Protein AF-0000000072324433 (afdb_homodimer)

Solvent-accessible surface area (backbone atoms only — not comparable to full-atom values): 109605 Å² total; per-residue (Å²): 132,75,73,78,72,64,66,78,72,72,77,74,80,66,63,67,31,71,31,37,30,30,34,18,32,80,84,66,48,46,37,59,61,27,37,36,28,36,66,100,53,91,51,62,39,52,21,39,96,72,2,39,36,68,44,70,40,39,63,60,34,43,27,39,35,38,40,94,68,28,43,66,45,79,45,68,36,49,79,92,49,73,42,78,43,63,34,42,56,30,60,79,58,73,76,45,70,38,66,45,65,83,55,43,71,38,49,53,83,67,47,23,62,68,69,47,74,45,50,36,71,70,44,53,71,71,62,56,75,27,48,67,75,45,45,60,33,68,38,64,42,43,46,68,45,49,30,38,53,65,65,44,27,29,69,28,50,33,36,73,58,74,73,42,94,79,56,83,41,56,42,35,42,24,51,72,55,38,80,53,75,43,74,86,39,63,60,87,47,93,85,42,74,52,51,49,51,50,32,40,64,42,73,46,59,49,90,46,36,37,33,37,30,37,25,62,41,32,51,48,17,21,84,60,31,44,54,17,56,25,8,32,40,36,36,34,59,55,67,39,57,69,58,73,38,68,39,38,38,38,37,40,32,46,35,38,31,35,82,58,42,62,70,59,61,31,71,54,42,33,44,13,51,44,60,71,76,58,45,71,60,86,51,60,52,51,56,55,24,25,29,53,92,48,49,52,98,87,64,50,72,37,49,27,59,50,34,54,37,48,29,26,42,16,45,63,54,76,49,52,76,30,48,43,38,84,67,46,77,38,55,40,46,52,50,81,76,68,61,63,62,51,77,35,48,75,14,46,37,40,38,40,37,42,34,44,29,38,16,34,86,48,42,18,32,26,40,36,44,36,44,39,39,40,31,46,43,53,77,44,34,44,38,42,38,40,39,39,29,37,39,35,47,71,47,100,44,31,35,37,37,39,40,41,36,43,36,46,32,46,38,37,40,60,42,60,44,37,32,53,35,48,69,28,67,39,16,24,75,50,35,65,51,61,47,53,59,49,62,71,44,34,45,42,101,87,64,25,52,50,51,27,25,46,89,51,77,38,53,80,70,59,96,52,70,88,71,28,30,43,28,64,66,34,31,24,58,33,37,40,65,65,42,48,35,55,65,73,50,28,47,39,42,34,46,40,37,38,40,37,38,38,43,36,46,34,34,46,81,45,96,43,34,33,42,35,38,37,46,34,40,36,40,36,41,39,39,38,37,41,40,33,44,35,48,51,66,73,88,66,46,92,82,79,48,48,72,15,41,29,36,45,36,43,37,41,40,37,37,44,38,39,37,41,35,43,35,35,48,50,68,46,96,86,33,40,34,42,36,35,38,41,35,40,38,41,40,36,38,41,35,42,36,44,35,38,27,36,23,56,9,38,74,43,87,72,49,78,45,69,62,26,21,40,38,76,51,38,57,49,76,48,79,48,76,45,46,37,38,37,41,38,42,36,41,33,44,32,45,68,84,22,37,30,40,37,41,39,41,28,41,37,36,41,64,47,36,42,87,99,61,23,68,49,77,22,46,29,38,28,28,26,38,26,56,44,58,68,41,54,90,73,48,56,85,57,54,65,43,36,36,42,28,33,28,32,12,26,18,24,36,64,70,59,80,68,52,30,47,75,65,74,45,57,48,65,45,81,67,101,51,67,43,77,47,74,44,66,54,50,68,37,26,28,70,81,44,54,53,22,36,36,43,29,40,37,40,35,42,38,40,24,25,62,82,61,30,34,34,40,40,38,38,38,40,41,34,41,28,36,34,28,67,40,76,47,83,36,65,65,84,76,67,24,44,22,33,45,38,56,37,26,27,40,34,38,36,36,41,32,38,37,40,39,34,43,90,44,74,57,97,50,39,37,35,41,40,37,39,32,37,17,32,54,47,49,33,25,68,36,45,46,91,98,40,57,66,48,79,76,48,69,40,60,89,54,22,32,30,34,28,29,39,56,74,33,47,54,38,29,30,30,17,28,41,72,32,53,51,98,87,66,41,43,28,27,44,89,72,37,38,56,33,31,33,83,87,54,68,40,79,74,46,36,44,55,47,56,30,38,26,13,37,38,40,37,43,32,49,72,54,36,35,42,37,40,35,30,29,34,34,39,44,21,25,30,38,32,59,34,57,30,45,33,38,28,25,25,31,26,56,87,32,52,72,31,66,29,52,91,52,64,19,37,37,27,31,23,78,73,50,31,64,81,46,47,89,44,52,42,80,44,60,64,83,81,45,79,82,68,41,74,63,68,38,58,62,96,87,22,60,40,45,35,28,28,38,59,54,92,41,18,28,87,85,65,48,73,46,78,45,58,31,38,46,63,58,49,26,40,47,27,28,38,91,42,68,50,62,38,19,46,44,51,77,26,52,33,54,44,28,36,32,35,35,49,37,38,32,44,34,41,45,55,58,52,84,67,35,43,79,74,71,25,70,43,42,36,41,32,42,32,36,31,43,76,51,66,83,39,69,59,46,72,52,42,55,89,56,29,17,48,35,47,49,69,76,40,46,34,33,42,67,39,24,46,70,38,60,22,34,41,35,41,37,39,39,37,30,62,126,77,74,75,70,64,71,72,71,74,78,75,81,66,63,64,33,73,31,37,29,31,34,18,32,79,81,64,46,46,36,60,61,26,36,36,28,35,66,99,53,92,52,61,40,52,20,40,96,72,2,36,36,69,45,72,39,39,64,62,35,42,26,41,34,36,38,95,70,28,42,67,45,78,44,66,36,49,78,91,48,74,42,77,42,63,34,44,55,31,60,79,59,74,76,44,68,38,64,44,65,83,53,43,71,37,49,53,83,67,48,21,64,68,70,45,76,44,50,35,70,68,44,53,70,72,62,55,74,27,48,67,74,45,45,59,33,69,38,64,42,45,46,68,46,49,32,39,53,66,67,43,27,27,69,27,49,32,37,72,60,75,72,42,93,78,55,83,40,54,41,35,44,24,51,73,56,37,80,52,75,45,74,85,40,65,59,87,48,91,84,42,73,51,50,48,52,50,32,41,65,44,76,45,60,49,90,46,37,36,33,37,31,36,26,63,43,32,51,50,17,22,85,61,31,45,53,17,58,26,8,32,41,36,37,33,59,55,68,37,56,68,56,72,38,67,39,38,39,38,37,40,33,47,37,38,30,35,83,57,42,62,71,61,62,29,70,54,42,31,42,14,51,43,61,71,76,59,46,67,63,86,51,61,52,51,56,56,23,25,29,52,93,50,52,54,99,88,65,49,73,37,49,27,58,47,34,54,38,48,29,24,44,15,45,64,54,77,50,51,76,29,49,41,39,84,66,45,77,37,55,40,47,51,51,82,74,67,62,64,61,51,78,36,47,74,12,47,36,40,37,40,38,42,33,44,30,38,14,34,87,49,41,18,32,25,41,36,44,35,44,37,40,40,30,44,43,55,74,44,34,43,38,40,38,39,39,39,28,36,39,34,48,72,46,97,45,30,36,38,35,40,37,40,35,42,36,45,33,45,37,38,37,59,44,58,44,35,32,53,34,48,69,28,68,39,16,25,74,49,34,64,51,60,47,52,58,48,62,71,45,34,45,40,103,88,62,24,52,49,51,28,26,46,92,53,76,38,53,79,72,59,96,52,68,88,70,28,29,44,30,64,66,35,32,24,58,32,38,39,66,65,42,48,34,55,65,73,50,27,45,37,44,32,47,40,36,39,40,39,39,37,43,35,45,34,34,46,81,46,94,42,32,34,44,35,37,37,45,34,39,38,40,36,40,40,39,41,38,41,40,35,43,34,47,52,66,72,87,66,46,90,82,76,48,46,72,14,40,29,36,45,37,41,36,42,40,37,37,43,38,38,37,42,35,43,36,37,49,51,68,48,97,86,32,39,34,43,36,35,38,42,35,41,38,40,40,38,39,40,36,43,35,45,36,37,30,36,24,54,10,37,73,42,88,69,48,78,43,71,60,24,19,40,38,74,51,39,57,50,76,49,77,46,77,46,46,36,39,36,41,36,42,37,41,34,43,32,46,69,85,22,37,29,40,36,42,40,40,28,40,37,35,42,63,48,37,42,88,99,61,23,70,48,78,23,46,30,39,29,28,26,37,27,55,43,58,68,42,52,90,72,48,55,85,55,55,66,41,38,37,41,27,33,28,31,12,26,18,23,37,63,70,57,81,68,53,31,47,76,66,74,45,57,49,63,46,83,66,102,51,68,42,74,48,73,44,68,54,51,70,37,28,29,69,80,44,54,52,22,37,37,42,29,40,39,42,36,42,38,39,25,26,63,82,61,31,34,32,41,38,37,38,39,40,40,33,41,28,36,34,28,71,40,76,46,79,43,62,66,85,77,65,24,44,22,34,47,37,55,38,24,28,40,35,39,35,35,41,31,37,37,41,39,34,43,89,43,74,57,98,50,38,36,35,41,41,38,38,32,36,16,33,53,48,49,32,25,68,37,44,45,92,95,41,57,65,47,80,76,47,69,40,60,90,56,21,34,32,34,27,31,38,58,75,31,46,54,38,28,30,31,16,28,41,73,31,54,48,97,85,65,39,43,28,26,44,89,70,36,38,55,33,31,32,85,87,54,68,41,78,73,46,36,44,56,49,56,31,38,26,13,40,35,40,36,41,32,50,69,53,34,36,41,37,41,36,30,30,35,34,39,44,20,24,29,37,33,58,34,58,30,44,32,36,28,25,26,29,26,55,86,33,52,73,31,67,29,54,92,53,64,18,35,39,27,31,22,80,74,48,31,62,82,46,48,89,42,51,43,80,44,59,66,82,80,46,80,83,69,41,74,61,69,38,59,62,98,87,21,62,40,43,33,28,28,37,59,54,91,40,18,29,86,88,66,47,75,48,76,46,58,30,38,45,62,57,47,26,40,49,28,27,40,90,43,69,51,63,37,19,46,43,52,78,26,51,33,52,44,28,36,32,35,35,49,37,38,32,45,33,39,45,57,58,51,84,66,35,41,79,74,71,26,69,42,43,36,41,31,42,33,35,30,42,78,50,68,84,39,69,60,46,72,53,43,54,89,58,29,18,48,34,48,50,70,76,39,46,33,32,41,64,38,24,43,69,38,59,22,36,40,35,40,38,39,38,36,29,61

InterPro domains:
  IPR008969 Carboxypeptidase-like, regulatory domain superfamily [SSF49464] (16-97)
  IPR012910 TonB-dependent receptor, plug domain [PF07715] (108-232)
  IPR023996 TonB-dependent outer membrane protein, SusC/RagA [TIGR04056] (18-1120)
  IPR023997 TonB-dependent outer membrane protein SusC/RagA, conserved site [TIGR04057] (208-238)
  IPR036942 TonB-dependent receptor-like, beta-barrel domain superfamily [G3DSA:2.40.170.20] (243-936)
  IPR037066 TonB-dependent receptor, plug domain superfamily [G3DSA:2.170.130.10] (91-242)
  IPR039426 TonB-dependent receptor-like [PS52016] (107-1120)
  IPR039426 TonB-dependent receptor-like [PTHR30069] (39-923)

Radius of gyration: 44.38 Å; Cα contacts (8 Å, |Δi|>4): 6409; chains: 2; bounding box: 110×149×99 Å

Organism: Xylanibacter ruminicola (strain ATCC 19189 / DSM 19721 / CIP 105475 / JCM 8958 / 23) (NCBI:txid264731)

pLDDT: mean 87.1, std 11.4, range [20.07, 97.55]

Secondary structure (DSSP, 8-state):
--GGGGTT-------EEEEEEEEEETTS-B-TT-EEEETTSS-EEE--TTSEEEEEEETTPEEEEEETTEEEEEEE--TT-EEEEEE-B----S--EEE-GGG-EEEGGG-SS-EEEEEHHHHHTTT-SSTGGGGTTTSTTEEEEE-SSGGGS-EEEEESS-S-SSS--PPEEEETTEE------B---SSS--BPP--GGGGS-GGGEEEEEEE-SHHHHGGGGGGGTT-EEEEEE--PPTT-EEEEEEEEEEEEEEE---PPBP-SB-SB--HHHH-S---HHHHTTEEEEEE-TTS-EEEEES--SS-B-SPBP---EEE-TTS-EEESS--SS-THHHHS--EEEEEEEEEEEEE-SSEEEEEEEEEEEEE-SSS--EEEEEEEEEEEESSSSEEEEEEEEEEEEEEESPPBP-HHHHS-GGG---TT--HHHHHHHSB-TTSSBP-B-GGGT--S--S-GGGSBSS-STT-HHIIIIIIHHHHTEEEEEEEEEEEEEEEEEEEEETTEEEEEEEEEEEEEEEEEEEEPPSS-GGG-SSS--S-EEEEEEEEEEEEEEEEEEEEEEEETTTEEEEEEEEEEEEEEEEEEEEEE-SS-BSSTT--SGGGBSSPPEEEEEEEEEEEEEEEEEEEEEETTTEEEEEEEEEEEETTS-TTSSEEE--EEEEEE-HHHHHGGG--TTEEEEEEEEEEEEEEEPPPTTSS----EEEEEEESEEEEEEE--SEE--TT---EEEEEEEEEEEEEETTTTEEEEEEEEEEEEEEEEEEEE--GGGT-SEEEEEEEEEEEEEEEEEEEEEEEE-SSEEEEEEEEEEEEEEEEEE-STT--EEEEEEETTTTEEEEEETTS-S-EEEE--B-B-TTSPBEE-TTSSBPB-TT--EEEEESS-SEEEEEEEEEEETTEEEEEEEEEEES-EEE-HHHHHHHHHT-BGGG-SS-STTTTPEEEEETTS-SS-GGGEEEE-GGG-TT--TTT-EETTEEEEEEEE--SSEETTSSBP---EEHHHHHHHHHSSS--TT---GGGEEE--EEEEEEEEEEEEPPHHHHGGGT-SEEEEEEEEEEEEEEEE---SS-TT--SBSSHHHHTB-SSS---EEEEEEEEEEE-/--SGGGTT-------EEEEEEEEEETTS-B-TT-EEEETTSS-EEE--TTSEEEEEEETTPEEEEEETTEEEEEEE--TT--EEEEE-B----S--EEE-GGG-EEEGGG-SS-EEEEEHHHHHTTT-SSSGGGGTTTSTTEEEEE-SSGGGS-EEEEESS-S-SSS--PPEEEETTEE------B---SSS--BPP--GGGGS-GGGEEEEEEE-SHHHHGGGGGGGTT-EEEEEE--PPTT-EEEEEEEEEEEEEEE---PPBP-SB-SB--HHHH-S---HHHHTTEEEEEE-TTS-EEEEES--SS-B-SPBP---EEE-TTS-EEESS--SS-THHHHS--EEEEEEEEEEEEE-SSEEEEEEEEEEEEE-SSS--EEEEEEEEEEEESSSSEEEEEEEEEEEEEEESPPBP-HHHHSSGGG---TT--HHHHHHHSB-TTSSBP-BBGGGT-BS--S-GGGSBSS-STT-HHIIIIIIHHHHTEEEEEEEEEEEEEEEEEEEEETTEEEEEEEEEEEEEEEEEEEEPPSS-GGG-SSS--S-EEEEEEEEEEEEEEEEEEEEEEEETTTEEEEEEEEEEEEEEEEEEEEEE-SS-BSSTT--SGGGBSSPPEEEEEEEEEEEEEEEEEEEEEETTTEEEEEEEEEEEETTS-TTSSEEE--EEEEEE-HHHHHGGG--TTEEEEEEEEEEEEEEEPPPTTSS----EEEEEEESEEEEEEE--SEE--TT---EEEEEEEEEEEEEETTTTEEEEEEEEEEEEEEEEEEEE--GGGT-SEEEEEEEEEEEEEEEEEEEEEEEE-SSEEEEEEEEEEEEEEEEEE-STT--EEEEEEETTTTEEEEEETTS-S-EEEE--B-B-TTSPBEE-TTSSBPB-TT--EEEEESS-SEEEEEEEEEEETTEEEEEEEEEEES-EEE-HHHHHHHHHT-BGGG-S--STTTTPEEEEETTS-TT-GGGEEEE-GGG-TT--TTT-EETTEEEEEEEE--SSEETTSSBP---EEHHHHHHHHHSSS--TT---GGGEEE--EEEEEEEEEEEEPPHHHHGGGT-SEEEEEEEEEEEEEEEE---SS-TT--SBSSHHHHTB-SSS---EEEEEEEEEEE-

Nearest PDB structures (foldseek):
  5fq8-assembly1_B  TM=8.506E-01  e=1.448E-78  Bacteroides thetaiotaomicron
  5fq7-assembly1_D  TM=8.718E-01  e=4.782E-76  Bacteroides thetaiotaomicron
  5fq7-assembly1_B  TM=8.578E-01  e=1.801E-75  Bacteroides thetaiotaomicron
  5fq8-assembly1_D  TM=8.577E-01  e=2.373E-75  Bacteroides thetaiotaomicron
  6zm1-assembly1_B  TM=7.781E-01  e=7.296E-55  Bacteroides thetaiotaomicron VPI-5482

Foldseek 3Di:
DVPVVPPDPPVPPQAWAKEKEFEAAPVRAGDFFWWKDFPPDPWIDTAHNRRMDITTGGAQTWIWTDDPQFPIDTDTGHHPDHYYHHTYRPLVPQQDWDQFALRDTDGPLQDQADKDKFFLCQQPQQPALFSLLSCFFRDWQKHKFWFFFGLFAEMFIFGQDAQFQPDDQGAFEAENSHTFWFDWWFDPDDPGAQFGGYTDRSQDRSNFFGMKMKARDQQRCVVVFFRASRTYIYTYTDWFDAQPFKWKWKKKWKWKWDFFFFFFWDWWFADADALQVLFLDPPLQVLQQWDQPAAFPVGHRFIDGNALFLFGLHDTFDQDWGQALLGDTGGSGFDDDDLVCLVWDMKIKIKIKMKMWGHYNFKTKIKMWMWIDICGRQGWKTKIKIKIWMKGHPDPFKIKTKIKIKMKMKIKGGDGWCCCQQQPRLQDDFRRFNSNLLLVLCAPPVGAGAWEQVRQPIDPQAPCNNSHRPHRRSSNPCNSVVRSCCRRQKMKIKIKMKMKIKMKMKGDPDVQKIKIKMKIKIKIKMKMKIWGFWNGDQVPDPPNFTDTKIKIKIKMKMKIKIKIKIWGWDADPNFKIKIKIWMKMKMKIKMKMKMKMAPRHFCDGRPHDNVRHPDDIDIDMDIFIKMKMKTKMKMKIGGNSFKIKMKMKMWMAIPQADPPQGIDMKIKMKMKGWVLVVCPPVRDPFWDTKMKMKMKIKHWHDDDHCQQDFDWDWDWDPDVDTDIDIAGAQEGHHNPQHTKMKIKMKIKMWTAGDSRQKIKIKMKMKMKIFQHWDWDADDVVVVHGTYTGRKWMKMKIKMKMKIKGFPDDDPFKTKIKIKMKMFMFMATATGHVVDFKDWDDAPQNRQWTFMHGHGHGHTWIWHFAFDADPVRFFAAEPQLFTFTDLVTTDGQFGADFGMWRWMKMWMGGHQKIKIWIKIKTHWGWFFESSVLVCLLSQTGPVNVQQSFVVNPFWKWWAPVSHLRPQVRIDTDDCVVCVPDDRSPDDDPRTTIGGFWDRDAGAYPVGHTTPGTHGSNCHSNQARNRHRDRRHHSSPSTWIWIWMWIAKIKMKGKDDCVVQVVVVWRTKMKMKMKGRNDTPDTGDPRADSSNFSINDSSRRSYHRTRDRHIIMIMMMMMIMD/DVPPVPPPPPPPPQAWAKEKEFEAAPVRAGDFFWWKDFPPDPWIDTAHNRRMDITTGGAQTWIWTDDPQFPIDTDTGHHPDHYYHHTYRPLVPQQDWDQFALRDTDGPLQDQADKDKFFLCQQPQQPALFSQLSCFFRDWQKHKFWFFFGLFAEIFIFGQDAQFQPDDQGAFEAENSHTFWFDWWFDPDDPGAQFGGYTDRSQDRSNFFGMKMKARDQQRCVVVFFRASRTYIYTYTDWFDAQPFKWKWKKKWKWKWDFQFFFFFDWWFADADALQVVFLDPPLLVLQQWDQPAAFPVGHRFIDGNALFLFGLHDTQDQDWGQAQLGDTGGSGFDDDDLVCLVWDMKIKIKIKMKMWGHYNFKTKIKMWMWIDICGRQGWKTKIKIKIWMKGHPDPFKIKTKIKIKMKMKIKGGDGWCCCQQQPRLQDDFRRFNSNLLLVLCADPVGAGAWEQVRQPIDPQAPCNNSHGPHRRSSNPCNSVVRSCCRRQKMKIKIKMKMKIKMKMKGDPDVQKIKIKMKIKIKIKMKMKIWGFWNGDQVPDPPNFTDTKIKIKIKMKMKIKIKIKIWGWDADPNFKIKIKIWMKMKMKIKMKMKMKMAPRHFCDGRPHDNVRHPDDIDIDMDIFIKMKMKTKMKMKIGGNSFKIKIKMKMWMAIPQADPPQGIDMKIKMKMKGWVLVVCPPVRDPFWDTKMKMKMKIKHWHDDDHCLQDFDWDWDWDPDVDIDIDIAGAQEGHHNPQHTKMKIKMKIKMWTAGDSRQKIKIKMKMKMKIFQHWDWDADDCVVVHGTYTGRKWMKMKIKMKMKIKGFPDDDPFKTKIKIKMKMFMFMATATGHVVDFKDWDDAPQNRQWTFMHGHGHGHTWIWHFAFDADPVRFFAAEPQLFTFTDLVTTDGQFGADFGMWRWMKMWMGGHQKIKIWIKIKTHWGWFFESSVLVCLLSQTGPVNVQQSFVVNPFWKWWFPVSHLRPQVRIDTDDCVVCVPDDRSPDDDPRTTIGGFWDRDAGAYPVGHTTPGTHGSNCHSNQARNRHRDRRHHSSPSTWIWIWMWTAKIKMKGKDDCVVQVVVVWRTKMKMKMKGRNDTPDTGDPRADSSNFSINDSSRRSYHRTRDRHIIMIMMMMMIMD

Structure (mmCIF, N/CA/C/O backbone):
data_AF-0000000072324433-model_v1
#
loop_
_entity.id
_entity.type
_entity.pdbx_description
1 polymer 'TonB dependent receptor'
#
loop_
_atom_site.group_PDB
_atom_site.id
_atom_site.type_symbol
_atom_site.label_atom_id
_atom_site.label_alt_id
_atom_site.label_comp_id
_atom_site.label_asym_id
_atom_site.label_entity_id
_atom_site.label_seq_id
_atom_site.pdbx_PDB_ins_code
_atom_site.Cartn_x
_atom_site.Cartn_y
_atom_site.Cartn_z
_atom_site.occupancy
_atom_site.B_iso_or_equiv
_atom_site.auth_seq_id
_atom_site.auth_comp_id
_atom_site.auth_asym_id
_atom_site.auth_atom_id
_atom_site.pdbx_PDB_model_num
ATOM 1 N N . MET A 1 1 ? -43.267 -36.872 25.963 1 21.09 1 MET A N 1
ATOM 2 C CA . MET A 1 1 ? -42.92 -35.474 25.725 1 21.09 1 MET A CA 1
ATOM 3 C C . MET A 1 1 ? -43.925 -34.815 24.787 1 21.09 1 MET A C 1
ATOM 5 O O . MET A 1 1 ? -43.875 -33.604 24.567 1 21.09 1 MET A O 1
ATOM 9 N N . MET A 1 2 ? -44.842 -35.669 24.038 1 23.63 2 MET A N 1
ATOM 10 C CA . MET A 1 2 ? -45.933 -35.562 23.074 1 23.63 2 MET A CA 1
ATOM 11 C C . MET A 1 2 ? -47.125 -34.827 23.679 1 23.63 2 MET A C 1
ATOM 13 O O . MET A 1 2 ? -47.771 -34.023 23.006 1 23.63 2 MET A O 1
ATOM 17 N N . ALA A 1 3 ? -47.55 -35.359 24.934 1 22.73 3 ALA A N 1
ATOM 18 C CA . ALA A 1 3 ? -48.825 -34.999 25.549 1 22.73 3 ALA A CA 1
ATOM 19 C C . ALA A 1 3 ? -48.875 -33.509 25.876 1 22.73 3 ALA A C 1
ATOM 21 O O . ALA A 1 3 ? -49.926 -32.876 25.757 1 22.73 3 ALA A O 1
ATOM 22 N N . ILE A 1 4 ? -47.725 -33.048 26.455 1 22.93 4 ILE A N 1
ATOM 23 C CA . ILE A 1 4 ? -47.728 -31.761 27.142 1 22.93 4 ILE A CA 1
ATOM 24 C C . ILE A 1 4 ? -47.86 -30.632 26.122 1 22.93 4 ILE A C 1
ATOM 26 O O . ILE A 1 4 ? -47.97 -29.461 26.494 1 22.93 4 ILE A O 1
ATOM 30 N N . CYS A 1 5 ? -47.661 -30.899 24.743 1 21.26 5 CYS A N 1
ATOM 31 C CA . CYS A 1 5 ? -47.663 -29.835 23.746 1 21.26 5 CYS A CA 1
ATOM 32 C C . CYS A 1 5 ? -49.07 -29.286 23.537 1 21.26 5 CYS A C 1
ATOM 34 O O . CYS A 1 5 ? -49.289 -28.443 22.666 1 21.26 5 CYS A O 1
ATOM 36 N N . LEU A 1 6 ? -50.103 -30.126 24.037 1 23.54 6 LEU A N 1
ATOM 37 C CA . LEU A 1 6 ? -51.484 -29.92 23.617 1 23.54 6 LEU A CA 1
ATOM 38 C C . LEU A 1 6 ? -52.023 -28.597 24.151 1 23.54 6 LEU A C 1
ATOM 40 O O . LEU A 1 6 ? -53.11 -28.163 23.763 1 23.54 6 LEU A O 1
ATOM 44 N N . LEU A 1 7 ? -51.569 -28.247 25.351 1 22.62 7 LEU A N 1
ATOM 45 C CA . LEU A 1 7 ? -52.571 -27.467 26.07 1 22.62 7 LEU A CA 1
ATOM 46 C C . LEU A 1 7 ? -52.76 -26.098 25.425 1 22.62 7 LEU A C 1
ATOM 48 O O . LEU A 1 7 ? -53.882 -25.593 25.348 1 22.62 7 LEU A O 1
ATOM 52 N N . PHE A 1 8 ? -51.801 -25.202 25.279 1 22.5 8 PHE A N 1
ATOM 53 C CA . PHE A 1 8 ? -52.055 -23.813 25.643 1 22.5 8 PHE A CA 1
ATOM 54 C C . PHE A 1 8 ? -52.626 -23.039 24.461 1 22.5 8 PHE A C 1
ATOM 56 O O . PHE A 1 8 ? -52.423 -21.829 24.348 1 22.5 8 PHE A O 1
ATOM 63 N N . ALA A 1 9 ? -53.047 -23.605 23.375 1 24.13 9 ALA A N 1
ATOM 64 C CA . ALA A 1 9 ? -53.313 -22.634 22.316 1 24.13 9 ALA A CA 1
ATOM 65 C C . ALA A 1 9 ? -54.613 -21.88 22.578 1 24.13 9 ALA A C 1
ATOM 67 O O . ALA A 1 9 ? -55.686 -22.311 22.15 1 24.13 9 ALA A O 1
ATOM 68 N N . ALA A 1 10 ? -55.084 -21.598 23.754 1 26.41 10 ALA A N 1
ATOM 69 C CA . ALA A 1 10 ? -56.365 -20.9 23.682 1 26.41 10 ALA A CA 1
ATOM 70 C C . ALA A 1 10 ? -56.214 -19.546 22.993 1 26.41 10 ALA A C 1
ATOM 72 O O . ALA A 1 10 ? -55.446 -18.694 23.448 1 26.41 10 ALA A O 1
ATOM 73 N N . VAL A 1 11 ? -56.3 -19.498 21.747 1 30.49 11 VAL A N 1
ATOM 74 C CA . VAL A 1 11 ? -56.246 -18.305 20.909 1 30.49 11 VAL A CA 1
ATOM 75 C C . VAL A 1 11 ? -57.372 -17.35 21.296 1 30.49 11 VAL A C 1
ATOM 77 O O . VAL A 1 11 ? -58.552 -17.691 21.18 1 30.49 11 VAL A O 1
ATOM 80 N N . VAL A 1 12 ? -57.386 -16.716 22.471 1 31.97 12 VAL A N 1
ATOM 81 C CA . VAL A 1 12 ? -58.354 -15.687 22.834 1 31.97 12 VAL A CA 1
ATOM 82 C C . VAL A 1 12 ? -58.456 -14.655 21.714 1 31.97 12 VAL A C 1
ATOM 84 O O . VAL A 1 12 ? -57.442 -14.126 21.254 1 31.97 12 VAL A O 1
ATOM 87 N N . ASN A 1 13 ? -59.513 -14.814 20.911 1 35.09 13 ASN A N 1
ATOM 88 C CA . ASN A 1 13 ? -59.982 -13.892 19.882 1 35.09 13 ASN A CA 1
ATOM 89 C C . ASN A 1 13 ? -60.101 -12.468 20.417 1 35.09 13 ASN A C 1
ATOM 91 O O . ASN A 1 13 ? -60.977 -12.179 21.233 1 35.09 13 ASN A O 1
ATOM 95 N N . ALA A 1 14 ? -59.194 -11.948 20.925 1 39.78 14 ALA A N 1
ATOM 96 C CA . ALA A 1 14 ? -59.281 -10.587 21.447 1 39.78 14 ALA A CA 1
ATOM 97 C C . ALA A 1 14 ? -59.718 -9.609 20.359 1 39.78 14 ALA A C 1
ATOM 99 O O . ALA A 1 14 ? -59.18 -9.624 19.25 1 39.78 14 ALA A O 1
ATOM 100 N N . GLN A 1 15 ? -61.015 -9.091 20.361 1 51.38 15 GLN A N 1
ATOM 101 C CA . GLN A 1 15 ? -61.739 -8.112 19.556 1 51.38 15 GLN A CA 1
ATOM 102 C C . GLN A 1 15 ? -60.906 -6.852 19.342 1 51.38 15 GLN A C 1
ATOM 104 O O . GLN A 1 15 ? -60.403 -6.263 20.301 1 51.38 15 GLN A O 1
ATOM 109 N N . ASN A 1 16 ? -60.491 -6.554 18.152 1 62.76 16 ASN A N 1
ATOM 110 C CA . ASN A 1 16 ? -59.737 -5.356 17.796 1 62.76 16 ASN A CA 1
ATOM 111 C C . ASN A 1 16 ? -60.602 -4.102 17.886 1 62.76 16 ASN A C 1
ATOM 113 O O . ASN A 1 16 ? -61.762 -4.112 17.471 1 62.76 16 ASN A O 1
ATOM 117 N N . VAL A 1 17 ? -60.338 -3.2 18.689 1 73.95 17 VAL A N 1
ATOM 118 C CA . VAL A 1 17 ? -60.994 -1.902 18.805 1 73.95 17 VAL A CA 1
ATOM 119 C C . VAL A 1 17 ? -60.188 -0.847 18.051 1 73.95 17 VAL A C 1
ATOM 121 O O . VAL A 1 17 ? -58.965 -0.955 17.936 1 73.95 17 VAL A O 1
ATOM 124 N N . THR A 1 18 ? -60.92 0.075 17.426 1 77.99 18 THR A N 1
ATOM 125 C CA . THR A 1 18 ? -60.31 1.238 16.79 1 77.99 18 THR A CA 1
ATOM 126 C C . THR A 1 18 ? -60.133 2.372 17.795 1 77.99 18 THR A C 1
ATOM 128 O O . THR A 1 18 ? -61.103 2.826 18.405 1 77.99 18 THR A O 1
ATOM 131 N N . VAL A 1 19 ? -58.944 2.682 18.088 1 80.07 19 VAL A N 1
ATOM 132 C CA . VAL A 1 19 ? -58.616 3.761 19.015 1 80.07 19 VAL A CA 1
ATOM 133 C C . VAL A 1 19 ? -58.173 4.996 18.234 1 80.07 19 VAL A C 1
ATOM 135 O O . VAL A 1 19 ? -57.358 4.897 17.313 1 80.07 19 VAL A O 1
ATOM 138 N N . LYS A 1 20 ? -58.794 6.132 18.568 1 79.48 20 LYS A N 1
ATOM 139 C CA . LYS A 1 20 ? -58.44 7.442 18.027 1 79.48 20 LYS A CA 1
ATOM 140 C C . LYS A 1 20 ? -57.77 8.311 19.088 1 79.48 20 LYS A C 1
ATOM 142 O O . LYS A 1 20 ? -58.082 8.201 20.275 1 79.48 20 LYS A O 1
ATOM 147 N N . GLY A 1 21 ? -56.76 8.984 18.667 1 80.97 21 GLY A N 1
ATOM 148 C CA . GLY A 1 21 ? -56.097 9.901 19.58 1 80.97 21 GLY A CA 1
ATOM 149 C C . GLY A 1 21 ? -55.266 10.953 18.87 1 80.97 21 GLY A C 1
ATOM 150 O O . GLY A 1 21 ? -55.227 10.994 17.638 1 80.97 21 GLY A O 1
ATOM 151 N N . SER A 1 22 ? -54.847 11.925 19.62 1 82.42 22 SER A N 1
ATOM 152 C CA . SER A 1 22 ? -53.924 12.963 19.172 1 82.42 22 SER A CA 1
ATOM 153 C C . SER A 1 22 ? -52.647 12.964 20.005 1 82.42 22 SER A C 1
ATOM 155 O O . SER A 1 22 ? -52.684 12.703 21.209 1 82.42 22 SER A O 1
ATOM 157 N N . VAL A 1 23 ? -51.575 12.99 19.333 1 81.06 23 VAL A N 1
ATOM 158 C CA . VAL A 1 23 ? -50.283 13.142 19.996 1 81.06 23 VAL A CA 1
ATOM 159 C C . VAL A 1 23 ? -49.855 14.608 19.964 1 81.06 23 VAL A C 1
ATOM 161 O O . VAL A 1 23 ? -49.738 15.203 18.89 1 81.06 23 VAL A O 1
ATOM 164 N N . LEU A 1 24 ? -49.712 15.122 21.084 1 77.88 24 LEU A N 1
ATOM 165 C CA . LEU A 1 24 ? -49.361 16.526 21.264 1 77.88 24 LEU A CA 1
ATOM 166 C C . LEU A 1 24 ? -48.06 16.665 22.048 1 77.88 24 LEU A C 1
ATOM 168 O O . LEU A 1 24 ? -47.67 15.751 22.778 1 77.88 24 LEU A O 1
ATOM 172 N N . ASP A 1 25 ? -47.335 17.749 21.859 1 70.71 25 ASP A N 1
ATOM 173 C CA . ASP A 1 25 ? -46.221 18.068 22.747 1 70.71 25 ASP A CA 1
ATOM 174 C C . ASP A 1 25 ? -46.711 18.769 24.012 1 70.71 25 ASP A C 1
ATOM 176 O O . ASP A 1 25 ? -47.914 18.976 24.187 1 70.71 25 ASP A O 1
ATOM 180 N N . THR A 1 26 ? -45.806 18.984 25.023 1 68.18 26 THR A N 1
ATOM 181 C CA . THR A 1 26 ? -46.169 19.557 26.314 1 68.18 26 THR A CA 1
ATOM 182 C C . THR A 1 26 ? -46.821 20.925 26.134 1 68.18 26 THR A C 1
ATOM 184 O O . THR A 1 26 ? -47.461 21.44 27.054 1 68.18 26 THR A O 1
ATOM 187 N N . LYS A 1 27 ? -46.726 21.515 25.028 1 63.95 27 LYS A N 1
ATOM 188 C CA . LYS A 1 27 ? -47.318 22.824 24.767 1 63.95 27 LYS A CA 1
ATOM 189 C C . LYS A 1 27 ? -48.682 22.686 24.096 1 63.95 27 LYS A C 1
ATOM 191 O O . LYS A 1 27 ? -49.326 23.688 23.776 1 63.95 27 LYS A O 1
ATOM 196 N N . GLY A 1 28 ? -48.975 21.646 23.72 1 69.41 28 GLY A N 1
ATOM 197 C CA . GLY A 1 28 ? -50.28 21.411 23.124 1 69.41 28 GLY A CA 1
ATOM 198 C C . GLY A 1 28 ? -50.242 21.351 21.608 1 69.41 28 GLY A C 1
ATOM 199 O O . GLY A 1 28 ? -51.287 21.287 20.958 1 69.41 28 GLY A O 1
ATOM 200 N N . ASP A 1 29 ? -49.082 21.553 21.1 1 72.05 29 ASP A N 1
ATOM 201 C CA . ASP A 1 29 ? -48.965 21.498 19.646 1 72.05 29 ASP A CA 1
ATOM 202 C C . ASP A 1 29 ? -48.959 20.053 19.15 1 72.05 29 ASP A C 1
ATOM 204 O O . ASP A 1 29 ? -48.34 19.183 19.767 1 72.05 29 ASP A O 1
ATOM 208 N N . PRO A 1 30 ? -49.593 19.825 18.001 1 74.27 30 PRO A N 1
ATOM 209 C CA . PRO A 1 30 ? -49.629 18.461 17.469 1 74.27 30 PRO A CA 1
ATOM 210 C C . PRO A 1 30 ? -48.257 17.969 17.014 1 74.27 30 PRO A C 1
ATOM 212 O O . PRO A 1 30 ? -47.474 18.743 16.456 1 74.27 30 PRO A O 1
ATOM 215 N N . ILE A 1 31 ? -47.824 16.853 17.511 1 72.27 31 ILE A N 1
ATOM 216 C CA . ILE A 1 31 ? -46.614 16.195 17.03 1 72.27 31 ILE A CA 1
ATOM 217 C C . ILE A 1 31 ? -46.928 15.394 15.769 1 72.27 31 ILE A C 1
ATOM 219 O O . ILE A 1 31 ? -47.655 14.399 15.823 1 72.27 31 ILE A O 1
ATOM 223 N N . ILE A 1 32 ? -46.408 16 14.718 1 68.07 32 ILE A N 1
ATOM 224 C CA . ILE A 1 32 ? -46.621 15.374 13.418 1 68.07 32 ILE A CA 1
ATOM 225 C C . ILE A 1 32 ? -45.611 14.247 13.216 1 68.07 32 ILE A C 1
ATOM 227 O O . ILE A 1 32 ? -44.411 14.436 13.427 1 68.07 32 ILE A O 1
ATOM 231 N N . GLY A 1 33 ? -45.987 13.025 12.823 1 66.55 33 GLY A N 1
ATOM 232 C CA . GLY A 1 33 ? -45.107 11.925 12.461 1 66.55 33 GLY A CA 1
ATOM 233 C C . GLY A 1 33 ? -44.685 11.082 13.649 1 66.55 33 GLY A C 1
ATOM 234 O O . GLY A 1 33 ? -43.719 10.32 13.564 1 66.55 33 GLY A O 1
ATOM 235 N N . ALA A 1 34 ? -45.334 11.279 14.826 1 74.35 34 ALA A N 1
ATOM 236 C CA . ALA A 1 34 ? -45.058 10.39 15.952 1 74.35 34 ALA A CA 1
ATOM 237 C C . ALA A 1 34 ? -45.48 8.958 15.637 1 74.35 34 ALA A C 1
ATOM 239 O O . ALA A 1 34 ? -46.557 8.73 15.082 1 74.35 34 ALA A O 1
ATOM 240 N N . THR A 1 35 ? -44.671 8.094 15.921 1 77.91 35 THR A N 1
ATOM 241 C CA . THR A 1 35 ? -44.96 6.684 15.686 1 77.91 35 THR A CA 1
ATOM 242 C C . THR A 1 35 ? -45.759 6.095 16.846 1 77.91 35 THR A C 1
ATOM 244 O O . THR A 1 35 ? -45.364 6.222 18.006 1 77.91 35 THR A O 1
ATOM 247 N N . ILE A 1 36 ? -46.995 5.565 16.559 1 78.67 36 ILE A N 1
ATOM 248 C CA . ILE A 1 36 ? -47.82 4.838 17.517 1 78.67 36 ILE A CA 1
ATOM 249 C C . ILE A 1 36 ? -47.838 3.353 17.16 1 78.67 36 ILE A C 1
ATOM 251 O O . ILE A 1 36 ? -48.311 2.972 16.086 1 78.67 36 ILE A O 1
ATOM 255 N N . LYS A 1 37 ? -47.248 2.563 17.95 1 78.55 37 LYS A N 1
ATOM 256 C CA . LYS A 1 37 ? -47.182 1.124 17.71 1 78.55 37 LYS A CA 1
ATOM 257 C C . LYS A 1 37 ? -47.808 0.346 18.864 1 78.55 37 LYS A C 1
ATOM 259 O O . LYS A 1 37 ? -47.59 0.674 20.032 1 78.55 37 LYS A O 1
ATOM 264 N N . ALA A 1 38 ? -48.733 -0.638 18.622 1 76.04 38 ALA A N 1
ATOM 265 C CA . ALA A 1 38 ? -49.254 -1.553 19.634 1 76.04 38 ALA A CA 1
ATOM 266 C C . ALA A 1 38 ? -48.198 -2.573 20.048 1 76.04 38 ALA A C 1
ATOM 268 O O . ALA A 1 38 ? -47.639 -3.275 19.202 1 76.04 38 ALA A O 1
ATOM 269 N N . GLU A 1 39 ? -47.8 -2.527 21.272 1 71.09 39 GLU A N 1
ATOM 270 C CA . GLU A 1 39 ? -46.747 -3.375 21.821 1 71.09 39 GLU A CA 1
ATOM 271 C C . GLU A 1 39 ? -47.005 -4.846 21.509 1 71.09 39 GLU A C 1
ATOM 273 O O . GLU A 1 39 ? -48.12 -5.339 21.691 1 71.09 39 GLU A O 1
ATOM 278 N N . GLY A 1 40 ? -46.057 -5.698 21.03 1 62.15 40 GLY A N 1
ATOM 279 C CA . GLY A 1 40 ? -46.148 -7.122 20.749 1 62.15 40 GLY A CA 1
ATOM 280 C C . GLY A 1 40 ? -46.745 -7.423 19.387 1 62.15 40 GLY A C 1
ATOM 281 O O . GLY A 1 40 ? -46.939 -8.588 19.033 1 62.15 40 GLY A O 1
ATOM 282 N N . THR A 1 41 ? -47.343 -6.31 18.698 1 63.75 41 THR A N 1
ATOM 283 C CA . THR A 1 41 ? -47.918 -6.52 17.374 1 63.75 41 THR A CA 1
ATOM 284 C C . THR A 1 41 ? -47.202 -5.666 16.331 1 63.75 41 THR A C 1
ATOM 286 O O . THR A 1 41 ? -46.411 -4.787 16.678 1 63.75 41 THR A O 1
ATOM 289 N N . GLN A 1 42 ? -47.313 -5.968 15.07 1 60.77 42 GLN A N 1
ATOM 290 C CA . GLN A 1 42 ? -46.752 -5.192 13.97 1 60.77 42 GLN A CA 1
ATOM 291 C C . GLN A 1 42 ? -47.693 -4.063 13.557 1 60.77 42 GLN A C 1
ATOM 293 O O . GLN A 1 42 ? -47.398 -3.311 12.626 1 60.77 42 GLN A O 1
ATOM 298 N N . THR A 1 43 ? -48.754 -3.826 14.299 1 68.11 43 THR A N 1
ATOM 299 C CA . THR A 1 43 ? -49.714 -2.776 13.976 1 68.11 43 THR A CA 1
ATOM 300 C C . THR A 1 43 ? -49.242 -1.428 14.515 1 68.11 43 THR A C 1
ATOM 302 O O . THR A 1 43 ? -48.97 -1.292 15.71 1 68.11 43 THR A O 1
ATOM 305 N N . GLY A 1 44 ? -48.771 -0.496 13.716 1 72.26 44 GLY A N 1
ATOM 306 C CA . GLY A 1 44 ? -48.389 0.858 14.082 1 72.26 44 GLY A CA 1
ATOM 307 C C . GLY A 1 44 ? -48.916 1.907 13.121 1 72.26 44 GLY A C 1
ATOM 308 O O . GLY A 1 44 ? -49.388 1.576 12.031 1 72.26 44 GLY A O 1
ATOM 309 N N . THR A 1 45 ? -49.214 3.099 13.612 1 76.02 45 THR A N 1
ATOM 310 C CA . THR A 1 45 ? -49.598 4.26 12.817 1 76.02 45 THR A CA 1
ATOM 311 C C . THR A 1 45 ? -48.753 5.475 13.189 1 76.02 45 THR A C 1
ATOM 313 O O . THR A 1 45 ? -47.995 5.436 14.161 1 76.02 45 THR A O 1
ATOM 316 N N . VAL A 1 46 ? -48.748 6.447 12.328 1 76.92 46 VAL A N 1
ATOM 317 C CA . VAL A 1 46 ? -48.088 7.717 12.608 1 76.92 46 VAL A CA 1
ATOM 318 C C . VAL A 1 46 ? -49.125 8.836 12.669 1 76.92 46 VAL A C 1
ATOM 320 O O . VAL A 1 46 ? -50.179 8.749 12.035 1 76.92 46 VAL A O 1
ATOM 323 N N . THR A 1 47 ? -48.835 9.814 13.522 1 77.39 47 THR A N 1
ATOM 324 C CA . THR A 1 47 ? -49.766 10.927 13.671 1 77.39 47 THR A CA 1
ATOM 325 C C . THR A 1 47 ? -49.81 11.769 12.399 1 77.39 47 THR A C 1
ATOM 327 O O . THR A 1 47 ? -48.818 11.861 11.674 1 77.39 47 THR A O 1
ATOM 330 N N . ASN A 1 48 ? -51.045 12.329 12.092 1 72.9 48 ASN A N 1
ATOM 331 C CA . ASN A 1 48 ? -51.212 13.238 10.963 1 72.9 48 ASN A CA 1
ATOM 332 C C . ASN A 1 48 ? -50.833 14.668 11.334 1 72.9 48 ASN A C 1
ATOM 334 O O . ASN A 1 48 ? -50.299 14.913 12.418 1 72.9 48 ASN A O 1
ATOM 338 N N . TYR A 1 49 ? -50.931 16.07 10.285 1 65.95 49 TYR A N 1
ATOM 339 C CA . TYR A 1 49 ? -50.557 17.474 10.415 1 65.95 49 TYR A CA 1
ATOM 340 C C . TYR A 1 49 ? -51.146 18.08 11.683 1 65.95 49 TYR A C 1
ATOM 342 O O . TYR A 1 49 ? -50.563 18.994 12.271 1 65.95 49 TYR A O 1
ATOM 350 N N . ASP A 1 50 ? -52.324 17.271 12.334 1 71.76 50 ASP A N 1
ATOM 351 C CA . ASP A 1 50 ? -52.973 17.792 13.533 1 71.76 50 ASP A CA 1
ATOM 352 C C . ASP A 1 50 ? -52.622 16.95 14.758 1 71.76 50 ASP A C 1
ATOM 354 O O . ASP A 1 50 ? -53.225 17.109 15.821 1 71.76 50 ASP A O 1
ATOM 358 N N . GLY A 1 51 ? -51.662 15.975 14.613 1 74.06 51 GLY A N 1
ATOM 359 C CA . GLY A 1 51 ? -51.239 15.087 15.684 1 74.06 51 GLY A CA 1
ATOM 360 C C . GLY A 1 51 ? -52.215 13.953 15.94 1 74.06 51 GLY A C 1
ATOM 361 O O . GLY A 1 51 ? -52.101 13.244 16.941 1 74.06 51 GLY A O 1
ATOM 362 N N . ASP A 1 52 ? -53.204 13.796 15.072 1 77.89 52 ASP A N 1
ATOM 363 C CA . ASP A 1 52 ? -54.234 12.784 15.288 1 77.89 52 ASP A CA 1
ATOM 364 C C . ASP A 1 52 ? -53.795 11.427 14.744 1 77.89 52 ASP A C 1
ATOM 366 O O . ASP A 1 52 ? -53.045 11.357 13.767 1 77.89 52 ASP A O 1
ATOM 370 N N . PHE A 1 53 ? -54.142 10.364 15.463 1 78.63 53 PHE A N 1
ATOM 371 C CA . PHE A 1 53 ? -53.894 9.011 14.979 1 78.63 53 PHE A CA 1
ATOM 372 C C . PHE A 1 53 ? -55.126 8.134 15.166 1 78.63 53 PHE A C 1
ATOM 374 O O . PHE A 1 53 ? -55.993 8.439 15.988 1 78.63 53 PHE A O 1
ATOM 381 N N . THR A 1 54 ? -55.381 7.143 14.264 1 80.33 54 THR A N 1
ATOM 382 C CA . THR A 1 54 ? -56.321 6.035 14.391 1 80.33 54 THR A CA 1
ATOM 383 C C . THR A 1 54 ? -55.6 4.696 14.257 1 80.33 54 THR A C 1
ATOM 385 O O . THR A 1 54 ? -54.823 4.495 13.321 1 80.33 54 THR A O 1
ATOM 388 N N . ILE A 1 55 ? -55.688 3.904 15.254 1 76.67 55 ILE A N 1
ATOM 389 C CA . ILE A 1 55 ? -55.045 2.594 15.224 1 76.67 55 ILE A CA 1
ATOM 390 C C . ILE A 1 55 ? -56.044 1.519 15.645 1 76.67 55 ILE A C 1
ATOM 392 O O . ILE A 1 55 ? -56.837 1.727 16.567 1 76.67 55 ILE A O 1
ATOM 396 N N . SER A 1 56 ? -56.152 0.429 14.915 1 77.37 56 SER A N 1
ATOM 397 C CA . SER A 1 56 ? -56.942 -0.741 15.286 1 77.37 56 SER A CA 1
ATOM 398 C C . SER A 1 56 ? -56.097 -1.761 16.043 1 77.37 56 SER A C 1
ATOM 400 O O . SER A 1 56 ? -55.099 -2.259 15.519 1 77.37 56 SER A O 1
ATOM 402 N N . CYS A 1 57 ? -56.374 -1.875 17.328 1 75.7 57 CYS A N 1
ATOM 403 C CA . CYS A 1 57 ? -55.653 -2.818 18.176 1 75.7 57 CYS A CA 1
ATOM 404 C C . CYS A 1 57 ? -56.602 -3.52 19.139 1 75.7 57 CYS A C 1
ATOM 406 O O . CYS A 1 57 ? -57.786 -3.185 19.206 1 75.7 57 CYS A O 1
ATOM 408 N N . ARG A 1 58 ? -56.138 -4.545 19.836 1 73.56 58 ARG A N 1
ATOM 409 C CA . ARG A 1 58 ? -56.934 -5.221 20.855 1 73.56 58 ARG A CA 1
ATOM 410 C C . ARG A 1 58 ? -57.316 -4.261 21.978 1 73.56 58 ARG A C 1
ATOM 412 O O . ARG A 1 58 ? -56.524 -3.396 22.357 1 73.56 58 ARG A O 1
ATOM 419 N N . ASN A 1 59 ? -58.546 -4.359 22.338 1 73.37 59 ASN A N 1
ATOM 420 C CA . ASN A 1 59 ? -58.938 -3.565 23.498 1 73.37 59 ASN A CA 1
ATOM 421 C C . ASN A 1 59 ? -57.996 -3.792 24.677 1 73.37 59 ASN A C 1
ATOM 423 O O . ASN A 1 59 ? -57.697 -4.936 25.026 1 73.37 59 ASN A O 1
ATOM 427 N N . GLY A 1 60 ? -57.289 -2.754 25.189 1 74.71 60 GLY A N 1
ATOM 428 C CA . GLY A 1 60 ? -56.338 -2.854 26.285 1 74.71 60 GLY A CA 1
ATOM 429 C C . GLY A 1 60 ? -54.899 -2.962 25.818 1 74.71 60 GLY A C 1
ATOM 430 O O . GLY A 1 60 ? -53.984 -3.095 26.634 1 74.71 60 GLY A O 1
ATOM 431 N N . ALA A 1 61 ? -54.709 -2.931 24.504 1 73.96 61 ALA A N 1
ATOM 432 C CA . ALA A 1 61 ? -53.345 -3.048 23.995 1 73.96 61 ALA A CA 1
ATOM 433 C C . ALA A 1 61 ? -52.515 -1.821 24.363 1 73.96 61 ALA A C 1
ATOM 435 O O . ALA A 1 61 ? -53.038 -0.707 24.429 1 73.96 61 ALA A O 1
ATOM 436 N N . THR A 1 62 ? -51.279 -2.001 24.819 1 79.19 62 THR A N 1
ATOM 437 C CA . THR A 1 62 ? -50.355 -0.907 25.098 1 79.19 62 THR A CA 1
ATOM 438 C C . THR A 1 62 ? -49.793 -0.33 23.802 1 79.19 62 THR A C 1
ATOM 440 O O . THR A 1 62 ? -49.215 -1.057 22.992 1 79.19 62 THR A O 1
ATOM 443 N N . LEU A 1 63 ? -50.053 1 23.607 1 79.74 63 LEU A N 1
ATOM 444 C CA . LEU A 1 63 ? -49.518 1.732 22.463 1 79.74 63 LEU A CA 1
ATOM 445 C C . LEU A 1 63 ? -48.209 2.424 22.825 1 79.74 63 LEU A C 1
ATOM 447 O O . LEU A 1 63 ? -48.139 3.147 23.822 1 79.74 63 LEU A O 1
ATOM 451 N N . ASN A 1 64 ? -47.183 2.098 22.145 1 78.67 64 ASN A N 1
ATOM 452 C CA . ASN A 1 64 ? -45.919 2.822 22.237 1 78.67 64 ASN A CA 1
ATOM 453 C C . ASN A 1 64 ? -45.874 3.998 21.265 1 78.67 64 ASN A C 1
ATOM 455 O O . ASN A 1 64 ? -45.922 3.806 20.049 1 78.67 64 ASN A O 1
ATOM 459 N N . VAL A 1 65 ? -45.849 5.236 21.803 1 77.52 65 VAL A N 1
ATOM 460 C CA . VAL A 1 65 ? -45.813 6.464 21.016 1 77.52 65 VAL A CA 1
ATOM 461 C C . VAL A 1 65 ? -44.418 7.082 21.087 1 77.52 65 VAL A C 1
ATOM 463 O O . VAL A 1 65 ? -43.914 7.369 22.176 1 77.52 65 VAL A O 1
ATOM 466 N N . SER A 1 66 ? -43.726 7.122 20.011 1 73.54 66 SER A N 1
ATOM 467 C CA . SER A 1 66 ? -42.377 7.678 20.005 1 73.54 66 SER A CA 1
ATOM 468 C C . SER A 1 66 ? -42.201 8.691 18.878 1 73.54 66 SER A C 1
ATOM 470 O O . SER A 1 66 ? -42.873 8.604 17.848 1 73.54 66 SER A O 1
ATOM 472 N N . TYR A 1 67 ? -41.544 9.759 19.148 1 66.29 67 TYR A N 1
ATOM 473 C CA . TYR A 1 67 ? -41.121 10.783 18.2 1 66.29 67 TYR A CA 1
ATOM 474 C C . TYR A 1 67 ? -39.742 11.324 18.56 1 66.29 67 TYR A C 1
ATOM 476 O O . TYR A 1 67 ? -39.418 11.478 19.739 1 66.29 67 TYR A O 1
ATOM 484 N N . ILE A 1 68 ? -38.861 11.555 17.548 1 54.67 68 ILE A N 1
ATOM 485 C CA . ILE A 1 68 ? -37.507 12.053 17.765 1 54.67 68 ILE A CA 1
ATOM 486 C C . ILE A 1 68 ? -37.559 13.358 18.557 1 54.67 68 ILE A C 1
ATOM 488 O O . ILE A 1 68 ? -38.315 14.27 18.213 1 54.67 68 ILE A O 1
ATOM 492 N N . GLY A 1 69 ? -36.837 13.56 19.654 1 53.95 69 GLY A N 1
ATOM 493 C CA . GLY A 1 69 ? -36.785 14.726 20.522 1 53.95 69 GLY A CA 1
ATOM 494 C C . GLY A 1 69 ? -37.767 14.655 21.676 1 53.95 69 GLY A C 1
ATOM 495 O O . GLY A 1 69 ? -37.792 15.541 22.532 1 53.95 69 GLY A O 1
ATOM 496 N N . PHE A 1 70 ? -38.708 13.617 21.696 1 62.87 70 PHE A N 1
ATOM 497 C CA . PHE A 1 70 ? -39.686 13.465 22.766 1 62.87 70 PHE A CA 1
ATOM 498 C C . PHE A 1 70 ? -39.546 12.104 23.439 1 62.87 70 PHE A C 1
ATOM 500 O O . PHE A 1 70 ? -39.162 11.125 22.796 1 62.87 70 PHE A O 1
ATOM 507 N N . ALA A 1 71 ? -39.551 11.988 24.724 1 65.6 71 ALA A N 1
ATOM 508 C CA . ALA A 1 71 ? -39.563 10.72 25.448 1 65.6 71 ALA A CA 1
ATOM 509 C C . ALA A 1 71 ? -40.711 9.831 24.978 1 65.6 71 ALA A C 1
ATOM 511 O O . ALA A 1 71 ? -41.86 10.275 24.907 1 65.6 71 ALA A O 1
ATOM 512 N N . PRO A 1 72 ? -40.371 8.604 24.557 1 70.32 72 PRO A N 1
ATOM 513 C CA . PRO A 1 72 ? -41.468 7.712 24.174 1 70.32 72 PRO A CA 1
ATOM 514 C C . PRO A 1 72 ? -42.48 7.504 25.298 1 70.32 72 PRO A C 1
ATOM 516 O O . PRO A 1 72 ? -42.11 7.508 26.475 1 70.32 72 PRO A O 1
ATOM 519 N N . LYS A 1 73 ? -43.783 7.444 25.037 1 74.46 73 LYS A N 1
ATOM 520 C CA . LYS A 1 73 ? -44.858 7.26 26.007 1 74.46 73 LYS A CA 1
ATOM 521 C C . LYS A 1 73 ? -45.707 6.04 25.661 1 74.46 73 LYS A C 1
ATOM 523 O O . LYS A 1 73 ? -46.069 5.839 24.5 1 74.46 73 LYS A O 1
ATOM 528 N N . GLN A 1 74 ? -45.88 5.112 26.669 1 77.45 74 GLN A N 1
ATOM 529 C CA . GLN A 1 74 ? -46.785 3.977 26.514 1 77.45 74 GLN A CA 1
ATOM 530 C C . GLN A 1 74 ? -48.187 4.321 27.006 1 77.45 74 GLN A C 1
ATOM 532 O O . GLN A 1 74 ? -48.352 4.86 28.103 1 77.45 74 GLN A O 1
ATOM 537 N N . VAL A 1 75 ? -49.176 4.162 26.153 1 79.22 75 VAL A N 1
ATOM 538 C CA . VAL A 1 75 ? -50.555 4.435 26.545 1 79.22 75 VAL A CA 1
ATOM 539 C C . VAL A 1 75 ? -51.428 3.22 26.242 1 79.22 75 VAL A C 1
ATOM 541 O O . VAL A 1 75 ? -51.201 2.515 25.256 1 79.22 75 VAL A O 1
ATOM 544 N N . LYS A 1 76 ? -52.394 2.844 27.01 1 76.24 76 LYS A N 1
ATOM 545 C CA . LYS A 1 76 ? -53.306 1.724 26.801 1 76.24 76 LYS A CA 1
ATOM 546 C C . LYS A 1 76 ? -54.466 2.121 25.892 1 76.24 76 LYS A C 1
ATOM 548 O O . LYS A 1 76 ? -55.062 3.186 26.066 1 76.24 76 LYS A O 1
ATOM 553 N N . ALA A 1 77 ? -54.781 1.265 24.996 1 78.58 77 ALA A N 1
ATOM 554 C CA . ALA A 1 77 ? -55.905 1.451 24.081 1 78.58 77 ALA A CA 1
ATOM 555 C C . ALA A 1 77 ? -57.228 1.116 24.763 1 78.58 77 ALA A C 1
ATOM 557 O O . ALA A 1 77 ? -57.379 0.039 25.345 1 78.58 77 ALA A O 1
ATOM 558 N N . GLU A 1 78 ? -58.102 2.025 25.04 1 72.29 78 GLU A N 1
ATOM 559 C CA . GLU A 1 78 ? -59.42 1.774 25.616 1 72.29 78 GLU A CA 1
ATOM 560 C C . GLU A 1 78 ? -60.526 2.035 24.597 1 72.29 78 GLU A C 1
ATOM 562 O O . GLU A 1 78 ? -60.479 3.023 23.862 1 72.29 78 GLU A O 1
ATOM 567 N N . THR A 1 79 ? -61.567 1.217 24.571 1 68.15 79 THR A N 1
ATOM 568 C CA . THR A 1 79 ? -62.729 1.325 23.697 1 68.15 79 THR A CA 1
ATOM 569 C C . THR A 1 79 ? -63.521 2.593 24.004 1 68.15 79 THR A C 1
ATOM 571 O O . THR A 1 79 ? -63.793 2.894 25.168 1 68.15 79 THR A O 1
ATOM 574 N N . GLY A 1 80 ? -63.883 3.526 22.945 1 66.31 80 GLY A N 1
ATOM 575 C CA . GLY A 1 80 ? -64.781 4.666 23.038 1 66.31 80 GLY A CA 1
ATOM 576 C C . GLY A 1 80 ? -64.088 5.935 23.495 1 66.31 80 GLY A C 1
ATOM 577 O O . GLY A 1 80 ? -64.694 7.009 23.511 1 66.31 80 GLY A O 1
ATOM 578 N N . LYS A 1 81 ? -62.76 5.945 23.974 1 70.32 81 LYS A N 1
ATOM 579 C CA . LYS A 1 81 ? -62.091 7.152 24.451 1 70.32 81 LYS A CA 1
ATOM 580 C C . LYS A 1 81 ? -61.129 7.699 23.4 1 70.32 81 LYS A C 1
ATOM 582 O O . LYS A 1 81 ? -60.37 6.942 22.792 1 70.32 81 LYS A O 1
ATOM 587 N N . VAL A 1 82 ? -61.256 8.871 23.087 1 75.09 82 VAL A N 1
ATOM 588 C CA . VAL A 1 82 ? -60.302 9.58 22.24 1 75.09 82 VAL A CA 1
ATOM 589 C C . VAL A 1 82 ? -59.022 9.86 23.025 1 75.09 82 VAL A C 1
ATOM 591 O O . VAL A 1 82 ? -59.05 10.562 24.039 1 75.09 82 VAL A O 1
ATOM 594 N N . LEU A 1 83 ? -57.86 9.211 22.704 1 76.93 83 LEU A N 1
ATOM 595 C CA . LEU A 1 83 ? -56.602 9.332 23.434 1 76.93 83 LEU A CA 1
ATOM 596 C C . LEU A 1 83 ? -55.898 10.641 23.09 1 76.93 83 LEU A C 1
ATOM 598 O O . LEU A 1 83 ? -55.775 10.994 21.915 1 76.93 83 LEU A O 1
ATOM 602 N N . LYS A 1 84 ? -55.656 11.504 24.091 1 76.81 84 LYS A N 1
ATOM 603 C CA . LYS A 1 84 ? -54.773 12.662 23.975 1 76.81 84 LYS A CA 1
ATOM 604 C C . LYS A 1 84 ? -53.413 12.381 24.608 1 76.81 84 LYS A C 1
ATOM 606 O O . LYS A 1 84 ? -53.282 12.372 25.834 1 76.81 84 LYS A O 1
ATOM 611 N N . ILE A 1 85 ? -52.505 12.078 23.798 1 75.95 85 ILE A N 1
ATOM 612 C CA . ILE A 1 85 ? -51.169 11.706 24.25 1 75.95 85 ILE A CA 1
ATOM 613 C C . ILE A 1 85 ? -50.237 12.912 24.154 1 75.95 85 ILE A C 1
ATOM 615 O O . ILE A 1 85 ? -50.076 13.495 23.08 1 75.95 85 ILE A O 1
ATOM 619 N N . VAL A 1 86 ? -49.793 13.446 25.186 1 75.04 86 VAL A N 1
ATOM 620 C CA . VAL A 1 86 ? -48.806 14.52 25.231 1 75.04 86 VAL A CA 1
ATOM 621 C C . VAL A 1 86 ? -47.407 13.931 25.396 1 75.04 86 VAL A C 1
ATOM 623 O O . VAL A 1 86 ? -47.13 13.239 26.379 1 75.04 86 VAL A O 1
ATOM 626 N N . LEU A 1 87 ? -46.689 13.999 24.33 1 70.44 87 LEU A N 1
ATOM 627 C CA . LEU A 1 87 ? -45.293 13.587 24.431 1 70.44 87 LEU A CA 1
ATOM 628 C C . LEU A 1 87 ? -44.443 14.694 25.044 1 70.44 87 LEU A C 1
ATOM 630 O O . LEU A 1 87 ? -44.611 15.87 24.711 1 70.44 87 LEU A O 1
ATOM 634 N N . GLU A 1 88 ? -43.903 14.412 26.068 1 62.94 88 GLU A N 1
ATOM 635 C CA . GLU A 1 88 ? -42.958 15.349 26.667 1 62.94 88 GLU A CA 1
ATOM 636 C C . GLU A 1 88 ? -41.633 15.358 25.91 1 62.94 88 GLU A C 1
ATOM 638 O O . GLU A 1 88 ? -41.182 14.317 25.427 1 62.94 88 GLU A O 1
ATOM 643 N N . GLU A 1 89 ? -41.346 16.547 25.424 1 51.14 89 GLU A N 1
ATOM 644 C CA . GLU A 1 89 ? -40.016 16.627 24.827 1 51.14 89 GLU A CA 1
ATOM 645 C C . GLU A 1 89 ? -39.009 15.787 25.608 1 51.14 89 GLU A C 1
ATOM 647 O O . GLU A 1 89 ? -39.075 15.714 26.837 1 51.14 89 GLU A O 1
ATOM 652 N N . GLU A 1 90 ? -38.634 14.79 24.923 1 44.16 90 GLU A N 1
ATOM 653 C CA . GLU A 1 90 ? -37.589 14.039 25.612 1 44.16 90 GLU A CA 1
ATOM 654 C C . GLU A 1 90 ? -36.667 14.969 26.395 1 44.16 90 GLU A C 1
ATOM 656 O O . GLU A 1 90 ? -36.048 15.868 25.821 1 44.16 90 GLU A O 1
ATOM 661 N N . ALA A 1 91 ? -37.21 15.423 27.464 1 38.88 91 ALA A N 1
ATOM 662 C CA . ALA A 1 91 ? -36.147 16.009 28.277 1 38.88 91 ALA A CA 1
ATOM 663 C C . ALA A 1 91 ? -34.823 15.284 28.054 1 38.88 91 ALA A C 1
ATOM 665 O O . ALA A 1 91 ? -34.796 14.062 27.896 1 38.88 91 ALA A O 1
ATOM 666 N N . THR A 1 92 ? -34.014 15.942 27.312 1 38.69 92 THR A N 1
ATOM 667 C CA . THR A 1 92 ? -32.634 15.471 27.374 1 38.69 92 THR A CA 1
ATOM 668 C C . THR A 1 92 ? -32.393 14.67 28.65 1 38.69 92 THR A C 1
ATOM 670 O O . THR A 1 92 ? -32.12 15.242 29.707 1 38.69 92 THR A O 1
ATOM 673 N N . THR A 1 93 ? -33.402 14.03 29.088 1 38.12 93 THR A N 1
ATOM 674 C CA . THR A 1 93 ? -33.008 13.297 30.286 1 38.12 93 THR A CA 1
ATOM 675 C C . THR A 1 93 ? -31.532 12.915 30.225 1 38.12 93 THR A C 1
ATOM 677 O O . THR A 1 93 ? -30.987 12.689 29.143 1 38.12 93 THR A O 1
ATOM 680 N N . LEU A 1 94 ? -30.904 13.159 31.247 1 41.19 94 LEU A N 1
ATOM 681 C CA . LEU A 1 94 ? -29.558 13.016 31.79 1 41.19 94 LEU A CA 1
ATOM 682 C C . LEU A 1 94 ? -28.962 11.663 31.417 1 41.19 94 LEU A C 1
ATOM 684 O O . LEU A 1 94 ? -27.826 11.357 31.788 1 41.19 94 LEU A O 1
ATOM 688 N N . ASN A 1 95 ? -29.774 10.744 31.053 1 49.27 95 ASN A N 1
ATOM 689 C CA . ASN A 1 95 ? -29.029 9.495 30.93 1 49.27 95 ASN A CA 1
ATOM 690 C C . ASN A 1 95 ? -28.201 9.46 29.649 1 49.27 95 ASN A C 1
ATOM 692 O O . ASN A 1 95 ? -28.632 8.894 28.642 1 49.27 95 ASN A O 1
ATOM 696 N N . GLU A 1 96 ? -27.401 10.338 29.535 1 61.18 96 GLU A N 1
ATOM 697 C CA . GLU A 1 96 ? -26.466 10.374 28.414 1 61.18 96 GLU A CA 1
ATOM 698 C C . GLU A 1 96 ? -25.474 9.217 28.485 1 61.18 96 GLU A C 1
ATOM 700 O O . GLU A 1 96 ? -24.838 9 29.518 1 61.18 96 GLU A O 1
ATOM 705 N N . VAL A 1 97 ? -25.657 8.314 27.59 1 70.61 97 VAL A N 1
ATOM 706 C CA . VAL A 1 97 ? -24.699 7.219 27.481 1 70.61 97 VAL A CA 1
ATOM 707 C C . VAL A 1 97 ? -23.435 7.705 26.776 1 70.61 97 VAL A C 1
ATOM 709 O O . VAL A 1 97 ? -23.512 8.392 25.755 1 70.61 97 VAL A O 1
ATOM 712 N N . VAL A 1 98 ? -22.382 7.573 27.508 1 74.24 98 VAL A N 1
ATOM 713 C CA . VAL A 1 98 ? -21.099 7.954 26.927 1 74.24 98 VAL A CA 1
ATOM 714 C C . VAL A 1 98 ? -20.264 6.705 26.653 1 74.24 98 VAL A C 1
ATOM 716 O O . VAL A 1 98 ? -20.454 5.67 27.297 1 74.24 98 VAL A O 1
ATOM 719 N N . VAL A 1 99 ? -19.511 6.847 25.64 1 74.49 99 VAL A N 1
ATOM 720 C CA . VAL A 1 99 ? -18.598 5.756 25.319 1 74.49 99 VAL A CA 1
ATOM 721 C C . VAL A 1 99 ? -17.284 5.942 26.075 1 74.49 99 VAL A C 1
ATOM 723 O O . VAL A 1 99 ? -16.665 7.006 26.004 1 74.49 99 VAL A O 1
ATOM 726 N N . THR A 1 100 ? -16.971 4.959 26.797 1 74.27 100 THR A N 1
ATOM 727 C CA . THR A 1 100 ? -15.73 4.98 27.563 1 74.27 100 THR A CA 1
ATOM 728 C C . THR A 1 100 ? -14.675 4.093 26.907 1 74.27 100 THR A C 1
ATOM 730 O O . THR A 1 100 ? -14.74 3.826 25.705 1 74.27 100 THR A O 1
ATOM 733 N N . ALA A 1 101 ? -13.688 3.837 27.704 1 76.06 101 ALA A N 1
ATOM 734 C CA . ALA A 1 101 ? -12.553 3.087 27.173 1 76.06 101 ALA A CA 1
ATOM 735 C C . ALA A 1 101 ? -13.003 1.752 26.587 1 76.06 101 ALA A C 1
ATOM 737 O O . ALA A 1 101 ? -13.878 1.085 27.145 1 76.06 101 ALA A O 1
ATOM 738 N N . LEU A 1 102 ? -12.438 1.395 25.47 1 75.85 102 LEU A N 1
ATOM 739 C CA . LEU A 1 102 ? -12.643 0.13 24.772 1 75.85 102 LEU A CA 1
ATOM 740 C C . LEU A 1 102 ? -14.067 0.03 24.236 1 75.85 102 LEU A C 1
ATOM 742 O O . LEU A 1 102 ? -14.593 -1.072 24.06 1 75.85 102 LEU A O 1
ATOM 746 N N . GLY A 1 103 ? -14.726 1.273 24.195 1 74.22 103 GLY A N 1
ATOM 747 C CA . GLY A 1 103 ? -16.048 1.346 23.595 1 74.22 103 GLY A CA 1
ATOM 748 C C . GLY A 1 103 ? -17.161 0.974 24.557 1 74.22 103 GLY A C 1
ATOM 749 O O . GLY A 1 103 ? -18.302 0.76 24.141 1 74.22 103 GLY A O 1
ATOM 750 N N . ILE A 1 104 ? -16.867 0.848 25.773 1 78.47 104 ILE A N 1
ATOM 751 C CA . ILE A 1 104 ? -17.87 0.5 26.774 1 78.47 104 ILE A CA 1
ATOM 752 C C . ILE A 1 104 ? -18.806 1.685 27 1 78.47 104 ILE A C 1
ATOM 754 O O . ILE A 1 104 ? -18.354 2.793 27.299 1 78.47 104 ILE A O 1
ATOM 758 N N . LYS A 1 105 ? -20.013 1.445 26.738 1 78.58 105 LYS A N 1
ATOM 759 C CA . LYS A 1 105 ? -21.012 2.481 26.982 1 78.58 105 LYS A CA 1
ATOM 760 C C . LYS A 1 105 ? -21.455 2.484 28.442 1 78.58 105 LYS A C 1
ATOM 762 O O . LYS A 1 105 ? -21.739 1.428 29.012 1 78.58 105 LYS A O 1
ATOM 767 N N . LYS A 1 106 ? -21.383 3.607 28.947 1 80.33 106 LYS A N 1
ATOM 768 C CA . LYS A 1 106 ? -21.796 3.775 30.337 1 80.33 106 LYS A CA 1
ATOM 769 C C . LYS A 1 106 ? -22.68 5.008 30.503 1 80.33 106 LYS A C 1
ATOM 771 O O . LYS A 1 106 ? -22.538 5.984 29.764 1 80.33 106 LYS A O 1
ATOM 776 N N . ASP A 1 107 ? -23.515 4.804 31.406 1 79.53 107 ASP A N 1
ATOM 777 C CA . ASP A 1 107 ? -24.278 5.98 31.811 1 79.53 107 ASP A CA 1
ATOM 778 C C . ASP A 1 107 ? -23.381 7.007 32.5 1 79.53 107 ASP A C 1
ATOM 780 O O . ASP A 1 107 ? -22.577 6.655 33.365 1 79.53 107 ASP A O 1
ATOM 784 N N . GLN A 1 108 ? -23.495 8.129 32.033 1 80.05 108 GLN A N 1
ATOM 785 C CA . GLN A 1 108 ? -22.657 9.197 32.567 1 80.05 108 GLN A CA 1
ATOM 786 C C . GLN A 1 108 ? -22.828 9.327 34.078 1 80.05 108 GLN A C 1
ATOM 788 O O . GLN A 1 108 ? -21.881 9.67 34.788 1 80.05 108 GLN A O 1
ATOM 793 N N . LYS A 1 109 ? -23.998 9.02 34.596 1 79.45 109 LYS A N 1
ATOM 794 C CA . LYS A 1 109 ? -24.301 9.143 36.018 1 79.45 109 LYS A CA 1
ATOM 795 C C . LYS A 1 109 ? -23.468 8.169 36.845 1 79.45 109 LYS A C 1
ATOM 797 O O . LYS A 1 109 ? -23.206 8.413 38.025 1 79.45 109 LYS A O 1
ATOM 802 N N . LYS A 1 110 ? -23.034 7.117 36.252 1 83.2 110 LYS A N 1
ATOM 803 C CA . LYS A 1 110 ? -22.343 6.064 36.991 1 83.2 110 LYS A CA 1
ATOM 804 C C . LYS A 1 110 ? -20.837 6.31 37.019 1 83.2 110 LYS A C 1
ATOM 806 O O . LYS A 1 110 ? -20.104 5.622 37.732 1 83.2 110 LYS A O 1
ATOM 811 N N . LEU A 1 111 ? -20.449 7.251 36.302 1 84.11 111 LEU A N 1
ATOM 812 C CA . LEU A 1 111 ? -19.011 7.431 36.131 1 84.11 111 LEU A CA 1
ATOM 813 C C . LEU A 1 111 ? -18.418 8.21 37.301 1 84.11 111 LEU A C 1
ATOM 815 O O . LEU A 1 111 ? -19.007 9.189 37.763 1 84.11 111 LEU A O 1
ATOM 819 N N . GLY A 1 112 ? -17.31 7.776 37.752 1 85.55 112 GLY A N 1
ATOM 820 C CA . GLY A 1 112 ? -16.611 8.442 38.839 1 85.55 112 GLY A CA 1
ATOM 821 C C . GLY A 1 112 ? -15.475 9.328 38.364 1 85.55 112 GLY A C 1
ATOM 822 O O . GLY A 1 112 ? -14.618 9.726 39.156 1 85.55 112 GLY A O 1
ATOM 823 N N . TYR A 1 113 ? -15.3 9.517 37.109 1 84.93 113 TYR A N 1
ATOM 824 C CA . TYR A 1 113 ? -14.251 10.364 36.553 1 84.93 113 TYR A CA 1
ATOM 825 C C . TYR A 1 113 ? -14.816 11.312 35.501 1 84.93 113 TYR A C 1
ATOM 827 O O . TYR A 1 113 ? -15.951 11.142 35.049 1 84.93 113 TYR A O 1
ATOM 835 N N . ALA A 1 114 ? -14.047 12.259 35.132 1 81.85 114 ALA A N 1
ATOM 836 C CA . ALA A 1 114 ? -14.503 13.315 34.231 1 81.85 114 ALA A CA 1
ATOM 837 C C . ALA A 1 114 ? -14.381 12.881 32.773 1 81.85 114 ALA A C 1
ATOM 839 O O . ALA A 1 114 ? -13.384 12.271 32.381 1 81.85 114 ALA A O 1
ATOM 840 N N . ILE A 1 115 ? -15.357 13.13 31.969 1 83.56 115 ILE A N 1
ATOM 841 C CA . ILE A 1 115 ? -15.377 12.918 30.526 1 83.56 115 ILE A CA 1
ATOM 842 C C . ILE A 1 115 ? -16.045 14.107 29.839 1 83.56 115 ILE A C 1
ATOM 844 O O . ILE A 1 115 ? -17.021 14.66 30.352 1 83.56 115 ILE A O 1
ATOM 848 N N . SER A 1 116 ? -15.402 14.621 28.829 1 85.89 116 SER A N 1
ATOM 849 C CA . SER A 1 116 ? -16.024 15.643 27.994 1 85.89 116 SER A CA 1
ATOM 850 C C . SER A 1 116 ? -16.546 15.048 26.69 1 85.89 116 SER A C 1
ATOM 852 O O . SER A 1 116 ? -15.83 14.314 26.006 1 85.89 116 SER A O 1
ATOM 854 N N . SER A 1 117 ? -17.739 15.277 26.379 1 85.71 117 SER A N 1
ATOM 855 C CA . SER A 1 117 ? -18.344 14.753 25.159 1 85.71 117 SER A CA 1
ATOM 856 C C . SER A 1 117 ? -18.798 15.882 24.239 1 85.71 117 SER A C 1
ATOM 858 O O . SER A 1 117 ? -19.376 16.87 24.698 1 85.71 117 SER A O 1
ATOM 860 N N . ILE A 1 118 ? -18.491 15.766 22.977 1 85.8 118 ILE A N 1
ATOM 861 C CA . ILE A 1 118 ? -18.9 16.716 21.948 1 85.8 118 ILE A CA 1
ATOM 862 C C . ILE A 1 118 ? -19.735 16.001 20.888 1 85.8 118 ILE A C 1
ATOM 864 O O . ILE A 1 118 ? -19.294 15.005 20.309 1 85.8 118 ILE A O 1
ATOM 868 N N . ASN A 1 119 ? -20.839 16.55 20.602 1 83.25 119 ASN A N 1
ATOM 869 C CA . ASN A 1 119 ? -21.756 15.895 19.675 1 83.25 119 ASN A CA 1
ATOM 870 C C . ASN A 1 119 ? -21.531 16.362 18.24 1 83.25 119 ASN A C 1
ATOM 872 O O . ASN A 1 119 ? -20.911 17.402 18.011 1 83.25 119 ASN A O 1
ATOM 876 N N . SER A 1 120 ? -22.215 15.427 17.408 1 80.16 120 SER A N 1
ATOM 877 C CA . SER A 1 120 ? -22.044 15.617 15.971 1 80.16 120 SER A CA 1
ATOM 878 C C . SER A 1 120 ? -22.496 17.009 15.54 1 80.16 120 SER A C 1
ATOM 880 O O . SER A 1 120 ? -21.876 17.628 14.674 1 80.16 120 SER A O 1
ATOM 882 N N . ASP A 1 121 ? -23.475 17.736 16.039 1 76.37 121 ASP A N 1
ATOM 883 C CA . ASP A 1 121 ? -24.021 19.025 15.622 1 76.37 121 ASP A CA 1
ATOM 884 C C . ASP A 1 121 ? -23.009 20.147 15.844 1 76.37 121 ASP A C 1
ATOM 886 O O . ASP A 1 121 ? -22.923 21.079 15.042 1 76.37 121 ASP A O 1
ATOM 890 N N . GLU A 1 122 ? -22.292 20.039 16.854 1 76.23 122 GLU A N 1
ATOM 891 C CA . GLU A 1 122 ? -21.29 21.053 17.17 1 76.23 122 GLU A CA 1
ATOM 892 C C . GLU A 1 122 ? -20.095 20.962 16.225 1 76.23 122 GLU A C 1
ATOM 894 O O . GLU A 1 122 ? -19.371 21.941 16.035 1 76.23 122 GLU A O 1
ATOM 899 N N . LEU A 1 123 ? -19.938 19.879 15.583 1 79.22 123 LEU A N 1
ATOM 900 C CA . LEU A 1 123 ? -18.76 19.644 14.755 1 79.22 123 LEU A CA 1
ATOM 901 C C . LEU A 1 123 ? -18.992 20.131 13.329 1 79.22 123 LEU A C 1
ATOM 903 O O . LEU A 1 123 ? -18.041 20.472 12.622 1 79.22 123 LEU A O 1
ATOM 907 N N . ILE A 1 124 ? -20.267 20.156 12.847 1 77.99 124 ILE A N 1
ATOM 908 C CA . ILE A 1 124 ? -20.481 20.312 11.413 1 77.99 124 ILE A CA 1
ATOM 909 C C . ILE A 1 124 ? -21.123 21.668 11.131 1 77.99 124 ILE A C 1
ATOM 911 O O . ILE A 1 124 ? -21.357 22.023 9.974 1 77.99 124 ILE A O 1
ATOM 915 N N . LYS A 1 125 ? -21.367 22.496 12.102 1 74.01 125 LYS A N 1
ATOM 916 C CA . LYS A 1 125 ? -22.094 23.751 11.932 1 74.01 125 LYS A CA 1
ATOM 917 C C . LYS A 1 125 ? -21.382 24.669 10.942 1 74.01 125 LYS A C 1
ATOM 919 O O . LYS A 1 125 ? -22.029 25.42 10.21 1 74.01 125 LYS A O 1
ATOM 924 N N . THR A 1 126 ? -20.074 24.679 10.967 1 72.67 126 THR A N 1
ATOM 925 C CA . THR A 1 126 ? -19.357 25.625 10.12 1 72.67 126 THR A CA 1
ATOM 926 C C . THR A 1 126 ? -18.474 24.89 9.116 1 72.67 126 THR A C 1
ATOM 928 O O . THR A 1 126 ? -17.49 25.446 8.624 1 72.67 126 THR A O 1
ATOM 931 N N . GLY A 1 127 ? -18.792 23.591 8.805 1 67.4 127 GLY A N 1
ATOM 932 C CA . GLY A 1 127 ? -18.057 22.868 7.779 1 67.4 127 GLY A CA 1
ATOM 933 C C . GLY A 1 127 ? -16.56 22.837 8.028 1 67.4 127 GLY A C 1
ATOM 934 O O . GLY A 1 127 ? -15.77 23.112 7.123 1 67.4 127 GLY A O 1
ATOM 935 N N . ALA A 1 128 ? -16.148 22.547 9.123 1 70.63 128 ALA A N 1
ATOM 936 C CA . ALA A 1 128 ? -14.727 22.485 9.453 1 70.63 128 ALA A CA 1
ATOM 937 C C . ALA A 1 128 ? -14.009 21.45 8.591 1 70.63 128 ALA A C 1
ATOM 939 O O . ALA A 1 128 ? -14.593 20.43 8.218 1 70.63 128 ALA A O 1
ATOM 940 N N . SER A 1 129 ? -12.229 21.479 7.929 1 67.42 129 SER A N 1
ATOM 941 C CA . SER A 1 129 ? -11.425 20.622 7.064 1 67.42 129 SER A CA 1
ATOM 942 C C . SER A 1 129 ? -10.97 19.365 7.799 1 67.42 129 SER A C 1
ATOM 944 O O . SER A 1 129 ? -10.639 18.358 7.171 1 67.42 129 SER A O 1
ATOM 946 N N . ASN A 1 130 ? -11.24 19.778 9.374 1 74.27 130 ASN A N 1
ATOM 947 C CA . ASN A 1 130 ? -10.906 18.631 10.212 1 74.27 130 ASN A CA 1
ATOM 948 C C . ASN A 1 130 ? -11.627 18.69 11.555 1 74.27 130 ASN A C 1
ATOM 950 O O . ASN A 1 130 ? -12.068 19.759 11.982 1 74.27 130 ASN A O 1
ATOM 954 N N . PHE A 1 131 ? -11.835 17.639 12.235 1 75.69 131 PHE A N 1
ATOM 955 C CA . PHE A 1 131 ? -12.695 17.595 13.412 1 75.69 131 PHE A CA 1
ATOM 956 C C . PHE A 1 131 ? -12.03 18.288 14.595 1 75.69 131 PHE A C 1
ATOM 958 O O . PHE A 1 131 ? -12.712 18.771 15.501 1 75.69 131 PHE A O 1
ATOM 965 N N . ALA A 1 132 ? -10.726 18.325 14.584 1 73.65 132 ALA A N 1
ATOM 966 C CA . ALA A 1 132 ? -10.028 18.896 15.733 1 73.65 132 ALA A CA 1
ATOM 967 C C . ALA A 1 132 ? -10.294 20.395 15.847 1 73.65 132 ALA A C 1
ATOM 969 O O . ALA A 1 132 ? -10.429 20.925 16.952 1 73.65 132 ALA A O 1
ATOM 970 N N . SER A 1 133 ? -10.423 21.047 14.716 1 71.45 133 SER A N 1
ATOM 971 C CA . SER A 1 133 ? -10.681 22.484 14.731 1 71.45 133 SER A CA 1
ATOM 972 C C . SER A 1 133 ? -12.065 22.791 15.293 1 71.45 133 SER A C 1
ATOM 974 O O . SER A 1 133 ? -12.318 23.903 15.762 1 71.45 133 SER A O 1
ATOM 976 N N . ALA A 1 134 ? -12.846 21.743 15.331 1 73.28 134 ALA A N 1
ATOM 977 C CA . ALA A 1 134 ? -14.198 21.928 15.851 1 73.28 134 ALA A CA 1
ATOM 978 C C . ALA A 1 134 ? -14.224 21.796 17.371 1 73.28 134 ALA A C 1
ATOM 980 O O . ALA A 1 134 ? -15.215 22.149 18.015 1 73.28 134 ALA A O 1
ATOM 981 N N . LEU A 1 135 ? -13.086 21.477 17.942 1 80.27 135 LEU A N 1
ATOM 982 C CA . LEU A 1 135 ? -13.035 21.232 19.379 1 80.27 135 LEU A CA 1
ATOM 983 C C . LEU A 1 135 ? -12.534 22.464 20.124 1 80.27 135 LEU A C 1
ATOM 985 O O . LEU A 1 135 ? -12.537 22.493 21.357 1 80.27 135 LEU A O 1
ATOM 989 N N . TYR A 1 136 ? -12.286 23.504 19.471 1 83.11 136 TYR A N 1
ATOM 990 C CA . TYR A 1 136 ? -11.725 24.686 20.115 1 83.11 136 TYR A CA 1
ATOM 991 C C . TYR A 1 136 ? -12.661 25.216 21.195 1 83.11 136 TYR A C 1
ATOM 993 O O . TYR A 1 136 ? -13.819 25.539 20.918 1 83.11 136 TYR A O 1
ATOM 1001 N N . GLY A 1 137 ? -12.2 25.231 22.382 1 84.89 137 GLY A N 1
ATOM 1002 C CA . GLY A 1 137 ? -12.891 25.891 23.478 1 84.89 137 GLY A CA 1
ATOM 1003 C C . GLY A 1 137 ? -14.126 25.143 23.942 1 84.89 137 GLY A C 1
ATOM 1004 O O . GLY A 1 137 ? -14.931 25.677 24.708 1 84.89 137 GLY A O 1
ATOM 1005 N N . LYS A 1 138 ? -14.251 24.028 23.501 1 86.66 138 LYS A N 1
ATOM 1006 C CA . LYS A 1 138 ? -15.501 23.341 23.811 1 86.66 138 LYS A CA 1
ATOM 1007 C C . LYS A 1 138 ? -15.331 22.399 24.999 1 86.66 138 LYS A C 1
ATOM 1009 O O . LYS A 1 138 ? -16.307 22.054 25.669 1 86.66 138 LYS A O 1
ATOM 1014 N N . ALA A 1 139 ? -14.186 21.965 25.267 1 87.55 139 ALA A N 1
ATOM 1015 C CA . ALA A 1 139 ? -13.911 21.074 26.391 1 87.55 139 ALA A CA 1
ATOM 1016 C C . ALA A 1 139 ? -12.908 21.7 27.355 1 87.55 139 ALA A C 1
ATOM 1018 O O . ALA A 1 139 ? -11.807 22.082 26.953 1 87.55 139 ALA A O 1
ATOM 1019 N N . PRO A 1 140 ? -13.338 21.796 28.622 1 89.84 140 PRO A N 1
ATOM 1020 C CA . PRO A 1 140 ? -12.382 22.358 29.579 1 89.84 140 PRO A CA 1
ATOM 1021 C C . PRO A 1 140 ? -11.118 21.512 29.716 1 89.84 140 PRO A C 1
ATOM 1023 O O . PRO A 1 140 ? -11.195 20.281 29.751 1 89.84 140 PRO A O 1
ATOM 1026 N N . GLY A 1 141 ? -10.065 22.182 29.743 1 88.35 141 GLY A N 1
ATOM 1027 C CA . GLY A 1 141 ? -8.794 21.506 29.95 1 88.35 141 GLY A CA 1
ATOM 1028 C C . GLY A 1 141 ? -8.206 20.936 28.673 1 88.35 141 GLY A C 1
ATOM 1029 O O . GLY A 1 141 ? -7.154 20.293 28.701 1 88.35 141 GLY A O 1
ATOM 1030 N N . VAL A 1 142 ? -8.908 21.07 27.613 1 89.37 142 VAL A N 1
ATOM 1031 C CA . VAL A 1 142 ? -8.424 20.592 26.322 1 89.37 142 VAL A CA 1
ATOM 1032 C C . VAL A 1 142 ? -8.013 21.779 25.453 1 89.37 142 VAL A C 1
ATOM 1034 O O . VAL A 1 142 ? -8.813 22.685 25.211 1 89.37 142 VAL A O 1
ATOM 1037 N N . ARG A 1 143 ? -6.818 21.729 25.078 1 88.41 143 ARG A N 1
ATOM 1038 C CA . ARG A 1 143 ? -6.307 22.78 24.203 1 88.41 143 ARG A CA 1
ATOM 1039 C C . ARG A 1 143 ? -5.948 22.223 22.83 1 88.41 143 ARG A C 1
ATOM 1041 O O . ARG A 1 143 ? -5.25 21.212 22.727 1 88.41 143 ARG A O 1
ATOM 1048 N N . ILE A 1 144 ? -6.413 22.882 21.844 1 86.59 144 ILE A N 1
ATOM 1049 C CA . ILE A 1 144 ? -6.143 22.486 20.466 1 86.59 144 ILE A CA 1
ATOM 1050 C C . ILE A 1 144 ? -5.283 23.547 19.783 1 86.59 144 ILE A C 1
ATOM 1052 O O . ILE A 1 144 ? -5.497 24.746 19.974 1 86.59 144 ILE A O 1
ATOM 1056 N N . GLN A 1 145 ? -4.297 23.041 19.098 1 82.64 145 GLN A N 1
ATOM 1057 C CA . GLN A 1 145 ? -3.472 23.925 18.28 1 82.64 145 GLN A CA 1
ATOM 1058 C C . GLN A 1 145 ? -3.266 23.348 16.883 1 82.64 145 GLN A C 1
ATOM 1060 O O . GLN A 1 145 ? -2.887 22.184 16.736 1 82.64 145 GLN A O 1
ATOM 1065 N N . SER A 1 146 ? -3.609 24.11 15.917 1 78.09 146 SER A N 1
ATOM 1066 C CA . SER A 1 146 ? -3.437 23.666 14.538 1 78.09 146 SER A CA 1
ATOM 1067 C C . SER A 1 146 ? -2.463 24.565 13.785 1 78.09 146 SER A C 1
ATOM 1069 O O . SER A 1 146 ? -2.525 25.791 13.9 1 78.09 146 SER A O 1
ATOM 1071 N N . ALA A 1 147 ? -1.526 23.947 13.125 1 76.39 147 ALA A N 1
ATOM 1072 C CA . ALA A 1 147 ? -0.708 24.732 12.204 1 76.39 147 ALA A CA 1
ATOM 1073 C C . ALA A 1 147 ? -1.546 25.272 11.049 1 76.39 147 ALA A C 1
ATOM 1075 O O . ALA A 1 147 ? -2.503 24.628 10.614 1 76.39 147 ALA A O 1
ATOM 1076 N N . PRO A 1 148 ? -1.119 26.474 10.679 1 74.97 148 PRO A N 1
ATOM 1077 C CA . PRO A 1 148 ? -1.857 27.001 9.529 1 74.97 148 PRO A CA 1
ATOM 1078 C C . PRO A 1 148 ? -1.599 26.21 8.248 1 74.97 148 PRO A C 1
ATOM 1080 O O . PRO A 1 148 ? -0.526 25.622 8.088 1 74.97 148 PRO A O 1
ATOM 1083 N N . GLY A 1 149 ? -2.507 25.766 7.477 1 68.78 149 GLY A N 1
ATOM 1084 C CA . GLY A 1 149 ? -2.339 25.045 6.226 1 68.78 149 GLY A CA 1
ATOM 1085 C C . GLY A 1 149 ? -3.583 24.287 5.802 1 68.78 149 GLY A C 1
ATOM 1086 O O . GLY A 1 149 ? -3.543 23.497 4.857 1 68.78 149 GLY A O 1
ATOM 1087 N N . GLY A 1 150 ? -4.449 24.534 6.504 1 65.72 150 GLY A N 1
ATOM 1088 C CA . GLY A 1 150 ? -5.74 23.997 6.103 1 65.72 150 GLY A CA 1
ATOM 1089 C C . GLY A 1 150 ? -5.879 22.512 6.376 1 65.72 150 GLY A C 1
ATOM 1090 O O . GLY A 1 150 ? -5.559 22.043 7.47 1 65.72 150 GLY A O 1
ATOM 1091 N N . ASN A 1 151 ? -6.355 21.742 5.318 1 71.32 151 ASN A N 1
ATOM 1092 C CA . ASN A 1 151 ? -6.694 20.329 5.45 1 71.32 151 ASN A CA 1
ATOM 1093 C C . ASN A 1 151 ? -5.449 19.448 5.417 1 71.32 151 ASN A C 1
ATOM 1095 O O . ASN A 1 151 ? -5.544 18.225 5.542 1 71.32 151 ASN A O 1
ATOM 1099 N N . THR A 1 152 ? -4.279 20.073 5.395 1 74.84 152 THR A N 1
ATOM 1100 C CA . THR A 1 152 ? -3.058 19.277 5.334 1 74.84 152 THR A CA 1
ATOM 1101 C C . THR A 1 152 ? -2.132 19.618 6.498 1 74.84 152 THR A C 1
ATOM 1103 O O . THR A 1 152 ? -0.963 19.226 6.502 1 74.84 152 THR A O 1
ATOM 1106 N N . SER A 1 153 ? -2.64 20.316 7.468 1 77.95 153 SER A N 1
ATOM 1107 C CA . SER A 1 153 ? -1.753 20.716 8.557 1 77.95 153 SER A CA 1
ATOM 1108 C C . SER A 1 153 ? -2.002 19.88 9.807 1 77.95 153 SER A C 1
ATOM 1110 O O . SER A 1 153 ? -3.138 19.491 10.085 1 77.95 153 SER A O 1
ATOM 1112 N N . ALA A 1 154 ? -0.969 19.745 10.519 1 82.77 154 ALA A N 1
ATOM 1113 C CA . ALA A 1 154 ? -1.023 18.92 11.723 1 82.77 154 ALA A CA 1
ATOM 1114 C C . ALA A 1 154 ? -1.8 19.621 12.834 1 82.77 154 ALA A C 1
ATOM 1116 O O . ALA A 1 154 ? -1.836 20.852 12.893 1 82.77 154 ALA A O 1
ATOM 1117 N N . VAL A 1 155 ? -2.406 18.885 13.672 1 82.81 155 VAL A N 1
ATOM 1118 C CA . VAL A 1 155 ? -3.151 19.364 14.832 1 82.81 155 VAL A CA 1
ATOM 1119 C C . VAL A 1 155 ? -2.62 18.697 16.099 1 82.81 155 VAL A C 1
ATOM 1121 O O . VAL A 1 155 ? -2.286 17.51 16.09 1 82.81 155 VAL A O 1
ATOM 1124 N N . SER A 1 156 ? -2.48 19.504 17.071 1 86.52 156 SER A N 1
ATOM 1125 C CA . SER A 1 156 ? -2.067 18.992 18.373 1 86.52 156 SER A CA 1
ATOM 1126 C C . SER A 1 156 ? -3.178 19.148 19.406 1 86.52 156 SER A C 1
ATOM 1128 O O . SER A 1 156 ? -3.875 20.165 19.427 1 86.52 156 SER A O 1
ATOM 1130 N N . ILE A 1 157 ? -3.367 18.131 20.166 1 87.52 157 ILE A N 1
ATOM 1131 C CA . ILE A 1 157 ? -4.327 18.137 21.264 1 87.52 157 ILE A CA 1
ATOM 1132 C C . ILE A 1 157 ? -3.599 17.919 22.588 1 87.52 157 ILE A C 1
ATOM 1134 O O . ILE A 1 157 ? -2.806 16.983 22.721 1 87.52 157 ILE A O 1
ATOM 1138 N N . SER A 1 158 ? -3.82 18.782 23.463 1 88.24 158 SER A N 1
ATOM 1139 C CA . SER A 1 158 ? -3.273 18.634 24.808 1 88.24 158 SER A CA 1
ATOM 1140 C C . SER A 1 158 ? -4.382 18.587 25.853 1 88.24 158 SER A C 1
ATOM 1142 O O . SER A 1 158 ? -5.29 19.421 25.841 1 88.24 158 SER A O 1
ATOM 1144 N N . VAL A 1 159 ? -4.249 17.63 26.691 1 88.98 159 VAL A N 1
ATOM 1145 C CA . VAL A 1 159 ? -5.243 17.453 27.745 1 88.98 159 VAL A CA 1
ATOM 1146 C C . VAL A 1 159 ? -4.586 17.631 29.111 1 88.98 159 VAL A C 1
ATOM 1148 O O . VAL A 1 159 ? -3.671 16.885 29.469 1 88.98 159 VAL A O 1
ATOM 1151 N N . ARG A 1 160 ? -5.081 18.584 29.949 1 87.48 160 ARG A N 1
ATOM 1152 C CA . ARG A 1 160 ? -4.663 18.838 31.324 1 87.48 160 ARG A CA 1
ATOM 1153 C C . ARG A 1 160 ? -3.151 19.018 31.412 1 87.48 160 ARG A C 1
ATOM 1155 O O . ARG A 1 160 ? -2.498 18.413 32.265 1 87.48 160 ARG A O 1
ATOM 1162 N N . GLY A 1 161 ? -2.683 19.799 30.427 1 80.93 161 GLY A N 1
ATOM 1163 C CA . GLY A 1 161 ? -1.264 20.113 30.449 1 80.93 161 GLY A CA 1
ATOM 1164 C C . GLY A 1 161 ? -0.406 19.047 29.793 1 80.93 161 GLY A C 1
ATOM 1165 O O . GLY A 1 161 ? -0.912 18.212 29.042 1 80.93 161 GLY A O 1
ATOM 1166 N N . MET A 1 162 ? 0.883 19.133 30.005 1 82.85 162 MET A N 1
ATOM 1167 C CA . MET A 1 162 ? 1.821 18.216 29.365 1 82.85 162 MET A CA 1
ATOM 1168 C C . MET A 1 162 ? 2.294 17.149 30.347 1 82.85 162 MET A C 1
ATOM 1170 O O . MET A 1 162 ? 2.62 17.457 31.495 1 82.85 162 MET A O 1
ATOM 1174 N N . SER A 1 163 ? 2.286 15.939 29.876 1 80.52 163 SER A N 1
ATOM 1175 C CA . SER A 1 163 ? 2.641 14.822 30.745 1 80.52 163 SER A CA 1
ATOM 1176 C C . SER A 1 163 ? 4.115 14.459 30.605 1 80.52 163 SER A C 1
ATOM 1178 O O . SER A 1 163 ? 4.625 13.614 31.344 1 80.52 163 SER A O 1
ATOM 1180 N N . SER A 1 164 ? 4.746 15.043 29.702 1 83.58 164 SER A N 1
ATOM 1181 C CA . SER A 1 164 ? 6.165 14.776 29.489 1 83.58 164 SER A CA 1
ATOM 1182 C C . SER A 1 164 ? 6.91 16.041 29.078 1 83.58 164 SER A C 1
ATOM 1184 O O . SER A 1 164 ? 6.377 16.869 28.337 1 83.58 164 SER A O 1
ATOM 1186 N N . ILE A 1 165 ? 8.076 16.057 29.58 1 80.69 165 ILE A N 1
ATOM 1187 C CA . ILE A 1 165 ? 8.867 17.243 29.27 1 80.69 165 ILE A CA 1
ATOM 1188 C C . ILE A 1 165 ? 9.381 17.16 27.834 1 80.69 165 ILE A C 1
ATOM 1190 O O . ILE A 1 165 ? 9.411 18.165 27.12 1 80.69 165 ILE A O 1
ATOM 1194 N N . THR A 1 166 ? 9.82 15.983 27.414 1 75.64 166 THR A N 1
ATOM 1195 C CA . THR A 1 166 ? 10.428 15.867 26.093 1 75.64 166 THR A CA 1
ATOM 1196 C C . THR A 1 166 ? 9.706 14.814 25.257 1 75.64 166 THR A C 1
ATOM 1198 O O . THR A 1 166 ? 10.001 14.646 24.072 1 75.64 166 THR A O 1
ATOM 1201 N N . GLY A 1 167 ? 8.809 14.122 25.759 1 73.21 167 GLY A N 1
ATOM 1202 C CA . GLY A 1 167 ? 8.182 13.028 25.035 1 73.21 167 GLY A CA 1
ATOM 1203 C C . GLY A 1 167 ? 6.916 13.441 24.308 1 73.21 167 GLY A C 1
ATOM 1204 O O . GLY A 1 167 ? 6.637 14.633 24.167 1 73.21 167 GLY A O 1
ATOM 1205 N N . ASN A 1 168 ? 6.295 12.443 23.778 1 74.5 168 ASN A N 1
ATOM 1206 C CA . ASN A 1 168 ? 5.025 12.654 23.09 1 74.5 168 ASN A CA 1
ATOM 1207 C C . ASN A 1 168 ? 3.933 13.108 24.055 1 74.5 168 ASN A C 1
ATOM 1209 O O . ASN A 1 168 ? 3.751 12.511 25.117 1 74.5 168 ASN A O 1
ATOM 1213 N N . THR A 1 169 ? 3.236 14.115 23.698 1 78.86 169 THR A N 1
ATOM 1214 C CA . THR A 1 169 ? 2.207 14.658 24.578 1 78.86 169 THR A CA 1
ATOM 1215 C C . THR A 1 169 ? 0.835 14.587 23.914 1 78.86 169 THR A C 1
ATOM 1217 O O . THR A 1 169 ? -0.132 15.167 24.411 1 78.86 169 THR A O 1
ATOM 1220 N N . GLN A 1 170 ? 0.789 13.91 22.789 1 84.88 170 GLN A N 1
ATOM 1221 C CA . GLN A 1 170 ? -0.498 13.767 22.116 1 84.88 170 GLN A CA 1
ATOM 1222 C C . GLN A 1 170 ? -1.317 12.635 22.73 1 84.88 170 GLN A C 1
ATOM 1224 O O . GLN A 1 170 ? -0.762 11.616 23.147 1 84.88 170 GLN A O 1
ATOM 1229 N N . PRO A 1 171 ? -2.563 12.822 22.725 1 88.75 171 PRO A N 1
ATOM 1230 C CA . PRO A 1 171 ? -3.398 11.733 23.238 1 88.75 171 PRO A CA 1
ATOM 1231 C C . PRO A 1 171 ? -3.523 10.571 22.255 1 88.75 171 PRO A C 1
ATOM 1233 O O . PRO A 1 171 ? -3.233 10.729 21.067 1 88.75 171 PRO A O 1
ATOM 1236 N N . LEU A 1 172 ? -3.935 9.49 22.833 1 90.55 172 LEU A N 1
ATOM 1237 C CA . LEU A 1 172 ? -4.296 8.354 21.993 1 90.55 172 LEU A CA 1
ATOM 1238 C C . LEU A 1 172 ? -5.6 8.622 21.247 1 90.55 172 LEU A C 1
ATOM 1240 O O . LEU A 1 172 ? -6.56 9.129 21.831 1 90.55 172 LEU A O 1
ATOM 1244 N N . ILE A 1 173 ? -5.621 8.349 20.018 1 91.92 173 ILE A N 1
ATOM 1245 C CA . ILE A 1 173 ? -6.849 8.479 19.241 1 91.92 173 ILE A CA 1
ATOM 1246 C C . ILE A 1 173 ? -7.461 7.1 19.007 1 91.92 173 ILE A C 1
ATOM 1248 O O . ILE A 1 173 ? -6.787 6.189 18.52 1 91.92 173 ILE A O 1
ATOM 1252 N N . VAL A 1 174 ? -8.672 7.014 19.327 1 93 174 VAL A N 1
ATOM 1253 C CA . VAL A 1 174 ? -9.405 5.764 19.155 1 93 174 VAL A CA 1
ATOM 1254 C C . VAL A 1 174 ? -10.657 6.01 18.317 1 93 174 VAL A C 1
ATOM 1256 O O . VAL A 1 174 ? -11.453 6.9 18.625 1 93 174 VAL A O 1
ATOM 1259 N N . MET A 1 175 ? -10.861 5.322 17.325 1 92.53 175 MET A N 1
ATOM 1260 C CA . MET A 1 175 ? -12.059 5.409 16.495 1 92.53 175 MET A CA 1
ATOM 1261 C C . MET A 1 175 ? -12.881 4.127 16.59 1 92.53 175 MET A C 1
ATOM 1263 O O . MET A 1 175 ? -12.447 3.071 16.127 1 92.53 175 MET A O 1
ATOM 1267 N N . ASP A 1 176 ? -14.033 4.23 17.156 1 89.83 176 ASP A N 1
ATOM 1268 C CA . ASP A 1 176 ? -14.925 3.089 17.341 1 89.83 176 ASP A CA 1
ATOM 1269 C C . ASP A 1 176 ? -14.212 1.945 18.057 1 89.83 176 ASP A C 1
ATOM 1271 O O . ASP A 1 176 ? -14.284 0.793 17.623 1 89.83 176 ASP A O 1
ATOM 1275 N N . GLY A 1 177 ? -13.405 2.346 19.032 1 85.66 177 GLY A N 1
ATOM 1276 C CA . GLY A 1 177 ? -12.742 1.367 19.878 1 85.66 177 GLY A CA 1
ATOM 1277 C C . GLY A 1 177 ? -11.392 0.932 19.341 1 85.66 177 GLY A C 1
ATOM 1278 O O . GLY A 1 177 ? -10.677 0.165 19.99 1 85.66 177 GLY A O 1
ATOM 1279 N N . VAL A 1 178 ? -10.983 1.406 18.206 1 87.44 178 VAL A N 1
ATOM 1280 C CA . VAL A 1 178 ? -9.73 1.009 17.572 1 87.44 178 VAL A CA 1
ATOM 1281 C C . VAL A 1 178 ? -8.709 2.139 17.692 1 87.44 178 VAL A C 1
ATOM 1283 O O . VAL A 1 178 ? -8.955 3.257 17.233 1 87.44 178 VAL A O 1
ATOM 1286 N N . PRO A 1 179 ? -7.512 1.847 18.286 1 91.18 179 PRO A N 1
ATOM 1287 C CA . PRO A 1 179 ? -6.446 2.85 18.22 1 91.18 179 PRO A CA 1
ATOM 1288 C C . PRO A 1 179 ? -5.94 3.081 16.798 1 91.18 179 PRO A C 1
ATOM 1290 O O . PRO A 1 179 ? -5.642 2.122 16.082 1 91.18 179 PRO A O 1
ATOM 1293 N N . ILE A 1 180 ? -5.84 4.283 16.387 1 92.3 180 ILE A N 1
ATOM 1294 C CA . ILE A 1 180 ? -5.435 4.567 15.015 1 92.3 180 ILE A CA 1
ATOM 1295 C C . ILE A 1 180 ? -4.159 5.406 15.016 1 92.3 180 ILE A C 1
ATOM 1297 O O . ILE A 1 180 ? -3.814 6.021 16.028 1 92.3 180 ILE A O 1
ATOM 1301 N N . HIS A 1 181 ? -3.586 5.425 13.889 1 89.62 181 HIS A N 1
ATOM 1302 C CA . HIS A 1 181 ? -2.317 6.122 13.717 1 89.62 181 HIS A CA 1
ATOM 1303 C C . HIS A 1 181 ? -2.517 7.634 13.698 1 89.62 181 HIS A C 1
ATOM 1305 O O . HIS A 1 181 ? -3.429 8.135 13.037 1 89.62 181 HIS A O 1
ATOM 1311 N N . ASN A 1 182 ? -1.751 8.469 14.281 1 82.8 182 ASN A N 1
ATOM 1312 C CA . ASN A 1 182 ? -1.738 9.927 14.262 1 82.8 182 ASN A CA 1
ATOM 1313 C C . ASN A 1 182 ? -0.315 10.475 14.218 1 82.8 182 ASN A C 1
ATOM 1315 O O . ASN A 1 182 ? 0.105 11.044 13.208 1 82.8 182 ASN A O 1
ATOM 1319 N N . GLY A 1 183 ? 0.543 10.287 14.972 1 71.39 183 GLY A N 1
ATOM 1320 C CA . GLY A 1 183 ? 1.956 10.609 15.087 1 71.39 183 GLY A CA 1
ATOM 1321 C C . GLY A 1 183 ? 2.225 12.1 15.156 1 71.39 183 GLY A C 1
ATOM 1322 O O . GLY A 1 183 ? 1.33 12.91 14.905 1 71.39 183 GLY A O 1
ATOM 1323 N N . ASN A 1 184 ? 3.418 12.66 15.61 1 69.12 184 ASN A N 1
ATOM 1324 C CA . ASN A 1 184 ? 3.898 14.038 15.639 1 69.12 184 ASN A CA 1
ATOM 1325 C C . ASN A 1 184 ? 4.463 14.463 14.287 1 69.12 184 ASN A C 1
ATOM 1327 O O . ASN A 1 184 ? 5 13.637 13.546 1 69.12 184 ASN A O 1
ATOM 1331 N N . THR A 1 185 ? 4.123 15.613 13.944 1 76.6 185 THR A N 1
ATOM 1332 C CA . THR A 1 185 ? 4.698 16.203 12.74 1 76.6 185 THR A CA 1
ATOM 1333 C C . THR A 1 185 ? 5.416 17.509 13.068 1 76.6 185 THR A C 1
ATOM 1335 O O . THR A 1 185 ? 4.778 18.498 13.437 1 76.6 185 THR A O 1
ATOM 1338 N N . ASN A 1 186 ? 6.722 17.425 13.074 1 64.44 186 ASN A N 1
ATOM 1339 C CA . ASN A 1 186 ? 7.518 18.612 13.367 1 64.44 186 ASN A CA 1
ATOM 1340 C C . ASN A 1 186 ? 8.54 18.887 12.268 1 64.44 186 ASN A C 1
ATOM 1342 O O . ASN A 1 186 ? 9.044 17.957 11.636 1 64.44 186 ASN A O 1
ATOM 1346 N N . ASN A 1 187 ? 8.575 20.02 11.85 1 64.81 187 ASN A N 1
ATOM 1347 C CA . ASN A 1 187 ? 9.628 20.398 10.913 1 64.81 187 ASN A CA 1
ATOM 1348 C C . ASN A 1 187 ? 10.945 20.675 11.632 1 64.81 187 ASN A C 1
ATOM 1350 O O . ASN A 1 187 ? 10.971 21.386 12.638 1 64.81 187 ASN A O 1
ATOM 1354 N N . GLU A 1 188 ? 11.993 19.794 11.391 1 56.65 188 GLU A N 1
ATOM 1355 C CA . GLU A 1 188 ? 13.228 19.728 12.167 1 56.65 188 GLU A CA 1
ATOM 1356 C C . GLU A 1 188 ? 14.211 20.812 11.733 1 56.65 188 GLU A C 1
ATOM 1358 O O . GLU A 1 188 ? 15.41 20.714 12.002 1 56.65 188 GLU A O 1
ATOM 1363 N N . GLY A 1 189 ? 13.787 21.908 11.179 1 62.45 189 GLY A N 1
ATOM 1364 C CA . GLY A 1 189 ? 14.929 22.799 11.053 1 62.45 189 GLY A CA 1
ATOM 1365 C C . GLY A 1 189 ? 14.891 23.644 9.794 1 62.45 189 GLY A C 1
ATOM 1366 O O . GLY A 1 189 ? 14.052 23.424 8.918 1 62.45 189 GLY A O 1
ATOM 1367 N N . TYR A 1 190 ? 15.93 24.515 9.812 1 65.26 190 TYR A N 1
ATOM 1368 C CA . TYR A 1 190 ? 16.083 25.501 8.748 1 65.26 190 TYR A CA 1
ATOM 1369 C C . TYR A 1 190 ? 16.461 24.83 7.433 1 65.26 190 TYR A C 1
ATOM 1371 O O . TYR A 1 190 ? 16.002 25.241 6.365 1 65.26 190 TYR A O 1
ATOM 1379 N N . TRP A 1 191 ? 17.094 23.723 7.522 1 66.31 191 TRP A N 1
ATOM 1380 C CA . TRP A 1 191 ? 17.666 23.13 6.318 1 66.31 191 TRP A CA 1
ATOM 1381 C C . TRP A 1 191 ? 16.861 21.912 5.877 1 66.31 191 TRP A C 1
ATOM 1383 O O . TRP A 1 191 ? 17.135 21.326 4.827 1 66.31 191 TRP A O 1
ATOM 1393 N N . ASP A 1 192 ? 15.959 21.581 6.65 1 72.18 192 ASP A N 1
ATOM 1394 C CA . ASP A 1 192 ? 15.155 20.407 6.326 1 72.18 192 ASP A CA 1
ATOM 1395 C C . ASP A 1 192 ? 13.946 20.787 5.475 1 72.18 192 ASP A C 1
ATOM 1397 O O . ASP A 1 192 ? 13.759 21.959 5.141 1 72.18 192 ASP A O 1
ATOM 1401 N N . ASN A 1 193 ? 13.264 19.795 5.003 1 72.1 193 ASN A N 1
ATOM 1402 C CA . ASN A 1 193 ? 12.067 20.048 4.207 1 72.1 193 ASN A CA 1
ATOM 1403 C C . ASN A 1 193 ? 11.106 20.992 4.925 1 72.1 193 ASN A C 1
ATOM 1405 O O . ASN A 1 193 ? 10.645 20.693 6.028 1 72.1 193 ASN A O 1
ATOM 1409 N N . GLN A 1 194 ? 10.828 22.094 4.274 1 83.83 194 GLN A N 1
ATOM 1410 C CA . GLN A 1 194 ? 10.053 23.181 4.864 1 83.83 194 GLN A CA 1
ATOM 1411 C C . GLN A 1 194 ? 8.562 23.001 4.599 1 83.83 194 GLN A C 1
ATOM 1413 O O . GLN A 1 194 ? 7.761 23.891 4.893 1 83.83 194 GLN A O 1
ATOM 1418 N N . ARG A 1 195 ? 8.215 21.905 4.071 1 86.59 195 ARG A N 1
ATOM 1419 C CA . ARG A 1 195 ? 6.796 21.675 3.819 1 86.59 195 ARG A CA 1
ATOM 1420 C C . ARG A 1 195 ? 6.078 21.232 5.089 1 86.59 195 ARG A C 1
ATOM 1422 O O . ARG A 1 195 ? 6.619 20.448 5.872 1 86.59 195 ARG A O 1
ATOM 1429 N N . ILE A 1 196 ? 4.969 21.762 5.265 1 84.99 196 ILE A N 1
ATOM 1430 C CA . ILE A 1 196 ? 4.199 21.471 6.469 1 84.99 196 ILE A CA 1
ATOM 1431 C C . ILE A 1 196 ? 3.466 20.142 6.303 1 84.99 196 ILE A C 1
ATOM 1433 O O . ILE A 1 196 ? 2.61 20.003 5.425 1 84.99 196 ILE A O 1
ATOM 1437 N N . ARG A 1 197 ? 3.694 19.192 7.152 1 82.98 197 ARG A N 1
ATOM 1438 C CA . ARG A 1 197 ? 3.107 17.859 7.065 1 82.98 197 ARG A CA 1
ATOM 1439 C C . ARG A 1 197 ? 1.877 17.743 7.959 1 82.98 197 ARG A C 1
ATOM 1441 O O . ARG A 1 197 ? 1.665 18.576 8.843 1 82.98 197 ARG A O 1
ATOM 1448 N N . SER A 1 198 ? 1.154 16.749 7.639 1 82.54 198 SER A N 1
ATOM 1449 C CA . SER A 1 198 ? -0.058 16.487 8.407 1 82.54 198 SER A CA 1
ATOM 1450 C C . SER A 1 198 ? 0.091 15.236 9.265 1 82.54 198 SER A C 1
ATOM 1452 O O . SER A 1 198 ? 1.021 14.451 9.071 1 82.54 198 SER A O 1
ATOM 1454 N N . ASN A 1 199 ? -0.729 15.135 10.249 1 87.09 199 ASN A N 1
ATOM 1455 C CA . ASN A 1 199 ? -0.807 13.883 10.993 1 87.09 199 ASN A CA 1
ATOM 1456 C C . ASN A 1 199 ? -2.092 13.123 10.678 1 87.09 199 ASN A C 1
ATOM 1458 O O . ASN A 1 199 ? -2.898 13.57 9.86 1 87.09 199 ASN A O 1
ATOM 1462 N N . GLY A 1 200 ? -2.332 12.08 11.293 1 85.54 200 GLY A N 1
ATOM 1463 C CA . GLY A 1 200 ? -3.373 11.138 10.914 1 85.54 200 GLY A CA 1
ATOM 1464 C C . GLY A 1 200 ? -4.771 11.63 11.239 1 85.54 200 GLY A C 1
ATOM 1465 O O . GLY A 1 200 ? -5.747 11.192 10.627 1 85.54 200 GLY A O 1
ATOM 1466 N N . LEU A 1 201 ? -4.918 12.546 12.125 1 85.23 201 LEU A N 1
ATOM 1467 C CA . LEU A 1 201 ? -6.223 13.029 12.562 1 85.23 201 LEU A CA 1
ATOM 1468 C C . LEU A 1 201 ? -6.949 13.739 11.425 1 85.23 201 LEU A C 1
ATOM 1470 O O . LEU A 1 201 ? -8.181 13.747 11.378 1 85.23 201 LEU A O 1
ATOM 1474 N N . ILE A 1 202 ? -6.242 14.285 10.538 1 85.12 202 ILE A N 1
ATOM 1475 C CA . ILE A 1 202 ? -6.821 15.129 9.499 1 85.12 202 ILE A CA 1
ATOM 1476 C C . ILE A 1 202 ? -7.53 14.259 8.463 1 85.12 202 ILE A C 1
ATOM 1478 O O . ILE A 1 202 ? -8.308 14.761 7.649 1 85.12 202 ILE A O 1
ATOM 1482 N N . ASP A 1 203 ? -7.289 12.963 8.534 1 87.41 203 ASP A N 1
ATOM 1483 C CA . ASP A 1 203 ? -7.85 12.056 7.538 1 87.41 203 ASP A CA 1
ATOM 1484 C C . ASP A 1 203 ? -9.294 11.692 7.877 1 87.41 203 ASP A C 1
ATOM 1486 O O . ASP A 1 203 ? -10.021 11.161 7.035 1 87.41 203 ASP A O 1
ATOM 1490 N N . ILE A 1 204 ? -9.743 12.057 9.06 1 89.28 204 ILE A N 1
ATOM 1491 C CA . ILE A 1 204 ? -11.078 11.672 9.501 1 89.28 204 ILE A CA 1
ATOM 1492 C C . ILE A 1 204 ? -12.095 12.715 9.043 1 89.28 204 ILE A C 1
ATOM 1494 O O . ILE A 1 204 ? -11.942 13.906 9.327 1 89.28 204 ILE A O 1
ATOM 1498 N N . ASN A 1 205 ? -13.146 12.31 8.458 1 89.72 205 ASN A N 1
ATOM 1499 C CA . ASN A 1 205 ? -14.211 13.193 7.994 1 89.72 205 ASN A CA 1
ATOM 1500 C C . ASN A 1 205 ? -15.14 13.598 9.135 1 89.72 205 ASN A C 1
ATOM 1502 O O . ASN A 1 205 ? -15.801 12.748 9.735 1 89.72 205 ASN A O 1
ATOM 1506 N N . PRO A 1 206 ? -15.228 14.802 9.39 1 88.95 206 PRO A N 1
ATOM 1507 C CA . PRO A 1 206 ? -16.103 15.249 10.476 1 88.95 206 PRO A CA 1
ATOM 1508 C C . PRO A 1 206 ? -17.564 14.868 10.251 1 88.95 206 PRO A C 1
ATOM 1510 O O . PRO A 1 206 ? -18.298 14.625 11.212 1 88.95 206 PRO A O 1
ATOM 1513 N N . GLU A 1 207 ? -18.042 14.77 9.028 1 90.95 207 GLU A N 1
ATOM 1514 C CA . GLU A 1 207 ? -19.433 14.46 8.712 1 90.95 207 GLU A CA 1
ATOM 1515 C C . GLU A 1 207 ? -19.795 13.044 9.149 1 90.95 207 GLU A C 1
ATOM 1517 O O . GLU A 1 207 ? -20.975 12.704 9.256 1 90.95 207 GLU A O 1
ATOM 1522 N N . ASP A 1 208 ? -18.797 12.326 9.441 1 92.03 208 ASP A N 1
ATOM 1523 C CA . ASP A 1 208 ? -19.056 10.938 9.809 1 92.03 208 ASP A CA 1
ATOM 1524 C C . ASP A 1 208 ? -18.993 10.749 11.323 1 92.03 208 ASP A C 1
ATOM 1526 O O . ASP A 1 208 ? -19.236 9.651 11.828 1 92.03 208 ASP A O 1
ATOM 1530 N N . ILE A 1 209 ? -18.733 11.751 12.058 1 91.88 209 ILE A N 1
ATOM 1531 C CA . ILE A 1 209 ? -18.56 11.645 13.503 1 91.88 209 ILE A CA 1
ATOM 1532 C C . ILE A 1 209 ? -19.895 11.889 14.202 1 91.88 209 ILE A C 1
ATOM 1534 O O . ILE A 1 209 ? -20.572 12.883 13.93 1 91.88 209 ILE A O 1
ATOM 1538 N N . GLU A 1 210 ? -20.279 11.012 15.015 1 90.87 210 GLU A N 1
ATOM 1539 C CA . GLU A 1 210 ? -21.46 11.168 15.859 1 90.87 210 GLU A CA 1
ATOM 1540 C C . GLU A 1 210 ? -21.13 11.943 17.131 1 90.87 210 GLU A C 1
ATOM 1542 O O . GLU A 1 210 ? -21.915 12.785 17.573 1 90.87 210 GLU A O 1
ATOM 1547 N N . ASN A 1 211 ? -20.084 11.529 17.718 1 88.81 211 ASN A N 1
ATOM 1548 C CA . ASN A 1 211 ? -19.654 12.213 18.933 1 88.81 211 ASN A CA 1
ATOM 1549 C C . ASN A 1 211 ? -18.172 11.982 19.212 1 88.81 211 ASN A C 1
ATOM 1551 O O . ASN A 1 211 ? -17.576 11.041 18.686 1 88.81 211 ASN A O 1
ATOM 1555 N N . ILE A 1 212 ? -17.551 12.844 19.95 1 90.29 212 ILE A N 1
ATOM 1556 C CA . ILE A 1 212 ? -16.176 12.748 20.427 1 90.29 212 ILE A CA 1
ATOM 1557 C C . ILE A 1 212 ? -16.155 12.791 21.954 1 90.29 212 ILE A C 1
ATOM 1559 O O . ILE A 1 212 ? -16.741 13.688 22.564 1 90.29 212 ILE A O 1
ATOM 1563 N N . SER A 1 213 ? -15.545 11.783 22.555 1 90.14 213 SER A N 1
ATOM 1564 C CA . SER A 1 213 ? -15.348 11.752 24 1 90.14 213 SER A CA 1
ATOM 1565 C C . SER A 1 213 ? -13.872 11.879 24.36 1 90.14 213 SER A C 1
ATOM 1567 O O . SER A 1 213 ? -13.031 11.159 23.817 1 90.14 213 SER A O 1
ATOM 1569 N N . ILE A 1 214 ? -13.617 12.732 25.223 1 90.75 214 ILE A N 1
ATOM 1570 C CA . ILE A 1 214 ? -12.24 12.914 25.67 1 90.75 214 ILE A CA 1
ATOM 1571 C C . ILE A 1 214 ? -12.091 12.406 27.103 1 90.75 214 ILE A C 1
ATOM 1573 O O . ILE A 1 214 ? -12.739 12.917 28.019 1 90.75 214 ILE A O 1
ATOM 1577 N N . LEU A 1 215 ? -11.317 11.443 27.216 1 90.28 215 LEU A N 1
ATOM 1578 C CA . LEU A 1 215 ? -10.952 10.934 28.534 1 90.28 215 LEU A CA 1
ATOM 1579 C C . LEU A 1 215 ? -9.73 11.666 29.08 1 90.28 215 LEU A C 1
ATOM 1581 O O . LEU A 1 215 ? -8.618 11.485 28.579 1 90.28 215 LEU A O 1
ATOM 1585 N N . LYS A 1 216 ? -9.807 12.334 30.145 1 86.81 216 LYS A N 1
ATOM 1586 C CA . LYS A 1 216 ? -8.765 13.259 30.583 1 86.81 216 LYS A CA 1
ATOM 1587 C C . LYS A 1 216 ? -7.951 12.666 31.73 1 86.81 216 LYS A C 1
ATOM 1589 O O . LYS A 1 216 ? -6.76 12.954 31.866 1 86.81 216 LYS A O 1
ATOM 1594 N N . GLY A 1 217 ? -8.56 11.966 32.643 1 84.18 217 GLY A N 1
ATOM 1595 C CA . GLY A 1 217 ? -7.853 11.486 33.82 1 84.18 217 GLY A CA 1
ATOM 1596 C C . GLY A 1 217 ? -7.369 10.055 33.683 1 84.18 217 GLY A C 1
ATOM 1597 O O . GLY A 1 217 ? -7.809 9.328 32.79 1 84.18 217 GLY A O 1
ATOM 1598 N N . ALA A 1 218 ? -6.419 9.755 34.569 1 81.67 218 ALA A N 1
ATOM 1599 C CA . ALA A 1 218 ? -5.779 8.443 34.546 1 81.67 218 ALA A CA 1
ATOM 1600 C C . ALA A 1 218 ? -6.795 7.333 34.803 1 81.67 218 ALA A C 1
ATOM 1602 O O . ALA A 1 218 ? -6.684 6.24 34.243 1 81.67 218 ALA A O 1
ATOM 1603 N N . ALA A 1 219 ? -7.727 7.647 35.576 1 80.75 219 ALA A N 1
ATOM 1604 C CA . ALA A 1 219 ? -8.722 6.62 35.871 1 80.75 219 ALA A CA 1
ATOM 1605 C C . ALA A 1 219 ? -9.571 6.309 34.641 1 80.75 219 ALA A C 1
ATOM 1607 O O . ALA A 1 219 ? -9.999 5.169 34.446 1 80.75 219 ALA A O 1
ATOM 1608 N N . ALA A 1 220 ? -9.798 7.269 33.887 1 77.37 220 ALA A N 1
ATOM 1609 C CA . ALA A 1 220 ? -10.601 7.1 32.679 1 77.37 220 ALA A CA 1
ATOM 1610 C C . ALA A 1 220 ? -9.809 6.382 31.59 1 77.37 220 ALA A C 1
ATOM 1612 O O . ALA A 1 220 ? -10.382 5.666 30.765 1 77.37 220 ALA A O 1
ATOM 1613 N N . SER A 1 221 ? -8.532 6.611 31.54 1 78.68 221 SER A N 1
ATOM 1614 C CA . SER A 1 221 ? -7.723 6.156 30.414 1 78.68 221 SER A CA 1
ATOM 1615 C C . SER A 1 221 ? -6.928 4.905 30.774 1 78.68 221 SER A C 1
ATOM 1617 O O . SER A 1 221 ? -6.282 4.305 29.912 1 78.68 221 SER A O 1
ATOM 1619 N N . ALA A 1 222 ? -7.025 4.485 31.971 1 77.78 222 ALA A N 1
ATOM 1620 C CA . ALA A 1 222 ? -6.197 3.397 32.486 1 77.78 222 ALA A CA 1
ATOM 1621 C C . ALA A 1 222 ? -6.389 2.126 31.664 1 77.78 222 ALA A C 1
ATOM 1623 O O . ALA A 1 222 ? -5.467 1.316 31.537 1 77.78 222 ALA A O 1
ATOM 1624 N N . LEU A 1 223 ? -7.528 2.06 31.142 1 80.77 223 LEU A N 1
ATOM 1625 C CA . LEU A 1 223 ? -7.813 0.847 30.383 1 80.77 223 LEU A CA 1
ATOM 1626 C C . LEU A 1 223 ? -7.002 0.81 29.092 1 80.77 223 LEU A C 1
ATOM 1628 O O . LEU A 1 223 ? -6.874 -0.243 28.464 1 80.77 223 LEU A O 1
ATOM 1632 N N . TYR A 1 224 ? -6.452 1.925 28.754 1 82.77 224 TYR A N 1
ATOM 1633 C CA . TYR A 1 224 ? -5.625 1.947 27.552 1 82.77 224 TYR A CA 1
ATOM 1634 C C . TYR A 1 224 ? -4.144 1.893 27.909 1 82.77 224 TYR A C 1
ATOM 1636 O O . TYR A 1 224 ? -3.29 1.783 27.026 1 82.77 224 TYR A O 1
ATOM 1644 N N . GLY A 1 225 ? -3.827 1.988 29.15 1 80.04 225 GLY A N 1
ATOM 1645 C CA . GLY A 1 225 ? -2.466 1.782 29.619 1 80.04 225 GLY A CA 1
ATOM 1646 C C . GLY A 1 225 ? -1.522 2.901 29.223 1 80.04 225 GLY A C 1
ATOM 1647 O O . GLY A 1 225 ? -1.826 4.078 29.425 1 80.04 225 GLY A O 1
ATOM 1648 N N . SER A 1 226 ? -0.288 2.542 28.583 1 79.67 226 SER A N 1
ATOM 1649 C CA . SER A 1 226 ? 0.849 3.431 28.368 1 79.67 226 SER A CA 1
ATOM 1650 C C . SER A 1 226 ? 0.543 4.47 27.295 1 79.67 226 SER A C 1
ATOM 1652 O O . SER A 1 226 ? 1.215 5.501 27.211 1 79.67 226 SER A O 1
ATOM 1654 N N . GLU A 1 227 ? -0.396 4.375 26.552 1 76.93 227 GLU A N 1
ATOM 1655 C CA . GLU A 1 227 ? -0.643 5.36 25.503 1 76.93 227 GLU A CA 1
ATOM 1656 C C . GLU A 1 227 ? -1.641 6.418 25.963 1 76.93 227 GLU A C 1
ATOM 1658 O O . GLU A 1 227 ? -1.865 7.411 25.268 1 76.93 227 GLU A O 1
ATOM 1663 N N . ALA A 1 228 ? -2.114 6.289 27.112 1 81.03 228 ALA A N 1
ATOM 1664 C CA . ALA A 1 228 ? -3.22 7.147 27.531 1 81.03 228 ALA A CA 1
ATOM 1665 C C . ALA A 1 228 ? -2.77 8.137 28.601 1 81.03 228 ALA A C 1
ATOM 1667 O O . ALA A 1 228 ? -3.6 8.776 29.252 1 81.03 228 ALA A O 1
ATOM 1668 N N . ALA A 1 229 ? -1.463 8.162 28.754 1 83.63 229 ALA A N 1
ATOM 1669 C CA . ALA A 1 229 ? -0.961 9.094 29.761 1 83.63 229 ALA A CA 1
ATOM 1670 C C . ALA A 1 229 ? -1.343 10.531 29.417 1 83.63 229 ALA A C 1
ATOM 1672 O O . ALA A 1 229 ? -1.508 11.366 30.309 1 83.63 229 ALA A O 1
ATOM 1673 N N . ASN A 1 230 ? -1.567 10.773 28.185 1 86.68 230 ASN A N 1
ATOM 1674 C CA . ASN A 1 230 ? -1.901 12.116 27.726 1 86.68 230 ASN A CA 1
ATOM 1675 C C . ASN A 1 230 ? -3.391 12.25 27.423 1 86.68 230 ASN A C 1
ATOM 1677 O O . ASN A 1 230 ? -3.811 13.201 26.76 1 86.68 230 ASN A O 1
ATOM 1681 N N . GLY A 1 231 ? -4.131 11.273 27.8 1 88.14 231 GLY A N 1
ATOM 1682 C CA . GLY A 1 231 ? -5.557 11.291 27.513 1 88.14 231 GLY A CA 1
ATOM 1683 C C . GLY A 1 231 ? -5.929 10.483 26.284 1 88.14 231 GLY A C 1
ATOM 1684 O O . GLY A 1 231 ? -5.053 9.988 25.572 1 88.14 231 GLY A O 1
ATOM 1685 N N . VAL A 1 232 ? -7.22 10.286 26.162 1 90.94 232 VAL A N 1
ATOM 1686 C CA . VAL A 1 232 ? -7.728 9.533 25.021 1 90.94 232 VAL A CA 1
ATOM 1687 C C . VAL A 1 232 ? -8.843 10.32 24.337 1 90.94 232 VAL A C 1
ATOM 1689 O O . VAL A 1 232 ? -9.71 10.889 25.005 1 90.94 232 VAL A O 1
ATOM 1692 N N . VAL A 1 233 ? -8.738 10.429 23.037 1 90.98 233 VAL A N 1
ATOM 1693 C CA . VAL A 1 233 ? -9.826 10.976 22.233 1 90.98 233 VAL A CA 1
ATOM 1694 C C . VAL A 1 233 ? -10.541 9.846 21.495 1 90.98 233 VAL A C 1
ATOM 1696 O O . VAL A 1 233 ? -9.969 9.221 20.6 1 90.98 233 VAL A O 1
ATOM 1699 N N . MET A 1 234 ? -11.737 9.702 21.871 1 92.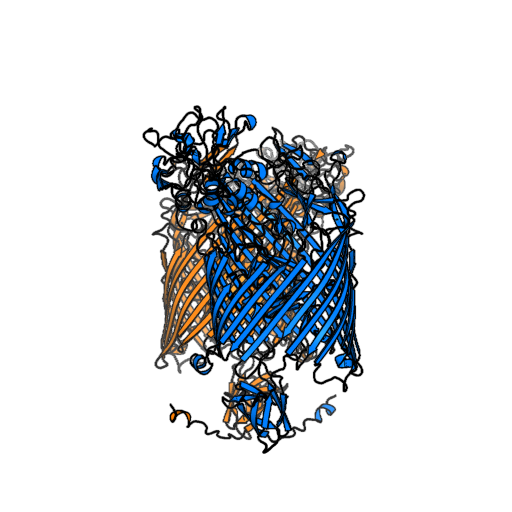29 234 MET A N 1
ATOM 1700 C CA . MET A 1 234 ? -12.527 8.632 21.268 1 92.29 234 MET A CA 1
ATOM 1701 C C . MET A 1 234 ? -13.507 9.192 20.242 1 92.29 234 MET A C 1
ATOM 1703 O O . MET A 1 234 ? -14.353 10.023 20.575 1 92.29 234 MET A O 1
ATOM 1707 N N . ILE A 1 235 ? -13.425 8.721 19.11 1 92.03 235 ILE A N 1
ATOM 1708 C CA . ILE A 1 235 ? -14.322 9.11 18.027 1 92.03 235 ILE A CA 1
ATOM 1709 C C . ILE A 1 235 ? -15.344 8.003 17.781 1 92.03 235 ILE A C 1
ATOM 1711 O O . ILE A 1 235 ? -14.975 6.848 17.557 1 92.03 235 ILE A O 1
ATOM 1715 N N . THR A 1 236 ? -16.532 8.386 17.895 1 91.58 236 THR A N 1
ATOM 1716 C CA . THR A 1 236 ? -17.613 7.483 17.519 1 91.58 236 THR A CA 1
ATOM 1717 C C . THR A 1 236 ? -18.236 7.908 16.192 1 91.58 236 THR A C 1
ATOM 1719 O O . THR A 1 236 ? -18.673 9.051 16.043 1 91.58 236 THR A O 1
ATOM 1722 N N . THR A 1 237 ? -18.352 7.086 15.316 1 92.07 237 THR A N 1
ATOM 1723 C CA . THR A 1 237 ? -18.883 7.421 14 1 92.07 237 THR A CA 1
ATOM 1724 C C . THR A 1 237 ? -20.397 7.233 13.963 1 92.07 237 THR A C 1
ATOM 1726 O O . THR A 1 237 ? -20.955 6.49 14.774 1 92.07 237 THR A O 1
ATOM 1729 N N . LYS A 1 238 ? -21.021 7.936 13.125 1 91.27 238 LYS A N 1
ATOM 1730 C CA . LYS A 1 238 ? -22.471 7.868 12.963 1 91.27 238 LYS A CA 1
ATOM 1731 C C . LYS A 1 238 ? -22.908 6.48 12.502 1 91.27 238 LYS A C 1
ATOM 1733 O O . LYS A 1 238 ? -22.249 5.863 11.663 1 91.27 238 LYS A O 1
ATOM 1738 N N . LYS A 1 239 ? -23.98 6.013 13.176 1 86.5 239 LYS A N 1
ATOM 1739 C CA . LYS A 1 239 ? -24.609 4.747 12.81 1 86.5 239 LYS A CA 1
ATOM 1740 C C . LYS A 1 239 ? -26.084 4.942 12.472 1 86.5 239 LYS A C 1
ATOM 1742 O O . LYS A 1 239 ? -26.69 5.94 12.87 1 86.5 239 LYS A O 1
ATOM 1747 N N . ALA A 1 240 ? -26.609 4.035 11.778 1 82.56 240 ALA A N 1
ATOM 1748 C CA . ALA A 1 240 ? -28.043 4.066 11.504 1 82.56 240 ALA A CA 1
ATOM 1749 C C . ALA A 1 240 ? -28.844 3.613 12.722 1 82.56 240 ALA A C 1
ATOM 1751 O O . ALA A 1 240 ? -28.474 2.645 13.391 1 82.56 240 ALA A O 1
ATOM 1752 N N . ALA A 1 241 ? -29.737 4.464 13.016 1 73.3 241 ALA A N 1
ATOM 1753 C CA . ALA A 1 241 ? -30.608 4.078 14.123 1 73.3 241 ALA A CA 1
ATOM 1754 C C . ALA A 1 241 ? -31.564 2.964 13.707 1 73.3 241 ALA A C 1
ATOM 1756 O O . ALA A 1 241 ? -32.094 2.976 12.594 1 73.3 241 ALA A O 1
ATOM 1757 N N . LYS A 1 242 ? -31.717 1.952 14.509 1 72.25 242 LYS A N 1
ATOM 1758 C CA . LYS A 1 242 ? -32.511 0.762 14.218 1 72.25 242 LYS A CA 1
ATOM 1759 C C . LYS A 1 242 ? -33.946 1.134 13.854 1 72.25 242 LYS A C 1
ATOM 1761 O O . LYS A 1 242 ? -34.572 1.951 14.532 1 72.25 242 LYS A O 1
ATOM 1766 N N . GLY A 1 243 ? -34.326 -0.102 13.034 1 63.24 243 GLY A N 1
ATOM 1767 C CA . GLY A 1 243 ? -35.734 -0.074 12.672 1 63.24 243 GLY A CA 1
ATOM 1768 C C . GLY A 1 243 ? -36.165 1.242 12.053 1 63.24 243 GLY A C 1
ATOM 1769 O O . GLY A 1 243 ? -37.355 1.563 12.029 1 63.24 243 GLY A O 1
ATOM 1770 N N . THR A 1 244 ? -35.406 2.943 11.45 1 69.43 244 THR A N 1
ATOM 1771 C CA . THR A 1 244 ? -35.758 4.281 10.988 1 69.43 244 THR A CA 1
ATOM 1772 C C . THR A 1 244 ? -35.948 4.298 9.474 1 69.43 244 THR A C 1
ATOM 1774 O O . THR A 1 244 ? -36.357 5.313 8.906 1 69.43 244 THR A O 1
ATOM 1777 N N . GLY A 1 245 ? -35.726 3.325 8.885 1 76.06 245 GLY A N 1
ATOM 1778 C CA . GLY A 1 245 ? -35.911 3.276 7.443 1 76.06 245 GLY A CA 1
ATOM 1779 C C . GLY A 1 245 ? -34.763 3.899 6.673 1 76.06 245 GLY A C 1
ATOM 1780 O O . GLY A 1 245 ? -33.612 3.844 7.111 1 76.06 245 GLY A O 1
ATOM 1781 N N . THR A 1 246 ? -35.149 4.461 5.451 1 81.29 246 THR A N 1
ATOM 1782 C CA . THR A 1 246 ? -34.111 4.993 4.576 1 81.29 246 THR A CA 1
ATOM 1783 C C . THR A 1 246 ? -34.057 6.515 4.665 1 81.29 246 THR A C 1
ATOM 1785 O O . THR A 1 246 ? -35.094 7.181 4.645 1 81.29 246 THR A O 1
ATOM 1788 N N . ARG A 1 247 ? -32.899 6.996 4.837 1 85.88 247 ARG A N 1
ATOM 1789 C CA . ARG A 1 247 ? -32.669 8.435 4.913 1 85.88 247 ARG A CA 1
ATOM 1790 C C . ARG A 1 247 ? -31.438 8.836 4.107 1 85.88 247 ARG A C 1
ATOM 1792 O O . ARG A 1 247 ? -30.43 8.128 4.111 1 85.88 247 ARG A O 1
ATOM 1799 N N . VAL A 1 248 ? -31.535 9.993 3.395 1 88.74 248 VAL A N 1
ATOM 1800 C CA . VAL A 1 248 ? -30.408 10.535 2.644 1 88.74 248 VAL A CA 1
ATOM 1801 C C . VAL A 1 248 ? -30.061 11.928 3.165 1 88.74 248 VAL A C 1
ATOM 1803 O O . VAL A 1 248 ? -30.919 12.813 3.205 1 88.74 248 VAL A O 1
ATOM 1806 N N . ASP A 1 249 ? -28.874 12.07 3.552 1 91.72 249 ASP A N 1
ATOM 1807 C CA . ASP A 1 249 ? -28.381 13.375 3.982 1 91.72 249 ASP A CA 1
ATOM 1808 C C . ASP A 1 249 ? -27.401 13.954 2.964 1 91.72 249 ASP A C 1
ATOM 1810 O O . ASP A 1 249 ? -26.548 13.236 2.438 1 91.72 249 ASP A O 1
ATOM 1814 N N . PHE A 1 250 ? -27.6 15.137 2.634 1 93.29 250 PHE A N 1
ATOM 1815 C CA . PHE A 1 250 ? -26.721 15.842 1.707 1 93.29 250 PHE A CA 1
ATOM 1816 C C . PHE A 1 250 ? -26.229 17.149 2.317 1 93.29 250 PHE A C 1
ATOM 1818 O O . PHE A 1 250 ? -27 17.877 2.945 1 93.29 250 PHE A O 1
ATOM 1825 N N . SER A 1 251 ? -24.98 17.368 2.242 1 93.83 251 SER A N 1
ATOM 1826 C CA . SER A 1 251 ? -24.43 18.646 2.682 1 93.83 251 SER A CA 1
ATOM 1827 C C . SER A 1 251 ? -23.442 19.204 1.662 1 93.83 251 SER A C 1
ATOM 1829 O O . SER A 1 251 ? -22.705 18.447 1.027 1 93.83 251 SER A O 1
ATOM 1831 N N . ALA A 1 252 ? -23.455 20.433 1.428 1 94.55 252 ALA A N 1
ATOM 1832 C CA . ALA A 1 252 ? -22.544 21.166 0.552 1 94.55 252 ALA A CA 1
ATOM 1833 C C . ALA A 1 252 ? -21.983 22.399 1.254 1 94.55 252 ALA A C 1
ATOM 1835 O O . ALA A 1 252 ? -22.736 23.199 1.815 1 94.55 252 ALA A O 1
ATOM 1836 N N . ASN A 1 253 ? -20.697 22.487 1.285 1 93.58 253 ASN A N 1
ATOM 1837 C CA . ASN A 1 253 ? -19.999 23.632 1.86 1 93.58 253 ASN A CA 1
ATOM 1838 C C . ASN A 1 253 ? -19.01 24.24 0.87 1 93.58 253 ASN A C 1
ATOM 1840 O O . ASN A 1 253 ? -18.176 23.532 0.305 1 93.58 253 ASN A O 1
ATOM 1844 N N . VAL A 1 254 ? -19.146 25.495 0.494 1 94.49 254 VAL A N 1
ATOM 1845 C CA . VAL A 1 254 ? -18.236 26.265 -0.346 1 94.49 254 VAL A CA 1
ATOM 1846 C C . VAL A 1 254 ? -17.702 27.465 0.434 1 94.49 254 VAL A C 1
ATOM 1848 O O . VAL A 1 254 ? -18.466 28.174 1.093 1 94.49 254 VAL A O 1
ATOM 1851 N N . SER A 1 255 ? -16.305 27.6 0.484 1 93.28 255 SER A N 1
ATOM 1852 C CA . SER A 1 255 ? -15.762 28.692 1.286 1 93.28 255 SER A CA 1
ATOM 1853 C C . SER A 1 255 ? -14.531 29.303 0.625 1 93.28 255 SER A C 1
ATOM 1855 O O . SER A 1 255 ? -13.934 28.698 -0.267 1 93.28 255 SER A O 1
ATOM 1857 N N . TRP A 1 256 ? -14.139 30.502 1.063 1 94.42 256 TRP A N 1
ATOM 1858 C CA . TRP A 1 256 ? -12.986 31.276 0.614 1 94.42 256 TRP A CA 1
ATOM 1859 C C . TRP A 1 256 ? -12.076 31.626 1.786 1 94.42 256 TRP A C 1
ATOM 1861 O O . TRP A 1 256 ? -12.549 32.055 2.841 1 94.42 256 TRP A O 1
ATOM 1871 N N . ASP A 1 257 ? -10.756 31.417 1.625 1 92.35 257 ASP A N 1
ATOM 1872 C CA . ASP A 1 257 ? -9.766 31.717 2.654 1 92.35 257 ASP A CA 1
ATOM 1873 C C . ASP A 1 257 ? -8.967 32.968 2.299 1 92.35 257 ASP A C 1
ATOM 1875 O O . ASP A 1 257 ? -8.423 33.072 1.197 1 92.35 257 ASP A O 1
ATOM 1879 N N . LYS A 1 258 ? -8.943 33.854 3.179 1 92.54 258 LYS A N 1
ATOM 1880 C CA . LYS A 1 258 ? -8.108 35.045 3.058 1 92.54 258 LYS A CA 1
ATOM 1881 C C . LYS A 1 258 ? -7.094 35.124 4.196 1 92.54 258 LYS A C 1
ATOM 1883 O O . LYS A 1 258 ? -7.281 34.503 5.245 1 92.54 258 LYS A O 1
ATOM 1888 N N . ILE A 1 259 ? -6.055 35.904 3.97 1 91.92 259 ILE A N 1
ATOM 1889 C CA . ILE A 1 259 ? -5.048 36.085 5.01 1 91.92 259 ILE A CA 1
ATOM 1890 C C . ILE A 1 259 ? -5.677 36.762 6.225 1 91.92 259 ILE A C 1
ATOM 1892 O O . ILE A 1 259 ? -6.349 37.788 6.094 1 91.92 259 ILE A O 1
ATOM 1896 N N . ALA A 1 260 ? -5.411 36.217 7.403 1 91.01 260 ALA A N 1
ATOM 1897 C CA . ALA A 1 260 ? -6.02 36.767 8.611 1 91.01 260 ALA A CA 1
ATOM 1898 C C . ALA A 1 260 ? -5.106 37.8 9.265 1 91.01 260 ALA A C 1
ATOM 1900 O O . ALA A 1 260 ? -5.517 38.937 9.506 1 91.01 260 ALA A O 1
ATOM 1901 N N . TYR A 1 261 ? -3.891 37.37 9.57 1 89.66 261 TYR A N 1
ATOM 1902 C CA . TYR A 1 261 ? -2.982 38.239 10.309 1 89.66 261 TYR A CA 1
ATOM 1903 C C . TYR A 1 261 ? -1.556 38.106 9.789 1 89.66 261 TYR A C 1
ATOM 1905 O O . TYR A 1 261 ? -0.988 37.011 9.792 1 89.66 261 TYR A O 1
ATOM 1913 N N . MET A 1 262 ? -1.082 39.186 9.309 1 91.73 262 MET A N 1
ATOM 1914 C CA . MET A 1 262 ? 0.313 39.335 8.904 1 91.73 262 MET A CA 1
ATOM 1915 C C . MET A 1 262 ? 0.859 40.695 9.324 1 91.73 262 MET A C 1
ATOM 1917 O O . MET A 1 262 ? 0.092 41.61 9.629 1 91.73 262 MET A O 1
ATOM 1921 N N . PRO A 1 263 ? 2.203 40.854 9.372 1 90.85 263 PRO A N 1
ATOM 1922 C CA . PRO A 1 263 ? 2.79 42.108 9.849 1 90.85 263 PRO A CA 1
ATOM 1923 C C . PRO A 1 263 ? 2.331 43.319 9.04 1 90.85 263 PRO A C 1
ATOM 1925 O O . PRO A 1 263 ? 2.286 43.262 7.808 1 90.85 263 PRO A O 1
ATOM 1928 N N . ASP A 1 264 ? 1.966 44.36 9.793 1 89.72 264 ASP A N 1
ATOM 1929 C CA . ASP A 1 264 ? 1.691 45.643 9.154 1 89.72 264 ASP A CA 1
ATOM 1930 C C . ASP A 1 264 ? 2.986 46.388 8.837 1 89.72 264 ASP A C 1
ATOM 1932 O O . ASP A 1 264 ? 3.748 46.731 9.742 1 89.72 264 ASP A O 1
ATOM 1936 N N . MET A 1 265 ? 3.23 46.719 7.706 1 91.78 265 MET A N 1
ATOM 1937 C CA . MET A 1 265 ? 4.459 47.384 7.282 1 91.78 265 MET A CA 1
ATOM 1938 C C . MET A 1 265 ? 4.321 48.9 7.386 1 91.78 265 MET A C 1
ATOM 1940 O O . MET A 1 265 ? 3.234 49.443 7.182 1 91.78 265 MET A O 1
ATOM 1944 N N . GLN A 1 266 ? 5.397 49.566 7.802 1 93.15 266 GLN A N 1
ATOM 1945 C CA . GLN A 1 266 ? 5.369 51.025 7.797 1 93.15 266 GLN A CA 1
ATOM 1946 C C . GLN A 1 266 ? 5.496 51.572 6.378 1 93.15 266 GLN A C 1
ATOM 1948 O O . GLN A 1 266 ? 6.178 50.982 5.538 1 93.15 266 GLN A O 1
ATOM 1953 N N . THR A 1 267 ? 4.843 52.698 6.086 1 93.66 267 THR A N 1
ATOM 1954 C CA . THR A 1 267 ? 4.794 53.244 4.734 1 93.66 267 THR A CA 1
ATOM 1955 C C . THR A 1 267 ? 5.373 54.655 4.699 1 93.66 267 THR A C 1
ATOM 1957 O O . THR A 1 267 ? 5.088 55.426 3.78 1 93.66 267 THR A O 1
ATOM 1960 N N . GLU A 1 268 ? 6.199 54.98 5.655 1 93.34 268 GLU A N 1
ATOM 1961 C CA . GLU A 1 268 ? 6.702 56.348 5.733 1 93.34 268 GLU A CA 1
ATOM 1962 C C . GLU A 1 268 ? 8.14 56.437 5.23 1 93.34 268 GLU A C 1
ATOM 1964 O O . GLU A 1 268 ? 8.539 57.449 4.65 1 93.34 268 GLU A O 1
ATOM 1969 N N . PHE A 1 269 ? 8.896 55.459 5.494 1 93.04 269 PHE A N 1
ATOM 1970 C CA . PHE A 1 269 ? 10.312 55.494 5.15 1 93.04 269 PHE A CA 1
ATOM 1971 C C . PHE A 1 269 ? 10.668 54.354 4.204 1 93.04 269 PHE A C 1
ATOM 1973 O O . PHE A 1 269 ? 10.145 53.245 4.335 1 93.04 269 PHE A O 1
ATOM 1980 N N . GLY A 1 270 ? 11.572 54.613 3.304 1 90.86 270 GLY A N 1
ATOM 1981 C CA . GLY A 1 270 ? 11.954 53.635 2.298 1 90.86 270 GLY A CA 1
ATOM 1982 C C . GLY A 1 270 ? 13.195 52.847 2.673 1 90.86 270 GLY A C 1
ATOM 1983 O O . GLY A 1 270 ? 13.692 52.959 3.796 1 90.86 270 GLY A O 1
ATOM 1984 N N . PRO A 1 271 ? 13.685 52.005 1.761 1 90.89 271 PRO A N 1
ATOM 1985 C CA . PRO A 1 271 ? 14.857 51.173 2.042 1 90.89 271 PRO A CA 1
ATOM 1986 C C . PRO A 1 271 ? 16.147 51.985 2.14 1 90.89 271 PRO A C 1
ATOM 1988 O O . PRO A 1 271 ? 16.299 52.994 1.447 1 90.89 271 PRO A O 1
ATOM 1991 N N . GLY A 1 272 ? 17.038 51.507 3.013 1 88.45 272 GLY A N 1
ATOM 1992 C CA . GLY A 1 272 ? 18.35 52.127 3.123 1 88.45 272 GLY A CA 1
ATOM 1993 C C . GLY A 1 272 ? 18.836 52.243 4.555 1 88.45 272 GLY A C 1
ATOM 1994 O O . GLY A 1 272 ? 18.347 51.539 5.441 1 88.45 272 GLY A O 1
ATOM 1995 N N . PHE A 1 273 ? 19.909 53.085 4.669 1 88.84 273 PHE A N 1
ATOM 1996 C CA . PHE A 1 273 ? 20.556 53.336 5.952 1 88.84 273 PHE A CA 1
ATOM 1997 C C . PHE A 1 273 ? 20.451 54.807 6.333 1 88.84 273 PHE A C 1
ATOM 1999 O O . PHE A 1 273 ? 20.208 55.66 5.477 1 88.84 273 PHE A O 1
ATOM 2006 N N . ASP A 1 274 ? 20.562 55.013 7.529 1 87.98 274 ASP A N 1
ATOM 2007 C CA . ASP A 1 274 ? 20.74 56.407 7.923 1 87.98 274 ASP A CA 1
ATOM 2008 C C . ASP A 1 274 ? 22.221 56.759 8.043 1 87.98 274 ASP A C 1
ATOM 2010 O O . ASP A 1 274 ? 23.083 56 7.595 1 87.98 274 ASP A O 1
ATOM 2014 N N . ASN A 1 275 ? 22.553 57.885 8.513 1 86.85 275 ASN A N 1
ATOM 2015 C CA . ASN A 1 275 ? 23.914 58.411 8.485 1 86.85 275 ASN A CA 1
ATOM 2016 C C . ASN A 1 275 ? 24.827 57.655 9.446 1 86.85 275 ASN A C 1
ATOM 2018 O O . ASN A 1 275 ? 26.051 57.767 9.363 1 86.85 275 ASN A O 1
ATOM 2022 N N . TRP A 1 276 ? 24.248 56.94 10.333 1 88.39 276 TRP A N 1
ATOM 2023 C CA . TRP A 1 276 ? 25.074 56.127 11.219 1 88.39 276 TRP A CA 1
ATOM 2024 C C . TRP A 1 276 ? 25.807 55.042 10.437 1 88.39 276 TRP A C 1
ATOM 2026 O O . TRP A 1 276 ? 26.988 54.785 10.679 1 88.39 276 TRP A O 1
ATOM 2036 N N . ALA A 1 277 ? 25.069 54.417 9.626 1 84.21 277 ALA A N 1
ATOM 2037 C CA . ALA A 1 277 ? 25.65 53.315 8.863 1 84.21 277 ALA A CA 1
ATOM 2038 C C . ALA A 1 277 ? 26.34 53.825 7.602 1 84.21 277 ALA A C 1
ATOM 2040 O O . ALA A 1 277 ? 27.247 53.175 7.077 1 84.21 277 ALA A O 1
ATOM 2041 N N . TYR A 1 278 ? 25.89 54.921 7.026 1 73.31 278 TYR A N 1
ATOM 2042 C CA . TYR A 1 278 ? 26.457 55.47 5.8 1 73.31 278 TYR A CA 1
ATOM 2043 C C . TYR A 1 278 ? 27.849 56.038 6.05 1 73.31 278 TYR A C 1
ATOM 2045 O O . TYR A 1 278 ? 28.701 56.025 5.159 1 73.31 278 TYR A O 1
ATOM 2053 N N . GLY A 1 279 ? 28.2 56.361 7.213 1 63.97 279 GLY A N 1
ATOM 2054 C CA . GLY A 1 279 ? 29.48 56.962 7.55 1 63.97 279 GLY A CA 1
ATOM 2055 C C . GLY A 1 279 ? 29.663 58.347 6.959 1 63.97 279 GLY A C 1
ATOM 2056 O O . GLY A 1 279 ? 28.685 59.048 6.691 1 63.97 279 GLY A O 1
ATOM 2057 N N . SER A 1 280 ? 30.91 58.806 6.837 1 59.51 280 SER A N 1
ATOM 2058 C CA . SER A 1 280 ? 31.299 60.134 6.371 1 59.51 280 SER A CA 1
ATOM 2059 C C . SER A 1 280 ? 31.331 60.198 4.848 1 59.51 280 SER A C 1
ATOM 2061 O O . SER A 1 280 ? 32.404 60.17 4.242 1 59.51 280 SER A O 1
ATOM 2063 N N . ASN A 1 281 ? 30.317 59.606 4.171 1 60.23 281 ASN A N 1
ATOM 2064 C CA . ASN A 1 281 ? 30.432 59.534 2.718 1 60.23 281 ASN A CA 1
ATOM 2065 C C . ASN A 1 281 ? 30.329 60.916 2.079 1 60.23 281 ASN A C 1
ATOM 2067 O O . ASN A 1 281 ? 29.53 61.748 2.512 1 60.23 281 ASN A O 1
ATOM 2071 N N . LYS A 1 282 ? 31.339 61.341 1.247 1 62.53 282 LYS A N 1
ATOM 2072 C CA . LYS A 1 282 ? 31.53 62.622 0.573 1 62.53 282 LYS A CA 1
ATOM 2073 C C . LYS A 1 282 ? 30.627 62.739 -0.652 1 62.53 282 LYS A C 1
ATOM 2075 O O . LYS A 1 282 ? 30.591 63.783 -1.306 1 62.53 282 LYS A O 1
ATOM 2080 N N . ASP A 1 283 ? 29.924 61.622 -0.966 1 68.03 283 ASP A N 1
ATOM 2081 C CA . ASP A 1 283 ? 29.013 61.747 -2.1 1 68.03 283 ASP A CA 1
ATOM 2082 C C . ASP A 1 283 ? 27.696 62.396 -1.676 1 68.03 283 ASP A C 1
ATOM 2084 O O . ASP A 1 283 ? 26.965 61.846 -0.851 1 68.03 283 ASP A O 1
ATOM 2088 N N . PRO A 1 284 ? 27.317 63.628 -2.063 1 71.71 284 PRO A N 1
ATOM 2089 C CA . PRO A 1 284 ? 26.122 64.373 -1.662 1 71.71 284 PRO A CA 1
ATOM 2090 C C . PRO A 1 284 ? 24.835 63.578 -1.865 1 71.71 284 PRO A C 1
ATOM 2092 O O . PRO A 1 284 ? 23.894 63.707 -1.077 1 71.71 284 PRO A O 1
ATOM 2095 N N . GLU A 1 285 ? 24.777 62.676 -2.853 1 76.9 285 GLU A N 1
ATOM 2096 C CA . GLU A 1 285 ? 23.583 61.869 -3.087 1 76.9 285 GLU A CA 1
ATOM 2097 C C . GLU A 1 285 ? 23.411 60.81 -2.001 1 76.9 285 GLU A C 1
ATOM 2099 O O . GLU A 1 285 ? 22.287 60.506 -1.596 1 76.9 285 GLU A O 1
ATOM 2104 N N . ALA A 1 286 ? 24.449 60.346 -1.563 1 77.83 286 ALA A N 1
ATOM 2105 C CA . ALA A 1 286 ? 24.433 59.335 -0.509 1 77.83 286 ALA A CA 1
ATOM 2106 C C . ALA A 1 286 ? 23.908 59.916 0.8 1 77.83 286 ALA A C 1
ATOM 2108 O O . ALA A 1 286 ? 23.243 59.221 1.572 1 77.83 286 ALA A O 1
ATOM 2109 N N . LEU A 1 287 ? 24.186 61.208 0.904 1 81.71 287 LEU A N 1
ATOM 2110 C CA . LEU A 1 287 ? 23.781 61.873 2.138 1 81.71 287 LEU A CA 1
ATOM 2111 C C . LEU A 1 287 ? 22.266 62.042 2.192 1 81.71 287 LEU A C 1
ATOM 2113 O O . LEU A 1 287 ? 21.696 62.223 3.27 1 81.71 287 LEU A O 1
ATOM 2117 N N . THR A 1 288 ? 21.662 62.002 0.978 1 83.32 288 THR A N 1
ATOM 2118 C CA . THR A 1 288 ? 20.211 62.135 0.925 1 83.32 288 THR A CA 1
ATOM 2119 C C . THR A 1 288 ? 19.54 60.765 0.959 1 83.32 288 THR A C 1
ATOM 2121 O O . THR A 1 288 ? 18.312 60.668 0.922 1 83.32 288 THR A O 1
ATOM 2124 N N . GLY A 1 289 ? 20.323 59.692 1.004 1 85.02 289 GLY A N 1
ATOM 2125 C CA . GLY A 1 289 ? 19.783 58.344 1.082 1 85.02 289 GLY A CA 1
ATOM 2126 C C . GLY A 1 289 ? 19.688 57.661 -0.269 1 85.02 289 GLY A C 1
ATOM 2127 O O . GLY A 1 289 ? 19.07 56.601 -0.393 1 85.02 289 GLY A O 1
ATOM 2128 N N . PHE A 1 290 ? 20.262 58.173 -1.288 1 88.17 290 PHE A N 1
ATOM 2129 C CA . PHE A 1 290 ? 20.236 57.605 -2.631 1 88.17 290 PHE A CA 1
ATOM 2130 C C . PHE A 1 290 ? 21.651 57.416 -3.166 1 88.17 290 PHE A C 1
ATOM 2132 O O . PHE A 1 290 ? 22.619 57.866 -2.549 1 88.17 290 PHE A O 1
ATOM 2139 N N . ASN A 1 291 ? 21.781 56.588 -4.134 1 83.92 291 ASN A N 1
ATOM 2140 C CA . ASN A 1 291 ? 23.103 56.377 -4.713 1 83.92 291 ASN A CA 1
ATOM 2141 C C . ASN A 1 291 ? 23.044 56.306 -6.236 1 83.92 291 ASN A C 1
ATOM 2143 O O . ASN A 1 291 ? 21.975 56.092 -6.81 1 83.92 291 ASN A O 1
ATOM 2147 N N . THR A 1 292 ? 24.268 56.511 -6.747 1 86.06 292 THR A N 1
ATOM 2148 C CA . THR A 1 292 ? 24.42 56.456 -8.197 1 86.06 292 THR A CA 1
ATOM 2149 C C . THR A 1 292 ? 25.468 55.42 -8.592 1 86.06 292 THR A C 1
ATOM 2151 O O . THR A 1 292 ? 26.097 55.536 -9.646 1 86.06 292 THR A O 1
ATOM 2154 N N . SER A 1 293 ? 25.886 55.018 -7.188 1 82.49 293 SER A N 1
ATOM 2155 C CA . SER A 1 293 ? 26.946 54.043 -7.423 1 82.49 293 SER A CA 1
ATOM 2156 C C . SER A 1 293 ? 26.471 52.919 -8.337 1 82.49 293 SER A C 1
ATOM 2158 O O . SER A 1 293 ? 27.252 52.039 -8.706 1 82.49 293 SER A O 1
ATOM 2160 N N . ARG A 1 294 ? 24.948 52.233 -9.228 1 89.74 294 ARG A N 1
ATOM 2161 C CA . ARG A 1 294 ? 24.404 51.176 -10.076 1 89.74 294 ARG A CA 1
ATOM 2162 C C . ARG A 1 294 ? 24.265 51.649 -11.519 1 89.74 294 ARG A C 1
ATOM 2164 O O . ARG A 1 294 ? 24.271 52.852 -11.787 1 89.74 294 ARG A O 1
ATOM 2171 N N . PHE A 1 295 ? 24.277 50.764 -12.276 1 92.54 295 PHE A N 1
ATOM 2172 C CA . PHE A 1 295 ? 24.279 51.066 -13.703 1 92.54 295 PHE A CA 1
ATOM 2173 C C . PHE A 1 295 ? 23.074 50.436 -14.391 1 92.54 295 PHE A C 1
ATOM 2175 O O . PHE A 1 295 ? 22.62 49.36 -13.998 1 92.54 295 PHE A O 1
ATOM 2182 N N . ASP A 1 296 ? 22.379 50.906 -15.474 1 92.76 296 ASP A N 1
ATOM 2183 C CA . ASP A 1 296 ? 21.375 50.279 -16.328 1 92.76 296 ASP A CA 1
ATOM 2184 C C . ASP A 1 296 ? 22.026 49.355 -17.354 1 92.76 296 ASP A C 1
ATOM 2186 O O . ASP A 1 296 ? 23.236 49.122 -17.308 1 92.76 296 ASP A O 1
ATOM 2190 N N . ARG A 1 297 ? 21.258 48.737 -18.205 1 91.89 297 ARG A N 1
ATOM 2191 C CA . ARG A 1 297 ? 21.742 47.714 -19.126 1 91.89 297 ARG A CA 1
ATOM 2192 C C . ARG A 1 297 ? 22.594 48.33 -20.231 1 91.89 297 ARG A C 1
ATOM 2194 O O . ARG A 1 297 ? 23.332 47.623 -20.921 1 91.89 297 ARG A O 1
ATOM 2201 N N . ASN A 1 298 ? 22.591 49.702 -20.458 1 91.83 298 ASN A N 1
ATOM 2202 C CA . ASN A 1 298 ? 23.418 50.417 -21.423 1 91.83 298 ASN A CA 1
ATOM 2203 C C . ASN A 1 298 ? 24.698 50.945 -20.781 1 91.83 298 ASN A C 1
ATOM 2205 O O . ASN A 1 298 ? 25.477 51.648 -21.428 1 91.83 298 ASN A O 1
ATOM 2209 N N . GLY A 1 299 ? 24.766 50.771 -19.48 1 91.45 299 GLY A N 1
ATOM 2210 C CA . GLY A 1 299 ? 25.983 51.169 -18.792 1 91.45 299 GLY A CA 1
ATOM 2211 C C . GLY A 1 299 ? 25.885 52.54 -18.149 1 91.45 299 GLY A C 1
ATOM 2212 O O . GLY A 1 299 ? 26.867 53.049 -17.606 1 91.45 299 GLY A O 1
ATOM 2213 N N . ASN A 1 300 ? 24.784 53.427 -18.115 1 93.34 300 ASN A N 1
ATOM 2214 C CA . ASN A 1 300 ? 24.604 54.732 -17.489 1 93.34 300 ASN A CA 1
ATOM 2215 C C . ASN A 1 300 ? 24.334 54.604 -15.992 1 93.34 300 ASN A C 1
ATOM 2217 O O . ASN A 1 300 ? 23.645 53.679 -15.559 1 93.34 300 ASN A O 1
ATOM 2221 N N . SER A 1 301 ? 25.007 55.548 -15.214 1 90.55 301 SER A N 1
ATOM 2222 C CA . SER A 1 301 ? 24.733 55.58 -13.781 1 90.55 301 SER A CA 1
ATOM 2223 C C . SER A 1 301 ? 23.269 55.905 -13.505 1 90.55 301 SER A C 1
ATOM 2225 O O . SER A 1 301 ? 22.669 56.728 -14.199 1 90.55 301 SER A O 1
ATOM 2227 N N . ILE A 1 302 ? 22.592 55.029 -12.66 1 90.97 302 ILE A N 1
ATOM 2228 C CA . ILE A 1 302 ? 21.19 55.244 -12.319 1 90.97 302 ILE A CA 1
ATOM 2229 C C . ILE A 1 302 ? 21.071 55.635 -10.848 1 90.97 302 ILE A C 1
ATOM 2231 O O . ILE A 1 302 ? 21.948 55.316 -10.041 1 90.97 302 ILE A O 1
ATOM 2235 N N . VAL A 1 303 ? 19.969 56.337 -10.507 1 88.94 303 VAL A N 1
ATOM 2236 C CA . VAL A 1 303 ? 19.673 56.708 -9.127 1 88.94 303 VAL A CA 1
ATOM 2237 C C . VAL A 1 303 ? 18.795 55.638 -8.481 1 88.94 303 VAL A C 1
ATOM 2239 O O . VAL A 1 303 ? 17.723 55.312 -8.996 1 88.94 303 VAL A O 1
ATOM 2242 N N . THR A 1 304 ? 19.262 55.013 -7.503 1 89.71 304 THR A N 1
ATOM 2243 C CA . THR A 1 304 ? 18.54 54.007 -6.731 1 89.71 304 THR A CA 1
ATOM 2244 C C . THR A 1 304 ? 18.558 54.351 -5.244 1 89.71 304 THR A C 1
ATOM 2246 O O . THR A 1 304 ? 19.342 55.196 -4.806 1 89.71 304 THR A O 1
ATOM 2249 N N . PRO A 1 305 ? 17.632 53.742 -4.523 1 84.68 305 PRO A N 1
ATOM 2250 C CA . PRO A 1 305 ? 17.843 53.873 -3.079 1 84.68 305 PRO A CA 1
ATOM 2251 C C . PRO A 1 305 ? 19.216 53.376 -2.636 1 84.68 305 PRO A C 1
ATOM 2253 O O . PRO A 1 305 ? 19.769 52.455 -3.244 1 84.68 305 PRO A O 1
ATOM 2256 N N . ALA A 1 306 ? 19.861 54.143 -1.771 1 69.02 306 ALA A N 1
ATOM 2257 C CA . ALA A 1 306 ? 21.263 53.952 -1.409 1 69.02 306 ALA A CA 1
ATOM 2258 C C . ALA A 1 306 ? 21.573 52.476 -1.176 1 69.02 306 ALA A C 1
ATOM 2260 O O . ALA A 1 306 ? 22.617 51.979 -1.605 1 69.02 306 ALA A O 1
ATOM 2261 N N . GLN A 1 307 ? 20.827 51.83 -0.229 1 64.45 307 GLN A N 1
ATOM 2262 C CA . GLN A 1 307 ? 21.12 50.418 -0.01 1 64.45 307 GLN A CA 1
ATOM 2263 C C . GLN A 1 307 ? 19.856 49.57 -0.124 1 64.45 307 GLN A C 1
ATOM 2265 O O . GLN A 1 307 ? 18.896 49.774 0.622 1 64.45 307 GLN A O 1
ATOM 2270 N N . ALA A 1 308 ? 19.918 48.959 -1.31 1 63.55 308 ALA A N 1
ATOM 2271 C CA . ALA A 1 308 ? 18.804 48.061 -1.601 1 63.55 308 ALA A CA 1
ATOM 2272 C C . ALA A 1 308 ? 18.877 46.8 -0.744 1 63.55 308 ALA A C 1
ATOM 2274 O O . ALA A 1 308 ? 19.037 45.695 -1.267 1 63.55 308 ALA A O 1
ATOM 2275 N N . ARG A 1 309 ? 18.858 47.046 0.567 1 73.26 309 ARG A N 1
ATOM 2276 C CA . ARG A 1 309 ? 18.938 45.991 1.572 1 73.26 309 ARG A CA 1
ATOM 2277 C C . ARG A 1 309 ? 17.6 45.805 2.279 1 73.26 309 ARG A C 1
ATOM 2279 O O . ARG A 1 309 ? 16.619 46.473 1.947 1 73.26 309 ARG A O 1
ATOM 2286 N N . TYR A 1 310 ? 17.59 44.966 3.095 1 85.04 310 TYR A N 1
ATOM 2287 C CA . TYR A 1 310 ? 16.382 44.606 3.828 1 85.04 310 TYR A CA 1
ATOM 2288 C C . TYR A 1 310 ? 16.08 45.629 4.917 1 85.04 310 TYR A C 1
ATOM 2290 O O . TYR A 1 310 ? 15.06 45.532 5.603 1 85.04 310 TYR A O 1
ATOM 2298 N N . TYR A 1 311 ? 16.82 46.753 4.988 1 91.23 311 TYR A N 1
ATOM 2299 C CA . TYR A 1 311 ? 16.592 47.788 5.991 1 91.23 311 TYR A CA 1
ATOM 2300 C C . TYR A 1 311 ? 15.696 48.892 5.441 1 91.23 311 TYR A C 1
ATOM 2302 O O . TYR A 1 311 ? 15.802 49.26 4.269 1 91.23 311 TYR A O 1
ATOM 2310 N N . SER A 1 312 ? 14.882 49.477 6.253 1 91.55 312 SER A N 1
ATOM 2311 C CA . SER A 1 312 ? 13.99 50.564 5.863 1 91.55 312 SER A CA 1
ATOM 2312 C C . SER A 1 312 ? 14.245 51.815 6.698 1 91.55 312 SER A C 1
ATOM 2314 O O . SER A 1 312 ? 13.321 52.367 7.298 1 91.55 312 SER A O 1
ATOM 2316 N N . TYR A 1 313 ? 15.522 52.196 6.665 1 92.2 313 TYR A N 1
ATOM 2317 C CA . TYR A 1 313 ? 15.911 53.416 7.364 1 92.2 313 TYR A CA 1
ATOM 2318 C C . TYR A 1 313 ? 16.345 54.495 6.379 1 92.2 313 TYR A C 1
ATOM 2320 O O . TYR A 1 313 ? 17.156 55.361 6.715 1 92.2 313 TYR A O 1
ATOM 2328 N N . GLY A 1 314 ? 15.894 54.373 5.178 1 89.85 314 GLY A N 1
ATOM 2329 C CA . GLY A 1 314 ? 16.128 55.395 4.171 1 89.85 314 GLY A CA 1
ATOM 2330 C C . GLY A 1 314 ? 15.321 56.658 4.403 1 89.85 314 GLY A C 1
ATOM 2331 O O . GLY A 1 314 ? 14.637 56.786 5.421 1 89.85 314 GLY A O 1
ATOM 2332 N N . PRO A 1 315 ? 15.446 57.546 3.511 1 89.93 315 PRO A N 1
ATOM 2333 C CA . PRO A 1 315 ? 14.713 58.804 3.672 1 89.93 315 PRO A CA 1
ATOM 2334 C C . PRO A 1 315 ? 13.2 58.621 3.578 1 89.93 315 PRO A C 1
ATOM 2336 O O . PRO A 1 315 ? 12.728 57.596 3.08 1 89.93 315 PRO A O 1
ATOM 2339 N N . ARG A 1 316 ? 12.511 59.582 4.141 1 92.94 316 ARG A N 1
ATOM 2340 C CA . ARG A 1 316 ? 11.056 59.592 4.021 1 92.94 316 ARG A CA 1
ATOM 2341 C C . ARG A 1 316 ? 10.628 59.585 2.557 1 92.94 316 ARG A C 1
ATOM 2343 O O . ARG A 1 316 ? 11.241 60.253 1.722 1 92.94 316 ARG A O 1
ATOM 2350 N N . TYR A 1 317 ? 9.578 58.838 2.264 1 93.68 317 TYR A N 1
ATOM 2351 C CA . TYR A 1 317 ? 9.051 58.824 0.904 1 93.68 317 TYR A CA 1
ATOM 2352 C C . TYR A 1 317 ? 8.66 60.227 0.456 1 93.68 317 TYR A C 1
ATOM 2354 O O . TYR A 1 317 ? 7.926 60.928 1.157 1 93.68 317 TYR A O 1
ATOM 2362 N N . ASP A 1 318 ? 9.211 60.655 -0.717 1 91.69 318 ASP A N 1
ATOM 2363 C CA . ASP A 1 318 ? 8.94 62.006 -1.2 1 91.69 318 ASP A CA 1
ATOM 2364 C C . ASP A 1 318 ? 8.447 61.984 -2.645 1 91.69 318 ASP A C 1
ATOM 2366 O O . ASP A 1 318 ? 8.207 63.036 -3.24 1 91.69 318 ASP A O 1
ATOM 2370 N N . GLY A 1 319 ? 8.358 60.778 -3.202 1 92.97 319 GLY A N 1
ATOM 2371 C CA . GLY A 1 319 ? 7.746 60.629 -4.513 1 92.97 319 GLY A CA 1
ATOM 2372 C C . GLY A 1 319 ? 8.707 60.901 -5.655 1 92.97 319 GLY A C 1
ATOM 2373 O O . GLY A 1 319 ? 8.325 60.828 -6.825 1 92.97 319 GLY A O 1
ATOM 2374 N N . ARG A 1 320 ? 10.022 61.15 -5.408 1 92.62 320 ARG A N 1
ATOM 2375 C CA . ARG A 1 320 ? 10.962 61.387 -6.499 1 92.62 320 ARG A CA 1
ATOM 2376 C C . ARG A 1 320 ? 11.12 60.142 -7.366 1 92.62 320 ARG A C 1
ATOM 2378 O O . ARG A 1 320 ? 10.856 59.026 -6.913 1 92.62 320 ARG A O 1
ATOM 2385 N N . GLU A 1 321 ? 11.523 60.408 -8.451 1 92.82 321 GLU A N 1
ATOM 2386 C CA . GLU A 1 321 ? 11.666 59.288 -9.376 1 92.82 321 GLU A CA 1
ATOM 2387 C C . GLU A 1 321 ? 12.989 58.559 -9.16 1 92.82 321 GLU A C 1
ATOM 2389 O O . GLU A 1 321 ? 14.052 59.184 -9.135 1 92.82 321 GLU A O 1
ATOM 2394 N N . VAL A 1 322 ? 12.943 57.303 -8.987 1 92.26 322 VAL A N 1
ATOM 2395 C CA . VAL A 1 322 ? 14.121 56.45 -8.87 1 92.26 322 VAL A CA 1
ATOM 2396 C C . VAL A 1 322 ? 13.993 55.258 -9.815 1 92.26 322 VAL A C 1
ATOM 2398 O O . VAL A 1 322 ? 12.888 54.911 -10.24 1 92.26 322 VAL A O 1
ATOM 2401 N N . THR A 1 323 ? 15.1 54.654 -10.151 1 92.9 323 THR A N 1
ATOM 2402 C CA . THR A 1 323 ? 15.075 53.452 -10.977 1 92.9 323 THR A CA 1
ATOM 2403 C C . THR A 1 323 ? 14.843 52.212 -10.12 1 92.9 323 THR A C 1
ATOM 2405 O O . THR A 1 323 ? 15.577 51.967 -9.16 1 92.9 323 THR A O 1
ATOM 2408 N N . TYR A 1 324 ? 13.855 51.484 -10.474 1 92.04 324 TYR A N 1
ATOM 2409 C CA . TYR A 1 324 ? 13.506 50.273 -9.741 1 92.04 324 TYR A CA 1
ATOM 2410 C C . TYR A 1 324 ? 14.271 49.07 -10.28 1 92.04 324 TYR A C 1
ATOM 2412 O O . TYR A 1 324 ? 14.895 49.148 -11.341 1 92.04 324 TYR A O 1
ATOM 2420 N N . PHE A 1 325 ? 14.303 47.956 -9.599 1 91.23 325 PHE A N 1
ATOM 2421 C CA . PHE A 1 325 ? 15.103 46.797 -9.976 1 91.23 325 PHE A CA 1
ATOM 2422 C C . PHE A 1 325 ? 14.559 46.153 -11.246 1 91.23 325 PHE A C 1
ATOM 2424 O O . PHE A 1 325 ? 15.223 45.313 -11.856 1 91.23 325 PHE A O 1
ATOM 2431 N N . ASP A 1 326 ? 13.353 46.466 -11.691 1 90.88 326 ASP A N 1
ATOM 2432 C CA . ASP A 1 326 ? 12.827 45.98 -12.963 1 90.88 326 ASP A CA 1
ATOM 2433 C C . ASP A 1 326 ? 13.264 46.878 -14.118 1 90.88 326 ASP A C 1
ATOM 2435 O O . ASP A 1 326 ? 12.904 46.635 -15.271 1 90.88 326 ASP A O 1
ATOM 2439 N N . GLY A 1 327 ? 13.99 47.981 -13.772 1 90.88 327 GLY A N 1
ATOM 2440 C CA . GLY A 1 327 ? 14.53 48.862 -14.794 1 90.88 327 GLY A CA 1
ATOM 2441 C C . GLY A 1 327 ? 13.639 50.056 -15.084 1 90.88 327 GLY A C 1
ATOM 2442 O O . GLY A 1 327 ? 14.035 50.97 -15.811 1 90.88 327 GLY A O 1
ATOM 2443 N N . THR A 1 328 ? 12.551 50.134 -14.458 1 93.46 328 THR A N 1
ATOM 2444 C CA . THR A 1 328 ? 11.633 51.237 -14.718 1 93.46 328 THR A CA 1
ATOM 2445 C C . THR A 1 328 ? 11.826 52.353 -13.695 1 93.46 328 THR A C 1
ATOM 2447 O O . THR A 1 328 ? 12.37 52.123 -12.613 1 93.46 328 THR A O 1
ATOM 2450 N N . LYS A 1 329 ? 11.403 53.519 -14.046 1 93.52 329 LYS A N 1
ATOM 2451 C CA . LYS A 1 329 ? 11.36 54.638 -13.109 1 93.52 329 LYS A CA 1
ATOM 2452 C C . LYS A 1 329 ? 10.041 54.664 -12.343 1 93.52 329 LYS A C 1
ATOM 2454 O O . LYS A 1 329 ? 8.971 54.507 -12.934 1 93.52 329 LYS A O 1
ATOM 2459 N N . ARG A 1 330 ? 10.192 54.74 -11.065 1 92.93 330 ARG A N 1
ATOM 2460 C CA . ARG A 1 330 ? 9.021 54.772 -10.194 1 92.93 330 ARG A CA 1
ATOM 2461 C C . ARG A 1 330 ? 9.174 55.833 -9.109 1 92.93 330 ARG A C 1
ATOM 2463 O O . ARG A 1 330 ? 10.294 56.204 -8.75 1 92.93 330 ARG A O 1
ATOM 2470 N N . PRO A 1 331 ? 7.98 56.287 -8.707 1 94.46 331 PRO A N 1
ATOM 2471 C CA . PRO A 1 331 ? 8.083 57.19 -7.559 1 94.46 331 PRO A CA 1
ATOM 2472 C C . PRO A 1 331 ? 8.578 56.486 -6.297 1 94.46 331 PRO A C 1
ATOM 2474 O O . PRO A 1 331 ? 8.201 55.341 -6.036 1 94.46 331 PRO A O 1
ATOM 2477 N N . TYR A 1 332 ? 9.507 57.117 -5.654 1 93.55 332 TYR A N 1
ATOM 2478 C CA . TYR A 1 332 ? 9.928 56.643 -4.34 1 93.55 332 TYR A CA 1
ATOM 2479 C C . TYR A 1 332 ? 8.791 56.749 -3.331 1 93.55 332 TYR A C 1
ATOM 2481 O O . TYR A 1 332 ? 8.735 57.699 -2.547 1 93.55 332 TYR A O 1
ATOM 2489 N N . ALA A 1 333 ? 7.859 55.827 -3.323 1 94.4 333 ALA A N 1
ATOM 2490 C CA . ALA A 1 333 ? 6.636 55.742 -2.529 1 94.4 333 ALA A CA 1
ATOM 2491 C C . ALA A 1 333 ? 6.28 54.29 -2.224 1 94.4 333 ALA A C 1
ATOM 2493 O O . ALA A 1 333 ? 6.691 53.379 -2.947 1 94.4 333 ALA A O 1
ATOM 2494 N N . PRO A 1 334 ? 5.653 54.055 -1.117 1 93.6 334 PRO A N 1
ATOM 2495 C CA . PRO A 1 334 ? 5.227 52.684 -0.827 1 93.6 334 PRO A CA 1
ATOM 2496 C C . PRO A 1 334 ? 4.332 52.102 -1.919 1 93.6 334 PRO A C 1
ATOM 2498 O O . PRO A 1 334 ? 3.525 52.823 -2.511 1 93.6 334 PRO A O 1
ATOM 2501 N N . ILE A 1 335 ? 4.53 50.899 -2.152 1 89.4 335 ILE A N 1
ATOM 2502 C CA . ILE A 1 335 ? 3.68 50.215 -3.12 1 89.4 335 ILE A CA 1
ATOM 2503 C C . ILE A 1 335 ? 2.328 49.897 -2.485 1 89.4 335 ILE A C 1
ATOM 2505 O O . ILE A 1 335 ? 2.267 49.371 -1.371 1 89.4 335 ILE A O 1
ATOM 2509 N N . GLY A 1 336 ? 1.301 50.571 -2.841 1 75.95 336 GLY A N 1
ATOM 2510 C CA . GLY A 1 336 ? -0.04 50.485 -2.285 1 75.95 336 GLY A CA 1
ATOM 2511 C C . GLY A 1 336 ? -0.521 49.058 -2.103 1 75.95 336 GLY A C 1
ATOM 2512 O O . GLY A 1 336 ? -0.049 48.147 -2.786 1 75.95 336 GLY A O 1
ATOM 2513 N N . GLY A 1 337 ? -1.26 48.871 -1.11 1 77.78 337 GLY A N 1
ATOM 2514 C CA . GLY A 1 337 ? -1.891 47.592 -0.825 1 77.78 337 GLY A CA 1
ATOM 2515 C C . GLY A 1 337 ? -1.108 46.748 0.163 1 77.78 337 GLY A C 1
ATOM 2516 O O . GLY A 1 337 ? -0.039 47.154 0.624 1 77.78 337 GLY A O 1
ATOM 2517 N N . ASN A 1 338 ? -1.669 45.637 0.65 1 84.97 338 ASN A N 1
ATOM 2518 C CA . ASN A 1 338 ? -1.033 44.659 1.525 1 84.97 338 ASN A CA 1
ATOM 2519 C C . ASN A 1 338 ? -0.182 43.669 0.735 1 84.97 338 ASN A C 1
ATOM 2521 O O . ASN A 1 338 ? -0.714 42.822 0.015 1 84.97 338 ASN A O 1
ATOM 2525 N N . GLN A 1 339 ? 1.102 43.855 0.776 1 89.17 339 GLN A N 1
ATOM 2526 C CA . GLN A 1 339 ? 2.046 43.064 -0.007 1 89.17 339 GLN A CA 1
ATOM 2527 C C . GLN A 1 339 ? 1.88 41.574 0.274 1 89.17 339 GLN A C 1
ATOM 2529 O O . GLN A 1 339 ? 2.211 40.737 -0.569 1 89.17 339 GLN A O 1
ATOM 2534 N N . TRP A 1 340 ? 1.364 41.233 1.421 1 91.42 340 TRP A N 1
ATOM 2535 C CA . TRP A 1 340 ? 1.179 39.829 1.773 1 91.42 340 TRP A CA 1
ATOM 2536 C C . TRP A 1 340 ? 0.143 39.173 0.868 1 91.42 340 TRP A C 1
ATOM 2538 O O . TRP A 1 340 ? 0.188 37.962 0.638 1 91.42 340 TRP A O 1
ATOM 2548 N N . ASN A 1 341 ? -0.725 39.931 0.322 1 90.87 341 ASN A N 1
ATOM 2549 C CA . ASN A 1 341 ? -1.72 39.4 -0.604 1 90.87 341 ASN A CA 1
ATOM 2550 C C . ASN A 1 341 ? -1.076 38.902 -1.894 1 90.87 341 ASN A C 1
ATOM 2552 O O . ASN A 1 341 ? -1.698 38.161 -2.658 1 90.87 341 ASN A O 1
ATOM 2556 N N . GLU A 1 342 ? 0.148 39.394 -2.08 1 90.85 342 GLU A N 1
ATOM 2557 C CA . GLU A 1 342 ? 0.851 38.959 -3.283 1 90.85 342 GLU A CA 1
ATOM 2558 C C . GLU A 1 342 ? 1.689 37.713 -3.012 1 90.85 342 GLU A C 1
ATOM 2560 O O . GLU A 1 342 ? 2.067 36.998 -3.943 1 90.85 342 GLU A O 1
ATOM 2565 N N . VAL A 1 343 ? 1.962 37.525 -1.78 1 90.81 343 VAL A N 1
ATOM 2566 C CA . VAL A 1 343 ? 2.663 36.306 -1.39 1 90.81 343 VAL A CA 1
ATOM 2567 C C . VAL A 1 343 ? 1.693 35.126 -1.401 1 90.81 343 VAL A C 1
ATOM 2569 O O . VAL A 1 343 ? 2.049 34.026 -1.829 1 90.81 343 VAL A O 1
ATOM 2572 N N . PHE A 1 344 ? 0.439 35.435 -0.943 1 91.04 344 PHE A N 1
ATOM 2573 C CA . PHE A 1 344 ? -0.576 34.395 -0.831 1 91.04 344 PHE A CA 1
ATOM 2574 C C . PHE A 1 344 ? -1.738 34.668 -1.778 1 91.04 344 PHE A C 1
ATOM 2576 O O . PHE A 1 344 ? -1.976 35.815 -2.162 1 91.04 344 PHE A O 1
ATOM 2583 N N . ARG A 1 345 ? -2.446 33.612 -2.126 1 89.22 345 ARG A N 1
ATOM 2584 C CA . ARG A 1 345 ? -3.654 33.768 -2.929 1 89.22 345 ARG A CA 1
ATOM 2585 C C . ARG A 1 345 ? -4.904 33.509 -2.094 1 89.22 345 ARG A C 1
ATOM 2587 O O . ARG A 1 345 ? -4.809 33.088 -0.94 1 89.22 345 ARG A O 1
ATOM 2594 N N . THR A 1 346 ? -5.998 33.859 -2.702 1 91.76 346 THR A N 1
ATOM 2595 C CA . THR A 1 346 ? -7.251 33.481 -2.059 1 91.76 346 THR A CA 1
ATOM 2596 C C . THR A 1 346 ? -7.51 31.985 -2.213 1 91.76 346 THR A C 1
ATOM 2598 O O . THR A 1 346 ? -7.495 31.459 -3.328 1 91.76 346 THR A O 1
ATOM 2601 N N . GLY A 1 347 ? -7.673 31.384 -1.083 1 90.15 347 GLY A N 1
ATOM 2602 C CA . GLY A 1 347 ? -7.996 29.968 -1.134 1 90.15 347 GLY A CA 1
ATOM 2603 C C . GLY A 1 347 ? -9.446 29.699 -1.49 1 90.15 347 GLY A C 1
ATOM 2604 O O . GLY A 1 347 ? -10.315 30.541 -1.254 1 90.15 347 GLY A O 1
ATOM 2605 N N . PHE A 1 348 ? -9.726 28.542 -2.079 1 91.67 348 PHE A N 1
ATOM 2606 C CA . PHE A 1 348 ? -11.07 28.092 -2.419 1 91.67 348 PHE A CA 1
ATOM 2607 C C . PHE A 1 348 ? -11.28 26.643 -1.993 1 91.67 348 PHE A C 1
ATOM 2609 O O . PHE A 1 348 ? -10.541 25.753 -2.417 1 91.67 348 PHE A O 1
ATOM 2616 N N . ASN A 1 349 ? -12.27 26.465 -1.069 1 90.39 349 ASN A N 1
ATOM 2617 C CA . ASN A 1 349 ? -12.521 25.133 -0.529 1 90.39 349 ASN A CA 1
ATOM 2618 C C . ASN A 1 349 ? -13.925 24.643 -0.874 1 90.39 349 ASN A C 1
ATOM 2620 O O . ASN A 1 349 ? -14.887 25.41 -0.812 1 90.39 349 ASN A O 1
ATOM 2624 N N . GLN A 1 350 ? -14.013 23.443 -1.312 1 92.16 350 GLN A N 1
ATOM 2625 C CA . GLN A 1 350 ? -15.285 22.785 -1.592 1 92.16 350 GLN A CA 1
ATOM 2626 C C . GLN A 1 350 ? -15.383 21.446 -0.867 1 92.16 350 GLN A C 1
ATOM 2628 O O . GLN A 1 350 ? -14.425 20.671 -0.851 1 92.16 350 GLN A O 1
ATOM 2633 N N . ASN A 1 351 ? -16.506 21.225 -0.176 1 92.32 351 ASN A N 1
ATOM 2634 C CA . ASN A 1 351 ? -16.778 19.971 0.518 1 92.32 351 ASN A CA 1
ATOM 2635 C C . ASN A 1 351 ? -18.192 19.471 0.239 1 92.32 351 ASN A C 1
ATOM 2637 O O . ASN A 1 351 ? -19.169 20.158 0.543 1 92.32 351 ASN A O 1
ATOM 2641 N N . TYR A 1 352 ? -18.393 18.353 -0.341 1 94.5 352 TYR A N 1
ATOM 2642 C CA . TYR A 1 352 ? -19.674 17.713 -0.621 1 94.5 352 TYR A CA 1
ATOM 2643 C C . TYR A 1 352 ? -19.775 16.366 0.085 1 94.5 352 TYR A C 1
ATOM 2645 O O . TYR A 1 352 ? -18.836 15.568 0.051 1 94.5 352 TYR A O 1
ATOM 2653 N N . ASN A 1 353 ? -20.825 16.183 0.814 1 94.79 353 ASN A N 1
ATOM 2654 C CA . ASN A 1 353 ? -21.043 14.925 1.519 1 94.79 353 ASN A CA 1
ATOM 2655 C C . ASN A 1 353 ? -22.424 14.348 1.224 1 94.79 353 ASN A C 1
ATOM 2657 O O . ASN A 1 353 ? -23.414 15.081 1.19 1 94.79 353 ASN A O 1
ATOM 2661 N N . VAL A 1 354 ? -22.531 13.146 0.939 1 93.5 354 VAL A N 1
ATOM 2662 C CA . VAL A 1 354 ? -23.781 12.406 0.801 1 93.5 354 VAL A CA 1
ATOM 2663 C C . VAL A 1 354 ? -23.744 11.159 1.681 1 93.5 354 VAL A C 1
ATOM 2665 O O . VAL A 1 354 ? -22.752 10.427 1.689 1 93.5 354 VAL A O 1
ATOM 2668 N N . ALA A 1 355 ? -24.711 11.018 2.492 1 93.16 355 ALA A N 1
ATOM 2669 C CA . ALA A 1 355 ? -24.819 9.842 3.352 1 93.16 355 ALA A CA 1
ATOM 2670 C C . ALA A 1 355 ? -26.17 9.154 3.174 1 93.16 355 ALA A C 1
ATOM 2672 O O . ALA A 1 355 ? -27.211 9.815 3.15 1 93.16 355 ALA A O 1
ATOM 2673 N N . ILE A 1 356 ? -26.165 7.926 3.02 1 88.71 356 ILE A N 1
ATOM 2674 C CA . ILE A 1 356 ? -27.371 7.114 2.891 1 88.71 356 ILE A CA 1
ATOM 2675 C C . ILE A 1 356 ? -27.462 6.136 4.06 1 88.71 356 ILE A C 1
ATOM 2677 O O . ILE A 1 356 ? -26.513 5.399 4.337 1 88.71 356 ILE A O 1
ATOM 2681 N N . THR A 1 357 ? -28.526 6.216 4.746 1 89.03 357 THR A N 1
ATOM 2682 C CA . THR A 1 357 ? -28.777 5.322 5.871 1 89.03 357 THR A CA 1
ATOM 2683 C C . THR A 1 357 ? -29.994 4.441 5.602 1 89.03 357 THR A C 1
ATOM 2685 O O . THR A 1 357 ? -30.985 4.9 5.03 1 89.03 357 THR A O 1
ATOM 2688 N N . ASN A 1 358 ? -29.85 3.236 5.951 1 81.15 358 ASN A N 1
ATOM 2689 C CA . ASN A 1 358 ? -30.961 2.29 5.917 1 81.15 358 ASN A CA 1
ATOM 2690 C C . ASN A 1 358 ? -31.004 1.431 7.178 1 81.15 358 ASN A C 1
ATOM 2692 O O . ASN A 1 358 ? -29.994 0.84 7.566 1 81.15 358 ASN A O 1
ATOM 2696 N N . SER A 1 359 ? -32.089 1.462 7.799 1 82.63 359 SER A N 1
ATOM 2697 C CA . SER A 1 359 ? -32.203 0.755 9.07 1 82.63 359 SER A CA 1
ATOM 2698 C C . SER A 1 359 ? -33.463 -0.102 9.116 1 82.63 359 SER A C 1
ATOM 2700 O O . SER A 1 359 ? -34.541 0.348 8.72 1 82.63 359 SER A O 1
ATOM 2702 N N . SER A 1 360 ? -33.257 -1.374 9.477 1 77.87 360 SER A N 1
ATOM 2703 C CA . SER A 1 360 ? -34.343 -2.301 9.78 1 77.87 360 SER A CA 1
ATOM 2704 C C . SER A 1 360 ? -34.258 -2.801 11.218 1 77.87 360 SER A C 1
ATOM 2706 O O . SER A 1 360 ? -33.497 -2.262 12.025 1 77.87 360 SER A O 1
ATOM 2708 N N . GLU A 1 361 ? -35.082 -3.814 11.549 1 73.14 361 GLU A N 1
ATOM 2709 C CA . GLU A 1 361 ? -35.075 -4.345 12.909 1 73.14 361 GLU A CA 1
ATOM 2710 C C . GLU A 1 361 ? -33.821 -5.173 13.173 1 73.14 361 GLU A C 1
ATOM 2712 O O . GLU A 1 361 ? -33.407 -5.333 14.323 1 73.14 361 GLU A O 1
ATOM 2717 N N . ARG A 1 362 ? -33.274 -5.657 12.197 1 76.8 362 ARG A N 1
ATOM 2718 C CA . ARG A 1 362 ? -32.155 -6.562 12.441 1 76.8 362 ARG A CA 1
ATOM 2719 C C . ARG A 1 362 ? -30.888 -6.064 11.755 1 76.8 362 ARG A C 1
ATOM 2721 O O . ARG A 1 362 ? -29.795 -6.573 12.013 1 76.8 362 ARG A O 1
ATOM 2728 N N . SER A 1 363 ? -31.04 -5.091 10.803 1 80.04 363 SER A N 1
ATOM 2729 C CA . SER A 1 363 ? -29.868 -4.632 10.064 1 80.04 363 SER A CA 1
ATOM 2730 C C . SER A 1 363 ? -29.869 -3.114 9.914 1 80.04 363 SER A C 1
ATOM 2732 O O . SER A 1 363 ? -30.884 -2.523 9.538 1 80.04 363 SER A O 1
ATOM 2734 N N . ASN A 1 364 ? -28.818 -2.496 10.267 1 85.64 364 ASN A N 1
ATOM 2735 C CA . ASN A 1 364 ? -28.61 -1.059 10.124 1 85.64 364 ASN A CA 1
ATOM 2736 C C . ASN A 1 364 ? -27.321 -0.751 9.368 1 85.64 364 ASN A C 1
ATOM 2738 O O . ASN A 1 364 ? -26.259 -1.277 9.704 1 85.64 364 ASN A O 1
ATOM 2742 N N . ILE A 1 365 ? -27.44 0.022 8.308 1 83.82 365 ILE A N 1
ATOM 2743 C CA . ILE A 1 365 ? -26.259 0.321 7.505 1 83.82 365 ILE A CA 1
ATOM 2744 C C . ILE A 1 365 ? -26.228 1.811 7.169 1 83.82 365 ILE A C 1
ATOM 2746 O O . ILE A 1 365 ? -27.268 2.413 6.89 1 83.82 365 ILE A O 1
ATOM 2750 N N . ARG A 1 366 ? -25.073 2.38 7.206 1 91.15 366 ARG A N 1
ATOM 2751 C CA . ARG A 1 366 ? -24.827 3.757 6.792 1 91.15 366 ARG A CA 1
ATOM 2752 C C . ARG A 1 366 ? -23.621 3.843 5.863 1 91.15 366 ARG A C 1
ATOM 2754 O O . ARG A 1 366 ? -22.537 3.361 6.199 1 91.15 366 ARG A O 1
ATOM 2761 N N . PHE A 1 367 ? -23.849 4.381 4.707 1 88.87 367 PHE A N 1
ATOM 2762 C CA . PHE A 1 367 ? -22.777 4.65 3.756 1 88.87 367 PHE A CA 1
ATOM 2763 C C . PHE A 1 367 ? -22.638 6.147 3.506 1 88.87 367 PHE A C 1
ATOM 2765 O O . PHE A 1 367 ? -23.638 6.849 3.339 1 88.87 367 PHE A O 1
ATOM 2772 N N . SER A 1 368 ? -21.439 6.601 3.495 1 93.9 368 SER A N 1
ATOM 2773 C CA . SER A 1 368 ? -21.227 8.018 3.222 1 93.9 368 SER A CA 1
ATOM 2774 C C . SER A 1 368 ? -20.046 8.23 2.281 1 93.9 368 SER A C 1
ATOM 2776 O O . SER A 1 368 ? -19.085 7.458 2.301 1 93.9 368 SER A O 1
ATOM 2778 N N . TYR A 1 369 ? -20.185 9.213 1.344 1 92.25 369 TYR A N 1
ATOM 2779 C CA . TYR A 1 369 ? -19.138 9.694 0.45 1 92.25 369 TYR A CA 1
ATOM 2780 C C . TYR A 1 369 ? -18.909 11.189 0.633 1 92.25 369 TYR A C 1
ATOM 2782 O O . TYR A 1 369 ? -19.861 11.973 0.636 1 92.25 369 TYR A O 1
ATOM 2790 N N . ASN A 1 370 ? -17.618 11.493 0.862 1 94.22 370 ASN A N 1
ATOM 2791 C CA . ASN A 1 370 ? -17.226 12.89 1.019 1 94.22 370 ASN A CA 1
ATOM 2792 C C . ASN A 1 370 ? -16.142 13.284 0.019 1 94.22 370 ASN A C 1
ATOM 2794 O O . ASN A 1 370 ? -15.143 12.578 -0.131 1 94.22 370 ASN A O 1
ATOM 2798 N N . PHE A 1 371 ? -16.375 14.27 -0.748 1 93.52 371 PHE A N 1
ATOM 2799 C CA . PHE A 1 371 ? -15.386 14.874 -1.633 1 93.52 371 PHE A CA 1
ATOM 2800 C C . PHE A 1 371 ? -14.93 16.224 -1.095 1 93.52 371 PHE A C 1
ATOM 2802 O O . PHE A 1 371 ? -15.745 17.13 -0.904 1 93.52 371 PHE A O 1
ATOM 2809 N N . ASN A 1 372 ? -13.632 16.316 -0.812 1 90.85 372 ASN A N 1
ATOM 2810 C CA . ASN A 1 372 ? -13.03 17.551 -0.319 1 90.85 372 ASN A CA 1
ATOM 2811 C C . ASN A 1 372 ? -11.932 18.051 -1.253 1 90.85 372 ASN A C 1
ATOM 2813 O O . ASN A 1 372 ? -10.954 17.344 -1.502 1 90.85 372 ASN A O 1
ATOM 2817 N N . ASP A 1 373 ? -12.142 19.166 -1.859 1 90.21 373 ASP A N 1
ATOM 2818 C CA . ASP A 1 373 ? -11.16 19.833 -2.709 1 90.21 373 ASP A CA 1
ATOM 2819 C C . ASP A 1 373 ? -10.735 21.172 -2.11 1 90.21 373 ASP A C 1
ATOM 2821 O O . ASP A 1 373 ? -11.535 22.108 -2.039 1 90.21 373 ASP A O 1
ATOM 2825 N N . SER A 1 374 ? -9.545 21.156 -1.616 1 85.76 374 SER A N 1
ATOM 2826 C CA . SER A 1 374 ? -9.031 22.359 -0.969 1 85.76 374 SER A CA 1
ATOM 2827 C C . SER A 1 374 ? -7.872 22.959 -1.758 1 85.76 374 SER A C 1
ATOM 2829 O O . SER A 1 374 ? -6.859 22.294 -1.986 1 85.76 374 SER A O 1
ATOM 2831 N N . LYS A 1 375 ? -8.091 24.133 -2.265 1 85.96 375 LYS A N 1
ATOM 2832 C CA . LYS A 1 375 ? -7.019 24.938 -2.843 1 85.96 375 LYS A CA 1
ATOM 2833 C C . LYS A 1 375 ? -6.597 26.055 -1.892 1 85.96 375 LYS A C 1
ATOM 2835 O O . LYS A 1 375 ? -7.116 27.171 -1.967 1 85.96 375 LYS A O 1
ATOM 2840 N N . PRO A 1 376 ? -5.659 25.697 -1.04 1 81.1 376 PRO A N 1
ATOM 2841 C CA . PRO A 1 376 ? -5.292 26.646 0.013 1 81.1 376 PRO A CA 1
ATOM 2842 C C . PRO A 1 376 ? -4.645 27.915 -0.536 1 81.1 376 PRO A C 1
ATOM 2844 O O . PRO A 1 376 ? -4.536 28.08 -1.753 1 81.1 376 PRO A O 1
ATOM 2847 N N . MET A 1 377 ? -4.327 28.707 0.313 1 88.14 377 MET A N 1
ATOM 2848 C CA . MET A 1 377 ? -3.731 29.994 -0.033 1 88.14 377 MET A CA 1
ATOM 2849 C C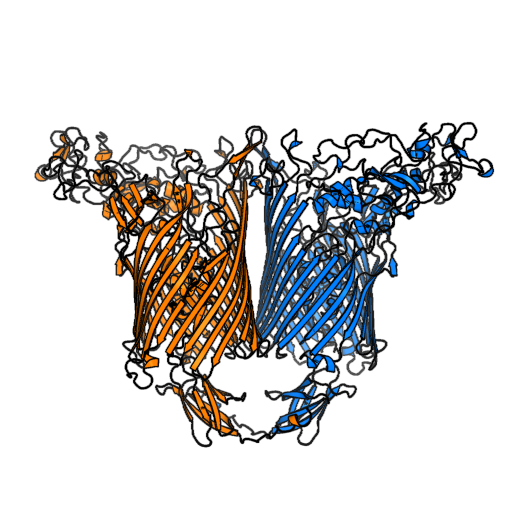 . MET A 1 377 ? -2.369 29.803 -0.692 1 88.14 377 MET A C 1
ATOM 2851 O O . MET A 1 377 ? -1.908 30.67 -1.437 1 88.14 377 MET A O 1
ATOM 2855 N N . GLN A 1 378 ? -1.898 28.478 -0.435 1 81.75 378 GLN A N 1
ATOM 2856 C CA . GLN A 1 378 ? -0.671 28.127 -1.141 1 81.75 378 GLN A CA 1
ATOM 2857 C C . GLN A 1 378 ? -0.92 27.019 -2.161 1 81.75 378 GLN A C 1
ATOM 2859 O O . GLN A 1 378 ? -1.414 25.945 -1.811 1 81.75 378 GLN A O 1
ATOM 2864 N N . TYR A 1 379 ? -1.203 26.738 -3.515 1 63.34 379 TYR A N 1
ATOM 2865 C CA . TYR A 1 379 ? -1.501 26.011 -4.745 1 63.34 379 TYR A CA 1
ATOM 2866 C C . TYR A 1 379 ? -1.601 24.514 -4.482 1 63.34 379 TYR A C 1
ATOM 2868 O O . TYR A 1 379 ? -0.583 23.826 -4.374 1 63.34 379 TYR A O 1
ATOM 2876 N N . ASN A 1 380 ? -2.927 23.806 -3.802 1 66.44 380 ASN A N 1
ATOM 2877 C CA . ASN A 1 380 ? -2.516 22.491 -3.321 1 66.44 380 ASN A CA 1
ATOM 2878 C C . ASN A 1 380 ? -3.498 21.405 -3.749 1 66.44 380 ASN A C 1
ATOM 2880 O O . ASN A 1 380 ? -4.071 21.474 -4.838 1 66.44 380 ASN A O 1
ATOM 2884 N N . SER A 1 381 ? -4.449 20.426 -2.873 1 77.14 381 SER A N 1
ATOM 2885 C CA . SER A 1 381 ? -4.686 18.998 -2.691 1 77.14 381 SER A CA 1
ATOM 2886 C C . SER A 1 381 ? -6.152 18.647 -2.925 1 77.14 381 SER A C 1
ATOM 2888 O O . SER A 1 381 ? -7.029 19.503 -2.793 1 77.14 381 SER A O 1
ATOM 2890 N N . ALA A 1 382 ? -6.62 17.422 -3.406 1 86.74 382 ALA A N 1
ATOM 2891 C CA . ALA A 1 382 ? -7.951 16.825 -3.483 1 86.74 382 ALA A CA 1
ATOM 2892 C C . ALA A 1 382 ? -8.012 15.519 -2.697 1 86.74 382 ALA A C 1
ATOM 2894 O O . ALA A 1 382 ? -7.057 14.739 -2.7 1 86.74 382 ALA A O 1
ATOM 2895 N N . LYS A 1 383 ? -9.233 15.28 -1.918 1 90.8 383 LYS A N 1
ATOM 2896 C CA . LYS A 1 383 ? -9.402 14.113 -1.057 1 90.8 383 LYS A CA 1
ATOM 2897 C C . LYS A 1 383 ? -10.75 13.441 -1.299 1 90.8 383 LYS A C 1
ATOM 2899 O O . LYS A 1 383 ? -11.763 14.118 -1.482 1 90.8 383 LYS A O 1
ATOM 2904 N N . HIS A 1 384 ? -10.823 12.135 -1.343 1 91.89 384 HIS A N 1
ATOM 2905 C CA . HIS A 1 384 ? -12.016 11.298 -1.39 1 91.89 384 HIS A CA 1
ATOM 2906 C C . HIS A 1 384 ? -12.105 10.395 -0.164 1 91.89 384 HIS A C 1
ATOM 2908 O O . HIS A 1 384 ? -11.168 9.651 0.133 1 91.89 384 HIS A O 1
ATOM 2914 N N . ASN A 1 385 ? -13.216 10.462 0.572 1 92.48 385 ASN A N 1
ATOM 2915 C CA . ASN A 1 385 ? -13.445 9.624 1.745 1 92.48 385 ASN A CA 1
ATOM 2916 C C . ASN A 1 385 ? -14.685 8.751 1.576 1 92.48 385 ASN A C 1
ATOM 2918 O O . ASN A 1 385 ? -15.769 9.255 1.274 1 92.48 385 ASN A O 1
ATOM 2922 N N . PHE A 1 386 ? -14.576 7.527 1.767 1 91.28 386 PHE A N 1
ATOM 2923 C CA . PHE A 1 386 ? -15.668 6.561 1.785 1 91.28 386 PHE A CA 1
ATOM 2924 C C . PHE A 1 386 ? -15.797 5.915 3.159 1 91.28 386 PHE A C 1
ATOM 2926 O O . PHE A 1 386 ? -14.796 5.52 3.761 1 91.28 386 PHE A O 1
ATOM 2933 N N . ASN A 1 387 ? -16.96 5.898 3.691 1 92.95 387 ASN A N 1
ATOM 2934 C CA . ASN A 1 387 ? -17.18 5.275 4.992 1 92.95 387 ASN A CA 1
ATOM 2935 C C . ASN A 1 387 ? -18.39 4.346 4.97 1 92.95 387 ASN A C 1
ATOM 2937 O O . ASN A 1 387 ? -19.44 4.698 4.429 1 92.95 387 ASN A O 1
ATOM 2941 N N . LEU A 1 388 ? -18.284 3.19 5.447 1 88.78 388 LEU A N 1
ATOM 2942 C CA . LEU A 1 388 ? -19.336 2.194 5.621 1 88.78 388 LEU A CA 1
ATOM 2943 C C . LEU A 1 388 ? -19.398 1.715 7.067 1 88.78 388 LEU A C 1
ATOM 2945 O O . LEU A 1 388 ? -18.384 1.293 7.629 1 88.78 388 LEU A O 1
ATOM 2949 N N . ASN A 1 389 ? -20.492 1.87 7.672 1 90.59 389 ASN A N 1
ATOM 2950 C CA . ASN A 1 389 ? -20.755 1.422 9.035 1 90.59 389 ASN A CA 1
ATOM 2951 C C . ASN A 1 389 ? -22.049 0.616 9.121 1 90.59 389 ASN A C 1
ATOM 2953 O O . ASN A 1 389 ? -23.084 1.041 8.606 1 90.59 389 ASN A O 1
ATOM 2957 N N . GLY A 1 390 ? -22.031 -0.539 9.815 1 86.31 390 GLY A N 1
ATOM 2958 C CA . GLY A 1 390 ? -23.23 -1.36 9.884 1 86.31 390 GLY A CA 1
ATOM 2959 C C . GLY A 1 390 ? -23.277 -2.245 11.115 1 86.31 390 GLY A C 1
ATOM 2960 O O . GLY A 1 390 ? -22.253 -2.471 11.763 1 86.31 390 GLY A O 1
ATOM 2961 N N . THR A 1 391 ? -24.45 -2.582 11.519 1 87.33 391 THR A N 1
ATOM 2962 C CA . THR A 1 391 ? -24.74 -3.567 12.556 1 87.33 391 THR A CA 1
ATOM 2963 C C . THR A 1 391 ? -25.732 -4.61 12.049 1 87.33 391 THR A C 1
ATOM 2965 O O . THR A 1 391 ? -26.658 -4.283 11.304 1 87.33 391 THR A O 1
ATOM 2968 N N . PHE A 1 392 ? -25.41 -5.77 12.457 1 82.13 392 PHE A N 1
ATOM 2969 C CA . PHE A 1 392 ? -26.25 -6.88 12.026 1 82.13 392 PHE A CA 1
ATOM 2970 C C . PHE A 1 392 ? -26.534 -7.827 13.186 1 82.13 392 PHE A C 1
ATOM 2972 O O . PHE A 1 392 ? -25.607 -8.366 13.796 1 82.13 392 PHE A O 1
ATOM 2979 N N . ASP A 1 393 ? -27.829 -8.004 13.49 1 85.93 393 ASP A N 1
ATOM 2980 C CA . ASP A 1 393 ? -28.213 -9.006 14.479 1 85.93 393 ASP A CA 1
ATOM 2981 C C . ASP A 1 393 ? -28.323 -10.39 13.844 1 85.93 393 ASP A C 1
ATOM 2983 O O . ASP A 1 393 ? -29.355 -10.732 13.263 1 85.93 393 ASP A O 1
ATOM 2987 N N . ILE A 1 394 ? -27.343 -11.171 14.032 1 80.37 394 ILE A N 1
ATOM 2988 C CA . ILE A 1 394 ? -27.34 -12.513 13.46 1 80.37 394 ILE A CA 1
ATOM 2989 C C . ILE A 1 394 ? -28.431 -13.356 14.116 1 80.37 394 ILE A C 1
ATOM 2991 O O . ILE A 1 394 ? -29.19 -14.044 13.429 1 80.37 394 ILE A O 1
ATOM 2995 N N . THR A 1 395 ? -28.438 -13.442 15.455 1 83.15 395 THR A N 1
ATOM 2996 C CA . THR A 1 395 ? -29.504 -13.998 16.281 1 83.15 395 THR A CA 1
ATOM 2997 C C . THR A 1 395 ? -29.978 -12.976 17.311 1 83.15 395 THR A C 1
ATOM 2999 O O . THR A 1 395 ? -29.548 -11.821 17.29 1 83.15 395 THR A O 1
ATOM 3002 N N . ASN A 1 396 ? -30.839 -13.361 18.021 1 82.66 396 ASN A N 1
ATOM 3003 C CA . ASN A 1 396 ? -31.278 -12.462 19.083 1 82.66 396 ASN A CA 1
ATOM 3004 C C . ASN A 1 396 ? -30.179 -12.236 20.117 1 82.66 396 ASN A C 1
ATOM 3006 O O . ASN A 1 396 ? -30.219 -11.26 20.868 1 82.66 396 ASN A O 1
ATOM 3010 N N . THR A 1 397 ? -29.177 -13.157 20.079 1 89.24 397 THR A N 1
ATOM 3011 C CA . THR A 1 397 ? -28.15 -13.042 21.109 1 89.24 397 THR A CA 1
ATOM 3012 C C . THR A 1 397 ? -26.788 -12.752 20.484 1 89.24 397 THR A C 1
ATOM 3014 O O . THR A 1 397 ? -25.836 -12.412 21.189 1 89.24 397 THR A O 1
ATOM 3017 N N . ILE A 1 398 ? -26.615 -12.858 19.188 1 89.93 398 ILE A N 1
ATOM 3018 C CA . ILE A 1 398 ? -25.339 -12.615 18.524 1 89.93 398 ILE A CA 1
ATOM 3019 C C . ILE A 1 398 ? -25.471 -11.431 17.569 1 89.93 398 ILE A C 1
ATOM 3021 O O . ILE A 1 398 ? -26.345 -11.422 16.698 1 89.93 398 ILE A O 1
ATOM 3025 N N . LYS A 1 399 ? -24.644 -10.497 17.767 1 89.93 399 LYS A N 1
ATOM 3026 C CA . LYS A 1 399 ? -24.625 -9.296 16.936 1 89.93 399 LYS A CA 1
ATOM 3027 C C . LYS A 1 399 ? -23.263 -9.107 16.274 1 89.93 399 LYS A C 1
ATOM 3029 O O . LYS A 1 399 ? -22.234 -9.472 16.845 1 89.93 399 LYS A O 1
ATOM 3034 N N . LEU A 1 400 ? -23.283 -8.544 15.081 1 87.81 400 LEU A N 1
ATOM 3035 C CA . LEU A 1 400 ? -22.056 -8.229 14.358 1 87.81 400 LEU A CA 1
ATOM 3036 C C . LEU A 1 400 ? -21.999 -6.746 14.004 1 87.81 400 LEU A C 1
ATOM 3038 O O . LEU A 1 400 ? -22.899 -6.228 13.339 1 87.81 400 LEU A O 1
ATOM 3042 N N . ASN A 1 401 ? -21 -6.072 14.457 1 90.16 401 ASN A N 1
ATOM 3043 C CA . ASN A 1 401 ? -20.703 -4.702 14.055 1 90.16 401 ASN A CA 1
ATOM 3044 C C . ASN A 1 401 ? -19.515 -4.643 13.099 1 90.16 401 ASN A C 1
ATOM 3046 O O . ASN A 1 401 ? -18.522 -5.348 13.292 1 90.16 401 ASN A O 1
ATOM 3050 N N . TYR A 1 402 ? -19.641 -3.89 12.066 1 87.5 402 TYR A N 1
ATOM 3051 C CA . TYR A 1 402 ? -18.524 -3.757 11.138 1 87.5 402 TYR A CA 1
ATOM 3052 C C . TYR A 1 402 ? -18.381 -2.317 10.659 1 87.5 402 TYR A C 1
ATOM 3054 O O . TYR A 1 402 ? -19.376 -1.602 10.517 1 87.5 402 TYR A O 1
ATOM 3062 N N . THR A 1 403 ? -17.181 -1.843 10.445 1 90.92 403 THR A N 1
ATOM 3063 C CA . THR A 1 403 ? -16.865 -0.513 9.936 1 90.92 403 THR A CA 1
ATOM 3064 C C . THR A 1 403 ? -15.719 -0.577 8.93 1 90.92 403 THR A C 1
ATOM 3066 O O . THR A 1 403 ? -14.782 -1.36 9.097 1 90.92 403 THR A O 1
ATOM 3069 N N . ALA A 1 404 ? -15.803 0.173 7.854 1 87.11 404 ALA A N 1
ATOM 3070 C CA . ALA A 1 404 ? -14.751 0.325 6.852 1 87.11 404 ALA A CA 1
ATOM 3071 C C . ALA A 1 404 ? -14.652 1.771 6.375 1 87.11 404 ALA A C 1
ATOM 3073 O O . ALA A 1 404 ? -15.647 2.356 5.939 1 87.11 404 ALA A O 1
ATOM 3074 N N . THR A 1 405 ? -13.443 2.321 6.472 1 91.88 405 THR A N 1
ATOM 3075 C CA . THR A 1 405 ? -13.167 3.67 5.991 1 91.88 405 THR A CA 1
ATOM 3076 C C . THR A 1 405 ? -11.99 3.667 5.019 1 91.88 405 THR A C 1
ATOM 3078 O O . THR A 1 405 ? -10.929 3.118 5.322 1 91.88 405 THR A O 1
ATOM 3081 N N . TYR A 1 406 ? -12.153 4.153 3.845 1 89.36 406 TYR A N 1
ATOM 3082 C CA . TYR A 1 406 ? -11.094 4.296 2.852 1 89.36 406 TYR A CA 1
ATOM 3083 C C . TYR A 1 406 ? -10.933 5.752 2.432 1 89.36 406 TYR A C 1
ATOM 3085 O O . TYR A 1 406 ? -11.912 6.416 2.085 1 89.36 406 TYR A O 1
ATOM 3093 N N . GLN A 1 407 ? -9.73 6.258 2.485 1 91.94 407 GLN A N 1
ATOM 3094 C CA . GLN A 1 407 ? -9.412 7.63 2.101 1 91.94 407 GLN A CA 1
ATOM 3095 C C . GLN A 1 407 ? -8.291 7.666 1.066 1 91.94 407 GLN A C 1
ATOM 3097 O O . GLN A 1 407 ? -7.253 7.026 1.245 1 91.94 407 GLN A O 1
ATOM 3102 N N . LYS A 1 408 ? -8.438 8.33 -0.051 1 90.35 408 LYS A N 1
ATOM 3103 C CA . LYS A 1 408 ? -7.422 8.6 -1.064 1 90.35 408 LYS A CA 1
ATOM 3104 C C . LYS A 1 408 ? -7.214 10.101 -1.247 1 90.35 408 LYS A C 1
ATOM 3106 O O . LYS A 1 408 ? -8.169 10.84 -1.494 1 90.35 408 LYS A O 1
ATOM 3111 N N . GLN A 1 409 ? -5.989 10.552 -1.131 1 90.67 409 GLN A N 1
ATOM 3112 C CA . GLN A 1 409 ? -5.686 11.976 -1.229 1 90.67 409 GLN A CA 1
ATOM 3113 C C . GLN A 1 409 ? -4.514 12.225 -2.175 1 90.67 409 GLN A C 1
ATOM 3115 O O . GLN A 1 409 ? -3.499 11.528 -2.111 1 90.67 409 GLN A O 1
ATOM 3120 N N . TYR A 1 410 ? -4.786 13.077 -3.121 1 91.27 410 TYR A N 1
ATOM 3121 C CA . TYR A 1 410 ? -3.733 13.623 -3.97 1 91.27 410 TYR A CA 1
ATOM 3122 C C . TYR A 1 410 ? -3.27 14.982 -3.459 1 91.27 410 TYR A C 1
ATOM 3124 O O . TYR A 1 410 ? -4.075 15.906 -3.317 1 91.27 410 TYR A O 1
ATOM 3132 N N . ILE A 1 411 ? -1.966 15.13 -3.143 1 90.05 411 ILE A N 1
ATOM 3133 C CA . ILE A 1 411 ? -1.419 16.374 -2.614 1 90.05 411 ILE A CA 1
ATOM 3134 C C . ILE A 1 411 ? -0.313 16.885 -3.536 1 90.05 411 ILE A C 1
ATOM 3136 O O . ILE A 1 411 ? 0.629 16.154 -3.85 1 90.05 411 ILE A O 1
ATOM 3140 N N . LYS A 1 412 ? -0.55 18.027 -4 1 90.5 412 LYS A N 1
ATOM 3141 C CA . LYS A 1 412 ? 0.491 18.711 -4.762 1 90.5 412 LYS A CA 1
ATOM 3142 C C . LYS A 1 412 ? 1.081 19.872 -3.968 1 90.5 412 LYS A C 1
ATOM 3144 O O . LYS A 1 412 ? 0.359 20.786 -3.564 1 90.5 412 LYS A O 1
ATOM 3149 N N . ASN A 1 413 ? 2.331 19.85 -3.708 1 89.2 413 ASN A N 1
ATOM 3150 C CA . ASN A 1 413 ? 3.063 20.9 -3.009 1 89.2 413 ASN A CA 1
ATOM 3151 C C . ASN A 1 413 ? 2.394 21.266 -1.687 1 89.2 413 ASN A C 1
ATOM 3153 O O . ASN A 1 413 ? 1.723 22.295 -1.59 1 89.2 413 ASN A O 1
ATOM 3157 N N . ARG A 1 414 ? 2.636 20.596 -0.602 1 87.06 414 ARG A N 1
ATOM 3158 C CA . ARG A 1 414 ? 2.19 20.998 0.728 1 87.06 414 ARG A CA 1
ATOM 3159 C C . ARG A 1 414 ? 2.609 22.432 1.036 1 87.06 414 ARG A C 1
ATOM 3161 O O . ARG A 1 414 ? 3.588 22.932 0.478 1 87.06 414 ARG A O 1
ATOM 3168 N N . PRO A 1 415 ? 1.86 22.989 1.887 1 85.33 415 PRO A N 1
ATOM 3169 C CA . PRO A 1 415 ? 2.223 24.367 2.225 1 85.33 415 PRO A CA 1
ATOM 3170 C C . PRO A 1 415 ? 3.671 24.498 2.693 1 85.33 415 PRO A C 1
ATOM 3172 O O . PRO A 1 415 ? 4.172 23.629 3.412 1 85.33 415 PRO A O 1
ATOM 3175 N N . TYR A 1 416 ? 4.222 25.589 2.269 1 88.37 416 TYR A N 1
ATOM 3176 C CA . TYR A 1 416 ? 5.619 25.876 2.574 1 88.37 416 TYR A CA 1
ATOM 3177 C C . TYR A 1 416 ? 5.733 26.874 3.72 1 88.37 416 TYR A C 1
ATOM 3179 O O . TYR A 1 416 ? 4.975 27.845 3.783 1 88.37 416 TYR A O 1
ATOM 3187 N N . ARG A 1 417 ? 6.672 26.69 4.621 1 88.18 417 ARG A N 1
ATOM 3188 C CA . ARG A 1 417 ? 6.909 27.598 5.738 1 88.18 417 ARG A CA 1
ATOM 3189 C C . ARG A 1 417 ? 7.403 28.955 5.246 1 88.18 417 ARG A C 1
ATOM 3191 O O . ARG A 1 417 ? 8.097 29.037 4.231 1 88.18 417 ARG A O 1
ATOM 3198 N N . ILE A 1 418 ? 7.077 29.982 6.031 1 88.82 418 ILE A N 1
ATOM 3199 C CA . ILE A 1 418 ? 7.492 31.325 5.641 1 88.82 418 ILE A CA 1
ATOM 3200 C C . ILE A 1 418 ? 8.65 31.784 6.524 1 88.82 418 ILE A C 1
ATOM 3202 O O . ILE A 1 418 ? 8.989 32.97 6.548 1 88.82 418 ILE A O 1
ATOM 3206 N N . SER A 1 419 ? 9.211 30.869 7.264 1 87.84 419 SER A N 1
ATOM 3207 C CA . SER A 1 419 ? 10.318 31.206 8.154 1 87.84 419 SER A CA 1
ATOM 3208 C C . SER A 1 419 ? 11.443 31.904 7.398 1 87.84 419 SER A C 1
ATOM 3210 O O . SER A 1 419 ? 12.083 32.814 7.927 1 87.84 419 SER A O 1
ATOM 3212 N N . ARG A 1 420 ? 11.531 31.604 6.182 1 87.68 420 ARG A N 1
ATOM 3213 C CA . ARG A 1 420 ? 12.635 32.158 5.405 1 87.68 420 ARG A CA 1
ATOM 3214 C C . ARG A 1 420 ? 12.319 33.574 4.935 1 87.68 420 ARG A C 1
ATOM 3216 O O . ARG A 1 420 ? 13.203 34.286 4.455 1 87.68 420 ARG A O 1
ATOM 3223 N N . ILE A 1 421 ? 11.139 33.994 5.129 1 88.9 421 ILE A N 1
ATOM 3224 C CA . ILE A 1 421 ? 10.731 35.333 4.717 1 88.9 421 ILE A CA 1
ATOM 3225 C C . ILE A 1 421 ? 10.633 36.241 5.941 1 88.9 421 ILE A C 1
ATOM 3227 O O . ILE A 1 421 ? 10.825 37.455 5.838 1 88.9 421 ILE A O 1
ATOM 3231 N N . VAL A 1 422 ? 10.36 35.576 7.058 1 90.22 422 VAL A N 1
ATOM 3232 C CA . VAL A 1 422 ? 10.08 36.44 8.2 1 90.22 422 VAL A CA 1
ATOM 3233 C C . VAL A 1 422 ? 11.204 36.321 9.227 1 90.22 422 VAL A C 1
ATOM 3235 O O . VAL A 1 422 ? 11.361 37.19 10.087 1 90.22 422 VAL A O 1
ATOM 3238 N N . GLN A 1 423 ? 12.013 35.275 9.135 1 88.71 423 GLN A N 1
ATOM 3239 C CA . GLN A 1 423 ? 13.076 35.065 10.112 1 88.71 423 GLN A CA 1
ATOM 3240 C C . GLN A 1 423 ? 14.447 35.068 9.443 1 88.71 423 GLN A C 1
ATOM 3242 O O . GLN A 1 423 ? 15.419 34.558 10.004 1 88.71 423 GLN A O 1
ATOM 3247 N N . ASN A 1 424 ? 14.454 35.454 8.251 1 88.65 424 ASN A N 1
ATOM 3248 C CA . ASN A 1 424 ? 15.679 35.618 7.477 1 88.65 424 ASN A CA 1
ATOM 3249 C C . ASN A 1 424 ? 15.746 36.992 6.817 1 88.65 424 ASN A C 1
ATOM 3251 O O . ASN A 1 424 ? 14.882 37.34 6.01 1 88.65 424 ASN A O 1
ATOM 3255 N N . TYR A 1 425 ? 16.803 37.653 7.121 1 90.69 425 TYR A N 1
ATOM 3256 C CA . TYR A 1 425 ? 16.932 39.029 6.656 1 90.69 425 TYR A CA 1
ATOM 3257 C C . TYR A 1 425 ? 16.829 39.104 5.137 1 90.69 425 TYR A C 1
ATOM 3259 O O . TYR A 1 425 ? 16.234 40.038 4.595 1 90.69 425 TYR A O 1
ATOM 3267 N N . SER A 1 426 ? 17.295 38.088 4.495 1 88.38 426 SER A N 1
ATOM 3268 C CA . SER A 1 426 ? 17.345 38.129 3.037 1 88.38 426 SER A CA 1
ATOM 3269 C C . SER A 1 426 ? 15.98 37.825 2.428 1 88.38 426 SER A C 1
ATOM 3271 O O . SER A 1 426 ? 15.797 37.936 1.214 1 88.38 426 SER A O 1
ATOM 3273 N N . GLY A 1 427 ? 15.053 37.451 3.219 1 90.03 427 GLY A N 1
ATOM 3274 C CA . GLY A 1 427 ? 13.713 37.169 2.73 1 90.03 427 GLY A CA 1
ATOM 3275 C C . GLY A 1 427 ? 12.722 38.277 3.032 1 90.03 427 GLY A C 1
ATOM 3276 O O . GLY A 1 427 ? 11.652 38.342 2.425 1 90.03 427 GLY A O 1
ATOM 3277 N N . MET A 1 428 ? 13.13 39.216 3.847 1 91.7 428 MET A N 1
ATOM 3278 C CA . MET A 1 428 ? 12.231 40.271 4.304 1 91.7 428 MET A CA 1
ATOM 3279 C C . MET A 1 428 ? 12.048 41.335 3.227 1 91.7 428 MET A C 1
ATOM 3281 O O . MET A 1 428 ? 12.928 41.532 2.387 1 91.7 428 MET A O 1
ATOM 3285 N N . PHE A 1 429 ? 10.853 41.966 3.185 1 90.89 429 PHE A N 1
ATOM 3286 C CA . PHE A 1 429 ? 10.565 43.022 2.222 1 90.89 429 PHE A CA 1
ATOM 3287 C C . PHE A 1 429 ? 9.807 44.167 2.885 1 90.89 429 PHE A C 1
ATOM 3289 O O . PHE A 1 429 ? 9.095 43.959 3.87 1 90.89 429 PHE A O 1
ATOM 3296 N N . GLY A 1 430 ? 10.038 45.331 2.431 1 89.68 430 GLY A N 1
ATOM 3297 C CA . GLY A 1 430 ? 9.364 46.512 2.947 1 89.68 430 GLY A CA 1
ATOM 3298 C C . GLY A 1 430 ? 8.252 47.008 2.042 1 89.68 430 GLY A C 1
ATOM 3299 O O . GLY A 1 430 ? 7.891 46.34 1.071 1 89.68 430 GLY A O 1
ATOM 3300 N N . SER A 1 431 ? 7.745 48.165 2.277 1 91.65 431 SER A N 1
ATOM 3301 C CA . SER A 1 431 ? 6.573 48.702 1.594 1 91.65 431 SER A CA 1
ATOM 3302 C C . SER A 1 431 ? 6.926 49.196 0.195 1 91.65 431 SER A C 1
ATOM 3304 O O . SER A 1 431 ? 6.038 49.451 -0.621 1 91.65 431 SER A O 1
ATOM 3306 N N . PHE A 1 432 ? 8.237 49.283 -0.098 1 91.71 432 PHE A N 1
ATOM 3307 C CA . PHE A 1 432 ? 8.683 49.719 -1.416 1 91.71 432 PHE A CA 1
ATOM 3308 C C . PHE A 1 432 ? 8.912 48.523 -2.332 1 91.71 432 PHE A C 1
ATOM 3310 O O . PHE A 1 432 ? 9.201 48.69 -3.519 1 91.71 432 PHE A O 1
ATOM 3317 N N . THR A 1 433 ? 8.79 47.309 -1.829 1 91.32 433 THR A N 1
ATOM 3318 C CA . THR A 1 433 ? 9.099 46.113 -2.605 1 91.32 433 THR A CA 1
ATOM 3319 C C . THR A 1 433 ? 7.871 45.636 -3.375 1 91.32 433 THR A C 1
ATOM 3321 O O . THR A 1 433 ? 6.821 45.381 -2.783 1 91.32 433 THR A O 1
ATOM 3324 N N . ASP A 1 434 ? 7.938 45.458 -4.589 1 91.62 434 ASP A N 1
ATOM 3325 C CA . ASP A 1 434 ? 6.879 44.919 -5.437 1 91.62 434 ASP A CA 1
ATOM 3326 C C . ASP A 1 434 ? 6.903 43.392 -5.442 1 91.62 434 ASP A C 1
ATOM 3328 O O . ASP A 1 434 ? 7.445 42.778 -6.363 1 91.62 434 ASP A O 1
ATOM 3332 N N . VAL A 1 435 ? 6.275 42.821 -4.507 1 93.24 435 VAL A N 1
ATOM 3333 C CA . VAL A 1 435 ? 6.286 41.375 -4.311 1 93.24 435 VAL A CA 1
ATOM 3334 C C . VAL A 1 435 ? 5.601 40.689 -5.491 1 93.24 435 VAL A C 1
ATOM 3336 O O . VAL A 1 435 ? 5.997 39.594 -5.896 1 93.24 435 VAL A O 1
ATOM 3339 N N . LYS A 1 436 ? 4.544 41.28 -6.076 1 93.36 436 LYS A N 1
ATOM 3340 C CA . LYS A 1 436 ? 3.867 40.716 -7.241 1 93.36 436 LYS A CA 1
ATOM 3341 C C . LYS A 1 436 ? 4.837 40.532 -8.405 1 93.36 436 LYS A C 1
ATOM 3343 O O . LYS A 1 436 ? 4.867 39.471 -9.032 1 93.36 436 LYS A O 1
ATOM 3348 N N . TYR A 1 437 ? 5.554 41.637 -8.603 1 93.07 437 TYR A N 1
ATOM 3349 C CA . TYR A 1 437 ? 6.53 41.561 -9.685 1 93.07 437 TYR A CA 1
ATOM 3350 C C . TYR A 1 437 ? 7.544 40.453 -9.428 1 93.07 437 TYR A C 1
ATOM 3352 O O . TYR A 1 437 ? 7.903 39.707 -10.342 1 93.07 437 TYR A O 1
ATOM 3360 N N . ILE A 1 438 ? 8.093 40.373 -8.264 1 93.74 438 ILE A N 1
ATOM 3361 C CA . ILE A 1 438 ? 9.071 39.346 -7.92 1 93.74 438 ILE A CA 1
ATOM 3362 C C . ILE A 1 438 ? 8.471 37.962 -8.156 1 93.74 438 ILE A C 1
ATOM 3364 O O . ILE A 1 438 ? 9.112 37.094 -8.753 1 93.74 438 ILE A O 1
ATOM 3368 N N . ARG A 1 439 ? 7.286 37.722 -7.678 1 93.49 439 ARG A N 1
ATOM 3369 C CA . ARG A 1 439 ? 6.616 36.434 -7.829 1 93.49 439 ARG A CA 1
ATOM 3370 C C . ARG A 1 439 ? 6.476 36.06 -9.301 1 93.49 439 ARG A C 1
ATOM 3372 O O . ARG A 1 439 ? 6.782 34.931 -9.691 1 93.49 439 ARG A O 1
ATOM 3379 N N . GLU A 1 440 ? 6.017 37.001 -10.113 1 94.59 440 GLU A N 1
ATOM 3380 C CA . GLU A 1 440 ? 5.727 36.747 -11.521 1 94.59 440 GLU A CA 1
ATOM 3381 C C . GLU A 1 440 ? 7.012 36.577 -12.327 1 94.59 440 GLU A C 1
ATOM 3383 O O . GLU A 1 440 ? 6.986 36.056 -13.444 1 94.59 440 GLU A O 1
ATOM 3388 N N . HIS A 1 441 ? 8.193 37.034 -11.727 1 95.21 441 HIS A N 1
ATOM 3389 C CA . HIS A 1 441 ? 9.436 37.014 -12.489 1 95.21 441 HIS A CA 1
ATOM 3390 C C . HIS A 1 441 ? 10.488 36.147 -11.805 1 95.21 441 HIS A C 1
ATOM 3392 O O . HIS A 1 441 ? 11.672 36.217 -12.144 1 95.21 441 HIS A O 1
ATOM 3398 N N . THR A 1 442 ? 10.105 35.49 -10.79 1 95.58 442 THR A N 1
ATOM 3399 C CA . THR A 1 442 ? 11.022 34.546 -10.162 1 95.58 442 THR A CA 1
ATOM 3400 C C . THR A 1 442 ? 11.481 33.49 -11.164 1 95.58 442 THR A C 1
ATOM 3402 O O . THR A 1 442 ? 12.643 33.08 -11.154 1 95.58 442 THR A O 1
ATOM 3405 N N . MET A 1 443 ? 10.616 33.092 -11.983 1 95.52 443 MET A N 1
ATOM 3406 C CA . MET A 1 443 ? 10.927 32.157 -13.06 1 95.52 443 MET A CA 1
ATOM 3407 C C . MET A 1 443 ? 10.978 32.874 -14.405 1 95.52 443 MET A C 1
ATOM 3409 O O . MET A 1 443 ? 10.096 33.676 -14.72 1 95.52 443 MET A O 1
ATOM 3413 N N . THR A 1 444 ? 11.982 32.641 -15.2 1 96.22 444 THR A N 1
ATOM 3414 C CA . THR A 1 444 ? 12.111 33.246 -16.521 1 96.22 444 THR A CA 1
ATOM 3415 C C . THR A 1 444 ? 11.128 32.615 -17.503 1 96.22 444 THR A C 1
ATOM 3417 O O . THR A 1 444 ? 10.472 31.622 -17.181 1 96.22 444 THR A O 1
ATOM 3420 N N . SER A 1 445 ? 11.009 33.262 -18.774 1 95.23 445 SER A N 1
ATOM 3421 C CA . SER A 1 445 ? 10.15 32.77 -19.846 1 95.23 445 SER A CA 1
ATOM 3422 C C . SER A 1 445 ? 10.578 31.379 -20.302 1 95.23 445 SER A C 1
ATOM 3424 O O . SER A 1 445 ? 9.784 30.642 -20.891 1 95.23 445 SER A O 1
ATOM 3426 N N . LEU A 1 446 ? 11.885 30.965 -19.904 1 95.17 446 LEU A N 1
ATOM 3427 C CA . LEU A 1 446 ? 12.398 29.66 -20.306 1 95.17 446 LEU A CA 1
ATOM 3428 C C . LEU A 1 446 ? 12.333 28.669 -19.149 1 95.17 446 LEU A C 1
ATOM 3430 O O . LEU A 1 446 ? 12.803 27.535 -19.27 1 95.17 446 LEU A O 1
ATOM 3434 N N . GLY A 1 447 ? 11.814 29.116 -17.92 1 94.99 447 GLY A N 1
ATOM 3435 C CA . GLY A 1 447 ? 11.506 28.227 -16.811 1 94.99 447 GLY A CA 1
ATOM 3436 C C . GLY A 1 447 ? 12.637 28.113 -15.807 1 94.99 447 GLY A C 1
ATOM 3437 O O . GLY A 1 447 ? 12.631 27.22 -14.957 1 94.99 447 GLY A O 1
ATOM 3438 N N . TYR A 1 448 ? 13.718 28.95 -15.844 1 96.69 448 TYR A N 1
ATOM 3439 C CA . TYR A 1 448 ? 14.836 28.941 -14.907 1 96.69 448 TYR A CA 1
ATOM 3440 C C . TYR A 1 448 ? 14.622 29.957 -13.792 1 96.69 448 TYR A C 1
ATOM 3442 O O . TYR A 1 448 ? 13.767 30.84 -13.904 1 96.69 448 TYR A O 1
ATOM 3450 N N . MET A 1 449 ? 15.284 29.711 -12.646 1 96.66 449 MET A N 1
ATOM 3451 C CA . MET A 1 449 ? 15.25 30.732 -11.602 1 96.66 449 MET A CA 1
ATOM 3452 C C . MET A 1 449 ? 15.883 32.03 -12.091 1 96.66 449 MET A C 1
ATOM 3454 O O . MET A 1 449 ? 16.99 32.021 -12.633 1 96.66 449 MET A O 1
ATOM 3458 N N . ASN A 1 450 ? 15.196 33.093 -11.957 1 95.74 450 ASN A N 1
ATOM 3459 C CA . ASN A 1 450 ? 15.718 34.379 -12.408 1 95.74 450 ASN A CA 1
ATOM 3460 C C . ASN A 1 450 ? 16.897 34.837 -11.554 1 95.74 450 ASN A C 1
ATOM 3462 O O . ASN A 1 450 ? 17.126 34.303 -10.468 1 95.74 450 ASN A O 1
ATOM 3466 N N . SER A 1 451 ? 17.687 35.69 -12.125 1 94.38 451 SER A N 1
ATOM 3467 C CA . SER A 1 451 ? 18.902 36.161 -11.47 1 94.38 451 SER A CA 1
ATOM 3468 C C . SER A 1 451 ? 19.062 37.67 -11.62 1 94.38 451 SER A C 1
ATOM 3470 O O . SER A 1 451 ? 18.183 38.341 -12.166 1 94.38 451 SER A O 1
ATOM 3472 N N . VAL A 1 452 ? 20.09 38.171 -11.093 1 94.05 452 VAL A N 1
ATOM 3473 C CA . VAL A 1 452 ? 20.408 39.594 -11.15 1 94.05 452 VAL A CA 1
ATOM 3474 C C . VAL A 1 452 ? 21.382 39.861 -12.296 1 94.05 452 VAL A C 1
ATOM 3476 O O . VAL A 1 452 ? 22.249 39.033 -12.588 1 94.05 452 VAL A O 1
ATOM 3479 N N . TYR A 1 453 ? 21.242 41.008 -12.918 1 94.33 453 TYR A N 1
ATOM 3480 C CA . TYR A 1 453 ? 22.082 41.458 -14.022 1 94.33 453 TYR A CA 1
ATOM 3481 C C . TYR A 1 453 ? 23.55 41.487 -13.614 1 94.33 453 TYR A C 1
ATOM 3483 O O . TYR A 1 453 ? 23.89 41.965 -12.529 1 94.33 453 TYR A O 1
ATOM 3491 N N . ALA A 1 454 ? 24.417 40.999 -14.414 1 93.88 454 ALA A N 1
ATOM 3492 C CA . ALA A 1 454 ? 25.826 40.749 -14.118 1 93.88 454 ALA A CA 1
ATOM 3493 C C . ALA A 1 454 ? 26.542 42.039 -13.727 1 93.88 454 ALA A C 1
ATOM 3495 O O . ALA A 1 454 ? 27.433 42.028 -12.876 1 93.88 454 ALA A O 1
ATOM 3496 N N . ALA A 1 455 ? 26.169 43.203 -14.304 1 91.64 455 ALA A N 1
ATOM 3497 C CA . ALA A 1 455 ? 26.863 44.46 -14.034 1 91.64 455 ALA A CA 1
ATOM 3498 C C . ALA A 1 455 ? 26.553 44.965 -12.627 1 91.64 455 ALA A C 1
ATOM 3500 O O . ALA A 1 455 ? 27.264 45.823 -12.099 1 91.64 455 ALA A O 1
ATOM 3501 N N . ASN A 1 456 ? 25.368 44.875 -12.016 1 91.98 456 ASN A N 1
ATOM 3502 C CA . ASN A 1 456 ? 24.969 45.282 -10.674 1 91.98 456 ASN A CA 1
ATOM 3503 C C . ASN A 1 456 ? 25.113 44.138 -9.674 1 91.98 456 ASN A C 1
ATOM 3505 O O . ASN A 1 456 ? 24.295 43.997 -8.764 1 91.98 456 ASN A O 1
ATOM 3509 N N . GLY A 1 457 ? 26.229 42.788 -10.061 1 88.59 457 GLY A N 1
ATOM 3510 C CA . GLY A 1 457 ? 26.606 41.772 -9.091 1 88.59 457 GLY A CA 1
ATOM 3511 C C . GLY A 1 457 ? 25.92 40.44 -9.325 1 88.59 457 GLY A C 1
ATOM 3512 O O . GLY A 1 457 ? 26.006 39.536 -8.492 1 88.59 457 GLY A O 1
ATOM 3513 N N . GLY A 1 458 ? 25.181 40.264 -10.41 1 92.07 458 GLY A N 1
ATOM 3514 C CA . GLY A 1 458 ? 24.523 38.999 -10.7 1 92.07 458 GLY A CA 1
ATOM 3515 C C . GLY A 1 458 ? 25.369 38.067 -11.547 1 92.07 458 GLY A C 1
ATOM 3516 O O . GLY A 1 458 ? 26.582 37.969 -11.349 1 92.07 458 GLY A O 1
ATOM 3517 N N . THR A 1 459 ? 24.778 37.362 -12.359 1 94.2 459 THR A N 1
ATOM 3518 C CA . THR A 1 459 ? 25.48 36.321 -13.102 1 94.2 459 THR A CA 1
ATOM 3519 C C . THR A 1 459 ? 25.28 36.501 -14.604 1 94.2 459 THR A C 1
ATOM 3521 O O . THR A 1 459 ? 24.312 37.129 -15.036 1 94.2 459 THR A O 1
ATOM 3524 N N . THR A 1 460 ? 26.241 35.92 -15.312 1 94.23 460 THR A N 1
ATOM 3525 C CA . THR A 1 460 ? 26.117 35.862 -16.764 1 94.23 460 THR A CA 1
ATOM 3526 C C . THR A 1 460 ? 25.503 34.536 -17.202 1 94.23 460 THR A C 1
ATOM 3528 O O . THR A 1 460 ? 25.243 34.328 -18.389 1 94.23 460 THR A O 1
ATOM 3531 N N . ASN A 1 461 ? 25.189 33.674 -16.209 1 94.19 461 ASN A N 1
ATOM 3532 C CA . ASN A 1 461 ? 24.716 32.33 -16.521 1 94.19 461 ASN A CA 1
ATOM 3533 C C . ASN A 1 461 ? 23.207 32.305 -16.745 1 94.19 461 ASN A C 1
ATOM 3535 O O . ASN A 1 461 ? 22.472 31.668 -15.987 1 94.19 461 ASN A O 1
ATOM 3539 N N . THR A 1 462 ? 22.798 32.998 -17.726 1 95.85 462 THR A N 1
ATOM 3540 C CA . THR A 1 462 ? 21.38 33.038 -18.066 1 95.85 462 THR A CA 1
ATOM 3541 C C . THR A 1 462 ? 21.187 33.044 -19.58 1 95.85 462 THR A C 1
ATOM 3543 O O . THR A 1 462 ? 22.013 33.591 -20.314 1 95.85 462 THR A O 1
ATOM 3546 N N . LEU A 1 463 ? 20.134 32.454 -20.035 1 96.1 463 LEU A N 1
ATOM 3547 C CA . LEU A 1 463 ? 19.756 32.46 -21.444 1 96.1 463 LEU A CA 1
ATOM 3548 C C . LEU A 1 463 ? 18.792 33.604 -21.743 1 96.1 463 LEU A C 1
ATOM 3550 O O . LEU A 1 463 ? 18.443 33.839 -22.902 1 96.1 463 LEU A O 1
ATOM 3554 N N . THR A 1 464 ? 18.365 34.339 -20.66 1 95.56 464 THR A N 1
ATOM 3555 C CA . THR A 1 464 ? 17.43 35.451 -20.792 1 95.56 464 THR A CA 1
ATOM 3556 C C . THR A 1 464 ? 17.96 36.691 -20.077 1 95.56 464 THR A C 1
ATOM 3558 O O . THR A 1 464 ? 17.33 37.193 -19.144 1 95.56 464 THR A O 1
ATOM 3561 N N . PRO A 1 465 ? 18.977 37.233 -20.534 1 94.31 465 PRO A N 1
ATOM 3562 C CA . PRO A 1 465 ? 19.597 38.361 -19.835 1 94.31 465 PRO A CA 1
ATOM 3563 C C . PRO A 1 465 ? 18.661 39.56 -19.703 1 94.31 465 PRO A C 1
ATOM 3565 O O . PRO A 1 465 ? 18.743 40.307 -18.724 1 94.31 465 PRO A O 1
ATOM 3568 N N . ASP A 1 466 ? 17.726 39.715 -20.659 1 92.87 466 ASP A N 1
ATOM 3569 C CA . ASP A 1 466 ? 16.821 40.861 -20.651 1 92.87 466 ASP A CA 1
ATOM 3570 C C . ASP A 1 466 ? 15.761 40.717 -19.562 1 92.87 466 ASP A C 1
ATOM 3572 O O . ASP A 1 466 ? 15.104 41.693 -19.195 1 92.87 466 ASP A O 1
ATOM 3576 N N . GLU A 1 467 ? 15.587 39.53 -19.042 1 95.14 467 GLU A N 1
ATOM 3577 C CA . GLU A 1 467 ? 14.559 39.284 -18.036 1 95.14 467 GLU A CA 1
ATOM 3578 C C . GLU A 1 467 ? 15.122 39.429 -16.624 1 95.14 467 GLU A C 1
ATOM 3580 O O . GLU A 1 467 ? 14.367 39.464 -15.65 1 95.14 467 GLU A O 1
ATOM 3585 N N . GLN A 1 468 ? 16.409 39.465 -16.498 1 95.51 468 GLN A N 1
ATOM 3586 C CA . GLN A 1 468 ? 17.035 39.529 -15.182 1 95.51 468 GLN A CA 1
ATOM 3587 C C . GLN A 1 468 ? 16.608 40.787 -14.43 1 95.51 468 GLN A C 1
ATOM 3589 O O . GLN A 1 468 ? 16.333 41.82 -15.045 1 95.51 468 GLN A O 1
ATOM 3594 N N . PHE A 1 469 ? 16.418 40.854 -13.153 1 94.61 469 PHE A N 1
ATOM 3595 C CA . PHE A 1 469 ? 16.312 42.062 -12.343 1 94.61 469 PHE A CA 1
ATOM 3596 C C . PHE A 1 469 ? 17.512 42.973 -12.569 1 94.61 469 PHE A C 1
ATOM 3598 O O . PHE A 1 469 ? 18.641 42.497 -12.707 1 94.61 469 PHE A O 1
ATOM 3605 N N . LEU A 1 470 ? 17.394 44.087 -12.692 1 92.68 470 LEU A N 1
ATOM 3606 C CA . LEU A 1 470 ? 18.494 45.013 -12.934 1 92.68 470 LEU A CA 1
ATOM 3607 C C . LEU A 1 470 ? 19.475 45.01 -11.767 1 92.68 470 LEU A C 1
ATOM 3609 O O . LEU A 1 470 ? 20.688 45.09 -11.97 1 92.68 470 LEU A O 1
ATOM 3613 N N . TYR A 1 471 ? 19.052 45.006 -10.594 1 90.09 471 TYR A N 1
ATOM 3614 C CA . TYR A 1 471 ? 19.812 44.824 -9.362 1 90.09 471 TYR A CA 1
ATOM 3615 C C . TYR A 1 471 ? 18.999 44.054 -8.328 1 90.09 471 TYR A C 1
ATOM 3617 O O . TYR A 1 471 ? 17.827 43.744 -8.556 1 90.09 471 TYR A O 1
ATOM 3625 N N . THR A 1 472 ? 19.579 43.618 -7.221 1 88.06 472 THR A N 1
ATOM 3626 C CA . THR A 1 472 ? 18.949 42.751 -6.231 1 88.06 472 THR A CA 1
ATOM 3627 C C . THR A 1 472 ? 17.656 43.373 -5.713 1 88.06 472 THR A C 1
ATOM 3629 O O . THR A 1 472 ? 17.645 44.528 -5.283 1 88.06 472 THR A O 1
ATOM 3632 N N . PRO A 1 473 ? 16.567 42.682 -5.839 1 85.22 473 PRO A N 1
ATOM 3633 C CA . PRO A 1 473 ? 15.29 43.198 -5.343 1 85.22 473 PRO A CA 1
ATOM 3634 C C . PRO A 1 473 ? 15.291 43.422 -3.832 1 85.22 473 PRO A C 1
ATOM 3636 O O . PRO A 1 473 ? 14.707 42.631 -3.087 1 85.22 473 PRO A O 1
ATOM 3639 N N . MET A 1 474 ? 15.815 44.485 -3.428 1 65.7 474 MET A N 1
ATOM 3640 C CA . MET A 1 474 ? 15.811 45.045 -2.079 1 65.7 474 MET A CA 1
ATOM 3641 C C . MET A 1 474 ? 16.281 44.013 -1.06 1 65.7 474 MET A C 1
ATOM 3643 O O . MET A 1 474 ? 15.636 43.815 -0.028 1 65.7 474 MET A O 1
ATOM 3647 N N . GLY A 1 475 ? 17.177 43.185 -1.43 1 67.4 475 GLY A N 1
ATOM 3648 C CA . GLY A 1 475 ? 17.756 42.221 -0.509 1 67.4 475 GLY A CA 1
ATOM 3649 C C . GLY A 1 475 ? 16.91 40.972 -0.344 1 67.4 475 GLY A C 1
ATOM 3650 O O . GLY A 1 475 ? 17.277 40.061 0.402 1 67.4 475 GLY A O 1
ATOM 3651 N N . SER A 1 476 ? 15.912 40.825 -1.003 1 75.12 476 SER A N 1
ATOM 3652 C CA . SER A 1 476 ? 14.968 39.725 -0.835 1 75.12 476 SER A CA 1
ATOM 3653 C C . SER A 1 476 ? 15.349 38.531 -1.703 1 75.12 476 SER A C 1
ATOM 3655 O O . SER A 1 476 ? 14.503 37.972 -2.406 1 75.12 476 SER A O 1
ATOM 3657 N N . THR A 1 477 ? 16.52 38.106 -1.581 1 83.05 477 THR A N 1
ATOM 3658 C CA . THR A 1 477 ? 17.026 36.991 -2.374 1 83.05 477 THR A CA 1
ATOM 3659 C C . THR A 1 477 ? 16.382 35.679 -1.936 1 83.05 477 THR A C 1
ATOM 3661 O O . THR A 1 477 ? 16.049 34.836 -2.771 1 83.05 477 THR A O 1
ATOM 3664 N N . SER A 1 478 ? 16.108 35.602 -0.648 1 87.95 478 SER A N 1
ATOM 3665 C CA . SER A 1 478 ? 15.508 34.374 -0.136 1 87.95 478 SER A CA 1
ATOM 3666 C C . SER A 1 478 ? 14.033 34.28 -0.513 1 87.95 478 SER A C 1
ATOM 3668 O O . SER A 1 478 ? 13.483 33.183 -0.62 1 87.95 478 SER A O 1
ATOM 3670 N N . LEU A 1 479 ? 13.409 35.453 -0.681 1 90.99 479 LEU A N 1
ATOM 3671 C CA . LEU A 1 479 ? 12.033 35.431 -1.164 1 90.99 479 LEU A CA 1
ATOM 3672 C C . LEU A 1 479 ? 11.946 34.749 -2.525 1 90.99 479 LEU A C 1
ATOM 3674 O O . LEU A 1 479 ? 11.003 33.999 -2.789 1 90.99 479 LEU A O 1
ATOM 3678 N N . ILE A 1 480 ? 12.926 34.954 -3.308 1 92.67 480 ILE A N 1
ATOM 3679 C CA . ILE A 1 480 ? 12.976 34.381 -4.649 1 92.67 480 ILE A CA 1
ATOM 3680 C C . ILE A 1 480 ? 13.409 32.919 -4.57 1 92.67 480 ILE A C 1
ATOM 3682 O O . ILE A 1 480 ? 12.647 32.019 -4.931 1 92.67 480 ILE A O 1
ATOM 3686 N N . SER A 1 481 ? 14.601 32.701 -3.96 1 91.02 481 SER A N 1
ATOM 3687 C CA . SER A 1 481 ? 15.25 31.397 -4.05 1 91.02 481 SER A CA 1
ATOM 3688 C C . SER A 1 481 ? 14.652 30.412 -3.051 1 91.02 481 SER A C 1
ATOM 3690 O O . SER A 1 481 ? 14.642 29.203 -3.294 1 91.02 481 SER A O 1
ATOM 3692 N N . GLU A 1 482 ? 14.176 30.932 -1.941 1 89.48 482 GLU A N 1
ATOM 3693 C CA . GLU A 1 482 ? 13.835 30.007 -0.864 1 89.48 482 GLU A CA 1
ATOM 3694 C C . GLU A 1 482 ? 12.323 29.857 -0.723 1 89.48 482 GLU A C 1
ATOM 3696 O O . GLU A 1 482 ? 11.843 28.906 -0.103 1 89.48 482 GLU A O 1
ATOM 3701 N N . TYR A 1 483 ? 11.602 30.748 -1.308 1 91.07 483 TYR A N 1
ATOM 3702 C CA . TYR A 1 483 ? 10.157 30.606 -1.171 1 91.07 483 TYR A CA 1
ATOM 3703 C C . TYR A 1 483 ? 9.498 30.394 -2.528 1 91.07 483 TYR A C 1
ATOM 3705 O O . TYR A 1 483 ? 9.133 29.269 -2.879 1 91.07 483 TYR A O 1
ATOM 3713 N N . PHE A 1 484 ? 9.527 31.403 -3.403 1 92.96 484 PHE A N 1
ATOM 3714 C CA . PHE A 1 484 ? 8.779 31.321 -4.652 1 92.96 484 PHE A CA 1
ATOM 3715 C C . PHE A 1 484 ? 9.345 30.229 -5.552 1 92.96 484 PHE A C 1
ATOM 3717 O O . PHE A 1 484 ? 8.595 29.535 -6.241 1 92.96 484 PHE A O 1
ATOM 3724 N N . TRP A 1 485 ? 10.645 30.067 -5.597 1 93.74 485 TRP A N 1
ATOM 3725 C CA . TRP A 1 485 ? 11.229 29.014 -6.421 1 93.74 485 TRP A CA 1
ATOM 3726 C C . TRP A 1 485 ? 10.784 27.637 -5.94 1 93.74 485 TRP A C 1
ATOM 3728 O O . TRP A 1 485 ? 10.544 26.738 -6.749 1 93.74 485 TRP A O 1
ATOM 3738 N N . ASN A 1 486 ? 10.682 27.407 -4.676 1 91.46 486 ASN A N 1
ATOM 3739 C CA . ASN A 1 486 ? 10.304 26.117 -4.109 1 91.46 486 ASN A CA 1
ATOM 3740 C C . ASN A 1 486 ? 8.832 25.803 -4.359 1 91.46 486 ASN A C 1
ATOM 3742 O O . ASN A 1 486 ? 8.422 24.642 -4.305 1 91.46 486 ASN A O 1
ATOM 3746 N N . ILE A 1 487 ? 8.112 26.832 -4.651 1 89.16 487 ILE A N 1
ATOM 3747 C CA . ILE A 1 487 ? 6.682 26.648 -4.877 1 89.16 487 ILE A CA 1
ATOM 3748 C C . ILE A 1 487 ? 6.4 26.593 -6.376 1 89.16 487 ILE A C 1
ATOM 3750 O O . ILE A 1 487 ? 5.517 25.855 -6.821 1 89.16 487 ILE A O 1
ATOM 3754 N N . LEU A 1 488 ? 7.17 27.349 -7.177 1 91.62 488 LEU A N 1
ATOM 3755 C CA . LEU A 1 488 ? 6.855 27.49 -8.595 1 91.62 488 LEU A CA 1
ATOM 3756 C C . LEU A 1 488 ? 7.779 26.626 -9.446 1 91.62 488 LEU A C 1
ATOM 3758 O O . LEU A 1 488 ? 7.388 26.163 -10.52 1 91.62 488 LEU A O 1
ATOM 3762 N N . GLY A 1 489 ? 9.036 26.508 -9.024 1 93.69 489 GLY A N 1
ATOM 3763 C CA . GLY A 1 489 ? 10.019 25.773 -9.804 1 93.69 489 GLY A CA 1
ATOM 3764 C C . GLY A 1 489 ? 10.14 24.318 -9.392 1 93.69 489 GLY A C 1
ATOM 3765 O O . GLY A 1 489 ? 10.626 23.487 -10.163 1 93.69 489 GLY A O 1
ATOM 3766 N N . LYS A 1 490 ? 9.752 23.976 -8.187 1 93.67 490 LYS A N 1
ATOM 3767 C CA . LYS A 1 490 ? 9.835 22.607 -7.686 1 93.67 490 LYS A CA 1
ATOM 3768 C C . LYS A 1 490 ? 8.446 22.021 -7.452 1 93.67 490 LYS A C 1
ATOM 3770 O O . LYS A 1 490 ? 7.492 22.757 -7.188 1 93.67 490 LYS A O 1
ATOM 3775 N N . GLU A 1 491 ? 8.384 20.722 -7.658 1 93.5 491 GLU A N 1
ATOM 3776 C CA . GLU A 1 491 ? 7.098 20.05 -7.498 1 93.5 491 GLU A CA 1
ATOM 3777 C C . GLU A 1 491 ? 7.231 18.807 -6.623 1 93.5 491 GLU A C 1
ATOM 3779 O O . GLU A 1 491 ? 8.152 18.008 -6.806 1 93.5 491 GLU A O 1
ATOM 3784 N N . GLN A 1 492 ? 6.378 18.702 -5.643 1 93.2 492 GLN A N 1
ATOM 3785 C CA . GLN A 1 492 ? 6.216 17.495 -4.841 1 93.2 492 GLN A CA 1
ATOM 3786 C C . GLN A 1 492 ? 4.815 16.912 -4.999 1 93.2 492 GLN A C 1
ATOM 3788 O O . GLN A 1 492 ? 3.82 17.605 -4.776 1 93.2 492 GLN A O 1
ATOM 3793 N N . ILE A 1 493 ? 4.745 15.708 -5.423 1 93.21 493 ILE A N 1
ATOM 3794 C CA . ILE A 1 493 ? 3.466 15.028 -5.596 1 93.21 493 ILE A CA 1
ATOM 3795 C C . ILE A 1 493 ? 3.36 13.868 -4.609 1 93.21 493 ILE A C 1
ATOM 3797 O O . ILE A 1 493 ? 4.243 13.008 -4.555 1 93.21 493 ILE A O 1
ATOM 3801 N N . GLU A 1 494 ? 2.257 13.853 -3.849 1 92.55 494 GLU A N 1
ATOM 3802 C CA . GLU A 1 494 ? 2.026 12.792 -2.874 1 92.55 494 GLU A CA 1
ATOM 3803 C C . GLU A 1 494 ? 0.716 12.062 -3.153 1 92.55 494 GLU A C 1
ATOM 3805 O O . GLU A 1 494 ? -0.321 12.695 -3.363 1 92.55 494 GLU A O 1
ATOM 3810 N N . ASP A 1 495 ? 0.82 10.799 -3.284 1 91.98 495 ASP A N 1
ATOM 3811 C CA . ASP A 1 495 ? -0.352 9.928 -3.271 1 91.98 495 ASP A CA 1
ATOM 3812 C C . ASP A 1 495 ? -0.506 9.234 -1.92 1 91.98 495 ASP A C 1
ATOM 3814 O O . ASP A 1 495 ? 0.244 8.308 -1.602 1 91.98 495 ASP A O 1
ATOM 3818 N N . HIS A 1 496 ? -1.498 9.715 -1.137 1 91.82 496 HIS A N 1
ATOM 3819 C CA . HIS A 1 496 ? -1.742 9.222 0.214 1 91.82 496 HIS A CA 1
ATOM 3820 C C . HIS A 1 496 ? -3.017 8.388 0.275 1 91.82 496 HIS A C 1
ATOM 3822 O O . HIS A 1 496 ? -4.1 8.877 -0.054 1 91.82 496 HIS A O 1
ATOM 3828 N N . GLN A 1 497 ? -2.944 7.19 0.697 1 90.85 497 GLN A N 1
ATOM 3829 C CA . GLN A 1 497 ? -4.098 6.309 0.841 1 90.85 497 GLN A CA 1
ATOM 3830 C C . GLN A 1 497 ? -4.142 5.683 2.232 1 90.85 497 GLN A C 1
ATOM 3832 O O . GLN A 1 497 ? -3.111 5.264 2.763 1 90.85 497 GLN A O 1
ATOM 3837 N N . ARG A 1 498 ? -5.328 5.64 2.873 1 91.12 498 ARG A N 1
ATOM 3838 C CA . ARG A 1 498 ? -5.51 5.072 4.205 1 91.12 498 ARG A CA 1
ATOM 3839 C C . ARG A 1 498 ? -6.76 4.201 4.263 1 91.12 498 ARG A C 1
ATOM 3841 O O . ARG A 1 498 ? -7.82 4.593 3.769 1 91.12 498 ARG A O 1
ATOM 3848 N N . PHE A 1 499 ? -6.668 3.039 4.83 1 89.41 499 PHE A N 1
ATOM 3849 C CA . PHE A 1 499 ? -7.777 2.116 5.043 1 89.41 499 PHE A CA 1
ATOM 3850 C C . PHE A 1 499 ? -7.874 1.716 6.51 1 89.41 499 PHE A C 1
ATOM 3852 O O . PHE A 1 499 ? -6.904 1.226 7.091 1 89.41 499 PHE A O 1
ATOM 3859 N N . ILE A 1 500 ? -8.997 1.934 7.124 1 92.21 500 ILE A N 1
ATOM 3860 C CA . ILE A 1 500 ? -9.295 1.495 8.482 1 92.21 500 ILE A CA 1
ATOM 3861 C C . ILE A 1 500 ? -10.484 0.537 8.465 1 92.21 500 ILE A C 1
ATOM 3863 O O . ILE A 1 500 ? -11.568 0.891 7.995 1 92.21 500 ILE A O 1
ATOM 3867 N N . GLY A 1 501 ? -10.41 -0.603 8.913 1 89.17 501 GLY A N 1
ATOM 3868 C CA . GLY A 1 501 ? -11.461 -1.606 8.972 1 89.17 501 GLY A CA 1
ATOM 3869 C C . GLY A 1 501 ? -11.545 -2.305 10.315 1 89.17 501 GLY A C 1
ATOM 3870 O O . GLY A 1 501 ? -10.525 -2.526 10.972 1 89.17 501 GLY A O 1
ATOM 3871 N N . SER A 1 502 ? -12.72 -2.659 10.748 1 92.4 502 SER A N 1
ATOM 3872 C CA . SER A 1 502 ? -12.921 -3.357 12.014 1 92.4 502 SER A CA 1
ATOM 3873 C C . SER A 1 502 ? -14.154 -4.253 11.96 1 92.4 502 SER A C 1
ATOM 3875 O O . SER A 1 502 ? -15.156 -3.903 11.333 1 92.4 502 SER A O 1
ATOM 3877 N N . ILE A 1 503 ? -14.119 -5.398 12.532 1 89.63 503 ILE A N 1
ATOM 3878 C CA . ILE A 1 503 ? -15.214 -6.335 12.757 1 89.63 503 ILE A CA 1
ATOM 3879 C C . ILE A 1 503 ? -15.297 -6.685 14.241 1 89.63 503 ILE A C 1
ATOM 3881 O O . ILE A 1 503 ? -14.289 -7.03 14.862 1 89.63 503 ILE A O 1
ATOM 3885 N N . ASN A 1 504 ? -16.48 -6.626 14.769 1 93.11 504 ASN A N 1
ATOM 3886 C CA . ASN A 1 504 ? -16.682 -6.821 16.201 1 93.11 504 ASN A CA 1
ATOM 3887 C C . ASN A 1 504 ? -17.921 -7.666 16.483 1 93.11 504 ASN A C 1
ATOM 3889 O O . ASN A 1 504 ? -18.986 -7.13 16.793 1 93.11 504 ASN A O 1
ATOM 3893 N N . PRO A 1 505 ? -17.823 -8.975 16.518 1 91.37 505 PRO A N 1
ATOM 3894 C CA . PRO A 1 505 ? -18.927 -9.834 16.955 1 91.37 505 PRO A CA 1
ATOM 3895 C C . PRO A 1 505 ? -19.136 -9.802 18.467 1 91.37 505 PRO A C 1
ATOM 3897 O O . PRO A 1 505 ? -18.166 -9.742 19.227 1 91.37 505 PRO A O 1
ATOM 3900 N N . THR A 1 506 ? -20.374 -9.817 18.885 1 93.36 506 THR A N 1
ATOM 3901 C CA . THR A 1 506 ? -20.752 -9.923 20.29 1 93.36 506 THR A CA 1
ATOM 3902 C C . THR A 1 506 ? -21.766 -11.045 20.494 1 93.36 506 THR A C 1
ATOM 3904 O O . THR A 1 506 ? -22.646 -11.254 19.655 1 93.36 506 THR A O 1
ATOM 3907 N N . TRP A 1 507 ? -21.651 -11.811 21.637 1 95.44 507 TRP A N 1
ATOM 3908 C CA . TRP A 1 507 ? -22.518 -12.934 21.981 1 95.44 507 TRP A CA 1
ATOM 3909 C C . TRP A 1 507 ? -23.018 -12.816 23.416 1 95.44 507 TRP A C 1
ATOM 3911 O O . TRP A 1 507 ? -22.234 -12.91 24.364 1 95.44 507 TRP A O 1
ATOM 3921 N N . GLU A 1 508 ? -24.26 -12.588 23.509 1 94.98 508 GLU A N 1
ATOM 3922 C CA . GLU A 1 508 ? -24.858 -12.677 24.838 1 94.98 508 GLU A CA 1
ATOM 3923 C C . GLU A 1 508 ? -25.074 -14.131 25.249 1 94.98 508 GLU A C 1
ATOM 3925 O O . GLU A 1 508 ? -26.113 -14.72 24.945 1 94.98 508 GLU A O 1
ATOM 3930 N N . ILE A 1 509 ? -24.257 -14.721 26.076 1 93.97 509 ILE A N 1
ATOM 3931 C CA . ILE A 1 509 ? -24.293 -16.119 26.491 1 93.97 509 ILE A CA 1
ATOM 3932 C C . ILE A 1 509 ? -25.508 -16.362 27.383 1 93.97 509 ILE A C 1
ATOM 3934 O O . ILE A 1 509 ? -26.277 -17.299 27.154 1 93.97 509 ILE A O 1
ATOM 3938 N N . ILE A 1 510 ? -25.734 -15.519 28.392 1 93.85 510 ILE A N 1
ATOM 3939 C CA . ILE A 1 510 ? -26.893 -15.424 29.272 1 93.85 510 ILE A CA 1
ATOM 3940 C C . ILE A 1 510 ? -27.215 -13.956 29.544 1 93.85 510 ILE A C 1
ATOM 3942 O O . ILE A 1 510 ? -26.374 -13.08 29.332 1 93.85 510 ILE A O 1
ATOM 3946 N N . PRO A 1 511 ? -28.405 -13.684 29.79 1 89.95 511 PRO A N 1
ATOM 3947 C CA . PRO A 1 511 ? -28.723 -12.277 30.042 1 89.95 511 PRO A CA 1
ATOM 3948 C C . PRO A 1 511 ? -27.748 -11.615 31.012 1 89.95 511 PRO A C 1
ATOM 3950 O O . PRO A 1 511 ? -27.537 -12.117 32.119 1 89.95 511 PRO A O 1
ATOM 3953 N N . GLY A 1 512 ? -27.113 -10.609 30.552 1 91.36 512 GLY A N 1
ATOM 3954 C CA . GLY A 1 512 ? -26.183 -9.848 31.37 1 91.36 512 GLY A CA 1
ATOM 3955 C C . GLY A 1 512 ? -24.733 -10.23 31.138 1 91.36 512 GLY A C 1
ATOM 3956 O O . GLY A 1 512 ? -23.822 -9.526 31.577 1 91.36 512 GLY A O 1
ATOM 3957 N N . LEU A 1 513 ? -24.456 -11.367 30.585 1 95.47 513 LEU A N 1
ATOM 3958 C CA . LEU A 1 513 ? -23.103 -11.817 30.277 1 95.47 513 LEU A CA 1
ATOM 3959 C C . LEU A 1 513 ? -22.863 -11.825 28.771 1 95.47 513 LEU A C 1
ATOM 3961 O O . LEU A 1 513 ? -23.465 -12.621 28.047 1 95.47 513 LEU A O 1
ATOM 3965 N N . THR A 1 514 ? -21.956 -10.987 28.296 1 95.4 514 THR A N 1
ATOM 3966 C CA . THR A 1 514 ? -21.723 -10.826 26.865 1 95.4 514 THR A CA 1
ATOM 3967 C C . THR A 1 514 ? -20.25 -11.044 26.529 1 95.4 514 THR A C 1
ATOM 3969 O O . THR A 1 514 ? -19.368 -10.514 27.209 1 95.4 514 THR A O 1
ATOM 3972 N N . LEU A 1 515 ? -19.944 -11.875 25.59 1 96.6 515 LEU A N 1
ATOM 3973 C CA . LEU A 1 515 ? -18.601 -12.052 25.048 1 96.6 515 LEU A CA 1
ATOM 3974 C C . LEU A 1 515 ? -18.424 -11.252 23.762 1 96.6 515 LEU A C 1
ATOM 3976 O O . LEU A 1 515 ? -19.224 -11.377 22.832 1 96.6 515 LEU A O 1
ATOM 3980 N N . GLY A 1 516 ? -17.465 -10.316 23.798 1 94.6 516 GLY A N 1
ATOM 3981 C CA . GLY A 1 516 ? -17.146 -9.538 22.612 1 94.6 516 GLY A CA 1
ATOM 3982 C C . GLY A 1 516 ? -15.739 -9.78 22.1 1 94.6 516 GLY A C 1
ATOM 3983 O O . GLY A 1 516 ? -14.821 -10.024 22.886 1 94.6 516 GLY A O 1
ATOM 3984 N N . ALA A 1 517 ? -15.588 -9.751 20.805 1 94.28 517 ALA A N 1
ATOM 3985 C CA . ALA A 1 517 ? -14.282 -9.812 20.152 1 94.28 517 ALA A CA 1
ATOM 3986 C C . ALA A 1 517 ? -14.172 -8.765 19.048 1 94.28 517 ALA A C 1
ATOM 3988 O O . ALA A 1 517 ? -15.18 -8.359 18.465 1 94.28 517 ALA A O 1
ATOM 3989 N N . ARG A 1 518 ? -12.907 -8.283 18.773 1 94.03 518 ARG A N 1
ATOM 3990 C CA . ARG A 1 518 ? -12.678 -7.296 17.723 1 94.03 518 ARG A CA 1
ATOM 3991 C C . ARG A 1 518 ? -11.349 -7.544 17.018 1 94.03 518 ARG A C 1
ATOM 3993 O O . ARG A 1 518 ? -10.347 -7.857 17.664 1 94.03 518 ARG A O 1
ATOM 4000 N N . ILE A 1 519 ? -11.365 -7.465 15.752 1 92.86 519 ILE A N 1
ATOM 4001 C CA . ILE A 1 519 ? -10.164 -7.412 14.925 1 92.86 519 ILE A CA 1
ATOM 4002 C C . ILE A 1 519 ? -10.225 -6.197 14.003 1 92.86 519 ILE A C 1
ATOM 4004 O O . ILE A 1 519 ? -11.273 -5.902 13.423 1 92.86 519 ILE A O 1
ATOM 4008 N N . ALA A 1 520 ? -9.103 -5.44 14.015 1 94.21 520 ALA A N 1
ATOM 4009 C CA . ALA A 1 520 ? -9.099 -4.196 13.249 1 94.21 520 ALA A CA 1
ATOM 4010 C C . ALA A 1 520 ? -7.733 -3.946 12.617 1 94.21 520 ALA A C 1
ATOM 4012 O O . ALA A 1 520 ? -6.725 -4.502 13.06 1 94.21 520 ALA A O 1
ATOM 4013 N N . THR A 1 521 ? -7.713 -3.163 11.551 1 91.63 521 THR A N 1
ATOM 4014 C CA . THR A 1 521 ? -6.473 -2.74 10.91 1 91.63 521 THR A CA 1
ATOM 4015 C C . THR A 1 521 ? -6.534 -1.262 10.536 1 91.63 521 THR A C 1
ATOM 4017 O O . THR A 1 521 ? -7.617 -0.718 10.309 1 91.63 521 THR A O 1
ATOM 4020 N N . ASP A 1 522 ? -5.422 -0.558 10.59 1 94.14 522 ASP A N 1
ATOM 4021 C CA . ASP A 1 522 ? -5.153 0.773 10.054 1 94.14 522 ASP A CA 1
ATOM 4022 C C . ASP A 1 522 ? -3.925 0.762 9.146 1 94.14 522 ASP A C 1
ATOM 4024 O O . ASP A 1 522 ? -2.793 0.67 9.626 1 94.14 522 ASP A O 1
ATOM 4028 N N . LEU A 1 523 ? -4.211 0.828 7.872 1 90.84 523 LEU A N 1
ATOM 4029 C CA . LEU A 1 523 ? -3.151 0.745 6.874 1 90.84 523 LEU A CA 1
ATOM 4030 C C . LEU A 1 523 ? -2.998 2.069 6.132 1 90.84 523 LEU A C 1
ATOM 4032 O O . LEU A 1 523 ? -3.976 2.609 5.61 1 90.84 523 LEU A O 1
ATOM 4036 N N . THR A 1 524 ? -1.794 2.591 6.094 1 91.81 524 THR A N 1
ATOM 4037 C CA . THR A 1 524 ? -1.481 3.813 5.362 1 91.81 524 THR A CA 1
ATOM 4038 C C . THR A 1 524 ? -0.359 3.57 4.357 1 91.81 524 THR A C 1
ATOM 4040 O O . THR A 1 524 ? 0.679 3.001 4.703 1 91.81 524 THR A O 1
ATOM 4043 N N . SER A 1 525 ? -0.578 3.963 3.122 1 90.5 525 SER A N 1
ATOM 4044 C CA . SER A 1 525 ? 0.431 3.898 2.071 1 90.5 525 SER A CA 1
ATOM 4045 C C . SER A 1 525 ? 0.699 5.277 1.476 1 90.5 525 SER A C 1
ATOM 4047 O O . SER A 1 525 ? -0.236 6.007 1.141 1 90.5 525 SER A O 1
ATOM 4049 N N . ASP A 1 526 ? 1.988 5.586 1.306 1 91.98 526 ASP A N 1
ATOM 4050 C CA . ASP A 1 526 ? 2.365 6.884 0.756 1 91.98 526 ASP A CA 1
ATOM 4051 C C . ASP A 1 526 ? 3.383 6.729 -0.371 1 91.98 526 ASP A C 1
ATOM 4053 O O . ASP A 1 526 ? 4.296 5.906 -0.281 1 91.98 526 ASP A O 1
ATOM 4057 N N . LYS A 1 527 ? 3.163 7.427 -1.429 1 93.14 527 LYS A N 1
ATOM 4058 C CA . LYS A 1 527 ? 4.131 7.66 -2.496 1 93.14 527 LYS A CA 1
ATOM 4059 C C . LYS A 1 527 ? 4.445 9.146 -2.639 1 93.14 527 LYS A C 1
ATOM 4061 O O . LYS A 1 527 ? 3.548 9.955 -2.888 1 93.14 527 LYS A O 1
ATOM 4066 N N . ILE A 1 528 ? 5.676 9.529 -2.528 1 93.84 528 ILE A N 1
ATOM 4067 C CA . ILE A 1 528 ? 6.091 10.923 -2.642 1 93.84 528 ILE A CA 1
ATOM 4068 C C . ILE A 1 528 ? 7.139 11.061 -3.744 1 93.84 528 ILE A C 1
ATOM 4070 O O . ILE A 1 528 ? 8.169 10.383 -3.718 1 93.84 528 ILE A O 1
ATOM 4074 N N . GLU A 1 529 ? 6.871 11.929 -4.662 1 95.2 529 GLU A N 1
ATOM 4075 C CA . GLU A 1 529 ? 7.812 12.276 -5.722 1 95.2 529 GLU A CA 1
ATOM 4076 C C . GLU A 1 529 ? 8.268 13.728 -5.602 1 95.2 529 GLU A C 1
ATOM 4078 O O . GLU A 1 529 ? 7.441 14.637 -5.504 1 95.2 529 GLU A O 1
ATOM 4083 N N . ASN A 1 530 ? 9.499 13.904 -5.582 1 96.12 530 ASN A N 1
ATOM 4084 C CA . ASN A 1 530 ? 10.086 15.239 -5.619 1 96.12 530 ASN A CA 1
ATOM 4085 C C . ASN A 1 530 ? 10.733 15.53 -6.97 1 96.12 530 ASN A C 1
ATOM 4087 O O . ASN A 1 530 ? 11.632 14.806 -7.402 1 96.12 530 ASN A O 1
ATOM 4091 N N . MET A 1 531 ? 10.277 16.554 -7.643 1 96.95 531 MET A N 1
ATOM 4092 C CA . MET A 1 531 ? 10.786 16.996 -8.938 1 96.95 531 MET A CA 1
ATOM 4093 C C . MET A 1 531 ? 11.318 18.423 -8.855 1 96.95 531 MET A C 1
ATOM 4095 O O . MET A 1 531 ? 10.542 19.38 -8.863 1 96.95 531 MET A O 1
ATOM 4099 N N . ASN A 1 532 ? 12.607 18.563 -8.814 1 97.35 532 ASN A N 1
ATOM 4100 C CA . ASN A 1 532 ? 13.265 19.863 -8.752 1 97.35 532 ASN A CA 1
ATOM 4101 C C . ASN A 1 532 ? 13.806 20.283 -10.116 1 97.35 532 ASN A C 1
ATOM 4103 O O . ASN A 1 532 ? 14.728 19.658 -10.642 1 97.35 532 ASN A O 1
ATOM 4107 N N . ARG A 1 533 ? 13.355 21.327 -10.654 1 97.14 533 ARG A N 1
ATOM 4108 C CA . ARG A 1 533 ? 13.815 21.825 -11.946 1 97.14 533 ARG A CA 1
ATOM 4109 C C . ARG A 1 533 ? 15.196 22.461 -11.828 1 97.14 533 ARG A C 1
ATOM 4111 O O . ARG A 1 533 ? 15.604 22.874 -10.74 1 97.14 533 ARG A O 1
ATOM 4118 N N . ALA A 1 534 ? 15.846 22.589 -12.956 1 97.14 534 ALA A N 1
ATOM 4119 C CA . ALA A 1 534 ? 17.154 23.237 -13.006 1 97.14 534 ALA A CA 1
ATOM 4120 C C . ALA A 1 534 ? 17.037 24.731 -12.719 1 97.14 534 ALA A C 1
ATOM 4122 O O . ALA A 1 534 ? 16.156 25.406 -13.257 1 97.14 534 ALA A O 1
ATOM 4123 N N . GLU A 1 535 ? 17.904 25.205 -11.882 1 96.46 535 GLU A N 1
ATOM 4124 C CA . GLU A 1 535 ? 17.928 26.629 -11.562 1 96.46 535 GLU A CA 1
ATOM 4125 C C . GLU A 1 535 ? 18.489 27.446 -12.723 1 96.46 535 GLU A C 1
ATOM 4127 O O . GLU A 1 535 ? 18.107 28.601 -12.917 1 96.46 535 GLU A O 1
ATOM 4132 N N . ASN A 1 536 ? 19.475 26.992 -13.421 1 95.62 536 ASN A N 1
ATOM 4133 C CA . ASN A 1 536 ? 20.021 27.556 -14.651 1 95.62 536 ASN A CA 1
ATOM 4134 C C . ASN A 1 536 ? 20.253 26.478 -15.706 1 95.62 536 ASN A C 1
ATOM 4136 O O . ASN A 1 536 ? 20.215 25.285 -15.4 1 95.62 536 ASN A O 1
ATOM 4140 N N . ALA A 1 537 ? 20.511 26.979 -16.962 1 96.14 537 ALA A N 1
ATOM 4141 C CA . ALA A 1 537 ? 20.675 26.056 -18.082 1 96.14 537 ALA A CA 1
ATOM 4142 C C . ALA A 1 537 ? 21.923 25.196 -17.906 1 96.14 537 ALA A C 1
ATOM 4144 O O . ALA A 1 537 ? 22.959 25.681 -17.445 1 96.14 537 ALA A O 1
ATOM 4145 N N . HIS A 1 538 ? 21.862 23.928 -18.272 1 94.89 538 HIS A N 1
ATOM 4146 C CA . HIS A 1 538 ? 22.954 22.968 -18.157 1 94.89 538 HIS A CA 1
ATOM 4147 C C . HIS A 1 538 ? 24.192 23.45 -18.906 1 94.89 538 HIS A C 1
ATOM 4149 O O . HIS A 1 538 ? 25.319 23.115 -18.533 1 94.89 538 HIS A O 1
ATOM 4155 N N . ILE A 1 539 ? 24.058 24.241 -19.878 1 93.42 539 ILE A N 1
ATOM 4156 C CA . ILE A 1 539 ? 25.136 24.689 -20.753 1 93.42 539 ILE A CA 1
ATOM 4157 C C . ILE A 1 539 ? 26.153 25.495 -19.948 1 93.42 539 ILE A C 1
ATOM 4159 O O . ILE A 1 539 ? 27.299 25.661 -20.372 1 93.42 539 ILE A O 1
ATOM 4163 N N . PHE A 1 540 ? 25.788 25.964 -18.774 1 94.51 540 PHE A N 1
ATOM 4164 C CA . PHE A 1 540 ? 26.66 26.833 -17.993 1 94.51 540 PHE A CA 1
ATOM 4165 C C . PHE A 1 540 ? 27.47 26.024 -16.987 1 94.51 540 PHE A C 1
ATOM 4167 O O . PHE A 1 540 ? 28.318 26.573 -16.28 1 94.51 540 PHE A O 1
ATOM 4174 N N . SER A 1 541 ? 27.171 24.727 -16.832 1 91.08 541 SER A N 1
ATOM 4175 C CA . SER A 1 541 ? 27.918 23.897 -15.892 1 91.08 541 SER A CA 1
ATOM 4176 C C . SER A 1 541 ? 29.368 23.729 -16.333 1 91.08 541 SER A C 1
ATOM 4178 O O . SER A 1 541 ? 29.637 23.431 -17.499 1 91.08 541 SER A O 1
ATOM 4180 N N . THR A 1 542 ? 30.383 24.087 -15.31 1 83.66 542 THR A N 1
ATOM 4181 C CA . THR A 1 542 ? 31.81 23.945 -15.579 1 83.66 542 THR A CA 1
ATOM 4182 C C . THR A 1 542 ? 32.344 22.642 -14.993 1 83.66 542 THR A C 1
ATOM 4184 O O . THR A 1 542 ? 33.464 22.228 -15.302 1 83.66 542 THR A O 1
ATOM 4187 N N . ASN A 1 543 ? 31.543 21.759 -14.192 1 83.2 543 ASN A N 1
ATOM 4188 C CA . ASN A 1 543 ? 31.999 20.558 -13.501 1 83.2 543 ASN A CA 1
ATOM 4189 C C . ASN A 1 543 ? 31.131 19.35 -13.843 1 83.2 543 ASN A C 1
ATOM 4191 O O . ASN A 1 543 ? 31.317 18.268 -13.283 1 83.2 543 ASN A O 1
ATOM 4195 N N . GLY A 1 544 ? 30.127 19.55 -14.632 1 84.41 544 GLY A N 1
ATOM 4196 C CA . GLY A 1 544 ? 29.269 18.456 -15.059 1 84.41 544 GLY A CA 1
ATOM 4197 C C . GLY A 1 544 ? 28.168 18.138 -14.064 1 84.41 544 GLY A C 1
ATOM 4198 O O . GLY A 1 544 ? 27.527 17.089 -14.155 1 84.41 544 GLY A O 1
ATOM 4199 N N . GLN A 1 545 ? 27.973 18.927 -13.083 1 90.07 545 GLN A N 1
ATOM 4200 C CA . GLN A 1 545 ? 26.897 18.768 -12.111 1 90.07 545 GLN A CA 1
ATOM 4201 C C . GLN A 1 545 ? 25.798 19.804 -12.332 1 90.07 545 GLN A C 1
ATOM 4203 O O . GLN A 1 545 ? 26.055 20.885 -12.866 1 90.07 545 GLN A O 1
ATOM 4208 N N . TYR A 1 546 ? 24.599 19.431 -11.995 1 94.84 546 TYR A N 1
ATOM 4209 C CA . TYR A 1 546 ? 23.447 20.286 -12.258 1 94.84 546 TYR A CA 1
ATOM 4210 C C . TYR A 1 546 ? 22.564 20.407 -11.021 1 94.84 546 TYR A C 1
ATOM 4212 O O . TYR A 1 546 ? 22.719 19.646 -10.063 1 94.84 546 TYR A O 1
ATOM 4220 N N . SER A 1 547 ? 21.633 21.342 -11.057 1 95.2 547 SER A N 1
ATOM 4221 C CA . SER A 1 547 ? 20.848 21.642 -9.864 1 95.2 547 SER A CA 1
ATOM 4222 C C . SER A 1 547 ? 19.533 20.869 -9.858 1 95.2 547 SER A C 1
ATOM 4224 O O . SER A 1 547 ? 18.869 20.77 -8.824 1 95.2 547 SER A O 1
ATOM 4226 N N . ASP A 1 548 ? 19.104 20.445 -11.025 1 96.88 548 ASP A N 1
ATOM 4227 C CA . ASP A 1 548 ? 17.861 19.68 -11.039 1 96.88 548 ASP A CA 1
ATOM 4228 C C . ASP A 1 548 ? 18.046 18.32 -10.369 1 96.88 548 ASP A C 1
ATOM 4230 O O . ASP A 1 548 ? 19.175 17.868 -10.171 1 96.88 548 ASP A O 1
ATOM 4234 N N . ALA A 1 549 ? 16.953 17.697 -9.869 1 97.4 549 ALA A N 1
ATOM 4235 C CA . ALA A 1 549 ? 17.015 16.45 -9.111 1 97.4 549 ALA A CA 1
ATOM 4236 C C . ALA A 1 549 ? 15.656 15.757 -9.084 1 97.4 549 ALA A C 1
ATOM 4238 O O . ALA A 1 549 ? 14.621 16.399 -9.278 1 97.4 549 ALA A O 1
ATOM 4239 N N . TYR A 1 550 ? 15.733 14.411 -8.903 1 96.77 550 TYR A N 1
ATOM 4240 C CA . TYR A 1 550 ? 14.537 13.587 -8.764 1 96.77 550 TYR A CA 1
ATOM 4241 C C . TYR A 1 550 ? 14.668 12.63 -7.585 1 96.77 550 TYR A C 1
ATOM 4243 O O . TYR A 1 550 ? 15.74 12.069 -7.348 1 96.77 550 TYR A O 1
ATOM 4251 N N . ALA A 1 551 ? 13.509 12.489 -6.799 1 96.68 551 ALA A N 1
ATOM 4252 C CA . ALA A 1 551 ? 13.48 11.532 -5.696 1 96.68 551 ALA A CA 1
ATOM 4253 C C . ALA A 1 551 ? 12.113 10.864 -5.585 1 96.68 551 ALA A C 1
ATOM 4255 O O . ALA A 1 551 ? 11.081 11.511 -5.779 1 96.68 551 ALA A O 1
ATOM 4256 N N . LEU A 1 552 ? 12.139 9.534 -5.331 1 95.23 552 LEU A N 1
ATOM 4257 C CA . LEU A 1 552 ? 10.937 8.738 -5.103 1 95.23 552 LEU A CA 1
ATOM 4258 C C . LEU A 1 552 ? 10.998 8.038 -3.749 1 95.23 552 LEU A C 1
ATOM 4260 O O . LEU A 1 552 ? 11.978 7.356 -3.442 1 95.23 552 LEU A O 1
ATOM 4264 N N . GLU A 1 553 ? 9.955 8.253 -2.961 1 93.64 553 GLU A N 1
ATOM 4265 C CA . GLU A 1 553 ? 9.831 7.597 -1.663 1 93.64 553 GLU A CA 1
ATOM 4266 C C . GLU A 1 553 ? 8.522 6.82 -1.559 1 93.64 553 GLU A C 1
ATOM 4268 O O . GLU A 1 553 ? 7.452 7.354 -1.856 1 93.64 553 GLU A O 1
ATOM 4273 N N . ASN A 1 554 ? 8.631 5.551 -1.158 1 92.25 554 ASN A N 1
ATOM 4274 C CA . ASN A 1 554 ? 7.477 4.706 -0.869 1 92.25 554 ASN A CA 1
ATOM 4275 C C . ASN A 1 554 ? 7.476 4.237 0.583 1 92.25 554 ASN A C 1
ATOM 4277 O O . ASN A 1 554 ? 8.503 3.791 1.097 1 92.25 554 ASN A O 1
ATOM 4281 N N . SER A 1 555 ? 6.324 4.376 1.206 1 91.52 555 SER A N 1
ATOM 4282 C CA . SER A 1 555 ? 6.26 3.915 2.589 1 91.52 555 SER A CA 1
ATOM 4283 C C . SER A 1 555 ? 4.905 3.288 2.901 1 91.52 555 SER A C 1
ATOM 4285 O O . SER A 1 555 ? 3.916 3.563 2.218 1 91.52 555 SER A O 1
ATOM 4287 N N . LYS A 1 556 ? 4.865 2.399 3.873 1 89.83 556 LYS A N 1
ATOM 4288 C CA . LYS A 1 556 ? 3.667 1.741 4.387 1 89.83 556 LYS A CA 1
ATOM 4289 C C . LYS A 1 556 ? 3.691 1.67 5.911 1 89.83 556 LYS A C 1
ATOM 4291 O O . LYS A 1 556 ? 4.699 1.282 6.505 1 89.83 556 LYS A O 1
ATOM 4296 N N . TYR A 1 557 ? 2.649 2.14 6.544 1 92.48 557 TYR A N 1
ATOM 4297 C CA . TYR A 1 557 ? 2.426 2.038 7.981 1 92.48 557 TYR A CA 1
ATOM 4298 C C . TYR A 1 557 ? 1.183 1.209 8.283 1 92.48 557 TYR A C 1
ATOM 4300 O O . TYR A 1 557 ? 0.118 1.444 7.708 1 92.48 557 TYR A O 1
ATOM 4308 N N . GLU A 1 558 ? 1.3 0.235 9.175 1 92.1 558 GLU A N 1
ATOM 4309 C CA . GLU A 1 558 ? 0.175 -0.651 9.458 1 92.1 558 GLU A CA 1
ATOM 4310 C C . GLU A 1 558 ? 0.028 -0.895 10.957 1 92.1 558 GLU A C 1
ATOM 4312 O O . GLU A 1 558 ? 1.013 -1.165 11.647 1 92.1 558 GLU A O 1
ATOM 4317 N N . ILE A 1 559 ? -1.152 -0.802 11.486 1 94.67 559 ILE A N 1
ATOM 4318 C CA . ILE A 1 559 ? -1.538 -1.252 12.819 1 94.67 559 ILE A CA 1
ATOM 4319 C C . ILE A 1 559 ? -2.519 -2.417 12.706 1 94.67 559 ILE A C 1
ATOM 4321 O O . ILE A 1 559 ? -3.531 -2.319 12.008 1 94.67 559 ILE A O 1
ATOM 4325 N N . VAL A 1 560 ? -2.248 -3.475 13.285 1 93.06 560 VAL A N 1
ATOM 4326 C CA . VAL A 1 560 ? -3.183 -4.578 13.48 1 93.06 560 VAL A CA 1
ATOM 4327 C C . VAL A 1 560 ? -3.538 -4.697 14.961 1 93.06 560 VAL A C 1
ATOM 4329 O O . VAL A 1 560 ? -2.653 -4.83 15.809 1 93.06 560 VAL A O 1
ATOM 4332 N N . TYR A 1 561 ? -4.845 -4.597 15.204 1 95.09 561 TYR A N 1
ATOM 4333 C CA . TYR A 1 561 ? -5.334 -4.584 16.578 1 95.09 561 TYR A CA 1
ATOM 4334 C C . TYR A 1 561 ? -6.366 -5.683 16.799 1 95.09 561 TYR A C 1
ATOM 4336 O O . TYR A 1 561 ? -7.202 -5.943 15.93 1 95.09 561 TYR A O 1
ATOM 4344 N N . GLY A 1 562 ? -6.322 -6.367 17.982 1 94.41 562 GLY A N 1
ATOM 4345 C CA . GLY A 1 562 ? -7.297 -7.362 18.4 1 94.41 562 GLY A CA 1
ATOM 4346 C C . GLY A 1 562 ? -7.603 -7.31 19.885 1 94.41 562 GLY A C 1
ATOM 4347 O O . GLY A 1 562 ? -6.721 -7.022 20.696 1 94.41 562 GLY A O 1
ATOM 4348 N N . ASP A 1 563 ? -8.881 -7.531 20.195 1 94.65 563 ASP A N 1
ATOM 4349 C CA . ASP A 1 563 ? -9.226 -7.659 21.607 1 94.65 563 ASP A CA 1
ATOM 4350 C C . ASP A 1 563 ? -10.364 -8.658 21.806 1 94.65 563 ASP A C 1
ATOM 4352 O O . ASP A 1 563 ? -11.113 -8.948 20.871 1 94.65 563 ASP A O 1
ATOM 4356 N N . VAL A 1 564 ? -10.447 -9.329 22.964 1 95.87 564 VAL A N 1
ATOM 4357 C CA . VAL A 1 564 ? -11.515 -10.186 23.469 1 95.87 564 VAL A CA 1
ATOM 4358 C C . VAL A 1 564 ? -11.909 -9.744 24.877 1 95.87 564 VAL A C 1
ATOM 4360 O O . VAL A 1 564 ? -11.046 -9.444 25.705 1 95.87 564 VAL A O 1
ATOM 4363 N N . MET A 1 565 ? -13.21 -9.605 25.087 1 95.35 565 MET A N 1
ATOM 4364 C CA . MET A 1 565 ? -13.663 -9.095 26.378 1 95.35 565 MET A CA 1
ATOM 4365 C C . MET A 1 565 ? -14.915 -9.829 26.845 1 95.35 565 MET A C 1
ATOM 4367 O O . MET A 1 565 ? -15.855 -10.017 26.07 1 95.35 565 MET A O 1
ATOM 4371 N N . LEU A 1 566 ? -14.94 -10.323 28.028 1 96.49 566 LEU A N 1
ATOM 4372 C CA . LEU A 1 566 ? -16.102 -10.861 28.727 1 96.49 566 LEU A CA 1
ATOM 4373 C C . LEU A 1 566 ? -16.721 -9.809 29.641 1 96.49 566 LEU A C 1
ATOM 4375 O O . LEU A 1 566 ? -16.056 -9.294 30.542 1 96.49 566 LEU A O 1
ATOM 4379 N N . SER A 1 567 ? -17.943 -9.415 29.371 1 95.55 567 SER A N 1
ATOM 4380 C CA . SER A 1 567 ? -18.619 -8.359 30.118 1 95.55 567 SER A CA 1
ATOM 4381 C C . SER A 1 567 ? -19.807 -8.909 30.901 1 95.55 567 SER A C 1
ATOM 4383 O O . SER A 1 567 ? -20.591 -9.701 30.375 1 95.55 567 SER A O 1
ATOM 4385 N N . PHE A 1 568 ? -19.9 -8.552 32.094 1 94.77 568 PHE A N 1
ATOM 4386 C CA . PHE A 1 568 ? -20.986 -8.932 32.99 1 94.77 568 PHE A CA 1
ATOM 4387 C C . PHE A 1 568 ? -21.698 -7.697 33.532 1 94.77 568 PHE A C 1
ATOM 4389 O O . PHE A 1 568 ? -21.052 -6.762 34.009 1 94.77 568 PHE A O 1
ATOM 4396 N N . ASP A 1 569 ? -22.979 -7.522 33.39 1 92.95 569 ASP A N 1
ATOM 4397 C CA . ASP A 1 569 ? -23.805 -6.437 33.912 1 92.95 569 ASP A CA 1
ATOM 4398 C C . ASP A 1 569 ? -25.155 -6.96 34.398 1 92.95 569 ASP A C 1
ATOM 4400 O O . ASP A 1 569 ? -26.017 -7.314 33.591 1 92.95 569 ASP A O 1
ATOM 4404 N N . LYS A 1 570 ? -25.38 -6.986 35.708 1 92.71 570 LYS A N 1
ATOM 4405 C CA . LYS A 1 570 ? -26.617 -7.52 36.27 1 92.71 570 LYS A CA 1
ATOM 4406 C C . LYS A 1 570 ? -26.976 -6.817 37.576 1 92.71 570 LYS A C 1
ATOM 4408 O O . LYS A 1 570 ? -26.095 -6.497 38.377 1 92.71 570 LYS A O 1
ATOM 4413 N N . THR A 1 571 ? -28.152 -6.503 37.722 1 91.09 571 THR A N 1
ATOM 4414 C CA . THR A 1 571 ? -28.687 -5.958 38.965 1 91.09 571 THR A CA 1
ATOM 4415 C C . THR A 1 571 ? -29.348 -7.055 39.796 1 91.09 571 THR A C 1
ATOM 4417 O O . THR A 1 571 ? -30.23 -7.764 39.308 1 91.09 571 THR A O 1
ATOM 4420 N N . PHE A 1 572 ? -28.882 -7.158 41.078 1 91.74 572 PHE A N 1
ATOM 4421 C CA . PHE A 1 572 ? -29.44 -8.125 42.016 1 91.74 572 PHE A CA 1
ATOM 4422 C C . PHE A 1 572 ? -30.335 -7.434 43.037 1 91.74 572 PHE A C 1
ATOM 4424 O O . PHE A 1 572 ? -30.003 -6.354 43.531 1 91.74 572 PHE A O 1
ATOM 4431 N N . ALA A 1 573 ? -31.559 -8.045 43.524 1 90.06 573 ALA A N 1
ATOM 4432 C CA . ALA A 1 573 ? -32.506 -7.575 44.531 1 90.06 573 ALA A CA 1
ATOM 4433 C C . ALA A 1 573 ? -32.895 -6.121 44.282 1 90.06 573 ALA A C 1
ATOM 4435 O O . ALA A 1 573 ? -33.123 -5.362 45.227 1 90.06 573 ALA A O 1
ATOM 4436 N N . ASP A 1 574 ? -32.765 -5.623 42.978 1 84.22 574 ASP A N 1
ATOM 4437 C CA . ASP A 1 574 ? -33.209 -4.34 42.442 1 84.22 574 ASP A CA 1
ATOM 4438 C C . ASP A 1 574 ? -32.319 -3.201 42.936 1 84.22 574 ASP A C 1
ATOM 4440 O O . ASP A 1 574 ? -32.45 -2.063 42.481 1 84.22 574 ASP A O 1
ATOM 4444 N N . ILE A 1 575 ? -31.405 -3.444 43.853 1 89.76 575 ILE A N 1
ATOM 4445 C CA . ILE A 1 575 ? -30.66 -2.316 44.402 1 89.76 575 ILE A CA 1
ATOM 4446 C C . ILE A 1 575 ? -29.166 -2.512 44.149 1 89.76 575 ILE A C 1
ATOM 4448 O O . ILE A 1 575 ? -28.378 -1.574 44.292 1 89.76 575 ILE A O 1
ATOM 4452 N N . HIS A 1 576 ? -28.704 -3.821 43.946 1 93.97 576 HIS A N 1
ATOM 4453 C CA . HIS A 1 576 ? -27.288 -4.105 43.741 1 93.97 576 HIS A CA 1
ATOM 4454 C C . HIS A 1 576 ? -26.974 -4.302 42.262 1 93.97 576 HIS A C 1
ATOM 4456 O O . HIS A 1 576 ? -27.385 -5.298 41.663 1 93.97 576 HIS A O 1
ATOM 4462 N N . ASN A 1 577 ? -26.239 -3.422 41.678 1 93.34 577 ASN A N 1
ATOM 4463 C CA . ASN A 1 577 ? -25.803 -3.59 40.296 1 93.34 577 ASN A CA 1
ATOM 4464 C C . ASN A 1 577 ? -24.318 -3.927 40.213 1 93.34 577 ASN A C 1
ATOM 4466 O O . ASN A 1 577 ? -23.489 -3.256 40.831 1 93.34 577 ASN A O 1
ATOM 4470 N N . VAL A 1 578 ? -23.925 -4.987 39.519 1 94.25 578 VAL A N 1
ATOM 4471 C CA . VAL A 1 578 ? -22.534 -5.382 39.324 1 94.25 578 VAL A CA 1
ATOM 4472 C C . VAL A 1 578 ? -22.209 -5.41 37.832 1 94.25 578 VAL A C 1
ATOM 4474 O O . VAL A 1 578 ? -22.903 -6.068 37.052 1 94.25 578 VAL A O 1
ATOM 4477 N N . GLN A 1 579 ? -21.247 -4.655 37.444 1 93.4 579 GLN A N 1
ATOM 4478 C CA . GLN A 1 579 ? -20.696 -4.681 36.094 1 93.4 579 GLN A CA 1
ATOM 4479 C C . GLN A 1 579 ? -19.221 -5.069 36.109 1 93.4 579 GLN A C 1
ATOM 4481 O O . GLN A 1 579 ? -18.435 -4.513 36.879 1 93.4 579 GLN A O 1
ATOM 4486 N N . ALA A 1 580 ? -18.838 -6.018 35.371 1 94.5 580 ALA A N 1
ATOM 4487 C CA . ALA A 1 580 ? -17.448 -6.459 35.298 1 94.5 580 ALA A CA 1
ATOM 4488 C C . ALA A 1 580 ? -17.039 -6.75 33.857 1 94.5 580 ALA A C 1
ATOM 4490 O O . ALA A 1 580 ? -17.831 -7.284 33.076 1 94.5 580 ALA A O 1
ATOM 4491 N N . ASN A 1 581 ? -15.865 -6.32 33.522 1 94.74 581 ASN A N 1
ATOM 4492 C CA . ASN A 1 581 ? -15.283 -6.604 32.214 1 94.74 581 ASN A CA 1
ATOM 4493 C C . ASN A 1 581 ? -13.886 -7.205 32.34 1 94.74 581 ASN A C 1
ATOM 4495 O O . ASN A 1 581 ? -13.038 -6.669 33.056 1 94.74 581 ASN A O 1
ATOM 4499 N N . PHE A 1 582 ? -13.665 -8.343 31.817 1 95.91 582 PHE A N 1
ATOM 4500 C CA . PHE A 1 582 ? -12.357 -8.977 31.703 1 95.91 582 PHE A CA 1
ATOM 4501 C C . PHE A 1 582 ? -11.943 -9.103 30.241 1 95.91 582 PHE A C 1
ATOM 4503 O O . PHE A 1 582 ? -12.695 -9.636 29.422 1 95.91 582 PHE A O 1
ATOM 4510 N N . GLY A 1 583 ? -10.766 -8.564 29.89 1 95.03 583 GLY A N 1
ATOM 4511 C CA . GLY A 1 583 ? -10.394 -8.599 28.485 1 95.03 583 GLY A CA 1
ATOM 4512 C C . GLY A 1 583 ? -8.896 -8.694 28.265 1 95.03 583 GLY A C 1
ATOM 4513 O O . GLY A 1 583 ? -8.118 -8.617 29.219 1 95.03 583 GLY A O 1
ATOM 4514 N N . TYR A 1 584 ? -8.48 -9.038 27.087 1 95.89 584 TYR A N 1
ATOM 4515 C CA . TYR A 1 584 ? -7.118 -9.1 26.568 1 95.89 584 TYR A CA 1
ATOM 4516 C C . TYR A 1 584 ? -7.021 -8.416 25.209 1 95.89 584 TYR A C 1
ATOM 4518 O O . TYR A 1 584 ? -7.917 -8.552 24.373 1 95.89 584 TYR A O 1
ATOM 4526 N N . ASN A 1 585 ? -6.016 -7.545 25.024 1 94.28 585 ASN A N 1
ATOM 4527 C CA . ASN A 1 585 ? -5.831 -6.917 23.719 1 94.28 585 ASN A CA 1
ATOM 4528 C C . ASN A 1 585 ? -4.382 -7.011 23.253 1 94.28 585 ASN A C 1
ATOM 4530 O O . ASN A 1 585 ? -3.477 -7.222 24.062 1 94.28 585 ASN A O 1
ATOM 4534 N N . ALA A 1 586 ? -4.129 -6.94 21.981 1 95.74 586 ALA A N 1
ATOM 4535 C CA . ALA A 1 586 ? -2.825 -6.927 21.324 1 95.74 586 ALA A CA 1
ATOM 4536 C C . ALA A 1 586 ? -2.81 -5.945 20.155 1 95.74 586 ALA A C 1
ATOM 4538 O O . ALA A 1 586 ? -3.794 -5.83 19.42 1 95.74 586 ALA A O 1
ATOM 4539 N N . ARG A 1 587 ? -1.689 -5.223 20.028 1 94.66 587 ARG A N 1
ATOM 4540 C CA . ARG A 1 587 ? -1.496 -4.246 18.962 1 94.66 587 ARG A CA 1
ATOM 4541 C C . ARG A 1 587 ? -0.106 -4.374 18.346 1 94.66 587 ARG A C 1
ATOM 4543 O O . ARG A 1 587 ? 0.902 -4.269 19.048 1 94.66 587 ARG A O 1
ATOM 4550 N N . GLN A 1 588 ? -0.057 -4.573 17.094 1 95.96 588 GLN A N 1
ATOM 4551 C CA . GLN A 1 588 ? 1.199 -4.621 16.353 1 95.96 588 GLN A CA 1
ATOM 4552 C C . GLN A 1 588 ? 1.294 -3.471 15.355 1 95.96 588 GLN A C 1
ATOM 4554 O O . GLN A 1 588 ? 0.36 -3.229 14.588 1 95.96 588 GLN A O 1
ATOM 4559 N N . GLU A 1 589 ? 2.419 -2.8 15.377 1 94.38 589 GLU A N 1
ATOM 4560 C CA . GLU A 1 589 ? 2.687 -1.721 14.431 1 94.38 589 GLU A CA 1
ATOM 4561 C C . GLU A 1 589 ? 3.924 -2.021 13.589 1 94.38 589 GLU A C 1
ATOM 4563 O O . GLU A 1 589 ? 4.948 -2.463 14.115 1 94.38 589 GLU A O 1
ATOM 4568 N N . THR A 1 590 ? 3.805 -1.8 12.321 1 93 590 THR A N 1
ATOM 4569 C CA . THR A 1 590 ? 4.936 -1.977 11.417 1 93 590 THR A CA 1
ATOM 4570 C C . THR A 1 590 ? 5.056 -0.791 10.464 1 93 590 THR A C 1
ATOM 4572 O O . THR A 1 590 ? 4.048 -0.216 10.049 1 93 590 THR A O 1
ATOM 4575 N N . TYR A 1 591 ? 6.286 -0.416 10.168 1 92.29 591 TYR A N 1
ATOM 4576 C CA . TYR A 1 591 ? 6.59 0.631 9.2 1 92.29 591 TYR A CA 1
ATOM 4577 C C . TYR A 1 591 ? 7.757 0.226 8.306 1 92.29 591 TYR A C 1
ATOM 4579 O O . TYR A 1 591 ? 8.758 -0.31 8.787 1 92.29 591 TYR A O 1
ATOM 4587 N N . TYR A 1 592 ? 7.625 0.406 7.077 1 90.8 592 TYR A N 1
ATOM 4588 C CA . TYR A 1 592 ? 8.742 0.245 6.153 1 90.8 592 TYR A CA 1
ATOM 4589 C C . TYR A 1 592 ? 8.779 1.382 5.139 1 90.8 592 TYR A C 1
ATOM 4591 O O . TYR A 1 592 ? 7.733 1.886 4.724 1 90.8 592 TYR A O 1
ATOM 4599 N N . MET A 1 593 ? 9.902 1.808 4.763 1 92.41 593 MET A N 1
ATOM 4600 C CA . MET A 1 593 ? 10.122 2.885 3.802 1 92.41 593 MET A CA 1
ATOM 4601 C C . MET A 1 593 ? 11.354 2.609 2.947 1 92.41 593 MET A C 1
ATOM 4603 O O . MET A 1 593 ? 12.371 2.131 3.453 1 92.41 593 MET A O 1
ATOM 4607 N N . SER A 1 594 ? 11.296 2.761 1.644 1 93.68 594 SER A N 1
ATOM 4608 C CA . SER A 1 594 ? 12.433 2.81 0.73 1 93.68 594 SER A CA 1
ATOM 4609 C C . SER A 1 594 ? 12.45 4.113 -0.062 1 93.68 594 SER A C 1
ATOM 4611 O O . SER A 1 594 ? 11.396 4.627 -0.444 1 93.68 594 SER A O 1
ATOM 4613 N N . SER A 1 595 ? 13.563 4.635 -0.236 1 94.88 595 SER A N 1
ATOM 4614 C CA . SER A 1 595 ? 13.716 5.863 -1.009 1 94.88 595 SER A CA 1
ATOM 4615 C C . SER A 1 595 ? 14.901 5.771 -1.965 1 94.88 595 SER A C 1
ATOM 4617 O O . SER A 1 595 ? 15.939 5.201 -1.622 1 94.88 595 SER A O 1
ATOM 4619 N N . VAL A 1 596 ? 14.709 6.266 -3.175 1 96.97 596 VAL A N 1
ATOM 4620 C CA . VAL A 1 596 ? 15.74 6.354 -4.204 1 96.97 596 VAL A CA 1
ATOM 4621 C C . VAL A 1 596 ? 15.79 7.772 -4.766 1 96.97 596 VAL A C 1
ATOM 4623 O O . VAL A 1 596 ? 14.764 8.453 -4.842 1 96.97 596 VAL A O 1
ATOM 4626 N N . SER A 1 597 ? 16.941 8.215 -5.076 1 97.26 597 SER A N 1
ATOM 4627 C CA . SER A 1 597 ? 17.061 9.568 -5.609 1 97.26 597 SER A CA 1
ATOM 4628 C C . SER A 1 597 ? 18.287 9.703 -6.505 1 97.26 597 SER A C 1
ATOM 4630 O O . SER A 1 597 ? 19.164 8.836 -6.502 1 97.26 597 SER A O 1
ATOM 4632 N N . THR A 1 598 ? 18.314 10.761 -7.319 1 96.04 598 THR A N 1
ATOM 4633 C CA . THR A 1 598 ? 19.446 11.082 -8.182 1 96.04 598 THR A CA 1
ATOM 4634 C C . THR A 1 598 ? 20.523 11.832 -7.403 1 96.04 598 THR A C 1
ATOM 4636 O O . THR A 1 598 ? 20.272 12.323 -6.301 1 96.04 598 THR A O 1
ATOM 4639 N N . SER A 1 599 ? 21.742 11.787 -7.935 1 93.41 599 SER A N 1
ATOM 4640 C CA . SER A 1 599 ? 22.866 12.529 -7.374 1 93.41 599 SER A CA 1
ATOM 4641 C C . SER A 1 599 ? 23.603 13.315 -8.453 1 93.41 599 SER A C 1
ATOM 4643 O O . SER A 1 599 ? 23.68 12.879 -9.603 1 93.41 599 SER A O 1
ATOM 4645 N N . GLN A 1 600 ? 23.997 14.514 -8.122 1 92.35 600 GLN A N 1
ATOM 4646 C CA . GLN A 1 600 ? 24.795 15.397 -8.965 1 92.35 600 GLN A CA 1
ATOM 4647 C C . GLN A 1 600 ? 23.979 15.918 -10.144 1 92.35 600 GLN A C 1
ATOM 4649 O O . GLN A 1 600 ? 24.531 16.213 -11.206 1 92.35 600 GLN A O 1
ATOM 4654 N N . GLY A 1 601 ? 22.636 15.936 -10.047 1 93.98 601 GLY A N 1
ATOM 4655 C CA . GLY A 1 601 ? 21.762 16.5 -11.064 1 93.98 601 GLY A CA 1
ATOM 4656 C C . GLY A 1 601 ? 21.217 15.461 -12.025 1 93.98 601 GLY A C 1
ATOM 4657 O O . GLY A 1 601 ? 21.216 14.266 -11.721 1 93.98 601 GLY A O 1
ATOM 4658 N N . LEU A 1 602 ? 20.613 15.962 -13.146 1 94.64 602 LEU A N 1
ATOM 4659 C CA . LEU A 1 602 ? 20.02 15.127 -14.185 1 94.64 602 LEU A CA 1
ATOM 4660 C C . LEU A 1 602 ? 20.787 15.264 -15.496 1 94.64 602 LEU A C 1
ATOM 4662 O O . LEU A 1 602 ? 21.142 16.374 -15.899 1 94.64 602 LEU A O 1
ATOM 4666 N N . SER A 1 603 ? 21.096 14.184 -16.092 1 90.91 603 SER A N 1
ATOM 4667 C CA . SER A 1 603 ? 21.851 14.198 -17.34 1 90.91 603 SER A CA 1
ATOM 4668 C C . SER A 1 603 ? 21.091 14.933 -18.438 1 90.91 603 SER A C 1
ATOM 4670 O O . SER A 1 603 ? 21.698 15.484 -19.359 1 90.91 603 SER A O 1
ATOM 4672 N N . GLN A 1 604 ? 19.766 14.773 -18.369 1 91.37 604 GLN A N 1
ATOM 4673 C CA . GLN A 1 604 ? 18.884 15.565 -19.219 1 91.37 604 GLN A CA 1
ATOM 4674 C C . GLN A 1 604 ? 18.054 16.542 -18.392 1 91.37 604 GLN A C 1
ATOM 4676 O O . GLN A 1 604 ? 17.402 16.146 -17.423 1 91.37 604 GLN A O 1
ATOM 4681 N N . GLU A 1 605 ? 18.075 17.723 -18.931 1 94.09 605 GLU A N 1
ATOM 4682 C CA . GLU A 1 605 ? 17.459 18.803 -18.165 1 94.09 605 GLU A CA 1
ATOM 4683 C C . GLU A 1 605 ? 15.989 18.509 -17.88 1 94.09 605 GLU A C 1
ATOM 4685 O O . GLU A 1 605 ? 15.194 18.339 -18.807 1 94.09 605 GLU A O 1
ATOM 4690 N N . ASN A 1 606 ? 15.631 18.367 -16.652 1 95.01 606 ASN A N 1
ATOM 4691 C CA . ASN A 1 606 ? 14.282 18.256 -16.106 1 95.01 606 ASN A CA 1
ATOM 4692 C C . ASN A 1 606 ? 13.618 16.945 -16.514 1 95.01 606 ASN A C 1
ATOM 4694 O O . ASN A 1 606 ? 12.394 16.878 -16.643 1 95.01 606 ASN A O 1
ATOM 4698 N N . TRP A 1 607 ? 14.406 15.924 -16.883 1 93.99 607 TRP A N 1
ATOM 4699 C CA . TRP A 1 607 ? 13.856 14.58 -17.023 1 93.99 607 TRP A CA 1
ATOM 4700 C C . TRP A 1 607 ? 13.837 13.857 -15.68 1 93.99 607 TRP A C 1
ATOM 4702 O O . TRP A 1 607 ? 14.843 13.277 -15.266 1 93.99 607 TRP A O 1
ATOM 4712 N N . PHE A 1 608 ? 12.678 13.804 -15.073 1 95.3 608 PHE A N 1
ATOM 4713 C CA . PHE A 1 608 ? 12.567 13.338 -13.696 1 95.3 608 PHE A CA 1
ATOM 4714 C C . PHE A 1 608 ? 12.416 11.822 -13.648 1 95.3 608 PHE A C 1
ATOM 4716 O O . PHE A 1 608 ? 11.304 11.308 -13.511 1 95.3 608 PHE A O 1
ATOM 4723 N N . ASN A 1 609 ? 13.554 11.187 -13.637 1 93.43 609 ASN A N 1
ATOM 4724 C CA . ASN A 1 609 ? 13.693 9.736 -13.577 1 93.43 609 ASN A CA 1
ATOM 4725 C C . ASN A 1 609 ? 15.032 9.326 -12.97 1 93.43 609 ASN A C 1
ATOM 4727 O O . ASN A 1 609 ? 16.045 9.994 -13.182 1 93.43 609 ASN A O 1
ATOM 4731 N N . LEU A 1 610 ? 15.029 8.235 -12.283 1 93.73 610 LEU A N 1
ATOM 4732 C CA . LEU A 1 610 ? 16.247 7.771 -11.626 1 93.73 610 LEU A CA 1
ATOM 4733 C C . LEU A 1 610 ? 17.343 7.49 -12.648 1 93.73 610 LEU A C 1
ATOM 4735 O O . LEU A 1 610 ? 18.53 7.629 -12.346 1 93.73 610 LEU A O 1
ATOM 4739 N N . ALA A 1 611 ? 17.014 7.11 -13.869 1 89.97 611 ALA A N 1
ATOM 4740 C CA . ALA A 1 611 ? 17.959 6.792 -14.936 1 89.97 611 ALA A CA 1
ATOM 4741 C C . ALA A 1 611 ? 18.755 8.027 -15.349 1 89.97 611 ALA A C 1
ATOM 4743 O O . ALA A 1 611 ? 19.823 7.911 -15.955 1 89.97 611 ALA A O 1
ATOM 4744 N N . ALA A 1 612 ? 18.269 9.195 -15.043 1 92.3 612 ALA A N 1
ATOM 4745 C CA . ALA A 1 612 ? 18.912 10.443 -15.449 1 92.3 612 ALA A CA 1
ATOM 4746 C C . ALA A 1 612 ? 19.982 10.86 -14.444 1 92.3 612 ALA A C 1
ATOM 4748 O O . ALA A 1 612 ? 20.622 11.902 -14.606 1 92.3 612 ALA A O 1
ATOM 4749 N N . SER A 1 613 ? 20.231 10.093 -13.412 1 92.58 613 SER A N 1
ATOM 4750 C CA . SER A 1 613 ? 21.205 10.465 -12.39 1 92.58 613 SER A CA 1
ATOM 4751 C C . SER A 1 613 ? 22.605 10.592 -12.982 1 92.58 613 SER A C 1
ATOM 4753 O O . SER A 1 613 ? 23.112 9.653 -13.599 1 92.58 613 SER A O 1
ATOM 4755 N N . VAL A 1 614 ? 23.22 11.735 -12.762 1 91.61 614 VAL A N 1
ATOM 4756 C CA . VAL A 1 614 ? 24.593 11.92 -13.221 1 91.61 614 VAL A CA 1
ATOM 4757 C C . VAL A 1 614 ? 25.547 11.126 -12.332 1 91.61 614 VAL A C 1
ATOM 4759 O O . VAL A 1 614 ? 26.384 10.369 -12.829 1 91.61 614 VAL A O 1
ATOM 4762 N N . GLY A 1 615 ? 25.354 11.269 -11.02 1 89.09 615 GLY A N 1
ATOM 4763 C CA . GLY A 1 615 ? 26.175 10.514 -10.086 1 89.09 615 GLY A CA 1
ATOM 4764 C C . GLY A 1 615 ? 25.547 9.198 -9.669 1 89.09 615 GLY A C 1
ATOM 4765 O O . GLY A 1 615 ? 24.52 8.793 -10.217 1 89.09 615 GLY A O 1
ATOM 4766 N N . THR A 1 616 ? 26.191 8.499 -8.732 1 87.04 616 THR A N 1
ATOM 4767 C CA . THR A 1 616 ? 25.663 7.254 -8.184 1 87.04 616 THR A CA 1
ATOM 4768 C C . THR A 1 616 ? 24.339 7.498 -7.466 1 87.04 616 THR A C 1
ATOM 4770 O O . THR A 1 616 ? 24.259 8.343 -6.571 1 87.04 616 THR A O 1
ATOM 4773 N N . LYS A 1 617 ? 23.403 6.762 -7.831 1 92.59 617 LYS A N 1
ATOM 4774 C CA . LYS A 1 617 ? 22.066 6.875 -7.257 1 92.59 617 LYS A CA 1
ATOM 4775 C C . LYS A 1 617 ? 22.098 6.675 -5.744 1 92.59 617 LYS A C 1
ATOM 4777 O O . LYS A 1 617 ? 22.883 5.871 -5.236 1 92.59 617 LYS A O 1
ATOM 4782 N N . ASN A 1 618 ? 21.206 7.38 -5.02 1 94 618 ASN A N 1
ATOM 4783 C CA . ASN A 1 618 ? 21.067 7.216 -3.577 1 94 618 ASN A CA 1
ATOM 4784 C C . ASN A 1 618 ? 19.994 6.188 -3.229 1 94 618 ASN A C 1
ATOM 4786 O O . ASN A 1 618 ? 18.969 6.103 -3.907 1 94 618 ASN A O 1
ATOM 4790 N N . ALA A 1 619 ? 20.3 5.384 -2.215 1 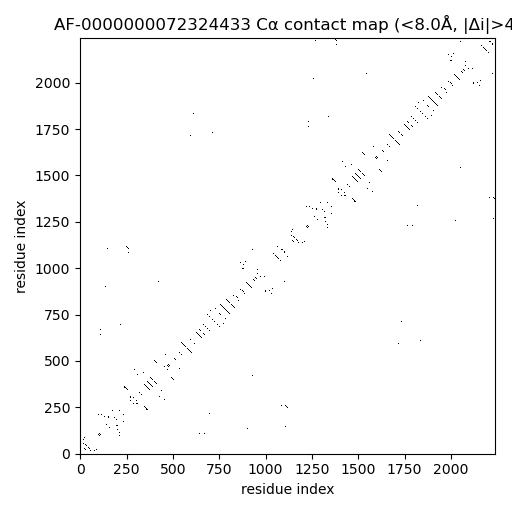94.67 619 ALA A N 1
ATOM 4791 C CA . ALA A 1 619 ? 19.355 4.396 -1.7 1 94.67 619 ALA A CA 1
ATOM 4792 C C . ALA A 1 619 ? 19.277 4.454 -0.178 1 94.67 619 ALA A C 1
ATOM 4794 O O . ALA A 1 619 ? 20.303 4.542 0.5 1 94.67 619 ALA A O 1
ATOM 4795 N N . ASN A 1 620 ? 18.048 4.443 0.315 1 93.13 620 ASN A N 1
ATOM 4796 C CA . ASN A 1 620 ? 17.804 4.438 1.753 1 93.13 620 ASN A CA 1
ATOM 4797 C C . ASN A 1 620 ? 16.607 3.564 2.116 1 93.13 620 ASN A C 1
ATOM 4799 O O . ASN A 1 620 ? 15.762 3.277 1.266 1 93.13 620 ASN A O 1
ATOM 4803 N N . MET A 1 621 ? 16.67 3.089 3.417 1 92.97 621 MET A N 1
ATOM 4804 C CA . MET A 1 621 ? 15.55 2.307 3.935 1 92.97 621 MET A CA 1
ATOM 4805 C C . MET A 1 621 ? 15.341 2.575 5.421 1 92.97 621 MET A C 1
ATOM 4807 O O . MET A 1 621 ? 16.257 3.031 6.109 1 92.97 621 MET A O 1
ATOM 4811 N N . ASN A 1 622 ? 14.068 2.377 5.829 1 91.69 622 ASN A N 1
ATOM 4812 C CA . ASN A 1 622 ? 13.706 2.422 7.242 1 91.69 622 ASN A CA 1
ATOM 4813 C C . ASN A 1 622 ? 12.68 1.349 7.593 1 91.69 622 ASN A C 1
ATOM 4815 O O . ASN A 1 622 ? 11.688 1.176 6.882 1 91.69 622 ASN A O 1
ATOM 4819 N N . LYS A 1 623 ? 12.961 0.577 8.658 1 90.94 623 LYS A N 1
ATOM 4820 C CA . LYS A 1 623 ? 12.057 -0.451 9.166 1 90.94 623 LYS A CA 1
ATOM 4821 C C . LYS A 1 623 ? 11.843 -0.3 10.67 1 90.94 623 LYS A C 1
ATOM 4823 O O . LYS A 1 623 ? 12.803 -0.136 11.425 1 90.94 623 LYS A O 1
ATOM 4828 N N . GLN A 1 624 ? 10.513 -0.393 11.054 1 93.23 624 GLN A N 1
ATOM 4829 C CA . GLN A 1 624 ? 10.159 -0.323 12.468 1 93.23 624 GLN A CA 1
ATOM 4830 C C . GLN A 1 624 ? 9.091 -1.355 12.819 1 93.23 624 GLN A C 1
ATOM 4832 O O . GLN A 1 624 ? 8.183 -1.612 12.026 1 93.23 624 GLN A O 1
ATOM 4837 N N . ASP A 1 625 ? 9.241 -1.965 13.979 1 92.97 625 ASP A N 1
ATOM 4838 C CA . ASP A 1 625 ? 8.276 -2.927 14.503 1 92.97 625 ASP A CA 1
ATOM 4839 C C . ASP A 1 625 ? 8.001 -2.676 15.984 1 92.97 625 ASP A C 1
ATOM 4841 O O . ASP A 1 625 ? 8.924 -2.404 16.755 1 92.97 625 ASP A O 1
ATOM 4845 N N . LEU A 1 626 ? 6.752 -2.755 16.37 1 94.65 626 LEU A N 1
ATOM 4846 C CA . LEU A 1 626 ? 6.328 -2.585 17.756 1 94.65 626 LEU A CA 1
ATOM 4847 C C . LEU A 1 626 ? 5.206 -3.557 18.104 1 94.65 626 LEU A C 1
ATOM 4849 O O . LEU A 1 626 ? 4.276 -3.745 17.317 1 94.65 626 LEU A O 1
ATOM 4853 N N . LEU A 1 627 ? 5.323 -4.247 19.198 1 95.51 627 LEU A N 1
ATOM 4854 C CA . LEU A 1 627 ? 4.285 -5.121 19.734 1 95.51 627 LEU A CA 1
ATOM 4855 C C . LEU A 1 627 ? 3.911 -4.712 21.155 1 95.51 627 LEU A C 1
ATOM 4857 O O . LEU A 1 627 ? 4.787 -4.52 22.001 1 95.51 627 LEU A O 1
ATOM 4861 N N . ARG A 1 628 ? 2.63 -4.569 21.44 1 93.99 628 ARG A N 1
ATOM 4862 C CA . ARG A 1 628 ? 2.075 -4.293 22.762 1 93.99 628 ARG A CA 1
ATOM 4863 C C . ARG A 1 628 ? 0.919 -5.236 23.078 1 93.99 628 ARG A C 1
ATOM 4865 O O . ARG A 1 628 ? 0.039 -5.45 22.242 1 93.99 628 ARG A O 1
ATOM 4872 N N . THR A 1 629 ? 0.887 -5.745 24.294 1 95 629 THR A N 1
ATOM 4873 C CA . THR A 1 629 ? -0.214 -6.581 24.759 1 95 629 THR A CA 1
ATOM 4874 C C . THR A 1 629 ? -0.7 -6.122 26.131 1 95 629 THR A C 1
ATOM 4876 O O . THR A 1 629 ? 0.032 -5.453 26.863 1 95 629 THR A O 1
ATOM 4879 N N . GLY A 1 630 ? -1.97 -6.359 26.438 1 94.1 630 GLY A N 1
ATOM 4880 C CA . GLY A 1 630 ? -2.537 -5.975 27.721 1 94.1 630 GLY A CA 1
ATOM 4881 C C . GLY A 1 630 ? -3.655 -6.892 28.179 1 94.1 630 GLY A C 1
ATOM 4882 O O . GLY A 1 630 ? -4.457 -7.356 27.365 1 94.1 630 GLY A O 1
ATOM 4883 N N . MET A 1 631 ? -3.612 -7.191 29.414 1 95.76 631 MET A N 1
ATOM 4884 C CA . MET A 1 631 ? -4.699 -7.875 30.109 1 95.76 631 MET A CA 1
ATOM 4885 C C . MET A 1 631 ? -5.311 -6.976 31.178 1 95.76 631 MET A C 1
ATOM 4887 O O . MET A 1 631 ? -4.592 -6.276 31.893 1 95.76 631 MET A O 1
ATOM 4891 N N . PHE A 1 632 ? -6.699 -6.944 31.216 1 94.38 632 PHE A N 1
ATOM 4892 C CA . PHE A 1 632 ? -7.288 -6.005 32.162 1 94.38 632 PHE A CA 1
ATOM 4893 C C . PHE A 1 632 ? -8.553 -6.585 32.784 1 94.38 632 PHE A C 1
ATOM 4895 O O . PHE A 1 632 ? -9.168 -7.492 32.221 1 94.38 632 PHE A O 1
ATOM 4902 N N . LEU A 1 633 ? -8.969 -6.083 33.884 1 95.05 633 LEU A N 1
ATOM 4903 C CA . LEU A 1 633 ? -10.19 -6.352 34.635 1 95.05 633 LEU A CA 1
ATOM 4904 C C . LEU A 1 633 ? -10.771 -5.064 35.207 1 95.05 633 LEU A C 1
ATOM 4906 O O . LEU A 1 633 ? -10.045 -4.254 35.788 1 95.05 633 LEU A O 1
ATOM 4910 N N . THR A 1 634 ? -11.958 -4.729 34.875 1 93.36 634 THR A N 1
ATOM 4911 C CA . THR A 1 634 ? -12.699 -3.635 35.492 1 93.36 634 THR A CA 1
ATOM 4912 C C . THR A 1 634 ? -13.959 -4.155 36.179 1 93.36 634 THR A C 1
ATOM 4914 O O . THR A 1 634 ? -14.635 -5.044 35.657 1 93.36 634 THR A O 1
ATOM 4917 N N . ALA A 1 635 ? -14.226 -3.706 37.375 1 93.92 635 ALA A N 1
ATOM 4918 C CA . ALA A 1 635 ? -15.419 -4.078 38.131 1 93.92 635 ALA A CA 1
ATOM 4919 C C . ALA A 1 635 ? -16.058 -2.855 38.784 1 93.92 635 ALA A C 1
ATOM 4921 O O . ALA A 1 635 ? -15.357 -1.982 39.299 1 93.92 635 ALA A O 1
ATOM 4922 N N . SER A 1 636 ? -17.324 -2.734 38.6 1 93.67 636 SER A N 1
ATOM 4923 C CA . SER A 1 636 ? -18.087 -1.637 39.187 1 93.67 636 SER A CA 1
ATOM 4924 C C . SER A 1 636 ? -19.267 -2.159 40 1 93.67 636 SER A C 1
ATOM 4926 O O . SER A 1 636 ? -19.913 -3.134 39.611 1 93.67 636 SER A O 1
ATOM 4928 N N . TYR A 1 637 ? -19.509 -1.584 41.172 1 95.1 637 TYR A N 1
ATOM 4929 C CA . TYR A 1 637 ? -20.633 -1.884 42.051 1 95.1 637 TYR A CA 1
ATOM 4930 C C . TYR A 1 637 ? -21.48 -0.642 42.297 1 95.1 637 TYR A C 1
ATOM 4932 O O . TYR A 1 637 ? -20.952 0.42 42.636 1 95.1 637 TYR A O 1
ATOM 4940 N N . GLY A 1 638 ? -22.71 -0.771 41.989 1 94.78 638 GLY A N 1
ATOM 4941 C CA . GLY A 1 638 ? -23.674 0.278 42.282 1 94.78 638 GLY A CA 1
ATOM 4942 C C . GLY A 1 638 ? -24.683 -0.119 43.343 1 94.78 638 GLY A C 1
ATOM 4943 O O . GLY A 1 638 ? -25.155 -1.258 43.364 1 94.78 638 GLY A O 1
ATOM 4944 N N . PHE A 1 639 ? -24.944 0.832 44.269 1 94.14 639 PHE A N 1
ATOM 4945 C CA . PHE A 1 639 ? -25.897 0.585 45.344 1 94.14 639 PHE A CA 1
ATOM 4946 C C . PHE A 1 639 ? -27.068 1.556 45.263 1 94.14 639 PHE A C 1
ATOM 4948 O O . PHE A 1 639 ? -26.889 2.767 45.408 1 94.14 639 PHE A O 1
ATOM 4955 N N . ASP A 1 640 ? -28.265 1.088 45.083 1 91.59 640 ASP A N 1
ATOM 4956 C CA . ASP A 1 640 ? -29.548 1.784 45.107 1 91.59 640 ASP A CA 1
ATOM 4957 C C . ASP A 1 640 ? -29.51 3.034 44.231 1 91.59 640 ASP A C 1
ATOM 4959 O O . ASP A 1 640 ? -30.035 4.082 44.613 1 91.59 640 ASP A O 1
ATOM 4963 N N . ASN A 1 641 ? -28.702 3.06 43.18 1 86.64 641 ASN A N 1
ATOM 4964 C CA . ASN A 1 641 ? -28.612 4.057 42.118 1 86.64 641 ASN A CA 1
ATOM 4965 C C . ASN A 1 641 ? -28.079 5.388 42.642 1 86.64 641 ASN A C 1
ATOM 4967 O O . ASN A 1 641 ? -28.302 6.434 42.031 1 86.64 641 ASN A O 1
ATOM 4971 N N . TRP A 1 642 ? -27.516 5.491 43.836 1 90.44 642 TRP A N 1
ATOM 4972 C CA . TRP A 1 642 ? -26.972 6.765 44.295 1 90.44 642 TRP A CA 1
ATOM 4973 C C . TRP A 1 642 ? -25.491 6.635 44.632 1 90.44 642 TRP A C 1
ATOM 4975 O O . TRP A 1 642 ? -24.786 7.639 44.761 1 90.44 642 TRP A O 1
ATOM 4985 N N . ALA A 1 643 ? -24.969 5.365 44.806 1 94.35 643 ALA A N 1
ATOM 4986 C CA . ALA A 1 643 ? -23.551 5.165 45.095 1 94.35 643 ALA A CA 1
ATOM 4987 C C . ALA A 1 643 ? -22.921 4.191 44.104 1 94.35 643 ALA A C 1
ATOM 4989 O O . ALA A 1 643 ? -23.469 3.117 43.846 1 94.35 643 ALA A O 1
ATOM 4990 N N . TYR A 1 644 ? -21.767 4.58 43.625 1 94.78 644 TYR A N 1
ATOM 4991 C CA . TYR A 1 644 ? -21.059 3.743 42.662 1 94.78 644 TYR A CA 1
ATOM 4992 C C . TYR A 1 644 ? -19.57 3.685 42.981 1 94.78 644 TYR A C 1
ATOM 4994 O O . TYR A 1 644 ? -18.971 4.692 43.366 1 94.78 644 TYR A O 1
ATOM 5002 N N . ILE A 1 645 ? -18.937 2.516 42.909 1 95.36 645 ILE A N 1
ATOM 5003 C CA . ILE A 1 645 ? -17.496 2.325 43.031 1 95.36 645 ILE A CA 1
ATOM 5004 C C . ILE A 1 645 ? -16.991 1.454 41.883 1 95.36 645 ILE A C 1
ATOM 5006 O O . ILE A 1 645 ? -17.668 0.511 41.466 1 95.36 645 ILE A O 1
ATOM 5010 N N . GLU A 1 646 ? -15.873 1.839 41.311 1 93.86 646 GLU A N 1
ATOM 5011 C CA . GLU A 1 646 ? -15.281 1.088 40.208 1 93.86 646 GLU A CA 1
ATOM 5012 C C . GLU A 1 646 ? -13.779 0.907 40.407 1 93.86 646 GLU A C 1
ATOM 5014 O O . GLU A 1 646 ? -13.092 1.826 40.858 1 93.86 646 GLU A O 1
ATOM 5019 N N . GLY A 1 647 ? -13.29 -0.268 40.141 1 93.32 647 GLY A N 1
ATOM 5020 C CA . GLY A 1 647 ? -11.871 -0.587 40.136 1 93.32 647 GLY A CA 1
ATOM 5021 C C . GLY A 1 647 ? -11.4 -1.192 38.827 1 93.32 647 GLY A C 1
ATOM 5022 O O . GLY A 1 647 ? -12.138 -1.939 38.182 1 93.32 647 GLY A O 1
ATOM 5023 N N . THR A 1 648 ? -10.217 -0.772 38.401 1 93.1 648 THR A N 1
ATOM 5024 C CA . THR A 1 648 ? -9.617 -1.311 37.186 1 93.1 648 THR A CA 1
ATOM 5025 C C . THR A 1 648 ? -8.16 -1.698 37.428 1 93.1 648 THR A C 1
ATOM 5027 O O . THR A 1 648 ? -7.449 -1.024 38.176 1 93.1 648 THR A O 1
ATOM 5030 N N . ILE A 1 649 ? -7.727 -2.79 36.856 1 94.73 649 ILE A N 1
ATOM 5031 C CA . ILE A 1 649 ? -6.323 -3.187 36.853 1 94.73 649 ILE A CA 1
ATOM 5032 C C . ILE A 1 649 ? -5.931 -3.688 35.465 1 94.73 649 ILE A C 1
ATOM 5034 O O . ILE A 1 649 ? -6.712 -4.377 34.804 1 94.73 649 ILE A O 1
ATOM 5038 N N . ARG A 1 650 ? -4.797 -3.22 34.967 1 94.46 650 ARG A N 1
ATOM 5039 C CA . ARG A 1 650 ? -4.293 -3.606 33.653 1 94.46 650 ARG A CA 1
ATOM 5040 C C . ARG A 1 650 ? -2.808 -3.946 33.714 1 94.46 650 ARG A C 1
ATOM 5042 O O . ARG A 1 650 ? -2.032 -3.244 34.367 1 94.46 650 ARG A O 1
ATOM 5049 N N . ASN A 1 651 ? -2.438 -5.085 33.161 1 95.32 651 ASN A N 1
ATOM 5050 C CA . ASN A 1 651 ? -1.044 -5.414 32.885 1 95.32 651 ASN A CA 1
ATOM 5051 C C . ASN A 1 651 ? -0.702 -5.214 31.412 1 95.32 651 ASN A C 1
ATOM 5053 O O . ASN A 1 651 ? -1.418 -5.698 30.533 1 95.32 651 ASN A O 1
ATOM 5057 N N . GLU A 1 652 ? 0.347 -4.5 31.205 1 94.47 652 GLU A N 1
ATOM 5058 C CA . GLU A 1 652 ? 0.768 -4.228 29.834 1 94.47 652 GLU A CA 1
ATOM 5059 C C . GLU A 1 652 ? 2.213 -4.661 29.604 1 94.47 652 GLU A C 1
ATOM 5061 O O . GLU A 1 652 ? 3.062 -4.503 30.484 1 94.47 652 GLU A O 1
ATOM 5066 N N . LYS A 1 653 ? 2.449 -5.226 28.436 1 95.13 653 LYS A N 1
ATOM 5067 C CA . LYS A 1 653 ? 3.793 -5.559 27.973 1 95.13 653 LYS A CA 1
ATOM 5068 C C . LYS A 1 653 ? 4.1 -4.876 26.643 1 95.13 653 LYS A C 1
ATOM 5070 O O . LYS A 1 653 ? 3.252 -4.834 25.75 1 95.13 653 LYS A O 1
ATOM 5075 N N . THR A 1 654 ? 5.377 -4.312 26.537 1 94.19 654 THR A N 1
ATOM 5076 C CA . THR A 1 654 ? 5.769 -3.636 25.305 1 94.19 654 THR A CA 1
ATOM 5077 C C . THR A 1 654 ? 7.124 -4.141 24.818 1 94.19 654 THR A C 1
ATOM 5079 O O . THR A 1 654 ? 7.979 -4.515 25.623 1 94.19 654 THR A O 1
ATOM 5082 N N . SER A 1 655 ? 7.396 -4.101 23.524 1 93.6 655 SER A N 1
ATOM 5083 C CA . SER A 1 655 ? 8.659 -4.548 22.946 1 93.6 655 SER A CA 1
ATOM 5084 C C . SER A 1 655 ? 9.68 -3.417 22.904 1 93.6 655 SER A C 1
ATOM 5086 O O . SER A 1 655 ? 10.831 -3.626 22.516 1 93.6 655 SER A O 1
ATOM 5088 N N . THR A 1 656 ? 9.349 -2.203 23.302 1 92.02 656 THR A N 1
ATOM 5089 C CA . THR A 1 656 ? 10.257 -1.062 23.244 1 92.02 656 THR A CA 1
ATOM 5090 C C . THR A 1 656 ? 11.265 -1.116 24.389 1 92.02 656 THR A C 1
ATOM 5092 O O . THR A 1 656 ? 12.261 -0.388 24.38 1 92.02 656 THR A O 1
ATOM 5095 N N . LEU A 1 657 ? 10.995 -1.996 25.302 1 93.2 657 LEU A N 1
ATOM 5096 C CA . LEU A 1 657 ? 11.875 -2.123 26.458 1 93.2 657 LEU A CA 1
ATOM 5097 C C . LEU A 1 657 ? 12.462 -3.529 26.542 1 93.2 657 LEU A C 1
ATOM 5099 O O . LEU A 1 657 ? 11.884 -4.48 26.012 1 93.2 657 LEU A O 1
ATOM 5103 N N . LYS A 1 658 ? 13.58 -3.634 27.181 1 91.41 658 LYS A N 1
ATOM 5104 C CA . LYS A 1 658 ? 14.279 -4.908 27.328 1 91.41 658 LYS A CA 1
ATOM 5105 C C . LYS A 1 658 ? 13.455 -5.895 28.15 1 91.41 658 LYS A C 1
ATOM 5107 O O . LYS A 1 658 ? 12.693 -5.493 29.031 1 91.41 658 LYS A O 1
ATOM 5112 N N . LYS A 1 659 ? 13.598 -7.244 27.84 1 89.16 659 LYS A N 1
ATOM 5113 C CA . LYS A 1 659 ? 12.934 -8.291 28.611 1 89.16 659 LYS A CA 1
ATOM 5114 C C . LYS A 1 659 ? 13.251 -8.164 30.098 1 89.16 659 LYS A C 1
ATOM 5116 O O . LYS A 1 659 ? 14.407 -7.964 30.476 1 89.16 659 LYS A O 1
ATOM 5121 N N . GLY A 1 660 ? 11.959 -8.801 30.848 1 86.64 660 GLY A N 1
ATOM 5122 C CA . GLY A 1 660 ? 12.098 -8.593 32.28 1 86.64 660 GLY A CA 1
ATOM 5123 C C . GLY A 1 660 ? 11.547 -7.259 32.746 1 86.64 660 GLY A C 1
ATOM 5124 O O . GLY A 1 660 ? 11.088 -7.133 33.883 1 86.64 660 GLY A O 1
ATOM 5125 N N . ASN A 1 661 ? 12.042 -5.688 32.006 1 89.21 661 ASN A N 1
ATOM 5126 C CA . ASN A 1 661 ? 11.546 -4.348 32.302 1 89.21 661 ASN A CA 1
ATOM 5127 C C . ASN A 1 661 ? 10.342 -3.992 31.434 1 89.21 661 ASN A C 1
ATOM 5129 O O . ASN A 1 661 ? 9.841 -2.868 31.491 1 89.21 661 ASN A O 1
ATOM 5133 N N . ASN A 1 662 ? 9.819 -4.819 30.672 1 93.24 662 ASN A N 1
ATOM 5134 C CA . ASN A 1 662 ? 8.84 -4.473 29.646 1 93.24 662 ASN A CA 1
ATOM 5135 C C . ASN A 1 662 ? 7.424 -4.848 30.073 1 93.24 662 ASN A C 1
ATOM 5137 O O . ASN A 1 662 ? 6.507 -4.864 29.251 1 93.24 662 ASN A O 1
ATOM 5141 N N . SER A 1 663 ? 6.795 -5.525 31.238 1 93.57 663 SER A N 1
ATOM 5142 C CA . SER A 1 663 ? 5.467 -5.852 31.747 1 93.57 663 SER A CA 1
ATOM 5143 C C . SER A 1 663 ? 5.088 -4.956 32.921 1 93.57 663 SER A C 1
ATOM 5145 O O . SER A 1 663 ? 5.883 -4.765 33.844 1 93.57 663 SER A O 1
ATOM 5147 N N . PHE A 1 664 ? 4.196 -4.058 33.032 1 91.58 664 PHE A N 1
ATOM 5148 C CA . PHE A 1 664 ? 3.804 -3.086 34.046 1 91.58 664 PHE A CA 1
ATOM 5149 C C . PHE A 1 664 ? 2.337 -3.259 34.422 1 91.58 664 PHE A C 1
ATOM 5151 O O . PHE A 1 664 ? 1.535 -3.732 33.614 1 91.58 664 PHE A O 1
ATOM 5158 N N . TRP A 1 665 ? 2.073 -2.693 35.591 1 92.8 665 TRP A N 1
ATOM 5159 C CA . TRP A 1 665 ? 0.713 -2.734 36.117 1 92.8 665 TRP A CA 1
ATOM 5160 C C . TRP A 1 665 ? 0.154 -1.326 36.292 1 92.8 665 TRP A C 1
ATOM 5162 O O . TRP A 1 665 ? 0.847 -0.433 36.786 1 92.8 665 TRP A O 1
ATOM 5172 N N . TYR A 1 666 ? -1.06 -1.088 35.926 1 93.31 666 TYR A N 1
ATOM 5173 C CA . TYR A 1 666 ? -1.739 0.199 36.024 1 93.31 666 TYR A CA 1
ATOM 5174 C C . TYR A 1 666 ? -3.067 0.061 36.758 1 93.31 666 TYR A C 1
ATOM 5176 O O . TYR A 1 666 ? -4.113 -0.126 36.131 1 93.31 666 TYR A O 1
ATOM 5184 N N . PRO A 1 667 ? -3.105 0.265 37.989 1 94.06 667 PRO A N 1
ATOM 5185 C CA . PRO A 1 667 ? -4.351 0.227 38.758 1 94.06 667 PRO A CA 1
ATOM 5186 C C . PRO A 1 667 ? -5.062 1.578 38.796 1 94.06 667 PRO A C 1
ATOM 5188 O O . PRO A 1 667 ? -4.413 2.624 38.711 1 94.06 667 PRO A O 1
ATOM 5191 N N . SER A 1 668 ? -6.097 1.892 39.04 1 93.92 668 SER A N 1
ATOM 5192 C CA . SER A 1 668 ? -6.901 3.096 39.223 1 93.92 668 SER A CA 1
ATOM 5193 C C . SER A 1 668 ? -8.149 2.807 40.051 1 93.92 668 SER A C 1
ATOM 5195 O O . SER A 1 668 ? -8.594 1.66 40.131 1 93.92 668 SER A O 1
ATOM 5197 N N . ALA A 1 669 ? -8.962 3.477 40.64 1 94.73 669 ALA A N 1
ATOM 5198 C CA . ALA A 1 669 ? -10.19 3.4 41.426 1 94.73 669 ALA A CA 1
ATOM 5199 C C . ALA A 1 669 ? -10.975 4.706 41.345 1 94.73 669 ALA A C 1
ATOM 5201 O O . ALA A 1 669 ? -10.387 5.789 41.295 1 94.73 669 ALA A O 1
ATOM 5202 N N . SER A 1 670 ? -12.264 4.574 41.264 1 94.76 670 SER A N 1
ATOM 5203 C CA . SER A 1 670 ? -13.126 5.751 41.25 1 94.76 670 SER A CA 1
ATOM 5204 C C . SER A 1 670 ? -14.41 5.506 42.036 1 94.76 670 SER A C 1
ATOM 5206 O O . SER A 1 670 ? -14.846 4.362 42.181 1 94.76 670 SER A O 1
ATOM 5208 N N . ALA A 1 671 ? -15.014 6.533 42.56 1 94.99 671 ALA A N 1
ATOM 5209 C CA . ALA A 1 671 ? -16.265 6.5 43.314 1 94.99 671 ALA A CA 1
ATOM 5210 C C . ALA A 1 671 ? -17.12 7.727 43.01 1 94.99 671 ALA A C 1
ATOM 5212 O O . ALA A 1 671 ? -16.594 8.793 42.684 1 94.99 671 ALA A O 1
ATOM 5213 N N . SER A 1 672 ? -18.37 7.564 43.057 1 94.76 672 SER A N 1
ATOM 5214 C CA . SER A 1 672 ? -19.293 8.678 42.868 1 94.76 672 SER A CA 1
ATOM 5215 C C . SER A 1 672 ? -20.535 8.522 43.738 1 94.76 672 SER A C 1
ATOM 5217 O O . SER A 1 672 ? -20.976 7.401 44.005 1 94.76 672 SER A O 1
ATOM 5219 N N . ILE A 1 673 ? -21.073 9.644 44.216 1 95.04 673 ILE A N 1
ATOM 5220 C CA . ILE A 1 673 ? -22.292 9.711 45.015 1 95.04 673 ILE A CA 1
ATOM 5221 C C . ILE A 1 673 ? -23.251 10.732 44.408 1 95.04 673 ILE A C 1
ATOM 5223 O O . ILE A 1 673 ? -22.896 11.9 44.233 1 95.04 673 ILE A O 1
ATOM 5227 N N . LEU A 1 674 ? -24.378 10.25 44.054 1 94.36 674 LEU A N 1
ATOM 5228 C CA . LEU A 1 674 ? -25.45 11.142 43.626 1 94.36 674 LEU A CA 1
ATOM 5229 C C . LEU A 1 674 ? -26.305 11.573 44.813 1 94.36 674 LEU A C 1
ATOM 5231 O O . LEU A 1 674 ? -27.302 10.923 45.135 1 94.36 674 LEU A O 1
ATOM 5235 N N . PHE A 1 675 ? -25.998 12.651 45.36 1 90.33 675 PHE A N 1
ATOM 5236 C CA . PHE A 1 675 ? -26.638 13.009 46.621 1 90.33 675 PHE A CA 1
ATOM 5237 C C . PHE A 1 675 ? -28.077 13.456 46.39 1 90.33 675 PHE A C 1
ATOM 5239 O O . PHE A 1 675 ? -28.904 13.399 47.302 1 90.33 675 PHE A O 1
ATOM 5246 N N . THR A 1 676 ? -28.394 13.921 45.153 1 89.68 676 THR A N 1
ATOM 5247 C CA . THR A 1 676 ? -29.793 14.222 44.874 1 89.68 676 THR A CA 1
ATOM 5248 C C . THR A 1 676 ? -30.638 12.952 44.911 1 89.68 676 THR A C 1
ATOM 5250 O O . THR A 1 676 ? -31.802 12.985 45.315 1 89.68 676 THR A O 1
ATOM 5253 N N . GLU A 1 677 ? -30.035 11.856 44.375 1 88.26 677 GLU A N 1
ATOM 5254 C CA . GLU A 1 677 ? -30.737 10.578 44.442 1 88.26 677 GLU A CA 1
ATOM 5255 C C . GLU A 1 677 ? -30.797 10.056 45.875 1 88.26 677 GLU A C 1
ATOM 5257 O O . GLU A 1 677 ? -31.731 9.34 46.242 1 88.26 677 GLU A O 1
ATOM 5262 N N . LEU A 1 678 ? -29.808 10.394 46.739 1 87.61 678 LEU A N 1
ATOM 5263 C CA . LEU A 1 678 ? -29.789 10.024 48.15 1 87.61 678 LEU A CA 1
ATOM 5264 C C . LEU A 1 678 ? -30.912 10.722 48.911 1 87.61 678 LEU A C 1
ATOM 5266 O O . LEU A 1 678 ? -31.463 10.164 49.862 1 87.61 678 LEU A O 1
ATOM 5270 N N . MET A 1 679 ? -31.332 11.886 48.453 1 88.73 679 MET A N 1
ATOM 5271 C CA . MET A 1 679 ? -32.374 12.663 49.117 1 88.73 679 MET A CA 1
ATOM 5272 C C . MET A 1 679 ? -33.758 12.121 48.775 1 88.73 679 MET A C 1
ATOM 5274 O O . MET A 1 679 ? -34.72 12.353 49.51 1 88.73 679 MET A O 1
ATOM 5278 N N . LYS A 1 680 ? -33.872 11.374 47.764 1 79.39 680 LYS A N 1
ATOM 5279 C CA . LYS A 1 680 ? -35.105 10.732 47.317 1 79.39 680 LYS A CA 1
ATOM 5280 C C . LYS A 1 680 ? -36.27 11.717 47.322 1 79.39 680 LYS A C 1
ATOM 5282 O O . LYS A 1 680 ? -36.182 12.794 46.729 1 79.39 680 LYS A O 1
ATOM 5287 N N . ASP A 1 681 ? -37.225 11.602 48.176 1 79.37 681 ASP A N 1
ATOM 5288 C CA . ASP A 1 681 ? -38.454 12.389 48.201 1 79.37 681 ASP A CA 1
ATOM 5289 C C . ASP A 1 681 ? -38.21 13.768 48.811 1 79.37 681 ASP A C 1
ATOM 5291 O O . ASP A 1 681 ? -39.01 14.686 48.623 1 79.37 681 ASP A O 1
ATOM 5295 N N . ASN A 1 682 ? -37.185 14.017 49.419 1 86.62 682 ASN A N 1
ATOM 5296 C CA . ASN A 1 682 ? -36.909 15.298 50.061 1 86.62 682 ASN A CA 1
ATOM 5297 C C . ASN A 1 682 ? -36.081 16.21 49.16 1 86.62 682 ASN A C 1
ATOM 5299 O O . ASN A 1 682 ? -35.592 17.25 49.604 1 86.62 682 ASN A O 1
ATOM 5303 N N . LYS A 1 683 ? -35.906 15.85 47.866 1 88.4 683 LYS A N 1
ATOM 5304 C CA . LYS A 1 683 ? -35.147 16.688 46.942 1 88.4 683 LYS A CA 1
ATOM 5305 C C . LYS A 1 683 ? -35.92 17.955 46.587 1 88.4 683 LYS A C 1
ATOM 5307 O O . LYS A 1 683 ? -37.077 17.886 46.166 1 88.4 683 LYS A O 1
ATOM 5312 N N . PRO A 1 684 ? -35.355 19.225 46.771 1 88.43 684 PRO A N 1
ATOM 5313 C CA . PRO A 1 684 ? -36.056 20.45 46.379 1 88.43 684 PRO A CA 1
ATOM 5314 C C . PRO A 1 684 ? -36.368 20.499 44.885 1 88.43 684 PRO A C 1
ATOM 5316 O O . PRO A 1 684 ? -35.588 19.998 44.071 1 88.43 684 PRO A O 1
ATOM 5319 N N . SER A 1 685 ? -37.358 21.153 44.523 1 84.49 685 SER A N 1
ATOM 5320 C CA . SER A 1 685 ? -37.805 21.185 43.134 1 84.49 685 SER A CA 1
ATOM 5321 C C . SER A 1 685 ? -36.84 21.979 42.26 1 84.49 685 SER A C 1
ATOM 5323 O O . SER A 1 685 ? -36.777 21.769 41.047 1 84.49 685 SER A O 1
ATOM 5325 N N . TRP A 1 686 ? -36.033 22.925 42.918 1 87.59 686 TRP A N 1
ATOM 5326 C CA . TRP A 1 686 ? -35.126 23.764 42.142 1 87.59 686 TRP A CA 1
ATOM 5327 C C . TRP A 1 686 ? -33.798 23.053 41.902 1 87.59 686 TRP A C 1
ATOM 5329 O O . TRP A 1 686 ? -32.977 23.512 41.104 1 87.59 686 TRP A O 1
ATOM 5339 N N . TYR A 1 687 ? -33.541 21.966 42.538 1 91.03 687 TYR A N 1
ATOM 5340 C CA . TYR A 1 687 ? -32.293 21.22 42.421 1 91.03 687 TYR A CA 1
ATOM 5341 C C . TYR A 1 687 ? -32.516 19.892 41.707 1 91.03 687 TYR A C 1
ATOM 5343 O O . TYR A 1 687 ? -33.134 18.979 42.26 1 91.03 687 TYR A O 1
ATOM 5351 N N . ASP A 1 688 ? -32.005 19.732 40.493 1 87.9 688 ASP A N 1
ATOM 5352 C CA . ASP A 1 688 ? -32.36 18.604 39.637 1 87.9 688 ASP A CA 1
ATOM 5353 C C . ASP A 1 688 ? -31.336 17.478 39.762 1 87.9 688 ASP A C 1
ATOM 5355 O O . ASP A 1 688 ? -31.693 16.299 39.713 1 87.9 688 ASP A O 1
ATOM 5359 N N . TYR A 1 689 ? -30.121 17.859 39.799 1 90.56 689 TYR A N 1
ATOM 5360 C CA . TYR A 1 689 ? -29.068 16.851 39.733 1 90.56 689 TYR A CA 1
ATOM 5361 C C . TYR A 1 689 ? -27.834 17.3 40.506 1 90.56 689 TYR A C 1
ATOM 5363 O O . TYR A 1 689 ? -27.43 18.462 40.422 1 90.56 689 TYR A O 1
ATOM 5371 N N . GLY A 1 690 ? -27.258 16.464 41.361 1 92.17 690 GLY A N 1
ATOM 5372 C CA . GLY A 1 690 ? -26.019 16.685 42.09 1 92.17 690 GLY A CA 1
ATOM 5373 C C . GLY A 1 690 ? -25.192 15.425 42.256 1 92.17 690 GLY A C 1
ATOM 5374 O O . GLY A 1 690 ? -25.717 14.377 42.638 1 92.17 690 GLY A O 1
ATOM 5375 N N . LYS A 1 691 ? -23.959 15.54 41.951 1 94.34 691 LYS A N 1
ATOM 5376 C CA . LYS A 1 691 ? -23.053 14.396 41.998 1 94.34 691 LYS A CA 1
ATOM 5377 C C . LYS A 1 691 ? -21.657 14.818 42.446 1 94.34 691 LYS A C 1
ATOM 5379 O O . LYS A 1 691 ? -21.147 15.854 42.014 1 94.34 691 LYS A O 1
ATOM 5384 N N . ILE A 1 692 ? -21.113 14.098 43.418 1 95.71 692 ILE A N 1
ATOM 5385 C CA . ILE A 1 692 ? -19.709 14.244 43.786 1 95.71 692 ILE A CA 1
ATOM 5386 C C . ILE A 1 692 ? -18.935 12.995 43.372 1 95.71 692 ILE A C 1
ATOM 5388 O O . ILE A 1 692 ? -19.446 11.877 43.476 1 95.71 692 ILE A O 1
ATOM 5392 N N . ARG A 1 693 ? -17.844 13.18 42.84 1 94.96 693 ARG A N 1
ATOM 5393 C CA . ARG A 1 693 ? -17.046 12.046 42.385 1 94.96 693 ARG A CA 1
ATOM 5394 C C . ARG A 1 693 ? -15.584 12.209 42.785 1 94.96 693 ARG A C 1
ATOM 5396 O O . ARG A 1 693 ? -15.103 13.331 42.956 1 94.96 693 ARG A O 1
ATOM 5403 N N . ALA A 1 694 ? -14.824 11.124 42.887 1 95.3 694 ALA A N 1
ATOM 5404 C CA . ALA A 1 694 ? -13.396 11.046 43.185 1 95.3 694 ALA A CA 1
ATOM 5405 C C . ALA A 1 694 ? -12.748 9.87 42.46 1 95.3 694 ALA A C 1
ATOM 5407 O O . ALA A 1 694 ? -13.361 8.81 42.31 1 95.3 694 ALA A O 1
ATOM 5408 N N . SER A 1 695 ? -11.558 10.126 41.992 1 95.12 695 SER A N 1
ATOM 5409 C CA . SER A 1 695 ? -10.871 9.045 41.293 1 95.12 695 SER A CA 1
ATOM 5410 C C . SER A 1 695 ? -9.363 9.115 41.511 1 95.12 695 SER A C 1
ATOM 5412 O O . SER A 1 695 ? -8.824 10.182 41.813 1 95.12 695 SER A O 1
ATOM 5414 N N . TYR A 1 696 ? -8.691 8.006 41.382 1 95.04 696 TYR A N 1
ATOM 5415 C CA . TYR A 1 696 ? -7.244 7.83 41.428 1 95.04 696 TYR A CA 1
ATOM 5416 C C . TYR A 1 696 ? -6.788 6.787 40.415 1 95.04 696 TYR A C 1
ATOM 5418 O O . TYR A 1 696 ? -7.452 5.765 40.227 1 95.04 696 TYR A O 1
ATOM 5426 N N . GLY A 1 697 ? -5.727 7.056 39.752 1 93.17 697 GLY A N 1
ATOM 5427 C CA . GLY A 1 697 ? -5.244 6.086 38.782 1 93.17 697 GLY A CA 1
ATOM 5428 C C . GLY A 1 697 ? -3.776 6.262 38.442 1 93.17 697 GLY A C 1
ATOM 5429 O O . GLY A 1 697 ? -3.2 7.325 38.687 1 93.17 697 GLY A O 1
ATOM 5430 N N . ILE A 1 698 ? -3.188 5.149 37.956 1 93.31 698 ILE A N 1
ATOM 5431 C CA . ILE A 1 698 ? -1.811 5.125 37.475 1 93.31 698 ILE A CA 1
ATOM 5432 C C . ILE A 1 698 ? -1.786 4.729 36.001 1 93.31 698 ILE A C 1
ATOM 5434 O O . ILE A 1 698 ? -2.45 3.771 35.598 1 93.31 698 ILE A O 1
ATOM 5438 N N . VAL A 1 699 ? -1.14 5.489 35.217 1 90.1 699 VAL A N 1
ATOM 5439 C CA . VAL A 1 699 ? -0.935 5.171 33.808 1 90.1 699 VAL A CA 1
ATOM 5440 C C . VAL A 1 699 ? 0.521 5.427 33.427 1 90.1 699 VAL A C 1
ATOM 5442 O O . VAL A 1 699 ? 1.28 6.009 34.206 1 90.1 699 VAL A O 1
ATOM 5445 N N . GLY A 1 700 ? 0.933 4.89 32.316 1 85.18 700 GLY A N 1
ATOM 5446 C CA . GLY A 1 700 ? 2.337 5.039 31.97 1 85.18 700 GLY A CA 1
ATOM 5447 C C . GLY A 1 700 ? 2.556 5.435 30.522 1 85.18 700 GLY A C 1
ATOM 5448 O O . GLY A 1 700 ? 1.602 5.519 29.745 1 85.18 700 GLY A O 1
ATOM 5449 N N . ASN A 1 701 ? 3.796 5.779 30.197 1 85.4 701 ASN A N 1
ATOM 5450 C CA . ASN A 1 701 ? 4.282 6.091 28.857 1 85.4 701 ASN A CA 1
ATOM 5451 C C . ASN A 1 701 ? 5.603 5.389 28.561 1 85.4 701 ASN A C 1
ATOM 5453 O O . ASN A 1 701 ? 6.616 5.666 29.206 1 85.4 701 ASN A O 1
ATOM 5457 N N . ALA A 1 702 ? 5.577 4.504 27.668 1 85.96 702 ALA A N 1
ATOM 5458 C CA . ALA A 1 702 ? 6.798 3.81 27.268 1 85.96 702 ALA A CA 1
ATOM 5459 C C . ALA A 1 702 ? 7.589 4.632 26.254 1 85.96 702 ALA A C 1
ATOM 5461 O O . ALA A 1 702 ? 7.029 5.495 25.573 1 85.96 702 ALA A O 1
ATOM 5462 N N . PRO A 1 703 ? 8.885 4.376 26.232 1 86.36 703 PRO A N 1
ATOM 5463 C CA . PRO A 1 703 ? 9.674 5.123 25.25 1 86.36 703 PRO A CA 1
ATOM 5464 C C . PRO A 1 703 ? 9.313 4.768 23.809 1 86.36 703 PRO A C 1
ATOM 5466 O O . PRO A 1 703 ? 8.725 3.713 23.559 1 86.36 703 PRO A O 1
ATOM 5469 N N . GLU A 1 704 ? 9.707 5.635 22.924 1 84.28 704 GLU A N 1
ATOM 5470 C CA . GLU A 1 704 ? 9.493 5.401 21.499 1 84.28 704 GLU A CA 1
ATOM 5471 C C . GLU A 1 704 ? 10.285 4.191 21.013 1 84.28 704 GLU A C 1
ATOM 5473 O O . GLU A 1 704 ? 11.168 3.696 21.718 1 84.28 704 GLU A O 1
ATOM 5478 N N . ILE A 1 705 ? 10.021 3.78 19.855 1 88.74 705 ILE A N 1
ATOM 5479 C CA . ILE A 1 705 ? 10.615 2.591 19.253 1 88.74 705 ILE A CA 1
ATOM 5480 C C . ILE A 1 705 ? 12.128 2.766 19.15 1 88.74 705 ILE A C 1
ATOM 5482 O O . ILE A 1 705 ? 12.609 3.795 18.669 1 88.74 705 ILE A O 1
ATOM 5486 N N . TYR A 1 706 ? 12.965 1.898 19.668 1 88.89 706 TYR A N 1
ATOM 5487 C CA . TYR A 1 706 ? 14.407 1.705 19.565 1 88.89 706 TYR A CA 1
ATOM 5488 C C . TYR A 1 706 ? 15.158 2.789 20.328 1 88.89 706 TYR A C 1
ATOM 5490 O O . TYR A 1 706 ? 16.371 2.943 20.167 1 88.89 706 TYR A O 1
ATOM 5498 N N . ARG A 1 707 ? 14.494 3.608 21.069 1 86.73 707 ARG A N 1
ATOM 5499 C CA . ARG A 1 707 ? 15.155 4.683 21.802 1 86.73 707 ARG A CA 1
ATOM 5500 C C . ARG A 1 707 ? 15.941 4.135 22.989 1 86.73 707 ARG A C 1
ATOM 5502 O O . ARG A 1 707 ? 17.005 4.655 23.329 1 86.73 707 ARG A O 1
ATOM 5509 N N . ALA A 1 708 ? 15.47 3.098 23.65 1 90.7 708 ALA A N 1
ATOM 5510 C CA . ALA A 1 708 ? 16.105 2.552 24.847 1 90.7 708 ALA A CA 1
ATOM 5511 C C . ALA A 1 708 ? 17.248 1.609 24.479 1 90.7 708 ALA A C 1
ATOM 5513 O O . ALA A 1 708 ? 18.087 1.283 25.321 1 90.7 708 ALA A O 1
ATOM 5514 N N . ASN A 1 709 ? 17.332 1.217 23.24 1 86.39 709 ASN A N 1
ATOM 5515 C CA . ASN A 1 709 ? 18.309 0.217 22.821 1 86.39 709 ASN A CA 1
ATOM 5516 C C . ASN A 1 709 ? 19.715 0.805 22.744 1 86.39 709 ASN A C 1
ATOM 5518 O O . ASN A 1 709 ? 19.891 1.953 22.332 1 86.39 709 ASN A O 1
ATOM 5522 N N . LEU A 1 710 ? 20.645 0.085 23.233 1 84.86 710 LEU A N 1
ATOM 5523 C CA . LEU A 1 710 ? 22.056 0.366 22.992 1 84.86 710 LEU A CA 1
ATOM 5524 C C . LEU A 1 710 ? 22.575 -0.438 21.804 1 84.86 710 LEU A C 1
ATOM 5526 O O . LEU A 1 710 ? 22.808 -1.643 21.919 1 84.86 710 LEU A O 1
ATOM 5530 N N . ALA A 1 711 ? 22.584 0.282 20.7 1 82.25 711 ALA A N 1
ATOM 5531 C CA . ALA A 1 711 ? 23.001 -0.428 19.494 1 82.25 711 ALA A CA 1
ATOM 5532 C C . ALA A 1 711 ? 24.025 0.385 18.706 1 82.25 711 ALA A C 1
ATOM 5534 O O . ALA A 1 711 ? 24.075 1.612 18.821 1 82.25 711 ALA A O 1
ATOM 5535 N N . TYR A 1 712 ? 24.886 -0.295 17.965 1 85.35 712 TYR A N 1
ATOM 5536 C CA . TYR A 1 712 ? 25.83 0.33 17.045 1 85.35 712 TYR A CA 1
ATOM 5537 C C . TYR A 1 712 ? 25.177 0.601 15.695 1 85.35 712 TYR A C 1
ATOM 5539 O O . TYR A 1 712 ? 24.283 -0.136 15.272 1 85.35 712 TYR A O 1
ATOM 5547 N N . SER A 1 713 ? 25.587 1.689 15.129 1 85.75 713 SER A N 1
ATOM 5548 C CA . SER A 1 713 ? 25.275 1.971 13.731 1 85.75 713 SER A CA 1
ATOM 5549 C C . SER A 1 713 ? 26.455 1.639 12.824 1 85.75 713 SER A C 1
ATOM 5551 O O . SER A 1 713 ? 27.605 1.641 13.267 1 85.75 713 SER A O 1
ATOM 5553 N N . GLN A 1 714 ? 26.178 1.239 11.633 1 85.16 714 GLN A N 1
ATOM 5554 C CA . GLN A 1 714 ? 27.242 0.911 10.69 1 85.16 714 GLN A CA 1
ATOM 5555 C C . GLN A 1 714 ? 27.256 1.885 9.515 1 85.16 714 GLN A C 1
ATOM 5557 O O . GLN A 1 714 ? 26.202 2.24 8.984 1 85.16 714 GLN A O 1
ATOM 5562 N N . GLY A 1 715 ? 28.452 2.4 9.23 1 77.36 715 GLY A N 1
ATOM 5563 C CA . GLY A 1 715 ? 28.676 3.239 8.064 1 77.36 715 GLY A CA 1
ATOM 5564 C C . GLY A 1 715 ? 29.695 2.662 7.1 1 77.36 715 GLY A C 1
ATOM 5565 O O . GLY A 1 715 ? 30.366 1.677 7.414 1 77.36 715 GLY A O 1
ATOM 5566 N N . ASN A 1 716 ? 29.667 3.048 5.803 1 74.6 716 ASN A N 1
ATOM 5567 C CA . ASN A 1 716 ? 30.619 2.63 4.779 1 74.6 716 ASN A CA 1
ATOM 5568 C C . ASN A 1 716 ? 31.343 3.825 4.166 1 74.6 716 ASN A C 1
ATOM 5570 O O . ASN A 1 716 ? 30.725 4.853 3.884 1 74.6 716 ASN A O 1
ATOM 5574 N N . LEU A 1 717 ? 32.708 3.79 4.276 1 67.94 717 LEU A N 1
ATOM 5575 C CA . LEU A 1 717 ? 33.526 4.802 3.616 1 67.94 717 LEU A CA 1
ATOM 5576 C C . LEU A 1 717 ? 34.147 4.25 2.337 1 67.94 717 LEU A C 1
ATOM 5578 O O . LEU A 1 717 ? 34.784 3.195 2.357 1 67.94 717 LEU A O 1
ATOM 5582 N N . GLN A 1 718 ? 33.701 4.741 1.165 1 60.87 718 GLN A N 1
ATOM 5583 C CA . GLN A 1 718 ? 34.285 4.331 -0.108 1 60.87 718 GLN A CA 1
ATOM 5584 C C . GLN A 1 718 ? 35.539 5.141 -0.424 1 60.87 718 GLN A C 1
ATOM 5586 O O . GLN A 1 718 ? 35.449 6.301 -0.833 1 60.87 718 GLN A O 1
ATOM 5591 N N . HIS A 1 719 ? 36.702 4.873 0.122 1 55.74 719 HIS A N 1
ATOM 5592 C CA . HIS A 1 719 ? 37.955 5.523 -0.247 1 55.74 719 HIS A CA 1
ATOM 5593 C C . HIS A 1 719 ? 38.881 4.558 -0.98 1 55.74 719 HIS A C 1
ATOM 5595 O O . HIS A 1 719 ? 39.79 3.984 -0.377 1 55.74 719 HIS A O 1
ATOM 5601 N N . GLY A 1 720 ? 38.865 4.362 -2.274 1 57.26 720 GLY A N 1
ATOM 5602 C CA . GLY A 1 720 ? 39.608 3.341 -2.995 1 57.26 720 GLY A CA 1
ATOM 5603 C C . GLY A 1 720 ? 39.123 1.934 -2.705 1 57.26 720 GLY A C 1
ATOM 5604 O O . GLY A 1 720 ? 38.615 1.25 -3.597 1 57.26 720 GLY A O 1
ATOM 5605 N N . ASP A 1 721 ? 39.194 1.568 -1.343 1 63.13 721 ASP A N 1
ATOM 5606 C CA . ASP A 1 721 ? 38.612 0.335 -0.821 1 63.13 721 ASP A CA 1
ATOM 5607 C C . ASP A 1 721 ? 37.38 0.628 0.033 1 63.13 721 ASP A C 1
ATOM 5609 O O . ASP A 1 721 ? 37.21 1.746 0.523 1 63.13 721 ASP A O 1
ATOM 5613 N N . ASN A 1 722 ? 36.435 -0.194 0.054 1 68.06 722 ASN A N 1
ATOM 5614 C CA . ASN A 1 722 ? 35.263 -0.041 0.909 1 68.06 722 ASN A CA 1
ATOM 5615 C C . ASN A 1 722 ? 35.588 -0.35 2.367 1 68.06 722 ASN A C 1
ATOM 5617 O O . ASN A 1 722 ? 36.107 -1.423 2.678 1 68.06 722 ASN A O 1
ATOM 5621 N N . TYR A 1 723 ? 35.655 0.689 3.208 1 76.66 723 TYR A N 1
ATOM 5622 C CA . TYR A 1 723 ? 35.87 0.523 4.641 1 76.66 723 TYR A CA 1
ATOM 5623 C C . TYR A 1 723 ? 34.55 0.584 5.401 1 76.66 723 TYR A C 1
ATOM 5625 O O . TYR A 1 723 ? 33.786 1.541 5.253 1 76.66 723 TYR A O 1
ATOM 5633 N N . VAL A 1 724 ? 34.238 -0.522 6.142 1 79.21 724 VAL A N 1
ATOM 5634 C CA . VAL A 1 724 ? 33.05 -0.573 6.987 1 79.21 724 VAL A CA 1
ATOM 5635 C C . VAL A 1 724 ? 33.423 -0.226 8.427 1 79.21 724 VAL A C 1
ATOM 5637 O O . VAL A 1 724 ? 34.447 -0.687 8.937 1 79.21 724 VAL A O 1
ATOM 5640 N N . TYR A 1 725 ? 32.75 0.661 9.045 1 83.26 725 TYR A N 1
ATOM 5641 C CA . TYR A 1 725 ? 33.012 1.022 10.434 1 83.26 725 TYR A CA 1
ATOM 5642 C C . TYR A 1 725 ? 31.725 1.018 11.25 1 83.26 725 TYR A C 1
ATOM 5644 O O . TYR A 1 725 ? 30.637 1.224 10.707 1 83.26 725 TYR A O 1
ATOM 5652 N N . ASN A 1 726 ? 31.821 0.687 12.479 1 86.62 726 ASN A N 1
ATOM 5653 C CA . ASN A 1 726 ? 30.741 0.777 13.456 1 86.62 726 ASN A CA 1
ATOM 5654 C C . ASN A 1 726 ? 30.918 1.98 14.378 1 86.62 726 ASN A C 1
ATOM 5656 O O . ASN A 1 726 ? 32.041 2.323 14.749 1 86.62 726 ASN A O 1
ATOM 5660 N N . TYR A 1 727 ? 29.912 2.613 14.588 1 84.88 727 TYR A N 1
ATOM 5661 C CA . TYR A 1 727 ? 29.975 3.753 15.496 1 84.88 727 TYR A CA 1
ATOM 5662 C C . TYR A 1 727 ? 28.75 3.799 16.4 1 84.88 727 TYR A C 1
ATOM 5664 O O . TYR A 1 727 ? 27.719 3.197 16.09 1 84.88 727 TYR A O 1
ATOM 5672 N N . MET A 1 728 ? 28.929 4.322 17.539 1 83.17 728 MET A N 1
ATOM 5673 C CA . MET A 1 728 ? 27.829 4.584 18.462 1 83.17 728 MET A CA 1
ATOM 5674 C C . MET A 1 728 ? 27.338 6.022 18.331 1 83.17 728 MET A C 1
ATOM 5676 O O . MET A 1 728 ? 28.142 6.947 18.203 1 83.17 728 MET A O 1
ATOM 5680 N N . GLY A 1 729 ? 26.068 6.196 18.218 1 79.24 729 GLY A N 1
ATOM 5681 C CA . GLY A 1 729 ? 25.52 7.542 18.188 1 79.24 729 GLY A CA 1
ATOM 5682 C C . GLY A 1 729 ? 25.907 8.372 19.398 1 79.24 729 GLY A C 1
ATOM 5683 O O . GLY A 1 729 ? 26.358 7.831 20.409 1 79.24 729 GLY A O 1
ATOM 5684 N N . THR A 1 730 ? 25.807 9.658 19.274 1 81.93 730 THR A N 1
ATOM 5685 C CA . THR A 1 730 ? 26.144 10.565 20.366 1 81.93 730 THR A CA 1
ATOM 5686 C C . THR A 1 730 ? 25.078 10.518 21.456 1 81.93 730 THR A C 1
ATOM 5688 O O . THR A 1 730 ? 25.34 10.882 22.604 1 81.93 730 THR A O 1
ATOM 5691 N N . SER A 1 731 ? 23.857 10.176 21.088 1 83.55 731 SER A N 1
ATOM 5692 C CA . SER A 1 731 ? 22.78 9.916 22.038 1 83.55 731 SER A CA 1
ATOM 5693 C C . SER A 1 731 ? 22.536 8.42 22.201 1 83.55 731 SER A C 1
ATOM 5695 O O . SER A 1 731 ? 22.062 7.758 21.276 1 83.55 731 SER A O 1
ATOM 5697 N N . VAL A 1 732 ? 22.888 7.858 23.365 1 87.32 732 VAL A N 1
ATOM 5698 C CA . VAL A 1 732 ? 22.831 6.408 23.523 1 87.32 732 VAL A CA 1
ATOM 5699 C C . VAL A 1 732 ? 21.619 6.028 24.37 1 87.32 732 VAL A C 1
ATOM 5701 O O . VAL A 1 732 ? 21.152 6.822 25.189 1 87.32 732 VAL A O 1
ATOM 5704 N N . GLY A 1 733 ? 21.128 4.833 24.149 1 88.38 733 GLY A N 1
ATOM 5705 C CA . GLY A 1 733 ? 20.021 4.298 24.926 1 88.38 733 GLY A CA 1
ATOM 5706 C C . GLY A 1 733 ? 20.45 3.747 26.272 1 88.38 733 GLY A C 1
ATOM 5707 O O . GLY A 1 733 ? 21.585 3.959 26.704 1 88.38 733 GLY A O 1
ATOM 5708 N N . ASN A 1 734 ? 19.599 3.234 27.033 1 89.62 734 ASN A N 1
ATOM 5709 C CA . ASN A 1 734 ? 19.76 2.62 28.346 1 89.62 734 ASN A CA 1
ATOM 5710 C C . ASN A 1 734 ? 18.794 1.454 28.542 1 89.62 734 ASN A C 1
ATOM 5712 O O . ASN A 1 734 ? 17.578 1.651 28.584 1 89.62 734 ASN A O 1
ATOM 5716 N N . GLU A 1 735 ? 19.332 0.273 28.624 1 89.28 735 GLU A N 1
ATOM 5717 C CA . GLU A 1 735 ? 18.503 -0.927 28.691 1 89.28 735 GLU A CA 1
ATOM 5718 C C . GLU A 1 735 ? 17.768 -1.016 30.025 1 89.28 735 GLU A C 1
ATOM 5720 O O . GLU A 1 735 ? 16.868 -1.843 30.191 1 89.28 735 GLU A O 1
ATOM 5725 N N . SER A 1 736 ? 18.049 -0.15 30.934 1 89.25 736 SER A N 1
ATOM 5726 C CA . SER A 1 736 ? 17.416 -0.174 32.249 1 89.25 736 SER A CA 1
ATOM 5727 C C . SER A 1 736 ? 16.226 0.778 32.306 1 89.25 736 SER A C 1
ATOM 5729 O O . SER A 1 736 ? 15.6 0.935 33.357 1 89.25 736 SER A O 1
ATOM 5731 N N . ILE A 1 737 ? 15.922 1.373 31.207 1 91.44 737 ILE A N 1
ATOM 5732 C CA . ILE A 1 737 ? 14.83 2.339 31.156 1 91.44 737 ILE A CA 1
ATOM 5733 C C . ILE A 1 737 ? 13.514 1.651 31.513 1 91.44 737 ILE A C 1
ATOM 5735 O O . ILE A 1 737 ? 13.278 0.507 31.117 1 91.44 737 ILE A O 1
ATOM 5739 N N . LYS A 1 738 ? 12.764 2.359 32.282 1 89.88 738 LYS A N 1
ATOM 5740 C CA . LYS A 1 738 ? 11.392 1.995 32.624 1 89.88 738 LYS A CA 1
ATOM 5741 C C . LYS A 1 738 ? 10.401 3.025 32.089 1 89.88 738 LYS A C 1
ATOM 5743 O O . LYS A 1 738 ? 10.793 4.124 31.693 1 89.88 738 LYS A O 1
ATOM 5748 N N . PRO A 1 739 ? 9.09 2.695 32.037 1 89.53 739 PRO A N 1
ATOM 5749 C CA . PRO A 1 739 ? 8.127 3.695 31.571 1 89.53 739 PRO A CA 1
ATOM 5750 C C . PRO A 1 739 ? 7.957 4.853 32.552 1 89.53 739 PRO A C 1
ATOM 5752 O O . PRO A 1 739 ? 8.15 4.678 33.758 1 89.53 739 PRO A O 1
ATOM 5755 N N . GLU A 1 740 ? 7.58 5.958 31.961 1 90.08 740 GLU A N 1
ATOM 5756 C CA . GLU A 1 740 ? 7.089 7.032 32.819 1 90.08 740 GLU A CA 1
ATOM 5757 C C . GLU A 1 740 ? 5.769 6.65 33.481 1 90.08 740 GLU A C 1
ATOM 5759 O O . GLU A 1 740 ? 4.922 6.004 32.861 1 90.08 740 GLU A O 1
ATOM 5764 N N . LYS A 1 741 ? 5.573 7.023 34.744 1 89.68 741 LYS A N 1
ATOM 5765 C CA . LYS A 1 741 ? 4.329 6.7 35.436 1 89.68 741 LYS A CA 1
ATOM 5766 C C . LYS A 1 741 ? 3.644 7.961 35.954 1 89.68 741 LYS A C 1
ATOM 5768 O O . LYS A 1 741 ? 4.273 8.787 36.62 1 89.68 741 LYS A O 1
ATOM 5773 N N . LYS A 1 742 ? 2.469 8.09 35.57 1 92.51 742 LYS A N 1
ATOM 5774 C CA . LYS A 1 742 ? 1.625 9.184 36.043 1 92.51 742 LYS A CA 1
ATOM 5775 C C . LYS A 1 742 ? 0.682 8.713 37.147 1 92.51 742 LYS A C 1
ATOM 5777 O O . LYS A 1 742 ? -0.111 7.791 36.941 1 92.51 742 LYS A O 1
ATOM 5782 N N . TYR A 1 743 ? 0.851 9.313 38.364 1 94.13 743 TYR A N 1
ATOM 5783 C CA . TYR A 1 743 ? -0.047 9.128 39.498 1 94.13 743 TYR A CA 1
ATOM 5784 C C . TYR A 1 743 ? -1.021 10.295 39.618 1 94.13 743 TYR A C 1
ATOM 5786 O O . TYR A 1 743 ? -0.611 11.43 39.874 1 94.13 743 TYR A O 1
ATOM 5794 N N . GLU A 1 744 ? -2.388 10.089 39.411 1 94.58 744 GLU A N 1
ATOM 5795 C CA . GLU A 1 744 ? -3.316 11.215 39.353 1 94.58 744 GLU A CA 1
ATOM 5796 C C . GLU A 1 744 ? -4.497 11.006 40.296 1 94.58 744 GLU A C 1
ATOM 5798 O O . GLU A 1 744 ? -5.077 9.919 40.342 1 94.58 744 GLU A O 1
ATOM 5803 N N . PHE A 1 745 ? -4.802 12.026 41.01 1 94.85 745 PHE A N 1
ATOM 5804 C CA . PHE A 1 745 ? -6.012 12.104 41.82 1 94.85 745 PHE A CA 1
ATOM 5805 C C . PHE A 1 745 ? -6.937 13.201 41.306 1 94.85 745 PHE A C 1
ATOM 5807 O O . PHE A 1 745 ? -6.474 14.247 40.847 1 94.85 745 PHE A O 1
ATOM 5814 N N . GLU A 1 746 ? -8.275 13.001 41.351 1 95.85 746 GLU A N 1
ATOM 5815 C CA . GLU A 1 746 ? -9.257 13.973 40.881 1 95.85 746 GLU A CA 1
ATOM 5816 C C . GLU A 1 746 ? -10.507 13.961 41.757 1 95.85 746 GLU A C 1
ATOM 5818 O O . GLU A 1 746 ? -10.958 12.899 42.19 1 95.85 746 GLU A O 1
ATOM 5823 N N . ILE A 1 747 ? -11.081 15.132 42.063 1 96.3 747 ILE A N 1
ATOM 5824 C CA . ILE A 1 747 ? -12.377 15.306 42.71 1 96.3 747 ILE A CA 1
ATOM 5825 C C . ILE A 1 747 ? -13.258 16.221 41.862 1 96.3 747 ILE A C 1
ATOM 5827 O O . ILE A 1 747 ? -12.77 17.183 41.264 1 96.3 747 ILE A O 1
ATOM 5831 N N . GLY A 1 748 ? -14.472 15.89 41.738 1 95.63 748 GLY A N 1
ATOM 5832 C CA . GLY A 1 748 ? -15.375 16.667 40.904 1 95.63 748 GLY A CA 1
ATOM 5833 C C . GLY A 1 748 ? -16.746 16.857 41.526 1 95.63 748 GLY A C 1
ATOM 5834 O O . GLY A 1 748 ? -17.161 16.068 42.378 1 95.63 748 GLY A O 1
ATOM 5835 N N . LEU A 1 749 ? -17.369 17.908 41.15 1 96.2 749 LEU A N 1
ATOM 5836 C CA . LEU A 1 749 ? -18.726 18.265 41.548 1 96.2 749 LEU A CA 1
ATOM 5837 C C . LEU A 1 749 ? -19.559 18.673 40.338 1 96.2 749 LEU A C 1
ATOM 5839 O O . LEU A 1 749 ? -19.118 19.485 39.521 1 96.2 749 LEU A O 1
ATOM 5843 N N . GLU A 1 750 ? -20.648 18.082 40.168 1 95.34 750 GLU A N 1
ATOM 5844 C CA . GLU A 1 750 ? -21.605 18.412 39.116 1 95.34 750 GLU A CA 1
ATOM 5845 C C . GLU A 1 750 ? -22.97 18.762 39.701 1 95.34 750 GLU A C 1
ATOM 5847 O O . GLU A 1 750 ? -23.442 18.101 40.629 1 95.34 750 GLU A O 1
ATOM 5852 N N . SER A 1 751 ? -23.546 19.799 39.118 1 94.52 751 SER A N 1
ATOM 5853 C CA . SER A 1 751 ? -24.862 20.203 39.601 1 94.52 751 SER A CA 1
ATOM 5854 C C . SER A 1 751 ? -25.697 20.816 38.482 1 94.52 751 SER A C 1
ATOM 5856 O O . SER A 1 751 ? -25.156 21.448 37.572 1 94.52 751 SER A O 1
ATOM 5858 N N . LYS A 1 752 ? -26.952 20.601 38.542 1 94.04 752 LYS A N 1
ATOM 5859 C CA . LYS A 1 752 ? -27.934 21.209 37.649 1 94.04 752 LYS A CA 1
ATOM 5860 C C . LYS A 1 752 ? -29.122 21.761 38.433 1 94.04 752 LYS A C 1
ATOM 5862 O O . LYS A 1 752 ? -29.561 21.155 39.413 1 94.04 752 LYS A O 1
ATOM 5867 N N . PHE A 1 753 ? -29.645 22.958 37.925 1 94.38 753 PHE A N 1
ATOM 5868 C CA . PHE A 1 753 ? -30.703 23.663 38.641 1 94.38 753 PHE A CA 1
ATOM 5869 C C . PHE A 1 753 ? -31.8 24.111 37.683 1 94.38 753 PHE A C 1
ATOM 5871 O O . PHE A 1 753 ? -31.563 24.251 36.482 1 94.38 753 PHE A O 1
ATOM 5878 N N . PHE A 1 754 ? -32.983 24.402 38.133 1 92.27 754 PHE A N 1
ATOM 5879 C CA . PHE A 1 754 ? -34.104 25.056 37.468 1 92.27 754 PHE A CA 1
ATOM 5880 C C . PHE A 1 754 ? -34.482 24.315 36.191 1 92.27 754 PHE A C 1
ATOM 5882 O O . PHE A 1 754 ? -34.541 24.913 35.114 1 92.27 754 PHE A O 1
ATOM 5889 N N . ASN A 1 755 ? -34.741 23.017 36.339 1 84.3 755 ASN A N 1
ATOM 5890 C CA . ASN A 1 755 ? -35.095 22.12 35.244 1 84.3 755 ASN A CA 1
ATOM 5891 C C . ASN A 1 755 ? -33.955 21.986 34.239 1 84.3 755 ASN A C 1
ATOM 5893 O O . ASN A 1 755 ? -34.166 22.124 33.033 1 84.3 755 ASN A O 1
ATOM 5897 N N . ASN A 1 756 ? -32.78 21.94 34.823 1 85.81 756 ASN A N 1
ATOM 5898 C CA . ASN A 1 756 ? -31.551 21.705 34.073 1 85.81 756 ASN A CA 1
ATOM 5899 C C . ASN A 1 756 ? -31.189 22.903 33.2 1 85.81 756 ASN A C 1
ATOM 5901 O O . ASN A 1 756 ? -30.485 22.756 32.199 1 85.81 756 ASN A O 1
ATOM 5905 N N . ARG A 1 757 ? -31.772 24.118 33.408 1 90.86 757 ARG A N 1
ATOM 5906 C CA . ARG A 1 757 ? -31.503 25.304 32.601 1 90.86 757 ARG A CA 1
ATOM 5907 C C . ARG A 1 757 ? -30.189 25.96 33.013 1 90.86 757 ARG A C 1
ATOM 5909 O O . ARG A 1 757 ? -29.644 26.785 32.276 1 90.86 757 ARG A O 1
ATOM 5916 N N . LEU A 1 758 ? -29.805 25.593 34.235 1 94.29 758 LEU A N 1
ATOM 5917 C CA . LEU A 1 758 ? -28.496 26.045 34.692 1 94.29 758 LEU A CA 1
ATOM 5918 C C . LEU A 1 758 ? -27.68 24.88 35.242 1 94.29 758 LEU A C 1
ATOM 5920 O O . LEU A 1 758 ? -28.172 24.106 36.066 1 94.29 758 LEU A O 1
ATOM 5924 N N . GLY A 1 759 ? -26.571 24.696 34.754 1 94.12 759 GLY A N 1
ATOM 5925 C CA . GLY A 1 759 ? -25.697 23.631 35.218 1 94.12 759 GLY A CA 1
ATOM 5926 C C . GLY A 1 759 ? -24.236 24.036 35.268 1 94.12 759 GLY A C 1
ATOM 5927 O O . GLY A 1 759 ? -23.818 24.956 34.562 1 94.12 759 GLY A O 1
ATOM 5928 N N . PHE A 1 760 ? -23.451 23.403 36.121 1 94.71 760 PHE A N 1
ATOM 5929 C CA . PHE A 1 760 ? -22.008 23.614 36.135 1 94.71 760 PHE A CA 1
ATOM 5930 C C . PHE A 1 760 ? -21.277 22.33 36.504 1 94.71 760 PHE A C 1
ATOM 5932 O O . PHE A 1 760 ? -21.875 21.406 37.06 1 94.71 760 PHE A O 1
ATOM 5939 N N . GLU A 1 761 ? -20.099 22.22 36.152 1 94.23 761 GLU A N 1
ATOM 5940 C CA . GLU A 1 761 ? -19.173 21.143 36.49 1 94.23 761 GLU A CA 1
ATOM 5941 C C . GLU A 1 761 ? -17.828 21.696 36.952 1 94.23 761 GLU A C 1
ATOM 5943 O O . GLU A 1 761 ? -17.266 22.589 36.315 1 94.23 761 GLU A O 1
ATOM 5948 N N . PHE A 1 762 ? -17.436 21.19 38.075 1 95.88 762 PHE A N 1
ATOM 5949 C CA . PHE A 1 762 ? -16.145 21.572 38.635 1 95.88 762 PHE A CA 1
ATOM 5950 C C . PHE A 1 762 ? -15.272 20.345 38.868 1 95.88 762 PHE A C 1
ATOM 5952 O O . PHE A 1 762 ? -15.76 19.304 39.312 1 95.88 762 PHE A O 1
ATOM 5959 N N . SER A 1 763 ? -14.03 20.398 38.446 1 95.46 763 SER A N 1
ATOM 5960 C CA . SER A 1 763 ? -13.064 19.333 38.698 1 95.46 763 SER A CA 1
ATOM 5961 C C . SER A 1 763 ? -11.729 19.899 39.173 1 95.46 763 SER A C 1
ATOM 5963 O O . SER A 1 763 ? -11.257 20.912 38.652 1 95.46 763 SER A O 1
ATOM 5965 N N . TYR A 1 764 ? -11.198 19.284 40.174 1 96.61 764 TYR A N 1
ATOM 5966 C CA . TYR A 1 764 ? -9.832 19.54 40.618 1 96.61 764 TYR A CA 1
ATOM 5967 C C . TYR A 1 764 ? -8.971 18.29 40.483 1 96.61 764 TYR A C 1
ATOM 5969 O O . TYR A 1 764 ? -9.424 17.181 40.777 1 96.61 764 TYR A O 1
ATOM 5977 N N . TYR A 1 765 ? -7.796 18.438 39.964 1 95.06 765 TYR A N 1
ATOM 5978 C CA . TYR A 1 765 ? -6.919 17.285 39.794 1 95.06 765 TYR A CA 1
ATOM 5979 C C . TYR A 1 765 ? -5.489 17.622 40.201 1 95.06 765 TYR A C 1
ATOM 5981 O O . TYR A 1 765 ? -5.101 18.792 40.214 1 95.06 765 TYR A O 1
ATOM 5989 N N . HIS A 1 766 ? -4.779 16.561 40.548 1 95.48 766 HIS A N 1
ATOM 5990 C CA . HIS A 1 766 ? -3.352 16.592 40.849 1 95.48 766 HIS A CA 1
ATOM 5991 C C . HIS A 1 766 ? -2.652 15.343 40.325 1 95.48 766 HIS A C 1
ATOM 5993 O O . HIS A 1 766 ? -3.06 14.221 40.634 1 95.48 766 HIS A O 1
ATOM 5999 N N . ASN A 1 767 ? -1.699 15.574 39.54 1 92.91 767 ASN A N 1
ATOM 6000 C CA . ASN A 1 767 ? -0.97 14.402 39.065 1 92.91 767 ASN A CA 1
ATOM 6001 C C . ASN A 1 767 ? 0.537 14.576 39.227 1 92.91 767 ASN A C 1
ATOM 6003 O O . ASN A 1 767 ? 1.052 15.691 39.12 1 92.91 767 ASN A O 1
ATOM 6007 N N . ASP A 1 768 ? 1.222 13.481 39.557 1 93.27 768 ASP A N 1
ATOM 6008 C CA . ASP A 1 768 ? 2.674 13.353 39.632 1 93.27 768 ASP A CA 1
ATOM 6009 C C . ASP A 1 768 ? 3.194 12.375 38.581 1 93.27 768 ASP A C 1
ATOM 6011 O O . ASP A 1 768 ? 2.8 11.207 38.563 1 93.27 768 ASP A O 1
ATOM 6015 N N . ILE A 1 769 ? 3.998 12.883 37.747 1 92.6 769 ILE A N 1
ATOM 6016 C CA . ILE A 1 769 ? 4.611 12.028 36.736 1 92.6 769 ILE A CA 1
ATOM 6017 C C . ILE A 1 769 ? 6.052 11.713 37.133 1 92.6 769 ILE A C 1
ATOM 6019 O O . ILE A 1 769 ? 6.899 12.608 37.184 1 92.6 769 ILE A O 1
ATOM 6023 N N . LYS A 1 770 ? 6.288 10.498 37.347 1 92.51 770 LYS A N 1
ATOM 6024 C CA . LYS A 1 770 ? 7.593 10.062 37.833 1 92.51 770 LYS A CA 1
ATOM 6025 C C . LYS A 1 770 ? 8.334 9.254 36.771 1 92.51 770 LYS A C 1
ATOM 6027 O O . LYS A 1 770 ? 7.731 8.8 35.796 1 92.51 770 LYS A O 1
ATOM 6032 N N . ASP A 1 771 ? 9.669 9.173 36.942 1 90.12 771 ASP A N 1
ATOM 6033 C CA . ASP A 1 771 ? 10.552 8.402 36.072 1 90.12 771 ASP A CA 1
ATOM 6034 C C . ASP A 1 771 ? 10.501 8.922 34.637 1 90.12 771 ASP A C 1
ATOM 6036 O O . ASP A 1 771 ? 10.419 8.138 33.69 1 90.12 771 ASP A O 1
ATOM 6040 N N . GLN A 1 772 ? 10.488 10.176 34.607 1 90.63 772 GLN A N 1
ATOM 6041 C CA . GLN A 1 772 ? 10.526 10.763 33.271 1 90.63 772 GLN A CA 1
ATOM 6042 C C . GLN A 1 772 ? 11.74 10.273 32.488 1 90.63 772 GLN A C 1
ATOM 6044 O O . GLN A 1 772 ? 12.833 10.146 33.044 1 90.63 772 GLN A O 1
ATOM 6049 N N . ILE A 1 773 ? 11.531 9.948 31.258 1 89.3 773 ILE A N 1
ATOM 6050 C CA . ILE A 1 773 ? 12.617 9.524 30.382 1 89.3 773 ILE A CA 1
ATOM 6051 C C . ILE A 1 773 ? 13.25 10.745 29.717 1 89.3 773 ILE A C 1
ATOM 6053 O O . ILE A 1 773 ? 12.652 11.355 28.828 1 89.3 773 ILE A O 1
ATOM 6057 N N . LEU A 1 774 ? 14.391 11.072 30.12 1 86.51 774 LEU A N 1
ATOM 6058 C CA . LEU A 1 774 ? 15.076 12.259 29.622 1 86.51 774 LEU A CA 1
ATOM 6059 C C . LEU A 1 774 ? 16.485 11.916 29.151 1 86.51 774 LEU A C 1
ATOM 6061 O O . LEU A 1 774 ? 17.081 10.942 29.618 1 86.51 774 LEU A O 1
ATOM 6065 N N . GLN A 1 775 ? 16.912 12.691 28.22 1 82.8 775 GLN A N 1
ATOM 6066 C CA . GLN A 1 775 ? 18.313 12.617 27.822 1 82.8 775 GLN A CA 1
ATOM 6067 C C . GLN A 1 775 ? 19.192 13.46 28.741 1 82.8 775 GLN A C 1
ATOM 6069 O O . GLN A 1 775 ? 19.058 14.684 28.785 1 82.8 775 GLN A O 1
ATOM 6074 N N . THR A 1 776 ? 20.065 12.657 29.695 1 74.1 776 THR A N 1
ATOM 6075 C CA . THR A 1 776 ? 20.973 13.325 30.621 1 74.1 776 THR A CA 1
ATOM 6076 C C . THR A 1 776 ? 22.325 13.582 29.961 1 74.1 776 THR A C 1
ATOM 6078 O O . THR A 1 776 ? 22.882 12.696 29.309 1 74.1 776 THR A O 1
ATOM 6081 N N . THR A 1 777 ? 22.723 14.844 29.754 1 72.46 777 THR A N 1
ATOM 6082 C CA . THR A 1 777 ? 24 15.173 29.13 1 72.46 777 THR A CA 1
ATOM 6083 C C . THR A 1 777 ? 25.153 14.501 29.871 1 72.46 777 THR A C 1
ATOM 6085 O O . THR A 1 777 ? 25.154 14.439 31.102 1 72.46 777 THR A O 1
ATOM 6088 N N . SER A 1 778 ? 26.305 13.509 28.725 1 66.09 778 SER A N 1
ATOM 6089 C CA . SER A 1 778 ? 27.527 12.907 29.248 1 66.09 778 SER A CA 1
ATOM 6090 C C . SER A 1 778 ? 28.765 13.532 28.615 1 66.09 778 SER A C 1
ATOM 6092 O O . SER A 1 778 ? 28.681 14.149 27.551 1 66.09 778 SER A O 1
ATOM 6094 N N . ALA A 1 779 ? 29.617 13.852 29.785 1 69.59 779 ALA A N 1
ATOM 6095 C CA . ALA A 1 779 ? 30.886 14.291 29.209 1 69.59 779 ALA A CA 1
ATOM 6096 C C . ALA A 1 779 ? 31.256 13.448 27.992 1 69.59 779 ALA A C 1
ATOM 6098 O O . ALA A 1 779 ? 31.034 12.235 27.978 1 69.59 779 ALA A O 1
ATOM 6099 N N . TYR A 1 780 ? 31.842 13.886 26.611 1 71.78 780 TYR A N 1
ATOM 6100 C CA . TYR A 1 780 ? 32.188 13.215 25.363 1 71.78 780 TYR A CA 1
ATOM 6101 C C . TYR A 1 780 ? 33.141 12.053 25.614 1 71.78 780 TYR A C 1
ATOM 6103 O O . TYR A 1 780 ? 33.135 11.066 24.875 1 71.78 780 TYR A O 1
ATOM 6111 N N . SER A 1 781 ? 33.74 12.412 27.011 1 75.34 781 SER A N 1
ATOM 6112 C CA . SER A 1 781 ? 34.751 11.42 27.36 1 75.34 781 SER A CA 1
ATOM 6113 C C . SER A 1 781 ? 34.112 10.088 27.739 1 75.34 781 SER A C 1
ATOM 6115 O O . SER A 1 781 ? 34.774 9.049 27.721 1 75.34 781 SER A O 1
ATOM 6117 N N . MET A 1 782 ? 32.852 10.174 28.115 1 73.92 782 MET A N 1
ATOM 6118 C CA . MET A 1 782 ? 32.151 8.948 28.486 1 73.92 782 MET A CA 1
ATOM 6119 C C . MET A 1 782 ? 31.751 8.154 27.247 1 73.92 782 MET A C 1
ATOM 6121 O O . MET A 1 782 ? 31.225 7.045 27.358 1 73.92 782 MET A O 1
ATOM 6125 N N . GLY A 1 783 ? 32.086 8.721 26.123 1 76.35 783 GLY A N 1
ATOM 6126 C CA . GLY A 1 783 ? 31.822 8.027 24.873 1 76.35 783 GLY A CA 1
ATOM 6127 C C . GLY A 1 783 ? 30.528 8.461 24.211 1 76.35 783 GLY A C 1
ATOM 6128 O O . GLY A 1 783 ? 30.208 8.014 23.108 1 76.35 783 GLY A O 1
ATOM 6129 N N . ALA A 1 784 ? 29.708 9.172 25.011 1 82.03 784 ALA A N 1
ATOM 6130 C CA . ALA A 1 784 ? 28.477 9.715 24.442 1 82.03 784 ALA A CA 1
ATOM 6131 C C . ALA A 1 784 ? 28.185 11.107 24.995 1 82.03 784 ALA A C 1
ATOM 6133 O O . ALA A 1 784 ? 28.657 11.464 26.076 1 82.03 784 ALA A O 1
ATOM 6134 N N . GLN A 1 785 ? 27.422 11.841 24.218 1 81.21 785 GLN A N 1
ATOM 6135 C CA . GLN A 1 785 ? 27.067 13.191 24.643 1 81.21 785 GLN A CA 1
ATOM 6136 C C . GLN A 1 785 ? 25.84 13.176 25.55 1 81.21 785 GLN A C 1
ATOM 6138 O O . GLN A 1 785 ? 25.613 14.119 26.312 1 81.21 785 GLN A O 1
ATOM 6143 N N . SER A 1 786 ? 25.011 12.162 25.371 1 84.72 786 SER A N 1
ATOM 6144 C CA . SER A 1 786 ? 23.809 12.063 26.191 1 84.72 786 SER A CA 1
ATOM 6145 C C . SER A 1 786 ? 23.352 10.615 26.331 1 84.72 786 SER A C 1
ATOM 6147 O O . SER A 1 786 ? 23.667 9.775 25.486 1 84.72 786 SER A O 1
ATOM 6149 N N . MET A 1 787 ? 22.729 10.315 27.417 1 84.82 787 MET A N 1
ATOM 6150 C CA . MET A 1 787 ? 22.166 8.994 27.684 1 84.82 787 MET A CA 1
ATOM 6151 C C . MET A 1 787 ? 20.721 9.103 28.157 1 84.82 787 MET A C 1
ATOM 6153 O O . MET A 1 787 ? 20.381 10.005 28.926 1 84.82 787 MET A O 1
ATOM 6157 N N . LEU A 1 788 ? 19.937 8.185 27.74 1 87.96 788 LEU A N 1
ATOM 6158 C CA . LEU A 1 788 ? 18.544 8.13 28.171 1 87.96 788 LEU A CA 1
ATOM 6159 C C . LEU A 1 788 ? 18.44 7.627 29.607 1 87.96 788 LEU A C 1
ATOM 6161 O O . LEU A 1 788 ? 19.037 6.606 29.957 1 87.96 788 LEU A O 1
ATOM 6165 N N . MET A 1 789 ? 17.748 8.305 30.503 1 88.08 789 MET A N 1
ATOM 6166 C CA . MET A 1 789 ? 17.614 7.911 31.903 1 88.08 789 MET A CA 1
ATOM 6167 C C . MET A 1 789 ? 16.22 8.239 32.429 1 88.08 789 MET A C 1
ATOM 6169 O O . MET A 1 789 ? 15.571 9.166 31.943 1 88.08 789 MET A O 1
ATOM 6173 N N . ASN A 1 790 ? 15.794 7.428 33.438 1 89.83 790 ASN A N 1
ATOM 6174 C CA . ASN A 1 790 ? 14.588 7.75 34.194 1 89.83 790 ASN A CA 1
ATOM 6175 C C . ASN A 1 790 ? 14.886 8.709 35.343 1 89.83 790 ASN A C 1
ATOM 6177 O O . ASN A 1 790 ? 15.06 8.282 36.485 1 89.83 790 ASN A O 1
ATOM 6181 N N . VAL A 1 791 ? 14.927 10.003 35.217 1 84.03 791 VAL A N 1
ATOM 6182 C CA . VAL A 1 791 ? 15.449 10.867 36.271 1 84.03 791 VAL A CA 1
ATOM 6183 C C . VAL A 1 791 ? 14.529 12.071 36.457 1 84.03 791 VAL A C 1
ATOM 6185 O O . VAL A 1 791 ? 14.733 12.883 37.362 1 84.03 791 VAL A O 1
ATOM 6188 N N . GLY A 1 792 ? 13.469 12.229 35.791 1 85.8 792 GLY A N 1
ATOM 6189 C CA . GLY A 1 792 ? 12.651 13.426 35.903 1 85.8 792 GLY A CA 1
ATOM 6190 C C . GLY A 1 792 ? 11.338 13.187 36.625 1 85.8 792 GLY A C 1
ATOM 6191 O O . GLY A 1 792 ? 10.832 12.063 36.648 1 85.8 792 GLY A O 1
ATOM 6192 N N . GLU A 1 793 ? 10.921 14.191 37.342 1 91.82 793 GLU A N 1
ATOM 6193 C CA . GLU A 1 793 ? 9.598 14.203 37.957 1 91.82 793 GLU A CA 1
ATOM 6194 C C . GLU A 1 793 ? 8.875 15.519 37.685 1 91.82 793 GLU A C 1
ATOM 6196 O O . GLU A 1 793 ? 9.467 16.594 37.799 1 91.82 793 GLU A O 1
ATOM 6201 N N . LEU A 1 794 ? 7.668 15.415 37.214 1 92.3 794 LEU A N 1
ATOM 6202 C CA . LEU A 1 794 ? 6.824 16.553 36.864 1 92.3 794 LEU A CA 1
ATOM 6203 C C . LEU A 1 794 ? 5.478 16.47 37.577 1 92.3 794 LEU A C 1
ATOM 6205 O O . LEU A 1 794 ? 4.904 15.386 37.705 1 92.3 794 LEU A O 1
ATOM 6209 N N . THR A 1 795 ? 5.009 17.586 38.015 1 93.22 795 THR A N 1
ATOM 6210 C CA . THR A 1 795 ? 3.694 17.629 38.646 1 93.22 795 THR A CA 1
ATOM 6211 C C . THR A 1 795 ? 2.774 18.6 37.912 1 93.22 795 THR A C 1
ATOM 6213 O O . THR A 1 795 ? 3.21 19.667 37.475 1 93.22 795 THR A O 1
ATOM 6216 N N . ASN A 1 796 ? 1.523 18.278 37.675 1 93.29 796 ASN A N 1
ATOM 6217 C CA . ASN A 1 796 ? 0.446 19.132 37.186 1 93.29 796 ASN A CA 1
ATOM 6218 C C . ASN A 1 796 ? -0.712 19.198 38.177 1 93.29 796 ASN A C 1
ATOM 6220 O O . ASN A 1 796 ? -1.14 18.171 38.708 1 93.29 796 ASN A O 1
ATOM 6224 N N . SER A 1 797 ? -1.094 20.321 38.496 1 94.76 797 SER A N 1
ATOM 6225 C CA . SER A 1 797 ? -2.283 20.54 39.312 1 94.76 797 SER A CA 1
ATOM 6226 C C . SER A 1 797 ? -3.179 21.615 38.706 1 94.76 797 SER A C 1
ATOM 6228 O O . SER A 1 797 ? -2.689 22.624 38.196 1 94.76 797 SER A O 1
ATOM 6230 N N . GLY A 1 798 ? -4.423 21.376 38.706 1 95.17 798 GLY A N 1
ATOM 6231 C CA . GLY A 1 798 ? -5.287 22.351 38.06 1 95.17 798 GLY A CA 1
ATOM 6232 C C . GLY A 1 798 ? -6.748 22.198 38.439 1 95.17 798 GLY A C 1
ATOM 6233 O O . GLY A 1 798 ? -7.1 21.322 39.232 1 95.17 798 GLY A O 1
ATOM 6234 N N . ALA A 1 799 ? -7.527 23.101 37.989 1 96.51 799 ALA A N 1
ATOM 6235 C CA . ALA A 1 799 ? -8.975 23.149 38.18 1 96.51 799 ALA A CA 1
ATOM 6236 C C . ALA A 1 799 ? -9.692 23.456 36.869 1 96.51 799 ALA A C 1
ATOM 6238 O O . ALA A 1 799 ? -9.205 24.247 36.058 1 96.51 799 ALA A O 1
ATOM 6239 N N . GLU A 1 800 ? -10.756 22.829 36.752 1 96.67 800 GLU A N 1
ATOM 6240 C CA . GLU A 1 800 ? -11.62 23.016 35.59 1 96.67 800 GLU A CA 1
ATOM 6241 C C . GLU A 1 800 ? -13.039 23.388 36.011 1 96.67 800 GLU A C 1
ATOM 6243 O O . GLU A 1 800 ? -13.589 22.802 36.945 1 96.67 800 GLU A O 1
ATOM 6248 N N . PHE A 1 801 ? -13.53 24.392 35.363 1 96.27 801 PHE A N 1
ATOM 6249 C CA . PHE A 1 801 ? -14.889 24.84 35.649 1 96.27 801 PHE A CA 1
ATOM 6250 C C . PHE A 1 801 ? -15.665 25.07 34.358 1 96.27 801 PHE A C 1
ATOM 6252 O O . PHE A 1 801 ? -15.173 25.73 33.44 1 96.27 801 PHE A O 1
ATOM 6259 N N . SER A 1 802 ? -16.753 24.491 34.231 1 95.58 802 SER A N 1
ATOM 6260 C CA . SER A 1 802 ? -17.666 24.702 33.112 1 95.58 802 SER A CA 1
ATOM 6261 C C . SER A 1 802 ? -19.061 25.078 33.601 1 95.58 802 SER A C 1
ATOM 6263 O O . SER A 1 802 ? -19.548 24.526 34.59 1 95.58 802 SER A O 1
ATOM 6265 N N . ILE A 1 803 ? -19.672 26.033 32.934 1 95.61 803 ILE A N 1
ATOM 6266 C CA . ILE A 1 803 ? -21.022 26.472 33.27 1 95.61 803 ILE A CA 1
ATOM 6267 C C . ILE A 1 803 ? -21.847 26.625 31.994 1 95.61 803 ILE A C 1
ATOM 6269 O O . ILE A 1 803 ? -21.324 27.033 30.954 1 95.61 803 ILE A O 1
ATOM 6273 N N . TYR A 1 804 ? -22.994 26.175 31.99 1 93.18 804 TYR A N 1
ATOM 6274 C CA . TYR A 1 804 ? -23.908 26.345 30.866 1 93.18 804 TYR A CA 1
ATOM 6275 C C . TYR A 1 804 ? -25.301 26.731 31.35 1 93.18 804 TYR A C 1
ATOM 6277 O O . TYR A 1 804 ? -25.683 26.414 32.479 1 93.18 804 TYR A O 1
ATOM 6285 N N . GLY A 1 805 ? -26.077 27.493 30.475 1 92.94 805 GLY A N 1
ATOM 6286 C CA . GLY A 1 805 ? -27.394 27.959 30.878 1 92.94 805 GLY A CA 1
ATOM 6287 C C . GLY A 1 805 ? -28.274 28.347 29.704 1 92.94 805 GLY A C 1
ATOM 6288 O O . GLY A 1 805 ? -27.772 28.713 28.64 1 92.94 805 GLY A O 1
ATOM 6289 N N . THR A 1 806 ? -29.509 28.173 29.922 1 93.07 806 THR A N 1
ATOM 6290 C CA . THR A 1 806 ? -30.546 28.664 29.021 1 93.07 806 THR A CA 1
ATOM 6291 C C . THR A 1 806 ? -31.402 29.725 29.708 1 93.07 806 THR A C 1
ATOM 6293 O O . THR A 1 806 ? -32.503 29.432 30.179 1 93.07 806 THR A O 1
ATOM 6296 N N . PRO A 1 807 ? -31.02 30.983 29.764 1 91.09 807 PRO A N 1
ATOM 6297 C CA . PRO A 1 807 ? -31.7 32.033 30.526 1 91.09 807 PRO A CA 1
ATOM 6298 C C . PRO A 1 807 ? -33.064 32.397 29.943 1 91.09 807 PRO A C 1
ATOM 6300 O O . PRO A 1 807 ? -33.943 32.87 30.667 1 91.09 807 PRO A O 1
ATOM 6303 N N . PHE A 1 808 ? -33.074 32.258 28.614 1 90.77 808 PHE A N 1
ATOM 6304 C CA . PHE A 1 808 ? -34.323 32.642 27.967 1 90.77 808 PHE A CA 1
ATOM 6305 C C . PHE A 1 808 ? -34.811 31.54 27.035 1 90.77 808 PHE A C 1
ATOM 6307 O O . PHE A 1 808 ? -34.086 31.117 26.132 1 90.77 808 PHE A O 1
ATOM 6314 N N . MET A 1 809 ? -35.957 30.977 27.218 1 89.41 809 MET A N 1
ATOM 6315 C CA . MET A 1 809 ? -36.568 29.95 26.38 1 89.41 809 MET A CA 1
ATOM 6316 C C . MET A 1 809 ? -38.082 30.122 26.325 1 89.41 809 MET A C 1
ATOM 6318 O O . MET A 1 809 ? -38.754 30.082 27.357 1 89.41 809 MET A O 1
ATOM 6322 N N . ASN A 1 810 ? -38.63 30.488 25.214 1 85.17 810 ASN A N 1
ATOM 6323 C CA . ASN A 1 810 ? -40.066 30.481 24.956 1 85.17 810 ASN A CA 1
ATOM 6324 C C . ASN A 1 810 ? -40.388 29.865 23.597 1 85.17 810 ASN A C 1
ATOM 6326 O O . ASN A 1 810 ? -39.551 29.178 23.008 1 85.17 810 ASN A O 1
ATOM 6330 N N . LYS A 1 811 ? -41.591 30.021 23.162 1 78.86 811 LYS A N 1
ATOM 6331 C CA . LYS A 1 811 ? -42.024 29.37 21.929 1 78.86 811 LYS A CA 1
ATOM 6332 C C . LYS A 1 811 ? -41.186 29.831 20.74 1 78.86 811 LYS A C 1
ATOM 6334 O O . LYS A 1 811 ? -40.874 29.038 19.849 1 78.86 811 LYS A O 1
ATOM 6339 N N . ASP A 1 812 ? -40.742 31.087 20.749 1 86.23 812 ASP A N 1
ATOM 6340 C CA . ASP A 1 812 ? -40.073 31.662 19.586 1 86.23 812 ASP A CA 1
ATOM 6341 C C . ASP A 1 812 ? -38.576 31.827 19.84 1 86.23 812 ASP A C 1
ATOM 6343 O O . ASP A 1 812 ? -37.777 31.811 18.902 1 86.23 812 ASP A O 1
ATOM 6347 N N . TRP A 1 813 ? -38.138 32.026 21.197 1 90.56 813 TRP A N 1
ATOM 6348 C CA . TRP A 1 813 ? -36.757 32.382 21.508 1 90.56 813 TRP A CA 1
ATOM 6349 C C . TRP A 1 813 ? -36.096 31.303 22.359 1 90.56 813 TRP A C 1
ATOM 6351 O O . TRP A 1 813 ? -36.73 30.729 23.248 1 90.56 813 TRP A O 1
ATOM 6361 N N . ARG A 1 814 ? -34.927 31.011 22.042 1 91.78 814 ARG A N 1
ATOM 6362 C CA . ARG A 1 814 ? -34.069 30.202 22.902 1 91.78 814 ARG A CA 1
ATOM 6363 C C . ARG A 1 814 ? -32.641 30.735 22.908 1 91.78 814 ARG A C 1
ATOM 6365 O O . ARG A 1 814 ? -32.07 31.006 21.849 1 91.78 814 ARG A O 1
ATOM 6372 N N . VAL A 1 815 ? -32.117 31.019 24.095 1 94.8 815 VAL A N 1
ATOM 6373 C CA . VAL A 1 815 ? -30.744 31.493 24.237 1 94.8 815 VAL A CA 1
ATOM 6374 C C . VAL A 1 815 ? -29.942 30.508 25.085 1 94.8 815 VAL A C 1
ATOM 6376 O O . VAL A 1 815 ? -30.282 30.256 26.243 1 94.8 815 VAL A O 1
ATOM 6379 N N . ASP A 1 816 ? -28.985 29.904 24.465 1 93.96 816 ASP A N 1
ATOM 6380 C CA . ASP A 1 816 ? -28.085 28.995 25.168 1 93.96 816 ASP A CA 1
ATOM 6381 C C . ASP A 1 816 ? -26.695 29.607 25.32 1 93.96 816 ASP A C 1
ATOM 6383 O O . ASP A 1 816 ? -26.09 30.039 24.336 1 93.96 816 ASP A O 1
ATOM 6387 N N . LEU A 1 817 ? -26.229 29.669 26.558 1 95.72 817 LEU A N 1
ATOM 6388 C CA . LEU A 1 817 ? -24.901 30.19 26.864 1 95.72 817 LEU A CA 1
ATOM 6389 C C . LEU A 1 817 ? -24.029 29.114 27.502 1 95.72 817 LEU A C 1
ATOM 6391 O O . LEU A 1 817 ? -24.514 28.306 28.297 1 95.72 817 LEU A O 1
ATOM 6395 N N . ARG A 1 818 ? -22.815 29.029 27.095 1 94.27 818 ARG A N 1
ATOM 6396 C CA . ARG A 1 818 ? -21.843 28.127 27.704 1 94.27 818 ARG A CA 1
ATOM 6397 C C . ARG A 1 818 ? -20.495 28.816 27.887 1 94.27 818 ARG A C 1
ATOM 6399 O O . ARG A 1 818 ? -20.084 29.62 27.047 1 94.27 818 ARG A O 1
ATOM 6406 N N . ALA A 1 819 ? -19.83 28.5 28.96 1 95.87 819 ALA A N 1
ATOM 6407 C CA . ALA A 1 819 ? -18.5 29.029 29.25 1 95.87 819 ALA A CA 1
ATOM 6408 C C . ALA A 1 819 ? -17.679 28.033 30.065 1 95.87 819 ALA A C 1
ATOM 6410 O O . ALA A 1 819 ? -18.234 27.246 30.836 1 95.87 819 ALA A O 1
ATOM 6411 N N . ASN A 1 820 ? -16.417 27.981 29.827 1 95.27 820 ASN A N 1
ATOM 6412 C CA . ASN A 1 820 ? -15.532 27.136 30.623 1 95.27 820 ASN A CA 1
ATOM 6413 C C . ASN A 1 820 ? -14.166 27.787 30.823 1 95.27 820 ASN A C 1
ATOM 6415 O O . ASN A 1 820 ? -13.769 28.657 30.046 1 95.27 820 ASN A O 1
ATOM 6419 N N . ILE A 1 821 ? -13.514 27.388 31.851 1 96.12 821 ILE A N 1
ATOM 6420 C CA . ILE A 1 821 ? -12.169 27.851 32.177 1 96.12 821 ILE A CA 1
ATOM 6421 C C . ILE A 1 821 ? -11.372 26.715 32.813 1 96.12 821 ILE A C 1
ATOM 6423 O O . ILE A 1 821 ? -11.92 25.911 33.57 1 96.12 821 ILE A O 1
ATOM 6427 N N . ALA A 1 822 ? -10.179 26.596 32.439 1 96.09 822 ALA A N 1
ATOM 6428 C CA . ALA A 1 822 ? -9.27 25.607 33.012 1 96.09 822 ALA A CA 1
ATOM 6429 C C . ALA A 1 822 ? -7.936 26.243 33.392 1 96.09 822 ALA A C 1
ATOM 6431 O O . ALA A 1 822 ? -7.363 27.012 32.615 1 96.09 822 ALA A O 1
ATOM 6432 N N . VAL A 1 823 ? -7.534 25.93 34.562 1 96.13 823 VAL A N 1
ATOM 6433 C CA . VAL A 1 823 ? -6.245 26.393 35.064 1 96.13 823 VAL A CA 1
ATOM 6434 C C . VAL A 1 823 ? -5.355 25.194 35.387 1 96.13 823 VAL A C 1
ATOM 6436 O O . VAL A 1 823 ? -5.82 24.205 35.959 1 96.13 823 VAL A O 1
ATOM 6439 N N . ASN A 1 824 ? -4.192 25.178 34.882 1 94.56 824 ASN A N 1
ATOM 6440 C CA . ASN A 1 824 ? -3.216 24.126 35.145 1 94.56 824 ASN A CA 1
ATOM 6441 C C . ASN A 1 824 ? -1.859 24.706 35.534 1 94.56 824 ASN A C 1
ATOM 6443 O O . ASN A 1 824 ? -1.331 25.578 34.843 1 94.56 824 ASN A O 1
ATOM 6447 N N . LYS A 1 825 ? -1.34 24.279 36.611 1 93.27 825 LYS A N 1
ATOM 6448 C CA . LYS A 1 825 ? 0 24.664 37.045 1 93.27 825 LYS A CA 1
ATOM 6449 C C . LYS A 1 825 ? 0.947 23.467 37.033 1 93.27 825 LYS A C 1
ATOM 6451 O O . LYS A 1 825 ? 0.674 22.447 37.669 1 93.27 825 LYS A O 1
ATOM 6456 N N . ASN A 1 826 ? 1.928 23.633 36.309 1 91.93 826 ASN A N 1
ATOM 6457 C CA . ASN A 1 826 ? 2.94 22.583 36.252 1 91.93 826 ASN A CA 1
ATOM 6458 C C . ASN A 1 826 ? 4.189 22.966 37.04 1 91.93 826 ASN A C 1
ATOM 6460 O O . ASN A 1 826 ? 4.468 24.151 37.234 1 91.93 826 ASN A O 1
ATOM 6464 N N . LYS A 1 827 ? 4.895 21.977 37.558 1 94.02 827 LYS A N 1
ATOM 6465 C CA . LYS A 1 827 ? 6.139 22.193 38.292 1 94.02 827 LYS A CA 1
ATOM 6466 C C . LYS A 1 827 ? 7.121 21.049 38.06 1 94.02 827 LYS A C 1
ATOM 6468 O O . LYS A 1 827 ? 6.763 19.878 38.205 1 94.02 827 LYS A O 1
ATOM 6473 N N . VAL A 1 828 ? 8.317 21.427 37.711 1 93.86 828 VAL A N 1
ATOM 6474 C CA . VAL A 1 828 ? 9.389 20.442 37.611 1 93.86 828 VAL A CA 1
ATOM 6475 C C . VAL A 1 828 ? 9.932 20.127 39.003 1 93.86 828 VAL A C 1
ATOM 6477 O O . VAL A 1 828 ? 10.564 20.976 39.637 1 93.86 828 VAL A O 1
ATOM 6480 N N . LYS A 1 829 ? 9.78 18.95 39.443 1 92.82 829 LYS A N 1
ATOM 6481 C CA . LYS A 1 829 ? 10.175 18.6 40.805 1 92.82 829 LYS A CA 1
ATOM 6482 C C . LYS A 1 829 ? 11.621 18.117 40.851 1 92.82 829 LYS A C 1
ATOM 6484 O O . LYS A 1 829 ? 12.327 18.347 41.835 1 92.82 829 LYS A O 1
ATOM 6489 N N . LYS A 1 830 ? 11.926 17.308 39.872 1 90.62 830 LYS A N 1
ATOM 6490 C CA . LYS A 1 830 ? 13.253 16.7 39.865 1 90.62 830 LYS A CA 1
ATOM 6491 C C . LYS A 1 830 ? 13.731 16.442 38.439 1 90.62 830 LYS A C 1
ATOM 6493 O O . LYS A 1 830 ? 12.929 16.128 37.556 1 90.62 830 LYS A O 1
ATOM 6498 N N . LEU A 1 831 ? 14.963 16.689 38.221 1 88.92 831 LEU A N 1
ATOM 6499 C CA . LEU A 1 831 ? 15.677 16.249 37.028 1 88.92 831 LEU A CA 1
ATOM 6500 C C . LEU A 1 831 ? 16.796 15.278 37.391 1 88.92 831 LEU A C 1
ATOM 6502 O O . LEU A 1 831 ? 16.781 14.683 38.471 1 88.92 831 LEU A O 1
ATOM 6506 N N . ALA A 1 832 ? 17.709 14.964 36.468 1 80.64 832 ALA A N 1
ATOM 6507 C CA . ALA A 1 832 ? 18.819 14.073 36.795 1 80.64 832 ALA A CA 1
ATOM 6508 C C . ALA A 1 832 ? 19.664 14.642 37.931 1 80.64 832 ALA A C 1
ATOM 6510 O O . ALA A 1 832 ? 19.748 15.861 38.1 1 80.64 832 ALA A O 1
ATOM 6511 N N . ASP A 1 833 ? 20.233 13.719 38.759 1 74.93 833 ASP A N 1
ATOM 6512 C CA . ASP A 1 833 ? 21.038 14.167 39.892 1 74.93 833 ASP A CA 1
ATOM 6513 C C . ASP A 1 833 ? 22.135 15.128 39.441 1 74.93 833 ASP A C 1
ATOM 6515 O O . ASP A 1 833 ? 22.874 14.837 38.497 1 74.93 833 ASP A O 1
ATOM 6519 N N . GLY A 1 834 ? 22.417 16.305 39.923 1 73.87 834 GLY A N 1
ATOM 6520 C CA . GLY A 1 834 ? 23.425 17.301 39.598 1 73.87 834 GLY A CA 1
ATOM 6521 C C . GLY A 1 834 ? 22.994 18.249 38.495 1 73.87 834 GLY A C 1
ATOM 6522 O O . GLY A 1 834 ? 23.713 19.194 38.166 1 73.87 834 GLY A O 1
ATOM 6523 N N . LEU A 1 835 ? 21.622 17.83 37.979 1 80.2 835 LEU A N 1
ATOM 6524 C CA . LEU A 1 835 ? 21.128 18.699 36.917 1 80.2 835 LEU A CA 1
ATOM 6525 C C . LEU A 1 835 ? 19.93 19.513 37.394 1 80.2 835 LEU A C 1
ATOM 6527 O O . LEU A 1 835 ? 18.895 18.949 37.758 1 80.2 835 LEU A O 1
ATOM 6531 N N . ASP A 1 836 ? 20.049 20.769 37.362 1 86.75 836 ASP A N 1
ATOM 6532 C CA . ASP A 1 836 ? 18.975 21.63 37.847 1 86.75 836 ASP A CA 1
ATOM 6533 C C . ASP A 1 836 ? 18.23 22.287 36.687 1 86.75 836 ASP A C 1
ATOM 6535 O O . ASP A 1 836 ? 17.168 22.881 36.881 1 86.75 836 ASP A O 1
ATOM 6539 N N . VAL A 1 837 ? 18.733 22.119 35.521 1 88.83 837 VAL A N 1
ATOM 6540 C CA . VAL A 1 837 ? 18.124 22.786 34.376 1 88.83 837 VAL A CA 1
ATOM 6541 C C . VAL A 1 837 ? 18.129 21.851 33.169 1 88.83 837 VAL A C 1
ATOM 6543 O O . VAL A 1 837 ? 19.1 21.124 32.944 1 88.83 837 VAL A O 1
ATOM 6546 N N . LEU A 1 838 ? 17.048 21.793 32.539 1 86.38 838 LEU A N 1
ATOM 6547 C CA . LEU A 1 838 ? 16.957 21.125 31.245 1 86.38 838 LEU A CA 1
ATOM 6548 C C . LEU A 1 838 ? 16.704 22.132 30.129 1 86.38 838 LEU A C 1
ATOM 6550 O O . LEU A 1 838 ? 15.725 22.881 30.174 1 86.38 838 LEU A O 1
ATOM 6554 N N . SER A 1 839 ? 17.564 22.15 29.163 1 86.82 839 SER A N 1
ATOM 6555 C CA . SER A 1 839 ? 17.414 23.055 28.028 1 86.82 839 SER A CA 1
ATOM 6556 C C . SER A 1 839 ? 16.595 22.413 26.913 1 86.82 839 SER A C 1
ATOM 6558 O O . SER A 1 839 ? 16.795 21.241 26.585 1 86.82 839 SER A O 1
ATOM 6560 N N . HIS A 1 840 ? 15.67 23.13 26.415 1 87.73 840 HIS A N 1
ATOM 6561 C CA . HIS A 1 840 ? 14.803 22.608 25.366 1 87.73 840 HIS A CA 1
ATOM 6562 C C . HIS A 1 840 ? 15.16 23.203 24.008 1 87.73 840 HIS A C 1
ATOM 6564 O O . HIS A 1 840 ? 15.062 22.525 22.983 1 87.73 840 HIS A O 1
ATOM 6570 N N . ALA A 1 841 ? 15.417 24.466 23.964 1 88.24 841 ALA A N 1
ATOM 6571 C CA . ALA A 1 841 ? 15.722 25.165 22.718 1 88.24 841 ALA A CA 1
ATOM 6572 C C . ALA A 1 841 ? 16.674 26.332 22.964 1 88.24 841 ALA A C 1
ATOM 6574 O O . ALA A 1 841 ? 16.714 26.888 24.064 1 88.24 841 ALA A O 1
ATOM 6575 N N . ASN A 1 842 ? 17.341 26.594 21.972 1 90.25 842 ASN A N 1
ATOM 6576 C CA . ASN A 1 842 ? 18.302 27.691 21.939 1 90.25 842 ASN A CA 1
ATOM 6577 C C . ASN A 1 842 ? 18.198 28.488 20.642 1 90.25 842 ASN A C 1
ATOM 6579 O O . ASN A 1 842 ? 18.373 27.937 19.554 1 90.25 842 ASN A O 1
ATOM 6583 N N . TRP A 1 843 ? 17.851 29.804 20.811 1 91.05 843 TRP A N 1
ATOM 6584 C CA . TRP A 1 843 ? 17.742 30.641 19.62 1 91.05 843 TRP A CA 1
ATOM 6585 C C . TRP A 1 843 ? 18.914 31.612 19.528 1 91.05 843 TRP A C 1
ATOM 6587 O O . TRP A 1 843 ? 19.328 32.192 20.534 1 91.05 843 TRP A O 1
ATOM 6597 N N . ASP A 1 844 ? 19.46 31.73 18.355 1 92.04 844 ASP A N 1
ATOM 6598 C CA . ASP A 1 844 ? 20.428 32.75 17.962 1 92.04 844 ASP A CA 1
ATOM 6599 C C . ASP A 1 844 ? 21.64 32.743 18.891 1 92.04 844 ASP A C 1
ATOM 6601 O O . ASP A 1 844 ? 22.004 33.778 19.453 1 92.04 844 ASP A O 1
ATOM 6605 N N . ASN A 1 845 ? 22.163 31.635 19.063 1 88.94 845 ASN A N 1
ATOM 6606 C CA . ASN A 1 845 ? 23.391 31.409 19.817 1 88.94 845 ASN A CA 1
ATOM 6607 C C . ASN A 1 845 ? 23.198 31.702 21.303 1 88.94 845 ASN A C 1
ATOM 6609 O O . ASN A 1 845 ? 24.054 32.323 21.934 1 88.94 845 ASN A O 1
ATOM 6613 N N . GLY A 1 846 ? 21.972 31.483 21.729 1 89.56 846 GLY A N 1
ATOM 6614 C CA . GLY A 1 846 ? 21.695 31.596 23.152 1 89.56 846 GLY A CA 1
ATOM 6615 C C . GLY A 1 846 ? 21.152 32.956 23.548 1 89.56 846 GLY A C 1
ATOM 6616 O O . GLY A 1 846 ? 21.045 33.266 24.736 1 89.56 846 GLY A O 1
ATOM 6617 N N . ALA A 1 847 ? 20.83 33.81 22.611 1 94.67 847 ALA A N 1
ATOM 6618 C CA . ALA A 1 847 ? 20.212 35.094 22.932 1 94.67 847 ALA A CA 1
ATOM 6619 C C . ALA A 1 847 ? 18.92 34.898 23.72 1 94.67 847 ALA A C 1
ATOM 6621 O O . ALA A 1 847 ? 18.572 35.722 24.569 1 94.67 847 ALA A O 1
ATOM 6622 N N . ALA A 1 848 ? 18.214 33.842 23.36 1 95.79 848 ALA A N 1
ATOM 6623 C CA . ALA A 1 848 ? 17.053 33.373 24.112 1 95.79 848 ALA A CA 1
ATOM 6624 C C . ALA A 1 848 ? 17.075 31.855 24.266 1 95.79 848 ALA A C 1
ATOM 6626 O O . ALA A 1 848 ? 17.464 31.137 23.341 1 95.79 848 ALA A O 1
ATOM 6627 N N . THR A 1 849 ? 16.721 31.386 25.389 1 95.15 849 THR A N 1
ATOM 6628 C CA . THR A 1 849 ? 16.659 29.947 25.624 1 95.15 849 THR A CA 1
ATOM 6629 C C . THR A 1 849 ? 15.346 29.565 26.3 1 95.15 849 THR A C 1
ATOM 6631 O O . THR A 1 849 ? 14.741 30.381 26.999 1 95.15 849 THR A O 1
ATOM 6634 N N . LEU A 1 850 ? 14.87 28.456 25.966 1 94.96 850 LEU A N 1
ATOM 6635 C CA . LEU A 1 850 ? 13.739 27.824 26.636 1 94.96 850 LEU A CA 1
ATOM 6636 C C . LEU A 1 850 ? 14.209 26.693 27.545 1 94.96 850 LEU A C 1
ATOM 6638 O O . LEU A 1 850 ? 14.833 25.736 27.081 1 94.96 850 LEU A O 1
ATOM 6642 N N . GLU A 1 851 ? 13.931 26.852 28.785 1 93.59 851 GLU A N 1
ATOM 6643 C CA . GLU A 1 851 ? 14.476 25.914 29.762 1 93.59 851 GLU A CA 1
ATOM 6644 C C . GLU A 1 851 ? 13.429 25.534 30.805 1 93.59 851 GLU A C 1
ATOM 6646 O O . GLU A 1 851 ? 12.439 26.245 30.987 1 93.59 851 GLU A O 1
ATOM 6651 N N . SER A 1 852 ? 13.703 24.433 31.392 1 91.86 852 SER A N 1
ATOM 6652 C CA . SER A 1 852 ? 12.929 24.005 32.552 1 91.86 852 SER A CA 1
ATOM 6653 C C . SER A 1 852 ? 13.814 23.87 33.787 1 91.86 852 SER A C 1
ATOM 6655 O O . SER A 1 852 ? 14.813 23.149 33.766 1 91.86 852 SER A O 1
ATOM 6657 N N . HIS A 1 853 ? 13.477 24.549 34.846 1 92.81 853 HIS A N 1
ATOM 6658 C CA . HIS A 1 853 ? 14.239 24.568 36.089 1 92.81 853 HIS A CA 1
ATOM 6659 C C . HIS A 1 853 ? 13.515 23.804 37.192 1 92.81 853 HIS A C 1
ATOM 6661 O O . HIS A 1 853 ? 12.29 23.892 37.312 1 92.81 853 HIS A O 1
ATOM 6667 N N . VAL A 1 854 ? 14.515 22.967 38.037 1 94.36 854 VAL A N 1
ATOM 6668 C CA . VAL A 1 854 ? 13.961 22.242 39.176 1 94.36 854 VAL A CA 1
ATOM 6669 C C . VAL A 1 854 ? 13.297 23.223 40.14 1 94.36 854 VAL A C 1
ATOM 6671 O O . VAL A 1 854 ? 13.894 24.236 40.513 1 94.36 854 VAL A O 1
ATOM 6674 N N . GLY A 1 855 ? 11.945 23.04 40.448 1 92.71 855 GLY A N 1
ATOM 6675 C CA . GLY A 1 855 ? 11.198 23.864 41.385 1 92.71 855 GLY A CA 1
ATOM 6676 C C . GLY A 1 855 ? 10.303 24.881 40.703 1 92.71 855 GLY A C 1
ATOM 6677 O O . GLY A 1 855 ? 9.511 25.559 41.361 1 92.71 855 GLY A O 1
ATOM 6678 N N . GLU A 1 856 ? 10.311 25.061 39.443 1 93.53 856 GLU A N 1
ATOM 6679 C CA . GLU A 1 856 ? 9.542 26.025 38.661 1 93.53 856 GLU A CA 1
ATOM 6680 C C . GLU A 1 856 ? 8.696 25.325 37.601 1 93.53 856 GLU A C 1
ATOM 6682 O O . GLU A 1 856 ? 8.87 24.131 37.349 1 93.53 856 GLU A O 1
ATOM 6687 N N . PRO A 1 857 ? 7.723 26.143 37.091 1 92.28 857 PRO A N 1
ATOM 6688 C CA . PRO A 1 857 ? 6.994 25.559 35.962 1 92.28 857 PRO A CA 1
ATOM 6689 C C . PRO A 1 857 ? 7.893 25.281 34.759 1 92.28 857 PRO A C 1
ATOM 6691 O O . PRO A 1 857 ? 8.893 25.975 34.558 1 92.28 857 PRO A O 1
ATOM 6694 N N . MET A 1 858 ? 7.532 24.376 33.97 1 90.95 858 MET A N 1
ATOM 6695 C CA . MET A 1 858 ? 8.317 24.063 32.779 1 90.95 858 MET A CA 1
ATOM 6696 C C . MET A 1 858 ? 8.223 25.188 31.754 1 90.95 858 MET A C 1
ATOM 6698 O O . MET A 1 858 ? 7.207 25.881 31.678 1 90.95 858 MET A O 1
ATOM 6702 N N . GLY A 1 859 ? 9.277 25.388 30.977 1 93.42 859 GLY A N 1
ATOM 6703 C CA . GLY A 1 859 ? 9.269 26.243 29.801 1 93.42 859 GLY A CA 1
ATOM 6704 C C . GLY A 1 859 ? 9.529 27.703 30.122 1 93.42 859 GLY A C 1
ATOM 6705 O O . GLY A 1 859 ? 8.78 28.582 29.69 1 93.42 859 GLY A O 1
ATOM 6706 N N . ASP A 1 860 ? 10.503 27.977 30.92 1 96.12 860 ASP A N 1
ATOM 6707 C CA . ASP A 1 860 ? 10.919 29.345 31.217 1 96.12 860 ASP A CA 1
ATOM 6708 C C . ASP A 1 860 ? 11.8 29.904 30.103 1 96.12 860 ASP A C 1
ATOM 6710 O O . ASP A 1 860 ? 12.663 29.2 29.573 1 96.12 860 ASP A O 1
ATOM 6714 N N . PHE A 1 861 ? 11.496 31.122 29.776 1 97.52 861 PHE A N 1
ATOM 6715 C CA . PHE A 1 861 ? 12.361 31.817 28.83 1 97.52 861 PHE A CA 1
ATOM 6716 C C . PHE A 1 861 ? 13.449 32.594 29.561 1 97.52 861 PHE A C 1
ATOM 6718 O O . PHE A 1 861 ? 13.164 33.332 30.507 1 97.52 861 PHE A O 1
ATOM 6725 N N . TYR A 1 862 ? 14.649 32.408 29.135 1 97.06 862 TYR A N 1
ATOM 6726 C CA . TYR A 1 862 ? 15.781 33.166 29.655 1 97.06 862 TYR A CA 1
ATOM 6727 C C . TYR A 1 862 ? 16.457 33.966 28.548 1 97.06 862 TYR A C 1
ATOM 6729 O O . TYR A 1 862 ? 16.648 33.462 27.439 1 97.06 862 TYR A O 1
ATOM 6737 N N . THR A 1 863 ? 16.708 35.228 28.791 1 97.17 863 THR A N 1
ATOM 6738 C CA . THR A 1 863 ? 17.432 36.102 27.875 1 97.17 863 THR A CA 1
ATOM 6739 C C . THR A 1 863 ? 18.393 37.008 28.639 1 97.17 863 THR A C 1
ATOM 6741 O O . THR A 1 863 ? 18.345 37.076 29.869 1 97.17 863 THR A O 1
ATOM 6744 N N . TYR A 1 864 ? 19.357 37.542 27.864 1 96.35 864 TYR A N 1
ATOM 6745 C CA . TYR A 1 864 ? 20.098 38.667 28.423 1 96.35 864 TYR A CA 1
ATOM 6746 C C . TYR A 1 864 ? 19.222 39.912 28.5 1 96.35 864 TYR A C 1
ATOM 6748 O O . TYR A 1 864 ? 18.504 40.233 27.55 1 96.35 864 TYR A O 1
ATOM 6756 N N . THR A 1 865 ? 19.155 40.602 29.711 1 96.26 865 THR A N 1
ATOM 6757 C CA . THR A 1 865 ? 18.321 41.785 29.891 1 96.26 865 THR A CA 1
ATOM 6758 C C . THR A 1 865 ? 19.179 43.044 29.975 1 96.26 865 THR A C 1
ATOM 6760 O O . THR A 1 865 ? 20.406 42.96 30.069 1 96.26 865 THR A O 1
ATOM 6763 N N . TRP A 1 866 ? 18.548 44.183 29.919 1 96.05 866 TRP A N 1
ATOM 6764 C CA . TRP A 1 866 ? 19.256 45.455 30.016 1 96.05 866 TRP A CA 1
ATOM 6765 C C . TRP A 1 866 ? 19.815 45.662 31.419 1 96.05 866 TRP A C 1
ATOM 6767 O O . TRP A 1 866 ? 19.159 45.332 32.41 1 96.05 866 TRP A O 1
ATOM 6777 N N . LYS A 1 867 ? 21.007 46.182 31.491 1 95.27 867 LYS A N 1
ATOM 6778 C CA . LYS A 1 867 ? 21.575 46.581 32.775 1 95.27 867 LYS A CA 1
ATOM 6779 C C . LYS A 1 867 ? 20.859 47.807 33.335 1 95.27 867 LYS A C 1
ATOM 6781 O O . LYS A 1 867 ? 20.538 48.737 32.594 1 95.27 867 LYS A O 1
ATOM 6786 N N . THR A 1 868 ? 20.551 47.867 34.647 1 94.7 868 THR A N 1
ATOM 6787 C CA . THR A 1 868 ? 19.851 48.982 35.276 1 94.7 868 THR A CA 1
ATOM 6788 C C . THR A 1 868 ? 20.624 49.491 36.489 1 94.7 868 THR A C 1
ATOM 6790 O O . THR A 1 868 ? 21.429 48.76 37.07 1 94.7 868 THR A O 1
ATOM 6793 N N . ASP A 1 869 ? 20.477 50.69 36.824 1 92.81 869 ASP A N 1
ATOM 6794 C CA . ASP A 1 869 ? 21.052 51.24 38.048 1 92.81 869 ASP A CA 1
ATOM 6795 C C . ASP A 1 869 ? 20.191 50.896 39.262 1 92.81 869 ASP A C 1
ATOM 6797 O O . ASP A 1 869 ? 19.266 50.087 39.164 1 92.81 869 ASP A O 1
ATOM 6801 N N . GLU A 1 870 ? 20.529 51.422 40.417 1 90.72 870 GLU A N 1
ATOM 6802 C CA . GLU A 1 870 ? 19.862 51.085 41.671 1 90.72 870 GLU A CA 1
ATOM 6803 C C . GLU A 1 870 ? 18.399 51.519 41.653 1 90.72 870 GLU A C 1
ATOM 6805 O O . GLU A 1 870 ? 17.565 50.938 42.349 1 90.72 870 GLU A O 1
ATOM 6810 N N . ASN A 1 871 ? 18.135 52.555 40.819 1 92.54 871 ASN A N 1
ATOM 6811 C CA . ASN A 1 871 ? 16.77 53.065 40.754 1 92.54 871 ASN A CA 1
ATOM 6812 C C . ASN A 1 871 ? 15.988 52.429 39.608 1 92.54 871 ASN A C 1
ATOM 6814 O O . ASN A 1 871 ? 14.857 52.828 39.326 1 92.54 871 ASN A O 1
ATOM 6818 N N . GLY A 1 872 ? 16.524 51.47 38.862 1 92.24 872 GLY A N 1
ATOM 6819 C CA . GLY A 1 872 ? 15.831 50.765 37.796 1 92.24 872 GLY A CA 1
ATOM 6820 C C . GLY A 1 872 ? 15.982 51.432 36.442 1 92.24 872 GLY A C 1
ATOM 6821 O O . GLY A 1 872 ? 15.371 51.004 35.461 1 92.24 872 GLY A O 1
ATOM 6822 N N . ASN A 1 873 ? 16.759 52.495 36.345 1 95.12 873 ASN A N 1
ATOM 6823 C CA . ASN A 1 873 ? 16.988 53.147 35.06 1 95.12 873 ASN A CA 1
ATOM 6824 C C . ASN A 1 873 ? 17.983 52.368 34.205 1 95.12 873 ASN A C 1
ATOM 6826 O O . ASN A 1 873 ? 18.985 51.865 34.715 1 95.12 873 ASN A O 1
ATOM 6830 N N . ARG A 1 874 ? 17.667 52.173 32.979 1 96.73 874 ARG A N 1
ATOM 6831 C CA . ARG A 1 874 ? 18.596 51.503 32.075 1 96.73 874 ARG A CA 1
ATOM 6832 C C . ARG A 1 874 ? 19.905 52.276 31.962 1 96.73 874 ARG A C 1
ATOM 6834 O O . ARG A 1 874 ? 19.905 53.509 31.951 1 96.73 874 ARG A O 1
ATOM 6841 N N . ILE A 1 875 ? 20.992 51.628 31.943 1 97.18 875 ILE A N 1
ATOM 6842 C CA . ILE A 1 875 ? 22.307 52.242 31.8 1 97.18 875 ILE A CA 1
ATOM 6843 C C . ILE A 1 875 ? 22.659 52.369 30.32 1 97.18 875 ILE A C 1
ATOM 6845 O O . ILE A 1 875 ? 22.563 51.397 29.567 1 97.18 875 ILE A O 1
ATOM 6849 N N . VAL A 1 876 ? 22.992 53.542 29.963 1 97.47 876 VAL A N 1
ATOM 6850 C CA . VAL A 1 876 ? 23.366 53.839 28.584 1 97.47 876 VAL A CA 1
ATOM 6851 C C . VAL A 1 876 ? 24.886 53.935 28.47 1 97.47 876 VAL A C 1
ATOM 6853 O O . VAL A 1 876 ? 25.531 54.625 29.262 1 97.47 876 VAL A O 1
ATOM 6856 N N . GLY A 1 877 ? 25.444 53.215 27.534 1 95.8 877 GLY A N 1
ATOM 6857 C CA . GLY A 1 877 ? 26.879 53.258 27.299 1 95.8 877 GLY A CA 1
ATOM 6858 C C . GLY A 1 877 ? 27.328 54.513 26.575 1 95.8 877 GLY A C 1
ATOM 6859 O O . GLY A 1 877 ? 26.506 55.364 26.229 1 95.8 877 GLY A O 1
ATOM 6860 N N . GLU A 1 878 ? 28.67 54.588 26.336 1 93.45 878 GLU A N 1
ATOM 6861 C CA . GLU A 1 878 ? 29.278 55.75 25.695 1 93.45 878 GLU A CA 1
ATOM 6862 C C . GLU A 1 878 ? 28.792 55.904 24.257 1 93.45 878 GLU A C 1
ATOM 6864 O O . GLU A 1 878 ? 28.902 56.984 23.672 1 93.45 878 GLU A O 1
ATOM 6869 N N . ASP A 1 879 ? 28.237 54.885 23.802 1 93.9 879 ASP A N 1
ATOM 6870 C CA . ASP A 1 879 ? 27.754 54.923 22.425 1 93.9 879 ASP A CA 1
ATOM 6871 C C . ASP A 1 879 ? 26.295 55.371 22.368 1 93.9 879 ASP A C 1
ATOM 6873 O O . ASP A 1 879 ? 25.721 55.497 21.284 1 93.9 879 ASP A O 1
ATOM 6877 N N . GLY A 1 880 ? 25.649 55.677 23.496 1 95.07 880 GLY A N 1
ATOM 6878 C CA . GLY A 1 880 ? 24.263 56.115 23.55 1 95.07 880 GLY A CA 1
ATOM 6879 C C . GLY A 1 880 ? 23.273 54.966 23.53 1 95.07 880 GLY A C 1
ATOM 6880 O O . GLY A 1 880 ? 22.063 55.184 23.434 1 95.07 880 GLY A O 1
ATOM 6881 N N . LEU A 1 881 ? 23.774 53.668 23.574 1 96.87 881 LEU A N 1
ATOM 6882 C CA . LEU A 1 881 ? 22.935 52.475 23.538 1 96.87 881 LEU A CA 1
ATOM 6883 C C . LEU A 1 881 ? 22.852 51.827 24.915 1 96.87 881 LEU A C 1
ATOM 6885 O O . LEU A 1 881 ? 23.755 51.99 25.739 1 96.87 881 LEU A O 1
ATOM 6889 N N . TYR A 1 882 ? 21.744 51.129 25.107 1 97.25 882 TYR A N 1
ATOM 6890 C CA . TYR A 1 882 ? 21.612 50.396 26.361 1 97.25 882 TYR A CA 1
ATOM 6891 C C . TYR A 1 882 ? 22.669 49.304 26.469 1 97.25 882 TYR A C 1
ATOM 6893 O O . TYR A 1 882 ? 22.992 48.644 25.479 1 97.25 882 TYR A O 1
ATOM 6901 N N . ILE A 1 883 ? 23.173 49.129 27.662 1 96.47 883 ILE A N 1
ATOM 6902 C CA . ILE A 1 883 ? 24.116 48.045 27.918 1 96.47 883 ILE A CA 1
ATOM 6903 C C . ILE A 1 883 ? 23.361 46.808 28.4 1 96.47 883 ILE A C 1
ATOM 6905 O O . ILE A 1 883 ? 22.478 46.906 29.255 1 96.47 883 ILE A O 1
ATOM 6909 N N . THR A 1 884 ? 23.671 45.708 27.747 1 96.12 884 THR A N 1
ATOM 6910 C CA . THR A 1 884 ? 23.056 44.443 28.133 1 96.12 884 THR A CA 1
ATOM 6911 C C . THR A 1 884 ? 23.85 43.774 29.252 1 96.12 884 THR A C 1
ATOM 6913 O O . THR A 1 884 ? 25.082 43.817 29.257 1 96.12 884 THR A O 1
ATOM 6916 N N . ASP A 1 885 ? 23.187 43.215 30.22 1 94.39 885 ASP A N 1
ATOM 6917 C CA . ASP A 1 885 ? 23.831 42.394 31.24 1 94.39 885 ASP A CA 1
ATOM 6918 C C . ASP A 1 885 ? 24.189 41.015 30.691 1 94.39 885 ASP A C 1
ATOM 6920 O O . ASP A 1 885 ? 23.373 40.092 30.737 1 94.39 885 ASP A O 1
ATOM 6924 N N . THR A 1 886 ? 25.483 40.837 30.228 1 91.98 886 THR A N 1
ATOM 6925 C CA . THR A 1 886 ? 25.918 39.592 29.606 1 91.98 886 THR A CA 1
ATOM 6926 C C . THR A 1 886 ? 26.507 38.644 30.647 1 91.98 886 THR A C 1
ATOM 6928 O O . THR A 1 886 ? 27.114 37.63 30.297 1 91.98 886 THR A O 1
ATOM 6931 N N . SER A 1 887 ? 26.313 39.14 31.987 1 89.16 887 SER A N 1
ATOM 6932 C CA . SER A 1 887 ? 26.883 38.321 33.052 1 89.16 887 SER A CA 1
ATOM 6933 C C . SER A 1 887 ? 26.061 37.056 33.275 1 89.16 887 SER A C 1
ATOM 6935 O O . SER A 1 887 ? 26.607 36.009 33.63 1 89.16 887 SER A O 1
ATOM 6937 N N . GLU A 1 888 ? 24.802 37.121 33.053 1 91.41 888 GLU A N 1
ATOM 6938 C CA . GLU A 1 888 ? 23.905 35.978 33.192 1 91.41 888 GLU A CA 1
ATOM 6939 C C . GLU A 1 888 ? 22.577 36.23 32.482 1 91.41 888 GLU A C 1
ATOM 6941 O O . GLU A 1 888 ? 22.19 37.381 32.268 1 91.41 888 GLU A O 1
ATOM 6946 N N . ARG A 1 889 ? 21.939 35.166 31.998 1 94.48 889 ARG A N 1
ATOM 6947 C CA . ARG A 1 889 ? 20.583 35.269 31.468 1 94.48 889 ARG A CA 1
ATOM 6948 C C . ARG A 1 889 ? 19.558 35.337 32.594 1 94.48 889 ARG A C 1
ATOM 6950 O O . ARG A 1 889 ? 19.727 34.695 33.634 1 94.48 889 ARG A O 1
ATOM 6957 N N . HIS A 1 890 ? 18.471 36.1 32.366 1 95.17 890 HIS A N 1
ATOM 6958 C CA . HIS A 1 890 ? 17.4 36.238 33.346 1 95.17 890 HIS A CA 1
ATOM 6959 C C . HIS A 1 890 ? 16.085 35.686 32.807 1 95.17 890 HIS A C 1
ATOM 6961 O O . HIS A 1 890 ? 15.849 35.703 31.596 1 95.17 890 HIS A O 1
ATOM 6967 N N . LYS A 1 891 ? 15.294 35.158 33.734 1 96.48 891 LYS A N 1
ATOM 6968 C CA . LYS A 1 891 ? 13.962 34.695 33.354 1 96.48 891 LYS A CA 1
ATOM 6969 C C . LYS A 1 891 ? 13.072 35.864 32.94 1 96.48 891 LYS A C 1
ATOM 6971 O O . LYS A 1 891 ? 12.921 36.831 33.689 1 96.48 891 LYS A O 1
ATOM 6976 N N . VAL A 1 892 ? 12.498 35.833 31.773 1 97.07 892 VAL A N 1
ATOM 6977 C CA . VAL A 1 892 ? 11.717 36.965 31.285 1 97.07 892 VAL A CA 1
ATOM 6978 C C . VAL A 1 892 ? 10.281 36.523 31.013 1 97.07 892 VAL A C 1
ATOM 6980 O O . VAL A 1 892 ? 9.406 37.356 30.764 1 97.07 892 VAL A O 1
ATOM 6983 N N . GLY A 1 893 ? 10.03 35.271 31.045 1 96.42 893 GLY A N 1
ATOM 6984 C CA . GLY A 1 893 ? 8.685 34.78 30.794 1 96.42 893 GLY A CA 1
ATOM 6985 C C . GLY A 1 893 ? 8.564 33.274 30.925 1 96.42 893 GLY A C 1
ATOM 6986 O O . GLY A 1 893 ? 9.545 32.592 31.229 1 96.42 893 GLY A O 1
ATOM 6987 N N . ASN A 1 894 ? 7.397 32.705 30.753 1 96.55 894 ASN A N 1
ATOM 6988 C CA . ASN A 1 894 ? 7.089 31.279 30.782 1 96.55 894 ASN A CA 1
ATOM 6989 C C . ASN A 1 894 ? 6.097 30.897 29.687 1 96.55 894 ASN A C 1
ATOM 6991 O O . ASN A 1 894 ? 5.13 31.62 29.439 1 96.55 894 ASN A O 1
ATOM 6995 N N . ALA A 1 895 ? 6.382 29.78 29.023 1 94.32 895 ALA A N 1
ATOM 6996 C CA . ALA A 1 895 ? 5.623 29.374 27.843 1 94.32 895 ALA A CA 1
ATOM 6997 C C . ALA A 1 895 ? 4.254 28.823 28.234 1 94.32 895 ALA A C 1
ATOM 6999 O O . ALA A 1 895 ? 3.339 28.773 27.408 1 94.32 895 ALA A O 1
ATOM 7000 N N . MET A 1 896 ? 4.003 28.367 29.437 1 93.31 896 MET A N 1
ATOM 7001 C CA . MET A 1 896 ? 2.767 27.708 29.851 1 93.31 896 MET A CA 1
ATOM 7002 C C . MET A 1 896 ? 1.662 28.73 30.097 1 93.31 896 MET A C 1
ATOM 7004 O O . MET A 1 896 ? 1.877 29.729 30.786 1 93.31 896 MET A O 1
ATOM 7008 N N . PRO A 1 897 ? 0.486 28.511 29.526 1 92.82 897 PRO A N 1
ATOM 7009 C CA . PRO A 1 897 ? -0.624 29.427 29.802 1 92.82 897 PRO A CA 1
ATOM 7010 C C . PRO A 1 897 ? -1.106 29.35 31.249 1 92.82 897 PRO A C 1
ATOM 7012 O O . PRO A 1 897 ? -1.001 28.297 31.883 1 92.82 897 PRO A O 1
ATOM 7015 N N . ASP A 1 898 ? -1.711 30.429 31.732 1 94.3 898 ASP A N 1
ATOM 7016 C CA . ASP A 1 898 ? -2.279 30.466 33.076 1 94.3 898 ASP A CA 1
ATOM 7017 C C . ASP A 1 898 ? -3.698 29.902 33.089 1 94.3 898 ASP A C 1
ATOM 7019 O O . ASP A 1 898 ? -4.134 29.327 34.088 1 94.3 898 ASP A O 1
ATOM 7023 N N . ALA A 1 899 ? -4.341 30.165 32.023 1 95.13 899 ALA A N 1
ATOM 7024 C CA . ALA A 1 899 ? -5.712 29.676 31.908 1 95.13 899 ALA A CA 1
ATOM 7025 C C . ALA A 1 899 ? -6.132 29.56 30.446 1 95.13 899 ALA A C 1
ATOM 7027 O O . ALA A 1 899 ? -5.685 30.34 29.601 1 95.13 899 ALA A O 1
ATOM 7028 N N . VAL A 1 900 ? -6.913 28.635 30.126 1 94.65 900 VAL A N 1
ATOM 7029 C CA . VAL A 1 900 ? -7.485 28.455 28.796 1 94.65 900 VAL A CA 1
ATOM 7030 C C . VAL A 1 900 ? -8.98 28.165 28.91 1 94.65 900 VAL A C 1
ATOM 7032 O O . VAL A 1 900 ? -9.456 27.736 29.964 1 94.65 900 VAL A O 1
ATOM 7035 N N . GLY A 1 901 ? -9.716 28.436 27.894 1 94.66 901 GLY A N 1
ATOM 7036 C CA . GLY A 1 901 ? -11.143 28.157 27.893 1 94.66 901 GLY A CA 1
ATOM 7037 C C . GLY A 1 901 ? -11.861 28.724 26.683 1 94.66 901 GLY A C 1
ATOM 7038 O O . GLY A 1 901 ? -11.234 29.016 25.663 1 94.66 901 GLY A O 1
ATOM 7039 N N . GLY A 1 902 ? -13.128 28.723 26.806 1 95.12 902 GLY A N 1
ATOM 7040 C CA . GLY A 1 902 ? -13.961 29.255 25.74 1 95.12 902 GLY A CA 1
ATOM 7041 C C . GLY A 1 902 ? -15.37 29.586 26.193 1 95.12 902 GLY A C 1
ATOM 7042 O O . GLY A 1 902 ? -15.77 29.234 27.304 1 95.12 902 GLY A O 1
ATOM 7043 N N . PHE A 1 903 ? -16.036 30.366 25.478 1 95.23 903 PHE A N 1
ATOM 7044 C CA . PHE A 1 903 ? -17.452 30.639 25.695 1 95.23 903 PHE A CA 1
ATOM 7045 C C . PHE A 1 903 ? -18.202 30.69 24.369 1 95.23 903 PHE A C 1
ATOM 7047 O O . PHE A 1 903 ? -17.61 30.969 23.325 1 95.23 903 PHE A O 1
ATOM 7054 N N . ALA A 1 904 ? -19.378 30.342 24.35 1 94.02 904 ALA A N 1
ATOM 7055 C CA . ALA A 1 904 ? -20.205 30.273 23.148 1 94.02 904 ALA A CA 1
ATOM 7056 C C . ALA A 1 904 ? -21.642 30.692 23.445 1 94.02 904 ALA A C 1
ATOM 7058 O O . ALA A 1 904 ? -22.099 30.597 24.587 1 94.02 904 ALA A O 1
ATOM 7059 N N . ALA A 1 905 ? -22.298 31.181 22.457 1 94.56 905 ALA A N 1
ATOM 7060 C CA . ALA A 1 905 ? -23.701 31.581 22.53 1 94.56 905 ALA A CA 1
ATOM 7061 C C . ALA A 1 905 ? -24.473 31.1 21.304 1 94.56 905 ALA A C 1
ATOM 7063 O O . ALA A 1 905 ? -23.956 31.134 20.185 1 94.56 905 ALA A O 1
ATOM 7064 N N . SER A 1 906 ? -25.572 30.562 21.529 1 93.96 906 SER A N 1
ATOM 7065 C CA . SER A 1 906 ? -26.515 30.19 20.48 1 93.96 906 SER A CA 1
ATOM 7066 C C . SER A 1 906 ? -27.868 30.863 20.687 1 93.96 906 SER A C 1
ATOM 7068 O O . SER A 1 906 ? -28.516 30.662 21.716 1 93.96 906 SER A O 1
ATOM 7070 N N . VAL A 1 907 ? -28.305 31.676 19.733 1 95.66 907 VAL A N 1
ATOM 7071 C CA . VAL A 1 907 ? -29.578 32.385 19.79 1 95.66 907 VAL A CA 1
ATOM 7072 C C . VAL A 1 907 ? -30.486 31.909 18.659 1 95.66 907 VAL A C 1
ATOM 7074 O O . VAL A 1 907 ? -30.136 32.027 17.482 1 95.66 907 VAL A O 1
ATOM 7077 N N . SER A 1 908 ? -31.493 31.309 19.045 1 93.63 908 SER A N 1
ATOM 7078 C CA . SER A 1 908 ? -32.458 30.845 18.053 1 93.63 908 SER A CA 1
ATOM 7079 C C . SER A 1 908 ? -33.739 31.672 18.1 1 93.63 908 SER A C 1
ATOM 7081 O O . SER A 1 908 ? -34.27 31.943 19.178 1 93.63 908 SER A O 1
ATOM 7083 N N . TYR A 1 909 ? -34.234 32.203 17.061 1 94.57 909 TYR A N 1
ATOM 7084 C CA . TYR A 1 909 ? -35.523 32.858 16.872 1 94.57 909 TYR A CA 1
ATOM 7085 C C . TYR A 1 909 ? -36.31 32.2 15.745 1 94.57 909 TYR A C 1
ATOM 7087 O O . TYR A 1 909 ? -35.969 32.352 14.57 1 94.57 909 TYR A O 1
ATOM 7095 N N . LYS A 1 910 ? -37.293 31.474 16.007 1 90.45 910 LYS A N 1
ATOM 7096 C CA . LYS A 1 910 ? -38.069 30.687 15.053 1 90.45 910 LYS A CA 1
ATOM 7097 C C . LYS A 1 910 ? -37.165 29.774 14.229 1 90.45 910 LYS A C 1
ATOM 7099 O O . LYS A 1 910 ? -36.426 28.958 14.784 1 90.45 910 LYS A O 1
ATOM 7104 N N . ASN A 1 911 ? -37.061 30.121 12.916 1 90.56 911 ASN A N 1
ATOM 7105 C CA . ASN A 1 911 ? -36.287 29.237 12.052 1 90.56 911 ASN A CA 1
ATOM 7106 C C . ASN A 1 911 ? -34.858 29.74 11.871 1 90.56 911 ASN A C 1
ATOM 7108 O O . ASN A 1 911 ? -34.062 29.12 11.164 1 90.56 911 ASN A O 1
ATOM 7112 N N . PHE A 1 912 ? -34.501 30.844 12.596 1 94.95 912 PHE A N 1
ATOM 7113 C CA . PHE A 1 912 ? -33.155 31.398 12.514 1 94.95 912 PHE A CA 1
ATOM 7114 C C . PHE A 1 912 ? -32.335 31.013 13.74 1 94.95 912 PHE A C 1
ATOM 7116 O O . PHE A 1 912 ? -32.853 30.994 14.858 1 94.95 912 PHE A O 1
ATOM 7123 N N . THR A 1 913 ? -31.137 30.646 13.53 1 94.33 913 THR A N 1
ATOM 7124 C CA . THR A 1 913 ? -30.226 30.376 14.636 1 94.33 913 THR A CA 1
ATOM 7125 C C . THR A 1 913 ? -28.881 31.06 14.408 1 94.33 913 THR A C 1
ATOM 7127 O O . THR A 1 913 ? -28.263 30.89 13.355 1 94.33 913 THR A O 1
ATOM 7130 N N . LEU A 1 914 ? -28.452 31.875 15.304 1 95.94 914 LEU A N 1
ATOM 7131 C CA . LEU A 1 914 ? -27.136 32.505 15.307 1 95.94 914 LEU A CA 1
ATOM 7132 C C . LEU A 1 914 ? -26.22 31.844 16.331 1 95.94 914 LEU A C 1
ATOM 7134 O O . LEU A 1 914 ? -26.529 31.821 17.524 1 95.94 914 LEU A O 1
ATOM 7138 N N . ASP A 1 915 ? -25.175 31.283 15.856 1 94.25 915 ASP A N 1
ATOM 7139 C CA . ASP A 1 915 ? -24.195 30.642 16.727 1 94.25 915 ASP A CA 1
ATOM 7140 C C . ASP A 1 915 ? -22.871 31.402 16.718 1 94.25 915 ASP A C 1
ATOM 7142 O O . ASP A 1 915 ? -22.375 31.784 15.656 1 94.25 915 ASP A O 1
ATOM 7146 N N . MET A 1 916 ? -22.325 31.633 17.864 1 94.39 916 MET A N 1
ATOM 7147 C CA . MET A 1 916 ? -21.024 32.276 18.025 1 94.39 916 MET A CA 1
ATOM 7148 C C . MET A 1 916 ? -20.158 31.51 19.019 1 94.39 916 MET A C 1
ATOM 7150 O O . MET A 1 916 ? -20.638 31.091 20.074 1 94.39 916 MET A O 1
ATOM 7154 N N . SER A 1 917 ? -18.927 31.3 18.681 1 93.19 917 SER A N 1
ATOM 7155 C CA . SER A 1 917 ? -17.996 30.601 19.56 1 93.19 917 SER A CA 1
ATOM 7156 C C . SER A 1 917 ? -16.688 31.372 19.706 1 93.19 917 SER A C 1
ATOM 7158 O O . SER A 1 917 ? -16.158 31.897 18.724 1 93.19 917 SER A O 1
ATOM 7160 N N . PHE A 1 918 ? -16.238 31.481 20.954 1 94.76 918 PHE A N 1
ATOM 7161 C CA . PHE A 1 918 ? -14.997 32.168 21.288 1 94.76 918 PHE A CA 1
ATOM 7162 C C . PHE A 1 918 ? -14.078 31.263 22.099 1 94.76 918 PHE A C 1
ATOM 7164 O O . PHE A 1 918 ? -14.547 30.418 22.864 1 94.76 918 PHE A O 1
ATOM 7171 N N . ASP A 1 919 ? -12.856 31.349 21.902 1 93.37 919 ASP A N 1
ATOM 7172 C CA . ASP A 1 919 ? -11.862 30.704 22.755 1 93.37 919 ASP A CA 1
ATOM 7173 C C . ASP A 1 919 ? -10.831 31.713 23.256 1 93.37 919 ASP A C 1
ATOM 7175 O O . ASP A 1 919 ? -10.671 32.787 22.672 1 93.37 919 ASP A O 1
ATOM 7179 N N . TYR A 1 920 ? -10.253 31.433 24.349 1 94.29 920 TYR A N 1
ATOM 7180 C CA . TYR A 1 920 ? -9.279 32.383 24.873 1 94.29 920 TYR A CA 1
ATOM 7181 C C . TYR A 1 920 ? -8.108 31.658 25.526 1 94.29 920 TYR A C 1
ATOM 7183 O O . TYR A 1 920 ? -8.225 30.489 25.902 1 94.29 920 TYR A O 1
ATOM 7191 N N . ARG A 1 921 ? -7.023 32.162 25.552 1 94.52 921 ARG A N 1
ATOM 7192 C CA . ARG A 1 921 ? -5.786 31.813 26.242 1 94.52 921 ARG A CA 1
ATOM 7193 C C . ARG A 1 921 ? -5.263 32.991 27.058 1 94.52 921 ARG A C 1
ATOM 7195 O O . ARG A 1 921 ? -5.069 34.085 26.524 1 94.52 921 ARG A O 1
ATOM 7202 N N . ILE A 1 922 ? -5.117 32.778 28.369 1 95.44 922 ILE A N 1
ATOM 7203 C CA . ILE A 1 922 ? -4.615 33.826 29.25 1 95.44 922 ILE A CA 1
ATOM 7204 C C . ILE A 1 922 ? -3.228 33.449 29.764 1 95.44 922 ILE A C 1
ATOM 7206 O O . ILE A 1 922 ? -3.046 32.378 30.348 1 95.44 922 ILE A O 1
ATOM 7210 N N . GLY A 1 923 ? -2.415 34.378 29.484 1 93.6 923 GLY A N 1
ATOM 7211 C CA . GLY A 1 923 ? -1.054 34.163 29.946 1 93.6 923 GLY A CA 1
ATOM 7212 C C . GLY A 1 923 ? -0.23 33.31 29 1 93.6 923 GLY A C 1
ATOM 7213 O O . GLY A 1 923 ? -0.708 32.919 27.933 1 93.6 923 GLY A O 1
ATOM 7214 N N . GLY A 1 924 ? 1.017 33.056 29.425 1 93.54 924 GLY A N 1
ATOM 7215 C CA . GLY A 1 924 ? 1.986 32.359 28.594 1 93.54 924 GLY A CA 1
ATOM 7216 C C . GLY A 1 924 ? 2.723 33.277 27.637 1 93.54 924 GLY A C 1
ATOM 7217 O O . GLY A 1 924 ? 2.151 34.248 27.136 1 93.54 924 GLY A O 1
ATOM 7218 N N . ASP A 1 925 ? 3.916 32.939 27.425 1 96.32 925 ASP A N 1
ATOM 7219 C CA . ASP A 1 925 ? 4.756 33.748 26.547 1 96.32 925 ASP A CA 1
ATOM 7220 C C . ASP A 1 925 ? 5.267 32.926 25.366 1 96.32 925 ASP A C 1
ATOM 7222 O O . ASP A 1 925 ? 5.277 31.694 25.418 1 96.32 925 ASP A O 1
ATOM 7226 N N . VAL A 1 926 ? 5.527 33.557 24.321 1 95.3 926 VAL A N 1
ATOM 7227 C CA . VAL A 1 926 ? 6.139 32.943 23.148 1 95.3 926 VAL A CA 1
ATOM 7228 C C . VAL A 1 926 ? 7.3 33.806 22.658 1 95.3 926 VAL A C 1
ATOM 7230 O O . VAL A 1 926 ? 7.39 34.988 23 1 95.3 926 VAL A O 1
ATOM 7233 N N . ILE A 1 927 ? 8.185 33.158 21.997 1 95.43 927 ILE A N 1
ATOM 7234 C CA . ILE A 1 927 ? 9.22 33.947 21.339 1 95.43 927 ILE A CA 1
ATOM 7235 C C . ILE A 1 927 ? 8.738 34.381 19.956 1 95.43 927 ILE A C 1
ATOM 7237 O O . ILE A 1 927 ? 8.33 33.547 19.145 1 95.43 927 ILE A O 1
ATOM 7241 N N . ASN A 1 928 ? 8.662 35.627 19.725 1 94.31 928 ASN A N 1
ATOM 7242 C CA . ASN A 1 928 ? 8.354 36.254 18.444 1 94.31 928 ASN A CA 1
ATOM 7243 C C . ASN A 1 928 ? 9.614 36.774 17.758 1 94.31 928 ASN A C 1
ATOM 7245 O O . ASN A 1 928 ? 9.821 37.986 17.665 1 94.31 928 ASN A O 1
ATOM 7249 N N . GLN A 1 929 ? 10.365 35.845 17.21 1 92.62 929 GLN A N 1
ATOM 7250 C CA . GLN A 1 929 ? 11.648 36.164 16.593 1 92.62 929 GLN A CA 1
ATOM 7251 C C . GLN A 1 929 ? 11.467 37.096 15.398 1 92.62 929 GLN A C 1
ATOM 7253 O O . GLN A 1 929 ? 12.296 37.976 15.159 1 92.62 929 GLN A O 1
ATOM 7258 N N . PRO A 1 930 ? 10.406 36.93 14.623 1 92.76 930 PRO A N 1
ATOM 7259 C CA . PRO A 1 930 ? 10.196 37.868 13.518 1 92.76 930 PRO A CA 1
ATOM 7260 C C . PRO A 1 930 ? 10.054 39.313 13.99 1 92.76 930 PRO A C 1
ATOM 7262 O O . PRO A 1 930 ? 10.556 40.232 13.337 1 92.76 930 PRO A O 1
ATOM 7265 N N . TRP A 1 931 ? 9.349 39.516 15.069 1 94.96 931 TRP A N 1
ATOM 7266 C CA . TRP A 1 931 ? 9.217 40.873 15.589 1 94.96 931 TRP A CA 1
ATOM 7267 C C . TRP A 1 931 ? 10.585 41.467 15.911 1 94.96 931 TRP A C 1
ATOM 7269 O O . TRP A 1 931 ? 10.849 42.633 15.605 1 94.96 931 TRP A O 1
ATOM 7279 N N . GLN A 1 932 ? 11.474 40.672 16.556 1 95.87 932 GLN A N 1
ATOM 7280 C CA . GLN A 1 932 ? 12.838 41.078 16.876 1 95.87 932 GLN A CA 1
ATOM 7281 C C . GLN A 1 932 ? 13.577 41.557 15.63 1 95.87 932 GLN A C 1
ATOM 7283 O O . GLN A 1 932 ? 14.166 42.64 15.629 1 95.87 932 GLN A O 1
ATOM 7288 N N . TYR A 1 933 ? 13.445 40.824 14.614 1 94.98 933 TYR A N 1
ATOM 7289 C CA . TYR A 1 933 ? 14.185 41.137 13.397 1 94.98 933 TYR A CA 1
ATOM 7290 C C . TYR A 1 933 ? 13.525 42.28 12.636 1 94.98 933 TYR A C 1
ATOM 7292 O O . TYR A 1 933 ? 14.207 43.085 11.997 1 94.98 933 TYR A O 1
ATOM 7300 N N . TYR A 1 934 ? 12.253 42.396 12.676 1 95.24 934 TYR A N 1
ATOM 7301 C CA . TYR A 1 934 ? 11.559 43.479 11.99 1 95.24 934 TYR A CA 1
ATOM 7302 C C . TYR A 1 934 ? 11.81 44.813 12.683 1 95.24 934 TYR A C 1
ATOM 7304 O O . TYR A 1 934 ? 11.85 45.86 12.032 1 95.24 934 TYR A O 1
ATOM 7312 N N . MET A 1 935 ? 11.965 44.766 13.986 1 96.04 935 MET A N 1
ATOM 7313 C CA . MET A 1 935 ? 12.41 45.965 14.691 1 96.04 935 MET A CA 1
ATOM 7314 C C . MET A 1 935 ? 13.781 46.41 14.195 1 96.04 935 MET A C 1
ATOM 7316 O O . MET A 1 935 ? 14.011 47.602 13.979 1 96.04 935 MET A O 1
ATOM 7320 N N . ASP A 1 936 ? 14.579 45.448 14 1 95.75 936 ASP A N 1
ATOM 7321 C CA . ASP A 1 936 ? 15.925 45.718 13.506 1 95.75 936 ASP A CA 1
ATOM 7322 C C . ASP A 1 936 ? 15.885 46.312 12.1 1 95.75 936 ASP A C 1
ATOM 7324 O O . ASP A 1 936 ? 16.564 47.302 11.819 1 95.75 936 ASP A O 1
ATOM 7328 N N . THR A 1 937 ? 15.034 45.781 11.244 1 94.04 937 THR A N 1
ATOM 7329 C CA . THR A 1 937 ? 15.041 46.172 9.839 1 94.04 937 THR A CA 1
ATOM 7330 C C . THR A 1 937 ? 14.215 47.437 9.625 1 94.04 937 THR A C 1
ATOM 7332 O O . THR A 1 937 ? 14.321 48.086 8.583 1 94.04 937 THR A O 1
ATOM 7335 N N . GLY A 1 938 ? 13.406 47.782 10.567 1 94.39 938 GLY A N 1
ATOM 7336 C CA . GLY A 1 938 ? 12.636 49.014 10.5 1 94.39 938 GLY A CA 1
ATOM 7337 C C . GLY A 1 938 ? 11.444 48.922 9.565 1 94.39 938 GLY A C 1
ATOM 7338 O O . GLY A 1 938 ? 10.918 49.944 9.12 1 94.39 938 GLY A O 1
ATOM 7339 N N . ILE A 1 939 ? 10.976 47.726 9.295 1 92.48 939 ILE A N 1
ATOM 7340 C CA . ILE A 1 939 ? 9.976 47.49 8.259 1 92.48 939 ILE A CA 1
ATOM 7341 C C . ILE A 1 939 ? 8.576 47.614 8.855 1 92.48 939 ILE A C 1
ATOM 7343 O O . ILE A 1 939 ? 7.61 47.882 8.136 1 92.48 939 ILE A O 1
ATOM 7347 N N . ILE A 1 940 ? 8.438 47.49 10.139 1 94.12 940 ILE A N 1
ATOM 7348 C CA . ILE A 1 940 ? 7.103 47.457 10.726 1 94.12 940 ILE A CA 1
ATOM 7349 C C . ILE A 1 940 ? 6.796 48.799 11.387 1 94.12 940 ILE A C 1
ATOM 7351 O O . ILE A 1 940 ? 7.706 49.584 11.663 1 94.12 940 ILE A O 1
ATOM 7355 N N . LYS A 1 941 ? 5.612 49.035 11.724 1 92.21 941 LYS A N 1
ATOM 7356 C CA . LYS A 1 941 ? 5.162 50.3 12.297 1 92.21 941 LYS A CA 1
ATOM 7357 C C . LYS A 1 941 ? 5.781 50.531 13.673 1 92.21 941 LYS A C 1
ATOM 7359 O O . LYS A 1 941 ? 6.113 51.664 14.028 1 92.21 941 LYS A O 1
ATOM 7364 N N . ASP A 1 942 ? 6.021 49.448 14.34 1 91.34 942 ASP A N 1
ATOM 7365 C CA . ASP A 1 942 ? 6.583 49.538 15.684 1 91.34 942 ASP A CA 1
ATOM 7366 C C . ASP A 1 942 ? 8.018 50.059 15.645 1 91.34 942 ASP A C 1
ATOM 7368 O O . ASP A 1 942 ? 8.544 50.522 16.659 1 91.34 942 ASP A O 1
ATOM 7372 N N . ALA A 1 943 ? 8.648 50.075 14.524 1 94.16 943 ALA A N 1
ATOM 7373 C CA . ALA A 1 943 ? 10.077 50.356 14.421 1 94.16 943 ALA A CA 1
ATOM 7374 C C . ALA A 1 943 ? 10.321 51.774 13.911 1 94.16 943 ALA A C 1
ATOM 7376 O O . ALA A 1 943 ? 11.469 52.182 13.72 1 94.16 943 ALA A O 1
ATOM 7377 N N . VAL A 1 944 ? 9.373 52.562 13.601 1 92.23 944 VAL A N 1
ATOM 7378 C CA . VAL A 1 944 ? 9.537 53.867 12.969 1 92.23 944 VAL A CA 1
ATOM 7379 C C . VAL A 1 944 ? 10.314 54.797 13.898 1 92.23 944 VAL A C 1
ATOM 7381 O O . VAL A 1 944 ? 11.35 55.346 13.512 1 92.23 944 VAL A O 1
ATOM 7384 N N . GLY A 1 945 ? 9.551 54.381 15.277 1 91.93 945 GLY A N 1
ATOM 7385 C CA . GLY A 1 945 ? 10.228 55.282 16.196 1 91.93 945 GLY A CA 1
ATOM 7386 C C . GLY A 1 945 ? 10.483 56.656 15.606 1 91.93 945 GLY A C 1
ATOM 7387 O O . GLY A 1 945 ? 9.669 57.166 14.833 1 91.93 945 GLY A O 1
ATOM 7388 N N . ALA A 1 946 ? 12.045 57.824 15.916 1 94.66 946 ALA A N 1
ATOM 7389 C CA . ALA A 1 946 ? 12.437 59.15 15.445 1 94.66 946 ALA A CA 1
ATOM 7390 C C . ALA A 1 946 ? 13.46 59.051 14.317 1 94.66 946 ALA A C 1
ATOM 7392 O O . ALA A 1 946 ? 14.657 58.894 14.569 1 94.66 946 ALA A O 1
ATOM 7393 N N . ARG A 1 947 ? 13.072 59.301 13.139 1 94.05 947 ARG A N 1
ATOM 7394 C CA . ARG A 1 947 ? 13.944 59.099 11.987 1 94.05 947 ARG A CA 1
ATOM 7395 C C . ARG A 1 947 ? 14.309 60.429 11.336 1 94.05 947 ARG A C 1
ATOM 7397 O O . ARG A 1 947 ? 15.235 60.496 10.525 1 94.05 947 ARG A O 1
ATOM 7404 N N . ASP A 1 948 ? 13.58 61.507 11.571 1 93.73 948 ASP A N 1
ATOM 7405 C CA . ASP A 1 948 ? 13.817 62.882 11.14 1 93.73 948 ASP A CA 1
ATOM 7406 C C . ASP A 1 948 ? 13.159 63.877 12.094 1 93.73 948 ASP A C 1
ATOM 7408 O O . ASP A 1 948 ? 12.558 63.481 13.095 1 93.73 948 ASP A O 1
ATOM 7412 N N . TYR A 1 949 ? 13.402 65.132 11.823 1 93.66 949 TYR A N 1
ATOM 7413 C CA . TYR A 1 949 ? 12.869 66.15 12.722 1 93.66 949 TYR A CA 1
ATOM 7414 C C . TYR A 1 949 ? 11.352 66.047 12.824 1 93.66 949 TYR A C 1
ATOM 7416 O O . TYR A 1 949 ? 10.781 66.244 13.899 1 93.66 949 TYR A O 1
ATOM 7424 N N . GLN A 1 950 ? 10.64 65.673 11.753 1 90.15 950 GLN A N 1
ATOM 7425 C CA . GLN A 1 950 ? 9.186 65.548 11.71 1 90.15 950 GLN A CA 1
ATOM 7426 C C . GLN A 1 950 ? 8.707 64.392 12.583 1 90.15 950 GLN A C 1
ATOM 7428 O O . GLN A 1 950 ? 7.61 64.444 13.144 1 90.15 950 GLN A O 1
ATOM 7433 N N . SER A 1 951 ? 9.548 63.349 12.667 1 92.25 951 SER A N 1
ATOM 7434 C CA . SER A 1 951 ? 9.185 62.195 13.483 1 92.25 951 SER A CA 1
ATOM 7435 C C . SER A 1 951 ? 9.794 62.291 14.878 1 92.25 951 SER A C 1
ATOM 7437 O O . SER A 1 951 ? 9.846 61.299 15.608 1 92.25 951 SER A O 1
ATOM 7439 N N . GLY A 1 952 ? 10.363 63.463 15.199 1 92.83 952 GLY A N 1
ATOM 7440 C CA . GLY A 1 952 ? 10.809 63.706 16.561 1 92.83 952 GLY A CA 1
ATOM 7441 C C . GLY A 1 952 ? 12.319 63.688 16.707 1 92.83 952 GLY A C 1
ATOM 7442 O O . GLY A 1 952 ? 12.84 63.609 17.821 1 92.83 952 GLY A O 1
ATOM 7443 N N . GLY A 1 953 ? 13.085 63.808 15.696 1 95.64 953 GLY A N 1
ATOM 7444 C CA . GLY A 1 953 ? 14.539 63.804 15.747 1 95.64 953 GLY A CA 1
ATOM 7445 C C . GLY A 1 953 ? 15.124 65.129 16.197 1 95.64 953 GLY A C 1
ATOM 7446 O O . GLY A 1 953 ? 14.47 66.169 16.098 1 95.64 953 GLY A O 1
ATOM 7447 N N . ILE A 1 954 ? 16.406 65.052 16.685 1 95.82 954 ILE A N 1
ATOM 7448 C CA . ILE A 1 954 ? 17.168 66.208 17.146 1 95.82 954 ILE A CA 1
ATOM 7449 C C . ILE A 1 954 ? 18.204 66.596 16.094 1 95.82 954 ILE A C 1
ATOM 7451 O O . ILE A 1 954 ? 18.822 65.728 15.473 1 95.82 954 ILE A O 1
ATOM 7455 N N . PHE A 1 955 ? 18.35 67.976 15.908 1 96.26 955 PHE A N 1
ATOM 7456 C CA . PHE A 1 955 ? 19.383 68.46 14.999 1 96.26 955 PHE A CA 1
ATOM 7457 C C . PHE A 1 955 ? 20.758 68.383 15.652 1 96.26 955 PHE A C 1
ATOM 7459 O O . PHE A 1 955 ? 20.906 68.688 16.838 1 96.26 955 PHE A O 1
ATOM 7466 N N . TYR A 1 956 ? 21.687 67.905 14.926 1 95.97 956 TYR A N 1
ATOM 7467 C CA . TYR A 1 956 ? 23.053 67.85 15.433 1 95.97 956 TYR A CA 1
ATOM 7468 C C . TYR A 1 956 ? 24.059 67.82 14.289 1 95.97 956 TYR A C 1
ATOM 7470 O O . TYR A 1 956 ? 23.685 67.624 13.13 1 95.97 956 TYR A O 1
ATOM 7478 N N . TYR A 1 957 ? 25.216 68.147 14.49 1 93.45 957 TYR A N 1
ATOM 7479 C CA . TYR A 1 957 ? 26.324 67.89 13.577 1 93.45 957 TYR A CA 1
ATOM 7480 C C . TYR A 1 957 ? 27.524 67.319 14.322 1 93.45 957 TYR A C 1
ATOM 7482 O O . TYR A 1 957 ? 27.6 67.409 15.55 1 93.45 957 TYR A O 1
ATOM 7490 N N . SER A 1 958 ? 28.332 66.537 13.675 1 92.55 958 SER A N 1
ATOM 7491 C CA . SER A 1 958 ? 29.58 66 14.208 1 92.55 958 SER A CA 1
ATOM 7492 C C . SER A 1 958 ? 30.787 66.735 13.634 1 92.55 958 SER A C 1
ATOM 7494 O O . SER A 1 958 ? 30.873 66.948 12.423 1 92.55 958 SER A O 1
ATOM 7496 N N . THR A 1 959 ? 31.7 67.024 14.474 1 91.36 959 THR A N 1
ATOM 7497 C CA . THR A 1 959 ? 32.887 67.732 14.006 1 91.36 959 THR A CA 1
ATOM 7498 C C . THR A 1 959 ? 33.828 66.782 13.271 1 91.36 959 THR A C 1
ATOM 7500 O O . THR A 1 959 ? 34.749 67.224 12.58 1 91.36 959 THR A O 1
ATOM 7503 N N . THR A 1 960 ? 33.589 65.514 13.314 1 89.02 960 THR A N 1
ATOM 7504 C CA . THR A 1 960 ? 34.38 64.516 12.603 1 89.02 960 THR A CA 1
ATOM 7505 C C . THR A 1 960 ? 33.553 63.848 11.509 1 89.02 960 THR A C 1
ATOM 7507 O O . THR A 1 960 ? 34.004 62.889 10.879 1 89.02 960 THR A O 1
ATOM 7510 N N . GLU A 1 961 ? 32.415 64.258 11.347 1 84.76 961 GLU A N 1
ATOM 7511 C CA . GLU A 1 961 ? 31.483 63.726 10.357 1 84.76 961 GLU A CA 1
ATOM 7512 C C . GLU A 1 961 ? 31.13 62.272 10.656 1 84.76 961 GLU A C 1
ATOM 7514 O O . GLU A 1 961 ? 30.789 61.511 9.747 1 84.76 961 GLU A O 1
ATOM 7519 N N . SER A 1 962 ? 31.296 61.888 11.89 1 86.1 962 SER A N 1
ATOM 7520 C CA . SER A 1 962 ? 30.967 60.531 12.315 1 86.1 962 SER A CA 1
ATOM 7521 C C . SER A 1 962 ? 30.001 60.54 13.496 1 86.1 962 SER A C 1
ATOM 7523 O O . SER A 1 962 ? 30.27 61.173 14.519 1 86.1 962 SER A O 1
ATOM 7525 N N . VAL A 1 963 ? 28.946 59.839 13.239 1 87.42 963 VAL A N 1
ATOM 7526 C CA . VAL A 1 963 ? 27.951 59.738 14.301 1 87.42 963 VAL A CA 1
ATOM 7527 C C . VAL A 1 963 ? 28.463 58.815 15.404 1 87.42 963 VAL A C 1
ATOM 7529 O O . VAL A 1 963 ? 27.993 58.876 16.543 1 87.42 963 VAL A O 1
ATOM 7532 N N . ASP A 1 964 ? 29.412 57.979 15.17 1 87.85 964 ASP A N 1
ATOM 7533 C CA . ASP A 1 964 ? 29.951 57.021 16.13 1 87.85 964 ASP A CA 1
ATOM 7534 C C . ASP A 1 964 ? 30.858 57.711 17.145 1 87.85 964 ASP A C 1
ATOM 7536 O O . ASP A 1 964 ? 31.059 57.205 18.251 1 87.85 964 ASP A O 1
ATOM 7540 N N . ASP A 1 965 ? 31.405 58.847 16.63 1 88.86 965 ASP A N 1
ATOM 7541 C CA . ASP A 1 965 ? 32.224 59.635 17.546 1 88.86 965 ASP A CA 1
ATOM 7542 C C . ASP A 1 965 ? 31.358 60.555 18.403 1 88.86 965 ASP A C 1
ATOM 7544 O O . ASP A 1 965 ? 31.225 61.745 18.108 1 88.86 965 ASP A O 1
ATOM 7548 N N . LYS A 1 966 ? 30.901 60.112 19.452 1 93.36 966 LYS A N 1
ATOM 7549 C CA . LYS A 1 966 ? 29.882 60.768 20.266 1 93.36 966 LYS A CA 1
ATOM 7550 C C . LYS A 1 966 ? 30.416 62.061 20.878 1 93.36 966 LYS A C 1
ATOM 7552 O O . LYS A 1 966 ? 29.663 63.015 21.08 1 93.36 966 LYS A O 1
ATOM 7557 N N . ALA A 1 967 ? 31.658 62.218 21.123 1 90.38 967 ALA A N 1
ATOM 7558 C CA . ALA A 1 967 ? 32.285 63.381 21.746 1 90.38 967 ALA A CA 1
ATOM 7559 C C . ALA A 1 967 ? 32.303 64.572 20.792 1 90.38 967 ALA A C 1
ATOM 7561 O O . ALA A 1 967 ? 32.41 65.721 21.225 1 90.38 967 ALA A O 1
ATOM 7562 N N . SER A 1 968 ? 32.2 64.525 19.403 1 91.57 968 SER A N 1
ATOM 7563 C CA . SER A 1 968 ? 32.3 65.574 18.393 1 91.57 968 SER A CA 1
ATOM 7564 C C . SER A 1 968 ? 30.921 66.065 17.966 1 91.57 968 SER A C 1
ATOM 7566 O O . SER A 1 968 ? 30.802 66.868 17.039 1 91.57 968 SER A O 1
ATOM 7568 N N . ILE A 1 969 ? 29.901 65.358 18.741 1 95.07 969 ILE A N 1
ATOM 7569 C CA . ILE A 1 969 ? 28.542 65.695 18.335 1 95.07 969 ILE A CA 1
ATOM 7570 C C . ILE A 1 969 ? 28.084 66.958 19.06 1 95.07 969 ILE A C 1
ATOM 7572 O O . ILE A 1 969 ? 28.214 67.061 20.282 1 95.07 969 ILE A O 1
ATOM 7576 N N . VAL A 1 970 ? 27.535 67.882 18.359 1 95.11 970 VAL A N 1
ATOM 7577 C CA . VAL A 1 970 ? 27.024 69.139 18.896 1 95.11 970 VAL A CA 1
ATOM 7578 C C . VAL A 1 970 ? 25.538 69.275 18.572 1 95.11 970 VAL A C 1
ATOM 7580 O O . VAL A 1 970 ? 25.142 69.2 17.406 1 95.11 970 VAL A O 1
ATOM 7583 N N . ARG A 1 971 ? 24.741 69.402 19.567 1 95.83 971 ARG A N 1
ATOM 7584 C CA . ARG A 1 971 ? 23.309 69.608 19.371 1 95.83 971 ARG A CA 1
ATOM 7585 C C . ARG A 1 971 ? 23.029 70.988 18.787 1 95.83 971 ARG A C 1
ATOM 7587 O O . ARG A 1 971 ? 23.672 71.97 19.165 1 95.83 971 ARG A O 1
ATOM 7594 N N . VAL A 1 972 ? 22.085 71.035 17.911 1 96.02 972 VAL A N 1
ATOM 7595 C CA . VAL A 1 972 ? 21.757 72.284 17.232 1 96.02 972 VAL A CA 1
ATOM 7596 C C . VAL A 1 972 ? 20.326 72.697 17.569 1 96.02 972 VAL A C 1
ATOM 7598 O O . VAL A 1 972 ? 19.406 71.878 17.506 1 96.02 972 VAL A O 1
ATOM 7601 N N . ASP A 1 973 ? 20.137 73.988 17.988 1 92.75 973 ASP A N 1
ATOM 7602 C CA . ASP A 1 973 ? 18.797 74.535 18.179 1 92.75 973 ASP A CA 1
ATOM 7603 C C . ASP A 1 973 ? 18.073 74.694 16.843 1 92.75 973 ASP A C 1
ATOM 7605 O O . ASP A 1 973 ? 18.65 75.192 15.874 1 92.75 973 ASP A O 1
ATOM 7609 N N . PRO A 1 974 ? 16.941 74.185 16.815 1 93.49 974 PRO A N 1
ATOM 7610 C CA . PRO A 1 974 ? 16.194 74.271 15.558 1 93.49 974 PRO A CA 1
ATOM 7611 C C . PRO A 1 974 ? 16.161 75.687 14.986 1 93.49 974 PRO A C 1
ATOM 7613 O O . PRO A 1 974 ? 16.069 75.863 13.769 1 93.49 974 PRO A O 1
ATOM 7616 N N . SER A 1 975 ? 16.337 76.762 15.868 1 92.66 975 SER A N 1
ATOM 7617 C CA . SER A 1 975 ? 16.306 78.148 15.413 1 92.66 975 SER A CA 1
ATOM 7618 C C . SER A 1 975 ? 17.541 78.485 14.584 1 92.66 975 SER A C 1
ATOM 7620 O O . SER A 1 975 ? 17.532 79.444 13.809 1 92.66 975 SER A O 1
ATOM 7622 N N . GLN A 1 976 ? 18.51 77.688 14.74 1 93.19 976 GLN A N 1
ATOM 7623 C CA . GLN A 1 976 ? 19.759 77.929 14.024 1 93.19 976 GLN A CA 1
ATOM 7624 C C . GLN A 1 976 ? 19.701 77.359 12.609 1 93.19 976 GLN A C 1
ATOM 7626 O O . GLN A 1 976 ? 20.538 77.688 11.767 1 93.19 976 GLN A O 1
ATOM 7631 N N . VAL A 1 977 ? 18.708 76.529 12.413 1 93.93 977 VAL A N 1
ATOM 7632 C CA . VAL A 1 977 ? 18.586 75.912 11.096 1 93.93 977 VAL A CA 1
ATOM 7633 C C . VAL A 1 977 ? 17.136 75.986 10.623 1 93.93 977 VAL A C 1
ATOM 7635 O O . VAL A 1 977 ? 16.539 74.966 10.27 1 93.93 977 VAL A O 1
ATOM 7638 N N . PRO A 1 978 ? 16.462 77.171 10.495 1 90.03 978 PRO A N 1
ATOM 7639 C CA . PRO A 1 978 ? 15.049 77.301 10.13 1 90.03 978 PRO A CA 1
ATOM 7640 C C . PRO A 1 978 ? 14.738 76.709 8.758 1 90.03 978 PRO A C 1
ATOM 7642 O O . PRO A 1 978 ? 13.612 76.265 8.514 1 90.03 978 PRO A O 1
ATOM 7645 N N . ASN A 1 979 ? 15.697 76.786 7.777 1 90.81 979 ASN A N 1
ATOM 7646 C CA . ASN A 1 979 ? 15.507 76.198 6.455 1 90.81 979 ASN A CA 1
ATOM 7647 C C . ASN A 1 979 ? 16.389 74.969 6.255 1 90.81 979 ASN A C 1
ATOM 7649 O O . ASN A 1 979 ? 17.121 74.879 5.268 1 90.81 979 ASN A O 1
ATOM 7653 N N . TYR A 1 980 ? 16.188 74.02 7.088 1 93.35 980 TYR A N 1
ATOM 7654 C CA . TYR A 1 980 ? 17.037 72.835 7.086 1 93.35 980 TYR A CA 1
ATOM 7655 C C . TYR A 1 980 ? 16.783 71.983 5.848 1 93.35 980 TYR A C 1
ATOM 7657 O O . TYR A 1 980 ? 15.631 71.746 5.477 1 93.35 980 TYR A O 1
ATOM 7665 N N . GLN A 1 981 ? 17.817 71.549 5.151 1 87.92 981 GLN A N 1
ATOM 7666 C CA . GLN A 1 981 ? 17.814 70.568 4.071 1 87.92 981 GLN A CA 1
ATOM 7667 C C . GLN A 1 981 ? 18.929 69.543 4.256 1 87.92 981 GLN A C 1
ATOM 7669 O O . GLN A 1 981 ? 20.111 69.896 4.256 1 87.92 981 GLN A O 1
ATOM 7674 N N . ARG A 1 982 ? 18.492 68.263 4.376 1 87.15 982 ARG A N 1
ATOM 7675 C CA . ARG A 1 982 ? 19.469 67.198 4.582 1 87.15 982 ARG A CA 1
ATOM 7676 C C . ARG A 1 982 ? 20.473 67.147 3.435 1 87.15 982 ARG A C 1
ATOM 7678 O O . ARG A 1 982 ? 20.09 67.196 2.265 1 87.15 982 ARG A O 1
ATOM 7685 N N . GLY A 1 983 ? 21.638 66.999 3.729 1 83.32 983 GLY A N 1
ATOM 7686 C CA . GLY A 1 983 ? 22.703 66.929 2.742 1 83.32 983 GLY A CA 1
ATOM 7687 C C . GLY A 1 983 ? 23.149 68.292 2.247 1 83.32 983 GLY A C 1
ATOM 7688 O O . GLY A 1 983 ? 24.07 68.392 1.433 1 83.32 983 GLY A O 1
ATOM 7689 N N . VAL A 1 984 ? 22.586 69.402 2.713 1 88.03 984 VAL A N 1
ATOM 7690 C CA . VAL A 1 984 ? 22.922 70.741 2.238 1 88.03 984 VAL A CA 1
ATOM 7691 C C . VAL A 1 984 ? 23.274 71.637 3.423 1 88.03 984 VAL A C 1
ATOM 7693 O O . VAL A 1 984 ? 24.311 72.305 3.418 1 88.03 984 VAL A O 1
ATOM 7696 N N . THR A 1 985 ? 22.511 71.608 4.512 1 91.58 985 THR A N 1
ATOM 7697 C CA . THR A 1 985 ? 22.683 72.506 5.648 1 91.58 985 THR A CA 1
ATOM 7698 C C . THR A 1 985 ? 23.944 72.153 6.431 1 91.58 985 THR A C 1
ATOM 7700 O O . THR A 1 985 ? 24.146 70.995 6.803 1 91.58 985 THR A O 1
ATOM 7703 N N . MET A 1 986 ? 24.826 73.185 6.684 1 91.86 986 MET A N 1
ATOM 7704 C CA . MET A 1 986 ? 26.073 73.002 7.421 1 91.86 986 MET A CA 1
ATOM 7705 C C . MET A 1 986 ? 26.228 74.068 8.502 1 91.86 986 MET A C 1
ATOM 7707 O O . MET A 1 986 ? 25.758 75.195 8.339 1 91.86 986 MET A O 1
ATOM 7711 N N . ILE A 1 987 ? 26.769 73.742 9.668 1 92.82 987 ILE A N 1
ATOM 7712 C CA . ILE A 1 987 ? 27.234 74.654 10.707 1 92.82 987 ILE A CA 1
ATOM 7713 C C . ILE A 1 987 ? 28.73 74.454 10.938 1 92.82 987 ILE A C 1
ATOM 7715 O O . ILE A 1 987 ? 29.182 73.333 11.185 1 92.82 987 ILE A O 1
ATOM 7719 N N . ASP A 1 988 ? 29.546 75.41 10.778 1 91.45 988 ASP A N 1
ATOM 7720 C CA . ASP A 1 988 ? 30.994 75.363 10.958 1 91.45 988 ASP A CA 1
ATOM 7721 C C . ASP A 1 988 ? 31.631 74.341 10.02 1 91.45 988 ASP A C 1
ATOM 7723 O O . ASP A 1 988 ? 32.518 73.587 10.425 1 91.45 988 ASP A O 1
ATOM 7727 N N . GLY A 1 989 ? 31.013 74.13 8.836 1 88.29 989 GLY A N 1
ATOM 7728 C CA . GLY A 1 989 ? 31.567 73.272 7.801 1 88.29 989 GLY A CA 1
ATOM 7729 C C . GLY A 1 989 ? 31.141 71.822 7.937 1 88.29 989 GLY A C 1
ATOM 7730 O O . GLY A 1 989 ? 31.612 70.959 7.193 1 88.29 989 GLY A O 1
ATOM 7731 N N . HIS A 1 990 ? 30.325 71.593 8.823 1 90.39 990 HIS A N 1
ATOM 7732 C CA . HIS A 1 990 ? 29.867 70.229 9.061 1 90.39 990 HIS A CA 1
ATOM 7733 C C . HIS A 1 990 ? 28.378 70.087 8.762 1 90.39 990 HIS A C 1
ATOM 7735 O O . HIS A 1 990 ? 27.585 70.965 9.108 1 90.39 990 HIS A O 1
ATOM 7741 N N . TYR A 1 991 ? 28.006 68.943 8.107 1 90.44 991 TYR A N 1
ATOM 7742 C CA . TYR A 1 991 ? 26.608 68.717 7.757 1 90.44 991 TYR A CA 1
ATOM 7743 C C . TYR A 1 991 ? 25.752 68.551 9.007 1 90.44 991 TYR A C 1
ATOM 7745 O O . TYR A 1 991 ? 26.155 67.877 9.958 1 90.44 991 TYR A O 1
ATOM 7753 N N . VAL A 1 992 ? 24.565 69.156 8.966 1 92.25 992 VAL A N 1
ATOM 7754 C CA . VAL A 1 992 ? 23.616 69.025 10.067 1 92.25 992 VAL A CA 1
ATOM 7755 C C . VAL A 1 992 ? 22.666 67.861 9.795 1 92.25 992 VAL A C 1
ATOM 7757 O O . VAL A 1 992 ? 22.196 67.685 8.668 1 92.25 992 VAL A O 1
ATOM 7760 N N . TRP A 1 993 ? 22.501 67.045 10.707 1 92.52 993 TRP A N 1
ATOM 7761 C CA . TRP A 1 993 ? 21.557 65.935 10.63 1 92.52 993 TRP A CA 1
ATOM 7762 C C . TRP A 1 993 ? 20.355 66.178 11.537 1 92.52 993 TRP A C 1
ATOM 7764 O O . TRP A 1 993 ? 20.44 66.946 12.498 1 92.52 993 TRP A O 1
ATOM 7774 N N . ASP A 1 994 ? 19.211 65.624 11.276 1 94.39 994 ASP A N 1
ATOM 7775 C CA . ASP A 1 994 ? 17.984 65.895 12.019 1 94.39 994 ASP A CA 1
ATOM 7776 C C . ASP A 1 994 ? 17.424 64.617 12.64 1 94.39 994 ASP A C 1
ATOM 7778 O O . ASP A 1 994 ? 16.254 64.569 13.026 1 94.39 994 ASP A O 1
ATOM 7782 N N . ASN A 1 995 ? 18.156 63.492 12.62 1 94.33 995 ASN A N 1
ATOM 7783 C CA . ASN A 1 995 ? 17.65 62.206 13.088 1 94.33 995 ASN A CA 1
ATOM 7784 C C . ASN A 1 995 ? 18.271 61.812 14.425 1 94.33 995 ASN A C 1
ATOM 7786 O O . ASN A 1 995 ? 18.41 60.624 14.723 1 94.33 995 ASN A O 1
ATOM 7790 N N . GLY A 1 996 ? 18.739 62.723 15.238 1 94.66 996 GLY A N 1
ATOM 7791 C CA . GLY A 1 996 ? 19.306 62.416 16.542 1 94.66 996 GLY A CA 1
ATOM 7792 C C . GLY A 1 996 ? 18.27 61.957 17.55 1 94.66 996 GLY A C 1
ATOM 7793 O O . GLY A 1 996 ? 17.131 62.428 17.536 1 94.66 996 GLY A O 1
ATOM 7794 N N . VAL A 1 997 ? 18.679 61.003 18.374 1 96.54 997 VAL A N 1
ATOM 7795 C CA . VAL A 1 997 ? 17.812 60.479 19.424 1 96.54 997 VAL A CA 1
ATOM 7796 C C . VAL A 1 997 ? 18.601 60.335 20.723 1 96.54 997 VAL A C 1
ATOM 7798 O O . VAL A 1 997 ? 19.772 59.949 20.705 1 96.54 997 VAL A O 1
ATOM 7801 N N . ILE A 1 998 ? 18.025 60.762 21.812 1 96.04 998 ILE A N 1
ATOM 7802 C CA . ILE A 1 998 ? 18.562 60.485 23.14 1 96.04 998 ILE A CA 1
ATOM 7803 C C . ILE A 1 998 ? 17.667 59.477 23.859 1 96.04 998 ILE A C 1
ATOM 7805 O O . ILE A 1 998 ? 16.491 59.751 24.111 1 96.04 998 ILE A O 1
ATOM 7809 N N . GLN A 1 999 ? 18.156 58.39 24.065 1 95.94 999 GLN A N 1
ATOM 7810 C CA . GLN A 1 999 ? 17.376 57.358 24.74 1 95.94 999 GLN A CA 1
ATOM 7811 C C . GLN A 1 999 ? 17.191 57.687 26.218 1 95.94 999 GLN A C 1
ATOM 7813 O O . GLN A 1 999 ? 18.101 58.214 26.862 1 95.94 999 GLN A O 1
ATOM 7818 N N . PRO A 1 1000 ? 15.655 57.864 26.422 1 95.34 1000 PRO A N 1
ATOM 7819 C CA . PRO A 1 1000 ? 15.476 58.062 27.862 1 95.34 1000 PRO A CA 1
ATOM 7820 C C . PRO A 1 1000 ? 16.378 57.158 28.699 1 95.34 1000 PRO A C 1
ATOM 7822 O O . PRO A 1 1000 ? 16.604 56 28.337 1 95.34 1000 PRO A O 1
ATOM 7825 N N . GLY A 1 1001 ? 17.361 57.218 30.055 1 96.86 1001 GLY A N 1
ATOM 7826 C CA . GLY A 1 1001 ? 18.202 56.435 30.947 1 96.86 1001 GLY A CA 1
ATOM 7827 C C . GLY A 1 1001 ? 19.316 57.244 31.581 1 96.86 1001 GLY A C 1
ATOM 7828 O O . GLY A 1 1001 ? 19.26 58.476 31.606 1 96.86 1001 GLY A O 1
ATOM 7829 N N . VAL A 1 1002 ? 20.382 56.461 32.243 1 96.91 1002 VAL A N 1
ATOM 7830 C CA . VAL A 1 1002 ? 21.499 57.114 32.917 1 96.91 1002 VAL A CA 1
ATOM 7831 C C . VAL A 1 1002 ? 22.819 56.568 32.376 1 96.91 1002 VAL A C 1
ATOM 7833 O O . VAL A 1 1002 ? 22.904 55.398 31.994 1 96.91 1002 VAL A O 1
ATOM 7836 N N . LYS A 1 1003 ? 23.867 57.43 32.382 1 95.5 1003 LYS A N 1
ATOM 7837 C CA . LYS A 1 1003 ? 25.208 56.99 32.011 1 95.5 1003 LYS A CA 1
ATOM 7838 C C . LYS A 1 1003 ? 25.832 56.137 33.112 1 95.5 1003 LYS A C 1
ATOM 7840 O O . LYS A 1 1003 ? 25.261 56.002 34.197 1 95.5 1003 LYS A O 1
ATOM 7845 N N . GLU A 1 1004 ? 26.825 55.551 32.761 1 92.24 1004 GLU A N 1
ATOM 7846 C CA . GLU A 1 1004 ? 27.487 54.666 33.714 1 92.24 1004 GLU A CA 1
ATOM 7847 C C . GLU A 1 1004 ? 27.841 55.406 35.001 1 92.24 1004 GLU A C 1
ATOM 7849 O O . GLU A 1 1004 ? 27.901 54.802 36.074 1 92.24 1004 GLU A O 1
ATOM 7854 N N . ASP A 1 1005 ? 27.994 56.778 34.939 1 91.42 1005 ASP A N 1
ATOM 7855 C CA . ASP A 1 1005 ? 28.365 57.572 36.106 1 91.42 1005 ASP A CA 1
ATOM 7856 C C . ASP A 1 1005 ? 27.128 58.045 36.865 1 91.42 1005 ASP A C 1
ATOM 7858 O O . ASP A 1 1005 ? 27.242 58.742 37.876 1 91.42 1005 ASP A O 1
ATOM 7862 N N . GLY A 1 1006 ? 25.923 57.721 36.412 1 92.19 1006 GLY A N 1
ATOM 7863 C CA . GLY A 1 1006 ? 24.694 58.005 37.135 1 92.19 1006 GLY A CA 1
ATOM 7864 C C . GLY A 1 1006 ? 23.983 59.25 36.638 1 92.19 1006 GLY A C 1
ATOM 7865 O O . GLY A 1 1006 ? 22.825 59.491 36.986 1 92.19 1006 GLY A O 1
ATOM 7866 N N . THR A 1 1007 ? 24.662 60.069 35.813 1 94.95 1007 THR A N 1
ATOM 7867 C CA . THR A 1 1007 ? 24.035 61.28 35.294 1 94.95 1007 THR A CA 1
ATOM 7868 C C . THR A 1 1007 ? 23.06 60.944 34.169 1 94.95 1007 THR A C 1
ATOM 7870 O O . THR A 1 1007 ? 23.207 59.922 33.497 1 94.95 1007 THR A O 1
ATOM 7873 N N . PRO A 1 1008 ? 22.048 61.773 34.03 1 95.68 1008 PRO A N 1
ATOM 7874 C CA . PRO A 1 1008 ? 21.101 61.519 32.942 1 95.68 1008 PRO A CA 1
ATOM 7875 C C . PRO A 1 1008 ? 21.777 61.452 31.574 1 95.68 1008 PRO A C 1
ATOM 7877 O O . PRO A 1 1008 ? 22.702 62.22 31.301 1 95.68 1008 PRO A O 1
ATOM 7880 N N . ASN A 1 1009 ? 21.308 60.521 30.771 1 96.69 1009 ASN A N 1
ATOM 7881 C CA . ASN A 1 1009 ? 21.888 60.347 29.444 1 96.69 1009 ASN A CA 1
ATOM 7882 C C . ASN A 1 1009 ? 21.643 61.568 28.561 1 96.69 1009 ASN A C 1
ATOM 7884 O O . ASN A 1 1009 ? 20.523 62.078 28.496 1 96.69 1009 ASN A O 1
ATOM 7888 N N . ASP A 1 1010 ? 22.625 62.114 27.886 1 94.79 1010 ASP A N 1
ATOM 7889 C CA . ASP A 1 1010 ? 22.504 63.219 26.94 1 94.79 1010 ASP A CA 1
ATOM 7890 C C . ASP A 1 1010 ? 23.245 62.913 25.641 1 94.79 1010 ASP A C 1
ATOM 7892 O O . ASP A 1 1010 ? 23.518 63.816 24.848 1 94.79 1010 ASP A O 1
ATOM 7896 N N . ILE A 1 1011 ? 23.607 61.6 25.565 1 95.85 1011 ILE A N 1
ATOM 7897 C CA . ILE A 1 1011 ? 24.369 61.187 24.392 1 95.85 1011 ILE A CA 1
ATOM 7898 C C . ILE A 1 1011 ? 23.432 61.031 23.197 1 95.85 1011 ILE A C 1
ATOM 7900 O O . ILE A 1 1011 ? 22.438 60.304 23.269 1 95.85 1011 ILE A O 1
ATOM 7904 N N . ILE A 1 1012 ? 23.743 61.698 22.077 1 95.49 1012 ILE A N 1
ATOM 7905 C CA . ILE A 1 1012 ? 22.927 61.659 20.868 1 95.49 1012 ILE A CA 1
ATOM 7906 C C . ILE A 1 1012 ? 23.348 60.477 19.999 1 95.49 1012 ILE A C 1
ATOM 7908 O O . ILE A 1 1012 ? 24.54 60.255 19.776 1 95.49 1012 ILE A O 1
ATOM 7912 N N . THR A 1 1013 ? 22.449 59.671 19.593 1 95.32 1013 THR A N 1
ATOM 7913 C CA . THR A 1 1013 ? 22.602 58.597 18.619 1 95.32 1013 THR A CA 1
ATOM 7914 C C . THR A 1 1013 ? 21.493 58.654 17.572 1 95.32 1013 THR A C 1
ATOM 7916 O O . THR A 1 1013 ? 20.914 59.715 17.331 1 95.32 1013 THR A O 1
ATOM 7919 N N . THR A 1 1014 ? 21.215 57.558 16.814 1 95.29 1014 THR A N 1
ATOM 7920 C CA . THR A 1 1014 ? 20.154 57.52 15.814 1 95.29 1014 THR A CA 1
ATOM 7921 C C . THR A 1 1014 ? 19.22 56.338 16.06 1 95.29 1014 THR A C 1
ATOM 7923 O O . THR A 1 1014 ? 19.586 55.385 16.751 1 95.29 1014 THR A O 1
ATOM 7926 N N . GLN A 1 1015 ? 18.059 56.448 15.536 1 95.33 1015 GLN A N 1
ATOM 7927 C CA . GLN A 1 1015 ? 17.105 55.352 15.676 1 95.33 1015 GLN A CA 1
ATOM 7928 C C . GLN A 1 1015 ? 17.631 54.078 15.02 1 95.33 1015 GLN A C 1
ATOM 7930 O O . GLN A 1 1015 ? 17.365 52.973 15.497 1 95.33 1015 GLN A O 1
ATOM 7935 N N . PHE A 1 1016 ? 18.267 54.12 13.899 1 94.59 1016 PHE A N 1
ATOM 7936 C CA . PHE A 1 1016 ? 18.824 52.95 13.23 1 94.59 1016 PHE A CA 1
ATOM 7937 C C . PHE A 1 1016 ? 19.845 52.252 14.121 1 94.59 1016 PHE A C 1
ATOM 7939 O O . PHE A 1 1016 ? 19.823 51.027 14.257 1 94.59 1016 PHE A O 1
ATOM 7946 N N . ALA A 1 1017 ? 20.684 53 14.69 1 94.71 1017 ALA A N 1
ATOM 7947 C CA . ALA A 1 1017 ? 21.682 52.423 15.587 1 94.71 1017 ALA A CA 1
ATOM 7948 C C . ALA A 1 1017 ? 21.017 51.686 16.746 1 94.71 1017 ALA A C 1
ATOM 7950 O O . ALA A 1 1017 ? 21.442 50.59 17.118 1 94.71 1017 ALA A O 1
ATOM 7951 N N . ILE A 1 1018 ? 20.044 52.399 17.312 1 96.04 1018 ILE A N 1
ATOM 7952 C CA . ILE A 1 1018 ? 19.323 51.795 18.427 1 96.04 1018 ILE A CA 1
ATOM 7953 C C . ILE A 1 1018 ? 18.714 50.465 17.988 1 96.04 1018 ILE A C 1
ATOM 7955 O O . ILE A 1 1018 ? 18.937 49.432 18.624 1 96.04 1018 ILE A O 1
ATOM 7959 N N . ASN A 1 1019 ? 17.988 50.428 16.895 1 96.32 1019 ASN A N 1
ATOM 7960 C CA . ASN A 1 1019 ? 17.274 49.232 16.462 1 96.32 1019 ASN A CA 1
ATOM 7961 C C . ASN A 1 1019 ? 18.236 48.145 15.991 1 96.32 1019 ASN A C 1
ATOM 7963 O O . ASN A 1 1019 ? 18.044 46.966 16.295 1 96.32 1019 ASN A O 1
ATOM 7967 N N . ASP A 1 1020 ? 19.18 48.383 15.24 1 94.66 1020 ASP A N 1
ATOM 7968 C CA . ASP A 1 1020 ? 20.115 47.408 14.687 1 94.66 1020 ASP A CA 1
ATOM 7969 C C . ASP A 1 1020 ? 20.949 46.76 15.79 1 94.66 1020 ASP A C 1
ATOM 7971 O O . ASP A 1 1020 ? 21.181 45.549 15.77 1 94.66 1020 ASP A O 1
ATOM 7975 N N . MET A 1 1021 ? 21.397 47.609 16.708 1 95.4 1021 MET A N 1
ATOM 7976 C CA . MET A 1 1021 ? 22.332 47.114 17.715 1 95.4 1021 MET A CA 1
ATOM 7977 C C . MET A 1 1021 ? 21.587 46.463 18.875 1 95.4 1021 MET A C 1
ATOM 7979 O O . MET A 1 1021 ? 22.142 45.614 19.576 1 95.4 1021 MET A O 1
ATOM 7983 N N . GLN A 1 1022 ? 20.409 46.902 19.097 1 96.25 1022 GLN A N 1
ATOM 7984 C CA . GLN A 1 1022 ? 19.705 46.392 20.269 1 96.25 1022 GLN A CA 1
ATOM 7985 C C . GLN A 1 1022 ? 18.777 45.24 19.895 1 96.25 1022 GLN A C 1
ATOM 7987 O O . GLN A 1 1022 ? 18.461 44.394 20.733 1 96.25 1022 GLN A O 1
ATOM 7992 N N . TYR A 1 1023 ? 18.287 45.159 18.622 1 96.44 1023 TYR A N 1
ATOM 7993 C CA . TYR A 1 1023 ? 17.315 44.149 18.22 1 96.44 1023 TYR A CA 1
ATOM 7994 C C . TYR A 1 1023 ? 17.875 43.262 17.114 1 96.44 1023 TYR A C 1
ATOM 7996 O O . TYR A 1 1023 ? 17.18 42.38 16.605 1 96.44 1023 TYR A O 1
ATOM 8004 N N . GLY A 1 1024 ? 19.045 43.379 16.704 1 93.18 1024 GLY A N 1
ATOM 8005 C CA . GLY A 1 1024 ? 19.667 42.545 15.689 1 93.18 1024 GLY A CA 1
ATOM 8006 C C . GLY A 1 1024 ? 19.937 41.129 16.163 1 93.18 1024 GLY A C 1
ATOM 8007 O O . GLY A 1 1024 ? 19.608 40.775 17.297 1 93.18 1024 GLY A O 1
ATOM 8008 N N . TRP A 1 1025 ? 20.491 40.386 15.337 1 91.56 1025 TRP A N 1
ATOM 8009 C CA . TRP A 1 1025 ? 20.806 38.989 15.617 1 91.56 1025 TRP A CA 1
ATOM 8010 C C . TRP A 1 1025 ? 22.008 38.878 16.548 1 91.56 1025 TRP A C 1
ATOM 8012 O O . TRP A 1 1025 ? 23.011 39.571 16.362 1 91.56 1025 TRP A O 1
ATOM 8022 N N . GLY A 1 1026 ? 21.867 38.052 17.62 1 89.9 1026 GLY A N 1
ATOM 8023 C CA . GLY A 1 1026 ? 23.073 37.69 18.347 1 89.9 1026 GLY A CA 1
ATOM 8024 C C . GLY A 1 1026 ? 23.012 38.047 19.82 1 89.9 1026 GLY A C 1
ATOM 8025 O O . GLY A 1 1026 ? 21.925 38.207 20.381 1 89.9 1026 GLY A O 1
ATOM 8026 N N . THR A 1 1027 ? 24.227 38.019 20.482 1 92.83 1027 THR A N 1
ATOM 8027 C CA . THR A 1 1027 ? 24.347 38.185 21.927 1 92.83 1027 THR A CA 1
ATOM 8028 C C . THR A 1 1027 ? 25.325 39.307 22.263 1 92.83 1027 THR A C 1
ATOM 8030 O O . THR A 1 1027 ? 26.003 39.259 23.292 1 92.83 1027 THR A O 1
ATOM 8033 N N . SER A 1 1028 ? 25.352 40.296 21.419 1 91.78 1028 SER A N 1
ATOM 8034 C CA . SER A 1 1028 ? 26.293 41.39 21.634 1 91.78 1028 SER A CA 1
ATOM 8035 C C . SER A 1 1028 ? 25.949 42.176 22.894 1 91.78 1028 SER A C 1
ATOM 8037 O O . SER A 1 1028 ? 24.872 41.999 23.468 1 91.78 1028 SER A O 1
ATOM 8039 N N . ALA A 1 1029 ? 26.871 43.107 23.271 1 92.89 1029 ALA A N 1
ATOM 8040 C CA . ALA A 1 1029 ? 26.787 43.85 24.525 1 92.89 1029 ALA A CA 1
ATOM 8041 C C . ALA A 1 1029 ? 25.614 44.826 24.507 1 92.89 1029 ALA A C 1
ATOM 8043 O O . ALA A 1 1029 ? 25.208 45.338 25.553 1 92.89 1029 ALA A O 1
ATOM 8044 N N . THR A 1 1030 ? 25.072 45.084 23.39 1 94.93 1030 THR A N 1
ATOM 8045 C CA . THR A 1 1030 ? 23.96 46.022 23.286 1 94.93 1030 THR A CA 1
ATOM 8046 C C . THR A 1 1030 ? 22.71 45.322 22.761 1 94.93 1030 THR A C 1
ATOM 8048 O O . THR A 1 1030 ? 21.764 45.978 22.319 1 94.93 1030 THR A O 1
ATOM 8051 N N . GLN A 1 1031 ? 22.736 44.03 22.689 1 95.57 1031 GLN A N 1
ATOM 8052 C CA . GLN A 1 1031 ? 21.617 43.279 22.129 1 95.57 1031 GLN A CA 1
ATOM 8053 C C . GLN A 1 1031 ? 20.853 42.535 23.22 1 95.57 1031 GLN A C 1
ATOM 8055 O O . GLN A 1 1031 ? 21.458 41.918 24.099 1 95.57 1031 GLN A O 1
ATOM 8060 N N . SER A 1 1032 ? 19.468 42.647 23.138 1 95.99 1032 SER A N 1
ATOM 8061 C CA . SER A 1 1032 ? 18.639 41.89 24.069 1 95.99 1032 SER A CA 1
ATOM 8062 C C . SER A 1 1032 ? 17.389 41.348 23.383 1 95.99 1032 SER A C 1
ATOM 8064 O O . SER A 1 1032 ? 16.783 42.032 22.555 1 95.99 1032 SER A O 1
ATOM 8066 N N . TYR A 1 1033 ? 16.989 40.131 23.78 1 97.14 1033 TYR A N 1
ATOM 8067 C CA . TYR A 1 1033 ? 15.789 39.495 23.249 1 97.14 1033 TYR A CA 1
ATOM 8068 C C . TYR A 1 1033 ? 14.649 39.554 24.259 1 97.14 1033 TYR A C 1
ATOM 8070 O O . TYR A 1 1033 ? 13.63 38.878 24.094 1 97.14 1033 TYR A O 1
ATOM 8078 N N . GLN A 1 1034 ? 14.791 40.325 25.253 1 96.23 1034 GLN A N 1
ATOM 8079 C CA . GLN A 1 1034 ? 13.799 40.375 26.323 1 96.23 1034 GLN A CA 1
ATOM 8080 C C . GLN A 1 1034 ? 12.435 40.801 25.789 1 96.23 1034 GLN A C 1
ATOM 8082 O O . GLN A 1 1034 ? 11.403 40.285 26.224 1 96.23 1034 GLN A O 1
ATOM 8087 N N . GLU A 1 1035 ? 12.417 41.701 24.825 1 94.88 1035 GLU A N 1
ATOM 8088 C CA . GLU A 1 1035 ? 11.149 42.197 24.298 1 94.88 1035 GLU A CA 1
ATOM 8089 C C . GLU A 1 1035 ? 10.588 41.258 23.234 1 94.88 1035 GLU A C 1
ATOM 8091 O O . GLU A 1 1035 ? 9.409 41.343 22.883 1 94.88 1035 GLU A O 1
ATOM 8096 N N . ALA A 1 1036 ? 11.445 40.417 22.726 1 95.84 1036 ALA A N 1
ATOM 8097 C CA . ALA A 1 1036 ? 10.982 39.422 21.762 1 95.84 1036 ALA A CA 1
ATOM 8098 C C . ALA A 1 1036 ? 10.148 38.343 22.447 1 95.84 1036 ALA A C 1
ATOM 8100 O O . ALA A 1 1036 ? 9.401 37.615 21.788 1 95.84 1036 ALA A O 1
ATOM 8101 N N . ILE A 1 1037 ? 10.372 38.094 23.743 1 97.34 1037 ILE A N 1
ATOM 8102 C CA . ILE A 1 1037 ? 9.481 37.24 24.522 1 97.34 1037 ILE A CA 1
ATOM 8103 C C . ILE A 1 1037 ? 8.184 37.986 24.824 1 97.34 1037 ILE A C 1
ATOM 8105 O O . ILE A 1 1037 ? 8.178 38.942 25.603 1 97.34 1037 ILE A O 1
ATOM 8109 N N . GLN A 1 1038 ? 7.122 37.583 24.219 1 96.12 1038 GLN A N 1
ATOM 8110 C CA . GLN A 1 1038 ? 5.88 38.344 24.307 1 96.12 1038 GLN A CA 1
ATOM 8111 C C . GLN A 1 1038 ? 4.765 37.507 24.927 1 96.12 1038 GLN A C 1
ATOM 8113 O O . GLN A 1 1038 ? 4.689 36.298 24.7 1 96.12 1038 GLN A O 1
ATOM 8118 N N . LYS A 1 1039 ? 3.984 38.187 25.637 1 96.13 1039 LYS A N 1
ATOM 8119 C CA . LYS A 1 1039 ? 2.789 37.543 26.175 1 96.13 1039 LYS A CA 1
ATOM 8120 C C . LYS A 1 1039 ? 1.828 37.147 25.057 1 96.13 1039 LYS A C 1
ATOM 8122 O O . LYS A 1 1039 ? 1.634 37.902 24.102 1 96.13 1039 LYS A O 1
ATOM 8127 N N . ASN A 1 1040 ? 1.35 36.079 25.18 1 94.9 1040 ASN A N 1
ATOM 8128 C CA . ASN A 1 1040 ? 0.396 35.578 24.196 1 94.9 1040 ASN A CA 1
ATOM 8129 C C . ASN A 1 1040 ? -0.964 35.297 24.826 1 94.9 1040 ASN A C 1
ATOM 8131 O O . ASN A 1 1040 ? -1.34 34.138 25.011 1 94.9 1040 ASN A O 1
ATOM 8135 N N . SER A 1 1041 ? -1.694 36.287 25.16 1 96.42 1041 SER A N 1
ATOM 8136 C CA . SER A 1 1041 ? -3.073 36.23 25.633 1 96.42 1041 SER A CA 1
ATOM 8137 C C . SER A 1 1041 ? -4.046 36.703 24.558 1 96.42 1041 SER A C 1
ATOM 8139 O O . SER A 1 1041 ? -3.779 37.683 23.86 1 96.42 1041 SER A O 1
ATOM 8141 N N . TYR A 1 1042 ? -5.087 36.002 24.436 1 95.79 1042 TYR A N 1
ATOM 8142 C CA . TYR A 1 1042 ? -6.042 36.431 23.421 1 95.79 1042 TYR A CA 1
ATOM 8143 C C . TYR A 1 1042 ? -7.44 35.912 23.733 1 95.79 1042 TYR A C 1
ATOM 8145 O O . TYR A 1 1042 ? -7.602 34.993 24.539 1 95.79 1042 TYR A O 1
ATOM 8153 N N . VAL A 1 1043 ? -8.398 36.533 23.237 1 96.53 1043 VAL A N 1
ATOM 8154 C CA . VAL A 1 1043 ? -9.775 36.083 23.059 1 96.53 1043 VAL A CA 1
ATOM 8155 C C . VAL A 1 1043 ? -10.147 36.131 21.579 1 96.53 1043 VAL A C 1
ATOM 8157 O O . VAL A 1 1043 ? -10.191 37.207 20.978 1 96.53 1043 VAL A O 1
ATOM 8160 N N . LYS A 1 1044 ? -10.345 35.049 21.011 1 95.01 1044 LYS A N 1
ATOM 8161 C CA . LYS A 1 1044 ? -10.527 34.929 19.568 1 95.01 1044 LYS A CA 1
ATOM 8162 C C . LYS A 1 1044 ? -11.921 34.405 19.232 1 95.01 1044 LYS A C 1
ATOM 8164 O O . LYS A 1 1044 ? -12.419 33.486 19.886 1 95.01 1044 LYS A O 1
ATOM 8169 N N . CYS A 1 1045 ? -12.53 35.042 18.254 1 94.78 1045 CYS A N 1
ATOM 8170 C CA . CYS A 1 1045 ? -13.757 34.481 17.699 1 94.78 1045 CYS A CA 1
ATOM 8171 C C . CYS A 1 1045 ? -13.448 33.352 16.723 1 94.78 1045 CYS A C 1
ATOM 8173 O O . CYS A 1 1045 ? -12.842 33.58 15.675 1 94.78 1045 CYS A O 1
ATOM 8175 N N . ARG A 1 1046 ? -13.863 32.179 17.082 1 91.8 1046 ARG A N 1
ATOM 8176 C CA . ARG A 1 1046 ? -13.533 31.012 16.27 1 91.8 1046 ARG A CA 1
ATOM 8177 C C . ARG A 1 1046 ? -14.534 30.835 15.134 1 91.8 1046 ARG A C 1
ATOM 8179 O O . ARG A 1 1046 ? -14.156 30.478 14.016 1 91.8 1046 ARG A O 1
ATOM 8186 N N . GLU A 1 1047 ? -15.766 31.033 15.467 1 92.09 1047 GLU A N 1
ATOM 8187 C CA . GLU A 1 1047 ? -16.795 30.776 14.463 1 92.09 1047 GLU A CA 1
ATOM 8188 C C . GLU A 1 1047 ? -18.038 31.624 14.717 1 92.09 1047 GLU A C 1
ATOM 8190 O O . GLU A 1 1047 ? -18.41 31.86 15.868 1 92.09 1047 GLU A O 1
ATOM 8195 N N . ILE A 1 1048 ? -18.617 32.081 13.66 1 94.09 1048 ILE A N 1
ATOM 8196 C CA . ILE A 1 1048 ? -19.955 32.661 13.618 1 94.09 1048 ILE A CA 1
ATOM 8197 C C . ILE A 1 1048 ? -20.769 32.003 12.506 1 94.09 1048 ILE A C 1
ATOM 8199 O O . ILE A 1 1048 ? -20.272 31.814 11.393 1 94.09 1048 ILE A O 1
ATOM 8203 N N . SER A 1 1049 ? -21.897 31.597 12.861 1 94.21 1049 SER A N 1
ATOM 8204 C CA . SER A 1 1049 ? -22.747 30.981 11.848 1 94.21 1049 SER A CA 1
ATOM 8205 C C . SER A 1 1049 ? -24.193 31.449 11.98 1 94.21 1049 SER A C 1
ATOM 8207 O O . SER A 1 1049 ? -24.727 31.526 13.088 1 94.21 1049 SER A O 1
ATOM 8209 N N . LEU A 1 1050 ? -24.791 31.844 10.874 1 96.35 1050 LEU A N 1
ATOM 8210 C CA . LEU A 1 1050 ? -26.213 32.15 10.77 1 96.35 1050 LEU A CA 1
ATOM 8211 C C . LEU A 1 1050 ? -26.928 31.124 9.897 1 96.35 1050 LEU A C 1
ATOM 8213 O O . LEU A 1 1050 ? -26.606 30.977 8.715 1 96.35 1050 LEU A O 1
ATOM 8217 N N . SER A 1 1051 ? -27.787 30.448 10.528 1 95.05 1051 SER A N 1
ATOM 8218 C CA . SER A 1 1051 ? -28.476 29.392 9.794 1 95.05 1051 SER A CA 1
ATOM 8219 C C . SER A 1 1051 ? -29.975 29.663 9.712 1 95.05 1051 SER A C 1
ATOM 8221 O O . SER A 1 1051 ? -30.55 30.275 10.614 1 95.05 1051 SER A O 1
ATOM 8223 N N . TYR A 1 1052 ? -30.555 29.287 8.641 1 95.08 1052 TYR A N 1
ATOM 8224 C CA . TYR A 1 1052 ? -31.993 29.355 8.41 1 95.08 1052 TYR A CA 1
ATOM 8225 C C . TYR A 1 1052 ? -32.543 27.998 7.989 1 95.08 1052 TYR A C 1
ATOM 8227 O O . TYR A 1 1052 ? -32.131 27.444 6.967 1 95.08 1052 TYR A O 1
ATOM 8235 N N . GLN A 1 1053 ? -33.399 27.486 8.799 1 92.42 1053 GLN A N 1
ATOM 8236 C CA . GLN A 1 1053 ? -34.094 26.251 8.453 1 92.42 1053 GLN A CA 1
ATOM 8237 C C . GLN A 1 1053 ? -35.377 26.54 7.678 1 92.42 1053 GLN A C 1
ATOM 8239 O O . GLN A 1 1053 ? -36.313 27.134 8.217 1 92.42 1053 GLN A O 1
ATOM 8244 N N . LEU A 1 1054 ? -35.462 26.138 6.555 1 91.65 1054 LEU A N 1
ATOM 8245 C CA . LEU A 1 1054 ? -36.649 26.379 5.743 1 91.65 1054 LEU A CA 1
ATOM 8246 C C . LEU A 1 1054 ? -37.85 25.618 6.295 1 91.65 1054 LEU A C 1
ATOM 8248 O O . LEU A 1 1054 ? -37.718 24.47 6.725 1 91.65 1054 LEU A O 1
ATOM 8252 N N . PRO A 1 1055 ? -39.021 26.192 6.284 1 87.21 1055 PRO A N 1
ATOM 8253 C CA . PRO A 1 1055 ? -40.223 25.516 6.778 1 87.21 1055 PRO A CA 1
ATOM 8254 C C . PRO A 1 1055 ? -40.536 24.234 6.009 1 87.21 1055 PRO A C 1
ATOM 8256 O O . PRO A 1 1055 ? -40.375 24.188 4.787 1 87.21 1055 PRO A O 1
ATOM 8259 N N . THR A 1 1056 ? -40.884 23.297 6.756 1 82.56 1056 THR A N 1
ATOM 8260 C CA . THR A 1 1056 ? -41.146 21.97 6.21 1 82.56 1056 THR A CA 1
ATOM 8261 C C . THR A 1 1056 ? -42.213 22.034 5.121 1 82.56 1056 THR A C 1
ATOM 8263 O O . THR A 1 1056 ? -42.226 21.205 4.208 1 82.56 1056 THR A O 1
ATOM 8266 N N . GLN A 1 1057 ? -43.182 23.037 5.174 1 78.36 1057 GLN A N 1
ATOM 8267 C CA . GLN A 1 1057 ? -44.25 23.192 4.192 1 78.36 1057 GLN A CA 1
ATOM 8268 C C . GLN A 1 1057 ? -43.684 23.438 2.797 1 78.36 1057 GLN A C 1
ATOM 8270 O O . GLN A 1 1057 ? -44.267 23.007 1.8 1 78.36 1057 GLN A O 1
ATOM 8275 N N . TRP A 1 1058 ? -42.52 24.019 2.784 1 83.68 1058 TRP A N 1
ATOM 8276 C CA . TRP A 1 1058 ? -41.896 24.345 1.506 1 83.68 1058 TRP A CA 1
ATOM 8277 C C . TRP A 1 1058 ? -41.043 23.184 1.005 1 83.68 1058 TRP A C 1
ATOM 8279 O O . TRP A 1 1058 ? -41.005 22.906 -0.196 1 83.68 1058 TRP A O 1
ATOM 8289 N N . THR A 1 1059 ? -40.425 22.494 2.004 1 83.61 1059 THR A N 1
ATOM 8290 C CA . THR A 1 1059 ? -39.41 21.528 1.597 1 83.61 1059 THR A CA 1
ATOM 8291 C C . THR A 1 1059 ? -40.047 20.182 1.263 1 83.61 1059 THR A C 1
ATOM 8293 O O . THR A 1 1059 ? -39.493 19.403 0.485 1 83.61 1059 THR A O 1
ATOM 8296 N N . LYS A 1 1060 ? -41.169 19.869 1.696 1 73.62 1060 LYS A N 1
ATOM 8297 C CA . LYS A 1 1060 ? -41.86 18.605 1.46 1 73.62 1060 LYS A CA 1
ATOM 8298 C C . LYS A 1 1060 ? -42.232 18.448 -0.012 1 73.62 1060 LYS A C 1
ATOM 8300 O O . LYS A 1 1060 ? -42.314 17.328 -0.521 1 73.62 1060 LYS A O 1
ATOM 8305 N N . ARG A 1 1061 ? -42.473 19.562 -0.648 1 77.08 1061 ARG A N 1
ATOM 8306 C CA . ARG A 1 1061 ? -42.872 19.544 -2.051 1 77.08 1061 ARG A CA 1
ATOM 8307 C C . ARG A 1 1061 ? -41.816 18.858 -2.912 1 77.08 1061 ARG A C 1
ATOM 8309 O O . ARG A 1 1061 ? -42.133 18.3 -3.965 1 77.08 1061 ARG A O 1
ATOM 8316 N N . PHE A 1 1062 ? -40.668 18.847 -2.334 1 81.67 1062 PHE A N 1
ATOM 8317 C CA . PHE A 1 1062 ? -39.631 18.22 -3.146 1 81.67 1062 PHE A CA 1
ATOM 8318 C C . PHE A 1 1062 ? -39.013 17.035 -2.414 1 81.67 1062 PHE A C 1
ATOM 8320 O O . PHE A 1 1062 ? -37.85 16.696 -2.641 1 81.67 1062 PHE A O 1
ATOM 8327 N N . GLY A 1 1063 ? -40.195 16.105 -1.424 1 76.75 1063 GLY A N 1
ATOM 8328 C CA . GLY A 1 1063 ? -39.788 14.897 -0.724 1 76.75 1063 GLY A CA 1
ATOM 8329 C C . GLY A 1 1063 ? -38.712 15.145 0.316 1 76.75 1063 GLY A C 1
ATOM 8330 O O . GLY A 1 1063 ? -38.04 14.21 0.757 1 76.75 1063 GLY A O 1
ATOM 8331 N N . CYS A 1 1064 ? -38.132 16.671 0.651 1 85.74 1064 CYS A N 1
ATOM 8332 C CA . CYS A 1 1064 ? -37.105 17.058 1.612 1 85.74 1064 CYS A CA 1
ATOM 8333 C C . CYS A 1 1064 ? -37.699 17.23 3.005 1 85.74 1064 CYS A C 1
ATOM 8335 O O . CYS A 1 1064 ? -38.663 17.976 3.186 1 85.74 1064 CYS A O 1
ATOM 8337 N N . SER A 1 1065 ? -37.153 16.456 3.952 1 81.12 1065 SER A N 1
ATOM 8338 C CA . SER A 1 1065 ? -37.652 16.539 5.321 1 81.12 1065 SER A CA 1
ATOM 8339 C C . SER A 1 1065 ? -37.058 17.736 6.055 1 81.12 1065 SER A C 1
ATOM 8341 O O . SER A 1 1065 ? -37.682 18.284 6.966 1 81.12 1065 SER A O 1
ATOM 8343 N N . ASN A 1 1066 ? -35.793 18.052 5.772 1 87.15 1066 ASN A N 1
ATOM 8344 C CA . ASN A 1 1066 ? -35.118 19.173 6.419 1 87.15 1066 ASN A CA 1
ATOM 8345 C C . ASN A 1 1066 ? -34.129 19.851 5.475 1 87.15 1066 ASN A C 1
ATOM 8347 O O . ASN A 1 1066 ? -33.41 19.179 4.734 1 87.15 1066 ASN A O 1
ATOM 8351 N N . LEU A 1 1067 ? -34.211 21.113 5.36 1 91.25 1067 LEU A N 1
ATOM 8352 C CA . LEU A 1 1067 ? -33.277 21.92 4.582 1 91.25 1067 LEU A CA 1
ATOM 8353 C C . LEU A 1 1067 ? -32.803 23.128 5.384 1 91.25 1067 LEU A C 1
ATOM 8355 O O . LEU A 1 1067 ? -33.615 23.954 5.808 1 91.25 1067 LEU A O 1
ATOM 8359 N N . THR A 1 1068 ? -31.588 23.124 5.644 1 92.42 1068 THR A N 1
ATOM 8360 C CA . THR A 1 1068 ? -30.998 24.225 6.397 1 92.42 1068 THR A CA 1
ATOM 8361 C C . THR A 1 1068 ? -29.923 24.928 5.574 1 92.42 1068 THR A C 1
ATOM 8363 O O . THR A 1 1068 ? -29.04 24.277 5.011 1 92.42 1068 THR A O 1
ATOM 8366 N N . VAL A 1 1069 ? -29.952 26.225 5.42 1 94.03 1069 VAL A N 1
ATOM 8367 C CA . VAL A 1 1069 ? -28.922 27.031 4.773 1 94.03 1069 VAL A CA 1
ATOM 8368 C C . VAL A 1 1069 ? -28.215 27.898 5.813 1 94.03 1069 VAL A C 1
ATOM 8370 O O . VAL A 1 1069 ? -28.856 28.452 6.708 1 94.03 1069 VAL A O 1
ATOM 8373 N N . SER A 1 1070 ? -26.927 27.935 5.694 1 94.89 1070 SER A N 1
ATOM 8374 C CA . SER A 1 1070 ? -26.188 28.719 6.678 1 94.89 1070 SER A CA 1
ATOM 8375 C C . SER A 1 1070 ? -25.059 29.507 6.021 1 94.89 1070 SER A C 1
ATOM 8377 O O . SER A 1 1070 ? -24.524 29.094 4.99 1 94.89 1070 SER A O 1
ATOM 8379 N N . ALA A 1 1071 ? -24.781 30.645 6.485 1 96.08 1071 ALA A N 1
ATOM 8380 C CA . ALA A 1 1071 ? -23.574 31.423 6.219 1 96.08 1071 ALA A CA 1
ATOM 8381 C C . ALA A 1 1071 ? -22.663 31.459 7.442 1 96.08 1071 ALA A C 1
ATOM 8383 O O . ALA A 1 1071 ? -23.139 31.551 8.576 1 96.08 1071 ALA A O 1
ATOM 8384 N N . PHE A 1 1072 ? -21.366 31.298 7.168 1 94.28 1072 PHE A N 1
ATOM 8385 C CA . PHE A 1 1072 ? -20.501 31.231 8.34 1 94.28 1072 PHE A CA 1
ATOM 8386 C C . PHE A 1 1072 ? -19.197 31.98 8.095 1 94.28 1072 PHE A C 1
ATOM 8388 O O . PHE A 1 1072 ? -18.86 32.293 6.951 1 94.28 1072 PHE A O 1
ATOM 8395 N N . ALA A 1 1073 ? -18.525 32.311 9.147 1 94.34 1073 ALA A N 1
ATOM 8396 C CA . ALA A 1 1073 ? -17.179 32.875 9.193 1 94.34 1073 ALA A CA 1
ATOM 8397 C C . ALA A 1 1073 ? -16.329 32.182 10.254 1 94.34 1073 ALA A C 1
ATOM 8399 O O . ALA A 1 1073 ? -16.806 31.906 11.357 1 94.34 1073 ALA A O 1
ATOM 8400 N N . ARG A 1 1074 ? -15.139 31.812 9.852 1 91.72 1074 ARG A N 1
ATOM 8401 C CA . ARG A 1 1074 ? -14.202 31.213 10.796 1 91.72 1074 ARG A CA 1
ATOM 8402 C C . ARG A 1 1074 ? -12.973 32.096 10.985 1 91.72 1074 ARG A C 1
ATOM 8404 O O . ARG A 1 1074 ? -12.384 32.565 10.009 1 91.72 1074 ARG A O 1
ATOM 8411 N N . ASN A 1 1075 ? -12.587 32.315 12.229 1 90.65 1075 ASN A N 1
ATOM 8412 C CA . ASN A 1 1075 ? -11.444 33.143 12.598 1 90.65 1075 ASN A CA 1
ATOM 8413 C C . ASN A 1 1075 ? -11.583 34.563 12.058 1 90.65 1075 ASN A C 1
ATOM 8415 O O . ASN A 1 1075 ? -10.684 35.066 11.382 1 90.65 1075 ASN A O 1
ATOM 8419 N N . PRO A 1 1076 ? -12.734 35.195 12.318 1 93.19 1076 PRO A N 1
ATOM 8420 C CA . PRO A 1 1076 ? -12.986 36.495 11.692 1 93.19 1076 PRO A CA 1
ATOM 8421 C C . PRO A 1 1076 ? -12.226 37.633 12.371 1 93.19 1076 PRO A C 1
ATOM 8423 O O . PRO A 1 1076 ? -11.782 38.569 11.702 1 93.19 1076 PRO A O 1
ATOM 8426 N N . PHE A 1 1077 ? -12.152 37.519 13.793 1 94.12 1077 PHE A N 1
ATOM 8427 C CA . PHE A 1 1077 ? -11.479 38.619 14.474 1 94.12 1077 PHE A CA 1
ATOM 8428 C C . PHE A 1 1077 ? -11.105 38.226 15.898 1 94.12 1077 PHE A C 1
ATOM 8430 O O . PHE A 1 1077 ? -11.512 37.169 16.383 1 94.12 1077 PHE A O 1
ATOM 8437 N N . TYR A 1 1078 ? -10.238 39.024 16.504 1 96.19 1078 TYR A N 1
ATOM 8438 C CA . TYR A 1 1078 ? -9.922 38.943 17.926 1 96.19 1078 TYR A CA 1
ATOM 8439 C C . TYR A 1 1078 ? -10.703 39.986 18.717 1 96.19 1078 TYR A C 1
ATOM 8441 O O . TYR A 1 1078 ? -10.873 41.12 18.264 1 96.19 1078 TYR A O 1
ATOM 8449 N N . LEU A 1 1079 ? -11.222 39.587 19.898 1 96.07 1079 LEU A N 1
ATOM 8450 C CA . LEU A 1 1079 ? -11.731 40.578 20.84 1 96.07 1079 LEU A CA 1
ATOM 8451 C C . LEU A 1 1079 ? -10.588 41.234 21.609 1 96.07 1079 LEU A C 1
ATOM 8453 O O . LEU A 1 1079 ? -10.711 42.376 22.057 1 96.07 1079 LEU A O 1
ATOM 8457 N N . TYR A 1 1080 ? -9.642 40.443 21.846 1 95.94 1080 TYR A N 1
ATOM 8458 C CA . TYR A 1 1080 ? -8.449 40.869 22.569 1 95.94 1080 TYR A CA 1
ATOM 8459 C C . TYR A 1 1080 ? -7.235 40.049 22.149 1 95.94 1080 TYR A C 1
ATOM 8461 O O . TYR A 1 1080 ? -7.342 38.843 21.915 1 95.94 1080 TYR A O 1
ATOM 8469 N N . ARG A 1 1081 ? -6.111 40.636 21.949 1 95.5 1081 ARG A N 1
ATOM 8470 C CA . ARG A 1 1081 ? -4.873 39.94 21.616 1 95.5 1081 ARG A CA 1
ATOM 8471 C C . ARG A 1 1081 ? -3.655 40.761 22.029 1 95.5 1081 ARG A C 1
ATOM 8473 O O . ARG A 1 1081 ? -3.618 41.975 21.818 1 95.5 1081 ARG A O 1
ATOM 8480 N N . THR A 1 1082 ? -2.719 40.103 22.589 1 95.43 1082 THR A N 1
ATOM 8481 C CA . THR A 1 1082 ? -1.516 40.804 23.024 1 95.43 1082 THR A CA 1
ATOM 8482 C C . THR A 1 1082 ? -0.386 40.616 22.016 1 95.43 1082 THR A C 1
ATOM 8484 O O . THR A 1 1082 ? 0.487 41.477 21.886 1 95.43 1082 THR A O 1
ATOM 8487 N N . LEU A 1 1083 ? -0.331 39.48 21.403 1 93.86 1083 LEU A N 1
ATOM 8488 C CA . LEU A 1 1083 ? 0.763 39.16 20.493 1 93.86 1083 LEU A CA 1
ATOM 8489 C C . LEU A 1 1083 ? 0.753 40.088 19.283 1 93.86 1083 LEU A C 1
ATOM 8491 O O . LEU A 1 1083 ? -0.306 40.357 18.711 1 93.86 1083 LEU A O 1
ATOM 8495 N N . LYS A 1 1084 ? 1.883 40.412 18.883 1 90.87 1084 LYS A N 1
ATOM 8496 C CA . LYS A 1 1084 ? 2.017 41.328 17.754 1 90.87 1084 LYS A CA 1
ATOM 8497 C C . LYS A 1 1084 ? 2.282 40.568 16.457 1 90.87 1084 LYS A C 1
ATOM 8499 O O . LYS A 1 1084 ? 2.801 39.449 16.482 1 90.87 1084 LYS A O 1
ATOM 8504 N N . LEU A 1 1085 ? 1.867 41.194 15.308 1 90.12 1085 LEU A N 1
ATOM 8505 C CA . LEU A 1 1085 ? 2.228 40.881 13.93 1 90.12 1085 LEU A CA 1
ATOM 8506 C C . LEU A 1 1085 ? 1.466 39.657 13.433 1 90.12 1085 LEU A C 1
ATOM 8508 O O . LEU A 1 1085 ? 1.021 39.623 12.283 1 90.12 1085 LEU A O 1
ATOM 8512 N N . PHE A 1 1086 ? 1.462 38.57 14.25 1 90.97 1086 PHE A N 1
ATOM 8513 C CA . PHE A 1 1086 ? 0.956 37.305 13.732 1 90.97 1086 PHE A CA 1
ATOM 8514 C C . PHE A 1 1086 ? -0.261 36.843 14.525 1 90.97 1086 PHE A C 1
ATOM 8516 O O . PHE A 1 1086 ? -0.608 37.443 15.545 1 90.97 1086 PHE A O 1
ATOM 8523 N N . ASP A 1 1087 ? -0.764 35.742 13.932 1 90.39 1087 ASP A N 1
ATOM 8524 C CA . ASP A 1 1087 ? -1.817 35.045 14.665 1 90.39 1087 ASP A CA 1
ATOM 8525 C C . ASP A 1 1087 ? -1.251 34.319 15.883 1 90.39 1087 ASP A C 1
ATOM 8527 O O . ASP A 1 1087 ? -0.162 33.744 15.819 1 90.39 1087 ASP A O 1
ATOM 8531 N N . SER A 1 1088 ? -1.939 34.402 16.961 1 88.53 1088 SER A N 1
ATOM 8532 C CA . SER A 1 1088 ? -1.468 33.882 18.241 1 88.53 1088 SER A CA 1
ATOM 8533 C C . SER A 1 1088 ? -1.357 32.362 18.213 1 88.53 1088 SER A C 1
ATOM 8535 O O . SER A 1 1088 ? -0.724 31.764 19.086 1 88.53 1088 SER A O 1
ATOM 8537 N N . GLU A 1 1089 ? -1.833 31.692 17.215 1 79.14 1089 GLU A N 1
ATOM 8538 C CA . GLU A 1 1089 ? -1.844 30.232 17.227 1 79.14 1089 GLU A CA 1
ATOM 8539 C C . GLU A 1 1089 ? -0.961 29.664 16.12 1 79.14 1089 GLU A C 1
ATOM 8541 O O . GLU A 1 1089 ? -0.907 28.448 15.923 1 79.14 1089 GLU A O 1
ATOM 8546 N N . THR A 1 1090 ? -0.241 30.361 15.393 1 78.48 1090 THR A N 1
ATOM 8547 C CA . THR A 1 1090 ? 0.58 29.863 14.295 1 78.48 1090 THR A CA 1
ATOM 8548 C C . THR A 1 1090 ? 1.839 29.183 14.827 1 78.48 1090 THR A C 1
ATOM 8550 O O . THR A 1 1090 ? 2.854 29.843 15.063 1 78.48 1090 THR A O 1
ATOM 8553 N N . THR A 1 1091 ? 1.643 27.846 15.109 1 74.84 1091 THR A N 1
ATOM 8554 C CA . THR A 1 1091 ? 2.794 27.125 15.643 1 74.84 1091 THR A CA 1
ATOM 8555 C C . THR A 1 1091 ? 3.531 26.383 14.532 1 74.84 1091 THR A C 1
ATOM 8557 O O . THR A 1 1091 ? 2.968 26.136 13.464 1 74.84 1091 THR A O 1
ATOM 8560 N N . ASP A 1 1092 ? 4.719 26 14.736 1 75.27 1092 ASP A N 1
ATOM 8561 C CA . ASP A 1 1092 ? 5.59 25.342 13.767 1 75.27 1092 ASP A CA 1
ATOM 8562 C C . ASP A 1 1092 ? 5.532 23.824 13.918 1 75.27 1092 ASP A C 1
ATOM 8564 O O . ASP A 1 1092 ? 6.268 23.099 13.246 1 75.27 1092 ASP A O 1
ATOM 8568 N N . GLY A 1 1093 ? 4.704 23.309 14.796 1 78.26 1093 GLY A N 1
ATOM 8569 C CA . GLY A 1 1093 ? 4.654 21.87 14.999 1 78.26 1093 GLY A CA 1
ATOM 8570 C C . GLY A 1 1093 ? 3.646 21.451 16.052 1 78.26 1093 GLY A C 1
ATOM 8571 O O . GLY A 1 1093 ? 2.903 22.284 16.575 1 78.26 1093 GLY A O 1
ATOM 8572 N N . THR A 1 1094 ? 3.741 20.173 16.306 1 81.36 1094 THR A N 1
ATOM 8573 C CA . THR A 1 1094 ? 2.779 19.639 17.263 1 81.36 1094 THR A CA 1
ATOM 8574 C C . THR A 1 1094 ? 3.404 19.523 18.65 1 81.36 1094 THR A C 1
ATOM 8576 O O . THR A 1 1094 ? 2.692 19.46 19.655 1 81.36 1094 THR A O 1
ATOM 8579 N N . ASN A 1 1095 ? 4.727 19.587 18.742 1 84.82 1095 ASN A N 1
ATOM 8580 C CA . ASN A 1 1095 ? 5.434 19.574 20.018 1 84.82 1095 ASN A CA 1
ATOM 8581 C C . ASN A 1 1095 ? 5.392 20.941 20.695 1 84.82 1095 ASN A C 1
ATOM 8583 O O . ASN A 1 1095 ? 5.493 21.972 20.028 1 84.82 1095 ASN A O 1
ATOM 8587 N N . TRP A 1 1096 ? 5.239 20.955 22.023 1 85.02 1096 TRP A N 1
ATOM 8588 C CA . TRP A 1 1096 ? 5.053 22.198 22.764 1 85.02 1096 TRP A CA 1
ATOM 8589 C C . TRP A 1 1096 ? 6.264 23.112 22.608 1 85.02 1096 TRP A C 1
ATOM 8591 O O . TRP A 1 1096 ? 6.141 24.336 22.689 1 85.02 1096 TRP A O 1
ATOM 8601 N N . ILE A 1 1097 ? 7.437 22.505 22.378 1 87.13 1097 ILE A N 1
ATOM 8602 C CA . ILE A 1 1097 ? 8.652 23.29 22.191 1 87.13 1097 ILE A CA 1
ATOM 8603 C C . ILE A 1 1097 ? 8.531 24.134 20.924 1 87.13 1097 ILE A C 1
ATOM 8605 O O . ILE A 1 1097 ? 8.874 25.319 20.924 1 87.13 1097 ILE A O 1
ATOM 8609 N N . TYR A 1 1098 ? 7.946 23.572 19.935 1 85.74 1098 TYR A N 1
ATOM 8610 C CA . TYR A 1 1098 ? 7.783 24.274 18.667 1 85.74 1098 TYR A CA 1
ATOM 8611 C C . TYR A 1 1098 ? 6.596 25.228 18.72 1 85.74 1098 TYR A C 1
ATOM 8613 O O . TYR A 1 1098 ? 6.5 26.156 17.913 1 85.74 1098 TYR A O 1
ATOM 8621 N N . GLN A 1 1099 ? 5.779 25.043 19.662 1 86.36 1099 GLN A N 1
ATOM 8622 C CA . GLN A 1 1099 ? 4.635 25.933 19.834 1 86.36 1099 GLN A CA 1
ATOM 8623 C C . GLN A 1 1099 ? 5.025 27.187 20.611 1 86.36 1099 GLN A C 1
ATOM 8625 O O . GLN A 1 1099 ? 4.288 28.175 20.615 1 86.36 1099 GLN A O 1
ATOM 8630 N N . ALA A 1 1100 ? 6.179 27.133 21.224 1 90.76 1100 ALA A N 1
ATOM 8631 C CA . ALA A 1 1100 ? 6.67 28.28 21.984 1 90.76 1100 ALA A CA 1
ATOM 8632 C C . ALA A 1 1100 ? 7.298 29.321 21.061 1 90.76 1100 ALA A C 1
ATOM 8634 O O . ALA A 1 1100 ? 7.777 30.36 21.522 1 90.76 1100 ALA A O 1
ATOM 8635 N N . GLN A 1 1101 ? 7.224 29.063 19.864 1 89.97 1101 GLN A N 1
ATOM 8636 C CA . GLN A 1 1101 ? 7.694 30.008 18.857 1 89.97 1101 GLN A CA 1
ATOM 8637 C C . GLN A 1 1101 ? 6.598 30.323 17.843 1 89.97 1101 GLN A C 1
ATOM 8639 O O . GLN A 1 1101 ? 5.827 29.441 17.461 1 89.97 1101 GLN A O 1
ATOM 8644 N N . VAL A 1 1102 ? 6.602 31.583 17.371 1 88.44 1102 VAL A N 1
ATOM 8645 C CA . VAL A 1 1102 ? 5.551 31.959 16.431 1 88.44 1102 VAL A CA 1
ATOM 8646 C C . VAL A 1 1102 ? 6.175 32.53 15.16 1 88.44 1102 VAL A C 1
ATOM 8648 O O . VAL A 1 1102 ? 7.336 32.946 15.163 1 88.44 1102 VAL A O 1
ATOM 8651 N N . GLY A 1 1103 ? 5.391 32.453 14.056 1 82.63 1103 GLY A N 1
ATOM 8652 C CA . GLY A 1 1103 ? 5.715 33.204 12.854 1 82.63 1103 GLY A CA 1
ATOM 8653 C C . GLY A 1 1103 ? 6.381 32.36 11.784 1 82.63 1103 GLY A C 1
ATOM 8654 O O . GLY A 1 1103 ? 6.509 32.79 10.636 1 82.63 1103 GLY A O 1
ATOM 8655 N N . GLY A 1 1104 ? 6.754 31.158 12.03 1 81.89 1104 GLY A N 1
ATOM 8656 C CA . GLY A 1 1104 ? 7.524 30.407 11.052 1 81.89 1104 GLY A CA 1
ATOM 8657 C C . GLY A 1 1104 ? 6.668 29.494 10.193 1 81.89 1104 GLY A C 1
ATOM 8658 O O . GLY A 1 1104 ? 7.103 29.046 9.13 1 81.89 1104 GLY A O 1
ATOM 8659 N N . SER A 1 1105 ? 5.539 29.205 10.488 1 85.65 1105 SER A N 1
ATOM 8660 C CA . SER A 1 1105 ? 4.696 28.287 9.73 1 85.65 1105 SER A CA 1
ATOM 8661 C C . SER A 1 1105 ? 4.152 28.95 8.468 1 85.65 1105 SER A C 1
ATOM 8663 O O . SER A 1 1105 ? 4.918 29.315 7.574 1 85.65 1105 SER A O 1
ATOM 8665 N N . THR A 1 1106 ? 2.958 29.186 8.242 1 88.49 1106 THR A N 1
ATOM 8666 C CA . THR A 1 1106 ? 2.359 29.93 7.139 1 88.49 1106 THR A CA 1
ATOM 8667 C C . THR A 1 1106 ? 1.257 30.855 7.646 1 88.49 1106 THR A C 1
ATOM 8669 O O . THR A 1 1106 ? 1.067 30.999 8.856 1 88.49 1106 THR A O 1
ATOM 8672 N N . ALA A 1 1107 ? 0.681 31.58 6.777 1 89.25 1107 ALA A N 1
ATOM 8673 C CA . ALA A 1 1107 ? -0.344 32.542 7.175 1 89.25 1107 ALA A CA 1
ATOM 8674 C C . ALA A 1 1107 ? -1.637 31.834 7.569 1 89.25 1107 ALA A C 1
ATOM 8676 O O . ALA A 1 1107 ? -2.026 30.844 6.944 1 89.25 1107 ALA A O 1
ATOM 8677 N N . SER A 1 1108 ? -2.2 32.325 8.677 1 88.95 1108 SER A N 1
ATOM 8678 C CA . SER A 1 1108 ? -3.511 31.818 9.067 1 88.95 1108 SER A CA 1
ATOM 8679 C C . SER A 1 1108 ? -4.604 32.339 8.139 1 88.95 1108 SER A C 1
ATOM 8681 O O . SER A 1 1108 ? -4.47 33.418 7.558 1 88.95 1108 SER A O 1
ATOM 8683 N N . ALA A 1 1109 ? -5.655 31.61 8.075 1 88.97 1109 ALA A N 1
ATOM 8684 C CA . ALA A 1 1109 ? -6.726 31.96 7.146 1 88.97 1109 ALA A CA 1
ATOM 8685 C C . ALA A 1 1109 ? -7.952 32.48 7.892 1 88.97 1109 ALA A C 1
ATOM 8687 O O . ALA A 1 1109 ? -8.271 32.003 8.983 1 88.97 1109 ALA A O 1
ATOM 8688 N N . ARG A 1 1110 ? -8.592 33.49 7.375 1 92.59 1110 ARG A N 1
ATOM 8689 C CA . ARG A 1 1110 ? -9.974 33.871 7.648 1 92.59 1110 ARG A CA 1
ATOM 8690 C C . ARG A 1 1110 ? -10.915 33.315 6.585 1 92.59 1110 ARG A C 1
ATOM 8692 O O . ARG A 1 1110 ? -10.759 33.605 5.397 1 92.59 1110 ARG A O 1
ATOM 8699 N N . THR A 1 1111 ? -11.819 32.507 7.034 1 92.52 1111 THR A N 1
ATOM 8700 C CA . THR A 1 1111 ? -12.627 31.76 6.078 1 92.52 1111 THR A CA 1
ATOM 8701 C C . THR A 1 1111 ? -14.073 32.247 6.094 1 92.52 1111 THR A C 1
ATOM 8703 O O . THR A 1 1111 ? -14.665 32.415 7.162 1 92.52 1111 THR A O 1
ATOM 8706 N N . PHE A 1 1112 ? -14.662 32.501 4.948 1 95.24 1112 PHE A N 1
ATOM 8707 C CA . PHE A 1 1112 ? -16.075 32.806 4.754 1 95.24 1112 PHE A CA 1
ATOM 8708 C C . PHE A 1 1112 ? -16.731 31.777 3.841 1 95.24 1112 PHE A C 1
ATOM 8710 O O . PHE A 1 1112 ? -16.131 31.339 2.858 1 95.24 1112 PHE A O 1
ATOM 8717 N N . GLY A 1 1113 ? -17.854 31.381 4.258 1 95.07 1113 GLY A N 1
ATOM 8718 C CA . GLY A 1 1113 ? -18.445 30.374 3.39 1 95.07 1113 GLY A CA 1
ATOM 8719 C C . GLY A 1 1113 ? -19.94 30.215 3.593 1 95.07 1113 GLY A C 1
ATOM 8720 O O . GLY A 1 1113 ? -20.552 30.966 4.355 1 95.07 1113 GLY A O 1
ATOM 8721 N N . VAL A 1 1114 ? -20.547 29.355 2.782 1 95.72 1114 VAL A N 1
ATOM 8722 C CA . VAL A 1 1114 ? -21.96 28.991 2.816 1 95.72 1114 VAL A CA 1
ATOM 8723 C C . VAL A 1 1114 ? -22.101 27.471 2.88 1 95.72 1114 VAL A C 1
ATOM 8725 O O . VAL A 1 1114 ? -21.251 26.741 2.366 1 95.72 1114 VAL A O 1
ATOM 8728 N N . SER A 1 1115 ? -23.065 27.084 3.648 1 94.38 1115 SER A N 1
ATOM 8729 C CA . SER A 1 1115 ? -23.327 25.656 3.794 1 94.38 1115 SER A CA 1
ATOM 8730 C C . SER A 1 1115 ? -24.79 25.331 3.514 1 94.38 1115 SER A C 1
ATOM 8732 O O . SER A 1 1115 ? -25.678 26.131 3.815 1 94.38 1115 SER A O 1
ATOM 8734 N N . LEU A 1 1116 ? -25.043 24.266 2.855 1 94.66 1116 LEU A N 1
ATOM 8735 C CA . LEU A 1 1116 ? -26.364 23.702 2.601 1 94.66 1116 LEU A CA 1
ATOM 8736 C C . LEU A 1 1116 ? -26.459 22.277 3.135 1 94.66 1116 LEU A C 1
ATOM 8738 O O . LEU A 1 1116 ? -25.581 21.452 2.872 1 94.66 1116 LEU A O 1
ATOM 8742 N N . ARG A 1 1117 ? -27.458 22.048 3.967 1 93.62 1117 ARG A N 1
ATOM 8743 C CA . ARG A 1 1117 ? -27.725 20.707 4.478 1 93.62 1117 ARG A CA 1
ATOM 8744 C C . ARG A 1 1117 ? -29.163 20.288 4.191 1 93.62 1117 ARG A C 1
ATOM 8746 O O . ARG A 1 1117 ? -30.102 21.03 4.487 1 93.62 1117 ARG A O 1
ATOM 8753 N N . ALA A 1 1118 ? -29.296 19.176 3.632 1 92.92 1118 ALA A N 1
ATOM 8754 C CA . ALA A 1 1118 ? -30.617 18.669 3.269 1 92.92 1118 ALA A CA 1
ATOM 8755 C C . ALA A 1 1118 ? -30.77 17.203 3.663 1 92.92 1118 ALA A C 1
ATOM 8757 O O . ALA A 1 1118 ? -29.809 16.433 3.597 1 92.92 1118 ALA A O 1
ATOM 8758 N N . SER A 1 1119 ? -31.867 16.931 4.129 1 90.09 1119 SER A N 1
ATOM 8759 C CA . SER A 1 1119 ? -32.224 15.547 4.421 1 90.09 1119 SER A CA 1
ATOM 8760 C C . SER A 1 1119 ? -33.473 15.124 3.656 1 90.09 1119 SER A C 1
ATOM 8762 O O . SER A 1 1119 ? -34.421 15.902 3.527 1 90.09 1119 SER A O 1
ATOM 8764 N N . PHE A 1 1120 ? -33.466 14.033 3.193 1 88.2 1120 PHE A N 1
ATOM 8765 C CA . PHE A 1 1120 ? -34.576 13.505 2.409 1 88.2 1120 PHE A CA 1
ATOM 8766 C C . PHE A 1 1120 ? -35.053 12.173 2.975 1 88.2 1120 PHE A C 1
ATOM 8768 O O . PHE A 1 1120 ? -34.265 11.417 3.547 1 88.2 1120 PHE A O 1
ATOM 8775 N N . MET B 1 1 ? -57.943 20.004 -7.45 1 20.07 1 MET B N 1
ATOM 8776 C CA . MET B 1 1 ? -57.002 19.259 -6.617 1 20.07 1 MET B CA 1
ATOM 8777 C C . MET B 1 1 ? -57.714 18.621 -5.429 1 20.07 1 MET B C 1
ATOM 8779 O O . MET B 1 1 ? -57.297 17.568 -4.943 1 20.07 1 MET B O 1
ATOM 8783 N N . MET B 1 2 ? -58.831 19.348 -4.883 1 22.74 2 MET B N 1
ATOM 8784 C CA . MET B 1 2 ? -59.727 19.05 -3.77 1 22.74 2 MET B CA 1
ATOM 8785 C C . MET B 1 2 ? -60.626 17.863 -4.098 1 22.74 2 MET B C 1
ATOM 8787 O O . MET B 1 2 ? -60.876 17.013 -3.241 1 22.74 2 MET B O 1
ATOM 8791 N N . ALA B 1 3 ? -61.314 18.007 -5.307 1 22.76 3 ALA B N 1
ATOM 8792 C CA . ALA B 1 3 ? -62.369 17.052 -5.634 1 22.76 3 ALA B CA 1
ATOM 8793 C C . ALA B 1 3 ? -61.809 15.638 -5.762 1 22.76 3 ALA B C 1
ATOM 8795 O O . ALA B 1 3 ? -62.486 14.663 -5.429 1 22.76 3 ALA B O 1
ATOM 8796 N N . ILE B 1 4 ? -60.621 15.539 -6.391 1 22.57 4 ILE B N 1
ATOM 8797 C CA . ILE B 1 4 ? -60.224 14.266 -6.982 1 22.57 4 ILE B CA 1
ATOM 8798 C C . ILE B 1 4 ? -59.84 13.283 -5.879 1 22.57 4 ILE B C 1
ATOM 8800 O O . ILE B 1 4 ? -59.83 12.069 -6.097 1 22.57 4 ILE B O 1
ATOM 8804 N N . CYS B 1 5 ? -59.417 13.828 -4.605 1 21.47 5 CYS B N 1
ATOM 8805 C CA . CYS B 1 5 ? -58.813 12.94 -3.617 1 21.47 5 CYS B CA 1
ATOM 8806 C C . CYS B 1 5 ? -59.875 12.105 -2.913 1 21.47 5 CYS B C 1
ATOM 8808 O O . CYS B 1 5 ? -59.56 11.323 -2.014 1 21.47 5 CYS B O 1
ATOM 8810 N N . LEU B 1 6 ? -61.178 12.582 -3.031 1 23.53 6 LEU B N 1
ATOM 8811 C CA . LEU B 1 6 ? -62.213 12.118 -2.114 1 23.53 6 LEU B CA 1
ATOM 8812 C C . LEU B 1 6 ? -62.552 10.654 -2.373 1 23.53 6 LEU B C 1
ATOM 8814 O O . LEU B 1 6 ? -63.283 10.034 -1.597 1 23.53 6 LEU B O 1
ATOM 8818 N N . LEU B 1 7 ? -62.414 10.268 -3.622 1 23.73 7 LEU B N 1
ATOM 8819 C CA . LEU B 1 7 ? -63.333 9.17 -3.901 1 23.73 7 LEU B CA 1
ATOM 8820 C C . LEU B 1 7 ? -62.847 7.876 -3.259 1 23.73 7 LEU B C 1
ATOM 8822 O O . LEU B 1 7 ? -63.558 6.868 -3.266 1 23.73 7 LEU B O 1
ATOM 8826 N N . PHE B 1 8 ? -61.545 7.689 -2.916 1 22.32 8 PHE B N 1
ATOM 8827 C CA . PHE B 1 8 ? -61.144 6.292 -3.038 1 22.32 8 PHE B CA 1
ATOM 8828 C C . PHE B 1 8 ? -61.544 5.505 -1.796 1 22.32 8 PHE B C 1
ATOM 8830 O O . PHE B 1 8 ? -61.18 4.336 -1.652 1 22.32 8 PHE B O 1
ATOM 8837 N N . ALA B 1 9 ? -62.008 6.049 -0.697 1 23.99 9 ALA B N 1
ATOM 8838 C CA . ALA B 1 9 ? -61.717 5.211 0.464 1 23.99 9 ALA B CA 1
ATOM 8839 C C . ALA B 1 9 ? -62.702 4.049 0.562 1 23.99 9 ALA B C 1
ATOM 8841 O O . ALA B 1 9 ? -63.564 4.031 1.444 1 23.99 9 ALA B O 1
ATOM 8842 N N . ALA B 1 10 ? -63.442 3.617 -0.373 1 27.18 10 ALA B N 1
ATOM 8843 C CA . ALA B 1 10 ? -64.411 2.652 0.139 1 27.18 10 ALA B CA 1
ATOM 8844 C C . ALA B 1 10 ? -63.712 1.427 0.719 1 27.18 10 ALA B C 1
ATOM 8846 O O . ALA B 1 10 ? -62.939 0.759 0.027 1 27.18 10 ALA B O 1
ATOM 8847 N N . VAL B 1 11 ? -63.43 1.403 1.96 1 30.5 11 VAL B N 1
ATOM 8848 C CA . VAL B 1 11 ? -62.797 0.373 2.778 1 30.5 11 VAL B CA 1
ATOM 8849 C C . VAL B 1 11 ? -63.634 -0.903 2.741 1 30.5 11 VAL B C 1
ATOM 8851 O O . VAL B 1 11 ? -64.776 -0.918 3.206 1 30.5 11 VAL B O 1
ATOM 8854 N N . VAL B 1 12 ? -63.884 -1.575 1.628 1 32.49 12 VAL B N 1
ATOM 8855 C CA . VAL B 1 12 ? -64.622 -2.834 1.63 1 32.49 12 VAL B CA 1
ATOM 8856 C C . VAL B 1 12 ? -64.01 -3.79 2.651 1 32.49 12 VAL B C 1
ATOM 8858 O O . VAL B 1 12 ? -62.799 -4.023 2.645 1 32.49 12 VAL B O 1
ATOM 8861 N N . ASN B 1 13 ? -64.664 -3.857 3.834 1 34.93 13 ASN B N 1
ATOM 8862 C CA . ASN B 1 13 ? -64.412 -4.79 4.926 1 34.93 13 ASN B CA 1
ATOM 8863 C C . ASN B 1 13 ? -64.34 -6.231 4.427 1 34.93 13 ASN B C 1
ATOM 8865 O O . ASN B 1 13 ? -65.353 -6.803 4.02 1 34.93 13 ASN B O 1
ATOM 8869 N N . ALA B 1 14 ? -63.618 -6.53 3.558 1 39.99 14 ALA B N 1
ATOM 8870 C CA . ALA B 1 14 ? -63.536 -7.899 3.056 1 39.99 14 ALA B CA 1
ATOM 8871 C C . ALA B 1 14 ? -63.207 -8.877 4.18 1 39.99 14 ALA B C 1
ATOM 8873 O O . ALA B 1 14 ? -62.306 -8.628 4.984 1 39.99 14 ALA B O 1
ATOM 8874 N N . GLN B 1 15 ? -64.202 -9.736 4.674 1 51.69 15 GLN B N 1
ATOM 8875 C CA . GLN B 1 15 ? -64.227 -10.811 5.661 1 51.69 15 GLN B CA 1
ATOM 8876 C C . GLN B 1 15 ? -63.035 -11.747 5.484 1 51.69 15 GLN B C 1
ATOM 8878 O O . GLN B 1 15 ? -62.785 -12.241 4.382 1 51.69 15 GLN B O 1
ATOM 8883 N N . ASN B 1 16 ? -62.122 -11.783 6.406 1 62.53 16 ASN B N 1
ATOM 8884 C CA . ASN B 1 16 ? -60.965 -12.672 6.388 1 62.53 16 ASN B CA 1
ATOM 8885 C C . ASN B 1 16 ? -61.371 -14.126 6.609 1 62.53 16 ASN B C 1
ATOM 8887 O O . ASN B 1 16 ? -62.226 -14.416 7.448 1 62.53 16 ASN B O 1
ATOM 8891 N N . VAL B 1 17 ? -61.199 -14.969 5.728 1 73.91 17 VAL B N 1
ATOM 8892 C CA . VAL B 1 17 ? -61.425 -16.406 5.841 1 73.91 17 VAL B CA 1
ATOM 8893 C C . VAL B 1 17 ? -60.112 -17.11 6.177 1 73.91 17 VAL B C 1
ATOM 8895 O O . VAL B 1 17 ? -59.036 -16.643 5.798 1 73.91 17 VAL B O 1
ATOM 8898 N N . THR B 1 18 ? -60.227 -18.141 7.025 1 77.68 18 THR B N 1
ATOM 8899 C CA . THR B 1 18 ? -59.095 -19.01 7.326 1 77.68 18 THR B CA 1
ATOM 8900 C C . THR B 1 18 ? -58.981 -20.127 6.293 1 77.68 18 THR B C 1
ATOM 8902 O O . THR B 1 18 ? -59.923 -20.898 6.099 1 77.68 18 THR B O 1
ATOM 8905 N N . VAL B 1 19 ? -57.966 -20.101 5.543 1 80.05 19 VAL B N 1
ATOM 8906 C CA . VAL B 1 19 ? -57.71 -21.114 4.525 1 80.05 19 VAL B CA 1
ATOM 8907 C C . VAL B 1 19 ? -56.646 -22.09 5.023 1 80.05 19 VAL B C 1
ATOM 8909 O O . VAL B 1 19 ? -55.61 -21.675 5.546 1 80.05 19 VAL B O 1
ATOM 8912 N N . LYS B 1 20 ? -56.969 -23.384 4.937 1 79.41 20 LYS B N 1
ATOM 8913 C CA . LYS B 1 20 ? -56.051 -24.475 5.25 1 79.41 20 LYS B CA 1
ATOM 8914 C C . LYS B 1 20 ? -55.608 -25.201 3.983 1 79.41 20 LYS B C 1
ATOM 8916 O O . LYS B 1 20 ? -56.366 -25.289 3.015 1 79.41 20 LYS B O 1
ATOM 8921 N N . GLY B 1 21 ? -54.374 -25.488 3.944 1 80.95 21 GLY B N 1
ATOM 8922 C CA . GLY B 1 21 ? -53.868 -26.25 2.813 1 80.95 21 GLY B CA 1
ATOM 8923 C C . GLY B 1 21 ? -52.553 -26.948 3.104 1 80.95 21 GLY B C 1
ATOM 8924 O O . GLY B 1 21 ? -52.03 -26.859 4.217 1 80.95 21 GLY B O 1
ATOM 8925 N N . SER B 1 22 ? -52.184 -27.816 2.218 1 82.33 22 SER B N 1
ATOM 8926 C CA . SER B 1 22 ? -50.891 -28.492 2.233 1 82.33 22 SER B CA 1
ATOM 8927 C C . SER B 1 22 ? -50.099 -28.198 0.964 1 82.33 22 SER B C 1
ATOM 8929 O O . SER B 1 22 ? -50.674 -28.077 -0.12 1 82.33 22 SER B O 1
ATOM 8931 N N . VAL B 1 23 ? -48.906 -27.837 1.151 1 80.98 23 VAL B N 1
ATOM 8932 C CA . VAL B 1 23 ? -47.992 -27.665 0.027 1 80.98 23 VAL B CA 1
ATOM 8933 C C . VAL B 1 23 ? -47.163 -28.934 -0.164 1 80.98 23 VAL B C 1
ATOM 8935 O O . VAL B 1 23 ? -46.465 -29.37 0.754 1 80.98 23 VAL B O 1
ATOM 8938 N N . LEU B 1 24 ? -47.317 -29.489 -1.265 1 77.63 24 LEU B N 1
ATOM 8939 C CA . LEU B 1 24 ? -46.655 -30.741 -1.615 1 77.63 24 LEU B CA 1
ATOM 8940 C C . LEU B 1 24 ? -45.784 -30.567 -2.855 1 77.63 24 LEU B C 1
ATOM 8942 O O . LEU B 1 24 ? -46.006 -29.651 -3.651 1 77.63 24 LEU B O 1
ATOM 8946 N N . ASP B 1 25 ? -44.749 -31.365 -3 1 70.58 25 ASP B N 1
ATOM 8947 C CA . ASP B 1 25 ? -44.026 -31.422 -4.267 1 70.58 25 ASP B CA 1
ATOM 8948 C C . ASP B 1 25 ? -44.728 -32.346 -5.259 1 70.58 25 ASP B C 1
ATOM 8950 O O . ASP B 1 25 ? -45.78 -32.911 -4.952 1 70.58 25 ASP B O 1
ATOM 8954 N N . THR B 1 26 ? -44.261 -32.38 -6.546 1 67.98 26 THR B N 1
ATOM 8955 C CA . THR B 1 26 ? -44.905 -33.151 -7.604 1 67.98 26 THR B CA 1
ATOM 8956 C C . THR B 1 26 ? -44.992 -34.626 -7.222 1 67.98 26 THR B C 1
ATOM 8958 O O . THR B 1 26 ? -45.745 -35.387 -7.834 1 67.98 26 THR B O 1
ATOM 8961 N N . LYS B 1 27 ? -44.318 -35.059 -6.256 1 63.5 27 LYS B N 1
ATOM 8962 C CA . LYS B 1 27 ? -44.339 -36.452 -5.82 1 63.5 27 LYS B CA 1
ATOM 8963 C C . LYS B 1 27 ? -45.313 -36.651 -4.662 1 63.5 27 LYS B C 1
ATOM 8965 O O . LYS B 1 27 ? -45.45 -37.761 -4.143 1 63.5 27 LYS B O 1
ATOM 8970 N N . GLY B 1 28 ? -45.725 -35.715 -4.177 1 69.16 28 GLY B N 1
ATOM 8971 C CA . GLY B 1 28 ? -46.704 -35.81 -3.105 1 69.16 28 GLY B CA 1
ATOM 8972 C C . GLY B 1 28 ? -46.103 -35.604 -1.728 1 69.16 28 GLY B C 1
ATOM 8973 O O . GLY B 1 28 ? -46.783 -35.782 -0.715 1 69.16 28 GLY B O 1
ATOM 8974 N N . ASP B 1 29 ? -44.83 -35.419 -1.727 1 71.88 29 ASP B N 1
ATOM 8975 C CA . ASP B 1 29 ? -44.184 -35.2 -0.437 1 71.88 29 ASP B CA 1
ATOM 8976 C C . ASP B 1 29 ? -44.425 -33.777 0.062 1 71.88 29 ASP B C 1
ATOM 8978 O O . ASP B 1 29 ? -44.384 -32.824 -0.719 1 71.88 29 ASP B O 1
ATOM 8982 N N . PRO B 1 30 ? -44.615 -33.649 1.376 1 74.14 30 PRO B N 1
ATOM 8983 C CA . PRO B 1 30 ? -44.857 -32.311 1.92 1 74.14 30 PRO B CA 1
ATOM 8984 C C . PRO B 1 30 ? -43.636 -31.401 1.813 1 74.14 30 PRO B C 1
ATOM 8986 O O . PRO B 1 30 ? -42.504 -31.856 1.998 1 74.14 30 PRO B O 1
ATOM 8989 N N . ILE B 1 31 ? -43.775 -30.263 1.22 1 72.12 31 ILE B N 1
ATOM 8990 C CA . ILE B 1 31 ? -42.734 -29.241 1.203 1 72.12 31 ILE B CA 1
ATOM 8991 C C . ILE B 1 31 ? -42.768 -28.45 2.509 1 72.12 31 ILE B C 1
ATOM 8993 O O . ILE B 1 31 ? -43.726 -27.722 2.777 1 72.12 31 ILE B O 1
ATOM 8997 N N . ILE B 1 32 ? -41.723 -28.777 3.24 1 67.76 32 ILE B N 1
ATOM 8998 C CA . ILE B 1 32 ? -41.602 -28.125 4.539 1 67.76 32 ILE B CA 1
ATOM 8999 C C . ILE B 1 32 ? -40.979 -26.742 4.366 1 67.76 32 ILE B C 1
ATOM 9001 O O . ILE B 1 32 ? -39.952 -26.596 3.7 1 67.76 32 ILE B O 1
ATOM 9005 N N . GLY B 1 33 ? -41.523 -25.655 4.905 1 66.6 33 GLY B N 1
ATOM 9006 C CA . GLY B 1 33 ? -40.95 -24.319 4.927 1 66.6 33 GLY B CA 1
ATOM 9007 C C . GLY B 1 33 ? -41.296 -23.5 3.698 1 66.6 33 GLY B C 1
ATOM 9008 O O . GLY B 1 33 ? -40.653 -22.486 3.42 1 66.6 33 GLY B O 1
ATOM 9009 N N . ALA B 1 34 ? -42.258 -23.987 2.858 1 74.13 34 ALA B N 1
ATOM 9010 C CA . ALA B 1 34 ? -42.72 -23.16 1.746 1 74.13 34 ALA B CA 1
ATOM 9011 C C . ALA B 1 34 ? -43.404 -21.893 2.251 1 74.13 34 ALA B C 1
ATOM 9013 O O . ALA B 1 34 ? -44.196 -21.941 3.195 1 74.13 34 ALA B O 1
ATOM 9014 N N . THR B 1 35 ? -43.077 -20.86 1.696 1 77.71 35 THR B N 1
ATOM 9015 C CA . THR B 1 35 ? -43.67 -19.581 2.074 1 77.71 35 THR B CA 1
ATOM 9016 C C . THR B 1 35 ? -44.992 -19.362 1.344 1 77.71 35 THR B C 1
ATOM 9018 O O . THR B 1 35 ? -45.057 -19.474 0.118 1 77.71 35 THR B O 1
ATOM 9021 N N . ILE B 1 36 ? -46.104 -19.2 2.112 1 78.57 36 ILE B N 1
ATOM 9022 C CA . ILE B 1 36 ? -47.413 -18.839 1.579 1 78.57 36 ILE B CA 1
ATOM 9023 C C . ILE B 1 36 ? -47.745 -17.397 1.959 1 78.57 36 ILE B C 1
ATOM 9025 O O . ILE B 1 36 ? -47.863 -17.072 3.143 1 78.57 36 ILE B O 1
ATOM 9029 N N . LYS B 1 37 ? -47.771 -16.553 1.032 1 78.46 37 LYS B N 1
ATOM 9030 C CA . LYS B 1 37 ? -48.057 -15.141 1.272 1 78.46 37 LYS B CA 1
ATOM 9031 C C . LYS B 1 37 ? -49.284 -14.687 0.486 1 78.46 37 LYS B C 1
ATOM 9033 O O . LYS B 1 37 ? -49.443 -15.039 -0.685 1 78.46 37 LYS B O 1
ATOM 9038 N N . ALA B 1 38 ? -50.306 -14.005 1.11 1 76.28 38 ALA B N 1
ATOM 9039 C CA . ALA B 1 38 ? -51.431 -13.38 0.418 1 76.28 38 ALA B CA 1
ATOM 9040 C C . ALA B 1 38 ? -50.983 -12.138 -0.348 1 76.28 38 ALA B C 1
ATOM 9042 O O . ALA B 1 38 ? -50.386 -11.227 0.23 1 76.28 38 ALA B O 1
ATOM 9043 N N . GLU B 1 39 ? -51.083 -12.182 -1.634 1 71.36 39 GLU B N 1
ATOM 9044 C CA . GLU B 1 39 ? -50.637 -11.117 -2.527 1 71.36 39 GLU B CA 1
ATOM 9045 C C . GLU B 1 39 ? -51.192 -9.763 -2.092 1 71.36 39 GLU B C 1
ATOM 9047 O O . GLU B 1 39 ? -52.384 -9.639 -1.804 1 71.36 39 GLU B O 1
ATOM 9052 N N . GLY B 1 40 ? -50.432 -8.636 -1.992 1 62.43 40 GLY B N 1
ATOM 9053 C CA . GLY B 1 40 ? -50.837 -7.281 -1.653 1 62.43 40 GLY B CA 1
ATOM 9054 C C . GLY B 1 40 ? -50.921 -7.039 -0.158 1 62.43 40 GLY B C 1
ATOM 9055 O O . GLY B 1 40 ? -51.309 -5.954 0.28 1 62.43 40 GLY B O 1
ATOM 9056 N N . THR B 1 41 ? -50.853 -8.21 0.672 1 63.76 41 THR B N 1
ATOM 9057 C CA . THR B 1 41 ? -50.903 -8.053 2.121 1 63.76 41 THR B CA 1
ATOM 9058 C C . THR B 1 41 ? -49.614 -8.557 2.765 1 63.76 41 THR B C 1
ATOM 9060 O O . THR B 1 41 ? -48.791 -9.194 2.103 1 63.76 41 THR B O 1
ATOM 9063 N N . GLN B 1 42 ? -49.304 -8.193 3.975 1 60.62 42 GLN B N 1
ATOM 9064 C CA . GLN B 1 42 ? -48.153 -8.668 4.736 1 60.62 42 GLN B CA 1
ATOM 9065 C C . GLN B 1 42 ? -48.47 -9.975 5.456 1 60.62 42 GLN B C 1
ATOM 9067 O O . GLN B 1 42 ? -47.625 -10.517 6.171 1 60.62 42 GLN B O 1
ATOM 9072 N N . THR B 1 43 ? -49.62 -10.562 5.188 1 67.76 43 THR B N 1
ATOM 9073 C CA . THR B 1 43 ? -50.015 -11.809 5.833 1 67.76 43 THR B CA 1
ATOM 9074 C C . THR B 1 43 ? -49.405 -13.007 5.111 1 67.76 43 THR B C 1
ATOM 9076 O O . THR B 1 43 ? -49.593 -13.173 3.904 1 67.76 43 THR B O 1
ATOM 9079 N N . GLY B 1 44 ? -48.406 -13.69 5.629 1 72.16 44 GLY B N 1
ATOM 9080 C CA . GLY B 1 44 ? -47.804 -14.903 5.1 1 72.16 44 GLY B CA 1
ATOM 9081 C C . GLY B 1 44 ? -47.578 -15.968 6.157 1 72.16 44 GLY B C 1
ATOM 9082 O O . GLY B 1 44 ? -47.672 -15.69 7.355 1 72.16 44 GLY B O 1
ATOM 9083 N N . THR B 1 45 ? -47.662 -17.227 5.784 1 75.87 45 THR B N 1
ATOM 9084 C CA . THR B 1 45 ? -47.338 -18.371 6.629 1 75.87 45 THR B CA 1
ATOM 9085 C C . THR B 1 45 ? -46.375 -19.316 5.915 1 75.87 45 THR B C 1
ATOM 9087 O O . THR B 1 45 ? -46.108 -19.154 4.723 1 75.87 45 THR B O 1
ATOM 9090 N N . VAL B 1 46 ? -45.742 -20.157 6.671 1 76.72 46 VAL B N 1
ATOM 9091 C CA . VAL B 1 46 ? -44.89 -21.2 6.11 1 76.72 46 VAL B CA 1
ATOM 9092 C C . VAL B 1 46 ? -45.476 -22.573 6.427 1 76.72 46 VAL B C 1
ATOM 9094 O O . VAL B 1 46 ? -46.174 -22.741 7.43 1 76.72 46 VAL B O 1
ATOM 9097 N N . THR B 1 47 ? -45.254 -23.502 5.498 1 77.37 47 THR B N 1
ATOM 9098 C CA . THR B 1 47 ? -45.785 -24.846 5.695 1 77.37 47 THR B CA 1
ATOM 9099 C C . THR B 1 47 ? -45.082 -25.541 6.857 1 77.37 47 THR B C 1
ATOM 9101 O O . THR B 1 47 ? -43.909 -25.274 7.129 1 77.37 47 THR B O 1
ATOM 9104 N N . ASN B 1 48 ? -45.875 -26.387 7.622 1 72.7 48 ASN B N 1
ATOM 9105 C CA . ASN B 1 48 ? -45.311 -27.191 8.701 1 72.7 48 ASN B CA 1
ATOM 9106 C C . ASN B 1 48 ? -44.688 -28.48 8.173 1 72.7 48 ASN B C 1
ATOM 9108 O O . ASN B 1 48 ? -44.551 -28.658 6.961 1 72.7 48 ASN B O 1
ATOM 9112 N N . TYR B 1 49 ? -43.98 -29.729 9.151 1 66.03 49 TYR B N 1
ATOM 9113 C CA . TYR B 1 49 ? -43.267 -30.965 8.849 1 66.03 49 TYR B CA 1
ATOM 9114 C C . TYR B 1 49 ? -44.073 -31.84 7.896 1 66.03 49 TYR B C 1
ATOM 9116 O O . TYR B 1 49 ? -43.504 -32.616 7.125 1 66.03 49 TYR B O 1
ATOM 9124 N N . ASP B 1 50 ? -45.585 -31.488 7.749 1 71.62 50 ASP B N 1
ATOM 9125 C CA . ASP B 1 50 ? -46.444 -32.286 6.879 1 71.62 50 ASP B CA 1
ATOM 9126 C C . ASP B 1 50 ? -46.859 -31.495 5.641 1 71.62 50 ASP B C 1
ATOM 9128 O O . ASP B 1 50 ? -47.738 -31.922 4.89 1 71.62 50 ASP B O 1
ATOM 9132 N N . GLY B 1 51 ? -46.247 -30.273 5.433 1 74.29 51 GLY B N 1
ATOM 9133 C CA . GLY B 1 51 ? -46.558 -29.403 4.31 1 74.29 51 GLY B CA 1
ATOM 9134 C C . GLY B 1 51 ? -47.852 -28.634 4.491 1 74.29 51 GLY B C 1
ATOM 9135 O O . GLY B 1 51 ? -48.354 -28.021 3.547 1 74.29 51 GLY B O 1
ATOM 9136 N N . ASP B 1 52 ? -48.435 -28.699 5.687 1 77.86 52 ASP B N 1
ATOM 9137 C CA . ASP B 1 52 ? -49.724 -28.055 5.924 1 77.86 52 ASP B CA 1
ATOM 9138 C C . ASP B 1 52 ? -49.544 -26.583 6.29 1 77.86 52 ASP B C 1
ATOM 9140 O O . ASP B 1 52 ? -48.535 -26.206 6.89 1 77.86 52 ASP B O 1
ATOM 9144 N N . PHE B 1 53 ? -50.445 -25.746 5.798 1 78.71 53 PHE B N 1
ATOM 9145 C CA . PHE B 1 53 ? -50.453 -24.34 6.184 1 78.71 53 PHE B CA 1
ATOM 9146 C C . PHE B 1 53 ? -51.865 -23.881 6.528 1 78.71 53 PHE B C 1
ATOM 9148 O O . PHE B 1 53 ? -52.845 -24.502 6.109 1 78.71 53 PHE B O 1
ATOM 9155 N N . THR B 1 54 ? -52.029 -22.943 7.482 1 80.24 54 THR B N 1
ATOM 9156 C CA . THR B 1 54 ? -53.235 -22.176 7.774 1 80.24 54 THR B CA 1
ATOM 9157 C C . THR B 1 54 ? -52.965 -20.678 7.658 1 80.24 54 THR B C 1
ATOM 9159 O O . THR B 1 54 ? -51.993 -20.172 8.221 1 80.24 54 THR B O 1
ATOM 9162 N N . ILE B 1 55 ? -53.664 -20.053 6.797 1 76.81 55 ILE B N 1
ATOM 9163 C CA . ILE B 1 55 ? -53.49 -18.616 6.616 1 76.81 55 ILE B CA 1
ATOM 9164 C C . ILE B 1 55 ? -54.85 -17.922 6.661 1 76.81 55 ILE B C 1
ATOM 9166 O O . ILE B 1 55 ? -55.832 -18.431 6.117 1 76.81 55 ILE B O 1
ATOM 9170 N N . SER B 1 56 ? -54.996 -16.847 7.413 1 77.43 56 SER B N 1
ATOM 9171 C CA . SER B 1 56 ? -56.183 -15.998 7.426 1 77.43 56 SER B CA 1
ATOM 9172 C C . SER B 1 56 ? -56.054 -14.852 6.428 1 77.43 56 SER B C 1
ATOM 9174 O O . SER B 1 56 ? -55.136 -14.035 6.528 1 77.43 56 SER B O 1
ATOM 9176 N N . CYS B 1 57 ? -56.807 -14.955 5.362 1 75.69 57 CYS B N 1
ATOM 9177 C CA . CYS B 1 57 ? -56.794 -13.927 4.327 1 75.69 57 CYS B CA 1
ATOM 9178 C C . CYS B 1 57 ? -58.207 -13.627 3.839 1 75.69 57 CYS B C 1
ATOM 9180 O O . CYS B 1 57 ? -59.161 -14.299 4.234 1 75.69 57 CYS B O 1
ATOM 9182 N N . ARG B 1 58 ? -58.373 -12.581 3.041 1 73.68 58 ARG B N 1
ATOM 9183 C CA . ARG B 1 58 ? -59.666 -12.265 2.444 1 73.68 58 ARG B CA 1
ATOM 9184 C C . ARG B 1 58 ? -60.143 -13.396 1.54 1 73.68 58 ARG B C 1
ATOM 9186 O O . ARG B 1 58 ? -59.34 -14.029 0.852 1 73.68 58 ARG B O 1
ATOM 9193 N N . ASN B 1 59 ? -61.392 -13.703 1.711 1 73.38 59 ASN B N 1
ATOM 9194 C CA . ASN B 1 59 ? -61.941 -14.682 0.779 1 73.38 59 ASN B CA 1
ATOM 9195 C C . ASN B 1 59 ? -61.645 -14.305 -0.67 1 73.38 59 ASN B C 1
ATOM 9197 O O . ASN B 1 59 ? -61.865 -13.163 -1.076 1 73.38 59 ASN B O 1
ATOM 9201 N N . GLY B 1 60 ? -60.924 -15.144 -1.452 1 74.71 60 GLY B N 1
ATOM 9202 C CA . GLY B 1 60 ? -60.552 -14.877 -2.832 1 74.71 60 GLY B CA 1
ATOM 9203 C C . GLY B 1 60 ? -59.155 -14.303 -2.974 1 74.71 60 GLY B C 1
ATOM 9204 O O . GLY B 1 60 ? -58.718 -13.985 -4.082 1 74.71 60 GLY B O 1
ATOM 9205 N N . ALA B 1 61 ? -58.475 -14.139 -1.847 1 74.48 61 ALA B N 1
ATOM 9206 C CA . ALA B 1 61 ? -57.132 -13.57 -1.923 1 74.48 61 ALA B CA 1
ATOM 9207 C C . ALA B 1 61 ? -56.172 -14.522 -2.629 1 74.48 61 ALA B C 1
ATOM 9209 O O . ALA B 1 61 ? -56.303 -15.743 -2.516 1 74.48 61 ALA B O 1
ATOM 9210 N N . THR B 1 62 ? -55.316 -14.041 -3.53 1 79.17 62 THR B N 1
ATOM 9211 C CA . THR B 1 62 ? -54.282 -14.835 -4.186 1 79.17 62 THR B CA 1
ATOM 9212 C C . THR B 1 62 ? -53.117 -15.097 -3.236 1 79.17 62 THR B C 1
ATOM 9214 O O . THR B 1 62 ? -52.523 -14.159 -2.7 1 79.17 62 THR B O 1
ATOM 9217 N N . LEU B 1 63 ? -52.875 -16.422 -2.99 1 79.71 63 LEU B N 1
ATOM 9218 C CA . LEU B 1 63 ? -51.746 -16.854 -2.173 1 79.71 63 LEU B CA 1
ATOM 9219 C C . LEU B 1 63 ? -50.533 -17.163 -3.043 1 79.71 63 LEU B C 1
ATOM 9221 O O . LEU B 1 63 ? -50.632 -17.929 -4.005 1 79.71 63 LEU B O 1
ATOM 9225 N N . ASN B 1 64 ? -49.482 -16.479 -2.816 1 78.48 64 ASN B N 1
ATOM 9226 C CA . ASN B 1 64 ? -48.196 -16.805 -3.422 1 78.48 64 ASN B CA 1
ATOM 9227 C C . ASN B 1 64 ? -47.424 -17.822 -2.586 1 78.48 64 ASN B C 1
ATOM 9229 O O . ASN B 1 64 ? -47.054 -17.541 -1.444 1 78.48 64 ASN B O 1
ATOM 9233 N N . VAL B 1 65 ? -47.249 -19.046 -3.136 1 77.53 65 VAL B N 1
ATOM 9234 C CA . VAL B 1 65 ? -46.54 -20.131 -2.466 1 77.53 65 VAL B CA 1
ATOM 9235 C C . VAL B 1 65 ? -45.164 -20.319 -3.1 1 77.53 65 VAL B C 1
ATOM 9237 O O . VAL B 1 65 ? -45.056 -20.553 -4.306 1 77.53 65 VAL B O 1
ATOM 9240 N N . SER B 1 66 ? -44.132 -20.044 -2.396 1 73.28 66 SER B N 1
ATOM 9241 C CA . SER B 1 66 ? -42.784 -20.178 -2.94 1 73.28 66 SER B CA 1
ATOM 9242 C C . SER B 1 66 ? -41.889 -20.987 -2.007 1 73.28 66 SER B C 1
ATOM 9244 O O . SER B 1 66 ? -42.102 -21.002 -0.793 1 73.28 66 SER B O 1
ATOM 9246 N N . TYR B 1 67 ? -41.097 -21.831 -2.549 1 66.04 67 TYR B N 1
ATOM 9247 C CA . TYR B 1 67 ? -40.052 -22.597 -1.878 1 66.04 67 TYR B CA 1
ATOM 9248 C C . TYR B 1 67 ? -38.825 -22.742 -2.769 1 66.04 67 TYR B C 1
ATOM 9250 O O . TYR B 1 67 ? -38.948 -22.904 -3.986 1 66.04 67 TYR B O 1
ATOM 9258 N N . ILE B 1 68 ? -37.601 -22.608 -2.201 1 54.35 68 ILE B N 1
ATOM 9259 C CA . ILE B 1 68 ? -36.355 -22.705 -2.955 1 54.35 68 ILE B CA 1
ATOM 9260 C C . ILE B 1 68 ? -36.309 -24.033 -3.707 1 54.35 68 ILE B C 1
ATOM 9262 O O . ILE B 1 68 ? -36.557 -25.092 -3.125 1 54.35 68 ILE B O 1
ATOM 9266 N N . GLY B 1 69 ? -36.035 -24.111 -4.988 1 53.89 69 GLY B N 1
ATOM 9267 C CA . GLY B 1 69 ? -35.966 -25.282 -5.847 1 53.89 69 GLY B CA 1
ATOM 9268 C C . GLY B 1 69 ? -37.287 -25.606 -6.521 1 53.89 69 GLY B C 1
ATOM 9269 O O . GLY B 1 69 ? -37.365 -26.532 -7.331 1 53.89 69 GLY B O 1
ATOM 9270 N N . PHE B 1 70 ? -38.427 -24.914 -6.134 1 62.64 70 PHE B N 1
ATOM 9271 C CA . PHE B 1 70 ? -39.738 -25.15 -6.728 1 62.64 70 PHE B CA 1
ATOM 9272 C C . PHE B 1 70 ? -40.287 -23.873 -7.353 1 62.64 70 PHE B C 1
ATOM 9274 O O . PHE B 1 70 ? -40.003 -22.772 -6.878 1 62.64 70 PHE B O 1
ATOM 9281 N N . ALA B 1 71 ? -40.812 -23.876 -8.527 1 65.32 71 ALA B N 1
ATOM 9282 C CA . ALA B 1 71 ? -41.486 -22.737 -9.145 1 65.32 71 ALA B CA 1
ATOM 9283 C C . ALA B 1 71 ? -42.578 -22.186 -8.232 1 65.32 71 ALA B C 1
ATOM 9285 O O . ALA B 1 71 ? -43.409 -22.94 -7.722 1 65.32 71 ALA B O 1
ATOM 9286 N N . PRO B 1 72 ? -42.505 -20.888 -7.946 1 70.34 72 PRO B N 1
ATOM 9287 C CA . PRO B 1 72 ? -43.584 -20.328 -7.13 1 70.34 72 PRO B CA 1
ATOM 9288 C C . PRO B 1 72 ? -44.963 -20.534 -7.753 1 70.34 72 PRO B C 1
ATOM 9290 O O . PRO B 1 72 ? -45.095 -20.54 -8.98 1 70.34 72 PRO B O 1
ATOM 9293 N N . LYS B 1 73 ? -46.006 -20.847 -6.991 1 74.58 73 LYS B N 1
ATOM 9294 C CA . LYS B 1 73 ? -47.373 -21.076 -7.451 1 74.58 73 LYS B CA 1
ATOM 9295 C C . LYS B 1 73 ? -48.352 -20.133 -6.757 1 74.58 73 LYS B C 1
ATOM 9297 O O . LYS B 1 73 ? -48.283 -19.943 -5.541 1 74.58 73 LYS B O 1
ATOM 9302 N N . GLN B 1 74 ? -49.162 -19.388 -7.585 1 77.57 74 GLN B N 1
ATOM 9303 C CA . GLN B 1 74 ? -50.234 -18.557 -7.046 1 77.57 74 GLN B CA 1
ATOM 9304 C C . GLN B 1 74 ? -51.541 -19.34 -6.952 1 77.57 74 GLN B C 1
ATOM 9306 O O . GLN B 1 74 ? -51.944 -20.003 -7.91 1 77.57 74 GLN B O 1
ATOM 9311 N N . VAL B 1 75 ? -52.118 -19.405 -5.769 1 79.31 75 VAL B N 1
ATOM 9312 C CA . VAL B 1 75 ? -53.386 -20.105 -5.594 1 79.31 75 VAL B CA 1
ATOM 9313 C C . VAL B 1 75 ? -54.403 -19.177 -4.934 1 79.31 75 VAL B C 1
ATOM 9315 O O . VAL B 1 75 ? -54.043 -18.35 -4.093 1 79.31 75 VAL B O 1
ATOM 9318 N N . LYS B 1 76 ? -55.654 -19.176 -5.247 1 76.33 76 LYS B N 1
ATOM 9319 C CA . LYS B 1 76 ? -56.71 -18.357 -4.659 1 76.33 76 LYS B CA 1
ATOM 9320 C C . LYS B 1 76 ? -57.25 -18.989 -3.38 1 76.33 76 LYS B C 1
ATOM 9322 O O . LYS B 1 76 ? -57.512 -20.193 -3.339 1 76.33 76 LYS B O 1
ATOM 9327 N N . ALA B 1 77 ? -57.425 -18.192 -2.402 1 78.55 77 ALA B N 1
ATOM 9328 C CA . ALA B 1 77 ? -57.992 -18.612 -1.123 1 78.55 77 ALA B CA 1
ATOM 9329 C C . ALA B 1 77 ? -59.508 -18.751 -1.214 1 78.55 77 ALA B C 1
ATOM 9331 O O . ALA B 1 77 ? -60.198 -17.825 -1.647 1 78.55 77 ALA B O 1
ATOM 9332 N N . GLU B 1 78 ? -60.098 -19.897 -1.17 1 72.08 78 GLU B N 1
ATOM 9333 C CA . GLU B 1 78 ? -61.544 -20.099 -1.171 1 72.08 78 GLU B CA 1
ATOM 9334 C C . GLU B 1 78 ? -62.036 -20.573 0.194 1 72.08 78 GLU B C 1
ATOM 9336 O O . GLU B 1 78 ? -61.413 -21.433 0.82 1 72.08 78 GLU B O 1
ATOM 9341 N N . THR B 1 79 ? -63.181 -20.1 0.658 1 68.06 79 THR B N 1
ATOM 9342 C CA . THR B 1 79 ? -63.824 -20.459 1.917 1 68.06 79 THR B CA 1
ATOM 9343 C C . THR B 1 79 ? -64.252 -21.924 1.907 1 68.06 79 THR B C 1
ATOM 9345 O O . THR B 1 79 ? -64.845 -22.396 0.935 1 68.06 79 THR B O 1
ATOM 9348 N N . GLY B 1 80 ? -63.882 -22.809 2.982 1 66.44 80 GLY B N 1
ATOM 9349 C CA . GLY B 1 80 ? -64.36 -24.163 3.209 1 66.44 80 GLY B CA 1
ATOM 9350 C C . GLY B 1 80 ? -63.545 -25.213 2.477 1 66.44 80 GLY B C 1
ATOM 9351 O O . GLY B 1 80 ? -63.754 -26.413 2.669 1 66.44 80 GLY B O 1
ATOM 9352 N N . LYS B 1 81 ? -62.559 -24.881 1.515 1 69.91 81 LYS B N 1
ATOM 9353 C CA . LYS B 1 81 ? -61.791 -25.879 0.775 1 69.91 81 LYS B CA 1
ATOM 9354 C C . LYS B 1 81 ? -60.38 -26.016 1.339 1 69.91 81 LYS B C 1
ATOM 9356 O O . LYS B 1 81 ? -59.718 -25.015 1.619 1 69.91 81 LYS B O 1
ATOM 9361 N N . VAL B 1 82 ? -60.017 -27.149 1.665 1 75.02 82 VAL B N 1
ATOM 9362 C CA . VAL B 1 82 ? -58.641 -27.455 2.045 1 75.02 82 VAL B CA 1
ATOM 9363 C C . VAL B 1 82 ? -57.744 -27.418 0.81 1 75.02 82 VAL B C 1
ATOM 9365 O O . VAL B 1 82 ? -57.936 -28.196 -0.128 1 75.02 82 VAL B O 1
ATOM 9368 N N . LEU B 1 83 ? -56.823 -26.411 0.67 1 76.71 83 LEU B N 1
ATOM 9369 C CA . LEU B 1 83 ? -55.976 -26.228 -0.504 1 76.71 83 LEU B CA 1
ATOM 9370 C C . LEU B 1 83 ? -54.834 -27.238 -0.513 1 76.71 83 LEU B C 1
ATOM 9372 O O . LEU B 1 83 ? -54.164 -27.434 0.503 1 76.71 83 LEU B O 1
ATOM 9376 N N . LYS B 1 84 ? -54.758 -28.107 -1.549 1 76.35 84 LYS B N 1
ATOM 9377 C CA . LYS B 1 84 ? -53.592 -28.941 -1.829 1 76.35 84 LYS B CA 1
ATOM 9378 C C . LYS B 1 84 ? -52.734 -28.333 -2.934 1 76.35 84 LYS B C 1
ATOM 9380 O O . LYS B 1 84 ? -53.093 -28.395 -4.112 1 76.35 84 LYS B O 1
ATOM 9385 N N . ILE B 1 85 ? -51.726 -27.68 -2.547 1 75.84 85 ILE B N 1
ATOM 9386 C CA . ILE B 1 85 ? -50.851 -26.976 -3.477 1 75.84 85 ILE B CA 1
ATOM 9387 C C . ILE B 1 85 ? -49.636 -27.843 -3.801 1 75.84 85 ILE B C 1
ATOM 9389 O O . ILE B 1 85 ? -48.9 -28.251 -2.9 1 75.84 85 ILE B O 1
ATOM 9393 N N . VAL B 1 86 ? -49.476 -28.302 -4.945 1 74.94 86 VAL B N 1
ATOM 9394 C CA . VAL B 1 86 ? -48.308 -29.04 -5.416 1 74.94 86 VAL B CA 1
ATOM 9395 C C . VAL B 1 86 ? -47.336 -28.084 -6.103 1 74.94 86 VAL B C 1
ATOM 9397 O O . VAL B 1 86 ? -47.688 -27.433 -7.09 1 74.94 86 VAL B O 1
ATOM 9400 N N . LEU B 1 87 ? -46.279 -27.835 -5.407 1 70.24 87 LEU B N 1
ATOM 9401 C CA . LEU B 1 87 ? -45.232 -27.039 -6.04 1 70.24 87 LEU B CA 1
ATOM 9402 C C . LEU B 1 87 ? -44.392 -27.896 -6.981 1 70.24 87 LEU B C 1
ATOM 9404 O O . LEU B 1 87 ? -44.047 -29.033 -6.65 1 70.24 87 LEU B O 1
ATOM 9408 N N . GLU B 1 88 ? -44.407 -27.573 -8.149 1 62.33 88 GLU B N 1
ATOM 9409 C CA . GLU B 1 88 ? -43.531 -28.241 -9.107 1 62.33 88 GLU B CA 1
ATOM 9410 C C . GLU B 1 88 ? -42.082 -27.795 -8.935 1 62.33 88 GLU B C 1
ATOM 9412 O O . GLU B 1 88 ? -41.817 -26.629 -8.636 1 62.33 88 GLU B O 1
ATOM 9417 N N . GLU B 1 89 ? -41.278 -28.809 -8.644 1 51.35 89 GLU B N 1
ATOM 9418 C CA . GLU B 1 89 ? -39.866 -28.442 -8.625 1 51.35 89 GLU B CA 1
ATOM 9419 C C . GLU B 1 89 ? -39.545 -27.423 -9.715 1 51.35 89 GLU B C 1
ATOM 9421 O O . GLU B 1 89 ? -40.101 -27.485 -10.813 1 51.35 89 GLU B O 1
ATOM 9426 N N . GLU B 1 90 ? -39.259 -26.295 -9.223 1 44.06 90 GLU B N 1
ATOM 9427 C CA . GLU B 1 90 ? -38.848 -25.341 -10.249 1 44.06 90 GLU B CA 1
ATOM 9428 C C . GLU B 1 90 ? -38.077 -26.033 -11.369 1 44.06 90 GLU B C 1
ATOM 9430 O O . GLU B 1 90 ? -37.043 -26.658 -11.125 1 44.06 90 GLU B O 1
ATOM 9435 N N . ALA B 1 91 ? -38.846 -26.729 -12.147 1 38.43 91 ALA B N 1
ATOM 9436 C CA . ALA B 1 91 ? -38.069 -27.06 -13.339 1 38.43 91 ALA B CA 1
ATOM 9437 C C . ALA B 1 91 ? -37.043 -25.972 -13.644 1 38.43 91 ALA B C 1
ATOM 9439 O O . ALA B 1 91 ? -37.313 -24.784 -13.456 1 38.43 91 ALA B O 1
ATOM 9440 N N . THR B 1 92 ? -35.836 -26.294 -13.337 1 38.92 92 THR B N 1
ATOM 9441 C CA . THR B 1 92 ? -34.801 -25.455 -13.929 1 38.92 92 THR B CA 1
ATOM 9442 C C . THR B 1 92 ? -35.339 -24.713 -15.15 1 38.92 92 THR B C 1
ATOM 9444 O O . THR B 1 92 ? -35.377 -25.266 -16.251 1 38.92 92 THR B O 1
ATOM 9447 N N . THR B 1 93 ? -36.565 -24.392 -15.11 1 38.28 93 THR B N 1
ATOM 9448 C CA . THR B 1 93 ? -36.916 -23.667 -16.326 1 38.28 93 THR B CA 1
ATOM 9449 C C . THR B 1 93 ? -35.716 -22.887 -16.855 1 38.28 93 THR B C 1
ATOM 9451 O O . THR B 1 93 ? -34.859 -22.454 -16.081 1 38.28 93 THR B O 1
ATOM 9454 N N . LEU B 1 94 ? -35.503 -23.012 -18.064 1 41.29 94 LEU B N 1
ATOM 9455 C CA . LEU B 1 94 ? -34.592 -22.523 -19.093 1 41.29 94 LEU B CA 1
ATOM 9456 C C . LEU B 1 94 ? -34.315 -21.034 -18.911 1 41.29 94 LEU B C 1
ATOM 9458 O O . LEU B 1 94 ? -33.554 -20.442 -19.679 1 41.29 94 LEU B O 1
ATOM 9462 N N . ASN B 1 95 ? -35.139 -20.349 -18.207 1 49.44 95 ASN B N 1
ATOM 9463 C CA . ASN B 1 95 ? -34.798 -18.934 -18.309 1 49.44 95 ASN B CA 1
ATOM 9464 C C . ASN B 1 95 ? -33.595 -18.583 -17.439 1 49.44 95 ASN B C 1
ATOM 9466 O O . ASN B 1 95 ? -33.754 -18.096 -16.318 1 49.44 95 ASN B O 1
ATOM 9470 N N . GLU B 1 96 ? -32.577 -19.171 -17.682 1 61.57 96 GLU B N 1
ATOM 9471 C CA . GLU B 1 96 ? -31.32 -18.87 -17.004 1 61.57 96 GLU B CA 1
ATOM 9472 C C . GLU B 1 96 ? -30.806 -17.484 -17.382 1 61.57 96 GLU B C 1
ATOM 9474 O O . GLU B 1 96 ? -30.713 -17.152 -18.566 1 61.57 96 GLU B O 1
ATOM 9479 N N . VAL B 1 97 ? -30.877 -16.615 -16.442 1 71.09 97 VAL B N 1
ATOM 9480 C CA . VAL B 1 97 ? -30.301 -15.29 -16.647 1 71.09 97 VAL B CA 1
ATOM 9481 C C . VAL B 1 97 ? -28.782 -15.359 -16.51 1 71.09 97 VAL B C 1
ATOM 9483 O O . VAL B 1 97 ? -28.264 -15.977 -15.577 1 71.09 97 VAL B O 1
ATOM 9486 N N . VAL B 1 98 ? -28.159 -14.977 -17.573 1 74.66 98 VAL B N 1
ATOM 9487 C CA . VAL B 1 98 ? -26.7 -14.945 -17.552 1 74.66 98 VAL B CA 1
ATOM 9488 C C . VAL B 1 98 ? -26.214 -13.498 -17.545 1 74.66 98 VAL B C 1
ATOM 9490 O O . VAL B 1 98 ? -26.921 -12.597 -18.003 1 74.66 98 VAL B O 1
ATOM 9493 N N . VAL B 1 99 ? -25.111 -13.37 -16.915 1 74.7 99 VAL B N 1
ATOM 9494 C CA . VAL B 1 99 ? -24.492 -12.049 -16.907 1 74.7 99 VAL B CA 1
ATOM 9495 C C . VAL B 1 99 ? -23.572 -11.901 -18.117 1 74.7 99 VAL B C 1
ATOM 9497 O O . VAL B 1 99 ? -22.697 -12.739 -18.345 1 74.7 99 VAL B O 1
ATOM 9500 N N . THR B 1 100 ? -23.844 -10.917 -18.841 1 74.95 100 THR B N 1
ATOM 9501 C CA . THR B 1 100 ? -23.039 -10.633 -20.024 1 74.95 100 THR B CA 1
ATOM 9502 C C . THR B 1 100 ? -22.108 -9.45 -19.773 1 74.95 100 THR B C 1
ATOM 9504 O O . THR B 1 100 ? -21.783 -9.142 -18.625 1 74.95 100 THR B O 1
ATOM 9507 N N . ALA B 1 101 ? -21.609 -8.974 -20.871 1 76.28 101 ALA B N 1
ATOM 9508 C CA . ALA B 1 101 ? -20.618 -7.906 -20.773 1 76.28 101 ALA B CA 1
ATOM 9509 C C . ALA B 1 101 ? -21.166 -6.721 -19.982 1 76.28 101 ALA B C 1
ATOM 9511 O O . ALA B 1 101 ? -22.337 -6.362 -20.121 1 76.28 101 ALA B O 1
ATOM 9512 N N . LEU B 1 102 ? -20.332 -6.141 -19.147 1 76.39 102 LEU B N 1
ATOM 9513 C CA . LEU B 1 102 ? -20.599 -4.946 -18.354 1 76.39 102 LEU B CA 1
ATOM 9514 C C . LEU B 1 102 ? -21.675 -5.218 -17.307 1 76.39 102 LEU B C 1
ATOM 9516 O O . LEU B 1 102 ? -22.369 -4.296 -16.871 1 76.39 102 LEU B O 1
ATOM 9520 N N . GLY B 1 103 ? -21.904 -6.601 -17.093 1 74.57 103 GLY B N 1
ATOM 9521 C CA . GLY B 1 103 ? -22.821 -7.007 -16.04 1 74.57 103 GLY B CA 1
ATOM 9522 C C . GLY B 1 103 ? -24.271 -7.016 -16.483 1 74.57 103 GLY B C 1
ATOM 9523 O O . GLY B 1 103 ? -25.179 -7.11 -15.654 1 74.57 103 GLY B O 1
ATOM 9524 N N . ILE B 1 104 ? -24.517 -6.871 -17.706 1 78.53 104 ILE B N 1
ATOM 9525 C CA . ILE B 1 104 ? -25.88 -6.875 -18.227 1 78.53 104 ILE B CA 1
ATOM 9526 C C . ILE B 1 104 ? -26.459 -8.286 -18.145 1 78.53 104 ILE B C 1
ATOM 9528 O O . ILE B 1 104 ? -25.865 -9.238 -18.656 1 78.53 104 ILE B O 1
ATOM 9532 N N . LYS B 1 105 ? -27.497 -8.385 -17.434 1 78.59 105 LYS B N 1
ATOM 9533 C CA . LYS B 1 105 ? -28.18 -9.672 -17.334 1 78.59 105 LYS B CA 1
ATOM 9534 C C . LYS B 1 105 ? -29.128 -9.884 -18.51 1 78.59 105 LYS B C 1
ATOM 9536 O O . LYS B 1 105 ? -29.888 -8.984 -18.873 1 78.59 105 LYS B O 1
ATOM 9541 N N . LYS B 1 106 ? -28.947 -10.973 -19.072 1 80.66 106 LYS B N 1
ATOM 9542 C CA . LYS B 1 106 ? -29.797 -11.332 -20.203 1 80.66 106 LYS B CA 1
ATOM 9543 C C . LYS B 1 106 ? -30.29 -12.772 -20.085 1 80.66 106 LYS B C 1
ATOM 9545 O O . LYS B 1 106 ? -29.603 -13.624 -19.516 1 80.66 106 LYS B O 1
ATOM 9550 N N . ASP B 1 107 ? -31.433 -12.886 -20.574 1 79.77 107 ASP B N 1
ATOM 9551 C CA . ASP B 1 107 ? -31.924 -14.254 -20.718 1 79.77 107 ASP B CA 1
ATOM 9552 C C . ASP B 1 107 ? -31.105 -15.026 -21.75 1 79.77 107 ASP B C 1
ATOM 9554 O O . ASP B 1 107 ? -30.826 -14.515 -22.837 1 79.77 107 ASP B O 1
ATOM 9558 N N . GLN B 1 108 ? -30.714 -16.114 -21.347 1 79.95 108 GLN B N 1
ATOM 9559 C CA . GLN B 1 108 ? -29.876 -16.931 -22.218 1 79.95 108 GLN B CA 1
ATOM 9560 C C . GLN B 1 108 ? -30.563 -17.192 -23.555 1 79.95 108 GLN B C 1
ATOM 9562 O O . GLN B 1 108 ? -29.9 -17.295 -24.59 1 79.95 108 GLN B O 1
ATOM 9567 N N . LYS B 1 109 ? -31.875 -17.254 -23.561 1 79.51 109 LYS B N 1
ATOM 9568 C CA . LYS B 1 109 ? -32.647 -17.541 -24.767 1 79.51 109 LYS B CA 1
ATOM 9569 C C . LYS B 1 109 ? -32.498 -16.423 -25.794 1 79.51 109 LYS B C 1
ATOM 9571 O O . LYS B 1 109 ? -32.644 -16.653 -26.996 1 79.51 109 LYS B O 1
ATOM 9576 N N . LYS B 1 110 ? -32.183 -15.228 -25.369 1 83.19 110 LYS B N 1
ATOM 9577 C CA . LYS B 1 110 ? -32.142 -14.07 -26.257 1 83.19 110 LYS B CA 1
ATOM 9578 C C . LYS B 1 110 ? -30.756 -13.896 -26.87 1 83.19 110 LYS B C 1
ATOM 9580 O O . LYS B 1 110 ? -30.567 -13.072 -27.768 1 83.19 110 LYS B O 1
ATOM 9585 N N . LEU B 1 111 ? -29.887 -14.667 -26.407 1 84.19 111 LEU B N 1
ATOM 9586 C CA . LEU B 1 111 ? -28.504 -14.433 -26.808 1 84.19 111 LEU B CA 1
ATOM 9587 C C . LEU B 1 111 ? -28.211 -15.085 -28.155 1 84.19 111 LEU B C 1
ATOM 9589 O O . LEU B 1 111 ? -28.633 -16.216 -28.407 1 84.19 111 LEU B O 1
ATOM 9593 N N . GLY B 1 112 ? -27.53 -14.394 -28.972 1 85.62 112 GLY B N 1
ATOM 9594 C CA . GLY B 1 112 ? -27.142 -14.905 -30.277 1 85.62 112 GLY B CA 1
ATOM 9595 C C . GLY B 1 112 ? -25.711 -15.407 -30.32 1 85.62 112 GLY B C 1
ATOM 9596 O O . GLY B 1 112 ? -25.145 -15.593 -31.4 1 85.62 112 GLY B O 1
ATOM 9597 N N . TYR B 1 113 ? -25.028 -15.466 -29.243 1 84.97 113 TYR B N 1
ATOM 9598 C CA . TYR B 1 113 ? -23.653 -15.949 -29.177 1 84.97 113 TYR B CA 1
ATOM 9599 C C . TYR B 1 113 ? -23.48 -16.945 -28.036 1 84.97 113 TYR B C 1
ATOM 9601 O O . TYR B 1 113 ? -24.354 -17.071 -27.175 1 84.97 113 TYR B O 1
ATOM 9609 N N . ALA B 1 114 ? -22.383 -17.613 -28.041 1 81.76 114 ALA B N 1
ATOM 9610 C CA . ALA B 1 114 ? -22.144 -18.694 -27.088 1 81.76 114 ALA B CA 1
ATOM 9611 C C . ALA B 1 114 ? -21.608 -18.153 -25.767 1 81.76 114 ALA B C 1
ATOM 9613 O O . ALA B 1 114 ? -20.756 -17.261 -25.754 1 81.76 114 ALA B O 1
ATOM 9614 N N . ILE B 1 115 ? -22.087 -18.618 -24.657 1 83.39 115 ILE B N 1
ATOM 9615 C CA . ILE B 1 115 ? -21.617 -18.332 -23.306 1 83.39 115 ILE B CA 1
ATOM 9616 C C . ILE B 1 115 ? -21.613 -19.615 -22.478 1 83.39 115 ILE B C 1
ATOM 9618 O O . ILE B 1 115 ? -22.515 -20.447 -22.607 1 83.39 115 ILE B O 1
ATOM 9622 N N . SER B 1 116 ? -20.521 -19.865 -21.829 1 85.72 116 SER B N 1
ATOM 9623 C CA . SER B 1 116 ? -20.466 -20.968 -20.875 1 85.72 116 SER B CA 1
ATOM 9624 C C . SER B 1 116 ? -20.593 -20.464 -19.441 1 85.72 116 SER B C 1
ATOM 9626 O O . SER B 1 116 ? -19.902 -19.522 -19.045 1 85.72 116 SER B O 1
ATOM 9628 N N . SER B 1 117 ? -21.468 -20.995 -18.704 1 85.55 117 SER B N 1
ATOM 9629 C CA . SER B 1 117 ? -21.68 -20.586 -17.319 1 85.55 117 SER B CA 1
ATOM 9630 C C . SER B 1 117 ? -21.413 -21.738 -16.355 1 85.55 117 SER B C 1
ATOM 9632 O O . SER B 1 117 ? -21.826 -22.872 -16.606 1 85.55 117 SER B O 1
ATOM 9634 N N . ILE B 1 118 ? -20.695 -21.462 -15.315 1 85.6 118 ILE B N 1
ATOM 9635 C CA . ILE B 1 118 ? -20.398 -22.424 -14.258 1 85.6 118 ILE B CA 1
ATOM 9636 C C . ILE B 1 118 ? -20.931 -21.906 -12.925 1 85.6 118 ILE B C 1
ATOM 9638 O O . ILE B 1 118 ? -20.603 -20.793 -12.507 1 85.6 118 ILE B O 1
ATOM 9642 N N . ASN B 1 119 ? -21.642 -22.717 -12.258 1 82.76 119 ASN B N 1
ATOM 9643 C CA . ASN B 1 119 ? -22.28 -22.286 -11.018 1 82.76 119 ASN B CA 1
ATOM 9644 C C . ASN B 1 119 ? -21.407 -22.589 -9.804 1 82.76 119 ASN B C 1
ATOM 9646 O O . ASN B 1 119 ? -20.486 -23.404 -9.883 1 82.76 119 ASN B O 1
ATOM 9650 N N . SER B 1 120 ? -21.98 -21.796 -8.738 1 80.17 120 SER B N 1
ATOM 9651 C CA . SER B 1 120 ? -21.229 -21.846 -7.488 1 80.17 120 SER B CA 1
ATOM 9652 C C . SER B 1 120 ? -21.079 -23.28 -6.99 1 80.17 120 SER B C 1
ATOM 9654 O O . SER B 1 120 ? -20.029 -23.653 -6.463 1 80.17 120 SER B O 1
ATOM 9656 N N . ASP B 1 121 ? -21.899 -24.312 -7.103 1 76.21 121 ASP B N 1
ATOM 9657 C CA . ASP B 1 121 ? -21.864 -25.673 -6.576 1 76.21 121 ASP B CA 1
ATOM 9658 C C . ASP B 1 121 ? -20.744 -26.484 -7.223 1 76.21 121 ASP B C 1
ATOM 9660 O O . ASP B 1 121 ? -20.109 -27.311 -6.565 1 76.21 121 ASP B O 1
ATOM 9664 N N . GLU B 1 122 ? -20.522 -26.243 -8.421 1 75.94 122 GLU B N 1
ATOM 9665 C CA . GLU B 1 122 ? -19.475 -26.958 -9.145 1 75.94 122 GLU B CA 1
ATOM 9666 C C . GLU B 1 122 ? -18.088 -26.483 -8.721 1 75.94 122 GLU B C 1
ATOM 9668 O O . GLU B 1 122 ? -17.104 -27.211 -8.871 1 75.94 122 GLU B O 1
ATOM 9673 N N . LEU B 1 123 ? -18.008 -25.369 -8.14 1 79.07 123 LEU B N 1
ATOM 9674 C CA . LEU B 1 123 ? -16.72 -24.768 -7.813 1 79.07 123 LEU B CA 1
ATOM 9675 C C . LEU B 1 123 ? -16.247 -25.213 -6.434 1 79.07 123 LEU B C 1
ATOM 9677 O O . LEU B 1 123 ? -15.044 -25.234 -6.162 1 79.07 123 LEU B O 1
ATOM 9681 N N . ILE B 1 124 ? -17.185 -25.554 -5.503 1 77.98 124 ILE B N 1
ATOM 9682 C CA . ILE B 1 124 ? -16.785 -25.676 -4.105 1 77.98 124 ILE B CA 1
ATOM 9683 C C . ILE B 1 124 ? -16.861 -27.138 -3.673 1 77.98 124 ILE B C 1
ATOM 9685 O O . ILE B 1 124 ? -16.546 -27.471 -2.527 1 77.98 124 ILE B O 1
ATOM 9689 N N . LYS B 1 125 ? -17.2 -28.058 -4.521 1 74.01 125 LYS B N 1
ATOM 9690 C CA . LYS B 1 125 ? -17.423 -29.454 -4.157 1 74.01 125 LYS B CA 1
ATOM 9691 C C . LYS B 1 125 ? -16.162 -30.074 -3.561 1 74.01 125 LYS B C 1
ATOM 9693 O O . LYS B 1 125 ? -16.243 -30.937 -2.684 1 74.01 125 LYS B O 1
ATOM 9698 N N . THR B 1 126 ? -15.018 -29.722 -4.078 1 72.7 126 THR B N 1
ATOM 9699 C CA . THR B 1 126 ? -13.798 -30.375 -3.617 1 72.7 126 THR B CA 1
ATOM 9700 C C . THR B 1 126 ? -12.846 -29.361 -2.989 1 72.7 126 THR B C 1
ATOM 9702 O O . THR B 1 126 ? -11.634 -29.585 -2.944 1 72.7 126 THR B O 1
ATOM 9705 N N . GLY B 1 127 ? -13.376 -28.189 -2.514 1 67.25 127 GLY B N 1
ATOM 9706 C CA . GLY B 1 127 ? -12.543 -27.228 -1.807 1 67.25 127 GLY B CA 1
ATOM 9707 C C . GLY B 1 127 ? -11.327 -26.793 -2.603 1 67.25 127 GLY B C 1
ATOM 9708 O O . GLY B 1 127 ? -10.21 -26.778 -2.081 1 67.25 127 GLY B O 1
ATOM 9709 N N . ALA B 1 128 ? -11.475 -26.483 -3.757 1 70.32 128 ALA B N 1
ATOM 9710 C CA . ALA B 1 128 ? -10.364 -26.045 -4.598 1 70.32 128 ALA B CA 1
ATOM 9711 C C . ALA B 1 128 ? -9.697 -24.799 -4.021 1 70.32 128 ALA B C 1
ATOM 9713 O O . ALA B 1 128 ? -10.357 -23.969 -3.391 1 70.32 128 ALA B O 1
ATOM 9714 N N . SER B 1 129 ? -7.988 -24.406 -4.109 1 67.23 129 SER B N 1
ATOM 9715 C CA . SER B 1 129 ? -7.2 -23.301 -3.572 1 67.23 129 SER B CA 1
ATOM 9716 C C . SER B 1 129 ? -7.436 -22.019 -4.363 1 67.23 129 SER B C 1
ATOM 9718 O O . SER B 1 129 ? -7.195 -20.92 -3.86 1 67.23 129 SER B O 1
ATOM 9720 N N . ASN B 1 130 ? -8.021 -22.472 -5.714 1 73.98 130 ASN B N 1
ATOM 9721 C CA . ASN B 1 130 ? -8.364 -21.333 -6.558 1 73.98 130 ASN B CA 1
ATOM 9722 C C . ASN B 1 130 ? -9.493 -21.672 -7.527 1 73.98 130 ASN B C 1
ATOM 9724 O O . ASN B 1 130 ? -9.748 -22.846 -7.803 1 73.98 130 ASN B O 1
ATOM 9728 N N . PHE B 1 131 ? -10.227 -20.745 -8.017 1 75.25 131 PHE B N 1
ATOM 9729 C CA . PHE B 1 131 ? -11.447 -21.012 -8.77 1 75.25 131 PHE B CA 1
ATOM 9730 C C . PHE B 1 131 ? -11.12 -21.567 -10.151 1 75.25 131 PHE B C 1
ATOM 9732 O O . PHE B 1 131 ? -11.932 -22.276 -10.75 1 75.25 131 PHE B O 1
ATOM 9739 N N . ALA B 1 132 ? -9.943 -21.248 -10.643 1 73.09 132 ALA B N 1
ATOM 9740 C CA . ALA B 1 132 ? -9.609 -21.669 -12.001 1 73.09 132 ALA B CA 1
ATOM 9741 C C . ALA B 1 132 ? -9.465 -23.186 -12.086 1 73.09 132 ALA B C 1
ATOM 9743 O O . ALA B 1 132 ? -9.858 -23.798 -13.081 1 73.09 132 ALA B O 1
ATOM 9744 N N . SER B 1 133 ? -8.962 -23.78 -11.028 1 71.16 133 SER B N 1
ATOM 9745 C CA . SER B 1 133 ? -8.794 -25.229 -11.023 1 71.16 133 SER B CA 1
ATOM 9746 C C . SER B 1 133 ? -10.141 -25.943 -11.033 1 71.16 133 SER B C 1
ATOM 9748 O O . SER B 1 133 ? -10.23 -27.108 -11.425 1 71.16 133 SER B O 1
ATOM 9750 N N . ALA B 1 134 ? -11.142 -25.162 -10.703 1 72.93 134 ALA B N 1
ATOM 9751 C CA . ALA B 1 134 ? -12.481 -25.746 -10.679 1 72.93 134 ALA B CA 1
ATOM 9752 C C . ALA B 1 134 ? -13.115 -25.72 -12.066 1 72.93 134 ALA B C 1
ATOM 9754 O O . ALA B 1 134 ? -14.131 -26.379 -12.304 1 72.93 134 ALA B O 1
ATOM 9755 N N . LEU B 1 135 ? -12.414 -25.126 -13.003 1 79.87 135 LEU B N 1
ATOM 9756 C CA . LEU B 1 135 ? -12.982 -24.963 -14.337 1 79.87 135 LEU B CA 1
ATOM 9757 C C . LEU B 1 135 ? -12.477 -26.05 -15.279 1 79.87 135 LEU B C 1
ATOM 9759 O O . LEU B 1 135 ? -12.938 -26.154 -16.418 1 79.87 135 LEU B O 1
ATOM 9763 N N . TYR B 1 136 ? -11.714 -26.946 -14.833 1 83.08 136 TYR B N 1
ATOM 9764 C CA . TYR B 1 136 ? -11.132 -27.962 -15.703 1 83.08 136 TYR B CA 1
ATOM 9765 C C . TYR B 1 136 ? -12.22 -28.796 -16.37 1 83.08 136 TYR B C 1
ATOM 9767 O O . TYR B 1 136 ? -13.044 -29.412 -15.69 1 83.08 136 TYR B O 1
ATOM 9775 N N . GLY B 1 137 ? -12.265 -28.748 -17.636 1 84.73 137 GLY B N 1
ATOM 9776 C CA . GLY B 1 137 ? -13.102 -29.642 -18.42 1 84.73 137 GLY B CA 1
ATOM 9777 C C . GLY B 1 137 ? -14.578 -29.301 -18.34 1 84.73 137 GLY B C 1
ATOM 9778 O O . GLY B 1 137 ? -15.426 -30.087 -18.767 1 84.73 137 GLY B O 1
ATOM 9779 N N . LYS B 1 138 ? -14.831 -28.234 -17.825 1 86.52 138 LYS B N 1
ATOM 9780 C CA . LYS B 1 138 ? -16.244 -27.945 -17.601 1 86.52 138 LYS B CA 1
ATOM 9781 C C . LYS B 1 138 ? -16.811 -27.072 -18.717 1 86.52 138 LYS B C 1
ATOM 9783 O O . LYS B 1 138 ? -18.021 -27.062 -18.951 1 86.52 138 LYS B O 1
ATOM 9788 N N . ALA B 1 139 ? -16.028 -26.349 -19.381 1 87.59 139 ALA B N 1
ATOM 9789 C CA . ALA B 1 139 ? -16.465 -25.488 -20.477 1 87.59 139 ALA B CA 1
ATOM 9790 C C . ALA B 1 139 ? -15.771 -25.867 -21.783 1 87.59 139 ALA B C 1
ATOM 9792 O O . ALA B 1 139 ? -14.54 -25.894 -21.854 1 87.59 139 ALA B O 1
ATOM 9793 N N . PRO B 1 140 ? -16.605 -26.165 -22.789 1 90.01 140 PRO B N 1
ATOM 9794 C CA . PRO B 1 140 ? -15.969 -26.496 -24.066 1 90.01 140 PRO B CA 1
ATOM 9795 C C . PRO B 1 140 ? -15.145 -25.341 -24.632 1 90.01 140 PRO B C 1
ATOM 9797 O O . PRO B 1 140 ? -15.571 -24.185 -24.569 1 90.01 140 PRO B O 1
ATOM 9800 N N . GLY B 1 141 ? -14.041 -25.687 -25.09 1 88.47 141 GLY B N 1
ATOM 9801 C CA . GLY B 1 141 ? -13.191 -24.697 -25.733 1 88.47 141 GLY B CA 1
ATOM 9802 C C . GLY B 1 141 ? -12.348 -23.906 -24.751 1 88.47 141 GLY B C 1
ATOM 9803 O O . GLY B 1 141 ? -11.611 -23 -25.146 1 88.47 141 GLY B O 1
ATOM 9804 N N . VAL B 1 142 ? -12.525 -24.163 -23.511 1 89.43 142 VAL B N 1
ATOM 9805 C CA . VAL B 1 142 ? -11.743 -23.488 -22.481 1 89.43 142 VAL B CA 1
ATOM 9806 C C . VAL B 1 142 ? -10.717 -24.455 -21.894 1 89.43 142 VAL B C 1
ATOM 9808 O O . VAL B 1 142 ? -11.075 -25.533 -21.413 1 89.43 142 VAL B O 1
ATOM 9811 N N . ARG B 1 143 ? -9.536 -24.049 -22.005 1 88.45 143 ARG B N 1
ATOM 9812 C CA . ARG B 1 143 ? -8.458 -24.857 -21.443 1 88.45 143 ARG B CA 1
ATOM 9813 C C . ARG B 1 143 ? -7.781 -24.135 -20.282 1 88.45 143 ARG B C 1
ATOM 9815 O O . ARG B 1 143 ? -7.419 -22.963 -20.4 1 88.45 143 ARG B O 1
ATOM 9822 N N . ILE B 1 144 ? -7.629 -24.837 -19.229 1 86.55 144 ILE B N 1
ATOM 9823 C CA . ILE B 1 144 ? -6.98 -24.295 -18.04 1 86.55 144 ILE B CA 1
ATOM 9824 C C . ILE B 1 144 ? -5.663 -25.026 -17.792 1 86.55 144 ILE B C 1
ATOM 9826 O O . ILE B 1 144 ? -5.584 -26.247 -17.948 1 86.55 144 ILE B O 1
ATOM 9830 N N . GLN B 1 145 ? -4.681 -24.217 -17.513 1 82.59 145 GLN B N 1
ATOM 9831 C CA . GLN B 1 145 ? -3.396 -24.783 -17.117 1 82.59 145 GLN B CA 1
ATOM 9832 C C . GLN B 1 145 ? -2.849 -24.09 -15.872 1 82.59 145 GLN B C 1
ATOM 9834 O O . GLN B 1 145 ? -2.775 -22.86 -15.822 1 82.59 145 GLN B O 1
ATOM 9839 N N . SER B 1 146 ? -2.584 -24.86 -14.883 1 77.87 146 SER B N 1
ATOM 9840 C CA . SER B 1 146 ? -2.035 -24.305 -13.65 1 77.87 146 SER B CA 1
ATOM 9841 C C . SER B 1 146 ? -0.635 -24.844 -13.377 1 77.87 146 SER B C 1
ATOM 9843 O O . SER B 1 146 ? -0.386 -26.042 -13.523 1 77.87 146 SER B O 1
ATOM 9845 N N . ALA B 1 147 ? 0.273 -23.941 -13.105 1 75.9 147 ALA B N 1
ATOM 9846 C CA . ALA B 1 147 ? 1.565 -24.408 -12.61 1 75.9 147 ALA B CA 1
ATOM 9847 C C . ALA B 1 147 ? 1.418 -25.093 -11.255 1 75.9 147 ALA B C 1
ATOM 9849 O O . ALA B 1 147 ? 0.555 -24.724 -10.455 1 75.9 147 ALA B O 1
ATOM 9850 N N . PRO B 1 148 ? 2.275 -26.108 -11.138 1 74.69 148 PRO B N 1
ATOM 9851 C CA . PRO B 1 148 ? 2.21 -26.754 -9.825 1 74.69 148 PRO B CA 1
ATOM 9852 C C . PRO B 1 148 ? 2.703 -25.851 -8.698 1 74.69 148 PRO B C 1
ATOM 9854 O O . PRO B 1 148 ? 3.544 -24.977 -8.925 1 74.69 148 PRO B O 1
ATOM 9857 N N . GLY B 1 149 ? 2.073 -25.62 -7.622 1 68.09 149 GLY B N 1
ATOM 9858 C CA . GLY B 1 149 ? 2.497 -24.812 -6.49 1 68.09 149 GLY B CA 1
ATOM 9859 C C . GLY B 1 149 ? 1.351 -24.41 -5.581 1 68.09 149 GLY B C 1
ATOM 9860 O O . GLY B 1 149 ? 1.529 -23.595 -4.673 1 68.09 149 GLY B O 1
ATOM 9861 N N . GLY B 1 150 ? 0.387 -24.928 -5.913 1 65.75 150 GLY B N 1
ATOM 9862 C CA . GLY B 1 150 ? -0.747 -24.752 -5.02 1 65.75 150 GLY B CA 1
ATOM 9863 C C . GLY B 1 150 ? -1.39 -23.383 -5.135 1 65.75 150 GLY B C 1
ATOM 9864 O O . GLY B 1 150 ? -1.662 -22.91 -6.24 1 65.75 150 GLY B O 1
ATOM 9865 N N . ASN B 1 151 ? -1.59 -22.72 -3.941 1 71.51 151 ASN B N 1
ATOM 9866 C CA . ASN B 1 151 ? -2.335 -21.469 -3.85 1 71.51 151 ASN B CA 1
ATOM 9867 C C . ASN B 1 151 ? -1.48 -20.276 -4.266 1 71.51 151 ASN B C 1
ATOM 9869 O O . ASN B 1 151 ? -1.961 -19.142 -4.294 1 71.51 151 ASN B O 1
ATOM 9873 N N . THR B 1 152 ? -0.286 -20.541 -4.715 1 74.74 152 THR B N 1
ATOM 9874 C CA . THR B 1 152 ? 0.58 -19.429 -5.093 1 74.74 152 THR B CA 1
ATOM 9875 C C . THR B 1 152 ? 1.044 -19.572 -6.539 1 74.74 152 THR B C 1
ATOM 9877 O O . THR B 1 152 ? 1.953 -18.865 -6.978 1 74.74 152 THR B O 1
ATOM 9880 N N . SER B 1 153 ? 0.424 -20.454 -7.264 1 77.66 153 SER B N 1
ATOM 9881 C CA . SER B 1 153 ? 0.901 -20.659 -8.628 1 77.66 153 SER B CA 1
ATOM 9882 C C . SER B 1 153 ? -0.026 -19.998 -9.643 1 77.66 153 SER B C 1
ATOM 9884 O O . SER B 1 153 ? -1.243 -19.969 -9.453 1 77.66 153 SER B O 1
ATOM 9886 N N . ALA B 1 154 ? 0.581 -19.613 -10.685 1 82.71 154 ALA B N 1
ATOM 9887 C CA . ALA B 1 154 ? -0.154 -18.906 -11.73 1 82.71 154 ALA B CA 1
ATOM 9888 C C . ALA B 1 154 ? -1.062 -19.858 -12.503 1 82.71 154 ALA B C 1
ATOM 9890 O O . ALA B 1 154 ? -0.776 -21.053 -12.604 1 82.71 154 ALA B O 1
ATOM 9891 N N . VAL B 1 155 ? -2.123 -19.362 -13.006 1 82.78 155 VAL B N 1
ATOM 9892 C CA . VAL B 1 155 ? -3.085 -20.101 -13.818 1 82.78 155 VAL B CA 1
ATOM 9893 C C . VAL B 1 155 ? -3.284 -19.391 -15.156 1 82.78 155 VAL B C 1
ATOM 9895 O O . VAL B 1 155 ? -3.315 -18.16 -15.214 1 82.78 155 VAL B O 1
ATOM 9898 N N . SER B 1 156 ? -3.296 -20.196 -16.148 1 86.66 156 SER B N 1
ATOM 9899 C CA . SER B 1 156 ? -3.574 -19.666 -17.479 1 86.66 156 SER B CA 1
ATOM 9900 C C . SER B 1 156 ? -4.899 -20.194 -18.019 1 86.66 156 SER B C 1
ATOM 9902 O O . SER B 1 156 ? -5.229 -21.367 -17.83 1 86.66 156 SER B O 1
ATOM 9904 N N . ILE B 1 157 ? -5.646 -19.319 -18.595 1 87.66 157 ILE B N 1
ATOM 9905 C CA . ILE B 1 157 ? -6.905 -19.664 -19.246 1 87.66 157 ILE B CA 1
ATOM 9906 C C . ILE B 1 157 ? -6.823 -19.335 -20.735 1 87.66 157 ILE B C 1
ATOM 9908 O O . ILE B 1 157 ? -6.436 -18.226 -21.112 1 87.66 157 ILE B O 1
ATOM 9912 N N . SER B 1 158 ? -7.104 -20.285 -21.503 1 88.36 158 SER B N 1
ATOM 9913 C CA . SER B 1 158 ? -7.174 -20.072 -22.945 1 88.36 158 SER B CA 1
ATOM 9914 C C . SER B 1 158 ? -8.561 -20.403 -23.486 1 88.36 158 SER B C 1
ATOM 9916 O O . SER B 1 158 ? -9.123 -21.452 -23.167 1 88.36 158 SER B O 1
ATOM 9918 N N . VAL B 1 159 ? -9.031 -19.507 -24.267 1 89.17 159 VAL B N 1
ATOM 9919 C CA . VAL B 1 159 ? -10.357 -19.681 -24.85 1 89.17 159 VAL B CA 1
ATOM 9920 C C . VAL B 1 159 ? -10.247 -19.755 -26.372 1 89.17 159 VAL B C 1
ATOM 9922 O O . VAL B 1 159 ? -9.789 -18.806 -27.014 1 89.17 159 VAL B O 1
ATOM 9925 N N . ARG B 1 160 ? -10.728 -20.862 -26.998 1 87.76 160 ARG B N 1
ATOM 9926 C CA . ARG B 1 160 ? -10.813 -21.074 -28.439 1 87.76 160 ARG B CA 1
ATOM 9927 C C . ARG B 1 160 ? -9.465 -20.827 -29.109 1 87.76 160 ARG B C 1
ATOM 9929 O O . ARG B 1 160 ? -9.386 -20.112 -30.11 1 87.76 160 ARG B O 1
ATOM 9936 N N . GLY B 1 161 ? -8.458 -21.391 -28.426 1 81.36 161 GLY B N 1
ATOM 9937 C CA . GLY B 1 161 ? -7.128 -21.295 -29.006 1 81.36 161 GLY B CA 1
ATOM 9938 C C . GLY B 1 161 ? -6.423 -19.994 -28.669 1 81.36 161 GLY B C 1
ATOM 9939 O O . GLY B 1 161 ? -6.817 -19.292 -27.735 1 81.36 161 GLY B O 1
ATOM 9940 N N . MET B 1 162 ? -5.337 -19.733 -29.354 1 83.22 162 MET B N 1
ATOM 9941 C CA . MET B 1 162 ? -4.528 -18.55 -29.076 1 83.22 162 MET B CA 1
ATOM 9942 C C . MET B 1 162 ? -4.783 -17.46 -30.111 1 83.22 162 MET B C 1
ATOM 9944 O O . MET B 1 162 ? -4.839 -17.737 -31.31 1 83.22 162 MET B O 1
ATOM 9948 N N . SER B 1 163 ? -4.964 -16.271 -29.615 1 80.95 163 SER B N 1
ATOM 9949 C CA . SER B 1 163 ? -5.295 -15.16 -30.501 1 80.95 163 SER B CA 1
ATOM 9950 C C . SER B 1 163 ? -4.045 -14.388 -30.91 1 80.95 163 SER B C 1
ATOM 9952 O O . SER B 1 163 ? -4.113 -13.485 -31.747 1 80.95 163 SER B O 1
ATOM 9954 N N . SER B 1 164 ? -2.981 -14.71 -30.342 1 83.9 164 SER B N 1
ATOM 9955 C CA . SER B 1 164 ? -1.725 -14.041 -30.667 1 83.9 164 SER B CA 1
ATOM 9956 C C . SER B 1 164 ? -0.554 -15.017 -30.631 1 83.9 164 SER B C 1
ATOM 9958 O O . SER B 1 164 ? -0.51 -15.911 -29.783 1 83.9 164 SER B O 1
ATOM 9960 N N . ILE B 1 165 ? 0.302 -14.73 -31.53 1 81.07 165 ILE B N 1
ATOM 9961 C CA . ILE B 1 165 ? 1.452 -15.625 -31.602 1 81.07 165 ILE B CA 1
ATOM 9962 C C . ILE B 1 165 ? 2.424 -15.307 -30.467 1 81.07 165 ILE B C 1
ATOM 9964 O O . ILE B 1 165 ? 3.004 -16.214 -29.866 1 81.07 165 ILE B O 1
ATOM 9968 N N . THR B 1 166 ? 2.639 -14.042 -30.195 1 75.95 166 THR B N 1
ATOM 9969 C CA . THR B 1 166 ? 3.639 -13.672 -29.2 1 75.95 166 THR B CA 1
ATOM 9970 C C . THR B 1 166 ? 3.018 -12.813 -28.102 1 75.95 166 THR B C 1
ATOM 9972 O O . THR B 1 166 ? 3.677 -12.489 -27.112 1 75.95 166 THR B O 1
ATOM 9975 N N . GLY B 1 167 ? 1.842 -12.426 -28.195 1 73.39 167 GLY B N 1
ATOM 9976 C CA . GLY B 1 167 ? 1.249 -11.509 -27.234 1 73.39 167 GLY B CA 1
ATOM 9977 C C . GLY B 1 167 ? 0.53 -12.216 -26.1 1 73.39 167 GLY B C 1
ATOM 9978 O O . GLY B 1 167 ? 0.669 -13.429 -25.931 1 73.39 167 GLY B O 1
ATOM 9979 N N . ASN B 1 168 ? -0.093 -11.403 -25.319 1 74.74 168 ASN B N 1
ATOM 9980 C CA . ASN B 1 168 ? -0.887 -11.924 -24.212 1 74.74 168 ASN B CA 1
ATOM 9981 C C . ASN B 1 168 ? -2.091 -12.719 -24.71 1 74.74 168 ASN B C 1
ATOM 9983 O O . ASN B 1 168 ? -2.821 -12.262 -25.591 1 74.74 168 ASN B O 1
ATOM 9987 N N . THR B 1 169 ? -2.294 -13.852 -24.176 1 78.98 169 THR B N 1
ATOM 9988 C CA . THR B 1 169 ? -3.384 -14.71 -24.626 1 78.98 169 THR B CA 1
ATOM 9989 C C . THR B 1 169 ? -4.361 -14.986 -23.487 1 78.98 169 THR B C 1
ATOM 9991 O O . THR B 1 169 ? -5.242 -15.839 -23.61 1 78.98 169 THR B O 1
ATOM 9994 N N . GLN B 1 170 ? -4.16 -14.282 -22.401 1 84.98 170 GLN B N 1
ATOM 9995 C CA . GLN B 1 170 ? -5.079 -14.463 -21.283 1 84.98 170 GLN B CA 1
ATOM 9996 C C . GLN B 1 170 ? -6.35 -13.64 -21.477 1 84.98 170 GLN B C 1
ATOM 9998 O O . GLN B 1 170 ? -6.302 -12.532 -22.017 1 84.98 170 GLN B O 1
ATOM 10003 N N . PRO B 1 171 ? -7.391 -14.162 -21.008 1 88.65 171 PRO B N 1
ATOM 10004 C CA . PRO B 1 171 ? -8.626 -13.381 -21.108 1 88.65 171 PRO B CA 1
ATOM 10005 C C . PRO B 1 171 ? -8.688 -12.243 -20.092 1 88.65 171 PRO B C 1
ATOM 10007 O O . PRO B 1 171 ? -7.932 -12.238 -19.118 1 88.65 171 PRO B O 1
ATOM 10010 N N . LEU B 1 172 ? -9.579 -11.363 -20.411 1 90.56 172 LEU B N 1
ATOM 10011 C CA . LEU B 1 172 ? -9.896 -10.324 -19.437 1 90.56 172 LEU B CA 1
ATOM 10012 C C . LEU B 1 172 ? -10.685 -10.9 -18.265 1 90.56 172 LEU B C 1
ATOM 10014 O O . LEU B 1 172 ? -11.613 -11.686 -18.464 1 90.56 172 LEU B O 1
ATOM 10018 N N . ILE B 1 173 ? -10.306 -10.564 -17.109 1 91.9 173 ILE B N 1
ATOM 10019 C CA . ILE B 1 173 ? -11.052 -10.987 -15.929 1 91.9 173 ILE B CA 1
ATOM 10020 C C . ILE B 1 173 ? -11.888 -9.823 -15.403 1 91.9 173 ILE B C 1
ATOM 10022 O O . ILE B 1 173 ? -11.364 -8.733 -15.161 1 91.9 173 ILE B O 1
ATOM 10026 N N . VAL B 1 174 ? -13.109 -10.109 -15.225 1 93 174 VAL B N 1
ATOM 10027 C CA . VAL B 1 174 ? -14.038 -9.104 -14.719 1 93 174 VAL B CA 1
ATOM 10028 C C . VAL B 1 174 ? -14.753 -9.639 -13.48 1 93 174 VAL B C 1
ATOM 10030 O O . VAL B 1 174 ? -15.321 -10.734 -13.507 1 93 174 VAL B O 1
ATOM 10033 N N . MET B 1 175 ? -14.744 -8.97 -12.448 1 92.57 175 MET B N 1
ATOM 10034 C CA . MET B 1 175 ? -15.462 -9.338 -11.23 1 92.57 175 MET B CA 1
ATOM 10035 C C . MET B 1 175 ? -16.582 -8.345 -10.937 1 92.57 175 MET B C 1
ATOM 10037 O O . MET B 1 175 ? -16.321 -7.182 -10.625 1 92.57 175 MET B O 1
ATOM 10041 N N . ASP B 1 176 ? -17.784 -8.804 -11.026 1 89.91 176 ASP B N 1
ATOM 10042 C CA . ASP B 1 176 ? -18.963 -7.974 -10.796 1 89.91 176 ASP B CA 1
ATOM 10043 C C . ASP B 1 176 ? -18.929 -6.72 -11.666 1 89.91 176 ASP B C 1
ATOM 10045 O O . ASP B 1 176 ? -19.152 -5.611 -11.176 1 89.91 176 ASP B O 1
ATOM 10049 N N . GLY B 1 177 ? -18.473 -6.932 -12.899 1 85.72 177 GLY B N 1
ATOM 10050 C CA . GLY B 1 177 ? -18.485 -5.86 -13.881 1 85.72 177 GLY B CA 1
ATOM 10051 C C . GLY B 1 177 ? -17.214 -5.033 -13.878 1 85.72 177 GLY B C 1
ATOM 10052 O O . GLY B 1 177 ? -17.048 -4.136 -14.706 1 85.72 177 GLY B O 1
ATOM 10053 N N . VAL B 1 178 ? -16.29 -5.303 -13.013 1 87.48 178 VAL B N 1
ATOM 10054 C CA . VAL B 1 178 ? -15.057 -4.532 -12.886 1 87.48 178 VAL B CA 1
ATOM 10055 C C . VAL B 1 178 ? -13.885 -5.336 -13.443 1 87.48 178 VAL B C 1
ATOM 10057 O O . VAL B 1 178 ? -13.61 -6.446 -12.979 1 87.48 178 VAL B O 1
ATOM 10060 N N . PRO B 1 179 ? -13.136 -4.758 -14.423 1 91.2 179 PRO B N 1
ATOM 10061 C CA . PRO B 1 179 ? -11.889 -5.417 -14.821 1 91.2 179 PRO B CA 1
ATOM 10062 C C . PRO B 1 179 ? -10.841 -5.414 -13.711 1 91.2 179 PRO B C 1
ATOM 10064 O O . PRO B 1 179 ? -10.578 -4.371 -13.108 1 91.2 179 PRO B O 1
ATOM 10067 N N . ILE B 1 180 ? -10.26 -6.523 -13.436 1 92.35 180 ILE B N 1
ATOM 10068 C CA . ILE B 1 180 ? -9.305 -6.601 -12.336 1 92.35 180 ILE B CA 1
ATOM 10069 C C . ILE B 1 180 ? -7.944 -7.047 -12.865 1 92.35 180 ILE B C 1
ATOM 10071 O O . ILE B 1 180 ? -7.848 -7.595 -13.965 1 92.35 180 ILE B O 1
ATOM 10075 N N . HIS B 1 181 ? -7.015 -6.839 -12.011 1 89.59 181 HIS B N 1
ATOM 10076 C CA . HIS B 1 181 ? -5.631 -7.135 -12.366 1 89.59 181 HIS B CA 1
ATOM 10077 C C . HIS B 1 181 ? -5.377 -8.638 -12.385 1 89.59 181 HIS B C 1
ATOM 10079 O O . HIS B 1 181 ? -5.8 -9.356 -11.475 1 89.59 181 HIS B O 1
ATOM 10085 N N . ASN B 1 182 ? -4.672 -9.28 -13.243 1 81.71 182 ASN B N 1
ATOM 10086 C CA . ASN B 1 182 ? -4.235 -10.668 -13.343 1 81.71 182 ASN B CA 1
ATOM 10087 C C . ASN B 1 182 ? -2.841 -10.774 -13.956 1 81.71 182 ASN B C 1
ATOM 10089 O O . ASN B 1 182 ? -1.881 -11.128 -13.269 1 81.71 182 ASN B O 1
ATOM 10093 N N . GLY B 1 183 ? -2.418 -10.5 -14.979 1 71.09 183 GLY B N 1
ATOM 10094 C CA . GLY B 1 183 ? -1.176 -10.424 -15.732 1 71.09 183 GLY B CA 1
ATOM 10095 C C . GLY B 1 183 ? -0.494 -11.77 -15.895 1 71.09 183 GLY B C 1
ATOM 10096 O O . GLY B 1 183 ? -0.898 -12.755 -15.274 1 71.09 183 GLY B O 1
ATOM 10097 N N . ASN B 1 184 ? 0.526 -12.017 -16.805 1 69.04 184 ASN B N 1
ATOM 10098 C CA . ASN B 1 184 ? 1.348 -13.196 -17.052 1 69.04 184 ASN B CA 1
ATOM 10099 C C . ASN B 1 184 ? 2.466 -13.325 -16.021 1 69.04 184 ASN B C 1
ATOM 10101 O O . ASN B 1 184 ? 2.975 -12.32 -15.521 1 69.04 184 ASN B O 1
ATOM 10105 N N . THR B 1 185 ? 2.643 -14.503 -15.619 1 77.06 185 THR B N 1
ATOM 10106 C CA . THR B 1 185 ? 3.767 -14.813 -14.744 1 77.06 185 THR B CA 1
ATOM 10107 C C . THR B 1 185 ? 4.656 -15.887 -15.364 1 77.06 185 THR B C 1
ATOM 10109 O O . THR B 1 185 ? 4.24 -17.038 -15.506 1 77.06 185 THR B O 1
ATOM 10112 N N . ASN B 1 186 ? 5.786 -15.436 -15.841 1 66.13 186 ASN B N 1
ATOM 10113 C CA . ASN B 1 186 ? 6.724 -16.368 -16.459 1 66.13 186 ASN B CA 1
ATOM 10114 C C . ASN B 1 186 ? 8.115 -16.255 -15.841 1 66.13 186 ASN B C 1
ATOM 10116 O O . ASN B 1 186 ? 8.516 -15.178 -15.396 1 66.13 186 ASN B O 1
ATOM 10120 N N . ASN B 1 187 ? 8.659 -17.316 -15.539 1 65.97 187 ASN B N 1
ATOM 10121 C CA . ASN B 1 187 ? 10.051 -17.293 -15.104 1 65.97 187 ASN B CA 1
ATOM 10122 C C . ASN B 1 187 ? 11.009 -17.21 -16.289 1 65.97 187 ASN B C 1
ATOM 10124 O O . ASN B 1 187 ? 10.838 -17.921 -17.281 1 65.97 187 ASN B O 1
ATOM 10128 N N . GLU B 1 188 ? 11.784 -16.056 -16.419 1 57.21 188 GLU B N 1
ATOM 10129 C CA . GLU B 1 188 ? 12.551 -15.663 -17.597 1 57.21 188 GLU B CA 1
ATOM 10130 C C . GLU B 1 188 ? 13.863 -16.438 -17.685 1 57.21 188 GLU B C 1
ATOM 10132 O O . GLU B 1 188 ? 14.764 -16.061 -18.437 1 57.21 188 GLU B O 1
ATOM 10137 N N . GLY B 1 189 ? 14.017 -17.584 -17.024 1 62.73 189 GLY B N 1
ATOM 10138 C CA . GLY B 1 189 ? 15.303 -18.144 -17.407 1 62.73 189 GLY B CA 1
ATOM 10139 C C . GLY B 1 189 ? 15.984 -18.9 -16.282 1 62.73 189 GLY B C 1
ATOM 10140 O O . GLY B 1 189 ? 15.522 -18.872 -15.139 1 62.73 189 GLY B O 1
ATOM 10141 N N . TYR B 1 190 ? 17.137 -19.463 -16.754 1 65.55 190 TYR B N 1
ATOM 10142 C CA . TYR B 1 190 ? 17.949 -20.313 -15.89 1 65.55 190 TYR B CA 1
ATOM 10143 C C . TYR B 1 190 ? 18.602 -19.497 -14.781 1 65.55 190 TYR B C 1
ATOM 10145 O O . TYR B 1 190 ? 18.718 -19.962 -13.645 1 65.55 190 TYR B O 1
ATOM 10153 N N . TRP B 1 191 ? 18.82 -18.262 -15.034 1 66.68 191 TRP B N 1
ATOM 10154 C CA . TRP B 1 191 ? 19.623 -17.471 -14.107 1 66.68 191 TRP B CA 1
ATOM 10155 C C . TRP B 1 191 ? 18.75 -16.493 -13.328 1 66.68 191 TRP B C 1
ATOM 10157 O O . TRP B 1 191 ? 19.236 -15.788 -12.44 1 66.68 191 TRP B O 1
ATOM 10167 N N . ASP B 1 192 ? 17.564 -16.46 -13.676 1 72.66 192 ASP B N 1
ATOM 10168 C CA . ASP B 1 192 ? 16.659 -15.53 -13.01 1 72.66 192 ASP B CA 1
ATOM 10169 C C . ASP B 1 192 ? 16.01 -16.175 -11.787 1 72.66 192 ASP B C 1
ATOM 10171 O O . ASP B 1 192 ? 16.274 -17.339 -11.479 1 72.66 192 ASP B O 1
ATOM 10175 N N . ASN B 1 193 ? 15.328 -15.384 -11.034 1 72.64 193 ASN B N 1
ATOM 10176 C CA . ASN B 1 193 ? 14.637 -15.906 -9.859 1 72.64 193 ASN B CA 1
ATOM 10177 C C . ASN B 1 193 ? 13.768 -17.11 -10.209 1 72.64 193 ASN B C 1
ATOM 10179 O O . ASN B 1 193 ? 12.867 -17.008 -11.044 1 72.64 193 ASN B O 1
ATOM 10183 N N . GLN B 1 194 ? 14.059 -18.204 -9.547 1 84.03 194 GLN B N 1
ATOM 10184 C CA . GLN B 1 194 ? 13.44 -19.487 -9.859 1 84.03 194 GLN B CA 1
ATOM 10185 C C . GLN B 1 194 ? 12.178 -19.706 -9.03 1 84.03 194 GLN B C 1
ATOM 10187 O O . GLN B 1 194 ? 11.611 -20.8 -9.029 1 84.03 194 GLN B O 1
ATOM 10192 N N . ARG B 1 195 ? 11.766 -18.718 -8.363 1 86.69 195 ARG B N 1
ATOM 10193 C CA . ARG B 1 195 ? 10.547 -18.873 -7.576 1 86.69 195 ARG B CA 1
ATOM 10194 C C . ARG B 1 195 ? 9.307 -18.726 -8.452 1 86.69 195 ARG B C 1
ATOM 10196 O O . ARG B 1 195 ? 9.267 -17.875 -9.343 1 86.69 195 ARG B O 1
ATOM 10203 N N . ILE B 1 196 ? 8.403 -19.543 -8.214 1 85.14 196 ILE B N 1
ATOM 10204 C CA . ILE B 1 196 ? 7.185 -19.554 -9.016 1 85.14 196 ILE B CA 1
ATOM 10205 C C . ILE B 1 196 ? 6.226 -18.478 -8.513 1 85.14 196 ILE B C 1
ATOM 10207 O O . ILE B 1 196 ? 5.751 -18.543 -7.376 1 85.14 196 ILE B O 1
ATOM 10211 N N . ARG B 1 197 ? 5.845 -17.549 -9.311 1 82.86 197 ARG B N 1
ATOM 10212 C CA . ARG B 1 197 ? 4.984 -16.432 -8.937 1 82.86 197 ARG B CA 1
ATOM 10213 C C . ARG B 1 197 ? 3.528 -16.721 -9.288 1 82.86 197 ARG B C 1
ATOM 10215 O O . ARG B 1 197 ? 3.241 -17.632 -10.068 1 82.86 197 ARG B O 1
ATOM 10222 N N . SER B 1 198 ? 2.732 -15.946 -8.675 1 82.74 198 SER B N 1
ATOM 10223 C CA . SER B 1 198 ? 1.299 -16.085 -8.909 1 82.74 198 SER B CA 1
ATOM 10224 C C . SER B 1 198 ? 0.749 -14.899 -9.696 1 82.74 198 SER B C 1
ATOM 10226 O O . SER B 1 198 ? 1.423 -13.877 -9.839 1 82.74 198 SER B O 1
ATOM 10228 N N . ASN B 1 199 ? -0.374 -15.094 -10.285 1 86.98 199 ASN B N 1
ATOM 10229 C CA . ASN B 1 199 ? -1.076 -13.962 -10.881 1 86.98 199 ASN B CA 1
ATOM 10230 C C . ASN B 1 199 ? -2.309 -13.578 -10.068 1 86.98 199 ASN B C 1
ATOM 10232 O O . ASN B 1 199 ? -2.588 -14.182 -9.031 1 86.98 199 ASN B O 1
ATOM 10236 N N . GLY B 1 200 ? -3.046 -12.692 -10.497 1 85.52 200 GLY B N 1
ATOM 10237 C CA . GLY B 1 200 ? -4.092 -12.061 -9.709 1 85.52 200 GLY B CA 1
ATOM 10238 C C . GLY B 1 200 ? -5.3 -12.953 -9.498 1 85.52 200 GLY B C 1
ATOM 10239 O O . GLY B 1 200 ? -6.06 -12.764 -8.545 1 85.52 200 GLY B O 1
ATOM 10240 N N . LEU B 1 201 ? -5.501 -13.935 -10.296 1 85.32 201 LEU B N 1
ATOM 10241 C CA . LEU B 1 201 ? -6.674 -14.8 -10.227 1 85.32 201 LEU B CA 1
ATOM 10242 C C . LEU B 1 201 ? -6.679 -15.608 -8.934 1 85.32 201 LEU B C 1
ATOM 10244 O O . LEU B 1 201 ? -7.743 -15.962 -8.422 1 85.32 201 LEU B O 1
ATOM 10248 N N . ILE B 1 202 ? -5.562 -15.869 -8.415 1 85.09 202 ILE B N 1
ATOM 10249 C CA . ILE B 1 202 ? -5.436 -16.771 -7.275 1 85.09 202 ILE B CA 1
ATOM 10250 C C . ILE B 1 202 ? -5.918 -16.07 -6.007 1 85.09 202 ILE B C 1
ATOM 10252 O O . ILE B 1 202 ? -6.149 -16.716 -4.983 1 85.09 202 ILE B O 1
ATOM 10256 N N . ASP B 1 203 ? -6.109 -14.762 -6.099 1 87.4 203 ASP B N 1
ATOM 10257 C CA . ASP B 1 203 ? -6.484 -13.987 -4.921 1 87.4 203 ASP B CA 1
ATOM 10258 C C . ASP B 1 203 ? -7.987 -14.066 -4.666 1 87.4 203 ASP B C 1
ATOM 10260 O O . ASP B 1 203 ? -8.459 -13.708 -3.585 1 87.4 203 ASP B O 1
ATOM 10264 N N . ILE B 1 204 ? -8.723 -14.615 -5.611 1 89.32 204 ILE B N 1
ATOM 10265 C CA . ILE B 1 204 ? -10.176 -14.646 -5.491 1 89.32 204 ILE B CA 1
ATOM 10266 C C . ILE B 1 204 ? -10.605 -15.9 -4.733 1 89.32 204 ILE B C 1
ATOM 10268 O O . ILE B 1 204 ? -10.238 -17.016 -5.109 1 89.32 204 ILE B O 1
ATOM 10272 N N . ASN B 1 205 ? -11.428 -15.774 -3.774 1 89.68 205 ASN B N 1
ATOM 10273 C CA . ASN B 1 205 ? -11.944 -16.887 -2.984 1 89.68 205 ASN B CA 1
ATOM 10274 C C . ASN B 1 205 ? -13.084 -17.603 -3.701 1 89.68 205 ASN B C 1
ATOM 10276 O O . ASN B 1 205 ? -14.134 -17.01 -3.954 1 89.68 205 ASN B O 1
ATOM 10280 N N . PRO B 1 206 ? -12.93 -18.799 -3.967 1 88.85 206 PRO B N 1
ATOM 10281 C CA . PRO B 1 206 ? -13.989 -19.538 -4.657 1 88.85 206 PRO B CA 1
ATOM 10282 C C . PRO B 1 206 ? -15.298 -19.564 -3.871 1 88.85 206 PRO B C 1
ATOM 10284 O O . PRO B 1 206 ? -16.379 -19.596 -4.465 1 88.85 206 PRO B O 1
ATOM 10287 N N . GLU B 1 207 ? -15.274 -19.525 -2.552 1 90.92 207 GLU B N 1
ATOM 10288 C CA . GLU B 1 207 ? -16.467 -19.595 -1.712 1 90.92 207 GLU B CA 1
ATOM 10289 C C . GLU B 1 207 ? -17.349 -18.365 -1.905 1 90.92 207 GLU B C 1
ATOM 10291 O O . GLU B 1 207 ? -18.526 -18.375 -1.536 1 90.92 207 GLU B O 1
ATOM 10296 N N . ASP B 1 208 ? -16.785 -17.419 -2.517 1 92.04 208 ASP B N 1
ATOM 10297 C CA . ASP B 1 208 ? -17.543 -16.183 -2.685 1 92.04 208 ASP B CA 1
ATOM 10298 C C . ASP B 1 208 ? -18.115 -16.077 -4.097 1 92.04 208 ASP B C 1
ATOM 10300 O O . ASP B 1 208 ? -18.83 -15.124 -4.413 1 92.04 208 ASP B O 1
ATOM 10304 N N . ILE B 1 209 ? -17.881 -17.01 -4.928 1 91.85 209 ILE B N 1
ATOM 10305 C CA . ILE B 1 209 ? -18.307 -16.948 -6.322 1 91.85 209 ILE B CA 1
ATOM 10306 C C . ILE B 1 209 ? -19.681 -17.598 -6.47 1 91.85 209 ILE B C 1
ATOM 10308 O O . ILE B 1 209 ? -19.896 -18.722 -6.011 1 91.85 209 ILE B O 1
ATOM 10312 N N . GLU B 1 210 ? -20.584 -16.913 -7.027 1 90.86 210 GLU B N 1
ATOM 10313 C CA . GLU B 1 210 ? -21.901 -17.446 -7.362 1 90.86 210 GLU B CA 1
ATOM 10314 C C . GLU B 1 210 ? -21.876 -18.179 -8.701 1 90.86 210 GLU B C 1
ATOM 10316 O O . GLU B 1 210 ? -22.49 -19.238 -8.846 1 90.86 210 GLU B O 1
ATOM 10321 N N . ASN B 1 211 ? -21.292 -17.536 -9.626 1 88.78 211 ASN B N 1
ATOM 10322 C CA . ASN B 1 211 ? -21.175 -18.153 -10.943 1 88.78 211 ASN B CA 1
ATOM 10323 C C . ASN B 1 211 ? -20.044 -17.529 -11.755 1 88.78 211 ASN B C 1
ATOM 10325 O O . ASN B 1 211 ? -19.584 -16.429 -11.444 1 88.78 211 ASN B O 1
ATOM 10329 N N . ILE B 1 212 ? -19.534 -18.219 -12.724 1 90.24 212 ILE B N 1
ATOM 10330 C CA . ILE B 1 212 ? -18.532 -17.768 -13.684 1 90.24 212 ILE B CA 1
ATOM 10331 C C . ILE B 1 212 ? -19.082 -17.897 -15.103 1 90.24 212 ILE B C 1
ATOM 10333 O O . ILE B 1 212 ? -19.574 -18.959 -15.49 1 90.24 212 ILE B O 1
ATOM 10337 N N . SER B 1 213 ? -19.066 -16.788 -15.834 1 90.05 213 SER B N 1
ATOM 10338 C CA . SER B 1 213 ? -19.452 -16.792 -17.241 1 90.05 213 SER B CA 1
ATOM 10339 C C . SER B 1 213 ? -18.252 -16.524 -18.144 1 90.05 213 SER B C 1
ATOM 10341 O O . SER B 1 213 ? -17.512 -15.561 -17.933 1 90.05 213 SER B O 1
ATOM 10343 N N . ILE B 1 214 ? -18.105 -17.334 -19.082 1 90.7 214 ILE B N 1
ATOM 10344 C CA . ILE B 1 214 ? -17.01 -17.151 -20.029 1 90.7 214 ILE B CA 1
ATOM 10345 C C . ILE B 1 214 ? -17.567 -16.711 -21.381 1 90.7 214 ILE B C 1
ATOM 10347 O O . ILE B 1 214 ? -18.34 -17.439 -22.008 1 90.7 214 ILE B O 1
ATOM 10351 N N . LEU B 1 215 ? -17.203 -15.574 -21.73 1 90.3 215 LEU B N 1
ATOM 10352 C CA . LEU B 1 215 ? -17.527 -15.066 -23.059 1 90.3 215 LEU B CA 1
ATOM 10353 C C . LEU B 1 215 ? -16.453 -15.46 -24.068 1 90.3 215 LEU B C 1
ATOM 10355 O O . LEU B 1 215 ? -15.334 -14.944 -24.023 1 90.3 215 LEU B O 1
ATOM 10359 N N . LYS B 1 216 ? -16.732 -16.197 -25.053 1 86.84 216 LYS B N 1
ATOM 10360 C CA . LYS B 1 216 ? -15.722 -16.819 -25.904 1 86.84 216 LYS B CA 1
ATOM 10361 C C . LYS B 1 216 ? -15.606 -16.092 -27.241 1 86.84 216 LYS B C 1
ATOM 10363 O O . LYS B 1 216 ? -14.526 -16.037 -27.833 1 86.84 216 LYS B O 1
ATOM 10368 N N . GLY B 1 217 ? -16.687 -15.649 -27.826 1 84.2 217 GLY B N 1
ATOM 10369 C CA . GLY B 1 217 ? -16.643 -15.067 -29.157 1 84.2 217 GLY B CA 1
ATOM 10370 C C . GLY B 1 217 ? -16.561 -13.552 -29.144 1 84.2 217 GLY B C 1
ATOM 10371 O O . GLY B 1 217 ? -16.818 -12.92 -28.117 1 84.2 217 GLY B O 1
ATOM 10372 N N . ALA B 1 218 ? -16.148 -13.054 -30.297 1 81.82 218 ALA B N 1
ATOM 10373 C CA . ALA B 1 218 ? -15.941 -11.617 -30.453 1 81.82 218 ALA B CA 1
ATOM 10374 C C . ALA B 1 218 ? -17.245 -10.85 -30.249 1 81.82 218 ALA B C 1
ATOM 10376 O O . ALA B 1 218 ? -17.241 -9.737 -29.717 1 81.82 218 ALA B O 1
ATOM 10377 N N . ALA B 1 219 ? -18.273 -11.451 -30.626 1 80.74 219 ALA B N 1
ATOM 10378 C CA . ALA B 1 219 ? -19.551 -10.76 -30.468 1 80.74 219 ALA B CA 1
ATOM 10379 C C . ALA B 1 219 ? -19.921 -10.622 -28.994 1 80.74 219 ALA B C 1
ATOM 10381 O O . ALA B 1 219 ? -20.545 -9.636 -28.594 1 80.74 219 ALA B O 1
ATOM 10382 N N . ALA B 1 220 ? -19.57 -11.563 -28.262 1 77.02 220 ALA B N 1
ATOM 10383 C CA . ALA B 1 220 ? -19.867 -11.547 -26.832 1 77.02 220 ALA B CA 1
ATOM 10384 C C . ALA B 1 220 ? -18.958 -10.569 -26.094 1 77.02 220 ALA B C 1
ATOM 10386 O O . ALA B 1 220 ? -19.351 -9.993 -25.076 1 77.02 220 ALA B O 1
ATOM 10387 N N . SER B 1 221 ? -17.75 -10.413 -26.556 1 78.3 221 SER B N 1
ATOM 10388 C CA . SER B 1 221 ? -16.738 -9.682 -25.8 1 78.3 221 SER B CA 1
ATOM 10389 C C . SER B 1 221 ? -16.523 -8.285 -26.372 1 78.3 221 SER B C 1
ATOM 10391 O O . SER B 1 221 ? -15.785 -7.481 -25.799 1 78.3 221 SER B O 1
ATOM 10393 N N . ALA B 1 222 ? -17.191 -7.952 -27.436 1 77.28 222 ALA B N 1
ATOM 10394 C CA . ALA B 1 222 ? -16.963 -6.706 -28.163 1 77.28 222 ALA B CA 1
ATOM 10395 C C . ALA B 1 222 ? -17.178 -5.496 -27.257 1 77.28 222 ALA B C 1
ATOM 10397 O O . ALA B 1 222 ? -16.553 -4.45 -27.449 1 77.28 222 ALA B O 1
ATOM 10398 N N . LEU B 1 223 ? -17.983 -5.724 -26.324 1 80.57 223 LEU B N 1
ATOM 10399 C CA . LEU B 1 223 ? -18.29 -4.601 -25.445 1 80.57 223 LEU B CA 1
ATOM 10400 C C . LEU B 1 223 ? -17.097 -4.264 -24.556 1 80.57 223 LEU B C 1
ATOM 10402 O O . LEU B 1 223 ? -17.046 -3.185 -23.961 1 80.57 223 LEU B O 1
ATOM 10406 N N . TYR B 1 224 ? -16.165 -5.162 -24.516 1 82.74 224 TYR B N 1
ATOM 10407 C CA . TYR B 1 224 ? -14.975 -4.88 -23.721 1 82.74 224 TYR B CA 1
ATOM 10408 C C . TYR B 1 224 ? -13.821 -4.43 -24.608 1 82.74 224 TYR B C 1
ATOM 10410 O O . TYR B 1 224 ? -12.764 -4.034 -24.11 1 82.74 224 TYR B O 1
ATOM 10418 N N . GLY B 1 225 ? -13.989 -4.511 -25.883 1 80.1 225 GLY B N 1
ATOM 10419 C CA . GLY B 1 225 ? -13.021 -3.964 -26.821 1 80.1 225 GLY B CA 1
ATOM 10420 C C . GLY B 1 225 ? -11.726 -4.751 -26.869 1 80.1 225 GLY B C 1
ATOM 10421 O O . GLY B 1 225 ? -11.742 -5.977 -27.001 1 80.1 225 GLY B O 1
ATOM 10422 N N . SER B 1 226 ? -10.496 -4.036 -26.735 1 79.45 226 SER B N 1
ATOM 10423 C CA . SER B 1 226 ? -9.164 -4.561 -27.015 1 79.45 226 SER B CA 1
ATOM 10424 C C . SER B 1 226 ? -8.736 -5.573 -25.957 1 79.45 226 SER B C 1
ATOM 10426 O O . SER B 1 226 ? -7.818 -6.365 -26.183 1 79.45 226 SER B O 1
ATOM 10428 N N . GLU B 1 227 ? -9.308 -5.715 -24.916 1 76.79 227 GLU B N 1
ATOM 10429 C CA . GLU B 1 227 ? -8.848 -6.665 -23.907 1 76.79 227 GLU B CA 1
ATOM 10430 C C . GLU B 1 227 ? -9.607 -7.985 -24.005 1 76.79 227 GLU B C 1
ATOM 10432 O O . GLU B 1 227 ? -9.261 -8.958 -23.332 1 76.79 227 GLU B O 1
ATOM 10437 N N . ALA B 1 228 ? -10.487 -8.06 -24.876 1 80.86 228 ALA B N 1
ATOM 10438 C CA . ALA B 1 228 ? -11.381 -9.214 -24.883 1 80.86 228 ALA B CA 1
ATOM 10439 C C . ALA B 1 228 ? -11.119 -10.104 -26.095 1 80.86 228 ALA B C 1
ATOM 10441 O O . ALA B 1 228 ? -11.92 -10.989 -26.407 1 80.86 228 ALA B O 1
ATOM 10442 N N . ALA B 1 229 ? -10.022 -9.774 -26.741 1 83.73 229 ALA B N 1
ATOM 10443 C CA . ALA B 1 229 ? -9.706 -10.588 -27.913 1 83.73 229 ALA B CA 1
ATOM 10444 C C . ALA B 1 229 ? -9.509 -12.051 -27.528 1 83.73 229 ALA B C 1
ATOM 10446 O O . ALA B 1 229 ? -9.759 -12.95 -28.334 1 83.73 229 ALA B O 1
ATOM 10447 N N . ASN B 1 230 ? -9.167 -12.278 -26.321 1 86.85 230 ASN B N 1
ATOM 10448 C CA . ASN B 1 230 ? -8.912 -13.632 -25.842 1 86.85 230 ASN B CA 1
ATOM 10449 C C . ASN B 1 230 ? -10.071 -14.156 -24.998 1 86.85 230 ASN B C 1
ATOM 10451 O O . ASN B 1 230 ? -9.921 -15.142 -24.274 1 86.85 230 ASN B O 1
ATOM 10455 N N . GLY B 1 231 ? -11.138 -13.442 -25.012 1 88.22 231 GLY B N 1
ATOM 10456 C CA . GLY B 1 231 ? -12.28 -13.838 -24.204 1 88.22 231 GLY B CA 1
ATOM 10457 C C . GLY B 1 231 ? -12.369 -13.089 -22.888 1 88.22 231 GLY B C 1
ATOM 10458 O O . GLY B 1 231 ? -11.466 -12.325 -22.541 1 88.22 231 GLY B O 1
ATOM 10459 N N . VAL B 1 232 ? -13.515 -13.254 -22.267 1 90.91 232 VAL B N 1
ATOM 10460 C CA . VAL B 1 232 ? -13.741 -12.603 -20.98 1 90.91 232 VAL B CA 1
ATOM 10461 C C . VAL B 1 232 ? -14.243 -13.627 -19.964 1 90.91 232 VAL B C 1
ATOM 10463 O O . VAL B 1 232 ? -15.103 -14.453 -20.278 1 90.91 232 VAL B O 1
ATOM 10466 N N . VAL B 1 233 ? -13.627 -13.622 -18.811 1 90.94 233 VAL B N 1
ATOM 10467 C CA . VAL B 1 233 ? -14.125 -14.4 -17.682 1 90.94 233 VAL B CA 1
ATOM 10468 C C . VAL B 1 233 ? -14.79 -13.472 -16.667 1 90.94 233 VAL B C 1
ATOM 10470 O O . VAL B 1 233 ? -14.118 -12.661 -16.025 1 90.94 233 VAL B O 1
ATOM 10473 N N . MET B 1 234 ? -16.03 -13.694 -16.542 1 92.24 234 MET B N 1
ATOM 10474 C CA . MET B 1 234 ? -16.794 -12.852 -15.625 1 92.24 234 MET B CA 1
ATOM 10475 C C . MET B 1 234 ? -17.108 -13.6 -14.334 1 92.24 234 MET B C 1
ATOM 10477 O O . MET B 1 234 ? -17.755 -14.648 -14.36 1 92.24 234 MET B O 1
ATOM 10481 N N . ILE B 1 235 ? -16.73 -13.056 -13.301 1 91.99 235 ILE B N 1
ATOM 10482 C CA . ILE B 1 235 ? -16.997 -13.613 -11.98 1 91.99 235 ILE B CA 1
ATOM 10483 C C . ILE B 1 235 ? -18.113 -12.823 -11.302 1 91.99 235 ILE B C 1
ATOM 10485 O O . ILE B 1 235 ? -18.027 -11.599 -11.174 1 91.99 235 ILE B O 1
ATOM 10489 N N . THR B 1 236 ? -19.098 -13.53 -10.98 1 91.53 236 THR B N 1
ATOM 10490 C CA . THR B 1 236 ? -20.162 -12.941 -10.174 1 91.53 236 THR B CA 1
ATOM 10491 C C . THR B 1 236 ? -20.091 -13.442 -8.735 1 91.53 236 THR B C 1
ATOM 10493 O O . THR B 1 236 ? -20.103 -14.65 -8.491 1 91.53 236 THR B O 1
ATOM 10496 N N . THR B 1 237 ? -20.085 -12.637 -7.842 1 92.12 237 THR B N 1
ATOM 10497 C CA . THR B 1 237 ? -19.961 -13.025 -6.441 1 92.12 237 THR B CA 1
ATOM 10498 C C . THR B 1 237 ? -21.335 -13.261 -5.821 1 92.12 237 THR B C 1
ATOM 10500 O O . THR B 1 237 ? -22.342 -12.754 -6.319 1 92.12 237 THR B O 1
ATOM 10503 N N . LYS B 1 238 ? -21.374 -14.047 -4.84 1 91.24 238 LYS B N 1
ATOM 10504 C CA . LYS B 1 238 ? -22.609 -14.374 -4.133 1 91.24 238 LYS B CA 1
ATOM 10505 C C . LYS B 1 238 ? -23.208 -13.137 -3.471 1 91.24 238 LYS B C 1
ATOM 10507 O O . LYS B 1 238 ? -22.48 -12.306 -2.923 1 91.24 238 LYS B O 1
ATOM 10512 N N . LYS B 1 239 ? -24.548 -13.038 -3.662 1 86.64 239 LYS B N 1
ATOM 10513 C CA . LYS B 1 239 ? -25.316 -11.976 -3.019 1 86.64 239 LYS B CA 1
ATOM 10514 C C . LYS B 1 239 ? -26.432 -12.552 -2.152 1 86.64 239 LYS B C 1
ATOM 10516 O O . LYS B 1 239 ? -26.839 -13.701 -2.337 1 86.64 239 LYS B O 1
ATOM 10521 N N . ALA B 1 240 ? -26.879 -11.774 -1.258 1 82.72 240 ALA B N 1
ATOM 10522 C CA . ALA B 1 240 ? -28.03 -12.184 -0.458 1 82.72 240 ALA B CA 1
ATOM 10523 C C . ALA B 1 240 ? -29.327 -12.042 -1.25 1 82.72 240 ALA B C 1
ATOM 10525 O O . ALA B 1 240 ? -29.531 -11.044 -1.946 1 82.72 240 ALA B O 1
ATOM 10526 N N . ALA B 1 241 ? -30.017 -13.089 -1.219 1 74.08 241 ALA B N 1
ATOM 10527 C CA . ALA B 1 241 ? -31.312 -13.025 -1.89 1 74.08 241 ALA B CA 1
ATOM 10528 C C . ALA B 1 241 ? -32.31 -12.202 -1.08 1 74.08 241 ALA B C 1
ATOM 10530 O O . ALA B 1 241 ? -32.355 -12.304 0.149 1 74.08 241 ALA B O 1
ATOM 10531 N N . LYS B 1 242 ? -33.028 -11.357 -1.72 1 72.62 242 LYS B N 1
ATOM 10532 C CA . LYS B 1 242 ? -33.951 -10.421 -1.086 1 72.62 242 LYS B CA 1
ATOM 10533 C C . LYS B 1 242 ? -34.974 -11.157 -0.224 1 72.62 242 LYS B C 1
ATOM 10535 O O . LYS B 1 242 ? -35.558 -12.152 -0.658 1 72.62 242 LYS B O 1
ATOM 10540 N N . GLY B 1 243 ? -35.332 -10.019 0.733 1 63.28 243 GLY B N 1
ATOM 10541 C CA . GLY B 1 243 ? -36.426 -10.416 1.604 1 63.28 243 GLY B CA 1
ATOM 10542 C C . GLY B 1 243 ? -36.203 -11.762 2.267 1 63.28 243 GLY B C 1
ATOM 10543 O O . GLY B 1 243 ? -37.154 -12.401 2.723 1 63.28 243 GLY B O 1
ATOM 10544 N N . THR B 1 244 ? -34.835 -13.167 2.453 1 69.01 244 THR B N 1
ATOM 10545 C CA . THR B 1 244 ? -34.598 -14.522 2.939 1 69.01 244 THR B CA 1
ATOM 10546 C C . THR B 1 244 ? -34.183 -14.504 4.408 1 69.01 244 THR B C 1
ATOM 10548 O O . THR B 1 244 ? -34.036 -15.559 5.029 1 69.01 244 THR B O 1
ATOM 10551 N N . GLY B 1 245 ? -34.031 -13.475 4.922 1 75.99 245 GLY B N 1
ATOM 10552 C CA . GLY B 1 245 ? -33.66 -13.396 6.326 1 75.99 245 GLY B CA 1
ATOM 10553 C C . GLY B 1 245 ? -32.18 -13.626 6.566 1 75.99 245 GLY B C 1
ATOM 10554 O O . GLY B 1 245 ? -31.348 -13.279 5.726 1 75.99 245 GLY B O 1
ATOM 10555 N N . THR B 1 246 ? -31.902 -14.197 7.809 1 81.32 246 THR B N 1
ATOM 10556 C CA . THR B 1 246 ? -30.505 -14.364 8.194 1 81.32 246 THR B CA 1
ATOM 10557 C C . THR B 1 246 ? -30.064 -15.814 8.015 1 81.32 246 THR B C 1
ATOM 10559 O O . THR B 1 246 ? -30.788 -16.739 8.391 1 81.32 246 THR B O 1
ATOM 10562 N N . ARG B 1 247 ? -28.971 -15.98 7.396 1 85.73 247 ARG B N 1
ATOM 10563 C CA . ARG B 1 247 ? -28.396 -17.301 7.165 1 85.73 247 ARG B CA 1
ATOM 10564 C C . ARG B 1 247 ? -26.892 -17.295 7.42 1 85.73 247 ARG B C 1
ATOM 10566 O O . ARG B 1 247 ? -26.202 -16.336 7.07 1 85.73 247 ARG B O 1
ATOM 10573 N N . VAL B 1 248 ? -26.38 -18.373 8.061 1 88.75 248 VAL B N 1
ATOM 10574 C CA . VAL B 1 248 ? -24.949 -18.534 8.295 1 88.75 248 VAL B CA 1
ATOM 10575 C C . VAL B 1 248 ? -24.452 -19.804 7.608 1 88.75 248 VAL B C 1
ATOM 10577 O O . VAL B 1 248 ? -24.976 -20.894 7.85 1 88.75 248 VAL B O 1
ATOM 10580 N N . ASP B 1 249 ? -23.51 -19.63 6.783 1 91.79 249 ASP B N 1
ATOM 10581 C CA . ASP B 1 249 ? -22.874 -20.77 6.129 1 91.79 249 ASP B CA 1
ATOM 10582 C C . ASP B 1 249 ? -21.459 -20.989 6.659 1 91.79 249 ASP B C 1
ATOM 10584 O O . ASP B 1 249 ? -20.706 -20.031 6.848 1 91.79 249 ASP B O 1
ATOM 10588 N N . PHE B 1 250 ? -21.18 -22.16 6.983 1 93.34 250 PHE B N 1
ATOM 10589 C CA . PHE B 1 250 ? -19.854 -22.532 7.461 1 93.34 250 PHE B CA 1
ATOM 10590 C C . PHE B 1 250 ? -19.287 -23.685 6.641 1 93.34 250 PHE B C 1
ATOM 10592 O O . PHE B 1 250 ? -20.001 -24.637 6.321 1 93.34 250 PHE B O 1
ATOM 10599 N N . SER B 1 251 ? -18.097 -23.541 6.222 1 93.84 251 SER B N 1
ATOM 10600 C CA . SER B 1 251 ? -17.422 -24.64 5.54 1 93.84 251 SER B CA 1
ATOM 10601 C C . SER B 1 251 ? -16.006 -24.835 6.072 1 93.84 251 SER B C 1
ATOM 10603 O O . SER B 1 251 ? -15.328 -23.865 6.418 1 93.84 251 SER B O 1
ATOM 10605 N N . ALA B 1 252 ? -15.577 -26 6.237 1 94.59 252 ALA B N 1
ATOM 10606 C CA . ALA B 1 252 ? -14.234 -26.393 6.654 1 94.59 252 ALA B CA 1
ATOM 10607 C C . ALA B 1 252 ? -13.661 -27.46 5.726 1 94.59 252 ALA B C 1
ATOM 10609 O O . ALA B 1 252 ? -14.319 -28.463 5.442 1 94.59 252 ALA B O 1
ATOM 10610 N N . ASN B 1 253 ? -12.498 -27.187 5.206 1 93.57 253 ASN B N 1
ATOM 10611 C CA . ASN B 1 253 ? -11.781 -28.123 4.346 1 93.57 253 ASN B CA 1
ATOM 10612 C C . ASN B 1 253 ? -10.361 -28.37 4.846 1 93.57 253 ASN B C 1
ATOM 10614 O O . ASN B 1 253 ? -9.608 -27.423 5.081 1 93.57 253 ASN B O 1
ATOM 10618 N N . VAL B 1 254 ? -9.981 -29.583 5.181 1 94.58 254 VAL B N 1
ATOM 10619 C CA . VAL B 1 254 ? -8.639 -30.011 5.564 1 94.58 254 VAL B CA 1
ATOM 10620 C C . VAL B 1 254 ? -8.129 -31.058 4.576 1 94.58 254 VAL B C 1
ATOM 10622 O O . VAL B 1 254 ? -8.854 -31.989 4.219 1 94.58 254 VAL B O 1
ATOM 10625 N N . SER B 1 255 ? -6.89 -30.802 3.995 1 93.27 255 SER B N 1
ATOM 10626 C CA . SER B 1 255 ? -6.407 -31.745 2.991 1 93.27 255 SER B CA 1
ATOM 10627 C C . SER B 1 255 ? -4.899 -31.944 3.1 1 93.27 255 SER B C 1
ATOM 10629 O O . SER B 1 255 ? -4.205 -31.139 3.724 1 93.27 255 SER B O 1
ATOM 10631 N N . TRP B 1 256 ? -4.385 -33.008 2.505 1 94.4 256 TRP B N 1
ATOM 10632 C CA . TRP B 1 256 ? -2.98 -33.396 2.442 1 94.4 256 TRP B CA 1
ATOM 10633 C C . TRP B 1 256 ? -2.522 -33.552 0.996 1 94.4 256 TRP B C 1
ATOM 10635 O O . TRP B 1 256 ? -3.213 -34.17 0.182 1 94.4 256 TRP B O 1
ATOM 10645 N N . ASP B 1 257 ? -1.365 -32.967 0.656 1 92.33 257 ASP B N 1
ATOM 10646 C CA . ASP B 1 257 ? -0.799 -33.042 -0.687 1 92.33 257 ASP B CA 1
ATOM 10647 C C . ASP B 1 257 ? 0.397 -33.99 -0.726 1 92.33 257 ASP B C 1
ATOM 10649 O O . ASP B 1 257 ? 1.324 -33.863 0.076 1 92.33 257 ASP B O 1
ATOM 10653 N N . LYS B 1 258 ? 0.343 -34.872 -1.584 1 92.54 258 LYS B N 1
ATOM 10654 C CA . LYS B 1 258 ? 1.464 -35.768 -1.85 1 92.54 258 LYS B CA 1
ATOM 10655 C C . LYS B 1 258 ? 1.945 -35.634 -3.292 1 92.54 258 LYS B C 1
ATOM 10657 O O . LYS B 1 258 ? 1.207 -35.158 -4.156 1 92.54 258 LYS B O 1
ATOM 10662 N N . ILE B 1 259 ? 3.171 -36.083 -3.521 1 91.92 259 ILE B N 1
ATOM 10663 C CA . ILE B 1 259 ? 3.71 -36.043 -4.876 1 91.92 259 ILE B CA 1
ATOM 10664 C C . ILE B 1 259 ? 2.882 -36.947 -5.787 1 91.92 259 ILE B C 1
ATOM 10666 O O . ILE B 1 259 ? 2.627 -38.107 -5.456 1 91.92 259 ILE B O 1
ATOM 10670 N N . ALA B 1 260 ? 2.504 -36.415 -6.94 1 91.01 260 ALA B N 1
ATOM 10671 C CA . ALA B 1 260 ? 1.66 -37.191 -7.846 1 91.01 260 ALA B CA 1
ATOM 10672 C C . ALA B 1 260 ? 2.505 -37.97 -8.85 1 91.01 260 ALA B C 1
ATOM 10674 O O . ALA B 1 260 ? 2.374 -39.191 -8.966 1 91.01 260 ALA B O 1
ATOM 10675 N N . TYR B 1 261 ? 3.342 -37.241 -9.58 1 89.71 261 TYR B N 1
ATOM 10676 C CA . TYR B 1 261 ? 4.105 -37.869 -10.653 1 89.71 261 TYR B CA 1
ATOM 10677 C C . TYR B 1 261 ? 5.522 -37.312 -10.713 1 89.71 261 TYR B C 1
ATOM 10679 O O . TYR B 1 261 ? 5.715 -36.106 -10.889 1 89.71 261 TYR B O 1
ATOM 10687 N N . MET B 1 262 ? 6.432 -38.185 -10.496 1 91.74 262 MET B N 1
ATOM 10688 C CA . MET B 1 262 ? 7.857 -37.91 -10.662 1 91.74 262 MET B CA 1
ATOM 10689 C C . MET B 1 262 ? 8.565 -39.088 -11.324 1 91.74 262 MET B C 1
ATOM 10691 O O . MET B 1 262 ? 8.029 -40.197 -11.363 1 91.74 262 MET B O 1
ATOM 10695 N N . PRO B 1 263 ? 9.778 -38.86 -11.88 1 90.77 263 PRO B N 1
ATOM 10696 C CA . PRO B 1 263 ? 10.469 -39.929 -12.605 1 90.77 263 PRO B CA 1
ATOM 10697 C C . PRO B 1 263 ? 10.713 -41.165 -11.742 1 90.77 263 PRO B C 1
ATOM 10699 O O . PRO B 1 263 ? 11.127 -41.044 -10.587 1 90.77 263 PRO B O 1
ATOM 10702 N N . ASP B 1 264 ? 10.4 -42.321 -12.339 1 89.7 264 ASP B N 1
ATOM 10703 C CA . ASP B 1 264 ? 10.759 -43.587 -11.707 1 89.7 264 ASP B CA 1
ATOM 10704 C C . ASP B 1 264 ? 12.23 -43.92 -11.944 1 89.7 264 ASP B C 1
ATOM 10706 O O . ASP B 1 264 ? 12.656 -44.095 -13.087 1 89.7 264 ASP B O 1
ATOM 10710 N N . MET B 1 265 ? 12.972 -44.1 -11.011 1 91.67 265 MET B N 1
ATOM 10711 C CA . MET B 1 265 ? 14.402 -44.373 -11.12 1 91.67 265 MET B CA 1
ATOM 10712 C C . MET B 1 265 ? 14.663 -45.872 -11.235 1 91.67 265 MET B C 1
ATOM 10714 O O . MET B 1 265 ? 13.93 -46.679 -10.66 1 91.67 265 MET B O 1
ATOM 10718 N N . GLN B 1 266 ? 15.635 -46.234 -12.046 1 93.06 266 GLN B N 1
ATOM 10719 C CA . GLN B 1 266 ? 16.019 -47.641 -12.1 1 93.06 266 GLN B CA 1
ATOM 10720 C C . GLN B 1 266 ? 16.824 -48.039 -10.867 1 93.06 266 GLN B C 1
ATOM 10722 O O . GLN B 1 266 ? 17.584 -47.232 -10.328 1 93.06 266 GLN B O 1
ATOM 10727 N N . THR B 1 267 ? 16.675 -49.28 -10.386 1 93.54 267 THR B N 1
ATOM 10728 C CA . THR B 1 267 ? 17.301 -49.73 -9.148 1 93.54 267 THR B CA 1
ATOM 10729 C C . THR B 1 267 ? 18.219 -50.92 -9.408 1 93.54 267 THR B C 1
ATOM 10731 O O . THR B 1 267 ? 18.535 -51.68 -8.49 1 93.54 267 THR B O 1
ATOM 10734 N N . GLU B 1 268 ? 18.664 -51.063 -10.62 1 93.24 268 GLU B N 1
ATOM 10735 C CA . GLU B 1 268 ? 19.461 -52.24 -10.953 1 93.24 268 GLU B CA 1
ATOM 10736 C C . GLU B 1 268 ? 20.945 -51.895 -11.04 1 93.24 268 GLU B C 1
ATOM 10738 O O . GLU B 1 268 ? 21.8 -52.716 -10.702 1 93.24 268 GLU B O 1
ATOM 10743 N N . PHE B 1 269 ? 21.243 -50.779 -11.53 1 92.89 269 PHE B N 1
ATOM 10744 C CA . PHE B 1 269 ? 22.632 -50.395 -11.753 1 92.89 269 PHE B CA 1
ATOM 10745 C C . PHE B 1 269 ? 22.981 -49.14 -10.963 1 92.89 269 PHE B C 1
ATOM 10747 O O . PHE B 1 269 ? 22.157 -48.233 -10.832 1 92.89 269 PHE B O 1
ATOM 10754 N N . GLY B 1 270 ? 24.192 -49.073 -10.48 1 90.77 270 GLY B N 1
ATOM 10755 C CA . GLY B 1 270 ? 24.629 -47.963 -9.649 1 90.77 270 GLY B CA 1
ATOM 10756 C C . GLY B 1 270 ? 25.361 -46.886 -10.427 1 90.77 270 GLY B C 1
ATOM 10757 O O . GLY B 1 270 ? 25.406 -46.925 -11.658 1 90.77 270 GLY B O 1
ATOM 10758 N N . PRO B 1 271 ? 25.896 -45.882 -9.73 1 90.9 271 PRO B N 1
ATOM 10759 C CA . PRO B 1 271 ? 26.588 -44.775 -10.394 1 90.9 271 PRO B CA 1
ATOM 10760 C C . PRO B 1 271 ? 27.92 -45.197 -11.01 1 90.9 271 PRO B C 1
ATOM 10762 O O . PRO B 1 271 ? 28.603 -46.073 -10.472 1 90.9 271 PRO B O 1
ATOM 10765 N N . GLY B 1 272 ? 28.242 -44.548 -12.133 1 88.35 272 GLY B N 1
ATOM 10766 C CA . GLY B 1 272 ? 29.534 -44.782 -12.758 1 88.35 272 GLY B CA 1
ATOM 10767 C C . GLY B 1 272 ? 29.461 -44.856 -14.271 1 88.35 272 GLY B C 1
ATOM 10768 O O . GLY B 1 272 ? 28.501 -44.373 -14.876 1 88.35 272 GLY B O 1
ATOM 10769 N N . PHE B 1 273 ? 30.603 -45.352 -14.821 1 88.78 273 PHE B N 1
ATOM 10770 C CA . PHE B 1 273 ? 30.762 -45.499 -16.263 1 88.78 273 PHE B CA 1
ATOM 10771 C C . PHE B 1 273 ? 30.943 -46.964 -16.642 1 88.78 273 PHE B C 1
ATOM 10773 O O . PHE B 1 273 ? 31.298 -47.789 -15.799 1 88.78 273 PHE B O 1
ATOM 10780 N N . ASP B 1 274 ? 30.649 -47.218 -17.794 1 88.02 274 ASP B N 1
ATOM 10781 C CA . ASP B 1 274 ? 31.049 -48.531 -18.291 1 88.02 274 ASP B CA 1
ATOM 10782 C C . ASP B 1 274 ? 32.406 -48.464 -18.988 1 88.02 274 ASP B C 1
ATOM 10784 O O . ASP B 1 274 ? 33.125 -47.47 -18.865 1 88.02 274 ASP B O 1
ATOM 10788 N N . ASN B 1 275 ? 32.832 -49.485 -19.595 1 86.8 275 ASN B N 1
ATOM 10789 C CA . ASN B 1 275 ? 34.189 -49.607 -20.118 1 86.8 275 ASN B CA 1
ATOM 10790 C C . ASN B 1 275 ? 34.409 -48.698 -21.323 1 86.8 275 ASN B C 1
ATOM 10792 O O . ASN B 1 275 ? 35.548 -48.462 -21.729 1 86.8 275 ASN B O 1
ATOM 10796 N N . TRP B 1 276 ? 33.36 -48.21 -21.884 1 88.48 276 TRP B N 1
ATOM 10797 C CA . TRP B 1 276 ? 33.521 -47.262 -22.982 1 88.48 276 TRP B CA 1
ATOM 10798 C C . TRP B 1 276 ? 34.155 -45.964 -22.493 1 88.48 276 TRP B C 1
ATOM 10800 O O . TRP B 1 276 ? 35.03 -45.404 -23.159 1 88.48 276 TRP B O 1
ATOM 10810 N N . ALA B 1 277 ? 33.642 -45.52 -21.439 1 84.29 277 ALA B N 1
ATOM 10811 C CA . ALA B 1 277 ? 34.128 -44.249 -20.908 1 84.29 277 ALA B CA 1
ATOM 10812 C C . ALA B 1 277 ? 35.371 -44.454 -20.048 1 84.29 277 ALA B C 1
ATOM 10814 O O . ALA B 1 277 ? 36.177 -43.535 -19.882 1 84.29 277 ALA B O 1
ATOM 10815 N N . TYR B 1 278 ? 35.526 -45.587 -19.386 1 73.1 278 TYR B N 1
ATOM 10816 C CA . TYR B 1 278 ? 36.66 -45.866 -18.513 1 73.1 278 TYR B CA 1
ATOM 10817 C C . TYR B 1 278 ? 37.941 -46.036 -19.321 1 73.1 278 TYR B C 1
ATOM 10819 O O . TYR B 1 278 ? 39.034 -45.739 -18.833 1 73.1 278 TYR B O 1
ATOM 10827 N N . GLY B 1 279 ? 37.869 -46.284 -20.542 1 63.72 279 GLY B N 1
ATOM 10828 C CA . GLY B 1 279 ? 39.029 -46.519 -21.388 1 63.72 279 GLY B CA 1
ATOM 10829 C C . GLY B 1 279 ? 39.808 -47.762 -20.999 1 63.72 279 GLY B C 1
ATOM 10830 O O . GLY B 1 279 ? 39.248 -48.696 -20.42 1 63.72 279 GLY B O 1
ATOM 10831 N N . SER B 1 280 ? 41.107 -47.844 -21.389 1 59.04 280 SER B N 1
ATOM 10832 C CA . SER B 1 280 ? 42.022 -48.965 -21.197 1 59.04 280 SER B CA 1
ATOM 10833 C C . SER B 1 280 ? 42.593 -48.976 -19.783 1 59.04 280 SER B C 1
ATOM 10835 O O . SER B 1 280 ? 43.673 -49.522 -19.548 1 59.04 280 SER B O 1
ATOM 10837 N N . ASN B 1 281 ? 41.786 -48.59 -18.761 1 59.41 281 ASN B N 1
ATOM 10838 C CA . ASN B 1 281 ? 42.403 -48.385 -17.454 1 59.41 281 ASN B CA 1
ATOM 10839 C C . ASN B 1 281 ? 42.935 -49.692 -16.874 1 59.41 281 ASN B C 1
ATOM 10841 O O . ASN B 1 281 ? 42.294 -50.737 -16.997 1 59.41 281 ASN B O 1
ATOM 10845 N N . LYS B 1 282 ? 44.279 -49.787 -16.524 1 61.85 282 LYS B N 1
ATOM 10846 C CA . LYS B 1 282 ? 45.117 -50.866 -16.006 1 61.85 282 LYS B CA 1
ATOM 10847 C C . LYS B 1 282 ? 44.809 -51.144 -14.538 1 61.85 282 LYS B C 1
ATOM 10849 O O . LYS B 1 282 ? 45.356 -52.08 -13.95 1 61.85 282 LYS B O 1
ATOM 10854 N N . ASP B 1 283 ? 43.982 -50.244 -13.914 1 66.94 283 ASP B N 1
ATOM 10855 C CA . ASP B 1 283 ? 43.671 -50.546 -12.52 1 66.94 283 ASP B CA 1
ATOM 10856 C C . ASP B 1 283 ? 42.552 -51.579 -12.419 1 66.94 283 ASP B C 1
ATOM 10858 O O . ASP B 1 283 ? 41.427 -51.329 -12.857 1 66.94 283 ASP B O 1
ATOM 10862 N N . PRO B 1 284 ? 42.684 -52.859 -12.013 1 70.79 284 PRO B N 1
ATOM 10863 C CA . PRO B 1 284 ? 41.709 -53.951 -11.949 1 70.79 284 PRO B CA 1
ATOM 10864 C C . PRO B 1 284 ? 40.433 -53.56 -11.207 1 70.79 284 PRO B C 1
ATOM 10866 O O . PRO B 1 284 ? 39.345 -54.025 -11.556 1 70.79 284 PRO B O 1
ATOM 10869 N N . GLU B 1 285 ? 40.507 -52.637 -10.243 1 76 285 GLU B N 1
ATOM 10870 C CA . GLU B 1 285 ? 39.318 -52.209 -9.513 1 76 285 GLU B CA 1
ATOM 10871 C C . GLU B 1 285 ? 38.426 -51.326 -10.381 1 76 285 GLU B C 1
ATOM 10873 O O . GLU B 1 285 ? 37.198 -51.403 -10.298 1 76 285 GLU B O 1
ATOM 10878 N N . ALA B 1 286 ? 39.016 -50.611 -11.181 1 77.67 286 ALA B N 1
ATOM 10879 C CA . ALA B 1 286 ? 38.288 -49.725 -12.086 1 77.67 286 ALA B CA 1
ATOM 10880 C C . ALA B 1 286 ? 37.493 -50.524 -13.114 1 77.67 286 ALA B C 1
ATOM 10882 O O . ALA B 1 286 ? 36.407 -50.109 -13.527 1 77.67 286 ALA B O 1
ATOM 10883 N N . LEU B 1 287 ? 38.061 -51.688 -13.391 1 81.47 287 LEU B N 1
ATOM 10884 C CA . LEU B 1 287 ? 37.423 -52.53 -14.397 1 81.47 287 LEU B CA 1
ATOM 10885 C C . LEU B 1 287 ? 36.127 -53.13 -13.861 1 81.47 287 LEU B C 1
ATOM 10887 O O . LEU B 1 287 ? 35.263 -53.544 -14.637 1 81.47 287 LEU B O 1
ATOM 10891 N N . THR B 1 288 ? 36.071 -53.189 -12.518 1 83.11 288 THR B N 1
ATOM 10892 C CA . THR B 1 288 ? 34.86 -53.729 -11.908 1 83.11 288 THR B CA 1
ATOM 10893 C C . THR B 1 288 ? 33.86 -52.615 -11.614 1 83.11 288 THR B C 1
ATOM 10895 O O . THR B 1 288 ? 32.769 -52.873 -11.101 1 83.11 288 THR B O 1
ATOM 10898 N N . GLY B 1 289 ? 34.214 -51.37 -11.925 1 84.73 289 GLY B N 1
ATOM 10899 C CA . GLY B 1 289 ? 33.316 -50.242 -11.73 1 84.73 289 GLY B CA 1
ATOM 10900 C C . GLY B 1 289 ? 33.541 -49.52 -10.416 1 84.73 289 GLY B C 1
ATOM 10901 O O . GLY B 1 289 ? 32.736 -48.675 -10.019 1 84.73 289 GLY B O 1
ATOM 10902 N N . PHE B 1 290 ? 34.579 -49.777 -9.71 1 87.83 290 PHE B N 1
ATOM 10903 C CA . PHE B 1 290 ? 34.899 -49.142 -8.436 1 87.83 290 PHE B CA 1
ATOM 10904 C C . PHE B 1 290 ? 36.285 -48.51 -8.48 1 87.83 290 PHE B C 1
ATOM 10906 O O . PHE B 1 290 ? 37.02 -48.681 -9.455 1 87.83 290 PHE B O 1
ATOM 10913 N N . ASN B 1 291 ? 36.538 -47.618 -7.586 1 83.65 291 ASN B N 1
ATOM 10914 C CA . ASN B 1 291 ? 37.85 -46.981 -7.555 1 83.65 291 ASN B CA 1
ATOM 10915 C C . ASN B 1 291 ? 38.373 -46.844 -6.128 1 83.65 291 ASN B C 1
ATOM 10917 O O . ASN B 1 291 ? 37.601 -46.913 -5.17 1 83.65 291 ASN B O 1
ATOM 10921 N N . THR B 1 292 ? 39.702 -46.679 -6.144 1 85.95 292 THR B N 1
ATOM 10922 C CA . THR B 1 292 ? 40.383 -46.494 -4.867 1 85.95 292 THR B CA 1
ATOM 10923 C C . THR B 1 292 ? 41.164 -45.183 -4.855 1 85.95 292 THR B C 1
ATOM 10925 O O . THR B 1 292 ? 42.152 -45.049 -4.131 1 85.95 292 THR B O 1
ATOM 10928 N N . SER B 1 293 ? 40.882 -44.731 -6.246 1 82.23 293 SER B N 1
ATOM 10929 C CA . SER B 1 293 ? 41.626 -43.483 -6.386 1 82.23 293 SER B CA 1
ATOM 10930 C C . SER B 1 293 ? 41.232 -42.481 -5.306 1 82.23 293 SER B C 1
ATOM 10932 O O . SER B 1 293 ? 41.808 -41.394 -5.221 1 82.23 293 SER B O 1
ATOM 10934 N N . ARG B 1 294 ? 40.051 -42.248 -3.934 1 89.84 294 ARG B N 1
ATOM 10935 C CA . ARG B 1 294 ? 39.595 -41.339 -2.887 1 89.84 294 ARG B CA 1
ATOM 10936 C C . ARG B 1 294 ? 40.168 -41.734 -1.531 1 89.84 294 ARG B C 1
ATOM 10938 O O . ARG B 1 294 ? 40.621 -42.867 -1.348 1 89.84 294 ARG B O 1
ATOM 10945 N N . PHE B 1 295 ? 40.304 -40.946 -0.968 1 92.62 295 PHE B N 1
ATOM 10946 C CA . PHE B 1 295 ? 40.939 -41.137 0.331 1 92.62 295 PHE B CA 1
ATOM 10947 C C . PHE B 1 295 ? 39.96 -40.843 1.461 1 92.62 295 PHE B C 1
ATOM 10949 O O . PHE B 1 295 ? 39.093 -39.976 1.328 1 92.62 295 PHE B O 1
ATOM 10956 N N . ASP B 1 296 ? 39.813 -41.29 2.866 1 93.1 296 ASP B N 1
ATOM 10957 C CA . ASP B 1 296 ? 39.076 -40.918 4.07 1 93.1 296 ASP B CA 1
ATOM 10958 C C . ASP B 1 296 ? 39.777 -39.785 4.815 1 93.1 296 ASP B C 1
ATOM 10960 O O . ASP B 1 296 ? 40.753 -39.219 4.319 1 93.1 296 ASP B O 1
ATOM 10964 N N . ARG B 1 297 ? 39.245 -39.341 5.937 1 92.11 297 ARG B N 1
ATOM 10965 C CA . ARG B 1 297 ? 39.731 -38.166 6.653 1 92.11 297 ARG B CA 1
ATOM 10966 C C . ARG B 1 297 ? 41.071 -38.448 7.323 1 92.11 297 ARG B C 1
ATOM 10968 O O . ARG B 1 297 ? 41.781 -37.521 7.718 1 92.11 297 ARG B O 1
ATOM 10975 N N . ASN B 1 298 ? 41.543 -39.746 7.48 1 91.98 298 ASN B N 1
ATOM 10976 C CA . ASN B 1 298 ? 42.84 -40.139 8.022 1 91.98 298 ASN B CA 1
ATOM 10977 C C . ASN B 1 298 ? 43.876 -40.326 6.917 1 91.98 298 ASN B C 1
ATOM 10979 O O . ASN B 1 298 ? 45.003 -40.747 7.182 1 91.98 298 ASN B O 1
ATOM 10983 N N . GLY B 1 299 ? 43.401 -40.203 5.695 1 91.59 299 GLY B N 1
ATOM 10984 C CA . GLY B 1 299 ? 44.328 -40.283 4.578 1 91.59 299 GLY B CA 1
ATOM 10985 C C . GLY B 1 299 ? 44.389 -41.663 3.951 1 91.59 299 GLY B C 1
ATOM 10986 O O . GLY B 1 299 ? 45.2 -41.908 3.055 1 91.59 299 GLY B O 1
ATOM 10987 N N . ASN B 1 300 ? 43.654 -42.768 4.303 1 93.43 300 ASN B N 1
ATOM 10988 C CA . ASN B 1 300 ? 43.632 -44.109 3.727 1 93.43 300 ASN B CA 1
ATOM 10989 C C . ASN B 1 300 ? 42.787 -44.159 2.457 1 93.43 300 ASN B C 1
ATOM 10991 O O . ASN B 1 300 ? 41.752 -43.498 2.369 1 93.43 300 ASN B O 1
ATOM 10995 N N . SER B 1 301 ? 43.37 -45.004 1.387 1 90.54 301 SER B N 1
ATOM 10996 C CA . SER B 1 301 ? 42.59 -45.204 0.171 1 90.54 301 SER B CA 1
ATOM 10997 C C . SER B 1 301 ? 41.293 -45.95 0.462 1 90.54 301 SER B C 1
ATOM 10999 O O . SER B 1 301 ? 41.269 -46.864 1.289 1 90.54 301 SER B O 1
ATOM 11001 N N . ILE B 1 302 ? 40.107 -45.355 0.013 1 90.86 302 ILE B N 1
ATOM 11002 C CA . ILE B 1 302 ? 38.806 -45.98 0.228 1 90.86 302 ILE B CA 1
ATOM 11003 C C . ILE B 1 302 ? 38.249 -46.481 -1.103 1 90.86 302 ILE B C 1
ATOM 11005 O O . ILE B 1 302 ? 38.623 -45.982 -2.167 1 90.86 302 ILE B O 1
ATOM 11009 N N . VAL B 1 303 ? 37.332 -47.475 -1.025 1 88.64 303 VAL B N 1
ATOM 11010 C CA . VAL B 1 303 ? 36.651 -48.001 -2.203 1 88.64 303 VAL B CA 1
ATOM 11011 C C . VAL B 1 303 ? 35.33 -47.264 -2.408 1 88.64 303 VAL B C 1
ATOM 11013 O O . VAL B 1 303 ? 34.486 -47.227 -1.509 1 88.64 303 VAL B O 1
ATOM 11016 N N . THR B 1 304 ? 35.184 -46.597 -3.447 1 89.54 304 THR B N 1
ATOM 11017 C CA . THR B 1 304 ? 33.971 -45.885 -3.834 1 89.54 304 THR B CA 1
ATOM 11018 C C . THR B 1 304 ? 33.517 -46.309 -5.228 1 89.54 304 THR B C 1
ATOM 11020 O O . THR B 1 304 ? 34.271 -46.948 -5.965 1 89.54 304 THR B O 1
ATOM 11023 N N . PRO B 1 305 ? 32.27 -46.032 -5.522 1 84.03 305 PRO B N 1
ATOM 11024 C CA . PRO B 1 305 ? 31.943 -46.198 -6.94 1 84.03 305 PRO B CA 1
ATOM 11025 C C . PRO B 1 305 ? 32.846 -45.373 -7.855 1 84.03 305 PRO B C 1
ATOM 11027 O O . PRO B 1 305 ? 33.332 -44.312 -7.454 1 84.03 305 PRO B O 1
ATOM 11030 N N . ALA B 1 306 ? 33.284 -45.996 -8.93 1 68.76 306 ALA B N 1
ATOM 11031 C CA . ALA B 1 306 ? 34.325 -45.449 -9.796 1 68.76 306 ALA B CA 1
ATOM 11032 C C . ALA B 1 306 ? 34.108 -43.959 -10.04 1 68.76 306 ALA B C 1
ATOM 11034 O O . ALA B 1 306 ? 35.06 -43.175 -10.017 1 68.76 306 ALA B O 1
ATOM 11035 N N . GLN B 1 307 ? 32.909 -43.578 -10.59 1 64.49 307 GLN B N 1
ATOM 11036 C CA . GLN B 1 307 ? 32.7 -42.15 -10.809 1 64.49 307 GLN B CA 1
ATOM 11037 C C . GLN B 1 307 ? 31.396 -41.681 -10.17 1 64.49 307 GLN B C 1
ATOM 11039 O O . GLN B 1 307 ? 30.329 -42.233 -10.446 1 64.49 307 GLN B O 1
ATOM 11044 N N . ALA B 1 308 ? 31.728 -40.962 -9.083 1 63.74 308 ALA B N 1
ATOM 11045 C CA . ALA B 1 308 ? 30.609 -40.373 -8.352 1 63.74 308 ALA B CA 1
ATOM 11046 C C . ALA B 1 308 ? 29.99 -39.219 -9.135 1 63.74 308 ALA B C 1
ATOM 11048 O O . ALA B 1 308 ? 30.023 -38.07 -8.689 1 63.74 308 ALA B O 1
ATOM 11049 N N . ARG B 1 309 ? 29.54 -39.595 -10.349 1 73.34 309 ARG B N 1
ATOM 11050 C CA . ARG B 1 309 ? 28.934 -38.644 -11.274 1 73.34 309 ARG B CA 1
ATOM 11051 C C . ARG B 1 309 ? 27.434 -38.884 -11.403 1 73.34 309 ARG B C 1
ATOM 11053 O O . ARG B 1 309 ? 26.888 -39.789 -10.769 1 73.34 309 ARG B O 1
ATOM 11060 N N . TYR B 1 310 ? 26.881 -38.136 -12.122 1 84.97 310 TYR B N 1
ATOM 11061 C CA . TYR B 1 310 ? 25.436 -38.179 -12.317 1 84.97 310 TYR B CA 1
ATOM 11062 C C . TYR B 1 310 ? 25.046 -39.315 -13.255 1 84.97 310 TYR B C 1
ATOM 11064 O O . TYR B 1 310 ? 23.859 -39.549 -13.497 1 84.97 310 TYR B O 1
ATOM 11072 N N . TYR B 1 311 ? 25.977 -40.187 -13.664 1 91.21 311 TYR B N 1
ATOM 11073 C CA . TYR B 1 311 ? 25.685 -41.304 -14.555 1 91.21 311 TYR B CA 1
ATOM 11074 C C . TYR B 1 311 ? 25.412 -42.577 -13.762 1 91.21 311 TYR B C 1
ATOM 11076 O O . TYR B 1 311 ? 26.058 -42.832 -12.743 1 91.21 311 TYR B O 1
ATOM 11084 N N . SER B 1 312 ? 24.538 -43.411 -14.216 1 91.53 312 SER B N 1
ATOM 11085 C CA . SER B 1 312 ? 24.205 -44.678 -13.572 1 91.53 312 SER B CA 1
ATOM 11086 C C . SER B 1 312 ? 24.469 -45.857 -14.502 1 91.53 312 SER B C 1
ATOM 11088 O O . SER B 1 312 ? 23.584 -46.685 -14.729 1 91.53 312 SER B O 1
ATOM 11090 N N . TYR B 1 313 ? 25.716 -45.866 -14.972 1 92.06 313 TYR B N 1
ATOM 11091 C CA . TYR B 1 313 ? 26.139 -46.967 -15.83 1 92.06 313 TYR B CA 1
ATOM 11092 C C . TYR B 1 313 ? 27.199 -47.818 -15.142 1 92.06 313 TYR B C 1
ATOM 11094 O O . TYR B 1 313 ? 28.026 -48.448 -15.806 1 92.06 313 TYR B O 1
ATOM 11102 N N . GLY B 1 314 ? 27.24 -47.749 -13.844 1 89.65 314 GLY B N 1
ATOM 11103 C CA . GLY B 1 314 ? 28.115 -48.602 -13.055 1 89.65 314 GLY B CA 1
ATOM 11104 C C . GLY B 1 314 ? 27.668 -50.052 -13.027 1 89.65 314 GLY B C 1
ATOM 11105 O O . GLY B 1 314 ? 26.722 -50.429 -13.721 1 89.65 314 GLY B O 1
ATOM 11106 N N . PRO B 1 315 ? 28.381 -50.837 -12.305 1 89.69 315 PRO B N 1
ATOM 11107 C CA . PRO B 1 315 ? 28.022 -52.256 -12.24 1 89.69 315 PRO B CA 1
ATOM 11108 C C . PRO B 1 315 ? 26.671 -52.493 -11.569 1 89.69 315 PRO B C 1
ATOM 11110 O O . PRO B 1 315 ? 26.153 -51.605 -10.885 1 89.69 315 PRO B O 1
ATOM 11113 N N . ARG B 1 316 ? 26.12 -53.628 -11.848 1 92.76 316 ARG B N 1
ATOM 11114 C CA . ARG B 1 316 ? 24.884 -54.028 -11.185 1 92.76 316 ARG B CA 1
ATOM 11115 C C . ARG B 1 316 ? 25.055 -54.042 -9.669 1 92.76 316 ARG B C 1
ATOM 11117 O O . ARG B 1 316 ? 26.095 -54.464 -9.161 1 92.76 316 ARG B O 1
ATOM 11124 N N . TYR B 1 317 ? 24.03 -53.596 -8.95 1 93.51 317 TYR B N 1
ATOM 11125 C CA . TYR B 1 317 ? 24.071 -53.64 -7.492 1 93.51 317 TYR B CA 1
ATOM 11126 C C . TYR B 1 317 ? 24.281 -55.066 -6.996 1 93.51 317 TYR B C 1
ATOM 11128 O O . TYR B 1 317 ? 23.541 -55.977 -7.375 1 93.51 317 TYR B O 1
ATOM 11136 N N . ASP B 1 318 ? 25.341 -55.267 -6.164 1 91.35 318 ASP B N 1
ATOM 11137 C CA . ASP B 1 318 ? 25.659 -56.607 -5.681 1 91.35 318 ASP B CA 1
ATOM 11138 C C . ASP B 1 318 ? 25.775 -56.629 -4.159 1 91.35 318 ASP B C 1
ATOM 11140 O O . ASP B 1 318 ? 26.08 -57.668 -3.569 1 91.35 318 ASP B O 1
ATOM 11144 N N . GLY B 1 319 ? 25.573 -55.456 -3.539 1 92.86 319 GLY B N 1
ATOM 11145 C CA . GLY B 1 319 ? 25.488 -55.392 -2.088 1 92.86 319 GLY B CA 1
ATOM 11146 C C . GLY B 1 319 ? 26.844 -55.309 -1.414 1 92.86 319 GLY B C 1
ATOM 11147 O O . GLY B 1 319 ? 26.931 -55.273 -0.185 1 92.86 319 GLY B O 1
ATOM 11148 N N . ARG B 1 320 ? 27.977 -55.213 -2.153 1 92.34 320 ARG B N 1
ATOM 11149 C CA . ARG B 1 320 ? 29.285 -55.107 -1.514 1 92.34 320 ARG B CA 1
ATOM 11150 C C . ARG B 1 320 ? 29.4 -53.814 -0.714 1 92.34 320 ARG B C 1
ATOM 11152 O O . ARG B 1 320 ? 28.678 -52.849 -0.976 1 92.34 320 ARG B O 1
ATOM 11159 N N . GLU B 1 321 ? 30.252 -53.868 0.139 1 92.86 321 GLU B N 1
ATOM 11160 C CA . GLU B 1 321 ? 30.412 -52.694 0.991 1 92.86 321 GLU B CA 1
ATOM 11161 C C . GLU B 1 321 ? 31.292 -51.642 0.321 1 92.86 321 GLU B C 1
ATOM 11163 O O . GLU B 1 321 ? 32.394 -51.949 -0.14 1 92.86 321 GLU B O 1
ATOM 11168 N N . VAL B 1 322 ? 30.839 -50.465 0.23 1 92.15 322 VAL B N 1
ATOM 11169 C CA . VAL B 1 322 ? 31.595 -49.328 -0.287 1 92.15 322 VAL B CA 1
ATOM 11170 C C . VAL B 1 322 ? 31.506 -48.161 0.694 1 92.15 322 VAL B C 1
ATOM 11172 O O . VAL B 1 322 ? 30.593 -48.104 1.521 1 92.15 322 VAL B O 1
ATOM 11175 N N . THR B 1 323 ? 32.438 -47.259 0.606 1 92.79 323 THR B N 1
ATOM 11176 C CA . THR B 1 323 ? 32.392 -46.06 1.436 1 92.79 323 THR B CA 1
ATOM 11177 C C . THR B 1 323 ? 31.514 -44.991 0.793 1 92.79 323 THR B C 1
ATOM 11179 O O . THR B 1 323 ? 31.731 -44.612 -0.36 1 92.79 323 THR B O 1
ATOM 11182 N N . TYR B 1 324 ? 30.567 -44.549 1.521 1 92.03 324 TYR B N 1
ATOM 11183 C CA . TYR B 1 324 ? 29.639 -43.534 1.035 1 92.03 324 TYR B CA 1
ATOM 11184 C C . TYR B 1 324 ? 30.175 -42.132 1.298 1 92.03 324 TYR B C 1
ATOM 11186 O O . TYR B 1 324 ? 31.151 -41.962 2.033 1 92.03 324 TYR B O 1
ATOM 11194 N N . PHE B 1 325 ? 29.637 -41.113 0.701 1 91.33 325 PHE B N 1
ATOM 11195 C CA . PHE B 1 325 ? 30.161 -39.755 0.795 1 91.33 325 PHE B CA 1
ATOM 11196 C C . PHE B 1 325 ? 29.978 -39.2 2.202 1 91.33 325 PHE B C 1
ATOM 11198 O O . PHE B 1 325 ? 30.552 -38.165 2.546 1 91.33 325 PHE B O 1
ATOM 11205 N N . ASP B 1 326 ? 29.175 -39.806 3.066 1 90.89 326 ASP B N 1
ATOM 11206 C CA . ASP B 1 326 ? 29.057 -39.398 4.463 1 90.89 326 ASP B CA 1
ATOM 11207 C C . ASP B 1 326 ? 30.134 -40.059 5.321 1 90.89 326 ASP B C 1
ATOM 11209 O O . ASP B 1 326 ? 30.184 -39.849 6.534 1 90.89 326 ASP B O 1
ATOM 11213 N N . GLY B 1 327 ? 30.965 -40.942 4.683 1 90.97 327 GLY B N 1
ATOM 11214 C CA . GLY B 1 327 ? 32.076 -41.569 5.381 1 90.97 327 GLY B CA 1
ATOM 11215 C C . GLY B 1 327 ? 31.736 -42.94 5.933 1 90.97 327 GLY B C 1
ATOM 11216 O O . GLY B 1 327 ? 32.616 -43.658 6.413 1 90.97 327 GLY B O 1
ATOM 11217 N N . THR B 1 328 ? 30.558 -43.357 5.776 1 93.43 328 THR B N 1
ATOM 11218 C CA . THR B 1 328 ? 30.158 -44.653 6.312 1 93.43 328 THR B CA 1
ATOM 11219 C C . THR B 1 328 ? 30.259 -45.736 5.242 1 93.43 328 THR B C 1
ATOM 11221 O O . THR B 1 328 ? 30.265 -45.435 4.046 1 93.43 328 THR B O 1
ATOM 11224 N N . LYS B 1 329 ? 30.35 -46.938 5.664 1 93.46 329 LYS B N 1
ATOM 11225 C CA . LYS B 1 329 ? 30.276 -48.083 4.761 1 93.46 329 LYS B CA 1
ATOM 11226 C C . LYS B 1 329 ? 28.831 -48.528 4.555 1 93.46 329 LYS B C 1
ATOM 11228 O O . LYS B 1 329 ? 28.072 -48.657 5.518 1 93.46 329 LYS B O 1
ATOM 11233 N N . ARG B 1 330 ? 28.49 -48.63 3.328 1 92.86 330 ARG B N 1
ATOM 11234 C CA . ARG B 1 330 ? 27.137 -49.041 2.971 1 92.86 330 ARG B CA 1
ATOM 11235 C C . ARG B 1 330 ? 27.157 -50.086 1.86 1 92.86 330 ARG B C 1
ATOM 11237 O O . ARG B 1 330 ? 28.111 -50.155 1.082 1 92.86 330 ARG B O 1
ATOM 11244 N N . PRO B 1 331 ? 26.075 -50.888 1.925 1 94.41 331 PRO B N 1
ATOM 11245 C CA . PRO B 1 331 ? 25.984 -51.802 0.784 1 94.41 331 PRO B CA 1
ATOM 11246 C C . PRO B 1 331 ? 25.738 -51.074 -0.536 1 94.41 331 PRO B C 1
ATOM 11248 O O . PRO B 1 331 ? 24.982 -50.099 -0.577 1 94.41 331 PRO B O 1
ATOM 11251 N N . TYR B 1 332 ? 26.489 -51.454 -1.513 1 93.44 332 TYR B N 1
ATOM 11252 C CA . TYR B 1 332 ? 26.228 -50.968 -2.863 1 93.44 332 TYR B CA 1
ATOM 11253 C C . TYR B 1 332 ? 24.875 -51.456 -3.367 1 93.44 332 TYR B C 1
ATOM 11255 O O . TYR B 1 332 ? 24.799 -52.437 -4.11 1 93.44 332 TYR B O 1
ATOM 11263 N N . ALA B 1 333 ? 23.778 -50.825 -2.979 1 94.24 333 ALA B N 1
ATOM 11264 C CA . ALA B 1 333 ? 22.377 -51.137 -3.245 1 94.24 333 ALA B CA 1
ATOM 11265 C C . ALA B 1 333 ? 21.538 -49.866 -3.33 1 94.24 333 ALA B C 1
ATOM 11267 O O . ALA B 1 333 ? 21.915 -48.828 -2.781 1 94.24 333 ALA B O 1
ATOM 11268 N N . PRO B 1 334 ? 20.514 -49.898 -4.115 1 93.59 334 PRO B N 1
ATOM 11269 C CA . PRO B 1 334 ? 19.641 -48.722 -4.162 1 93.59 334 PRO B CA 1
ATOM 11270 C C . PRO B 1 334 ? 19.094 -48.338 -2.79 1 93.59 334 PRO B C 1
ATOM 11272 O O . PRO B 1 334 ? 18.807 -49.212 -1.968 1 93.59 334 PRO B O 1
ATOM 11275 N N . ILE B 1 335 ? 19.014 -47.108 -2.587 1 89.42 335 ILE B N 1
ATOM 11276 C CA . ILE B 1 335 ? 18.428 -46.621 -1.343 1 89.42 335 ILE B CA 1
ATOM 11277 C C . ILE B 1 335 ? 16.907 -46.739 -1.407 1 89.42 335 ILE B C 1
ATOM 11279 O O . ILE B 1 335 ? 16.289 -46.34 -2.397 1 89.42 335 ILE B O 1
ATOM 11283 N N . GLY B 1 336 ? 16.313 -47.621 -0.695 1 76.3 336 GLY B N 1
ATOM 11284 C CA . GLY B 1 336 ? 14.897 -47.949 -0.702 1 76.3 336 GLY B CA 1
ATOM 11285 C C . GLY B 1 336 ? 14 -46.728 -0.63 1 76.3 336 GLY B C 1
ATOM 11286 O O . GLY B 1 336 ? 14.412 -45.677 -0.133 1 76.3 336 GLY B O 1
ATOM 11287 N N . GLY B 1 337 ? 12.92 -46.818 -1.256 1 78.05 337 GLY B N 1
ATOM 11288 C CA . GLY B 1 337 ? 11.893 -45.789 -1.226 1 78.05 337 GLY B CA 1
ATOM 11289 C C . GLY B 1 337 ? 11.978 -44.826 -2.394 1 78.05 337 GLY B C 1
ATOM 11290 O O . GLY B 1 337 ? 12.875 -44.937 -3.233 1 78.05 337 GLY B O 1
ATOM 11291 N N . ASN B 1 338 ? 10.99 -43.964 -2.597 1 84.99 338 ASN B N 1
ATOM 11292 C CA . ASN B 1 338 ? 10.951 -42.904 -3.598 1 84.99 338 ASN B CA 1
ATOM 11293 C C . ASN B 1 338 ? 11.723 -41.67 -3.14 1 84.99 338 ASN B C 1
ATOM 11295 O O . ASN B 1 338 ? 11.283 -40.957 -2.237 1 84.99 338 ASN B O 1
ATOM 11299 N N . GLN B 1 339 ? 12.891 -41.51 -3.678 1 89.26 339 GLN B N 1
ATOM 11300 C CA . GLN B 1 339 ? 13.799 -40.445 -3.268 1 89.26 339 GLN B CA 1
ATOM 11301 C C . GLN B 1 339 ? 13.137 -39.076 -3.4 1 89.26 339 GLN B C 1
ATOM 11303 O O . GLN B 1 339 ? 13.517 -38.128 -2.711 1 89.26 339 GLN B O 1
ATOM 11308 N N . TRP B 1 340 ? 12.152 -38.963 -4.25 1 91.46 340 TRP B N 1
ATOM 11309 C CA . TRP B 1 340 ? 11.466 -37.689 -4.44 1 91.46 340 TRP B CA 1
ATOM 11310 C C . TRP B 1 340 ? 10.709 -37.285 -3.18 1 91.46 340 TRP B C 1
ATOM 11312 O O . TRP B 1 340 ? 10.492 -36.097 -2.933 1 91.46 340 TRP B O 1
ATOM 11322 N N . ASN B 1 341 ? 10.362 -38.216 -2.379 1 90.9 341 ASN B N 1
ATOM 11323 C CA . ASN B 1 341 ? 9.685 -37.921 -1.121 1 90.9 341 ASN B CA 1
ATOM 11324 C C . ASN B 1 341 ? 10.603 -37.184 -0.15 1 90.9 341 ASN B C 1
ATOM 11326 O O . ASN B 1 341 ? 10.136 -36.601 0.83 1 90.9 341 ASN B O 1
ATOM 11330 N N . GLU B 1 342 ? 11.889 -37.309 -0.473 1 90.9 342 GLU B N 1
ATOM 11331 C CA . GLU B 1 342 ? 12.842 -36.618 0.39 1 90.9 342 GLU B CA 1
ATOM 11332 C C . GLU B 1 342 ? 13.124 -35.207 -0.117 1 90.9 342 GLU B C 1
ATOM 11334 O O . GLU B 1 342 ? 13.61 -34.358 0.632 1 90.9 342 GLU B O 1
ATOM 11339 N N . VAL B 1 343 ? 12.849 -35.029 -1.35 1 90.88 343 VAL B N 1
ATOM 11340 C CA . VAL B 1 343 ? 12.972 -33.691 -1.917 1 90.88 343 VAL B CA 1
ATOM 11341 C C . VAL B 1 343 ? 11.786 -32.833 -1.48 1 90.88 343 VAL B C 1
ATOM 11343 O O . VAL B 1 343 ? 11.949 -31.654 -1.159 1 90.88 343 VAL B O 1
ATOM 11346 N N . PHE B 1 344 ? 10.592 -33.514 -1.448 1 91.12 344 PHE B N 1
ATOM 11347 C CA . PHE B 1 344 ? 9.359 -32.809 -1.117 1 91.12 344 PHE B CA 1
ATOM 11348 C C . PHE B 1 344 ? 8.765 -33.339 0.183 1 91.12 344 PHE B C 1
ATOM 11350 O O . PHE B 1 344 ? 8.982 -34.497 0.544 1 91.12 344 PHE B O 1
ATOM 11357 N N . ARG B 1 345 ? 8.014 -32.491 0.846 1 89.37 345 ARG B N 1
ATOM 11358 C CA . ARG B 1 345 ? 7.298 -32.93 2.039 1 89.37 345 ARG B CA 1
ATOM 11359 C C . ARG B 1 345 ? 5.808 -33.09 1.756 1 89.37 345 ARG B C 1
ATOM 11361 O O . ARG B 1 345 ? 5.334 -32.734 0.675 1 89.37 345 ARG B O 1
ATOM 11368 N N . THR B 1 346 ? 5.164 -33.696 2.712 1 91.83 346 THR B N 1
ATOM 11369 C CA . THR B 1 346 ? 3.709 -33.729 2.617 1 91.83 346 THR B CA 1
ATOM 11370 C C . THR B 1 346 ? 3.115 -32.36 2.936 1 91.83 346 THR B C 1
ATOM 11372 O O . THR B 1 346 ? 3.399 -31.784 3.989 1 91.83 346 THR B O 1
ATOM 11375 N N . GLY B 1 347 ? 2.381 -31.904 1.976 1 90.09 347 GLY B N 1
ATOM 11376 C CA . GLY B 1 347 ? 1.717 -30.633 2.219 1 90.09 347 GLY B CA 1
ATOM 11377 C C . GLY B 1 347 ? 0.496 -30.759 3.111 1 90.09 347 GLY B C 1
ATOM 11378 O O . GLY B 1 347 ? -0.122 -31.823 3.179 1 90.09 347 GLY B O 1
ATOM 11379 N N . PHE B 1 348 ? 0.146 -29.697 3.821 1 91.62 348 PHE B N 1
ATOM 11380 C CA . PHE B 1 348 ? -1.037 -29.621 4.669 1 91.62 348 PHE B CA 1
ATOM 11381 C C . PHE B 1 348 ? -1.792 -28.319 4.43 1 91.62 348 PHE B C 1
ATOM 11383 O O . PHE B 1 348 ? -1.233 -27.232 4.593 1 91.62 348 PHE B O 1
ATOM 11390 N N . ASN B 1 349 ? -3.072 -28.487 3.949 1 90.31 349 ASN B N 1
ATOM 11391 C CA . ASN B 1 349 ? -3.874 -27.314 3.616 1 90.31 349 ASN B CA 1
ATOM 11392 C C . ASN B 1 349 ? -5.115 -27.214 4.499 1 90.31 349 ASN B C 1
ATOM 11394 O O . ASN B 1 349 ? -5.774 -28.22 4.765 1 90.31 349 ASN B O 1
ATOM 11398 N N . GLN B 1 350 ? -5.368 -26.071 4.998 1 92.16 350 GLN B N 1
ATOM 11399 C CA . GLN B 1 350 ? -6.564 -25.779 5.781 1 92.16 350 GLN B CA 1
ATOM 11400 C C . GLN B 1 350 ? -7.305 -24.568 5.222 1 92.16 350 GLN B C 1
ATOM 11402 O O . GLN B 1 350 ? -6.687 -23.555 4.888 1 92.16 350 GLN B O 1
ATOM 11407 N N . ASN B 1 351 ? -8.614 -24.72 5.025 1 92.27 351 ASN B N 1
ATOM 11408 C CA . ASN B 1 351 ? -9.471 -23.636 4.556 1 92.27 351 ASN B CA 1
ATOM 11409 C C . ASN B 1 351 ? -10.751 -23.537 5.381 1 92.27 351 ASN B C 1
ATOM 11411 O O . ASN B 1 351 ? -11.533 -24.488 5.439 1 92.27 351 ASN B O 1
ATOM 11415 N N . TYR B 1 352 ? -11.029 -22.483 6.047 1 94.45 352 TYR B N 1
ATOM 11416 C CA . TYR B 1 352 ? -12.232 -22.211 6.826 1 94.45 352 TYR B CA 1
ATOM 11417 C C . TYR B 1 352 ? -12.967 -20.991 6.284 1 94.45 352 TYR B C 1
ATOM 11419 O O . TYR B 1 352 ? -12.349 -19.963 5.996 1 94.45 352 TYR B O 1
ATOM 11427 N N . ASN B 1 353 ? -14.217 -21.158 6.021 1 94.77 353 ASN B N 1
ATOM 11428 C CA . ASN B 1 353 ? -15.029 -20.054 5.52 1 94.77 353 ASN B CA 1
ATOM 11429 C C . ASN B 1 353 ? -16.296 -19.869 6.35 1 94.77 353 ASN B C 1
ATOM 11431 O O . ASN B 1 353 ? -16.949 -20.846 6.72 1 94.77 353 ASN B O 1
ATOM 11435 N N . VAL B 1 354 ? -16.622 -18.733 6.715 1 93.49 354 VAL B N 1
ATOM 11436 C CA . VAL B 1 354 ? -17.879 -18.365 7.358 1 93.49 354 VAL B CA 1
ATOM 11437 C C . VAL B 1 354 ? -18.53 -17.212 6.598 1 93.49 354 VAL B C 1
ATOM 11439 O O . VAL B 1 354 ? -17.865 -16.232 6.255 1 93.49 354 VAL B O 1
ATOM 11442 N N . ALA B 1 355 ? -19.733 -17.398 6.222 1 93.14 355 ALA B N 1
ATOM 11443 C CA . ALA B 1 355 ? -20.484 -16.352 5.532 1 93.14 355 ALA B CA 1
ATOM 11444 C C . ALA B 1 355 ? -21.798 -16.056 6.249 1 93.14 355 ALA B C 1
ATOM 11446 O O . ALA B 1 355 ? -22.523 -16.977 6.633 1 93.14 355 ALA B O 1
ATOM 11447 N N . ILE B 1 356 ? -22.085 -14.876 6.45 1 88.73 356 ILE B N 1
ATOM 11448 C CA . ILE B 1 356 ? -23.325 -14.424 7.072 1 88.73 356 ILE B CA 1
ATOM 11449 C C . ILE B 1 356 ? -24.123 -13.583 6.079 1 88.73 356 ILE B C 1
ATOM 11451 O O . ILE B 1 356 ? -23.599 -12.628 5.501 1 88.73 356 ILE B O 1
ATOM 11455 N N . THR B 1 357 ? -25.297 -14 5.846 1 89.07 357 THR B N 1
ATOM 11456 C CA . THR B 1 357 ? -26.196 -13.284 4.948 1 89.07 357 THR B CA 1
ATOM 11457 C C . THR B 1 357 ? -27.414 -12.763 5.704 1 89.07 357 THR B C 1
ATOM 11459 O O . THR B 1 357 ? -27.943 -13.444 6.585 1 89.07 357 THR B O 1
ATOM 11462 N N . ASN B 1 358 ? -27.754 -11.582 5.392 1 81.26 358 ASN B N 1
ATOM 11463 C CA . ASN B 1 358 ? -28.985 -10.982 5.896 1 81.26 358 ASN B CA 1
ATOM 11464 C C . ASN B 1 358 ? -29.742 -10.245 4.795 1 81.26 358 ASN B C 1
ATOM 11466 O O . ASN B 1 358 ? -29.164 -9.424 4.081 1 81.26 358 ASN B 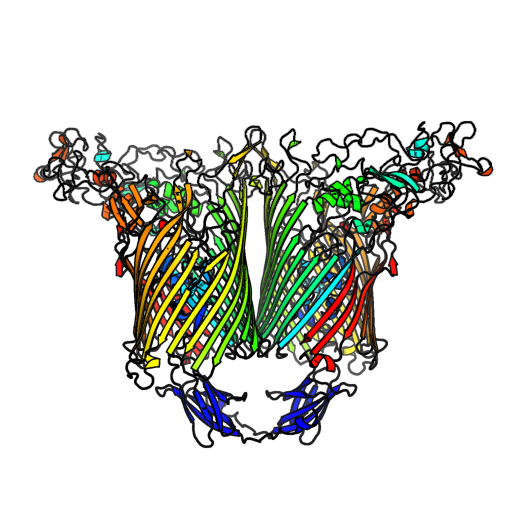O 1
ATOM 11470 N N . SER B 1 359 ? -30.931 -10.614 4.635 1 82.48 359 SER B N 1
ATOM 11471 C CA . SER B 1 359 ? -31.711 -10.041 3.544 1 82.48 359 SER B CA 1
ATOM 11472 C C . SER B 1 359 ? -33.08 -9.573 4.029 1 82.48 359 SER B C 1
ATOM 11474 O O . SER B 1 359 ? -33.75 -10.279 4.785 1 82.48 359 SER B O 1
ATOM 11476 N N . SER B 1 360 ? -33.398 -8.308 3.688 1 77.92 360 SER B N 1
ATOM 11477 C CA . SER B 1 360 ? -34.73 -7.743 3.874 1 77.92 360 SER B CA 1
ATOM 11478 C C . SER B 1 360 ? -35.343 -7.322 2.542 1 77.92 360 SER B C 1
ATOM 11480 O O . SER B 1 360 ? -34.833 -7.679 1.478 1 77.92 360 SER B O 1
ATOM 11482 N N . GLU B 1 361 ? -36.475 -6.599 2.607 1 73.06 361 GLU B N 1
ATOM 11483 C CA . GLU B 1 361 ? -37.135 -6.166 1.379 1 73.06 361 GLU B CA 1
ATOM 11484 C C . GLU B 1 361 ? -36.357 -5.041 0.701 1 73.06 361 GLU B C 1
ATOM 11486 O O . GLU B 1 361 ? -36.476 -4.839 -0.509 1 73.06 361 GLU B O 1
ATOM 11491 N N . ARG B 1 362 ? -35.63 -4.361 1.418 1 76.83 362 ARG B N 1
ATOM 11492 C CA . ARG B 1 362 ? -34.989 -3.197 0.815 1 76.83 362 ARG B CA 1
ATOM 11493 C C . ARG B 1 362 ? -33.472 -3.281 0.941 1 76.83 362 ARG B C 1
ATOM 11495 O O . ARG B 1 362 ? -32.748 -2.503 0.317 1 76.83 362 ARG B O 1
ATOM 11502 N N . SER B 1 363 ? -32.98 -4.207 1.824 1 79.97 363 SER B N 1
ATOM 11503 C CA . SER B 1 363 ? -31.538 -4.275 2.038 1 79.97 363 SER B CA 1
ATOM 11504 C C . SER B 1 363 ? -31.056 -5.72 2.095 1 79.97 363 SER B C 1
ATOM 11506 O O . SER B 1 363 ? -31.632 -6.544 2.809 1 79.97 363 SER B O 1
ATOM 11508 N N . ASN B 1 364 ? -30.095 -6.043 1.322 1 85.59 364 ASN B N 1
ATOM 11509 C CA . ASN B 1 364 ? -29.457 -7.355 1.295 1 85.59 364 ASN B CA 1
ATOM 11510 C C . ASN B 1 364 ? -27.947 -7.249 1.486 1 85.59 364 ASN B C 1
ATOM 11512 O O . ASN B 1 364 ? -27.284 -6.471 0.798 1 85.59 364 ASN B O 1
ATOM 11516 N N . ILE B 1 365 ? -27.436 -7.967 2.468 1 83.8 365 ILE B N 1
ATOM 11517 C CA . ILE B 1 365 ? -26.005 -7.879 2.742 1 83.8 365 ILE B CA 1
ATOM 11518 C C . ILE B 1 365 ? -25.435 -9.278 2.961 1 83.8 365 ILE B C 1
ATOM 11520 O O . ILE B 1 365 ? -26.078 -10.128 3.581 1 83.8 365 ILE B O 1
ATOM 11524 N N . ARG B 1 366 ? -24.27 -9.502 2.462 1 91.16 366 ARG B N 1
ATOM 11525 C CA . ARG B 1 366 ? -23.51 -10.729 2.677 1 91.16 366 ARG B CA 1
ATOM 11526 C C . ARG B 1 366 ? -22.069 -10.418 3.069 1 91.16 366 ARG B C 1
ATOM 11528 O O . ARG B 1 366 ? -21.376 -9.676 2.37 1 91.16 366 ARG B O 1
ATOM 11535 N N . PHE B 1 367 ? -21.677 -10.928 4.191 1 88.79 367 PHE B N 1
ATOM 11536 C CA . PHE B 1 367 ? -20.294 -10.83 4.643 1 88.79 367 PHE B CA 1
ATOM 11537 C C . PHE B 1 367 ? -19.658 -12.211 4.744 1 88.79 367 PHE B C 1
ATOM 11539 O O . PHE B 1 367 ? -20.277 -13.15 5.25 1 88.79 367 PHE B O 1
ATOM 11546 N N . SER B 1 368 ? -18.479 -12.313 4.267 1 93.93 368 SER B N 1
ATOM 11547 C CA . SER B 1 368 ? -17.792 -13.597 4.362 1 93.93 368 SER B CA 1
ATOM 11548 C C . SER B 1 368 ? -16.332 -13.415 4.764 1 93.93 368 SER B C 1
ATOM 11550 O O . SER B 1 368 ? -15.708 -12.411 4.417 1 93.93 368 SER B O 1
ATOM 11552 N N . TYR B 1 369 ? -15.817 -14.34 5.645 1 92.21 369 TYR B N 1
ATOM 11553 C CA . TYR B 1 369 ? -14.419 -14.453 6.045 1 92.21 369 TYR B CA 1
ATOM 11554 C C . TYR B 1 369 ? -13.866 -15.834 5.713 1 92.21 369 TYR B C 1
ATOM 11556 O O . TYR B 1 369 ? -14.484 -16.851 6.038 1 92.21 369 TYR B O 1
ATOM 11564 N N . ASN B 1 370 ? -12.729 -15.778 4.982 1 94.18 370 ASN B N 1
ATOM 11565 C CA . ASN B 1 370 ? -12.051 -17.018 4.619 1 94.18 370 ASN B CA 1
ATOM 11566 C C . ASN B 1 370 ? -10.606 -17.032 5.111 1 94.18 370 ASN B C 1
ATOM 11568 O O . ASN B 1 370 ? -9.866 -16.069 4.904 1 94.18 370 ASN B O 1
ATOM 11572 N N . PHE B 1 371 ? -10.248 -17.99 5.868 1 93.39 371 PHE B N 1
ATOM 11573 C CA . PHE B 1 371 ? -8.87 -18.24 6.277 1 93.39 371 PHE B CA 1
ATOM 11574 C C . PHE B 1 371 ? -8.293 -19.437 5.532 1 93.39 371 PHE B C 1
ATOM 11576 O O . PHE B 1 371 ? -8.828 -20.544 5.616 1 93.39 371 PHE B O 1
ATOM 11583 N N . ASN B 1 372 ? -7.223 -19.18 4.775 1 90.83 372 ASN B N 1
ATOM 11584 C CA . ASN B 1 372 ? -6.533 -20.225 4.026 1 90.83 372 ASN B CA 1
ATOM 11585 C C . ASN B 1 372 ? -5.069 -20.34 4.443 1 90.83 372 ASN B C 1
ATOM 11587 O O . ASN B 1 372 ? -4.312 -19.373 4.341 1 90.83 372 ASN B O 1
ATOM 11591 N N . ASP B 1 373 ? -4.703 -21.423 5.02 1 90.07 373 ASP B N 1
ATOM 11592 C CA . ASP B 1 373 ? -3.327 -21.733 5.393 1 90.07 373 ASP B CA 1
ATOM 11593 C C . ASP B 1 373 ? -2.804 -22.936 4.611 1 90.07 373 ASP B C 1
ATOM 11595 O O . ASP B 1 373 ? -3.259 -24.063 4.817 1 90.07 373 ASP B O 1
ATOM 11599 N N . SER B 1 374 ? -1.967 -22.621 3.694 1 85.57 374 SER B N 1
ATOM 11600 C CA . SER B 1 374 ? -1.424 -23.673 2.84 1 85.57 374 SER B CA 1
ATOM 11601 C C . SER B 1 374 ? 0.067 -23.874 3.091 1 85.57 374 SER B C 1
ATOM 11603 O O . SER B 1 374 ? 0.859 -22.942 2.935 1 85.57 374 SER B O 1
ATOM 11605 N N . LYS B 1 375 ? 0.398 -25.011 3.595 1 85.83 375 LYS B N 1
ATOM 11606 C CA . LYS B 1 375 ? 1.79 -25.443 3.674 1 85.83 375 LYS B CA 1
ATOM 11607 C C . LYS B 1 375 ? 2.115 -26.454 2.578 1 85.83 375 LYS B C 1
ATOM 11609 O O . LYS B 1 375 ? 1.997 -27.663 2.786 1 85.83 375 LYS B O 1
ATOM 11614 N N . PRO B 1 376 ? 2.518 -25.893 1.463 1 81.04 376 PRO B N 1
ATOM 11615 C CA . PRO B 1 376 ? 2.711 -26.767 0.304 1 81.04 376 PRO B CA 1
ATOM 11616 C C . PRO B 1 376 ? 3.849 -27.766 0.501 1 81.04 376 PRO B C 1
ATOM 11618 O O . PRO B 1 376 ? 4.445 -27.824 1.58 1 81.04 376 PRO B O 1
ATOM 11621 N N . MET B 1 377 ? 4.048 -28.473 -0.442 1 88.28 377 MET B N 1
ATOM 11622 C CA . MET B 1 377 ? 5.07 -29.516 -0.412 1 88.28 377 MET B CA 1
ATOM 11623 C C . MET B 1 377 ? 6.465 -28.908 -0.31 1 88.28 377 MET B C 1
ATOM 11625 O O . MET B 1 377 ? 7.404 -29.57 0.136 1 88.28 377 MET B O 1
ATOM 11629 N N . GLN B 1 378 ? 6.48 -27.523 -0.65 1 81.71 378 GLN B N 1
ATOM 11630 C CA . GLN B 1 378 ? 7.739 -26.808 -0.462 1 81.71 378 GLN B CA 1
ATOM 11631 C C . GLN B 1 378 ? 7.609 -25.741 0.621 1 81.71 378 GLN B C 1
ATOM 11633 O O . GLN B 1 378 ? 6.917 -24.738 0.432 1 81.71 378 GLN B O 1
ATOM 11638 N N . TYR B 1 379 ? 7.626 -25.575 1.966 1 64.35 379 TYR B N 1
ATOM 11639 C CA . TYR B 1 379 ? 7.628 -24.855 3.235 1 64.35 379 TYR B CA 1
ATOM 11640 C C . TYR B 1 379 ? 7.023 -23.466 3.074 1 64.35 379 TYR B C 1
ATOM 11642 O O . TYR B 1 379 ? 7.706 -22.528 2.657 1 64.35 379 TYR B O 1
ATOM 11650 N N . ASN B 1 380 ? 5.465 -23.199 3.054 1 65.7 380 ASN B N 1
ATOM 11651 C CA . ASN B 1 380 ? 5.106 -21.928 2.433 1 65.7 380 ASN B CA 1
ATOM 11652 C C . ASN B 1 380 ? 4.146 -21.128 3.308 1 65.7 380 ASN B C 1
ATOM 11654 O O . ASN B 1 380 ? 4.096 -21.325 4.524 1 65.7 380 ASN B O 1
ATOM 11658 N N . SER B 1 381 ? 2.783 -20.36 2.901 1 76.88 381 SER B N 1
ATOM 11659 C CA . SER B 1 381 ? 2.123 -19.061 2.969 1 76.88 381 SER B CA 1
ATOM 11660 C C . SER B 1 381 ? 0.812 -19.146 3.744 1 76.88 381 SER B C 1
ATOM 11662 O O . SER B 1 381 ? 0.224 -20.223 3.862 1 76.88 381 SER B O 1
ATOM 11664 N N . ALA B 1 382 ? 0.266 -18.115 4.443 1 86.31 382 ALA B N 1
ATOM 11665 C CA . ALA B 1 382 ? -1.049 -17.916 5.047 1 86.31 382 ALA B CA 1
ATOM 11666 C C . ALA B 1 382 ? -1.771 -16.731 4.412 1 86.31 382 ALA B C 1
ATOM 11668 O O . ALA B 1 382 ? -1.148 -15.716 4.092 1 86.31 382 ALA B O 1
ATOM 11669 N N . LYS B 1 383 ? -3.204 -16.9 4.162 1 90.68 383 LYS B N 1
ATOM 11670 C CA . LYS B 1 383 ? -4.007 -15.881 3.492 1 90.68 383 LYS B CA 1
ATOM 11671 C C . LYS B 1 383 ? -5.292 -15.599 4.264 1 90.68 383 LYS B C 1
ATOM 11673 O O . LYS B 1 383 ? -5.928 -16.52 4.781 1 90.68 383 LYS B O 1
ATOM 11678 N N . HIS B 1 384 ? -5.717 -14.367 4.4 1 91.82 384 HIS B N 1
ATOM 11679 C CA . HIS B 1 384 ? -6.986 -13.896 4.944 1 91.82 384 HIS B CA 1
ATOM 11680 C C . HIS B 1 384 ? -7.784 -13.129 3.894 1 91.82 384 HIS B C 1
ATOM 11682 O O . HIS B 1 384 ? -7.277 -12.177 3.297 1 91.82 384 HIS B O 1
ATOM 11688 N N . ASN B 1 385 ? -9.016 -13.542 3.639 1 92.49 385 ASN B N 1
ATOM 11689 C CA . ASN B 1 385 ? -9.897 -12.874 2.686 1 92.49 385 ASN B CA 1
ATOM 11690 C C . ASN B 1 385 ? -11.173 -12.374 3.358 1 92.49 385 ASN B C 1
ATOM 11692 O O . ASN B 1 385 ? -11.872 -13.142 4.021 1 92.49 385 ASN B O 1
ATOM 11696 N N . PHE B 1 386 ? -11.504 -11.191 3.2 1 91.26 386 PHE B N 1
ATOM 11697 C CA . PHE B 1 386 ? -12.744 -10.57 3.65 1 91.26 386 PHE B CA 1
ATOM 11698 C C . PHE B 1 386 ? -13.56 -10.07 2.465 1 91.26 386 PHE B C 1
ATOM 11700 O O . PHE B 1 386 ? -13.019 -9.442 1.552 1 91.26 386 PHE B O 1
ATOM 11707 N N . ASN B 1 387 ? -14.789 -10.409 2.41 1 92.97 387 ASN B N 1
ATOM 11708 C CA . ASN B 1 387 ? -15.653 -9.953 1.326 1 92.97 387 ASN B CA 1
ATOM 11709 C C . ASN B 1 387 ? -16.972 -9.397 1.856 1 92.97 387 ASN B C 1
ATOM 11711 O O . ASN B 1 387 ? -17.599 -10.001 2.728 1 92.97 387 ASN B O 1
ATOM 11715 N N . LEU B 1 388 ? -17.384 -8.29 1.443 1 88.71 388 LEU B N 1
ATOM 11716 C CA . LEU B 1 388 ? -18.656 -7.637 1.737 1 88.71 388 LEU B CA 1
ATOM 11717 C C . LEU B 1 388 ? -19.395 -7.283 0.451 1 88.71 388 LEU B C 1
ATOM 11719 O O . LEU B 1 388 ? -18.834 -6.633 -0.434 1 88.71 388 LEU B O 1
ATOM 11723 N N . ASN B 1 389 ? -20.543 -7.77 0.298 1 90.65 389 ASN B N 1
ATOM 11724 C CA . ASN B 1 389 ? -21.419 -7.496 -0.836 1 90.65 389 ASN B CA 1
ATOM 11725 C C . ASN B 1 389 ? -22.816 -7.086 -0.379 1 90.65 389 ASN B C 1
ATOM 11727 O O . ASN B 1 389 ? -23.418 -7.753 0.465 1 90.65 389 ASN B O 1
ATOM 11731 N N . GLY B 1 390 ? -23.392 -6.011 -0.964 1 86.33 390 GLY B N 1
ATOM 11732 C CA . GLY B 1 390 ? -24.703 -5.56 -0.524 1 86.33 390 GLY B CA 1
ATOM 11733 C C . GLY B 1 390 ? -25.459 -4.793 -1.592 1 86.33 390 GLY B C 1
ATOM 11734 O O . GLY B 1 390 ? -24.867 -4.332 -2.569 1 86.33 390 GLY B O 1
ATOM 11735 N N . THR B 1 391 ? -26.744 -4.818 -1.492 1 87.41 391 THR B N 1
ATOM 11736 C CA . THR B 1 391 ? -27.669 -4.014 -2.282 1 87.41 391 THR B CA 1
ATOM 11737 C C . THR B 1 391 ? -28.639 -3.259 -1.377 1 87.41 391 THR B C 1
ATOM 11739 O O . THR B 1 391 ? -29.075 -3.785 -0.351 1 87.41 391 THR B O 1
ATOM 11742 N N . PHE B 1 392 ? -28.829 -2.083 -1.809 1 82.04 392 PHE B N 1
ATOM 11743 C CA . PHE B 1 392 ? -29.713 -1.225 -1.029 1 82.04 392 PHE B CA 1
ATOM 11744 C C . PHE B 1 392 ? -30.67 -0.464 -1.938 1 82.04 392 PHE B C 1
ATOM 11746 O O . PHE B 1 392 ? -30.237 0.276 -2.824 1 82.04 392 PHE B O 1
ATOM 11753 N N . ASP B 1 393 ? -31.981 -0.667 -1.712 1 85.96 393 ASP B N 1
ATOM 11754 C CA . ASP B 1 393 ? -32.976 0.13 -2.423 1 85.96 393 ASP B CA 1
ATOM 11755 C C . ASP B 1 393 ? -33.215 1.464 -1.721 1 85.96 393 ASP B C 1
ATOM 11757 O O . ASP B 1 393 ? -34 1.541 -0.774 1 85.96 393 ASP B O 1
ATOM 11761 N N . ILE B 1 394 ? -32.636 2.469 -2.231 1 80.33 394 ILE B N 1
ATOM 11762 C CA . ILE B 1 394 ? -32.791 3.791 -1.633 1 80.33 394 ILE B CA 1
ATOM 11763 C C . ILE B 1 394 ? -34.239 4.254 -1.776 1 80.33 394 ILE B C 1
ATOM 11765 O O . ILE B 1 394 ? -34.838 4.746 -0.816 1 80.33 394 ILE B O 1
ATOM 11769 N N . THR B 1 395 ? -34.78 4.261 -3 1 83.05 395 THR B N 1
ATOM 11770 C CA . THR B 1 395 ? -36.19 4.444 -3.325 1 83.05 395 THR B CA 1
ATOM 11771 C C . THR B 1 395 ? -36.713 3.27 -4.147 1 83.05 395 THR B C 1
ATOM 11773 O O . THR B 1 395 ? -36.002 2.284 -4.353 1 83.05 395 THR B O 1
ATOM 11776 N N . ASN B 1 396 ? -37.848 3.355 -4.457 1 82.65 396 ASN B N 1
ATOM 11777 C CA . ASN B 1 396 ? -38.387 2.307 -5.316 1 82.65 396 ASN B CA 1
ATOM 11778 C C . ASN B 1 396 ? -37.747 2.334 -6.702 1 82.65 396 ASN B C 1
ATOM 11780 O O . ASN B 1 396 ? -37.792 1.341 -7.431 1 82.65 396 ASN B O 1
ATOM 11784 N N . THR B 1 397 ? -37.119 3.497 -7.001 1 89.2 397 THR B N 1
ATOM 11785 C CA . THR B 1 397 ? -36.575 3.614 -8.349 1 89.2 397 THR B CA 1
ATOM 11786 C C . THR B 1 397 ? -35.056 3.753 -8.31 1 89.2 397 THR B C 1
ATOM 11788 O O . THR B 1 397 ? -34.391 3.653 -9.343 1 89.2 397 THR B O 1
ATOM 11791 N N . ILE B 1 398 ? -34.445 3.975 -7.168 1 89.9 398 ILE B N 1
ATOM 11792 C CA . ILE B 1 398 ? -32.999 4.137 -7.056 1 89.9 398 ILE B CA 1
ATOM 11793 C C . ILE B 1 398 ? -32.421 3.022 -6.187 1 89.9 398 ILE B C 1
ATOM 11795 O O . ILE B 1 398 ? -32.854 2.827 -5.048 1 89.9 398 ILE B O 1
ATOM 11799 N N . LYS B 1 399 ? -31.501 2.342 -6.747 1 89.95 399 LYS B N 1
ATOM 11800 C CA . LYS B 1 399 ? -30.834 1.246 -6.051 1 89.95 399 LYS B CA 1
ATOM 11801 C C . LYS B 1 399 ? -29.328 1.48 -5.973 1 89.95 399 LYS B C 1
ATOM 11803 O O . LYS B 1 399 ? -28.739 2.076 -6.877 1 89.95 399 LYS B O 1
ATOM 11808 N N . LEU B 1 400 ? -28.741 1.007 -4.884 1 87.82 400 LEU B N 1
ATOM 11809 C CA . LEU B 1 400 ? -27.295 1.087 -4.706 1 87.82 400 LEU B CA 1
ATOM 11810 C C . LEU B 1 400 ? -26.697 -0.297 -4.482 1 87.82 400 LEU B C 1
ATOM 11812 O O . LEU B 1 400 ? -27.086 -1.003 -3.548 1 87.82 400 LEU B O 1
ATOM 11816 N N . ASN B 1 401 ? -25.803 -0.689 -5.322 1 90.22 401 ASN B N 1
ATOM 11817 C CA . ASN B 1 401 ? -25.006 -1.897 -5.14 1 90.22 401 ASN B CA 1
ATOM 11818 C C . ASN B 1 401 ? -23.577 -1.567 -4.717 1 90.22 401 ASN B C 1
ATOM 11820 O O . ASN B 1 401 ? -22.972 -0.627 -5.236 1 90.22 401 ASN B O 1
ATOM 11824 N N . TYR B 1 402 ? -23.083 -2.267 -3.756 1 87.61 402 TYR B N 1
ATOM 11825 C CA . TYR B 1 402 ? -21.707 -2.03 -3.335 1 87.61 402 TYR B CA 1
ATOM 11826 C C . TYR B 1 402 ? -20.997 -3.343 -3.026 1 87.61 402 TYR B C 1
ATOM 11828 O O . TYR B 1 402 ? -21.621 -4.296 -2.554 1 87.61 402 TYR B O 1
ATOM 11836 N N . THR B 1 403 ? -19.729 -3.447 -3.315 1 91 403 THR B N 1
ATOM 11837 C CA . THR B 1 403 ? -18.885 -4.603 -3.036 1 91 403 THR B CA 1
ATOM 11838 C C . THR B 1 403 ? -17.511 -4.162 -2.538 1 91 403 THR B C 1
ATOM 11840 O O . THR B 1 403 ? -16.969 -3.159 -3.005 1 91 403 THR B O 1
ATOM 11843 N N . ALA B 1 404 ? -16.964 -4.844 -1.554 1 87.13 404 ALA B N 1
ATOM 11844 C CA . ALA B 1 404 ? -15.613 -4.636 -1.038 1 87.13 404 ALA B CA 1
ATOM 11845 C C . ALA B 1 404 ? -14.94 -5.966 -0.713 1 87.13 404 ALA B C 1
ATOM 11847 O O . ALA B 1 404 ? -15.485 -6.778 0.038 1 87.13 404 ALA B O 1
ATOM 11848 N N . THR B 1 405 ? -13.757 -6.164 -1.293 1 91.9 405 THR B N 1
ATOM 11849 C CA . THR B 1 405 ? -12.951 -7.35 -1.025 1 91.9 405 THR B CA 1
ATOM 11850 C C . THR B 1 405 ? -11.546 -6.96 -0.575 1 91.9 405 THR B C 1
ATOM 11852 O O . THR B 1 405 ? -10.88 -6.155 -1.23 1 91.9 405 THR B O 1
ATOM 11855 N N . TYR B 1 406 ? -11.109 -7.399 0.538 1 89.3 406 TYR B N 1
ATOM 11856 C CA . TYR B 1 406 ? -9.758 -7.181 1.043 1 89.3 406 TYR B CA 1
ATOM 11857 C C . TYR B 1 406 ? -9.049 -8.507 1.294 1 89.3 406 TYR B C 1
ATOM 11859 O O . TYR B 1 406 ? -9.594 -9.395 1.954 1 89.3 406 TYR B O 1
ATOM 11867 N N . GLN B 1 407 ? -7.864 -8.656 0.766 1 91.89 407 GLN B N 1
ATOM 11868 C CA . GLN B 1 407 ? -7.052 -9.857 0.928 1 91.89 407 GLN B CA 1
ATOM 11869 C C . GLN B 1 407 ? -5.661 -9.514 1.454 1 91.89 407 GLN B C 1
ATOM 11871 O O . GLN B 1 407 ? -4.998 -8.615 0.932 1 91.89 407 GLN B O 1
ATOM 11876 N N . LYS B 1 408 ? -5.177 -10.132 2.498 1 90.44 408 LYS B N 1
ATOM 11877 C CA . LYS B 1 408 ? -3.82 -10.045 3.03 1 90.44 408 LYS B CA 1
ATOM 11878 C C . LYS B 1 408 ? -3.145 -11.413 3.041 1 90.44 408 LYS B C 1
ATOM 11880 O O . LYS B 1 408 ? -3.683 -12.372 3.599 1 90.44 408 LYS B O 1
ATOM 11885 N N . GLN B 1 409 ? -1.982 -11.5 2.448 1 90.64 409 GLN B N 1
ATOM 11886 C CA . GLN B 1 409 ? -1.277 -12.773 2.347 1 90.64 409 GLN B CA 1
ATOM 11887 C C . GLN B 1 409 ? 0.186 -12.626 2.757 1 90.64 409 GLN B C 1
ATOM 11889 O O . GLN B 1 409 ? 0.863 -11.686 2.336 1 90.64 409 GLN B O 1
ATOM 11894 N N . TYR B 1 410 ? 0.548 -13.455 3.694 1 91.16 410 TYR B N 1
ATOM 11895 C CA . TYR B 1 410 ? 1.953 -13.631 4.044 1 91.16 410 TYR B CA 1
ATOM 11896 C C . TYR B 1 410 ? 2.549 -14.834 3.322 1 91.16 410 TYR B C 1
ATOM 11898 O O . TYR B 1 410 ? 2.046 -15.953 3.448 1 91.16 410 TYR B O 1
ATOM 11906 N N . ILE B 1 411 ? 3.613 -14.627 2.525 1 90.05 411 ILE B N 1
ATOM 11907 C CA . ILE B 1 411 ? 4.244 -15.698 1.761 1 90.05 411 ILE B CA 1
ATOM 11908 C C . ILE B 1 411 ? 5.711 -15.823 2.164 1 90.05 411 ILE B C 1
ATOM 11910 O O . ILE B 1 411 ? 6.458 -14.842 2.125 1 90.05 411 ILE B O 1
ATOM 11914 N N . LYS B 1 412 ? 5.994 -16.949 2.629 1 90.39 412 LYS B N 1
ATOM 11915 C CA . LYS B 1 412 ? 7.393 -17.268 2.899 1 90.39 412 LYS B CA 1
ATOM 11916 C C . LYS B 1 412 ? 7.938 -18.261 1.877 1 90.39 412 LYS B C 1
ATOM 11918 O O . LYS B 1 412 ? 7.406 -19.364 1.731 1 90.39 412 LYS B O 1
ATOM 11923 N N . ASN B 1 413 ? 8.938 -17.906 1.17 1 89.2 413 ASN B N 1
ATOM 11924 C CA . ASN B 1 413 ? 9.612 -18.75 0.189 1 89.2 413 ASN B CA 1
ATOM 11925 C C . ASN B 1 413 ? 8.623 -19.367 -0.794 1 89.2 413 ASN B C 1
ATOM 11927 O O . ASN B 1 413 ? 8.284 -20.547 -0.683 1 89.2 413 ASN B O 1
ATOM 11931 N N . ARG B 1 414 ? 8.237 -18.715 -1.847 1 87.07 414 ARG B N 1
ATOM 11932 C CA . ARG B 1 414 ? 7.453 -19.308 -2.926 1 87.07 414 ARG B CA 1
ATOM 11933 C C . ARG B 1 414 ? 8.11 -20.584 -3.442 1 87.07 414 ARG B C 1
ATOM 11935 O O . ARG B 1 414 ? 9.325 -20.755 -3.324 1 87.07 414 ARG B O 1
ATOM 11942 N N . PRO B 1 415 ? 7.277 -21.379 -3.966 1 85.43 415 PRO B N 1
ATOM 11943 C CA . PRO B 1 415 ? 7.858 -22.619 -4.484 1 85.43 415 PRO B CA 1
ATOM 11944 C C . PRO B 1 415 ? 8.993 -22.371 -5.475 1 85.43 415 PRO B C 1
ATOM 11946 O O . PRO B 1 415 ? 8.917 -21.445 -6.287 1 85.43 415 PRO B O 1
ATOM 11949 N N . TYR B 1 416 ? 9.952 -23.234 -5.345 1 88.35 416 TYR B N 1
ATOM 11950 C CA . TYR B 1 416 ? 11.146 -23.141 -6.178 1 88.35 416 TYR B CA 1
ATOM 11951 C C . TYR B 1 416 ? 11.087 -24.137 -7.33 1 88.35 416 TYR B C 1
ATOM 11953 O O . TYR B 1 416 ? 10.661 -25.28 -7.149 1 88.35 416 TYR B O 1
ATOM 11961 N N . ARG B 1 417 ? 11.518 -23.75 -8.511 1 88.12 417 ARG B N 1
ATOM 11962 C CA . ARG B 1 417 ? 11.554 -24.626 -9.678 1 88.12 417 ARG B CA 1
ATOM 11963 C C . ARG B 1 417 ? 12.558 -25.757 -9.482 1 88.12 417 ARG B C 1
ATOM 11965 O O . ARG B 1 417 ? 13.583 -25.577 -8.822 1 88.12 417 ARG B O 1
ATOM 11972 N N . ILE B 1 418 ? 12.258 -26.888 -10.122 1 88.9 418 ILE B N 1
ATOM 11973 C CA . ILE B 1 418 ? 13.151 -28.034 -9.989 1 88.9 418 ILE B CA 1
ATOM 11974 C C . ILE B 1 418 ? 13.963 -28.206 -11.271 1 88.9 418 ILE B C 1
ATOM 11976 O O . ILE B 1 418 ? 14.577 -29.254 -11.488 1 88.9 418 ILE B O 1
ATOM 11980 N N . SER B 1 419 ? 13.924 -27.215 -12.116 1 87.98 419 SER B N 1
ATOM 11981 C CA . SER B 1 419 ? 14.656 -27.284 -13.376 1 87.98 419 SER B CA 1
ATOM 11982 C C . SER B 1 419 ? 16.13 -27.597 -13.142 1 87.98 419 SER B C 1
ATOM 11984 O O . SER B 1 419 ? 16.745 -28.332 -13.918 1 87.98 419 SER B O 1
ATOM 11986 N N . ARG B 1 420 ? 16.597 -27.198 -12.036 1 87.93 420 ARG B N 1
ATOM 11987 C CA . ARG B 1 420 ? 18.02 -27.38 -11.767 1 87.93 420 ARG B CA 1
ATOM 11988 C C . ARG B 1 420 ? 18.309 -28.798 -11.287 1 87.93 420 ARG B C 1
ATOM 11990 O O . ARG B 1 420 ? 19.469 -29.211 -11.216 1 87.93 420 ARG B O 1
ATOM 11997 N N . ILE B 1 421 ? 17.313 -29.539 -11.033 1 89.02 421 ILE B N 1
ATOM 11998 C CA . ILE B 1 421 ? 17.469 -30.913 -10.567 1 89.02 421 ILE B CA 1
ATOM 11999 C C . ILE B 1 421 ? 17.189 -31.882 -11.713 1 89.02 421 ILE B C 1
ATOM 12001 O O . ILE B 1 421 ? 17.751 -32.979 -11.758 1 89.02 421 ILE B O 1
ATOM 12005 N N . VAL B 1 422 ? 16.345 -31.384 -12.605 1 90.31 422 VAL B N 1
ATOM 12006 C CA . VAL B 1 422 ? 15.909 -32.365 -13.594 1 90.31 422 VAL B CA 1
ATOM 12007 C C . VAL B 1 422 ? 16.477 -32.004 -14.965 1 90.31 422 VAL B C 1
ATOM 12009 O O . VAL B 1 422 ? 16.533 -32.849 -15.862 1 90.31 422 VAL B O 1
ATOM 12012 N N . GLN B 1 423 ? 16.922 -30.767 -15.136 1 88.76 423 GLN B N 1
ATOM 12013 C CA . GLN B 1 423 ? 17.433 -30.335 -16.432 1 88.76 423 GLN B CA 1
ATOM 12014 C C . GLN B 1 423 ? 18.899 -29.92 -16.335 1 88.76 423 GLN B C 1
ATOM 12016 O O . GLN B 1 423 ? 19.403 -29.198 -17.197 1 88.76 423 GLN B O 1
ATOM 12021 N N . ASN B 1 424 ? 19.461 -30.205 -15.255 1 88.73 424 ASN B N 1
ATOM 12022 C CA . ASN B 1 424 ? 20.882 -29.978 -15.016 1 88.73 424 ASN B CA 1
ATOM 12023 C C . ASN B 1 424 ? 21.574 -31.239 -14.504 1 88.73 424 ASN B C 1
ATOM 12025 O O . ASN B 1 424 ? 21.222 -31.757 -13.443 1 88.73 424 ASN B O 1
ATOM 12029 N N . TYR B 1 425 ? 22.573 -31.604 -15.214 1 90.91 425 TYR B N 1
ATOM 12030 C CA . TYR B 1 425 ? 23.247 -32.86 -14.905 1 90.91 425 TYR B CA 1
ATOM 12031 C C . TYR B 1 425 ? 23.756 -32.867 -13.468 1 90.91 425 TYR B C 1
ATOM 12033 O O . TYR B 1 425 ? 23.7 -33.894 -12.788 1 90.91 425 TYR B O 1
ATOM 12041 N N . SER B 1 426 ? 24.133 -31.725 -13.003 1 88.61 426 SER B N 1
ATOM 12042 C CA . SER B 1 426 ? 24.741 -31.661 -11.678 1 88.61 426 SER B CA 1
ATOM 12043 C C . SER B 1 426 ? 23.682 -31.708 -10.581 1 88.61 426 SER B C 1
ATOM 12045 O O . SER B 1 426 ? 24.012 -31.786 -9.396 1 88.61 426 SER B O 1
ATOM 12047 N N . GLY B 1 427 ? 22.466 -31.654 -10.934 1 90.13 427 GLY B N 1
ATOM 12048 C CA . GLY B 1 427 ? 21.389 -31.724 -9.959 1 90.13 427 GLY B CA 1
ATOM 12049 C C . GLY B 1 427 ? 20.711 -33.08 -9.915 1 90.13 427 GLY B C 1
ATOM 12050 O O . GLY B 1 427 ? 20.012 -33.399 -8.951 1 90.13 427 GLY B O 1
ATOM 12051 N N . MET B 1 428 ? 21.018 -33.916 -10.87 1 91.75 428 MET B N 1
ATOM 12052 C CA . MET B 1 428 ? 20.349 -35.208 -10.999 1 91.75 428 MET B CA 1
ATOM 12053 C C . MET B 1 428 ? 20.897 -36.207 -9.987 1 91.75 428 MET B C 1
ATOM 12055 O O . MET B 1 428 ? 22.045 -36.092 -9.553 1 91.75 428 MET B O 1
ATOM 12059 N N . PHE B 1 429 ? 20.048 -37.147 -9.527 1 90.98 429 PHE B N 1
ATOM 12060 C CA . PHE B 1 429 ? 20.457 -38.174 -8.576 1 90.98 429 PHE B CA 1
ATOM 12061 C C . PHE B 1 429 ? 19.863 -39.527 -8.95 1 90.98 429 PHE B C 1
ATOM 12063 O O . PHE B 1 429 ? 18.806 -39.593 -9.582 1 90.98 429 PHE B O 1
ATOM 12070 N N . GLY B 1 430 ? 20.568 -40.542 -8.669 1 89.7 430 GLY B N 1
ATOM 12071 C CA . GLY B 1 430 ? 20.113 -41.896 -8.942 1 89.7 430 GLY B CA 1
ATOM 12072 C C . GLY B 1 430 ? 19.617 -42.62 -7.705 1 89.7 430 GLY B C 1
ATOM 12073 O O . GLY B 1 430 ? 19.471 -42.014 -6.642 1 89.7 430 GLY B O 1
ATOM 12074 N N . SER B 1 431 ? 19.411 -43.884 -7.777 1 91.64 431 SER B N 1
ATOM 12075 C CA . SER B 1 431 ? 18.786 -44.679 -6.724 1 91.64 431 SER B CA 1
ATOM 12076 C C . SER B 1 431 ? 19.767 -44.965 -5.592 1 91.64 431 SER B C 1
ATOM 12078 O O . SER B 1 431 ? 19.366 -45.41 -4.515 1 91.64 431 SER B O 1
ATOM 12080 N N . PHE B 1 432 ? 21.052 -44.665 -5.825 1 91.71 432 PHE B N 1
ATOM 12081 C CA . PHE B 1 432 ? 22.067 -44.874 -4.799 1 91.71 432 PHE B CA 1
ATOM 12082 C C . PHE B 1 432 ? 22.287 -43.602 -3.988 1 91.71 432 PHE B C 1
ATOM 12084 O O . PHE B 1 432 ? 23.049 -43.601 -3.019 1 91.71 432 PHE B O 1
ATOM 12091 N N . THR B 1 433 ? 21.655 -42.51 -4.366 1 91.34 433 THR B N 1
ATOM 12092 C CA . THR B 1 433 ? 21.887 -41.227 -3.711 1 91.34 433 THR B CA 1
ATOM 12093 C C . THR B 1 433 ? 20.96 -41.058 -2.511 1 91.34 433 THR B C 1
ATOM 12095 O O . THR B 1 433 ? 19.737 -41.138 -2.648 1 91.34 433 THR B O 1
ATOM 12098 N N . ASP B 1 434 ? 21.428 -40.798 -1.408 1 91.62 434 ASP B N 1
ATOM 12099 C CA . ASP B 1 434 ? 20.661 -40.524 -0.197 1 91.62 434 ASP B CA 1
ATOM 12100 C C . ASP B 1 434 ? 20.253 -39.054 -0.126 1 91.62 434 ASP B C 1
ATOM 12102 O O . ASP B 1 434 ? 20.9 -38.258 0.558 1 91.62 434 ASP B O 1
ATOM 12106 N N . VAL B 1 435 ? 19.189 -38.758 -0.733 1 93.33 435 VAL B N 1
ATOM 12107 C CA . VAL B 1 435 ? 18.716 -37.382 -0.845 1 93.33 435 VAL B CA 1
ATOM 12108 C C . VAL B 1 435 ? 18.365 -36.841 0.539 1 93.33 435 VAL B C 1
ATOM 12110 O O . VAL B 1 435 ? 18.558 -35.655 0.816 1 93.33 435 VAL B O 1
ATOM 12113 N N . LYS B 1 436 ? 17.824 -37.662 1.447 1 93.4 436 LYS B N 1
ATOM 12114 C CA . LYS B 1 436 ? 17.509 -37.237 2.808 1 93.4 436 LYS B CA 1
ATOM 12115 C C . LYS B 1 436 ? 18.751 -36.711 3.521 1 93.4 436 LYS B C 1
ATOM 12117 O O . LYS B 1 436 ? 18.715 -35.642 4.135 1 93.4 436 LYS B O 1
ATOM 12122 N N . TYR B 1 437 ? 19.78 -37.553 3.377 1 93.09 437 TYR B N 1
ATOM 12123 C CA . TYR B 1 437 ? 21.027 -37.139 4.01 1 93.09 437 TYR B CA 1
ATOM 12124 C C . TYR B 1 437 ? 21.515 -35.813 3.439 1 93.09 437 TYR B C 1
ATOM 12126 O O . TYR B 1 437 ? 21.968 -34.939 4.182 1 93.09 437 TYR B O 1
ATOM 12134 N N . ILE B 1 438 ? 21.529 -35.663 2.159 1 93.79 438 ILE B N 1
ATOM 12135 C CA . ILE B 1 438 ? 21.971 -34.428 1.52 1 93.79 438 ILE B CA 1
ATOM 12136 C C . ILE B 1 438 ? 21.142 -33.254 2.036 1 93.79 438 ILE B C 1
ATOM 12138 O O . ILE B 1 438 ? 21.69 -32.209 2.395 1 93.79 438 ILE B O 1
ATOM 12142 N N . ARG B 1 439 ? 19.846 -33.397 2.07 1 93.51 439 ARG B N 1
ATOM 12143 C CA . ARG B 1 439 ? 18.949 -32.342 2.531 1 93.51 439 ARG B CA 1
ATOM 12144 C C . ARG B 1 439 ? 19.279 -31.93 3.961 1 93.51 439 ARG B C 1
ATOM 12146 O O . ARG B 1 439 ? 19.393 -30.739 4.259 1 93.51 439 ARG B O 1
ATOM 12153 N N . GLU B 1 440 ? 19.439 -32.896 4.858 1 94.51 440 GLU B N 1
ATOM 12154 C CA . GLU B 1 440 ? 19.649 -32.646 6.281 1 94.51 440 GLU B CA 1
ATOM 12155 C C . GLU B 1 440 ? 21.037 -32.068 6.541 1 94.51 440 GLU B C 1
ATOM 12157 O O . GLU B 1 440 ? 21.291 -31.507 7.609 1 94.51 440 GLU B O 1
ATOM 12162 N N . HIS B 1 441 ? 21.981 -32.225 5.496 1 95.21 441 HIS B N 1
ATOM 12163 C CA . HIS B 1 441 ? 23.36 -31.81 5.726 1 95.21 441 HIS B CA 1
ATOM 12164 C C . HIS B 1 441 ? 23.782 -30.728 4.738 1 95.21 441 HIS B C 1
ATOM 12166 O O . HIS B 1 441 ? 24.972 -30.434 4.603 1 95.21 441 HIS B O 1
ATOM 12172 N N . THR B 1 442 ? 22.881 -30.267 3.968 1 95.57 442 THR B N 1
ATOM 12173 C CA . THR B 1 442 ? 23.185 -29.146 3.085 1 95.57 442 THR B CA 1
ATOM 12174 C C . THR B 1 442 ? 23.665 -27.94 3.888 1 95.57 442 THR B C 1
ATOM 12176 O O . THR B 1 442 ? 24.567 -27.219 3.457 1 95.57 442 THR B O 1
ATOM 12179 N N . MET B 1 443 ? 23.104 -27.736 4.988 1 95.53 443 MET B N 1
ATOM 12180 C CA . MET B 1 443 ? 23.52 -26.685 5.912 1 95.53 443 MET B CA 1
ATOM 12181 C C . MET B 1 443 ? 24.278 -27.273 7.098 1 95.53 443 MET B C 1
ATOM 12183 O O . MET B 1 443 ? 23.849 -28.269 7.683 1 95.53 443 MET B O 1
ATOM 12187 N N . THR B 1 444 ? 25.41 -26.733 7.458 1 96.24 444 THR B N 1
ATOM 12188 C CA . THR B 1 444 ? 26.199 -27.192 8.595 1 96.24 444 THR B CA 1
ATOM 12189 C C . THR B 1 444 ? 25.53 -26.803 9.911 1 96.24 444 THR B C 1
ATOM 12191 O O . THR B 1 444 ? 24.551 -26.055 9.917 1 96.24 444 THR B O 1
ATOM 12194 N N . SER B 1 445 ? 26.115 -27.392 11.091 1 95.15 445 SER B N 1
ATOM 12195 C CA . SER B 1 445 ? 25.639 -27.096 12.438 1 95.15 445 SER B CA 1
ATOM 12196 C C . SER B 1 445 ? 25.792 -25.615 12.766 1 95.15 445 SER B C 1
ATOM 12198 O O . SER B 1 445 ? 25.111 -25.097 13.653 1 95.15 445 SER B O 1
ATOM 12200 N N . LEU B 1 446 ? 26.644 -24.857 11.918 1 95.1 446 LEU B N 1
ATOM 12201 C CA . LEU B 1 446 ? 26.881 -23.437 12.157 1 95.1 446 LEU B CA 1
ATOM 12202 C C . LEU B 1 446 ? 26.107 -22.581 11.16 1 95.1 446 LEU B C 1
ATOM 12204 O O . LEU B 1 446 ? 26.253 -21.357 11.142 1 95.1 446 LEU B O 1
ATOM 12208 N N . GLY B 1 447 ? 25.305 -23.223 10.203 1 94.96 447 GLY B N 1
ATOM 12209 C CA . GLY B 1 447 ? 24.361 -22.531 9.34 1 94.96 447 GLY B CA 1
ATOM 12210 C C . GLY B 1 447 ? 24.943 -22.169 7.987 1 94.96 447 GLY B C 1
ATOM 12211 O O . GLY B 1 447 ? 24.37 -21.361 7.254 1 94.96 447 GLY B O 1
ATOM 12212 N N . TYR B 1 448 ? 26.131 -22.668 7.557 1 96.69 448 TYR B N 1
ATOM 12213 C CA . TYR B 1 448 ? 26.759 -22.406 6.267 1 96.69 448 TYR B CA 1
ATOM 12214 C C . TYR B 1 448 ? 26.43 -23.508 5.267 1 96.69 448 TYR B C 1
ATOM 12216 O O . TYR B 1 448 ? 25.964 -24.584 5.65 1 96.69 448 TYR B O 1
ATOM 12224 N N . MET B 1 449 ? 26.508 -23.158 3.972 1 96.66 449 MET B N 1
ATOM 12225 C CA . MET B 1 449 ? 26.374 -24.212 2.971 1 96.66 449 MET B CA 1
ATOM 12226 C C . MET B 1 449 ? 27.483 -25.248 3.119 1 96.66 449 MET B C 1
ATOM 12228 O O . MET B 1 449 ? 28.662 -24.895 3.189 1 96.66 449 MET B O 1
ATOM 12232 N N . ASN B 1 450 ? 27.121 -26.458 3.22 1 95.71 450 ASN B N 1
ATOM 12233 C CA . ASN B 1 450 ? 28.116 -27.513 3.38 1 95.71 450 ASN B CA 1
ATOM 12234 C C . ASN B 1 450 ? 28.955 -27.688 2.117 1 95.71 450 ASN B C 1
ATOM 12236 O O . ASN B 1 450 ? 28.586 -27.197 1.049 1 95.71 450 ASN B O 1
ATOM 12240 N N . SER B 1 451 ? 30.115 -28.249 2.305 1 94.41 451 SER B N 1
ATOM 12241 C CA . SER B 1 451 ? 31.066 -28.406 1.21 1 94.41 451 SER B CA 1
ATOM 12242 C C . SER B 1 451 ? 31.684 -29.8 1.21 1 94.41 451 SER B C 1
ATOM 12244 O O . SER B 1 451 ? 31.301 -30.655 2.012 1 94.41 451 SER B O 1
ATOM 12246 N N . VAL B 1 452 ? 32.538 -30.027 0.319 1 94.1 452 VAL B N 1
ATOM 12247 C CA . VAL B 1 452 ? 33.238 -31.299 0.176 1 94.1 452 VAL B CA 1
ATOM 12248 C C . VAL B 1 452 ? 34.609 -31.212 0.843 1 94.1 452 VAL B C 1
ATOM 12250 O O . VAL B 1 452 ? 35.252 -30.16 0.819 1 94.1 452 VAL B O 1
ATOM 12253 N N . TYR B 1 453 ? 35.052 -32.3 1.423 1 94.41 453 TYR B N 1
ATOM 12254 C CA . TYR B 1 453 ? 36.34 -32.43 2.095 1 94.41 453 TYR B CA 1
ATOM 12255 C C . TYR B 1 453 ? 37.485 -32.078 1.153 1 94.41 453 TYR B C 1
ATOM 12257 O O . TYR B 1 453 ? 37.509 -32.521 0.002 1 94.41 453 TYR B O 1
ATOM 12265 N N . ALA B 1 454 ? 38.419 -31.299 1.579 1 94.05 454 ALA B N 1
ATOM 12266 C CA . ALA B 1 454 ? 39.474 -30.687 0.775 1 94.05 454 ALA B CA 1
ATOM 12267 C C . ALA B 1 454 ? 40.321 -31.75 0.08 1 94.05 454 ALA B C 1
ATOM 12269 O O . ALA B 1 454 ? 40.773 -31.552 -1.05 1 94.05 454 ALA B O 1
ATOM 12270 N N . ALA B 1 455 ? 40.548 -32.9 0.718 1 91.94 455 ALA B N 1
ATOM 12271 C CA . ALA B 1 455 ? 41.413 -33.93 0.148 1 91.94 455 ALA B CA 1
ATOM 12272 C C . ALA B 1 455 ? 40.753 -34.594 -1.058 1 91.94 455 ALA B C 1
ATOM 12274 O O . ALA B 1 455 ? 41.423 -35.258 -1.852 1 91.94 455 ALA B O 1
ATOM 12275 N N . ASN B 1 456 ? 39.532 -34.548 -1.128 1 92.24 456 ASN B N 1
ATOM 12276 C CA . ASN B 1 456 ? 38.797 -35.15 -2.235 1 92.24 456 ASN B CA 1
ATOM 12277 C C . ASN B 1 456 ? 38.209 -34.089 -3.161 1 92.24 456 ASN B C 1
ATOM 12279 O O . ASN B 1 456 ? 37.101 -34.253 -3.674 1 92.24 456 ASN B O 1
ATOM 12283 N N . GLY B 1 457 ? 38.855 -32.793 -3.207 1 88.68 457 GLY B N 1
ATOM 12284 C CA . GLY B 1 457 ? 38.517 -31.792 -4.205 1 88.68 457 GLY B CA 1
ATOM 12285 C C . GLY B 1 457 ? 37.631 -30.686 -3.663 1 88.68 457 GLY B C 1
ATOM 12286 O O . GLY B 1 457 ? 37.128 -29.857 -4.425 1 88.68 457 GLY B O 1
ATOM 12287 N N . GLY B 1 458 ? 37.344 -30.665 -2.364 1 92.14 458 GLY B N 1
ATOM 12288 C CA . GLY B 1 458 ? 36.523 -29.613 -1.784 1 92.14 458 GLY B CA 1
ATOM 12289 C C . GLY B 1 458 ? 37.333 -28.434 -1.28 1 92.14 458 GLY B C 1
ATOM 12290 O O . GLY B 1 458 ? 38.296 -28.015 -1.925 1 92.14 458 GLY B O 1
ATOM 12291 N N . THR B 1 459 ? 36.941 -27.869 -0.263 1 94.31 459 THR B N 1
ATOM 12292 C CA . THR B 1 459 ? 37.553 -26.631 0.205 1 94.31 459 THR B CA 1
ATOM 12293 C C . THR B 1 459 ? 37.997 -26.764 1.66 1 94.31 459 THR B C 1
ATOM 12295 O O . THR B 1 459 ? 37.488 -27.613 2.394 1 94.31 459 THR B O 1
ATOM 12298 N N . THR B 1 460 ? 38.948 -25.898 1.966 1 94.33 460 THR B N 1
ATOM 12299 C CA . THR B 1 460 ? 39.374 -25.783 3.356 1 94.33 460 THR B CA 1
ATOM 12300 C C . THR B 1 460 ? 38.63 -24.651 4.058 1 94.33 460 THR B C 1
ATOM 12302 O O . THR B 1 460 ? 38.79 -24.449 5.264 1 94.33 460 THR B O 1
ATOM 12305 N N . ASN B 1 461 ? 37.752 -23.973 3.301 1 94.2 461 ASN B N 1
ATOM 12306 C CA . ASN B 1 461 ? 37.082 -22.792 3.834 1 94.2 461 ASN B CA 1
ATOM 12307 C C . ASN B 1 461 ? 35.823 -23.164 4.612 1 94.2 461 ASN B C 1
ATOM 12309 O O . ASN B 1 461 ? 34.715 -22.792 4.223 1 94.2 461 ASN B O 1
ATOM 12313 N N . THR B 1 462 ? 36.012 -23.89 5.637 1 95.77 462 THR B N 1
ATOM 12314 C CA . THR B 1 462 ? 34.895 -24.295 6.483 1 95.77 462 THR B CA 1
ATOM 12315 C C . THR B 1 462 ? 35.293 -24.265 7.956 1 95.77 462 THR B C 1
ATOM 12317 O O . THR B 1 462 ? 36.451 -24.516 8.297 1 95.77 462 THR B O 1
ATOM 12320 N N . LEU B 1 463 ? 34.372 -23.963 8.806 1 96.1 463 LEU B N 1
ATOM 12321 C CA . LEU B 1 463 ? 34.571 -23.984 10.251 1 96.1 463 LEU B CA 1
ATOM 12322 C C . LEU B 1 463 ? 34.158 -25.331 10.837 1 96.1 463 LEU B C 1
ATOM 12324 O O . LEU B 1 463 ? 34.354 -25.581 12.028 1 96.1 463 LEU B O 1
ATOM 12328 N N . THR B 1 464 ? 33.569 -26.221 9.975 1 95.51 464 THR B N 1
ATOM 12329 C CA . THR B 1 464 ? 33.108 -27.538 10.399 1 95.51 464 THR B CA 1
ATOM 12330 C C . THR B 1 464 ? 33.651 -28.625 9.475 1 95.51 464 THR B C 1
ATOM 12332 O O . THR B 1 464 ? 32.882 -29.347 8.838 1 95.51 464 THR B O 1
ATOM 12335 N N . PRO B 1 465 ? 34.872 -28.822 9.475 1 94.35 465 PRO B N 1
ATOM 12336 C CA . PRO B 1 465 ? 35.47 -29.775 8.537 1 94.35 465 PRO B CA 1
ATOM 12337 C C . PRO B 1 465 ? 34.935 -31.194 8.716 1 94.35 465 PRO B C 1
ATOM 12339 O O . PRO B 1 465 ? 34.846 -31.951 7.747 1 94.35 465 PRO B O 1
ATOM 12342 N N . ASP B 1 466 ? 34.523 -31.534 9.957 1 92.98 466 ASP B N 1
ATOM 12343 C CA . ASP B 1 466 ? 34.046 -32.884 10.241 1 92.98 466 ASP B CA 1
ATOM 12344 C C . ASP B 1 466 ? 32.659 -33.114 9.645 1 92.98 466 ASP B C 1
ATOM 12346 O O . ASP B 1 466 ? 32.217 -34.257 9.512 1 92.98 466 ASP B O 1
ATOM 12350 N N . GLU B 1 467 ? 31.97 -32.062 9.289 1 95.14 467 GLU B N 1
ATOM 12351 C CA . GLU B 1 467 ? 30.612 -32.18 8.767 1 95.14 467 GLU B CA 1
ATOM 12352 C C . GLU B 1 467 ? 30.611 -32.254 7.243 1 95.14 467 GLU B C 1
ATOM 12354 O O . GLU B 1 467 ? 29.586 -32.562 6.632 1 95.14 467 GLU B O 1
ATOM 12359 N N . GLN B 1 468 ? 31.717 -31.924 6.631 1 95.55 468 GLN B N 1
ATOM 12360 C CA . GLN B 1 468 ? 31.788 -31.901 5.174 1 95.55 468 GLN B CA 1
ATOM 12361 C C . GLN B 1 468 ? 31.481 -33.276 4.587 1 95.55 468 GLN B C 1
ATOM 12363 O O . GLN B 1 468 ? 31.76 -34.301 5.213 1 95.55 468 GLN B O 1
ATOM 12368 N N . PHE B 1 469 ? 30.889 -33.416 3.471 1 94.69 469 PHE B N 1
ATOM 12369 C CA . PHE B 1 469 ? 30.827 -34.659 2.712 1 94.69 469 PHE B CA 1
ATOM 12370 C C . PHE B 1 469 ? 32.228 -35.183 2.415 1 94.69 469 PHE B C 1
ATOM 12372 O O . PHE B 1 469 ? 33.138 -34.404 2.123 1 94.69 469 PHE B O 1
ATOM 12379 N N . LEU B 1 470 ? 32.438 -36.333 2.54 1 92.76 470 LEU B N 1
ATOM 12380 C CA . LEU B 1 470 ? 33.76 -36.902 2.298 1 92.76 470 LEU B CA 1
ATOM 12381 C C . LEU B 1 470 ? 34.18 -36.703 0.845 1 92.76 470 LEU B C 1
ATOM 12383 O O . LEU B 1 470 ? 35.35 -36.433 0.565 1 92.76 470 LEU B O 1
ATOM 12387 N N . TYR B 1 471 ? 33.359 -36.884 -0.08 1 90.33 471 TYR B N 1
ATOM 12388 C CA . TYR B 1 471 ? 33.509 -36.578 -1.498 1 90.33 471 TYR B CA 1
ATOM 12389 C C . TYR B 1 471 ? 32.183 -36.136 -2.105 1 90.33 471 TYR B C 1
ATOM 12391 O O . TYR B 1 471 ? 31.15 -36.15 -1.431 1 90.33 471 TYR B O 1
ATOM 12399 N N . THR B 1 472 ? 32.155 -35.632 -3.323 1 88.14 472 THR B N 1
ATOM 12400 C CA . THR B 1 472 ? 30.978 -35.045 -3.953 1 88.14 472 THR B CA 1
ATOM 12401 C C . THR B 1 472 ? 29.822 -36.041 -3.974 1 88.14 472 THR B C 1
ATOM 12403 O O . THR B 1 472 ? 29.981 -37.174 -4.433 1 88.14 472 THR B O 1
ATOM 12406 N N . PRO B 1 473 ? 28.704 -35.687 -3.406 1 85.24 473 PRO B N 1
ATOM 12407 C CA . PRO B 1 473 ? 27.54 -36.576 -3.411 1 85.24 473 PRO B CA 1
ATOM 12408 C C . PRO B 1 473 ? 27.036 -36.88 -4.82 1 85.24 473 PRO B C 1
ATOM 12410 O O . PRO B 1 473 ? 26.039 -36.303 -5.261 1 85.24 473 PRO B O 1
ATOM 12413 N N . MET B 1 474 ? 27.61 -37.791 -5.432 1 66.1 474 MET B N 1
ATOM 12414 C CA . MET B 1 474 ? 27.256 -38.408 -6.707 1 66.1 474 MET B CA 1
ATOM 12415 C C . MET B 1 474 ? 27.016 -37.347 -7.776 1 66.1 474 MET B C 1
ATOM 12417 O O . MET B 1 474 ? 26.006 -37.388 -8.482 1 66.1 474 MET B O 1
ATOM 12421 N N . GLY B 1 475 ? 27.722 -36.269 -7.742 1 67.89 475 GLY B N 1
ATOM 12422 C CA . GLY B 1 475 ? 27.624 -35.237 -8.763 1 67.89 475 GLY B CA 1
ATOM 12423 C C . GLY B 1 475 ? 26.468 -34.281 -8.537 1 67.89 475 GLY B C 1
ATOM 12424 O O . GLY B 1 475 ? 26.259 -33.355 -9.323 1 67.89 475 GLY B O 1
ATOM 12425 N N . SER B 1 476 ? 25.766 -34.377 -7.549 1 76.3 476 SER B N 1
ATOM 12426 C CA . SER B 1 476 ? 24.56 -33.594 -7.301 1 76.3 476 SER B CA 1
ATOM 12427 C C . SER B 1 476 ? 24.888 -32.286 -6.588 1 76.3 476 SER B C 1
ATOM 12429 O O . SER B 1 476 ? 24.242 -31.933 -5.599 1 76.3 476 SER B O 1
ATOM 12431 N N . THR B 1 477 ? 25.772 -31.563 -7.118 1 83.97 477 THR B N 1
ATOM 12432 C CA . THR B 1 477 ? 26.207 -30.303 -6.525 1 83.97 477 THR B CA 1
ATOM 12433 C C . THR B 1 477 ? 25.102 -29.254 -6.615 1 83.97 477 THR B C 1
ATOM 12435 O O . THR B 1 477 ? 24.886 -28.49 -5.672 1 83.97 477 THR B O 1
ATOM 12438 N N . SER B 1 478 ? 24.355 -29.336 -7.691 1 88.26 478 SER B N 1
ATOM 12439 C CA . SER B 1 478 ? 23.285 -28.361 -7.871 1 88.26 478 SER B CA 1
ATOM 12440 C C . SER B 1 478 ? 22.103 -28.66 -6.955 1 88.26 478 SER B C 1
ATOM 12442 O O . SER B 1 478 ? 21.343 -27.758 -6.599 1 88.26 478 SER B O 1
ATOM 12444 N N . LEU B 1 479 ? 21.954 -29.953 -6.617 1 91.18 479 LEU B N 1
ATOM 12445 C CA . LEU B 1 479 ? 20.918 -30.284 -5.644 1 91.18 479 LEU B CA 1
ATOM 12446 C C . LEU B 1 479 ? 21.164 -29.565 -4.322 1 91.18 479 LEU B C 1
ATOM 12448 O O . LEU B 1 479 ? 20.222 -29.091 -3.683 1 91.18 479 LEU B O 1
ATOM 12452 N N . ILE B 1 480 ? 22.389 -29.413 -3.984 1 92.56 480 ILE B N 1
ATOM 12453 C CA . ILE B 1 480 ? 22.784 -28.759 -2.74 1 92.56 480 ILE B CA 1
ATOM 12454 C C . ILE B 1 480 ? 22.718 -27.243 -2.911 1 92.56 480 ILE B C 1
ATOM 12456 O O . ILE B 1 480 ? 21.932 -26.57 -2.24 1 92.56 480 ILE B O 1
ATOM 12460 N N . SER B 1 481 ? 23.47 -26.764 -3.92 1 91.04 481 SER B N 1
ATOM 12461 C CA . SER B 1 481 ? 23.709 -25.328 -4.023 1 91.04 481 SER B CA 1
ATOM 12462 C C . SER B 1 481 ? 22.523 -24.615 -4.664 1 91.04 481 SER B C 1
ATOM 12464 O O . SER B 1 481 ? 22.267 -23.444 -4.376 1 91.04 481 SER B O 1
ATOM 12466 N N . GLU B 1 482 ? 21.825 -25.315 -5.536 1 89.52 482 GLU B N 1
ATOM 12467 C CA . GLU B 1 482 ? 20.855 -24.592 -6.351 1 89.52 482 GLU B CA 1
ATOM 12468 C C . GLU B 1 482 ? 19.427 -24.875 -5.892 1 89.52 482 GLU B C 1
ATOM 12470 O O . GLU B 1 482 ? 18.502 -24.134 -6.229 1 89.52 482 GLU B O 1
ATOM 12475 N N . TYR B 1 483 ? 19.268 -25.897 -5.13 1 91.11 483 TYR B N 1
ATOM 12476 C CA . TYR B 1 483 ? 17.902 -26.173 -4.699 1 91.11 483 TYR B CA 1
ATOM 12477 C C . TYR B 1 483 ? 17.777 -26.07 -3.183 1 91.11 483 TYR B C 1
ATOM 12479 O O . TYR B 1 483 ? 17.252 -25.082 -2.663 1 91.11 483 TYR B O 1
ATOM 12487 N N . PHE B 1 484 ? 18.417 -26.976 -2.447 1 92.97 484 PHE B N 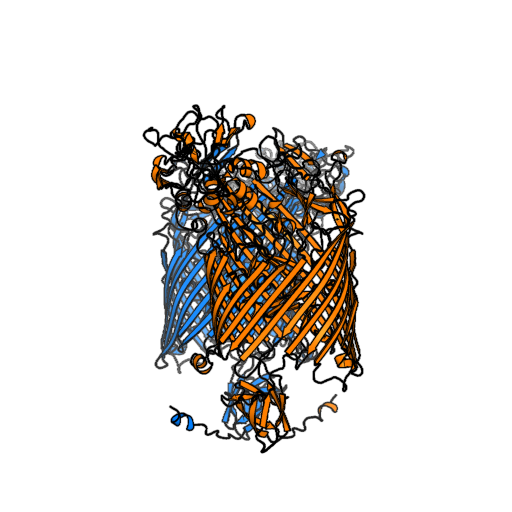1
ATOM 12488 C CA . PHE B 1 484 ? 18.21 -27.029 -1.004 1 92.97 484 PHE B CA 1
ATOM 12489 C C . PHE B 1 484 ? 18.74 -25.767 -0.334 1 92.97 484 PHE B C 1
ATOM 12491 O O . PHE B 1 484 ? 18.142 -25.266 0.62 1 92.97 484 PHE B O 1
ATOM 12498 N N . TRP B 1 485 ? 19.863 -25.246 -0.772 1 93.72 485 TRP B N 1
ATOM 12499 C CA . TRP B 1 485 ? 20.392 -24.02 -0.183 1 93.72 485 TRP B CA 1
ATOM 12500 C C . TRP B 1 485 ? 19.428 -22.856 -0.389 1 93.72 485 TRP B C 1
ATOM 12502 O O . TRP B 1 485 ? 19.265 -22.014 0.496 1 93.72 485 TRP B O 1
ATOM 12512 N N . ASN B 1 486 ? 18.792 -22.749 -1.511 1 91.39 486 ASN B N 1
ATOM 12513 C CA . ASN B 1 486 ? 17.879 -21.656 -1.828 1 91.39 486 ASN B CA 1
ATOM 12514 C C . ASN B 1 486 ? 16.588 -21.753 -1.02 1 91.39 486 ASN B C 1
ATOM 12516 O O . ASN B 1 486 ? 15.878 -20.759 -0.855 1 91.39 486 ASN B O 1
ATOM 12520 N N . ILE B 1 487 ? 16.354 -22.919 -0.527 1 89.08 487 ILE B N 1
ATOM 12521 C CA . ILE B 1 487 ? 15.127 -23.126 0.233 1 89.08 487 ILE B CA 1
ATOM 12522 C C . ILE B 1 487 ? 15.429 -23.064 1.729 1 89.08 487 ILE B C 1
ATOM 12524 O O . ILE B 1 487 ? 14.609 -22.585 2.515 1 89.08 487 ILE B O 1
ATOM 12528 N N . LEU B 1 488 ? 16.63 -23.521 2.136 1 91.55 488 LEU B N 1
ATOM 12529 C CA . LEU B 1 488 ? 16.93 -23.658 3.557 1 91.55 488 LEU B CA 1
ATOM 12530 C C . LEU B 1 488 ? 17.822 -22.517 4.037 1 91.55 488 LEU B C 1
ATOM 12532 O O . LEU B 1 488 ? 17.755 -22.119 5.202 1 91.55 488 LEU B O 1
ATOM 12536 N N . GLY B 1 489 ? 18.74 -22.074 3.18 1 93.64 489 GLY B N 1
ATOM 12537 C CA . GLY B 1 489 ? 19.694 -21.046 3.563 1 93.64 489 GLY B CA 1
ATOM 12538 C C . GLY B 1 489 ? 19.236 -19.644 3.21 1 93.64 489 GLY B C 1
ATOM 12539 O O . GLY B 1 489 ? 19.717 -18.665 3.785 1 93.64 489 GLY B O 1
ATOM 12540 N N . LYS B 1 490 ? 18.346 -19.503 2.248 1 93.63 490 LYS B N 1
ATOM 12541 C CA . LYS B 1 490 ? 17.844 -18.2 1.821 1 93.63 490 LYS B CA 1
ATOM 12542 C C . LYS B 1 490 ? 16.366 -18.041 2.166 1 93.63 490 LYS B C 1
ATOM 12544 O O . LYS B 1 490 ? 15.632 -19.028 2.245 1 93.63 490 LYS B O 1
ATOM 12549 N N . GLU B 1 491 ? 16.03 -16.811 2.452 1 93.44 491 GLU B N 1
ATOM 12550 C CA . GLU B 1 491 ? 14.647 -16.536 2.832 1 93.44 491 GLU B CA 1
ATOM 12551 C C . GLU B 1 491 ? 14.081 -15.36 2.043 1 93.44 491 GLU B C 1
ATOM 12553 O O . GLU B 1 491 ? 14.736 -14.326 1.903 1 93.44 491 GLU B O 1
ATOM 12558 N N . GLN B 1 492 ? 12.93 -15.563 1.465 1 93.24 492 GLN B N 1
ATOM 12559 C CA . GLN B 1 492 ? 12.144 -14.5 0.848 1 93.24 492 GLN B CA 1
ATOM 12560 C C . GLN B 1 492 ? 10.804 -14.326 1.556 1 93.24 492 GLN B C 1
ATOM 12562 O O . GLN B 1 492 ? 10.037 -15.282 1.69 1 93.24 492 GLN B O 1
ATOM 12567 N N . ILE B 1 493 ? 10.561 -13.164 2.037 1 93.22 493 ILE B N 1
ATOM 12568 C CA . ILE B 1 493 ? 9.308 -12.861 2.72 1 93.22 493 ILE B CA 1
ATOM 12569 C C . ILE B 1 493 ? 8.515 -11.837 1.911 1 93.22 493 ILE B C 1
ATOM 12571 O O . ILE B 1 493 ? 9.032 -10.769 1.572 1 93.22 493 ILE B O 1
ATOM 12575 N N . GLU B 1 494 ? 7.246 -12.176 1.631 1 92.54 494 GLU B N 1
ATOM 12576 C CA . GLU B 1 494 ? 6.373 -11.283 0.876 1 92.54 494 GLU B CA 1
ATOM 12577 C C . GLU B 1 494 ? 5.118 -10.935 1.672 1 92.54 494 GLU B C 1
ATOM 12579 O O . GLU B 1 494 ? 4.461 -11.82 2.223 1 92.54 494 GLU B O 1
ATOM 12584 N N . ASP B 1 495 ? 4.905 -9.693 1.826 1 91.9 495 ASP B N 1
ATOM 12585 C CA . ASP B 1 495 ? 3.624 -9.187 2.31 1 91.9 495 ASP B CA 1
ATOM 12586 C C . ASP B 1 495 ? 2.778 -8.646 1.159 1 91.9 495 ASP B C 1
ATOM 12588 O O . ASP B 1 495 ? 3.048 -7.561 0.639 1 91.9 495 ASP B O 1
ATOM 12592 N N . HIS B 1 496 ? 1.751 -9.433 0.784 1 91.89 496 HIS B N 1
ATOM 12593 C CA . HIS B 1 496 ? 0.885 -9.11 -0.344 1 91.89 496 HIS B CA 1
ATOM 12594 C C . HIS B 1 496 ? -0.499 -8.678 0.129 1 91.89 496 HIS B C 1
ATOM 12596 O O . HIS B 1 496 ? -1.191 -9.436 0.812 1 91.89 496 HIS B O 1
ATOM 12602 N N . GLN B 1 497 ? -0.938 -7.543 -0.221 1 90.85 497 GLN B N 1
ATOM 12603 C CA . GLN B 1 497 ? -2.258 -7.034 0.135 1 90.85 497 GLN B CA 1
ATOM 12604 C C . GLN B 1 497 ? -3.001 -6.523 -1.096 1 90.85 497 GLN B C 1
ATOM 12606 O O . GLN B 1 497 ? -2.413 -5.857 -1.951 1 90.85 497 GLN B O 1
ATOM 12611 N N . ARG B 1 498 ? -4.303 -6.86 -1.236 1 91.09 498 ARG B N 1
ATOM 12612 C CA . ARG B 1 498 ? -5.128 -6.446 -2.367 1 91.09 498 ARG B CA 1
ATOM 12613 C C . ARG B 1 498 ? -6.499 -5.969 -1.9 1 91.09 498 ARG B C 1
ATOM 12615 O O . ARG B 1 498 ? -7.135 -6.614 -1.064 1 91.09 498 ARG B O 1
ATOM 12622 N N . PHE B 1 499 ? -6.964 -4.853 -2.393 1 89.4 499 PHE B N 1
ATOM 12623 C CA . PHE B 1 499 ? -8.282 -4.294 -2.117 1 89.4 499 PHE B CA 1
ATOM 12624 C C . PHE B 1 499 ? -9.038 -4.025 -3.412 1 89.4 499 PHE B C 1
ATOM 12626 O O . PHE B 1 499 ? -8.544 -3.313 -4.289 1 89.4 499 PHE B O 1
ATOM 12633 N N . ILE B 1 500 ? -10.189 -4.587 -3.566 1 92.25 500 ILE B N 1
ATOM 12634 C CA . ILE B 1 500 ? -11.091 -4.329 -4.683 1 92.25 500 ILE B CA 1
ATOM 12635 C C . ILE B 1 500 ? -12.402 -3.743 -4.164 1 92.25 500 ILE B C 1
ATOM 12637 O O . ILE B 1 500 ? -13.083 -4.361 -3.343 1 92.25 500 ILE B O 1
ATOM 12641 N N . GLY B 1 501 ? -12.831 -2.662 -4.541 1 89.35 501 GLY B N 1
ATOM 12642 C CA . GLY B 1 501 ? -14.06 -1.996 -4.14 1 89.35 501 GLY B CA 1
ATOM 12643 C C . GLY B 1 501 ? -14.84 -1.429 -5.31 1 89.35 501 GLY B C 1
ATOM 12644 O O . GLY B 1 501 ? -14.252 -0.977 -6.295 1 89.35 501 GLY B O 1
ATOM 12645 N N . SER B 1 502 ? -16.134 -1.432 -5.242 1 92.44 502 SER B N 1
ATOM 12646 C CA . SER B 1 502 ? -16.989 -0.894 -6.296 1 92.44 502 SER B CA 1
ATOM 12647 C C . SER B 1 502 ? -18.305 -0.372 -5.729 1 92.44 502 SER B C 1
ATOM 12649 O O . SER B 1 502 ? -18.851 -0.947 -4.785 1 92.44 502 SER B O 1
ATOM 12651 N N . ILE B 1 503 ? -18.808 0.691 -6.208 1 89.59 503 ILE B N 1
ATOM 12652 C CA . ILE B 1 503 ? -20.119 1.274 -5.949 1 89.59 503 ILE B CA 1
ATOM 12653 C C . ILE B 1 503 ? -20.856 1.496 -7.268 1 89.59 503 ILE B C 1
ATOM 12655 O O . ILE B 1 503 ? -20.297 2.063 -8.21 1 89.59 503 ILE B O 1
ATOM 12659 N N . ASN B 1 504 ? -22.081 1.081 -7.309 1 93.19 504 ASN B N 1
ATOM 12660 C CA . ASN B 1 504 ? -22.856 1.123 -8.544 1 93.19 504 ASN B CA 1
ATOM 12661 C C . ASN B 1 504 ? -24.294 1.567 -8.289 1 93.19 504 ASN B C 1
ATOM 12663 O O . ASN B 1 504 ? -25.199 0.734 -8.205 1 93.19 504 ASN B O 1
ATOM 12667 N N . PRO B 1 505 ? -24.595 2.839 -8.283 1 91.43 505 PRO B N 1
ATOM 12668 C CA . PRO B 1 505 ? -25.975 3.325 -8.217 1 91.43 505 PRO B CA 1
ATOM 12669 C C . PRO B 1 505 ? -26.725 3.15 -9.535 1 91.43 505 PRO B C 1
ATOM 12671 O O . PRO B 1 505 ? -26.142 3.32 -10.609 1 91.43 505 PRO B O 1
ATOM 12674 N N . THR B 1 506 ? -27.975 2.796 -9.449 1 93.49 506 THR B N 1
ATOM 12675 C CA . THR B 1 506 ? -28.873 2.714 -10.596 1 93.49 506 THR B CA 1
ATOM 12676 C C . THR B 1 506 ? -30.156 3.498 -10.336 1 93.49 506 THR B C 1
ATOM 12678 O O . THR B 1 506 ? -30.67 3.504 -9.216 1 93.49 506 THR B O 1
ATOM 12681 N N . TRP B 1 507 ? -30.707 4.205 -11.393 1 95.44 507 TRP B N 1
ATOM 12682 C CA . TRP B 1 507 ? -31.913 5.023 -11.319 1 95.44 507 TRP B CA 1
ATOM 12683 C C . TRP B 1 507 ? -32.87 4.687 -12.457 1 95.44 507 TRP B C 1
ATOM 12685 O O . TRP B 1 507 ? -32.568 4.941 -13.626 1 95.44 507 TRP B O 1
ATOM 12695 N N . GLU B 1 508 ? -33.937 4.11 -12.085 1 95.03 508 GLU B N 1
ATOM 12696 C CA . GLU B 1 508 ? -34.996 3.95 -13.077 1 95.03 508 GLU B CA 1
ATOM 12697 C C . GLU B 1 508 ? -35.746 5.261 -13.299 1 95.03 508 GLU B C 1
ATOM 12699 O O . GLU B 1 508 ? -36.714 5.555 -12.594 1 95.03 508 GLU B O 1
ATOM 12704 N N . ILE B 1 509 ? -35.496 6.018 -14.338 1 93.92 509 ILE B N 1
ATOM 12705 C CA . ILE B 1 509 ? -36.075 7.324 -14.634 1 93.92 509 ILE B CA 1
ATOM 12706 C C . ILE B 1 509 ? -37.553 7.165 -14.983 1 93.92 509 ILE B C 1
ATOM 12708 O O . ILE B 1 509 ? -38.406 7.865 -14.431 1 93.92 509 ILE B O 1
ATOM 12712 N N . ILE B 1 510 ? -37.897 6.226 -15.87 1 93.69 510 ILE B N 1
ATOM 12713 C CA . ILE B 1 510 ? -39.226 5.758 -16.245 1 93.69 510 ILE B CA 1
ATOM 12714 C C . ILE B 1 510 ? -39.201 4.246 -16.453 1 93.69 510 ILE B C 1
ATOM 12716 O O . ILE B 1 510 ? -38.132 3.653 -16.621 1 93.69 510 ILE B O 1
ATOM 12720 N N . PRO B 1 511 ? -40.276 3.628 -16.26 1 89.9 511 PRO B N 1
ATOM 12721 C CA . PRO B 1 511 ? -40.256 2.175 -16.446 1 89.9 511 PRO B CA 1
ATOM 12722 C C . PRO B 1 511 ? -39.58 1.756 -17.749 1 89.9 511 PRO B C 1
ATOM 12724 O O . PRO B 1 511 ? -39.96 2.226 -18.825 1 89.9 511 PRO B O 1
ATOM 12727 N N . GLY B 1 512 ? -38.574 1 -17.614 1 91.39 512 GLY B N 1
ATOM 12728 C CA . GLY B 1 512 ? -37.853 0.483 -18.766 1 91.39 512 GLY B CA 1
ATOM 12729 C C . GLY B 1 512 ? -36.595 1.269 -19.084 1 91.39 512 GLY B C 1
ATOM 12730 O O . GLY B 1 512 ? -35.764 0.825 -19.879 1 91.39 512 GLY B O 1
ATOM 12731 N N . LEU B 1 513 ? -36.46 2.466 -18.608 1 95.48 513 LEU B N 1
ATOM 12732 C CA . LEU B 1 513 ? -35.276 3.292 -18.817 1 95.48 513 LEU B CA 1
ATOM 12733 C C . LEU B 1 513 ? -34.492 3.456 -17.52 1 95.48 513 LEU B C 1
ATOM 12735 O O . LEU B 1 513 ? -34.966 4.098 -16.58 1 95.48 513 LEU B O 1
ATOM 12739 N N . THR B 1 514 ? -33.285 2.927 -17.469 1 95.49 514 THR B N 1
ATOM 12740 C CA . THR B 1 514 ? -32.489 2.922 -16.247 1 95.49 514 THR B CA 1
ATOM 12741 C C . THR B 1 514 ? -31.124 3.559 -16.489 1 95.49 514 THR B C 1
ATOM 12743 O O . THR B 1 514 ? -30.456 3.253 -17.479 1 95.49 514 THR B O 1
ATOM 12746 N N . LEU B 1 515 ? -30.734 4.507 -15.689 1 96.61 515 LEU B N 1
ATOM 12747 C CA . LEU B 1 515 ? -29.393 5.082 -15.692 1 96.61 515 LEU B CA 1
ATOM 12748 C C . LEU B 1 515 ? -28.524 4.438 -14.617 1 96.61 515 LEU B C 1
ATOM 12750 O O . LEU B 1 515 ? -28.909 4.392 -13.446 1 96.61 515 LEU B O 1
ATOM 12754 N N . GLY B 1 516 ? -27.429 3.801 -15.068 1 94.61 516 GLY B N 1
ATOM 12755 C CA . GLY B 1 516 ? -26.478 3.215 -14.137 1 94.61 516 GLY B CA 1
ATOM 12756 C C . GLY B 1 516 ? -25.11 3.869 -14.19 1 94.61 516 GLY B C 1
ATOM 12757 O O . GLY B 1 516 ? -24.671 4.315 -15.252 1 94.61 516 GLY B O 1
ATOM 12758 N N . ALA B 1 517 ? -24.476 3.969 -13.045 1 94.32 517 ALA B N 1
ATOM 12759 C CA . ALA B 1 517 ? -23.094 4.429 -12.939 1 94.32 517 ALA B CA 1
ATOM 12760 C C . ALA B 1 517 ? -22.284 3.524 -12.015 1 94.32 517 ALA B C 1
ATOM 12762 O O . ALA B 1 517 ? -22.838 2.893 -11.112 1 94.32 517 ALA B O 1
ATOM 12763 N N . ARG B 1 518 ? -20.926 3.43 -12.277 1 94.08 518 ARG B N 1
ATOM 12764 C CA . ARG B 1 518 ? -20.049 2.61 -11.446 1 94.08 518 ARG B CA 1
ATOM 12765 C C . ARG B 1 518 ? -18.678 3.259 -11.291 1 94.08 518 ARG B C 1
ATOM 12767 O O . ARG B 1 518 ? -18.13 3.801 -12.253 1 94.08 518 ARG B O 1
ATOM 12774 N N . ILE B 1 519 ? -18.19 3.259 -10.114 1 92.84 519 ILE B N 1
ATOM 12775 C CA . ILE B 1 519 ? -16.801 3.588 -9.814 1 92.84 519 ILE B CA 1
ATOM 12776 C C . ILE B 1 519 ? -16.166 2.459 -9.005 1 92.84 519 ILE B C 1
ATOM 12778 O O . ILE B 1 519 ? -16.788 1.921 -8.086 1 92.84 519 ILE B O 1
ATOM 12782 N N . ALA B 1 520 ? -14.969 2.034 -9.489 1 94.23 520 ALA B N 1
ATOM 12783 C CA . ALA B 1 520 ? -14.326 0.887 -8.851 1 94.23 520 ALA B CA 1
ATOM 12784 C C . ALA B 1 520 ? -12.811 1.064 -8.803 1 94.23 520 ALA B C 1
ATOM 12786 O O . ALA B 1 520 ? -12.247 1.852 -9.566 1 94.23 520 ALA B O 1
ATOM 12787 N N . THR B 1 521 ? -12.174 0.384 -7.865 1 91.71 521 THR B N 1
ATOM 12788 C CA . THR B 1 521 ? -10.719 0.363 -7.771 1 91.71 521 THR B CA 1
ATOM 12789 C C . THR B 1 521 ? -10.216 -1.048 -7.481 1 91.71 521 THR B C 1
ATOM 12791 O O . THR B 1 521 ? -10.929 -1.857 -6.884 1 91.71 521 THR B O 1
ATOM 12794 N N . ASP B 1 522 ? -9.056 -1.414 -7.994 1 94.21 522 ASP B N 1
ATOM 12795 C CA . ASP B 1 522 ? -8.24 -2.581 -7.672 1 94.21 522 ASP B CA 1
ATOM 12796 C C . ASP B 1 522 ? -6.816 -2.169 -7.304 1 94.21 522 ASP B C 1
ATOM 12798 O O . ASP B 1 522 ? -6.024 -1.804 -8.175 1 94.21 522 ASP B O 1
ATOM 12802 N N . LEU B 1 523 ? -6.574 -2.225 -6.016 1 90.91 523 LEU B N 1
ATOM 12803 C CA . LEU B 1 523 ? -5.286 -1.785 -5.493 1 90.91 523 LEU B CA 1
ATOM 12804 C C . LEU B 1 523 ? -4.495 -2.964 -4.935 1 90.91 523 LEU B C 1
ATOM 12806 O O . LEU B 1 523 ? -5.005 -3.723 -4.108 1 90.91 523 LEU B O 1
ATOM 12810 N N . THR B 1 524 ? -3.274 -3.122 -5.387 1 91.9 524 THR B N 1
ATOM 12811 C CA . THR B 1 524 ? -2.375 -4.16 -4.895 1 91.9 524 THR B CA 1
ATOM 12812 C C . THR B 1 524 ? -1.075 -3.551 -4.38 1 91.9 524 THR B C 1
ATOM 12814 O O . THR B 1 524 ? -0.454 -2.732 -5.061 1 91.9 524 THR B O 1
ATOM 12817 N N . SER B 1 525 ? -0.685 -3.917 -3.173 1 90.53 525 SER B N 1
ATOM 12818 C CA . SER B 1 525 ? 0.587 -3.512 -2.583 1 90.53 525 SER B CA 1
ATOM 12819 C C . SER B 1 525 ? 1.437 -4.723 -2.216 1 90.53 525 SER B C 1
ATOM 12821 O O . SER B 1 525 ? 0.947 -5.667 -1.593 1 90.53 525 SER B O 1
ATOM 12823 N N . ASP B 1 526 ? 2.728 -4.641 -2.561 1 92.01 526 ASP B N 1
ATOM 12824 C CA . ASP B 1 526 ? 3.637 -5.746 -2.271 1 92.01 526 ASP B CA 1
ATOM 12825 C C . ASP B 1 526 ? 4.919 -5.244 -1.611 1 92.01 526 ASP B C 1
ATOM 12827 O O . ASP B 1 526 ? 5.456 -4.204 -1.997 1 92.01 526 ASP B O 1
ATOM 12831 N N . LYS B 1 527 ? 5.315 -5.909 -0.594 1 93.09 527 LYS B N 1
ATOM 12832 C CA . LYS B 1 527 ? 6.641 -5.799 0.005 1 93.09 527 LYS B CA 1
ATOM 12833 C C . LYS B 1 527 ? 7.389 -7.127 -0.065 1 93.09 527 LYS B C 1
ATOM 12835 O O . LYS B 1 527 ? 6.919 -8.138 0.461 1 93.09 527 LYS B O 1
ATOM 12840 N N . ILE B 1 528 ? 8.544 -7.156 -0.649 1 93.92 528 ILE B N 1
ATOM 12841 C CA . ILE B 1 528 ? 9.346 -8.368 -0.777 1 93.92 528 ILE B CA 1
ATOM 12842 C C . ILE B 1 528 ? 10.726 -8.14 -0.164 1 93.92 528 ILE B C 1
ATOM 12844 O O . ILE B 1 528 ? 11.432 -7.201 -0.54 1 93.92 528 ILE B O 1
ATOM 12848 N N . GLU B 1 529 ? 11.08 -8.996 0.734 1 95.22 529 GLU B N 1
ATOM 12849 C CA . GLU B 1 529 ? 12.411 -9.002 1.335 1 95.22 529 GLU B CA 1
ATOM 12850 C C . GLU B 1 529 ? 13.175 -10.272 0.971 1 95.22 529 GLU B C 1
ATOM 12852 O O . GLU B 1 529 ? 12.666 -11.381 1.145 1 95.22 529 GLU B O 1
ATOM 12857 N N . ASN B 1 530 ? 14.301 -10.088 0.472 1 96.16 530 ASN B N 1
ATOM 12858 C CA . ASN B 1 530 ? 15.209 -11.199 0.209 1 96.16 530 ASN B CA 1
ATOM 12859 C C . ASN B 1 530 ? 16.373 -11.218 1.195 1 96.16 530 ASN B C 1
ATOM 12861 O O . ASN B 1 530 ? 17.131 -10.251 1.285 1 96.16 530 ASN B O 1
ATOM 12865 N N . MET B 1 531 ? 16.509 -12.279 1.937 1 97 531 MET B N 1
ATOM 12866 C CA . MET B 1 531 ? 17.576 -12.483 2.913 1 97 531 MET B CA 1
ATOM 12867 C C . MET B 1 531 ? 18.415 -13.704 2.554 1 97 531 MET B C 1
ATOM 12869 O O . MET B 1 531 ? 18 -14.84 2.793 1 97 531 MET B O 1
ATOM 12873 N N . ASN B 1 532 ? 19.578 -13.481 2.028 1 97.37 532 ASN B N 1
ATOM 12874 C CA . ASN B 1 532 ? 20.502 -14.543 1.647 1 97.37 532 ASN B CA 1
ATOM 12875 C C . ASN B 1 532 ? 21.616 -14.714 2.676 1 97.37 532 ASN B C 1
ATOM 12877 O O . ASN B 1 532 ? 22.456 -13.829 2.84 1 97.37 532 ASN B O 1
ATOM 12881 N N . ARG B 1 533 ? 21.714 -15.801 3.295 1 97.09 533 ARG B N 1
ATOM 12882 C CA . ARG B 1 533 ? 22.752 -16.074 4.284 1 97.09 533 ARG B CA 1
ATOM 12883 C C . ARG B 1 533 ? 24.102 -16.303 3.613 1 97.09 533 ARG B C 1
ATOM 12885 O O . ARG B 1 533 ? 24.162 -16.647 2.43 1 97.09 533 ARG B O 1
ATOM 12892 N N . ALA B 1 534 ? 25.139 -16.168 4.4 1 97.1 534 ALA B N 1
ATOM 12893 C CA . ALA B 1 534 ? 26.492 -16.419 3.911 1 97.1 534 ALA B CA 1
ATOM 12894 C C . ALA B 1 534 ? 26.7 -17.901 3.609 1 97.1 534 ALA B C 1
ATOM 12896 O O . ALA B 1 534 ? 26.32 -18.762 4.406 1 97.1 534 ALA B O 1
ATOM 12897 N N . GLU B 1 535 ? 27.272 -18.164 2.48 1 96.45 535 GLU B N 1
ATOM 12898 C CA . GLU B 1 535 ? 27.572 -19.541 2.1 1 96.45 535 GLU B CA 1
ATOM 12899 C C . GLU B 1 535 ? 28.739 -20.096 2.911 1 96.45 535 GLU B C 1
ATOM 12901 O O . GLU B 1 535 ? 28.805 -21.3 3.169 1 96.45 535 GLU B O 1
ATOM 12906 N N . ASN B 1 536 ? 29.741 -19.336 3.2 1 95.62 536 ASN B N 1
ATOM 12907 C CA . ASN B 1 536 ? 30.849 -19.648 4.096 1 95.62 536 ASN B CA 1
ATOM 12908 C C . ASN B 1 536 ? 31.15 -18.489 5.041 1 95.62 536 ASN B C 1
ATOM 12910 O O . ASN B 1 536 ? 30.662 -17.375 4.839 1 95.62 536 ASN B O 1
ATOM 12914 N N . ALA B 1 537 ? 31.993 -18.82 6.072 1 96.15 537 ALA B N 1
ATOM 12915 C CA . ALA B 1 537 ? 32.297 -17.823 7.096 1 96.15 537 ALA B CA 1
ATOM 12916 C C . ALA B 1 537 ? 33.086 -16.656 6.508 1 96.15 537 ALA B C 1
ATOM 12918 O O . ALA B 1 537 ? 33.965 -16.855 5.666 1 96.15 537 ALA B O 1
ATOM 12919 N N . HIS B 1 538 ? 32.826 -15.442 6.941 1 94.89 538 HIS B N 1
ATOM 12920 C CA . HIS B 1 538 ? 33.472 -14.22 6.476 1 94.89 538 HIS B CA 1
ATOM 12921 C C . HIS B 1 538 ? 34.983 -14.286 6.672 1 94.89 538 HIS B C 1
ATOM 12923 O O . HIS B 1 538 ? 35.738 -13.668 5.918 1 94.89 538 HIS B O 1
ATOM 12929 N N . ILE B 1 539 ? 35.456 -15.019 7.588 1 93.52 539 ILE B N 1
ATOM 12930 C CA . ILE B 1 539 ? 36.864 -15.091 7.963 1 93.52 539 ILE B CA 1
ATOM 12931 C C . ILE B 1 539 ? 37.685 -15.622 6.79 1 93.52 539 ILE B C 1
ATOM 12933 O O . ILE B 1 539 ? 38.903 -15.433 6.74 1 93.52 539 ILE B O 1
ATOM 12937 N N . PHE B 1 540 ? 37.039 -16.235 5.822 1 94.64 540 PHE B N 1
ATOM 12938 C CA . PHE B 1 540 ? 37.761 -16.867 4.723 1 94.64 540 PHE B CA 1
ATOM 12939 C C . PHE B 1 540 ? 37.867 -15.922 3.532 1 94.64 540 PHE B C 1
ATOM 12941 O O . PHE B 1 540 ? 38.508 -16.248 2.53 1 94.64 540 PHE B O 1
ATOM 12948 N N . SER B 1 541 ? 37.164 -14.752 3.589 1 91.13 541 SER B N 1
ATOM 12949 C CA . SER B 1 541 ? 37.239 -13.798 2.488 1 91.13 541 SER B CA 1
ATOM 12950 C C . SER B 1 541 ? 38.631 -13.185 2.38 1 91.13 541 SER B C 1
ATOM 12952 O O . SER B 1 541 ? 39.202 -12.748 3.382 1 91.13 541 SER B O 1
ATOM 12954 N N . THR B 1 542 ? 39.237 -13.19 1.069 1 83.6 542 THR B N 1
ATOM 12955 C CA . THR B 1 542 ? 40.55 -12.606 0.818 1 83.6 542 THR B CA 1
ATOM 12956 C C . THR B 1 542 ? 40.417 -11.249 0.132 1 83.6 542 THR B C 1
ATOM 12958 O O . THR B 1 542 ? 41.385 -10.491 0.052 1 83.6 542 THR B O 1
ATOM 12961 N N . ASN B 1 543 ? 39.185 -10.811 -0.333 1 83.55 543 ASN B N 1
ATOM 12962 C CA . ASN B 1 543 ? 38.977 -9.574 -1.079 1 83.55 543 ASN B CA 1
ATOM 12963 C C . ASN B 1 543 ? 37.995 -8.648 -0.368 1 83.55 543 ASN B C 1
ATOM 12965 O O . ASN B 1 543 ? 37.644 -7.589 -0.891 1 83.55 543 ASN B O 1
ATOM 12969 N N . GLY B 1 544 ? 37.495 -9.104 0.742 1 84.81 544 GLY B N 1
ATOM 12970 C CA . GLY B 1 544 ? 36.585 -8.28 1.521 1 84.81 544 GLY B CA 1
ATOM 12971 C C . GLY B 1 544 ? 35.15 -8.352 1.033 1 84.81 544 GLY B C 1
ATOM 12972 O O . GLY B 1 544 ? 34.316 -7.53 1.418 1 84.81 544 GLY B O 1
ATOM 12973 N N . GLN B 1 545 ? 34.849 -9.232 0.143 1 90.25 545 GLN B N 1
ATOM 12974 C CA . GLN B 1 545 ? 33.492 -9.443 -0.348 1 90.25 545 GLN B CA 1
ATOM 12975 C C . GLN B 1 545 ? 32.898 -10.732 0.213 1 90.25 545 GLN B C 1
ATOM 12977 O O . GLN B 1 545 ? 33.631 -11.659 0.562 1 90.25 545 GLN B O 1
ATOM 12982 N N . TYR B 1 546 ? 31.611 -10.742 0.364 1 94.86 546 TYR B N 1
ATOM 12983 C CA . TYR B 1 546 ? 30.935 -11.87 0.993 1 94.86 546 TYR B CA 1
ATOM 12984 C C . TYR B 1 546 ? 29.725 -12.306 0.175 1 94.86 546 TYR B C 1
ATOM 12986 O O . TYR B 1 546 ? 29.288 -11.59 -0.728 1 94.86 546 TYR B O 1
ATOM 12994 N N . SER B 1 547 ? 29.181 -13.464 0.505 1 95.25 547 SER B N 1
ATOM 12995 C CA . SER B 1 547 ? 28.124 -14.041 -0.32 1 95.25 547 SER B CA 1
ATOM 12996 C C . SER B 1 547 ? 26.744 -13.673 0.212 1 95.25 547 SER B C 1
ATOM 12998 O O . SER B 1 547 ? 25.741 -13.831 -0.487 1 95.25 547 SER B O 1
ATOM 13000 N N . ASP B 1 548 ? 26.688 -13.323 1.488 1 96.84 548 ASP B N 1
ATOM 13001 C CA . ASP B 1 548 ? 25.38 -12.942 2.011 1 96.84 548 ASP B CA 1
ATOM 13002 C C . ASP B 1 548 ? 24.904 -11.628 1.395 1 96.84 548 ASP B C 1
ATOM 13004 O O . ASP B 1 548 ? 25.693 -10.896 0.795 1 96.84 548 ASP B O 1
ATOM 13008 N N . ALA B 1 549 ? 23.577 -11.372 1.385 1 97.42 549 ALA B N 1
ATOM 13009 C CA . ALA B 1 549 ? 22.989 -10.206 0.73 1 97.42 549 ALA B CA 1
ATOM 13010 C C . ALA B 1 549 ? 21.586 -9.928 1.261 1 97.42 549 ALA B C 1
ATOM 13012 O O . ALA B 1 549 ? 20.931 -10.822 1.801 1 97.42 549 ALA B O 1
ATOM 13013 N N . TYR B 1 550 ? 21.205 -8.626 1.144 1 96.82 550 TYR B N 1
ATOM 13014 C CA . TYR B 1 550 ? 19.866 -8.182 1.514 1 96.82 550 TYR B CA 1
ATOM 13015 C C . TYR B 1 550 ? 19.264 -7.3 0.427 1 96.82 550 TYR B C 1
ATOM 13017 O O . TYR B 1 550 ? 19.961 -6.477 -0.17 1 96.82 550 TYR B O 1
ATOM 13025 N N . ALA B 1 551 ? 17.914 -7.531 0.151 1 96.76 551 ALA B N 1
ATOM 13026 C CA . ALA B 1 551 ? 17.201 -6.688 -0.806 1 96.76 551 ALA B CA 1
ATOM 13027 C C . ALA B 1 551 ? 15.766 -6.437 -0.353 1 96.76 551 ALA B C 1
ATOM 13029 O O . ALA B 1 551 ? 15.111 -7.335 0.182 1 96.76 551 ALA B O 1
ATOM 13030 N N . LEU B 1 552 ? 15.313 -5.177 -0.522 1 95.29 552 LEU B N 1
ATOM 13031 C CA . LEU B 1 552 ? 13.945 -4.765 -0.229 1 95.29 552 LEU B CA 1
ATOM 13032 C C . LEU B 1 552 ? 13.284 -4.158 -1.463 1 95.29 552 LEU B C 1
ATOM 13034 O O . LEU B 1 552 ? 13.839 -3.25 -2.086 1 95.29 552 LEU B O 1
ATOM 13038 N N . GLU B 1 553 ? 12.125 -4.692 -1.802 1 93.74 553 GLU B N 1
ATOM 13039 C CA . GLU B 1 553 ? 11.339 -4.174 -2.918 1 93.74 553 GLU B CA 1
ATOM 13040 C C . GLU B 1 553 ? 9.927 -3.802 -2.472 1 93.74 553 GLU B C 1
ATOM 13042 O O . GLU B 1 553 ? 9.245 -4.597 -1.823 1 93.74 553 GLU B O 1
ATOM 13047 N N . ASN B 1 554 ? 9.513 -2.589 -2.803 1 92.23 554 ASN B N 1
ATOM 13048 C CA . ASN B 1 554 ? 8.148 -2.121 -2.587 1 92.23 554 ASN B CA 1
ATOM 13049 C C . ASN B 1 554 ? 7.464 -1.76 -3.903 1 92.23 554 ASN B C 1
ATOM 13051 O O . ASN B 1 554 ? 8.051 -1.08 -4.746 1 92.23 554 ASN B O 1
ATOM 13055 N N . SER B 1 555 ? 6.255 -2.25 -4.057 1 91.62 555 SER B N 1
ATOM 13056 C CA . SER B 1 555 ? 5.546 -1.909 -5.286 1 91.62 555 SER B CA 1
ATOM 13057 C C . SER B 1 555 ? 4.056 -1.714 -5.028 1 91.62 555 SER B C 1
ATOM 13059 O O . SER B 1 555 ? 3.522 -2.21 -4.034 1 91.62 555 SER B O 1
ATOM 13061 N N . LYS B 1 556 ? 3.4 -0.945 -5.868 1 89.9 556 LYS B N 1
ATOM 13062 C CA . LYS B 1 556 ? 1.963 -0.69 -5.851 1 89.9 556 LYS B CA 1
ATOM 13063 C C . LYS B 1 556 ? 1.385 -0.708 -7.263 1 89.9 556 LYS B C 1
ATOM 13065 O O . LYS B 1 556 ? 1.945 -0.098 -8.177 1 89.9 556 LYS B O 1
ATOM 13070 N N . TYR B 1 557 ? 0.348 -1.481 -7.474 1 92.57 557 TYR B N 1
ATOM 13071 C CA . TYR B 1 557 ? -0.425 -1.531 -8.71 1 92.57 557 TYR B CA 1
ATOM 13072 C C . TYR B 1 557 ? -1.868 -1.106 -8.469 1 92.57 557 TYR B C 1
ATOM 13074 O O . TYR B 1 557 ? -2.519 -1.595 -7.542 1 92.57 557 TYR B O 1
ATOM 13082 N N . GLU B 1 558 ? -2.377 -0.198 -9.28 1 92.19 558 GLU B N 1
ATOM 13083 C CA . GLU B 1 558 ? -3.725 0.319 -9.064 1 92.19 558 GLU B CA 1
ATOM 13084 C C . GLU B 1 558 ? -4.493 0.424 -10.378 1 92.19 558 GLU B C 1
ATOM 13086 O O . GLU B 1 558 ? -3.966 0.927 -11.373 1 92.19 558 GLU B O 1
ATOM 13091 N N . ILE B 1 559 ? -5.705 -0.035 -10.438 1 94.75 559 ILE B N 1
ATOM 13092 C CA . ILE B 1 559 ? -6.679 0.211 -11.495 1 94.75 559 ILE B CA 1
ATOM 13093 C C . ILE B 1 559 ? -7.828 1.059 -10.952 1 94.75 559 ILE B C 1
ATOM 13095 O O . ILE B 1 559 ? -8.431 0.717 -9.932 1 94.75 559 ILE B O 1
ATOM 13099 N N . VAL B 1 560 ? -8.102 2.12 -11.524 1 93.16 560 VAL B N 1
ATOM 13100 C CA . VAL B 1 560 ? -9.31 2.903 -11.286 1 93.16 560 VAL B CA 1
ATOM 13101 C C . VAL B 1 560 ? -10.22 2.834 -12.51 1 93.16 560 VAL B C 1
ATOM 13103 O O . VAL B 1 560 ? -9.801 3.164 -13.622 1 93.16 560 VAL B O 1
ATOM 13106 N N . TYR B 1 561 ? -11.438 2.348 -12.248 1 95.17 561 TYR B N 1
ATOM 13107 C CA . TYR B 1 561 ? -12.387 2.118 -13.332 1 95.17 561 TYR B CA 1
ATOM 13108 C C . TYR B 1 561 ? -13.69 2.869 -13.084 1 95.17 561 TYR B C 1
ATOM 13110 O O . TYR B 1 561 ? -14.17 2.935 -11.95 1 95.17 561 TYR B O 1
ATOM 13118 N N . GLY B 1 562 ? -14.294 3.474 -14.156 1 94.46 562 GLY B N 1
ATOM 13119 C CA . GLY B 1 562 ? -15.592 4.129 -14.116 1 94.46 562 GLY B CA 1
ATOM 13120 C C . GLY B 1 562 ? -16.412 3.905 -15.373 1 94.46 562 GLY B C 1
ATOM 13121 O O . GLY B 1 562 ? -15.862 3.83 -16.474 1 94.46 562 GLY B O 1
ATOM 13122 N N . ASP B 1 563 ? -17.711 3.735 -15.164 1 94.62 563 ASP B N 1
ATOM 13123 C CA . ASP B 1 563 ? -18.588 3.678 -16.329 1 94.62 563 ASP B CA 1
ATOM 13124 C C . ASP B 1 563 ? -19.946 4.307 -16.026 1 94.62 563 ASP B C 1
ATOM 13126 O O . ASP B 1 563 ? -20.332 4.432 -14.862 1 94.62 563 ASP B O 1
ATOM 13130 N N . VAL B 1 564 ? -20.645 4.859 -17.03 1 95.85 564 VAL B N 1
ATOM 13131 C CA . VAL B 1 564 ? -22.018 5.353 -17.042 1 95.85 564 VAL B CA 1
ATOM 13132 C C . VAL B 1 564 ? -22.779 4.737 -18.214 1 95.85 564 VAL B C 1
ATOM 13134 O O . VAL B 1 564 ? -22.25 4.642 -19.324 1 95.85 564 VAL B O 1
ATOM 13137 N N . MET B 1 565 ? -23.967 4.223 -17.915 1 95.38 565 MET B N 1
ATOM 13138 C CA . MET B 1 565 ? -24.715 3.534 -18.963 1 95.38 565 MET B CA 1
ATOM 13139 C C . MET B 1 565 ? -26.202 3.86 -18.874 1 95.38 565 MET B C 1
ATOM 13141 O O . MET B 1 565 ? -26.786 3.826 -17.79 1 95.38 565 MET B O 1
ATOM 13145 N N . LEU B 1 566 ? -26.809 4.254 -19.941 1 96.49 566 LEU B N 1
ATOM 13146 C CA . LEU B 1 566 ? -28.25 4.404 -20.112 1 96.49 566 LEU B CA 1
ATOM 13147 C C . LEU B 1 566 ? -28.85 3.17 -20.776 1 96.49 566 LEU B C 1
ATOM 13149 O O . LEU B 1 566 ? -28.462 2.808 -21.889 1 96.49 566 LEU B O 1
ATOM 13153 N N . SER B 1 567 ? -29.719 2.466 -20.077 1 95.57 567 SER B N 1
ATOM 13154 C CA . SER B 1 567 ? -30.303 1.221 -20.566 1 95.57 567 SER B CA 1
ATOM 13155 C C . SER B 1 567 ? -31.801 1.369 -20.805 1 95.57 567 SER B C 1
ATOM 13157 O O . SER B 1 567 ? -32.514 1.938 -19.976 1 95.57 567 SER B O 1
ATOM 13159 N N . PHE B 1 568 ? -32.232 0.93 -21.905 1 94.77 568 PHE B N 1
ATOM 13160 C CA . PHE B 1 568 ? -33.638 0.936 -22.294 1 94.77 568 PHE B CA 1
ATOM 13161 C C . PHE B 1 568 ? -34.125 -0.478 -22.587 1 94.77 568 PHE B C 1
ATOM 13163 O O . PHE B 1 568 ? -33.474 -1.225 -23.321 1 94.77 568 PHE B O 1
ATOM 13170 N N . ASP B 1 569 ? -35.147 -1.011 -21.985 1 92.87 569 ASP B N 1
ATOM 13171 C CA . ASP B 1 569 ? -35.768 -2.313 -22.207 1 92.87 569 ASP B CA 1
ATOM 13172 C C . ASP B 1 569 ? -37.289 -2.219 -22.111 1 92.87 569 ASP B C 1
ATOM 13174 O O . ASP B 1 569 ? -37.839 -2.066 -21.019 1 92.87 569 ASP B O 1
ATOM 13178 N N . LYS B 1 570 ? -37.985 -2.337 -23.237 1 92.65 570 LYS B N 1
ATOM 13179 C CA . LYS B 1 570 ? -39.439 -2.204 -23.253 1 92.65 570 LYS B CA 1
ATOM 13180 C C . LYS B 1 570 ? -40.058 -3.059 -24.355 1 92.65 570 LYS B C 1
ATOM 13182 O O . LYS B 1 570 ? -39.496 -3.175 -25.447 1 92.65 570 LYS B O 1
ATOM 13187 N N . THR B 1 571 ? -41.051 -3.713 -24.076 1 90.95 571 THR B N 1
ATOM 13188 C CA . THR B 1 571 ? -41.845 -4.46 -25.045 1 90.95 571 THR B CA 1
ATOM 13189 C C . THR B 1 571 ? -43.055 -3.648 -25.495 1 90.95 571 THR B C 1
ATOM 13191 O O . THR B 1 571 ? -43.847 -3.194 -24.666 1 90.95 571 THR B O 1
ATOM 13194 N N . PHE B 1 572 ? -43.177 -3.492 -26.874 1 91.43 572 PHE B N 1
ATOM 13195 C CA . PHE B 1 572 ? -44.304 -2.789 -27.475 1 91.43 572 PHE B CA 1
ATOM 13196 C C . PHE B 1 572 ? -45.279 -3.772 -28.112 1 91.43 572 PHE B C 1
ATOM 13198 O O . PHE B 1 572 ? -44.863 -4.736 -28.758 1 91.43 572 PHE B O 1
ATOM 13205 N N . ALA B 1 573 ? -46.713 -3.549 -28.119 1 88.77 573 ALA B N 1
ATOM 13206 C CA . ALA B 1 573 ? -47.793 -4.339 -28.705 1 88.77 573 ALA B CA 1
ATOM 13207 C C . ALA B 1 573 ? -47.616 -5.823 -28.398 1 88.77 573 ALA B C 1
ATOM 13209 O O . ALA B 1 573 ? -47.957 -6.678 -29.219 1 88.77 573 ALA B O 1
ATOM 13210 N N . ASP B 1 574 ? -46.873 -6.169 -27.231 1 83.95 574 ASP B N 1
ATOM 13211 C CA . ASP B 1 574 ? -46.685 -7.482 -26.621 1 83.95 574 ASP B CA 1
ATOM 13212 C C . ASP B 1 574 ? -45.77 -8.358 -27.474 1 83.95 574 ASP B C 1
ATOM 13214 O O . ASP B 1 574 ? -45.397 -9.459 -27.064 1 83.95 574 ASP B O 1
ATOM 13218 N N . ILE B 1 575 ? -45.386 -7.943 -28.641 1 89.67 575 ILE B N 1
ATOM 13219 C CA . ILE B 1 575 ? -44.623 -8.85 -29.492 1 89.67 575 ILE B CA 1
ATOM 13220 C C . ILE B 1 575 ? -43.266 -8.23 -29.82 1 89.67 575 ILE B C 1
ATOM 13222 O O . ILE B 1 575 ? -42.363 -8.918 -30.301 1 89.67 575 ILE B O 1
ATOM 13226 N N . HIS B 1 576 ? -43.162 -6.836 -29.733 1 93.89 576 HIS B N 1
ATOM 13227 C CA . HIS B 1 576 ? -41.918 -6.155 -30.071 1 93.89 576 HIS B CA 1
ATOM 13228 C C . HIS B 1 576 ? -41.134 -5.784 -28.816 1 93.89 576 HIS B C 1
ATOM 13230 O O . HIS B 1 576 ? -41.548 -4.904 -28.058 1 93.89 576 HIS B O 1
ATOM 13236 N N . ASN B 1 577 ? -40.023 -6.396 -28.599 1 93.26 577 ASN B N 1
ATOM 13237 C CA . ASN B 1 577 ? -39.161 -6.026 -27.482 1 93.26 577 ASN B CA 1
ATOM 13238 C C . ASN B 1 577 ? -37.917 -5.28 -27.956 1 93.26 577 ASN B C 1
ATOM 13240 O O . ASN B 1 577 ? -37.232 -5.73 -28.876 1 93.26 577 ASN B O 1
ATOM 13244 N N . VAL B 1 578 ? -37.619 -4.099 -27.41 1 94.21 578 VAL B N 1
ATOM 13245 C CA . VAL B 1 578 ? -36.432 -3.318 -27.744 1 94.21 578 VAL B CA 1
ATOM 13246 C C . VAL B 1 578 ? -35.585 -3.104 -26.492 1 94.21 578 VAL B C 1
ATOM 13248 O O . VAL B 1 578 ? -36.082 -2.616 -25.474 1 94.21 578 VAL B O 1
ATOM 13251 N N . GLN B 1 579 ? -34.375 -3.533 -26.545 1 93.39 579 GLN B N 1
ATOM 13252 C CA . GLN B 1 579 ? -33.382 -3.268 -25.509 1 93.39 579 GLN B CA 1
ATOM 13253 C C . GLN B 1 579 ? -32.198 -2.486 -26.069 1 93.39 579 GLN B C 1
ATOM 13255 O O . GLN B 1 579 ? -31.644 -2.848 -27.108 1 93.39 579 GLN B O 1
ATOM 13260 N N . ALA B 1 580 ? -31.844 -1.407 -25.472 1 94.49 580 ALA B N 1
ATOM 13261 C CA . ALA B 1 580 ? -30.715 -0.592 -25.913 1 94.49 580 ALA B CA 1
ATOM 13262 C C . ALA B 1 580 ? -29.887 -0.113 -24.724 1 94.49 580 ALA B C 1
ATOM 13264 O O . ALA B 1 580 ? -30.436 0.224 -23.673 1 94.49 580 ALA B O 1
ATOM 13265 N N . ASN B 1 581 ? -28.606 -0.18 -24.881 1 94.76 581 ASN B N 1
ATOM 13266 C CA . ASN B 1 581 ? -27.676 0.334 -23.882 1 94.76 581 ASN B CA 1
ATOM 13267 C C . ASN B 1 581 ? -26.662 1.292 -24.5 1 94.76 581 ASN B C 1
ATOM 13269 O O . ASN B 1 581 ? -26.041 0.975 -25.516 1 94.76 581 ASN B O 1
ATOM 13273 N N . PHE B 1 582 ? -26.578 2.488 -24.036 1 95.93 582 PHE B N 1
ATOM 13274 C CA . PHE B 1 582 ? -25.559 3.467 -24.394 1 95.93 582 PHE B CA 1
ATOM 13275 C C . PHE B 1 582 ? -24.674 3.791 -23.196 1 95.93 582 PHE B C 1
ATOM 13277 O O . PHE B 1 582 ? -25.174 4.135 -22.123 1 95.93 582 PHE B O 1
ATOM 13284 N N . GLY B 1 583 ? -23.354 3.628 -23.351 1 95.1 583 GLY B N 1
ATOM 13285 C CA . GLY B 1 583 ? -22.503 3.852 -22.193 1 95.1 583 GLY B CA 1
ATOM 13286 C C . GLY B 1 583 ? -21.125 4.371 -22.556 1 95.1 583 GLY B C 1
ATOM 13287 O O . GLY B 1 583 ? -20.78 4.458 -23.737 1 95.1 583 GLY B O 1
ATOM 13288 N N . TYR B 1 584 ? -20.404 4.889 -21.601 1 95.93 584 TYR B N 1
ATOM 13289 C CA . TYR B 1 584 ? -19.023 5.358 -21.635 1 95.93 584 TYR B CA 1
ATOM 13290 C C . TYR B 1 584 ? -18.23 4.803 -20.457 1 95.93 584 TYR B C 1
ATOM 13292 O O . TYR B 1 584 ? -18.742 4.726 -19.338 1 95.93 584 TYR B O 1
ATOM 13300 N N . ASN B 1 585 ? -17.03 4.262 -20.714 1 94.28 585 ASN B N 1
ATOM 13301 C CA . ASN B 1 585 ? -16.197 3.784 -19.616 1 94.28 585 ASN B CA 1
ATOM 13302 C C . ASN B 1 585 ? -14.767 4.302 -19.73 1 94.28 585 ASN B C 1
ATOM 13304 O O . ASN B 1 585 ? -14.333 4.709 -20.809 1 94.28 585 ASN B O 1
ATOM 13308 N N . ALA B 1 586 ? -14.053 4.388 -18.66 1 95.75 586 ALA B N 1
ATOM 13309 C CA . ALA B 1 586 ? -12.651 4.781 -18.548 1 95.75 586 ALA B CA 1
ATOM 13310 C C . ALA B 1 586 ? -11.918 3.913 -17.529 1 95.75 586 ALA B C 1
ATOM 13312 O O . ALA B 1 586 ? -12.473 3.57 -16.483 1 95.75 586 ALA B O 1
ATOM 13313 N N . ARG B 1 587 ? -10.669 3.537 -17.88 1 94.63 587 ARG B N 1
ATOM 13314 C CA . ARG B 1 587 ? -9.818 2.717 -17.023 1 94.63 587 ARG B CA 1
ATOM 13315 C C . ARG B 1 587 ? -8.397 3.267 -16.975 1 94.63 587 ARG B C 1
ATOM 13317 O O . ARG B 1 587 ? -7.744 3.407 -18.012 1 94.63 587 ARG B O 1
ATOM 13324 N N . GLN B 1 588 ? -7.939 3.559 -15.821 1 95.98 588 GLN B N 1
ATOM 13325 C CA . GLN B 1 588 ? -6.564 4.001 -15.611 1 95.98 588 GLN B CA 1
ATOM 13326 C C . GLN B 1 588 ? -5.778 2.983 -14.79 1 95.98 588 GLN B C 1
ATOM 13328 O O . GLN B 1 588 ? -6.24 2.537 -13.738 1 95.98 588 GLN B O 1
ATOM 13333 N N . GLU B 1 589 ? -4.596 2.648 -15.278 1 94.34 589 GLU B N 1
ATOM 13334 C CA . GLU B 1 589 ? -3.695 1.746 -14.567 1 94.34 589 GLU B CA 1
ATOM 13335 C C . GLU B 1 589 ? -2.369 2.429 -14.244 1 94.34 589 GLU B C 1
ATOM 13337 O O . GLU B 1 589 ? -1.789 3.104 -15.098 1 94.34 589 GLU B O 1
ATOM 13342 N N . THR B 1 590 ? -1.947 2.274 -13.035 1 92.94 590 THR B N 1
ATOM 13343 C CA . THR B 1 590 ? -0.658 2.817 -12.62 1 92.94 590 THR B CA 1
ATOM 13344 C C . THR B 1 590 ? 0.145 1.773 -11.849 1 92.94 590 THR B C 1
ATOM 13346 O O . THR B 1 590 ? -0.424 0.961 -11.116 1 92.94 590 THR B O 1
ATOM 13349 N N . TYR B 1 591 ? 1.458 1.777 -12.06 1 92.19 591 TYR B N 1
ATOM 13350 C CA . TYR B 1 591 ? 2.391 0.92 -11.338 1 92.19 591 TYR B CA 1
ATOM 13351 C C . TYR B 1 591 ? 3.644 1.691 -10.941 1 92.19 591 TYR B C 1
ATOM 13353 O O . TYR B 1 591 ? 4.182 2.466 -11.735 1 92.19 591 TYR B O 1
ATOM 13361 N N . TYR B 1 592 ? 4.052 1.559 -9.767 1 90.71 592 TYR B N 1
ATOM 13362 C CA . TYR B 1 592 ? 5.349 2.073 -9.344 1 90.71 592 TYR B CA 1
ATOM 13363 C C . TYR B 1 592 ? 6.085 1.054 -8.483 1 90.71 592 TYR B C 1
ATOM 13365 O O . TYR B 1 592 ? 5.461 0.3 -7.732 1 90.71 592 TYR B O 1
ATOM 13373 N N . MET B 1 593 ? 7.34 0.984 -8.57 1 92.3 593 MET B N 1
ATOM 13374 C CA . MET B 1 593 ? 8.203 0.073 -7.824 1 92.3 593 MET B CA 1
ATOM 13375 C C . MET B 1 593 ? 9.533 0.737 -7.486 1 92.3 593 MET B C 1
ATOM 13377 O O . MET B 1 593 ? 10.104 1.449 -8.314 1 92.3 593 MET B O 1
ATOM 13381 N N . SER B 1 594 ? 10.011 0.659 -6.269 1 93.62 594 SER B N 1
ATOM 13382 C CA . SER B 1 594 ? 11.374 0.985 -5.86 1 93.62 594 SER B CA 1
ATOM 13383 C C . SER B 1 594 ? 12.056 -0.212 -5.206 1 93.62 594 SER B C 1
ATOM 13385 O O . SER B 1 594 ? 11.417 -0.979 -4.482 1 93.62 594 SER B O 1
ATOM 13387 N N . SER B 1 595 ? 13.256 -0.386 -5.489 1 94.89 595 SER B N 1
ATOM 13388 C CA . SER B 1 595 ? 14.031 -1.474 -4.901 1 94.89 595 SER B CA 1
ATOM 13389 C C . SER B 1 595 ? 15.412 -0.995 -4.464 1 94.89 595 SER B C 1
ATOM 13391 O O . SER B 1 595 ? 16.033 -0.174 -5.141 1 94.89 595 SER B O 1
ATOM 13393 N N . VAL B 1 596 ? 15.834 -1.445 -3.309 1 96.97 596 VAL B N 1
ATOM 13394 C CA . VAL B 1 596 ? 17.159 -1.18 -2.757 1 96.97 596 VAL B CA 1
ATOM 13395 C C . VAL B 1 596 ? 17.816 -2.493 -2.338 1 96.97 596 VAL B C 1
ATOM 13397 O O . VAL B 1 596 ? 17.133 -3.429 -1.916 1 96.97 596 VAL B O 1
ATOM 13400 N N . SER B 1 597 ? 19.076 -2.578 -2.518 1 97.29 597 SER B N 1
ATOM 13401 C CA . SER B 1 597 ? 19.767 -3.81 -2.15 1 97.29 597 SER B CA 1
ATOM 13402 C C . SER B 1 597 ? 21.225 -3.54 -1.794 1 97.29 597 SER B C 1
ATOM 13404 O O . SER B 1 597 ? 21.749 -2.46 -2.074 1 97.29 597 SER B O 1
ATOM 13406 N N . THR B 1 598 ? 21.854 -4.498 -1.113 1 96.05 598 THR B N 1
ATOM 13407 C CA . THR B 1 598 ? 23.268 -4.436 -0.762 1 96.05 598 THR B CA 1
ATOM 13408 C C . THR B 1 598 ? 24.136 -4.899 -1.928 1 96.05 598 THR B C 1
ATOM 13410 O O . THR B 1 598 ? 23.638 -5.511 -2.875 1 96.05 598 THR B O 1
ATOM 13413 N N . SER B 1 599 ? 25.391 -4.48 -1.898 1 93.5 599 SER B N 1
ATOM 13414 C CA . SER B 1 599 ? 26.38 -4.909 -2.881 1 93.5 599 SER B CA 1
ATOM 13415 C C . SER B 1 599 ? 27.661 -5.386 -2.205 1 93.5 599 SER B C 1
ATOM 13417 O O . SER B 1 599 ? 28.033 -4.883 -1.143 1 93.5 599 SER B O 1
ATOM 13419 N N . GLN B 1 600 ? 28.226 -6.425 -2.729 1 92.41 600 GLN B N 1
ATOM 13420 C CA . GLN B 1 600 ? 29.499 -6.993 -2.298 1 92.41 600 GLN B CA 1
ATOM 13421 C C . GLN B 1 600 ? 29.371 -7.654 -0.928 1 92.41 600 GLN B C 1
ATOM 13423 O O . GLN B 1 600 ? 30.34 -7.712 -0.168 1 92.41 600 GLN B O 1
ATOM 13428 N N . GLY B 1 601 ? 28.156 -8.068 -0.518 1 94.03 601 GLY B N 1
ATOM 13429 C CA . GLY B 1 601 ? 27.928 -8.797 0.72 1 94.03 601 GLY B CA 1
ATOM 13430 C C . GLY B 1 601 ? 27.513 -7.901 1.871 1 94.03 601 GLY B C 1
ATOM 13431 O O . GLY B 1 601 ? 27.05 -6.779 1.656 1 94.03 601 GLY B O 1
ATOM 13432 N N . LEU B 1 602 ? 27.545 -8.49 3.113 1 94.72 602 LEU B N 1
ATOM 13433 C CA . LEU B 1 602 ? 27.179 -7.796 4.343 1 94.72 602 LEU B CA 1
ATOM 13434 C C . LEU B 1 602 ? 28.389 -7.636 5.258 1 94.72 602 LEU B C 1
ATOM 13436 O O . LEU B 1 602 ? 29.168 -8.575 5.434 1 94.72 602 LEU B O 1
ATOM 13440 N N . SER B 1 603 ? 28.579 -6.476 5.75 1 91.05 603 SER B N 1
ATOM 13441 C CA . SER B 1 603 ? 29.722 -6.205 6.615 1 91.05 603 SER B CA 1
ATOM 13442 C C . SER B 1 603 ? 29.673 -7.056 7.88 1 91.05 603 SER B C 1
ATOM 13444 O O . SER B 1 603 ? 30.711 -7.36 8.47 1 91.05 603 SER B O 1
ATOM 13446 N N . GLN B 1 604 ? 28.433 -7.286 8.323 1 91.46 604 GLN B N 1
ATOM 13447 C CA . GLN B 1 604 ? 28.202 -8.242 9.401 1 91.46 604 GLN B CA 1
ATOM 13448 C C . GLN B 1 604 ? 27.434 -9.462 8.9 1 91.46 604 GLN B C 1
ATOM 13450 O O . GLN B 1 604 ? 26.38 -9.325 8.275 1 91.46 604 GLN B O 1
ATOM 13455 N N . GLU B 1 605 ? 27.999 -10.551 9.326 1 94.14 605 GLU B N 1
ATOM 13456 C CA . GLU B 1 605 ? 27.474 -11.805 8.793 1 94.14 605 GLU B CA 1
ATOM 13457 C C . GLU B 1 605 ? 25.988 -11.956 9.104 1 94.14 605 GLU B C 1
ATOM 13459 O O . GLU B 1 605 ? 25.59 -11.968 10.271 1 94.14 605 GLU B O 1
ATOM 13464 N N . ASN B 1 606 ? 25.167 -11.988 8.113 1 94.91 606 ASN B N 1
ATOM 13465 C CA . ASN B 1 606 ? 23.741 -12.294 8.123 1 94.91 606 ASN B CA 1
ATOM 13466 C C . ASN B 1 606 ? 22.938 -11.203 8.825 1 94.91 606 ASN B C 1
ATOM 13468 O O . ASN B 1 606 ? 21.887 -11.477 9.408 1 94.91 606 ASN B O 1
ATOM 13472 N N . TRP B 1 607 ? 23.484 -9.983 8.926 1 94.01 607 TRP B N 1
ATOM 13473 C CA . TRP B 1 607 ? 22.671 -8.843 9.336 1 94.01 607 TRP B CA 1
ATOM 13474 C C . TRP B 1 607 ? 21.943 -8.236 8.142 1 94.01 607 TRP B C 1
ATOM 13476 O O . TRP B 1 607 ? 22.512 -7.426 7.406 1 94.01 607 TRP B O 1
ATOM 13486 N N . PHE B 1 608 ? 20.678 -8.554 8.029 1 95.35 608 PHE B N 1
ATOM 13487 C CA . PHE B 1 608 ? 19.928 -8.219 6.825 1 95.35 608 PHE B CA 1
ATOM 13488 C C . PHE B 1 608 ? 19.348 -6.813 6.921 1 95.35 608 PHE B C 1
ATOM 13490 O O . PHE B 1 608 ? 18.173 -6.642 7.254 1 95.35 608 PHE B O 1
ATOM 13497 N N . ASN B 1 609 ? 20.172 -5.884 6.506 1 93.51 609 ASN B N 1
ATOM 13498 C CA . ASN B 1 609 ? 19.864 -4.458 6.478 1 93.51 609 ASN B CA 1
ATOM 13499 C C . ASN B 1 609 ? 20.698 -3.725 5.431 1 93.51 609 ASN B C 1
ATOM 13501 O O . ASN B 1 609 ? 21.86 -4.067 5.207 1 93.51 609 ASN B O 1
ATOM 13505 N N . LEU B 1 610 ? 20.124 -2.724 4.865 1 93.82 610 LEU B N 1
ATOM 13506 C CA . LEU B 1 610 ? 20.82 -1.974 3.824 1 93.82 610 LEU B CA 1
ATOM 13507 C C . LEU B 1 610 ? 22.094 -1.34 4.372 1 93.82 610 LEU B C 1
ATOM 13509 O O . LEU B 1 610 ? 23.067 -1.158 3.636 1 93.82 610 LEU B O 1
ATOM 13513 N N . ALA B 1 611 ? 22.145 -0.994 5.643 1 90.1 611 ALA B N 1
ATOM 13514 C CA . ALA B 1 611 ? 23.293 -0.365 6.29 1 90.1 611 ALA B CA 1
ATOM 13515 C C . ALA B 1 611 ? 24.499 -1.301 6.3 1 90.1 611 ALA B C 1
ATOM 13517 O O . ALA B 1 611 ? 25.637 -0.855 6.462 1 90.1 611 ALA B O 1
ATOM 13518 N N . ALA B 1 612 ? 24.29 -2.576 6.131 1 92.42 612 ALA B N 1
ATOM 13519 C CA . ALA B 1 612 ? 25.361 -3.567 6.191 1 92.42 612 ALA B CA 1
ATOM 13520 C C . ALA B 1 612 ? 26.042 -3.722 4.834 1 92.42 612 ALA B C 1
ATOM 13522 O O . ALA B 1 612 ? 26.956 -4.536 4.681 1 92.42 612 ALA B O 1
ATOM 13523 N N . SER B 1 613 ? 25.653 -2.969 3.831 1 92.63 613 SER B N 1
ATOM 13524 C CA . SER B 1 613 ? 26.231 -3.11 2.499 1 92.63 613 SER B CA 1
ATOM 13525 C C . SER B 1 613 ? 27.724 -2.803 2.509 1 92.63 613 SER B C 1
ATOM 13527 O O . SER B 1 613 ? 28.139 -1.725 2.942 1 92.63 613 SER B O 1
ATOM 13529 N N . VAL B 1 614 ? 28.507 -3.726 2.013 1 91.64 614 VAL B N 1
ATOM 13530 C CA . VAL B 1 614 ? 29.943 -3.488 1.908 1 91.64 614 VAL B CA 1
ATOM 13531 C C . VAL B 1 614 ? 30.223 -2.507 0.772 1 91.64 614 VAL B C 1
ATOM 13533 O O . VAL B 1 614 ? 30.934 -1.517 0.959 1 91.64 614 VAL B O 1
ATOM 13536 N N . GLY B 1 615 ? 29.604 -2.772 -0.375 1 89.05 615 GLY B N 1
ATOM 13537 C CA . GLY B 1 615 ? 29.761 -1.87 -1.504 1 89.05 615 GLY B CA 1
ATOM 13538 C C . GLY B 1 615 ? 28.677 -0.811 -1.576 1 89.05 615 GLY B C 1
ATOM 13539 O O . GLY B 1 615 ? 27.866 -0.681 -0.656 1 89.05 615 GLY B O 1
ATOM 13540 N N . THR B 1 616 ? 28.689 -0.015 -2.649 1 87.07 616 THR B N 1
ATOM 13541 C CA . THR B 1 616 ? 27.663 0.995 -2.885 1 87.07 616 THR B CA 1
ATOM 13542 C C . THR B 1 616 ? 26.294 0.344 -3.06 1 87.07 616 THR B C 1
ATOM 13544 O O . THR B 1 616 ? 26.126 -0.545 -3.897 1 87.07 616 THR B O 1
ATOM 13547 N N . LYS B 1 617 ? 25.388 0.805 -2.33 1 92.5 617 LYS B N 1
ATOM 13548 C CA . LYS B 1 617 ? 24.023 0.287 -2.363 1 92.5 617 LYS B CA 1
ATOM 13549 C C . LYS B 1 617 ? 23.426 0.4 -3.763 1 92.5 617 LYS B C 1
ATOM 13551 O O . LYS B 1 617 ? 23.702 1.359 -4.486 1 92.5 617 LYS B O 1
ATOM 13556 N N . ASN B 1 618 ? 22.576 -0.566 -4.136 1 94.03 618 ASN B N 1
ATOM 13557 C CA . ASN B 1 618 ? 21.862 -0.532 -5.408 1 94.03 618 ASN B CA 1
ATOM 13558 C C . ASN B 1 618 ? 20.494 0.128 -5.266 1 94.03 618 ASN B C 1
ATOM 13560 O O . ASN B 1 618 ? 19.821 -0.041 -4.248 1 94.03 618 ASN B O 1
ATOM 13564 N N . ALA B 1 619 ? 20.15 0.931 -6.274 1 94.67 619 ALA B N 1
ATOM 13565 C CA . ALA B 1 619 ? 18.844 1.582 -6.337 1 94.67 619 ALA B CA 1
ATOM 13566 C C . ALA B 1 619 ? 18.213 1.412 -7.716 1 94.67 619 ALA B C 1
ATOM 13568 O O . ALA B 1 619 ? 18.883 1.58 -8.737 1 94.67 619 ALA B O 1
ATOM 13569 N N . ASN B 1 620 ? 16.941 1.038 -7.705 1 93.11 620 ASN B N 1
ATOM 13570 C CA . ASN B 1 620 ? 16.178 0.888 -8.94 1 93.11 620 ASN B CA 1
ATOM 13571 C C . ASN B 1 620 ? 14.739 1.366 -8.772 1 93.11 620 ASN B C 1
ATOM 13573 O O . ASN B 1 620 ? 14.235 1.448 -7.651 1 93.11 620 ASN B O 1
ATOM 13577 N N . MET B 1 621 ? 14.17 1.758 -9.973 1 92.93 621 MET B N 1
ATOM 13578 C CA . MET B 1 621 ? 12.767 2.162 -9.981 1 92.93 621 MET B CA 1
ATOM 13579 C C . MET B 1 621 ? 12.092 1.757 -11.287 1 92.93 621 MET B C 1
ATOM 13581 O O . MET B 1 621 ? 12.764 1.535 -12.296 1 92.93 621 MET B O 1
ATOM 13585 N N . ASN B 1 622 ? 10.757 1.575 -11.17 1 91.73 622 ASN B N 1
ATOM 13586 C CA . ASN B 1 622 ? 9.914 1.347 -12.339 1 91.73 622 ASN B CA 1
ATOM 13587 C C . ASN B 1 622 ? 8.573 2.065 -12.212 1 91.73 622 ASN B C 1
ATOM 13589 O O . ASN B 1 622 ? 7.924 1.997 -11.166 1 91.73 622 ASN B O 1
ATOM 13593 N N . LYS B 1 623 ? 8.194 2.81 -13.26 1 90.88 623 LYS B N 1
ATOM 13594 C CA . LYS B 1 623 ? 6.912 3.505 -13.329 1 90.88 623 LYS B CA 1
ATOM 13595 C C . LYS B 1 623 ? 6.195 3.21 -14.643 1 90.88 623 LYS B C 1
ATOM 13597 O O . LYS B 1 623 ? 6.8 3.28 -15.715 1 90.88 623 LYS B O 1
ATOM 13602 N N . GLN B 1 624 ? 4.856 2.9 -14.499 1 93.2 624 GLN B N 1
ATOM 13603 C CA . GLN B 1 624 ? 4.029 2.649 -15.674 1 93.2 624 GLN B CA 1
ATOM 13604 C C . GLN B 1 624 ? 2.661 3.313 -15.536 1 93.2 624 GLN B C 1
ATOM 13606 O O . GLN B 1 624 ? 2.089 3.346 -14.444 1 93.2 624 GLN B O 1
ATOM 13611 N N . ASP B 1 625 ? 2.184 3.858 -16.632 1 92.88 625 ASP B N 1
ATOM 13612 C CA . ASP B 1 625 ? 0.862 4.475 -16.693 1 92.88 625 ASP B CA 1
ATOM 13613 C C . ASP B 1 625 ? 0.126 4.072 -17.969 1 92.88 625 ASP B C 1
ATOM 13615 O O . ASP B 1 625 ? 0.721 4.03 -19.048 1 92.88 625 ASP B O 1
ATOM 13619 N N . LEU B 1 626 ? -1.146 3.764 -17.847 1 94.61 626 LEU B N 1
ATOM 13620 C CA . LEU B 1 626 ? -1.999 3.403 -18.974 1 94.61 626 LEU B CA 1
ATOM 13621 C C . LEU B 1 626 ? -3.392 4.002 -18.815 1 94.61 626 LEU B C 1
ATOM 13623 O O . LEU B 1 626 ? -3.966 3.97 -17.724 1 94.61 626 LEU B O 1
ATOM 13627 N N . LEU B 1 627 ? -3.891 4.633 -19.833 1 95.47 627 LEU B N 1
ATOM 13628 C CA . LEU B 1 627 ? -5.255 5.148 -19.884 1 95.47 627 LEU B CA 1
ATOM 13629 C C . LEU B 1 627 ? -6.011 4.57 -21.075 1 95.47 627 LEU B C 1
ATOM 13631 O O . LEU B 1 627 ? -5.509 4.586 -22.201 1 95.47 627 LEU B O 1
ATOM 13635 N N . ARG B 1 628 ? -7.211 4.049 -20.871 1 93.98 628 ARG B N 1
ATOM 13636 C CA . ARG B 1 628 ? -8.123 3.55 -21.895 1 93.98 628 ARG B CA 1
ATOM 13637 C C . ARG B 1 628 ? -9.529 4.107 -21.696 1 93.98 628 ARG B C 1
ATOM 13639 O O . ARG B 1 628 ? -10.044 4.118 -20.576 1 93.98 628 ARG B O 1
ATOM 13646 N N . THR B 1 629 ? -10.157 4.511 -22.77 1 95.07 629 THR B N 1
ATOM 13647 C CA . THR B 1 629 ? -11.539 4.976 -22.733 1 95.07 629 THR B CA 1
ATOM 13648 C C . THR B 1 629 ? -12.36 4.319 -23.84 1 95.07 629 THR B C 1
ATOM 13650 O O . THR B 1 629 ? -11.805 3.839 -24.83 1 95.07 629 THR B O 1
ATOM 13653 N N . GLY B 1 630 ? -13.67 4.174 -23.637 1 94.11 630 GLY B N 1
ATOM 13654 C CA . GLY B 1 630 ? -14.549 3.572 -24.627 1 94.11 630 GLY B CA 1
ATOM 13655 C C . GLY B 1 630 ? -15.966 4.113 -24.574 1 94.11 630 GLY B C 1
ATOM 13656 O O . GLY B 1 630 ? -16.493 4.382 -23.493 1 94.11 630 GLY B O 1
ATOM 13657 N N . MET B 1 631 ? -16.478 4.327 -25.717 1 95.79 631 MET B N 1
ATOM 13658 C CA . MET B 1 631 ? -17.893 4.637 -25.906 1 95.79 631 MET B CA 1
ATOM 13659 C C . MET B 1 631 ? -18.587 3.54 -26.707 1 95.79 631 MET B C 1
ATOM 13661 O O . MET B 1 631 ? -18.029 3.027 -27.678 1 95.79 631 MET B O 1
ATOM 13665 N N . PHE B 1 632 ? -19.82 3.117 -26.215 1 94.43 632 PHE B N 1
ATOM 13666 C CA . PHE B 1 632 ? -20.436 1.995 -26.914 1 94.43 632 PHE B CA 1
ATOM 13667 C C . PHE B 1 632 ? -21.949 2.16 -26.976 1 94.43 632 PHE B C 1
ATOM 13669 O O . PHE B 1 632 ? -22.533 2.889 -26.171 1 94.43 632 PHE B O 1
ATOM 13676 N N . LEU B 1 633 ? -22.589 1.497 -27.868 1 95.08 633 LEU B N 1
ATOM 13677 C CA . LEU B 1 633 ? -24.027 1.37 -28.082 1 95.08 633 LEU B CA 1
ATOM 13678 C C . LEU B 1 633 ? -24.396 -0.061 -28.457 1 95.08 633 LEU B C 1
ATOM 13680 O O . LEU B 1 633 ? -23.747 -0.671 -29.311 1 95.08 633 LEU B O 1
ATOM 13684 N N . THR B 1 634 ? -25.229 -0.706 -27.721 1 93.35 634 THR B N 1
ATOM 13685 C CA . THR B 1 634 ? -25.808 -1.999 -28.068 1 93.35 634 THR B CA 1
ATOM 13686 C C . THR B 1 634 ? -27.326 -1.898 -28.187 1 93.35 634 THR B C 1
ATOM 13688 O O . THR B 1 634 ? -27.97 -1.2 -27.4 1 93.35 634 THR B O 1
ATOM 13691 N N . ALA B 1 635 ? -27.893 -2.475 -29.214 1 93.94 635 ALA B N 1
ATOM 13692 C CA . ALA B 1 635 ? -29.337 -2.5 -29.431 1 93.94 635 ALA B CA 1
ATOM 13693 C C . ALA B 1 635 ? -29.805 -3.889 -29.853 1 93.94 635 ALA B C 1
ATOM 13695 O O . ALA B 1 635 ? -29.139 -4.561 -30.645 1 93.94 635 ALA B O 1
ATOM 13696 N N . SER B 1 636 ? -30.819 -4.36 -29.209 1 93.67 636 SER B N 1
ATOM 13697 C CA . SER B 1 636 ? -31.405 -5.66 -29.516 1 93.67 636 SER B CA 1
ATOM 13698 C C . SER B 1 636 ? -32.902 -5.542 -29.786 1 93.67 636 SER B C 1
ATOM 13700 O O . SER B 1 636 ? -33.597 -4.763 -29.13 1 93.67 636 SER B O 1
ATOM 13702 N N . TYR B 1 637 ? -33.398 -6.243 -30.809 1 95.03 637 TYR B N 1
ATOM 13703 C CA . TYR B 1 637 ? -34.808 -6.326 -31.174 1 95.03 637 TYR B CA 1
ATOM 13704 C C . TYR B 1 637 ? -35.298 -7.768 -31.136 1 95.03 637 TYR B C 1
ATOM 13706 O O . TYR B 1 637 ? -34.664 -8.661 -31.704 1 95.03 637 TYR B O 1
ATOM 13714 N N . GLY B 1 638 ? -36.306 -7.979 -30.366 1 94.76 638 GLY B N 1
ATOM 13715 C CA . GLY B 1 638 ? -36.969 -9.272 -30.317 1 94.76 638 GLY B CA 1
ATOM 13716 C C . GLY B 1 638 ? -38.374 -9.244 -30.889 1 94.76 638 GLY B C 1
ATOM 13717 O O . GLY B 1 638 ? -39.123 -8.291 -30.663 1 94.76 638 GLY B O 1
ATOM 13718 N N . PHE B 1 639 ? -38.671 -10.279 -31.708 1 94.09 639 PHE B N 1
ATOM 13719 C CA . PHE B 1 639 ? -39.988 -10.373 -32.325 1 94.09 639 PHE B CA 1
ATOM 13720 C C . PHE B 1 639 ? -40.718 -11.626 -31.855 1 94.09 639 PHE B C 1
ATOM 13722 O O . PHE B 1 639 ? -40.273 -12.745 -32.117 1 94.09 639 PHE B O 1
ATOM 13729 N N . ASP B 1 640 ? -41.834 -11.497 -31.197 1 91.5 640 ASP B N 1
ATOM 13730 C CA . ASP B 1 640 ? -42.781 -12.522 -30.769 1 91.5 640 ASP B CA 1
ATOM 13731 C C . ASP B 1 640 ? -42.067 -13.659 -30.041 1 91.5 640 ASP B C 1
ATOM 13733 O O . ASP B 1 640 ? -42.378 -14.833 -30.257 1 91.5 640 ASP B O 1
ATOM 13737 N N . ASN B 1 641 ? -40.953 -13.402 -29.384 1 86.57 641 ASN B N 1
ATOM 13738 C CA . ASN B 1 641 ? -40.195 -14.268 -28.487 1 86.57 641 ASN B CA 1
ATOM 13739 C C . ASN B 1 641 ? -39.549 -15.427 -29.241 1 86.57 641 ASN B C 1
ATOM 13741 O O . ASN B 1 641 ? -39.215 -16.452 -28.645 1 86.57 641 ASN B O 1
ATOM 13745 N N . TRP B 1 642 ? -39.484 -15.438 -30.565 1 90.45 642 TRP B N 1
ATOM 13746 C CA . TRP B 1 642 ? -38.823 -16.537 -31.261 1 90.45 642 TRP B CA 1
ATOM 13747 C C . TRP B 1 642 ? -37.682 -16.022 -32.132 1 90.45 642 TRP B C 1
ATOM 13749 O O . TRP B 1 642 ? -36.831 -16.798 -32.574 1 90.45 642 TRP B O 1
ATOM 13759 N N . ALA B 1 643 ? -37.644 -14.668 -32.426 1 94.33 643 ALA B N 1
ATOM 13760 C CA . ALA B 1 643 ? -36.56 -14.101 -33.224 1 94.33 643 ALA B CA 1
ATOM 13761 C C . ALA B 1 643 ? -35.9 -12.931 -32.5 1 94.33 643 ALA B C 1
ATOM 13763 O O . ALA B 1 643 ? -36.586 -12.037 -31.998 1 94.33 643 ALA B O 1
ATOM 13764 N N . TYR B 1 644 ? -34.593 -12.955 -32.521 1 94.72 644 TYR B N 1
ATOM 13765 C CA . TYR B 1 644 ? -33.836 -11.896 -31.862 1 94.72 644 TYR B CA 1
ATOM 13766 C C . TYR B 1 644 ? -32.663 -11.445 -32.724 1 94.72 644 TYR B C 1
ATOM 13768 O O . TYR B 1 644 ? -31.998 -12.268 -33.358 1 94.72 644 TYR B O 1
ATOM 13776 N N . ILE B 1 645 ? -32.403 -10.131 -32.836 1 95.39 645 ILE B N 1
ATOM 13777 C CA . ILE B 1 645 ? -31.235 -9.553 -33.492 1 95.39 645 ILE B CA 1
ATOM 13778 C C . ILE B 1 645 ? -30.597 -8.506 -32.582 1 95.39 645 ILE B C 1
ATOM 13780 O O . ILE B 1 645 ? -31.3 -7.768 -31.888 1 95.39 645 ILE B O 1
ATOM 13784 N N . GLU B 1 646 ? -29.279 -8.53 -32.51 1 93.87 646 GLU B N 1
ATOM 13785 C CA . GLU B 1 646 ? -28.55 -7.574 -31.682 1 93.87 646 GLU B CA 1
ATOM 13786 C C . GLU B 1 646 ? -27.356 -6.991 -32.433 1 93.87 646 GLU B C 1
ATOM 13788 O O . GLU B 1 646 ? -26.664 -7.707 -33.16 1 93.87 646 GLU B O 1
ATOM 13793 N N . GLY B 1 647 ? -27.157 -5.697 -32.31 1 93.37 647 GLY B N 1
ATOM 13794 C CA . GLY B 1 647 ? -25.996 -4.994 -32.832 1 93.37 647 GLY B CA 1
ATOM 13795 C C . GLY B 1 647 ? -25.252 -4.202 -31.772 1 93.37 647 GLY B C 1
ATOM 13796 O O . GLY B 1 647 ? -25.866 -3.654 -30.855 1 93.37 647 GLY B O 1
ATOM 13797 N N . THR B 1 648 ? -23.926 -4.248 -31.854 1 93.1 648 THR B N 1
ATOM 13798 C CA . THR B 1 648 ? -23.088 -3.489 -30.933 1 93.1 648 THR B CA 1
ATOM 13799 C C . THR B 1 648 ? -22.004 -2.727 -31.691 1 93.1 648 THR B C 1
ATOM 13801 O O . THR B 1 648 ? -21.469 -3.222 -32.685 1 93.1 648 THR B O 1
ATOM 13804 N N . ILE B 1 649 ? -21.714 -1.504 -31.268 1 94.75 649 ILE B N 1
ATOM 13805 C CA . ILE B 1 649 ? -20.585 -0.733 -31.778 1 94.75 649 ILE B CA 1
ATOM 13806 C C . ILE B 1 649 ? -19.853 -0.062 -30.618 1 94.75 649 ILE B C 1
ATOM 13808 O O . ILE B 1 649 ? -20.483 0.423 -29.675 1 94.75 649 ILE B O 1
ATOM 13812 N N . ARG B 1 650 ? -18.527 -0.167 -30.605 1 94.59 650 ARG B N 1
ATOM 13813 C CA . ARG B 1 650 ? -17.693 0.423 -29.563 1 94.59 650 ARG B CA 1
ATOM 13814 C C . ARG B 1 650 ? -16.504 1.162 -30.167 1 94.59 650 ARG B C 1
ATOM 13816 O O . ARG B 1 650 ? -15.87 0.669 -31.103 1 94.59 650 ARG B O 1
ATOM 13823 N N . ASN B 1 651 ? -16.29 2.407 -29.733 1 95.34 651 ASN B N 1
ATOM 13824 C CA . ASN B 1 651 ? -15.047 3.127 -29.989 1 95.34 651 ASN B CA 1
ATOM 13825 C C . ASN B 1 651 ? -14.131 3.115 -28.768 1 95.34 651 ASN B C 1
ATOM 13827 O O . ASN B 1 651 ? -14.565 3.429 -27.659 1 95.34 651 ASN B O 1
ATOM 13831 N N . GLU B 1 652 ? -12.921 2.734 -29.015 1 94.59 652 GLU B N 1
ATOM 13832 C CA . GLU B 1 652 ? -11.951 2.675 -27.926 1 94.59 652 GLU B CA 1
ATOM 13833 C C . GLU B 1 652 ? -10.714 3.511 -28.242 1 94.59 652 GLU B C 1
ATOM 13835 O O . GLU B 1 652 ? -10.259 3.547 -29.387 1 94.59 652 GLU B O 1
ATOM 13840 N N . LYS B 1 653 ? -10.222 4.2 -27.222 1 95.14 653 LYS B N 1
ATOM 13841 C CA . LYS B 1 653 ? -8.956 4.925 -27.289 1 95.14 653 LYS B CA 1
ATOM 13842 C C . LYS B 1 653 ? -7.988 4.44 -26.214 1 95.14 653 LYS B C 1
ATOM 13844 O O . LYS B 1 653 ? -8.384 4.221 -25.067 1 95.14 653 LYS B O 1
ATOM 13849 N N . THR B 1 654 ? -6.657 4.252 -26.631 1 94.18 654 THR B N 1
ATOM 13850 C CA . THR B 1 654 ? -5.655 3.789 -25.677 1 94.18 654 THR B CA 1
ATOM 13851 C C . THR B 1 654 ? -4.418 4.682 -25.716 1 94.18 654 THR B C 1
ATOM 13853 O O . THR B 1 654 ? -4.077 5.233 -26.764 1 94.18 654 THR B O 1
ATOM 13856 N N . SER B 1 655 ? -3.68 4.814 -24.623 1 93.54 655 SER B N 1
ATOM 13857 C CA . SER B 1 655 ? -2.473 5.631 -24.545 1 93.54 655 SER B CA 1
ATOM 13858 C C . SER B 1 655 ? -1.239 4.834 -24.956 1 93.54 655 SER B C 1
ATOM 13860 O O . SER B 1 655 ? -0.136 5.381 -25.025 1 93.54 655 SER B O 1
ATOM 13862 N N . THR B 1 656 ? -1.342 3.547 -25.258 1 91.88 656 THR B N 1
ATOM 13863 C CA . THR B 1 656 ? -0.199 2.711 -25.609 1 91.88 656 THR B CA 1
ATOM 13864 C C . THR B 1 656 ? 0.238 2.97 -27.048 1 91.88 656 THR B C 1
ATOM 13866 O O . THR B 1 656 ? 1.321 2.549 -27.459 1 91.88 656 THR B O 1
ATOM 13869 N N . LEU B 1 657 ? -0.588 3.682 -27.742 1 93.08 657 LEU B N 1
ATOM 13870 C CA . LEU B 1 657 ? -0.287 3.979 -29.138 1 93.08 657 LEU B CA 1
ATOM 13871 C C . LEU B 1 657 ? -0.197 5.485 -29.365 1 93.08 657 LEU B C 1
ATOM 13873 O O . LEU B 1 657 ? -0.769 6.267 -28.603 1 93.08 657 LEU B O 1
ATOM 13877 N N . LYS B 1 658 ? 0.513 5.852 -30.378 1 91.27 658 LYS B N 1
ATOM 13878 C CA . LYS B 1 658 ? 0.715 7.26 -30.71 1 91.27 658 LYS B CA 1
ATOM 13879 C C . LYS B 1 658 ? -0.599 7.924 -31.11 1 91.27 658 LYS B C 1
ATOM 13881 O O . LYS B 1 658 ? -1.492 7.27 -31.653 1 91.27 658 LYS B O 1
ATOM 13886 N N . LYS B 1 659 ? -0.723 9.268 -30.815 1 89.06 659 LYS B N 1
ATOM 13887 C CA . LYS B 1 659 ? -1.894 10.038 -31.226 1 89.06 659 LYS B CA 1
ATOM 13888 C C . LYS B 1 659 ? -2.137 9.91 -32.727 1 89.06 659 LYS B C 1
ATOM 13890 O O . LYS B 1 659 ? -1.2 10.008 -33.523 1 89.06 659 LYS B O 1
ATOM 13895 N N . GLY B 1 660 ? -3.685 10.029 -32.941 1 86.56 660 GLY B N 1
ATOM 13896 C CA . GLY B 1 660 ? -4.042 9.776 -34.328 1 86.56 660 GLY B CA 1
ATOM 13897 C C . GLY B 1 660 ? -4.326 8.314 -34.614 1 86.56 660 GLY B C 1
ATOM 13898 O O . GLY B 1 660 ? -5.128 7.992 -35.493 1 86.56 660 GLY B O 1
ATOM 13899 N N . ASN B 1 661 ? -3.239 7.063 -34.163 1 89.24 661 ASN B N 1
ATOM 13900 C CA . ASN B 1 661 ? -3.416 5.622 -34.31 1 89.24 661 ASN B CA 1
ATOM 13901 C C . ASN B 1 661 ? -4.053 5.005 -33.069 1 89.24 661 ASN B C 1
ATOM 13903 O O . ASN B 1 661 ? -4.209 3.786 -32.986 1 89.24 661 ASN B O 1
ATOM 13907 N N . ASN B 1 662 ? -4.468 5.71 -32.117 1 93.23 662 ASN B N 1
ATOM 13908 C CA . ASN B 1 662 ? -4.843 5.176 -30.813 1 93.23 662 ASN B CA 1
ATOM 13909 C C . ASN B 1 662 ? -6.359 5.117 -30.647 1 93.23 662 ASN B C 1
ATOM 13911 O O . ASN B 1 662 ? -6.859 4.925 -29.537 1 93.23 662 ASN B O 1
ATOM 13915 N N . SER B 1 663 ? -7.589 5.548 -31.418 1 93.61 663 SER B N 1
ATOM 13916 C CA . SER B 1 663 ? -9.044 5.459 -31.363 1 93.61 663 SER B CA 1
ATOM 13917 C C . SER B 1 663 ? -9.572 4.415 -32.342 1 93.61 663 SER B C 1
ATOM 13919 O O . SER B 1 663 ? -9.168 4.388 -33.506 1 93.61 663 SER B O 1
ATOM 13921 N N . PHE B 1 664 ? -10.101 3.263 -32.171 1 91.65 664 PHE B N 1
ATOM 13922 C CA . PHE B 1 664 ? -10.556 2.148 -32.992 1 91.65 664 PHE B CA 1
ATOM 13923 C C . PHE B 1 664 ? -12.048 1.903 -32.794 1 91.65 664 PHE B C 1
ATOM 13925 O O . PHE B 1 664 ? -12.592 2.185 -31.725 1 91.65 664 PHE B O 1
ATOM 13932 N N . TRP B 1 665 ? -12.546 1.207 -33.815 1 92.83 665 TRP B N 1
ATOM 13933 C CA . TRP B 1 665 ? -13.958 0.84 -33.787 1 92.83 665 TRP B CA 1
ATOM 13934 C C . TRP B 1 665 ? -14.127 -0.675 -33.81 1 92.83 665 TRP B C 1
ATOM 13936 O O . TRP B 1 665 ? -13.457 -1.369 -34.579 1 92.83 665 TRP B O 1
ATOM 13946 N N . TYR B 1 666 ? -15.002 -1.224 -33.034 1 93.36 666 TYR B N 1
ATOM 13947 C CA . TYR B 1 666 ? -15.28 -2.653 -32.934 1 93.36 666 TYR B CA 1
ATOM 13948 C C . TYR B 1 666 ? -16.769 -2.932 -33.105 1 93.36 666 TYR B C 1
ATOM 13950 O O . TYR B 1 666 ? -17.508 -3.013 -32.121 1 93.36 666 TYR B O 1
ATOM 13958 N N . PRO B 1 667 ? -17.197 -3.226 -34.25 1 94.11 667 PRO B N 1
ATOM 13959 C CA . PRO B 1 667 ? -18.598 -3.583 -34.489 1 94.11 667 PRO B CA 1
ATOM 13960 C C . PRO B 1 667 ? -18.862 -5.078 -34.322 1 94.11 667 PRO B C 1
ATOM 13962 O O . PRO B 1 667 ? -17.968 -5.896 -34.55 1 94.11 667 PRO B O 1
ATOM 13965 N N . SER B 1 668 ? -19.721 -5.749 -34.232 1 94.07 668 SER B N 1
ATOM 13966 C CA . SER B 1 668 ? -20.161 -7.138 -34.15 1 94.07 668 SER B CA 1
ATOM 13967 C C . SER B 1 668 ? -21.655 -7.261 -34.431 1 94.07 668 SER B C 1
ATOM 13969 O O . SER B 1 668 ? -22.402 -6.292 -34.282 1 94.07 668 SER B O 1
ATOM 13971 N N . ALA B 1 669 ? -22.472 -8.13 -34.654 1 94.75 669 ALA B N 1
ATOM 13972 C CA . ALA B 1 669 ? -23.875 -8.452 -34.905 1 94.75 669 ALA B CA 1
ATOM 13973 C C . ALA B 1 669 ? -24.166 -9.916 -34.59 1 94.75 669 ALA B C 1
ATOM 13975 O O . ALA B 1 669 ? -23.327 -10.788 -34.826 1 94.75 669 ALA B O 1
ATOM 13976 N N . SER B 1 670 ? -25.256 -10.163 -34.004 1 94.79 670 SER B N 1
ATOM 13977 C CA . SER B 1 670 ? -25.676 -11.53 -33.716 1 94.79 670 SER B CA 1
ATOM 13978 C C . SER B 1 670 ? -27.176 -11.705 -33.932 1 94.79 670 SER B C 1
ATOM 13980 O O . SER B 1 670 ? -27.938 -10.741 -33.838 1 94.79 670 SER B O 1
ATOM 13982 N N . ALA B 1 671 ? -27.672 -12.882 -34.244 1 94.97 671 ALA B N 1
ATOM 13983 C CA . ALA B 1 671 ? -29.071 -13.245 -34.453 1 94.97 671 ALA B CA 1
ATOM 13984 C C . ALA B 1 671 ? -29.363 -14.64 -33.91 1 94.97 671 ALA B C 1
ATOM 13986 O O . ALA B 1 671 ? -28.475 -15.495 -33.868 1 94.97 671 ALA B O 1
ATOM 13987 N N . SER B 1 672 ? -30.537 -14.837 -33.448 1 94.76 672 SER B N 1
ATOM 13988 C CA . SER B 1 672 ? -30.963 -16.152 -32.98 1 94.76 672 SER B CA 1
ATOM 13989 C C . SER B 1 672 ? -32.433 -16.403 -33.3 1 94.76 672 SER B C 1
ATOM 13991 O O . SER B 1 672 ? -33.237 -15.469 -33.318 1 94.76 672 SER B O 1
ATOM 13993 N N . ILE B 1 673 ? -32.773 -17.655 -33.608 1 95.05 673 ILE B N 1
ATOM 13994 C CA . ILE B 1 673 ? -34.132 -18.108 -33.883 1 95.05 673 ILE B CA 1
ATOM 13995 C C . ILE B 1 673 ? -34.459 -19.318 -33.011 1 95.05 673 ILE B C 1
ATOM 13997 O O . ILE B 1 673 ? -33.751 -20.327 -33.048 1 95.05 673 ILE B O 1
ATOM 14001 N N . LEU B 1 674 ? -35.461 -19.158 -32.212 1 94.35 674 LEU B N 1
ATOM 14002 C CA . LEU B 1 674 ? -35.987 -20.286 -31.451 1 94.35 674 LEU B CA 1
ATOM 14003 C C . LEU B 1 674 ? -37.067 -21.018 -32.24 1 94.35 674 LEU B C 1
ATOM 14005 O O . LEU B 1 674 ? -38.251 -20.691 -32.131 1 94.35 674 LEU B O 1
ATOM 14009 N N . PHE B 1 675 ? -36.702 -22.001 -32.92 1 90.29 675 PHE B N 1
ATOM 14010 C CA . PHE B 1 675 ? -37.641 -22.608 -33.857 1 90.29 675 PHE B CA 1
ATOM 14011 C C . PHE B 1 675 ? -38.697 -23.419 -33.116 1 90.29 675 PHE B C 1
ATOM 14013 O O . PHE B 1 675 ? -39.791 -23.646 -33.637 1 90.29 675 PHE B O 1
ATOM 14020 N N . THR B 1 676 ? -38.374 -23.884 -31.877 1 89.65 676 THR B N 1
ATOM 14021 C CA . THR B 1 676 ? -39.418 -24.544 -31.101 1 89.65 676 THR B CA 1
ATOM 14022 C C . THR B 1 676 ? -40.532 -23.562 -30.75 1 89.65 676 THR B C 1
ATOM 14024 O O . THR B 1 676 ? -41.703 -23.944 -30.679 1 89.65 676 THR B O 1
ATOM 14027 N N . GLU B 1 677 ? -40.108 -22.308 -30.438 1 88.3 677 GLU B N 1
ATOM 14028 C CA . GLU B 1 677 ? -41.113 -21.284 -30.169 1 88.3 677 GLU B CA 1
ATOM 14029 C C . GLU B 1 677 ? -41.857 -20.892 -31.443 1 88.3 677 GLU B C 1
ATOM 14031 O O . GLU B 1 677 ? -43.022 -20.492 -31.389 1 88.3 677 GLU B O 1
ATOM 14036 N N . LEU B 1 678 ? -41.213 -20.993 -32.626 1 87.54 678 LEU B N 1
ATOM 14037 C CA . LEU B 1 678 ? -41.837 -20.722 -33.917 1 87.54 678 LEU B CA 1
ATOM 14038 C C . LEU B 1 678 ? -42.919 -21.752 -34.225 1 87.54 678 LEU B C 1
ATOM 14040 O O . LEU B 1 678 ? -43.922 -21.431 -34.867 1 87.54 678 LEU B O 1
ATOM 14044 N N . MET B 1 679 ? -42.792 -22.954 -33.696 1 88.49 679 MET B N 1
ATOM 14045 C CA . MET B 1 679 ? -43.747 -24.028 -33.95 1 88.49 679 MET B CA 1
ATOM 14046 C C . MET B 1 679 ? -44.99 -23.868 -33.081 1 88.49 679 MET B C 1
ATOM 14048 O O . MET B 1 679 ? -46.053 -24.4 -33.406 1 88.49 679 MET B O 1
ATOM 14052 N N . LYS B 1 680 ? -44.896 -23.117 -32.061 1 78.59 680 LYS B N 1
ATOM 14053 C CA . LYS B 1 680 ? -45.994 -22.809 -31.15 1 78.59 680 LYS B CA 1
ATOM 14054 C C . LYS B 1 680 ? -46.749 -24.074 -30.752 1 78.59 680 LYS B C 1
ATOM 14056 O O . LYS B 1 680 ? -46.147 -25.041 -30.28 1 78.59 680 LYS B O 1
ATOM 14061 N N . ASP B 1 681 ? -47.963 -24.289 -31.168 1 79.33 681 ASP B N 1
ATOM 14062 C CA . ASP B 1 681 ? -48.836 -25.383 -30.756 1 79.33 681 ASP B CA 1
ATOM 14063 C C . ASP B 1 681 ? -48.468 -26.68 -31.474 1 79.33 681 ASP B C 1
ATOM 14065 O O . ASP B 1 681 ? -48.838 -27.768 -31.03 1 79.33 681 ASP B O 1
ATOM 14069 N N . ASN B 1 682 ? -47.745 -26.662 -32.43 1 86.72 682 ASN B N 1
ATOM 14070 C CA . ASN B 1 682 ? -47.388 -27.857 -33.186 1 86.72 682 ASN B CA 1
ATOM 14071 C C . ASN B 1 682 ? -46.058 -28.44 -32.717 1 86.72 682 ASN B C 1
ATOM 14073 O O . ASN B 1 682 ? -45.509 -29.339 -33.357 1 86.72 682 ASN B O 1
ATOM 14077 N N . LYS B 1 683 ? -45.518 -27.973 -31.583 1 88.47 683 LYS B N 1
ATOM 14078 C CA . LYS B 1 683 ? -44.261 -28.499 -31.06 1 88.47 683 LYS B CA 1
ATOM 14079 C C . LYS B 1 683 ? -44.446 -29.902 -30.49 1 88.47 683 LYS B C 1
ATOM 14081 O O . LYS B 1 683 ? -45.318 -30.126 -29.648 1 88.47 683 LYS B O 1
ATOM 14086 N N . PRO B 1 684 ? -43.649 -30.948 -30.929 1 88.96 684 PRO B N 1
ATOM 14087 C CA . PRO B 1 684 ? -43.768 -32.288 -30.351 1 88.96 684 PRO B CA 1
ATOM 14088 C C . PRO B 1 684 ? -43.45 -32.317 -28.857 1 88.96 684 PRO B C 1
ATOM 14090 O O . PRO B 1 684 ? -42.584 -31.572 -28.392 1 88.96 684 PRO B O 1
ATOM 14093 N N . SER B 1 685 ? -44.006 -33.213 -28.171 1 84.55 685 SER B N 1
ATOM 14094 C CA . SER B 1 685 ? -43.856 -33.268 -26.72 1 84.55 685 SER B CA 1
ATOM 14095 C C . SER B 1 685 ? -42.452 -33.712 -26.326 1 84.55 685 SER B C 1
ATOM 14097 O O . SER B 1 685 ? -41.987 -33.414 -25.224 1 84.55 685 SER B O 1
ATOM 14099 N N . TRP B 1 686 ? -41.738 -34.463 -27.293 1 87.66 686 TRP B N 1
ATOM 14100 C CA . TRP B 1 686 ? -40.409 -34.97 -26.969 1 87.66 686 TRP B CA 1
ATOM 14101 C C . TRP B 1 686 ? -39.344 -33.908 -27.225 1 87.66 686 TRP B C 1
ATOM 14103 O O . TRP B 1 686 ? -38.188 -34.07 -26.825 1 87.66 686 TRP B O 1
ATOM 14113 N N . TYR B 1 687 ? -39.671 -32.828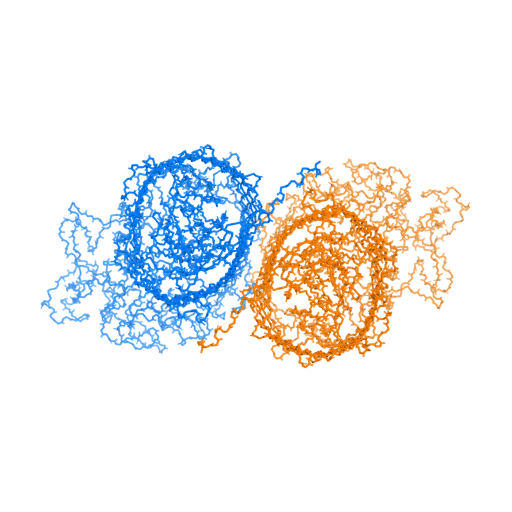 -27.88 1 91.13 687 TYR B N 1
ATOM 14114 C CA . TYR B 1 687 ? -38.734 -31.763 -28.219 1 91.13 687 TYR B CA 1
ATOM 14115 C C . TYR B 1 687 ? -39.028 -30.502 -27.415 1 91.13 687 TYR B C 1
ATOM 14117 O O . TYR B 1 687 ? -40.022 -29.816 -27.666 1 91.13 687 TYR B O 1
ATOM 14125 N N . ASP B 1 688 ? -38.153 -30.148 -26.473 1 87.86 688 ASP B N 1
ATOM 14126 C CA . ASP B 1 688 ? -38.458 -29.109 -25.493 1 87.86 688 ASP B CA 1
ATOM 14127 C C . ASP B 1 688 ? -37.919 -27.753 -25.945 1 87.86 688 ASP B C 1
ATOM 14129 O O . ASP B 1 688 ? -38.547 -26.72 -25.707 1 87.86 688 ASP B O 1
ATOM 14133 N N . TYR B 1 689 ? -36.751 -27.773 -26.463 1 90.65 689 TYR B N 1
ATOM 14134 C CA . TYR B 1 689 ? -36.081 -26.512 -26.757 1 90.65 689 TYR B CA 1
ATOM 14135 C C . TYR B 1 689 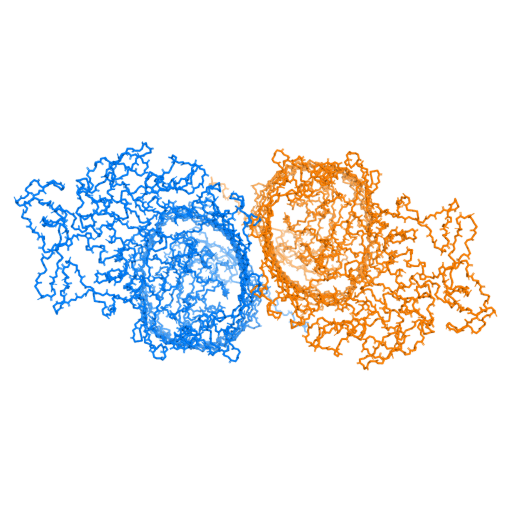? -35.162 -26.651 -27.965 1 90.65 689 TYR B C 1
ATOM 14137 O O . TYR B 1 689 ? -34.458 -27.653 -28.105 1 90.65 689 TYR B O 1
ATOM 14145 N N . GLY B 1 690 ? -35.21 -25.745 -28.929 1 92.15 690 GLY B N 1
ATOM 14146 C CA . GLY B 1 690 ? -34.335 -25.661 -30.088 1 92.15 690 GLY B CA 1
ATOM 14147 C C . GLY B 1 690 ? -34.025 -24.235 -30.5 1 92.15 690 GLY B C 1
ATOM 14148 O O . GLY B 1 690 ? -34.928 -23.401 -30.598 1 92.15 690 GLY B O 1
ATOM 14149 N N . LYS B 1 691 ? -32.791 -23.967 -30.697 1 94.29 691 LYS B N 1
ATOM 14150 C CA . LYS B 1 691 ? -32.336 -22.621 -31.033 1 94.29 691 LYS B CA 1
ATOM 14151 C C . LYS B 1 691 ? -31.155 -22.666 -31.998 1 94.29 691 LYS B C 1
ATOM 14153 O O . LYS B 1 691 ? -30.246 -23.483 -31.838 1 94.29 691 LYS B O 1
ATOM 14158 N N . ILE B 1 692 ? -31.248 -21.901 -33.063 1 95.65 692 ILE B N 1
ATOM 14159 C CA . ILE B 1 692 ? -30.109 -21.673 -33.946 1 95.65 692 ILE B CA 1
ATOM 14160 C C . ILE B 1 692 ? -29.625 -20.231 -33.802 1 95.65 692 ILE B C 1
ATOM 14162 O O . ILE B 1 692 ? -30.433 -19.311 -33.651 1 95.65 692 ILE B O 1
ATOM 14166 N N . ARG B 1 693 ? -28.417 -20.063 -33.74 1 94.92 693 ARG B N 1
ATOM 14167 C CA . ARG B 1 693 ? -27.864 -18.723 -33.573 1 94.92 693 ARG B CA 1
ATOM 14168 C C . ARG B 1 693 ? -26.683 -18.498 -34.51 1 94.92 693 ARG B C 1
ATOM 14170 O O . ARG B 1 693 ? -26.003 -19.449 -34.901 1 94.92 693 ARG B O 1
ATOM 14177 N N . ALA B 1 694 ? -26.341 -17.247 -34.845 1 95.33 694 ALA B N 1
ATOM 14178 C CA . ALA B 1 694 ? -25.219 -16.793 -35.663 1 95.33 694 ALA B CA 1
ATOM 14179 C C . ALA B 1 694 ? -24.707 -15.437 -35.186 1 95.33 694 ALA B C 1
ATOM 14181 O O . ALA B 1 694 ? -25.491 -14.583 -34.767 1 95.33 694 ALA B O 1
ATOM 14182 N N . SER B 1 695 ? -23.41 -15.327 -35.217 1 95.12 695 SER B N 1
ATOM 14183 C CA . SER B 1 695 ? -22.848 -14.054 -34.78 1 95.12 695 SER B CA 1
ATOM 14184 C C . SER B 1 695 ? -21.583 -13.712 -35.561 1 95.12 695 SER B C 1
ATOM 14186 O O . SER B 1 695 ? -20.915 -14.601 -36.092 1 95.12 695 SER B O 1
ATOM 14188 N N . TYR B 1 696 ? -21.209 -12.458 -35.632 1 95.09 696 TYR B N 1
ATOM 14189 C CA . TYR B 1 696 ? -20.003 -11.885 -36.221 1 95.09 696 TYR B CA 1
ATOM 14190 C C . TYR B 1 696 ? -19.517 -10.688 -35.412 1 95.09 696 TYR B C 1
ATOM 14192 O O . TYR B 1 696 ? -20.322 -9.883 -34.939 1 95.09 696 TYR B O 1
ATOM 14200 N N . GLY B 1 697 ? -18.284 -10.597 -35.208 1 93.21 697 GLY B N 1
ATOM 14201 C CA . GLY B 1 697 ? -17.765 -9.468 -34.452 1 93.21 697 GLY B CA 1
ATOM 14202 C C . GLY B 1 697 ? -16.291 -9.209 -34.702 1 93.21 697 GLY B C 1
ATOM 14203 O O . GLY B 1 697 ? -15.576 -10.085 -35.192 1 93.21 697 GLY B O 1
ATOM 14204 N N . ILE B 1 698 ? -15.902 -7.937 -34.411 1 93.33 698 ILE B N 1
ATOM 14205 C CA . ILE B 1 698 ? -14.512 -7.503 -34.488 1 93.33 698 ILE B CA 1
ATOM 14206 C C . ILE B 1 698 ? -14.044 -7.027 -33.114 1 93.33 698 ILE B C 1
ATOM 14208 O O . ILE B 1 698 ? -14.749 -6.274 -32.438 1 93.33 698 ILE B O 1
ATOM 14212 N N . VAL B 1 699 ? -12.965 -7.527 -32.679 1 90.19 699 VAL B N 1
ATOM 14213 C CA . VAL B 1 699 ? -12.341 -7.081 -31.437 1 90.19 699 VAL B CA 1
ATOM 14214 C C . VAL B 1 699 ? -10.84 -6.9 -31.649 1 90.19 699 VAL B C 1
ATOM 14216 O O . VAL B 1 699 ? -10.299 -7.304 -32.681 1 90.19 699 VAL B O 1
ATOM 14219 N N . GLY B 1 700 ? -10.21 -6.191 -30.756 1 85.27 700 GLY B N 1
ATOM 14220 C CA . GLY B 1 700 ? -8.798 -5.923 -30.978 1 85.27 700 GLY B CA 1
ATOM 14221 C C . GLY B 1 700 ? -7.945 -6.159 -29.746 1 85.27 700 GLY B C 1
ATOM 14222 O O . GLY B 1 700 ? -8.467 -6.478 -28.675 1 85.27 700 GLY B O 1
ATOM 14223 N N . ASN B 1 701 ? -6.615 -6.117 -29.927 1 85.4 701 ASN B N 1
ATOM 14224 C CA . ASN B 1 701 ? -5.591 -6.205 -28.892 1 85.4 701 ASN B CA 1
ATOM 14225 C C . ASN B 1 701 ? -4.506 -5.149 -29.086 1 85.4 701 ASN B C 1
ATOM 14227 O O . ASN B 1 701 ? -3.775 -5.179 -30.077 1 85.4 701 ASN B O 1
ATOM 14231 N N . ALA B 1 702 ? -4.443 -4.233 -28.214 1 85.95 702 ALA B N 1
ATOM 14232 C CA . ALA B 1 702 ? -3.409 -3.203 -28.278 1 85.95 702 ALA B CA 1
ATOM 14233 C C . ALA B 1 702 ? -2.097 -3.706 -27.684 1 85.95 702 ALA B C 1
ATOM 14235 O O . ALA B 1 702 ? -2.09 -4.645 -26.885 1 85.95 702 ALA B O 1
ATOM 14236 N N . PRO B 1 703 ? -1.028 -3.084 -28.131 1 86.36 703 PRO B N 1
ATOM 14237 C CA . PRO B 1 703 ? 0.252 -3.52 -27.566 1 86.36 703 PRO B CA 1
ATOM 14238 C C . PRO B 1 703 ? 0.384 -3.191 -26.081 1 86.36 703 PRO B C 1
ATOM 14240 O O . PRO B 1 703 ? -0.337 -2.331 -25.569 1 86.36 703 PRO B O 1
ATOM 14243 N N . GLU B 1 704 ? 1.325 -3.855 -25.464 1 84.32 704 GLU B N 1
ATOM 14244 C CA . GLU B 1 704 ? 1.613 -3.606 -24.055 1 84.32 704 GLU B CA 1
ATOM 14245 C C . GLU B 1 704 ? 2.155 -2.196 -23.843 1 84.32 704 GLU B C 1
ATOM 14247 O O . GLU B 1 704 ? 2.528 -1.518 -24.803 1 84.32 704 GLU B O 1
ATOM 14252 N N . ILE B 1 705 ? 2.243 -1.796 -22.65 1 88.7 705 ILE B N 1
ATOM 14253 C CA . ILE B 1 705 ? 2.666 -0.455 -22.26 1 88.7 705 ILE B CA 1
ATOM 14254 C C . ILE B 1 705 ? 4.089 -0.199 -22.75 1 88.7 705 ILE B C 1
ATOM 14256 O O . ILE B 1 705 ? 4.982 -1.025 -22.542 1 88.7 705 ILE B O 1
ATOM 14260 N N . TYR B 1 706 ? 4.377 0.838 -23.502 1 88.71 706 TYR B N 1
ATOM 14261 C CA . TYR B 1 706 ? 5.634 1.431 -23.942 1 88.71 706 TYR B CA 1
ATOM 14262 C C . TYR B 1 706 ? 6.315 0.555 -24.988 1 88.71 706 TYR B C 1
ATOM 14264 O O . TYR B 1 706 ? 7.488 0.757 -25.307 1 88.71 706 TYR B O 1
ATOM 14272 N N . ARG B 1 707 ? 5.689 -0.469 -25.468 1 86.63 707 ARG B N 1
ATOM 14273 C CA . ARG B 1 707 ? 6.296 -1.359 -26.452 1 86.63 707 ARG B CA 1
ATOM 14274 C C . ARG B 1 707 ? 6.382 -0.688 -27.818 1 86.63 707 ARG B C 1
ATOM 14276 O O . ARG B 1 707 ? 7.338 -0.907 -28.564 1 86.63 707 ARG B O 1
ATOM 14283 N N . ALA B 1 708 ? 5.414 0.126 -28.193 1 90.57 708 ALA B N 1
ATOM 14284 C CA . ALA B 1 708 ? 5.363 0.75 -29.512 1 90.57 708 ALA B CA 1
ATOM 14285 C C . ALA B 1 708 ? 6.233 2.004 -29.56 1 90.57 708 ALA B C 1
ATOM 14287 O O . ALA B 1 708 ? 6.561 2.498 -30.641 1 90.57 708 ALA B O 1
ATOM 14288 N N . ASN B 1 709 ? 6.652 2.493 -28.434 1 86 709 ASN B N 1
ATOM 14289 C CA . ASN B 1 709 ? 7.379 3.756 -28.369 1 86 709 ASN B CA 1
ATOM 14290 C C . ASN B 1 709 ? 8.819 3.6 -28.85 1 86 709 ASN B C 1
ATOM 14292 O O . ASN B 1 709 ? 9.459 2.582 -28.584 1 86 709 ASN B O 1
ATOM 14296 N N . LEU B 1 710 ? 9.245 4.519 -29.613 1 84.53 710 LEU B N 1
ATOM 14297 C CA . LEU B 1 710 ? 10.661 4.666 -29.933 1 84.53 710 LEU B CA 1
ATOM 14298 C C . LEU B 1 710 ? 11.331 5.659 -28.99 1 84.53 710 LEU B C 1
ATOM 14300 O O . LEU B 1 710 ? 11.127 6.869 -29.108 1 84.53 710 LEU B O 1
ATOM 14304 N N . ALA B 1 711 ? 11.979 5.055 -28.011 1 81.77 711 ALA B N 1
ATOM 14305 C CA . ALA B 1 711 ? 12.604 5.93 -27.022 1 81.77 711 ALA B CA 1
ATOM 14306 C C . ALA B 1 711 ? 14.036 5.493 -26.731 1 81.77 711 ALA B C 1
ATOM 14308 O O . ALA B 1 711 ? 14.387 4.326 -26.923 1 81.77 711 ALA B O 1
ATOM 14309 N N . TYR B 1 712 ? 14.908 6.503 -26.235 1 84.87 712 TYR B N 1
ATOM 14310 C CA . TYR B 1 712 ? 16.268 6.233 -25.784 1 84.87 712 TYR B CA 1
ATOM 14311 C C . TYR B 1 712 ? 16.289 5.862 -24.305 1 84.87 712 TYR B C 1
ATOM 14313 O O . TYR B 1 712 ? 15.45 6.328 -23.531 1 84.87 712 TYR B O 1
ATOM 14321 N N . SER B 1 713 ? 17.155 4.921 -24.084 1 85.37 713 SER B N 1
ATOM 14322 C CA . SER B 1 713 ? 17.496 4.643 -22.693 1 85.37 713 SER B CA 1
ATOM 14323 C C . SER B 1 713 ? 18.789 5.344 -22.289 1 85.37 713 SER B C 1
ATOM 14325 O O . SER B 1 713 ? 19.637 5.629 -23.137 1 85.37 713 SER B O 1
ATOM 14327 N N . GLN B 1 714 ? 18.874 5.731 -21.067 1 85 714 GLN B N 1
ATOM 14328 C CA . GLN B 1 714 ? 20.078 6.399 -20.583 1 85 714 GLN B CA 1
ATOM 14329 C C . GLN B 1 714 ? 20.806 5.542 -19.553 1 85 714 GLN B C 1
ATOM 14331 O O . GLN B 1 714 ? 20.176 4.94 -18.681 1 85 714 GLN B O 1
ATOM 14336 N N . GLY B 1 715 ? 22.119 5.397 -19.768 1 77.23 715 GLY B N 1
ATOM 14337 C CA . GLY B 1 715 ? 22.99 4.725 -18.816 1 77.23 715 GLY B CA 1
ATOM 14338 C C . GLY B 1 715 ? 24.089 5.621 -18.278 1 77.23 715 GLY B C 1
ATOM 14339 O O . GLY B 1 715 ? 24.297 6.728 -18.78 1 77.23 715 GLY B O 1
ATOM 14340 N N . ASN B 1 716 ? 24.648 5.338 -17.083 1 74.28 716 ASN B N 1
ATOM 14341 C CA . ASN B 1 716 ? 25.759 6.061 -16.473 1 74.28 716 ASN B CA 1
ATOM 14342 C C . ASN B 1 716 ? 26.961 5.151 -16.242 1 74.28 716 ASN B C 1
ATOM 14344 O O . ASN B 1 716 ? 26.803 3.996 -15.842 1 74.28 716 ASN B O 1
ATOM 14348 N N . LEU B 1 717 ? 28.124 5.559 -16.83 1 67.46 717 LEU B N 1
ATOM 14349 C CA . LEU B 1 717 ? 29.375 4.853 -16.575 1 67.46 717 LEU B CA 1
ATOM 14350 C C . LEU B 1 717 ? 30.259 5.642 -15.615 1 67.46 717 LEU B C 1
ATOM 14352 O O . LEU B 1 717 ? 30.532 6.823 -15.844 1 67.46 717 LEU B O 1
ATOM 14356 N N . GLN B 1 718 ? 30.443 5.141 -14.39 1 60.99 718 GLN B N 1
ATOM 14357 C CA . GLN B 1 718 ? 31.332 5.78 -13.426 1 60.99 718 GLN B CA 1
ATOM 14358 C C . GLN B 1 718 ? 32.782 5.364 -13.653 1 60.99 718 GLN B C 1
ATOM 14360 O O . GLN B 1 718 ? 33.174 4.246 -13.312 1 60.99 718 GLN B O 1
ATOM 14365 N N . HIS B 1 719 ? 33.519 5.9 -14.599 1 55.72 719 HIS B N 1
ATOM 14366 C CA . HIS B 1 719 ? 34.943 5.64 -14.776 1 55.72 719 HIS B CA 1
ATOM 14367 C C . HIS B 1 719 ? 35.776 6.863 -14.407 1 55.72 719 HIS B C 1
ATOM 14369 O O . HIS B 1 719 ? 36.179 7.632 -15.283 1 55.72 719 HIS B O 1
ATOM 14375 N N . GLY B 1 720 ? 36.209 7.115 -13.199 1 57.38 720 GLY B N 1
ATOM 14376 C CA . GLY B 1 720 ? 36.873 8.341 -12.786 1 57.38 720 GLY B CA 1
ATOM 14377 C C . GLY B 1 720 ? 35.965 9.555 -12.83 1 57.38 720 GLY B C 1
ATOM 14378 O O . GLY B 1 720 ? 35.7 10.177 -11.799 1 57.38 720 GLY B O 1
ATOM 14379 N N . ASP B 1 721 ? 35.395 9.822 -14.094 1 63.14 721 ASP B N 1
ATOM 14380 C CA . ASP B 1 721 ? 34.353 10.82 -14.314 1 63.14 721 ASP B CA 1
ATOM 14381 C C . ASP B 1 721 ? 33.014 10.156 -14.63 1 63.14 721 ASP B C 1
ATOM 14383 O O . ASP B 1 721 ? 32.975 9.004 -15.067 1 63.14 721 ASP B O 1
ATOM 14387 N N . ASN B 1 722 ? 31.958 10.703 -14.254 1 68.14 722 ASN B N 1
ATOM 14388 C CA . ASN B 1 722 ? 30.635 10.186 -14.585 1 68.14 722 ASN B CA 1
ATOM 14389 C C . ASN B 1 722 ? 30.273 10.461 -16.042 1 68.14 722 ASN B C 1
ATOM 14391 O O . ASN B 1 722 ? 30.315 11.608 -16.49 1 68.14 722 ASN B O 1
ATOM 14395 N N . TYR B 1 723 ? 30.299 9.415 -16.881 1 76.37 723 TYR B N 1
ATOM 14396 C CA . TYR B 1 723 ? 29.877 9.521 -18.273 1 76.37 723 TYR B CA 1
ATOM 14397 C C . TYR B 1 723 ? 28.433 9.063 -18.441 1 76.37 723 TYR B C 1
ATOM 14399 O O . TYR B 1 723 ? 28.055 7.992 -17.959 1 76.37 723 TYR B O 1
ATOM 14407 N N . VAL B 1 724 ? 27.587 9.975 -18.995 1 79.13 724 VAL B N 1
ATOM 14408 C CA . VAL B 1 724 ? 26.201 9.641 -19.306 1 79.13 724 VAL B CA 1
ATOM 14409 C C . VAL B 1 724 ? 26.065 9.335 -20.796 1 79.13 724 VAL B C 1
ATOM 14411 O O . VAL B 1 724 ? 26.628 10.042 -21.635 1 79.13 724 VAL B O 1
ATOM 14414 N N . TYR B 1 725 ? 25.494 8.25 -21.162 1 82.88 725 TYR B N 1
ATOM 14415 C CA . TYR B 1 725 ? 25.297 7.89 -22.562 1 82.88 725 TYR B CA 1
ATOM 14416 C C . TYR B 1 725 ? 23.85 7.49 -22.824 1 82.88 725 TYR B C 1
ATOM 14418 O O . TYR B 1 725 ? 23.153 7.03 -21.917 1 82.88 725 TYR B O 1
ATOM 14426 N N . ASN B 1 726 ? 23.385 7.748 -23.985 1 86.32 726 ASN B N 1
ATOM 14427 C CA . ASN B 1 726 ? 22.087 7.301 -24.479 1 86.32 726 ASN B CA 1
ATOM 14428 C C . ASN B 1 726 ? 22.23 6.137 -25.455 1 86.32 726 ASN B C 1
ATOM 14430 O O . ASN B 1 726 ? 23.177 6.094 -26.242 1 86.32 726 ASN B O 1
ATOM 14434 N N . TYR B 1 727 ? 21.431 5.237 -25.304 1 84.58 727 TYR B N 1
ATOM 14435 C CA . TYR B 1 727 ? 21.461 4.106 -26.224 1 84.58 727 TYR B CA 1
ATOM 14436 C C . TYR B 1 727 ? 20.05 3.665 -26.592 1 84.58 727 TYR B C 1
ATOM 14438 O O . TYR B 1 727 ? 19.09 3.982 -25.886 1 84.58 727 TYR B O 1
ATOM 14446 N N . MET B 1 728 ? 19.916 3.119 -27.735 1 82.72 728 MET B N 1
ATOM 14447 C CA . MET B 1 728 ? 18.669 2.504 -28.178 1 82.72 728 MET B CA 1
ATOM 14448 C C . MET B 1 728 ? 18.692 0.997 -27.946 1 82.72 728 MET B C 1
ATOM 14450 O O . MET B 1 728 ? 19.712 0.345 -28.179 1 82.72 728 MET B O 1
ATOM 14454 N N . GLY B 1 729 ? 17.673 0.476 -27.379 1 78.8 729 GLY B N 1
ATOM 14455 C CA . GLY B 1 729 ? 17.58 -0.966 -27.215 1 78.8 729 GLY B CA 1
ATOM 14456 C C . GLY B 1 729 ? 17.693 -1.724 -28.525 1 78.8 729 GLY B C 1
ATOM 14457 O O . GLY B 1 729 ? 17.55 -1.139 -29.601 1 78.8 729 GLY B O 1
ATOM 14458 N N . THR B 1 730 ? 18.008 -2.975 -28.442 1 81.59 730 THR B N 1
ATOM 14459 C CA . THR B 1 730 ? 18.144 -3.812 -29.629 1 81.59 730 THR B CA 1
ATOM 14460 C C . THR B 1 730 ? 16.776 -4.131 -30.225 1 81.59 730 THR B C 1
ATOM 14462 O O . THR B 1 730 ? 16.671 -4.471 -31.406 1 81.59 730 THR B O 1
ATOM 14465 N N . SER B 1 731 ? 15.756 -4.134 -29.397 1 83.37 731 SER B N 1
ATOM 14466 C CA . SER B 1 731 ? 14.373 -4.246 -29.85 1 83.37 731 SER B CA 1
ATOM 14467 C C . SER B 1 731 ? 13.675 -2.89 -29.834 1 83.37 731 SER B C 1
ATOM 14469 O O . SER B 1 731 ? 13.412 -2.334 -28.765 1 83.37 731 SER B O 1
ATOM 14471 N N . VAL B 1 732 ? 13.386 -2.331 -31.011 1 87 732 VAL B N 1
ATOM 14472 C CA . VAL B 1 732 ? 12.866 -0.969 -31.061 1 87 732 VAL B CA 1
ATOM 14473 C C . VAL B 1 732 ? 11.369 -0.998 -31.362 1 87 732 VAL B C 1
ATOM 14475 O O . VAL B 1 732 ? 10.873 -1.94 -31.984 1 87 732 VAL B O 1
ATOM 14478 N N . GLY B 1 733 ? 10.692 0.017 -30.906 1 88.08 733 GLY B N 1
ATOM 14479 C CA . GLY B 1 733 ? 9.271 0.17 -31.176 1 88.08 733 GLY B CA 1
ATOM 14480 C C . GLY B 1 733 ? 8.983 0.74 -32.552 1 88.08 733 GLY B C 1
ATOM 14481 O O . GLY B 1 733 ? 9.88 0.83 -33.392 1 88.08 733 GLY B O 1
ATOM 14482 N N . ASN B 1 734 ? 7.797 0.946 -32.899 1 89.34 734 ASN B N 1
ATOM 14483 C CA . ASN B 1 734 ? 7.268 1.504 -34.14 1 89.34 734 ASN B CA 1
ATOM 14484 C C . ASN B 1 734 ? 6.014 2.336 -33.891 1 89.34 734 ASN B C 1
ATOM 14486 O O . ASN B 1 734 ? 4.982 1.803 -33.479 1 89.34 734 ASN B O 1
ATOM 14490 N N . GLU B 1 735 ? 6.134 3.604 -34.108 1 89.06 735 GLU B N 1
ATOM 14491 C CA . GLU B 1 735 ? 5.04 4.516 -33.787 1 89.06 735 GLU B CA 1
ATOM 14492 C C . GLU B 1 735 ? 3.86 4.318 -34.735 1 89.06 735 GLU B C 1
ATOM 14494 O O . GLU B 1 735 ? 2.772 4.848 -34.5 1 89.06 735 GLU B O 1
ATOM 14499 N N . SER B 1 736 ? 4.007 3.515 -35.737 1 89.06 736 SER B N 1
ATOM 14500 C CA . SER B 1 736 ? 2.943 3.282 -36.708 1 89.06 736 SER B CA 1
ATOM 14501 C C . SER B 1 736 ? 2.141 2.033 -36.358 1 89.06 736 SER B C 1
ATOM 14503 O O . SER B 1 736 ? 1.232 1.646 -37.096 1 89.06 736 SER B O 1
ATOM 14505 N N . ILE B 1 737 ? 2.456 1.447 -35.256 1 91.31 737 ILE B N 1
ATOM 14506 C CA . ILE B 1 737 ? 1.786 0.218 -34.845 1 91.31 737 ILE B CA 1
ATOM 14507 C C . ILE B 1 737 ? 0.298 0.488 -34.633 1 91.31 737 ILE B C 1
ATOM 14509 O O . ILE B 1 737 ? -0.081 1.541 -34.114 1 91.31 737 ILE B O 1
ATOM 14513 N N . LYS B 1 738 ? -0.454 -0.448 -35.101 1 89.93 738 LYS B N 1
ATOM 14514 C CA . LYS B 1 738 ? -1.895 -0.504 -34.873 1 89.93 738 LYS B CA 1
ATOM 14515 C C . LYS B 1 738 ? -2.274 -1.734 -34.054 1 89.93 738 LYS B C 1
ATOM 14517 O O . LYS B 1 738 ? -1.467 -2.653 -33.893 1 89.93 738 LYS B O 1
ATOM 14522 N N . PRO B 1 739 ? -3.509 -1.796 -33.499 1 89.61 739 PRO B N 1
ATOM 14523 C CA . PRO B 1 739 ? -3.896 -2.995 -32.752 1 89.61 739 PRO B CA 1
ATOM 14524 C C . PRO B 1 739 ? -4.091 -4.214 -33.652 1 89.61 739 PRO B C 1
ATOM 14526 O O . PRO B 1 739 ? -4.428 -4.068 -34.83 1 89.61 739 PRO B O 1
ATOM 14529 N N . GLU B 1 740 ? -3.898 -5.334 -33 1 90.03 740 GLU B N 1
ATOM 14530 C CA . GLU B 1 740 ? -4.354 -6.552 -33.663 1 90.03 740 GLU B CA 1
ATOM 14531 C C . GLU B 1 740 ? -5.877 -6.594 -33.755 1 90.03 740 GLU B C 1
ATOM 14533 O O . GLU B 1 740 ? -6.571 -6.164 -32.832 1 90.03 740 GLU B O 1
ATOM 14538 N N . LYS B 1 741 ? -6.42 -7.114 -34.891 1 89.9 741 LYS B N 1
ATOM 14539 C CA . LYS B 1 741 ? -7.87 -7.195 -35.043 1 89.9 741 LYS B CA 1
ATOM 14540 C C . LYS B 1 741 ? -8.313 -8.627 -35.328 1 89.9 741 LYS B C 1
ATOM 14542 O O . LYS B 1 741 ? -7.778 -9.282 -36.225 1 89.9 741 LYS B O 1
ATOM 14547 N N . LYS B 1 742 ? -9.194 -9.045 -34.503 1 92.63 742 LYS B N 1
ATOM 14548 C CA . LYS B 1 742 ? -9.804 -10.36 -34.674 1 92.63 742 LYS B CA 1
ATOM 14549 C C . LYS B 1 742 ? -11.189 -10.246 -35.303 1 92.63 742 LYS B C 1
ATOM 14551 O O . LYS B 1 742 ? -12.066 -9.566 -34.766 1 92.63 742 LYS B O 1
ATOM 14556 N N . TYR B 1 743 ? -11.368 -10.869 -36.48 1 94.1 743 TYR B N 1
ATOM 14557 C CA . TYR B 1 743 ? -12.651 -11.014 -37.159 1 94.1 743 TYR B CA 1
ATOM 14558 C C . TYR B 1 743 ? -13.22 -12.413 -36.955 1 94.1 743 TYR B C 1
ATOM 14560 O O . TYR B 1 743 ? -12.632 -13.4 -37.404 1 94.1 743 TYR B O 1
ATOM 14568 N N . GLU B 1 744 ? -14.362 -12.585 -36.283 1 94.64 744 GLU B N 1
ATOM 14569 C CA . GLU B 1 744 ? -14.84 -13.921 -35.937 1 94.64 744 GLU B CA 1
ATOM 14570 C C . GLU B 1 744 ? -16.298 -14.108 -36.346 1 94.64 744 GLU B C 1
ATOM 14572 O O . GLU B 1 744 ? -17.132 -13.23 -36.113 1 94.64 744 GLU B O 1
ATOM 14577 N N . PHE B 1 745 ? -16.547 -15.2 -36.963 1 94.9 745 PHE B N 1
ATOM 14578 C CA . PHE B 1 745 ? -17.899 -15.664 -37.252 1 94.9 745 PHE B CA 1
ATOM 14579 C C . PHE B 1 745 ? -18.211 -16.94 -36.479 1 94.9 745 PHE B C 1
ATOM 14581 O O . PHE B 1 745 ? -17.333 -17.782 -36.281 1 94.9 745 PHE B O 1
ATOM 14588 N N . GLU B 1 746 ? -19.463 -17.125 -36.003 1 95.85 746 GLU B N 1
ATOM 14589 C CA . GLU B 1 746 ? -19.876 -18.302 -35.244 1 95.85 746 GLU B CA 1
ATOM 14590 C C . GLU B 1 746 ? -21.312 -18.696 -35.575 1 95.85 746 GLU B C 1
ATOM 14592 O O . GLU B 1 746 ? -22.174 -17.832 -35.751 1 95.85 746 GLU B O 1
ATOM 14597 N N . ILE B 1 747 ? -21.599 -20 -35.706 1 96.33 747 ILE B N 1
ATOM 14598 C CA . ILE B 1 747 ? -22.938 -20.568 -35.815 1 96.33 747 ILE B CA 1
ATOM 14599 C C . ILE B 1 747 ? -23.134 -21.637 -34.742 1 96.33 747 ILE B C 1
ATOM 14601 O O . ILE B 1 747 ? -22.206 -22.386 -34.426 1 96.33 747 ILE B O 1
ATOM 14605 N N . GLY B 1 748 ? -24.251 -21.657 -34.139 1 95.65 748 GLY B N 1
ATOM 14606 C CA . GLY B 1 748 ? -24.51 -22.601 -33.063 1 95.65 748 GLY B CA 1
ATOM 14607 C C . GLY B 1 748 ? -25.9 -23.205 -33.121 1 95.65 748 GLY B C 1
ATOM 14608 O O . GLY B 1 748 ? -26.814 -22.619 -33.705 1 95.65 748 GLY B O 1
ATOM 14609 N N . LEU B 1 749 ? -26.01 -24.36 -32.593 1 96.25 749 LEU B N 1
ATOM 14610 C CA . LEU B 1 749 ? -27.256 -25.107 -32.459 1 96.25 749 LEU B CA 1
ATOM 14611 C C . LEU B 1 749 ? -27.414 -25.652 -31.043 1 96.25 749 LEU B C 1
ATOM 14613 O O . LEU B 1 749 ? -26.488 -26.258 -30.5 1 96.25 749 LEU B O 1
ATOM 14617 N N . GLU B 1 750 ? -28.478 -25.382 -30.437 1 95.26 750 GLU B N 1
ATOM 14618 C CA . GLU B 1 750 ? -28.829 -25.899 -29.117 1 95.26 750 GLU B CA 1
ATOM 14619 C C . GLU B 1 750 ? -30.153 -26.656 -29.154 1 95.26 750 GLU B C 1
ATOM 14621 O O . GLU B 1 750 ? -31.11 -26.212 -29.792 1 95.26 750 GLU B O 1
ATOM 14626 N N . SER B 1 751 ? -30.162 -27.819 -28.441 1 94.18 751 SER B N 1
ATOM 14627 C CA . SER B 1 751 ? -31.387 -28.612 -28.403 1 94.18 751 SER B CA 1
ATOM 14628 C C . SER B 1 751 ? -31.527 -29.351 -27.077 1 94.18 751 SER B C 1
ATOM 14630 O O . SER B 1 751 ? -30.527 -29.736 -26.467 1 94.18 751 SER B O 1
ATOM 14632 N N . LYS B 1 752 ? -32.72 -29.456 -26.651 1 93.96 752 LYS B N 1
ATOM 14633 C CA . LYS B 1 752 ? -33.076 -30.252 -25.48 1 93.96 752 LYS B CA 1
ATOM 14634 C C . LYS B 1 752 ? -34.265 -31.162 -25.774 1 93.96 752 LYS B C 1
ATOM 14636 O O . LYS B 1 752 ? -35.194 -30.768 -26.483 1 93.96 752 LYS B O 1
ATOM 14641 N N . PHE B 1 753 ? -34.185 -32.435 -25.172 1 94.26 753 PHE B N 1
ATOM 14642 C CA . PHE B 1 753 ? -35.192 -33.449 -25.462 1 94.26 753 PHE B CA 1
ATOM 14643 C C . PHE B 1 753 ? -35.664 -34.125 -24.181 1 94.26 753 PHE B C 1
ATOM 14645 O O . PHE B 1 753 ? -34.959 -34.112 -23.17 1 94.26 753 PHE B O 1
ATOM 14652 N N . PHE B 1 754 ? -36.801 -34.775 -24.137 1 92.02 754 PHE B N 1
ATOM 14653 C CA . PHE B 1 754 ? -37.349 -35.669 -23.124 1 92.02 754 PHE B CA 1
ATOM 14654 C C . PHE B 1 754 ? -37.408 -34.979 -21.766 1 92.02 754 PHE B C 1
ATOM 14656 O O . PHE B 1 754 ? -36.881 -35.495 -20.778 1 92.02 754 PHE B O 1
ATOM 14663 N N . ASN B 1 755 ? -38.054 -33.801 -21.751 1 83.99 755 ASN B N 1
ATOM 14664 C CA . ASN B 1 755 ? -38.201 -32.964 -20.566 1 83.99 755 ASN B CA 1
ATOM 14665 C C . ASN B 1 755 ? -36.852 -32.453 -20.069 1 83.99 755 ASN B C 1
ATOM 14667 O O . ASN B 1 755 ? -36.541 -32.561 -18.881 1 83.99 755 ASN B O 1
ATOM 14671 N N . ASN B 1 756 ? -36.056 -32.133 -21.071 1 85.63 756 ASN B N 1
ATOM 14672 C CA . ASN B 1 756 ? -34.754 -31.518 -20.84 1 85.63 756 ASN B CA 1
ATOM 14673 C C . ASN B 1 756 ? -33.766 -32.51 -20.232 1 85.63 756 ASN B C 1
ATOM 14675 O O . ASN B 1 756 ? -32.805 -32.11 -19.572 1 85.63 756 ASN B O 1
ATOM 14679 N N . ARG B 1 757 ? -34.01 -33.843 -20.254 1 90.89 757 ARG B N 1
ATOM 14680 C CA . ARG B 1 757 ? -33.133 -34.853 -19.671 1 90.89 757 ARG B CA 1
ATOM 14681 C C . ARG B 1 757 ? -31.949 -35.144 -20.586 1 90.89 757 ARG B C 1
ATOM 14683 O O . ARG B 1 757 ? -30.957 -35.737 -20.157 1 90.89 757 ARG B O 1
ATOM 14690 N N . LEU B 1 758 ? -32.172 -34.766 -21.845 1 94.19 758 LEU B N 1
ATOM 14691 C CA . LEU B 1 758 ? -31.065 -34.862 -22.791 1 94.19 758 LEU B CA 1
ATOM 14692 C C . LEU B 1 758 ? -30.884 -33.552 -23.55 1 94.19 758 LEU B C 1
ATOM 14694 O O . LEU B 1 758 ? -31.85 -32.995 -24.077 1 94.19 758 LEU B O 1
ATOM 14698 N N . GLY B 1 759 ? -29.782 -33.035 -23.518 1 94.03 759 GLY B N 1
ATOM 14699 C CA . GLY B 1 759 ? -29.488 -31.801 -24.229 1 94.03 759 GLY B CA 1
ATOM 14700 C C . GLY B 1 759 ? -28.104 -31.787 -24.852 1 94.03 759 GLY B C 1
ATOM 14701 O O . GLY B 1 759 ? -27.209 -32.507 -24.405 1 94.03 759 GLY B O 1
ATOM 14702 N N . PHE B 1 760 ? -27.908 -31.018 -25.917 1 94.71 760 PHE B N 1
ATOM 14703 C CA . PHE B 1 760 ? -26.583 -30.822 -26.491 1 94.71 760 PHE B CA 1
ATOM 14704 C C . PHE B 1 760 ? -26.44 -29.412 -27.053 1 94.71 760 PHE B C 1
ATOM 14706 O O . PHE B 1 760 ? -27.438 -28.731 -27.297 1 94.71 760 PHE B O 1
ATOM 14713 N N . GLU B 1 761 ? -25.3 -28.946 -27.16 1 94.16 761 GLU B N 1
ATOM 14714 C CA . GLU B 1 761 ? -24.918 -27.678 -27.772 1 94.16 761 GLU B CA 1
ATOM 14715 C C . GLU B 1 761 ? -23.753 -27.861 -28.741 1 94.16 761 GLU B C 1
ATOM 14717 O O . GLU B 1 761 ? -22.768 -28.528 -28.416 1 94.16 761 GLU B O 1
ATOM 14722 N N . PHE B 1 762 ? -23.968 -27.336 -29.898 1 95.87 762 PHE B N 1
ATOM 14723 C CA . PHE B 1 762 ? -22.936 -27.373 -30.929 1 95.87 762 PHE B CA 1
ATOM 14724 C C . PHE B 1 762 ? -22.603 -25.967 -31.413 1 95.87 762 PHE B C 1
ATOM 14726 O O . PHE B 1 762 ? -23.498 -25.136 -31.583 1 95.87 762 PHE B O 1
ATOM 14733 N N . SER B 1 763 ? -21.346 -25.643 -31.509 1 95.5 763 SER B N 1
ATOM 14734 C CA . SER B 1 763 ? -20.893 -24.368 -32.056 1 95.5 763 SER B CA 1
ATOM 14735 C C . SER B 1 763 ? -19.738 -24.565 -33.032 1 95.5 763 SER B C 1
ATOM 14737 O O . SER B 1 763 ? -18.837 -25.369 -32.782 1 95.5 763 SER B O 1
ATOM 14739 N N . TYR B 1 764 ? -19.826 -23.893 -34.128 1 96.67 764 TYR B N 1
ATOM 14740 C CA . TYR B 1 764 ? -18.721 -23.785 -35.073 1 96.67 764 TYR B CA 1
ATOM 14741 C C . TYR B 1 764 ? -18.262 -22.338 -35.213 1 96.67 764 TYR B C 1
ATOM 14743 O O . TYR B 1 764 ? -19.086 -21.421 -35.253 1 96.67 764 TYR B O 1
ATOM 14751 N N . TYR B 1 765 ? -16.975 -22.118 -35.186 1 95.16 765 TYR B N 1
ATOM 14752 C CA . TYR B 1 765 ? -16.465 -20.757 -35.307 1 95.16 765 TYR B CA 1
ATOM 14753 C C . TYR B 1 765 ? -15.264 -20.706 -36.244 1 95.16 765 TYR B C 1
ATOM 14755 O O . TYR B 1 765 ? -14.596 -21.72 -36.462 1 95.16 765 TYR B O 1
ATOM 14763 N N . HIS B 1 766 ? -15.069 -19.516 -36.78 1 95.54 766 HIS B N 1
ATOM 14764 C CA . HIS B 1 766 ? -13.916 -19.167 -37.603 1 95.54 766 HIS B CA 1
ATOM 14765 C C . HIS B 1 766 ? -13.452 -17.741 -37.323 1 95.54 766 HIS B C 1
ATOM 14767 O O . HIS B 1 766 ? -14.246 -16.8 -37.395 1 95.54 766 HIS B O 1
ATOM 14773 N N . ASN B 1 767 ? -12.243 -17.644 -36.972 1 93.04 767 ASN B N 1
ATOM 14774 C CA . ASN B 1 767 ? -11.751 -16.288 -36.754 1 93.04 767 ASN B CA 1
ATOM 14775 C C . ASN B 1 767 ? -10.435 -16.044 -37.488 1 93.04 767 ASN B C 1
ATOM 14777 O O . ASN B 1 767 ? -9.628 -16.962 -37.645 1 93.04 767 ASN B O 1
ATOM 14781 N N . ASP B 1 768 ? -10.266 -14.821 -37.997 1 93.46 768 ASP B N 1
ATOM 14782 C CA . ASP B 1 768 ? -9.051 -14.297 -38.613 1 93.46 768 ASP B CA 1
ATOM 14783 C C . ASP B 1 768 ? -8.469 -13.149 -37.79 1 93.46 768 ASP B C 1
ATOM 14785 O O . ASP B 1 768 ? -9.141 -12.142 -37.559 1 93.46 768 ASP B O 1
ATOM 14789 N N . ILE B 1 769 ? -7.294 -13.362 -37.357 1 92.7 769 ILE B N 1
ATOM 14790 C CA . ILE B 1 769 ? -6.611 -12.307 -36.616 1 92.7 769 ILE B CA 1
ATOM 14791 C C . ILE B 1 769 ? -5.582 -11.628 -37.517 1 92.7 769 ILE B C 1
ATOM 14793 O O . ILE B 1 769 ? -4.604 -12.253 -37.934 1 92.7 769 ILE B O 1
ATOM 14797 N N . LYS B 1 770 ? -5.793 -10.394 -37.746 1 92.58 770 LYS B N 1
ATOM 14798 C CA . LYS B 1 770 ? -4.947 -9.641 -38.668 1 92.58 770 LYS B CA 1
ATOM 14799 C C . LYS B 1 770 ? -4.121 -8.595 -37.926 1 92.58 770 LYS B C 1
ATOM 14801 O O . LYS B 1 770 ? -4.412 -8.269 -36.773 1 92.58 770 LYS B O 1
ATOM 14806 N N . ASP B 1 771 ? -3.031 -8.156 -38.581 1 90.2 771 ASP B N 1
ATOM 14807 C CA . ASP B 1 771 ? -2.142 -7.115 -38.074 1 90.2 771 ASP B CA 1
ATOM 14808 C C . ASP B 1 771 ? -1.494 -7.54 -36.758 1 90.2 771 ASP B C 1
ATOM 14810 O O . ASP B 1 771 ? -1.427 -6.754 -35.811 1 90.2 771 ASP B O 1
ATOM 14814 N N . GLN B 1 772 ? -1.129 -8.743 -36.792 1 90.75 772 GLN B N 1
ATOM 14815 C CA . GLN B 1 772 ? -0.422 -9.214 -35.605 1 90.75 772 GLN B CA 1
ATOM 14816 C C . GLN B 1 772 ? 0.806 -8.354 -35.319 1 90.75 772 GLN B C 1
ATOM 14818 O O . GLN B 1 772 ? 1.522 -7.958 -36.241 1 90.75 772 GLN B O 1
ATOM 14823 N N . ILE B 1 773 ? 0.992 -8.017 -34.088 1 89.23 773 ILE B N 1
ATOM 14824 C CA . ILE B 1 773 ? 2.163 -7.252 -33.674 1 89.23 773 ILE B CA 1
ATOM 14825 C C . ILE B 1 773 ? 3.318 -8.202 -33.364 1 89.23 773 ILE B C 1
ATOM 14827 O O . ILE B 1 773 ? 3.303 -8.894 -32.344 1 89.23 773 ILE B O 1
ATOM 14831 N N . LEU B 1 774 ? 4.264 -8.226 -34.185 1 86.48 774 LEU B N 1
ATOM 14832 C CA . LEU B 1 774 ? 5.391 -9.142 -34.051 1 86.48 774 LEU B CA 1
ATOM 14833 C C . LEU B 1 774 ? 6.715 -8.389 -34.134 1 86.48 774 LEU B C 1
ATOM 14835 O O . LEU B 1 774 ? 6.791 -7.323 -34.749 1 86.48 774 LEU B O 1
ATOM 14839 N N . GLN B 1 775 ? 7.644 -8.96 -33.473 1 82.54 775 GLN B N 1
ATOM 14840 C CA . GLN B 1 775 ? 9.01 -8.474 -33.635 1 82.54 775 GLN B CA 1
ATOM 14841 C C . GLN B 1 775 ? 9.673 -9.096 -34.861 1 82.54 775 GLN B C 1
ATOM 14843 O O . GLN B 1 775 ? 9.88 -10.31 -34.913 1 82.54 775 GLN B O 1
ATOM 14848 N N . THR B 1 776 ? 9.852 -8.151 -36.027 1 73.31 776 THR B N 1
ATOM 14849 C CA . THR B 1 776 ? 10.487 -8.598 -37.262 1 73.31 776 THR B CA 1
ATOM 14850 C C . THR B 1 776 ? 12 -8.415 -37.188 1 73.31 776 THR B C 1
ATOM 14852 O O . THR B 1 776 ? 12.484 -7.366 -36.756 1 73.31 776 THR B O 1
ATOM 14855 N N . THR B 1 777 ? 12.765 -9.572 -37.249 1 71.7 777 THR B N 1
ATOM 14856 C CA . THR B 1 777 ? 14.219 -9.481 -37.178 1 71.7 777 THR B CA 1
ATOM 14857 C C . THR B 1 777 ? 14.757 -8.565 -38.274 1 71.7 777 THR B C 1
ATOM 14859 O O . THR B 1 777 ? 14.268 -8.587 -39.405 1 71.7 777 THR B O 1
ATOM 14862 N N . SER B 1 778 ? 15.629 -7.598 -37.882 1 66.99 778 SER B N 1
ATOM 14863 C CA . SER B 1 778 ? 16.333 -6.719 -38.809 1 66.99 778 SER B CA 1
ATOM 14864 C C . SER B 1 778 ? 17.84 -6.951 -38.755 1 66.99 778 SER B C 1
ATOM 14866 O O . SER B 1 778 ? 18.355 -7.49 -37.774 1 66.99 778 SER B O 1
ATOM 14868 N N . ALA B 1 779 ? 18.533 -6.657 -39.836 1 69.16 779 ALA B N 1
ATOM 14869 C CA . ALA B 1 779 ? 19.993 -6.681 -39.811 1 69.16 779 ALA B CA 1
ATOM 14870 C C . ALA B 1 779 ? 20.541 -5.69 -38.788 1 69.16 779 ALA B C 1
ATOM 14872 O O . ALA B 1 779 ? 20.008 -4.588 -38.636 1 69.16 779 ALA B O 1
ATOM 14873 N N . TYR B 1 780 ? 21.789 -5.746 -37.732 1 70.97 780 TYR B N 1
ATOM 14874 C CA . TYR B 1 780 ? 22.375 -4.927 -36.677 1 70.97 780 TYR B CA 1
ATOM 14875 C C . TYR B 1 780 ? 22.791 -3.563 -37.214 1 70.97 780 TYR B C 1
ATOM 14877 O O . TYR B 1 780 ? 22.786 -2.571 -36.481 1 70.97 780 TYR B O 1
ATOM 14885 N N . SER B 1 781 ? 22.881 -3.872 -38.757 1 74.77 781 SER B N 1
ATOM 14886 C CA . SER B 1 781 ? 23.359 -2.66 -39.414 1 74.77 781 SER B CA 1
ATOM 14887 C C . SER B 1 781 ? 22.275 -1.588 -39.454 1 74.77 781 SER B C 1
ATOM 14889 O O . SER B 1 781 ? 22.571 -0.405 -39.636 1 74.77 781 SER B O 1
ATOM 14891 N N . MET B 1 782 ? 21.053 -2.059 -39.311 1 73.61 782 MET B N 1
ATOM 14892 C CA . MET B 1 782 ? 19.951 -1.102 -39.323 1 73.61 782 MET B CA 1
ATOM 14893 C C . MET B 1 782 ? 19.843 -0.379 -37.985 1 73.61 782 MET B C 1
ATOM 14895 O O . MET B 1 782 ? 19.032 0.536 -37.832 1 73.61 782 MET B O 1
ATOM 14899 N N . GLY B 1 783 ? 20.722 -0.778 -37.113 1 75.84 783 GLY B N 1
ATOM 14900 C CA . GLY B 1 783 ? 20.763 -0.113 -35.82 1 75.84 783 GLY B CA 1
ATOM 14901 C C . GLY B 1 783 ? 19.983 -0.847 -34.746 1 75.84 783 GLY B C 1
ATOM 14902 O O . GLY B 1 783 ? 19.984 -0.44 -33.582 1 75.84 783 GLY B O 1
ATOM 14903 N N . ALA B 1 784 ? 19.152 -1.798 -35.208 1 81.35 784 ALA B N 1
ATOM 14904 C CA . ALA B 1 784 ? 18.42 -2.623 -34.25 1 81.35 784 ALA B CA 1
ATOM 14905 C C . ALA B 1 784 ? 18.351 -4.075 -34.717 1 81.35 784 ALA B C 1
ATOM 14907 O O . ALA B 1 784 ? 18.475 -4.356 -35.911 1 81.35 784 ALA B O 1
ATOM 14908 N N . GLN B 1 785 ? 18.173 -4.919 -33.736 1 80.47 785 GLN B N 1
ATOM 14909 C CA . GLN B 1 785 ? 18.08 -6.339 -34.062 1 80.47 785 GLN B CA 1
ATOM 14910 C C . GLN B 1 785 ? 16.65 -6.726 -34.429 1 80.47 785 GLN B C 1
ATOM 14912 O O . GLN B 1 785 ? 16.427 -7.74 -35.094 1 80.47 785 GLN B O 1
ATOM 14917 N N . SER B 1 786 ? 15.712 -5.977 -33.892 1 84.43 786 SER B N 1
ATOM 14918 C CA . SER B 1 786 ? 14.314 -6.273 -34.186 1 84.43 786 SER B CA 1
ATOM 14919 C C . SER B 1 786 ? 13.447 -5.023 -34.069 1 84.43 786 SER B C 1
ATOM 14921 O O . SER B 1 786 ? 13.806 -4.077 -33.365 1 84.43 786 SER B O 1
ATOM 14923 N N . MET B 1 787 ? 12.411 -4.979 -34.815 1 84.43 787 MET B N 1
ATOM 14924 C CA . MET B 1 787 ? 11.441 -3.888 -34.783 1 84.43 787 MET B CA 1
ATOM 14925 C C . MET B 1 787 ? 10.019 -4.427 -34.679 1 84.43 787 MET B C 1
ATOM 14927 O O . MET B 1 787 ? 9.684 -5.433 -35.307 1 84.43 787 MET B O 1
ATOM 14931 N N . LEU B 1 788 ? 9.226 -3.747 -33.952 1 87.69 788 LEU B N 1
ATOM 14932 C CA . LEU B 1 788 ? 7.82 -4.113 -33.819 1 87.69 788 LEU B CA 1
ATOM 14933 C C . LEU B 1 788 ? 7.042 -3.751 -35.079 1 87.69 788 LEU B C 1
ATOM 14935 O O . LEU B 1 788 ? 7.146 -2.627 -35.576 1 87.69 788 LEU B O 1
ATOM 14939 N N . MET B 1 789 ? 6.293 -4.644 -35.674 1 87.87 789 MET B N 1
ATOM 14940 C CA . MET B 1 789 ? 5.533 -4.389 -36.894 1 87.87 789 MET B CA 1
ATOM 14941 C C . MET B 1 789 ? 4.198 -5.125 -36.868 1 87.87 789 MET B C 1
ATOM 14943 O O . MET B 1 789 ? 4.074 -6.172 -36.23 1 87.87 789 MET B O 1
ATOM 14947 N N . ASN B 1 790 ? 3.206 -4.525 -37.593 1 89.7 790 ASN B N 1
ATOM 14948 C CA . ASN B 1 790 ? 1.946 -5.215 -37.852 1 89.7 790 ASN B CA 1
ATOM 14949 C C . ASN B 1 790 ? 2.041 -6.112 -39.083 1 89.7 790 ASN B C 1
ATOM 14951 O O . ASN B 1 790 ? 1.626 -5.721 -40.175 1 89.7 790 ASN B O 1
ATOM 14955 N N . VAL B 1 791 ? 2.535 -7.314 -39.057 1 83.33 791 VAL B N 1
ATOM 14956 C CA . VAL B 1 791 ? 2.837 -8.045 -40.283 1 83.33 791 VAL B CA 1
ATOM 14957 C C . VAL B 1 791 ? 2.301 -9.471 -40.179 1 83.33 791 VAL B C 1
ATOM 14959 O O . VAL B 1 791 ? 2.348 -10.231 -41.149 1 83.33 791 VAL B O 1
ATOM 14962 N N . GLY B 1 792 ? 1.625 -9.925 -39.167 1 85.97 792 GLY B N 1
ATOM 14963 C CA . GLY B 1 792 ? 1.206 -11.311 -39.025 1 85.97 792 GLY B CA 1
ATOM 14964 C C . GLY B 1 792 ? -0.292 -11.499 -39.171 1 85.97 792 GLY B C 1
ATOM 14965 O O . GLY B 1 792 ? -1.066 -10.569 -38.935 1 85.97 792 GLY B O 1
ATOM 14966 N N . GLU B 1 793 ? -0.653 -12.644 -39.707 1 91.9 793 GLU B N 1
ATOM 14967 C CA . GLU B 1 793 ? -2.049 -13.067 -39.768 1 91.9 793 GLU B CA 1
ATOM 14968 C C . GLU B 1 793 ? -2.208 -14.512 -39.303 1 91.9 793 GLU B C 1
ATOM 14970 O O . GLU B 1 793 ? -1.423 -15.383 -39.684 1 91.9 793 GLU B O 1
ATOM 14975 N N . LEU B 1 794 ? -3.139 -14.726 -38.402 1 92.42 794 LEU B N 1
ATOM 14976 C CA . LEU B 1 794 ? -3.427 -16.028 -37.809 1 92.42 794 LEU B CA 1
ATOM 14977 C C . LEU B 1 794 ? -4.907 -16.37 -37.944 1 92.42 794 LEU B C 1
ATOM 14979 O O . LEU B 1 794 ? -5.766 -15.498 -37.8 1 92.42 794 LEU B O 1
ATOM 14983 N N . THR B 1 795 ? -5.172 -17.611 -38.215 1 93.33 795 THR B N 1
ATOM 14984 C CA . THR B 1 795 ? -6.559 -18.055 -38.294 1 93.33 795 THR B CA 1
ATOM 14985 C C . THR B 1 795 ? -6.819 -19.195 -37.314 1 93.33 795 THR B C 1
ATOM 14987 O O . THR B 1 795 ? -5.969 -20.07 -37.132 1 93.33 795 THR B O 1
ATOM 14990 N N . ASN B 1 796 ? -7.929 -19.226 -36.605 1 93.4 796 ASN B N 1
ATOM 14991 C CA . ASN B 1 796 ? -8.455 -20.316 -35.789 1 93.4 796 ASN B CA 1
ATOM 14992 C C . ASN B 1 796 ? -9.833 -20.761 -36.269 1 93.4 796 ASN B C 1
ATOM 14994 O O . ASN B 1 796 ? -10.7 -19.929 -36.54 1 93.4 796 ASN B O 1
ATOM 14998 N N . SER B 1 797 ? -9.978 -21.962 -36.479 1 94.88 797 SER B N 1
ATOM 14999 C CA . SER B 1 797 ? -11.275 -22.554 -36.79 1 94.88 797 SER B CA 1
ATOM 15000 C C . SER B 1 797 ? -11.533 -23.796 -35.945 1 94.88 797 SER B C 1
ATOM 15002 O O . SER B 1 797 ? -10.624 -24.596 -35.713 1 94.88 797 SER B O 1
ATOM 15004 N N . GLY B 1 798 ? -12.698 -23.917 -35.454 1 95.28 798 GLY B N 1
ATOM 15005 C CA . GLY B 1 798 ? -12.94 -25.053 -34.579 1 95.28 798 GLY B CA 1
ATOM 15006 C C . GLY B 1 798 ? -14.414 -25.338 -34.364 1 95.28 798 GLY B C 1
ATOM 15007 O O . GLY B 1 798 ? -15.272 -24.647 -34.918 1 95.28 798 GLY B O 1
ATOM 15008 N N . ALA B 1 799 ? -14.667 -26.395 -33.705 1 96.58 799 ALA B N 1
ATOM 15009 C CA . ALA B 1 799 ? -16.002 -26.856 -33.332 1 96.58 799 ALA B CA 1
ATOM 15010 C C . ALA B 1 799 ? -16.049 -27.264 -31.862 1 96.58 799 ALA B C 1
ATOM 15012 O O . ALA B 1 799 ? -15.09 -27.835 -31.338 1 96.58 799 ALA B O 1
ATOM 15013 N N . GLU B 1 800 ? -17.126 -26.949 -31.305 1 96.7 800 GLU B N 1
ATOM 15014 C CA . GLU B 1 800 ? -17.392 -27.294 -29.911 1 96.7 800 GLU B CA 1
ATOM 15015 C C . GLU B 1 800 ? -18.697 -28.075 -29.775 1 96.7 800 GLU B C 1
ATOM 15017 O O . GLU B 1 800 ? -19.706 -27.719 -30.388 1 96.7 800 GLU B O 1
ATOM 15022 N N . PHE B 1 801 ? -18.594 -29.139 -29.051 1 96.28 801 PHE B N 1
ATOM 15023 C CA . PHE B 1 801 ? -19.772 -29.966 -28.817 1 96.28 801 PHE B CA 1
ATOM 15024 C C . PHE B 1 801 ? -19.899 -30.32 -27.34 1 96.28 801 PHE B C 1
ATOM 15026 O O . PHE B 1 801 ? -18.93 -30.755 -26.714 1 96.28 801 PHE B O 1
ATOM 15033 N N . SER B 1 802 ? -20.967 -30.058 -26.771 1 95.55 802 SER B N 1
ATOM 15034 C CA . SER B 1 802 ? -21.286 -30.444 -25.401 1 95.55 802 SER B CA 1
ATOM 15035 C C . SER B 1 802 ? -22.594 -31.225 -25.336 1 95.55 802 SER B C 1
ATOM 15037 O O . SER B 1 802 ? -23.555 -30.897 -26.036 1 95.55 802 SER B O 1
ATOM 15039 N N . ILE B 1 803 ? -22.615 -32.269 -24.544 1 95.55 803 ILE B N 1
ATOM 15040 C CA . ILE B 1 803 ? -23.809 -33.086 -24.358 1 95.55 803 ILE B CA 1
ATOM 15041 C C . ILE B 1 803 ? -24.008 -33.38 -22.873 1 95.55 803 ILE B C 1
ATOM 15043 O O . ILE B 1 803 ? -23.037 -33.558 -22.134 1 95.55 803 ILE B O 1
ATOM 15047 N N . TYR B 1 804 ? -25.149 -33.272 -22.407 1 93.05 804 TYR B N 1
ATOM 15048 C CA . TYR B 1 804 ? -25.479 -33.62 -21.029 1 93.05 804 TYR B CA 1
ATOM 15049 C C . TYR B 1 804 ? -26.778 -34.415 -20.964 1 93.05 804 TYR B C 1
ATOM 15051 O O . TYR B 1 804 ? -27.633 -34.292 -21.845 1 93.05 804 TYR B O 1
ATOM 15059 N N . GLY B 1 805 ? -26.922 -35.304 -19.898 1 92.63 805 GLY B N 1
ATOM 15060 C CA . GLY B 1 805 ? -28.102 -36.147 -19.789 1 92.63 805 GLY B CA 1
ATOM 15061 C C . GLY B 1 805 ? -28.321 -36.689 -18.389 1 92.63 805 GLY B C 1
ATOM 15062 O O . GLY B 1 805 ? -27.37 -36.837 -17.62 1 92.63 805 GLY B O 1
ATOM 15063 N N . THR B 1 806 ? -29.543 -36.867 -18.09 1 92.59 806 THR B N 1
ATOM 15064 C CA . THR B 1 806 ? -29.975 -37.572 -16.888 1 92.59 806 THR B CA 1
ATOM 15065 C C . THR B 1 806 ? -30.69 -38.871 -17.251 1 92.59 806 THR B C 1
ATOM 15067 O O . THR B 1 806 ? -31.921 -38.93 -17.245 1 92.59 806 THR B O 1
ATOM 15070 N N . PRO B 1 807 ? -30.018 -39.972 -17.517 1 90.96 807 PRO B N 1
ATOM 15071 C CA . PRO B 1 807 ? -30.611 -41.214 -18.018 1 90.96 807 PRO B CA 1
ATOM 15072 C C . PRO B 1 807 ? -31.485 -41.912 -16.978 1 90.96 807 PRO B C 1
ATOM 15074 O O . PRO B 1 807 ? -32.401 -42.657 -17.337 1 90.96 807 PRO B O 1
ATOM 15077 N N . PHE B 1 808 ? -31.027 -41.704 -15.738 1 90.67 808 PHE B N 1
ATOM 15078 C CA . PHE B 1 808 ? -31.771 -42.384 -14.684 1 90.67 808 PHE B CA 1
ATOM 15079 C C . PHE B 1 808 ? -32.151 -41.411 -13.575 1 90.67 808 PHE B C 1
ATOM 15081 O O . PHE B 1 808 ? -31.284 -40.76 -12.989 1 90.67 808 PHE B O 1
ATOM 15088 N N . MET B 1 809 ? -33.394 -41.212 -13.285 1 89.39 809 MET B N 1
ATOM 15089 C CA . MET B 1 809 ? -33.896 -40.347 -12.221 1 89.39 809 MET B CA 1
ATOM 15090 C C . MET B 1 809 ? -35.159 -40.931 -11.595 1 89.39 809 MET B C 1
ATOM 15092 O O . MET B 1 809 ? -36.156 -41.147 -12.285 1 89.39 809 MET B O 1
ATOM 15096 N N . ASN B 1 810 ? -35.117 -41.359 -10.382 1 85.13 810 ASN B N 1
ATOM 15097 C CA . ASN B 1 810 ? -36.285 -41.73 -9.59 1 85.13 810 ASN B CA 1
ATOM 15098 C C . ASN B 1 810 ? -36.221 -41.136 -8.186 1 85.13 810 ASN B C 1
ATOM 15100 O O . ASN B 1 810 ? -35.455 -40.204 -7.936 1 85.13 810 ASN B O 1
ATOM 15104 N N . LYS B 1 811 ? -37.078 -41.595 -7.309 1 78.73 811 LYS B N 1
ATOM 15105 C CA . LYS B 1 811 ? -37.172 -41.003 -5.977 1 78.73 811 LYS B CA 1
ATOM 15106 C C . LYS B 1 811 ? -35.85 -41.13 -5.225 1 78.73 811 LYS B C 1
ATOM 15108 O O . LYS B 1 811 ? -35.465 -40.226 -4.48 1 78.73 811 LYS B O 1
ATOM 15113 N N . ASP B 1 812 ? -35.114 -42.199 -5.445 1 86.11 812 ASP B N 1
ATOM 15114 C CA . ASP B 1 812 ? -33.917 -42.483 -4.66 1 86.11 812 ASP B CA 1
ATOM 15115 C C . ASP B 1 812 ? -32.652 -42.234 -5.477 1 86.11 812 ASP B C 1
ATOM 15117 O O . ASP B 1 812 ? -31.598 -41.921 -4.92 1 86.11 812 ASP B O 1
ATOM 15121 N N . TRP B 1 813 ? -32.765 -42.382 -6.861 1 90.65 813 TRP B N 1
ATOM 15122 C CA . TRP B 1 813 ? -31.569 -42.365 -7.696 1 90.65 813 TRP B CA 1
ATOM 15123 C C . TRP B 1 813 ? -31.614 -41.208 -8.688 1 90.65 813 TRP B C 1
ATOM 15125 O O . TRP B 1 813 ? -32.675 -40.888 -9.231 1 90.65 813 TRP B O 1
ATOM 15135 N N . ARG B 1 814 ? -30.529 -40.575 -8.883 1 91.74 814 ARG B N 1
ATOM 15136 C CA . ARG B 1 814 ? -30.329 -39.62 -9.969 1 91.74 814 ARG B CA 1
ATOM 15137 C C . ARG B 1 814 ? -28.923 -39.737 -10.549 1 91.74 814 ARG B C 1
ATOM 15139 O O . ARG B 1 814 ? -27.94 -39.769 -9.807 1 91.74 814 ARG B O 1
ATOM 15146 N N . VAL B 1 815 ? -28.842 -39.936 -11.853 1 94.79 815 VAL B N 1
ATOM 15147 C CA . VAL B 1 815 ? -27.555 -40.022 -12.535 1 94.79 815 VAL B CA 1
ATOM 15148 C C . VAL B 1 815 ? -27.447 -38.913 -13.579 1 94.79 815 VAL B C 1
ATOM 15150 O O . VAL B 1 815 ? -28.258 -38.843 -14.506 1 94.79 815 VAL B O 1
ATOM 15153 N N . ASP B 1 816 ? -26.526 -38.033 -13.357 1 93.84 816 ASP B N 1
ATOM 15154 C CA . ASP B 1 816 ? -26.255 -36.959 -14.307 1 93.84 816 ASP B CA 1
ATOM 15155 C C . ASP B 1 816 ? -24.916 -37.171 -15.009 1 93.84 816 ASP B C 1
ATOM 15157 O O . ASP B 1 816 ? -23.888 -37.358 -14.354 1 93.84 816 ASP B O 1
ATOM 15161 N N . LEU B 1 817 ? -24.95 -37.173 -16.324 1 95.61 817 LEU B N 1
ATOM 15162 C CA . LEU B 1 817 ? -23.75 -37.323 -17.14 1 95.61 817 LEU B CA 1
ATOM 15163 C C . LEU B 1 817 ? -23.528 -36.09 -18.011 1 95.61 817 LEU B C 1
ATOM 15165 O O . LEU B 1 817 ? -24.485 -35.503 -18.519 1 95.61 817 LEU B O 1
ATOM 15169 N N . ARG B 1 818 ? -22.337 -35.649 -18.103 1 94.22 818 ARG B N 1
ATOM 15170 C CA . ARG B 1 818 ? -21.969 -34.557 -18.999 1 94.22 818 ARG B CA 1
ATOM 15171 C C . ARG B 1 818 ? -20.657 -34.855 -19.715 1 94.22 818 ARG B C 1
ATOM 15173 O O . ARG B 1 818 ? -19.75 -35.456 -19.136 1 94.22 818 ARG B O 1
ATOM 15180 N N . ALA B 1 819 ? -20.548 -34.438 -20.944 1 95.86 819 ALA B N 1
ATOM 15181 C CA . ALA B 1 819 ? -19.338 -34.592 -21.748 1 95.86 819 ALA B CA 1
ATOM 15182 C C . ALA B 1 819 ? -19.207 -33.461 -22.764 1 95.86 819 ALA B C 1
ATOM 15184 O O . ALA B 1 819 ? -20.21 -32.911 -23.224 1 95.86 819 ALA B O 1
ATOM 15185 N N . ASN B 1 820 ? -18.024 -33.04 -23.024 1 95.26 820 ASN B N 1
ATOM 15186 C CA . ASN B 1 820 ? -17.786 -32.036 -24.056 1 95.26 820 ASN B CA 1
ATOM 15187 C C . ASN B 1 820 ? -16.474 -32.289 -24.793 1 95.26 820 ASN B C 1
ATOM 15189 O O . ASN B 1 820 ? -15.581 -32.957 -24.268 1 95.26 820 ASN B O 1
ATOM 15193 N N . ILE B 1 821 ? -16.396 -31.794 -25.971 1 96.17 821 ILE B N 1
ATOM 15194 C CA . ILE B 1 821 ? -15.205 -31.881 -26.808 1 96.17 821 ILE B CA 1
ATOM 15195 C C . ILE B 1 821 ? -15.067 -30.61 -27.643 1 96.17 821 ILE B C 1
ATOM 15197 O O . ILE B 1 821 ? -16.066 -30.046 -28.096 1 96.17 821 ILE B O 1
ATOM 15201 N N . ALA B 1 822 ? -13.913 -30.135 -27.739 1 96.15 822 ALA B N 1
ATOM 15202 C CA . ALA B 1 822 ? -13.612 -28.969 -28.565 1 96.15 822 ALA B CA 1
ATOM 15203 C C . ALA B 1 822 ? -12.401 -29.227 -29.457 1 96.15 822 ALA B C 1
ATOM 15205 O O . ALA B 1 822 ? -11.382 -29.747 -28.996 1 96.15 822 ALA B O 1
ATOM 15206 N N . VAL B 1 823 ? -12.58 -28.896 -30.68 1 96.21 823 VAL B N 1
ATOM 15207 C CA . VAL B 1 823 ? -11.505 -29.012 -31.66 1 96.21 823 VAL B CA 1
ATOM 15208 C C . VAL B 1 823 ? -11.183 -27.636 -32.239 1 96.21 823 VAL B C 1
ATOM 15210 O O . VAL B 1 823 ? -12.089 -26.86 -32.553 1 96.21 823 VAL B O 1
ATOM 15213 N N . ASN B 1 824 ? -9.969 -27.253 -32.218 1 94.71 824 ASN B N 1
ATOM 15214 C CA . ASN B 1 824 ? -9.507 -25.99 -32.785 1 94.71 824 ASN B CA 1
ATOM 15215 C C . ASN B 1 824 ? -8.295 -26.192 -33.69 1 94.71 824 ASN B C 1
ATOM 15217 O O . ASN B 1 824 ? -7.317 -26.828 -33.292 1 94.71 824 ASN B O 1
ATOM 15221 N N . LYS B 1 825 ? -8.369 -25.713 -34.86 1 93.5 825 LYS B N 1
ATOM 15222 C CA . LYS B 1 825 ? -7.245 -25.735 -35.79 1 93.5 825 LYS B CA 1
ATOM 15223 C C . LYS B 1 825 ? -6.738 -24.323 -36.073 1 93.5 825 LYS B C 1
ATOM 15225 O O . LYS B 1 825 ? -7.501 -23.46 -36.511 1 93.5 825 LYS B O 1
ATOM 15230 N N . ASN B 1 826 ? -5.549 -24.175 -35.767 1 92.07 826 ASN B N 1
ATOM 15231 C CA . ASN B 1 826 ? -4.921 -22.886 -36.035 1 92.07 826 ASN B CA 1
ATOM 15232 C C . ASN B 1 826 ? -4.011 -22.948 -37.258 1 92.07 826 ASN B C 1
ATOM 15234 O O . ASN B 1 826 ? -3.5 -24.015 -37.604 1 92.07 826 ASN B O 1
ATOM 15238 N N . LYS B 1 827 ? -3.867 -21.834 -37.956 1 94.1 827 LYS B N 1
ATOM 15239 C CA . LYS B 1 827 ? -2.991 -21.743 -39.12 1 94.1 827 LYS B CA 1
ATOM 15240 C C . LYS B 1 827 ? -2.36 -20.358 -39.227 1 94.1 827 LYS B C 1
ATOM 15242 O O . LYS B 1 827 ? -3.061 -19.345 -39.171 1 94.1 827 LYS B O 1
ATOM 15247 N N . VAL B 1 828 ? -1.065 -20.363 -39.381 1 93.86 828 VAL B N 1
ATOM 15248 C CA . VAL B 1 828 ? -0.36 -19.115 -39.654 1 93.86 828 VAL B CA 1
ATOM 15249 C C . VAL B 1 828 ? -0.504 -18.752 -41.13 1 93.86 828 VAL B C 1
ATOM 15251 O O . VAL B 1 828 ? 0.051 -19.429 -41.999 1 93.86 828 VAL B O 1
ATOM 15254 N N . LYS B 1 829 ? -1.146 -17.694 -41.424 1 92.92 829 LYS B N 1
ATOM 15255 C CA . LYS B 1 829 ? -1.414 -17.337 -42.814 1 92.92 829 LYS B CA 1
ATOM 15256 C C . LYS B 1 829 ? -0.291 -16.477 -43.387 1 92.92 829 LYS B C 1
ATOM 15258 O O . LYS B 1 829 ? 0.023 -16.569 -44.575 1 92.92 829 LYS B O 1
ATOM 15263 N N . LYS B 1 830 ? 0.129 -15.548 -42.562 1 90.72 830 LYS B N 1
ATOM 15264 C CA . LYS B 1 830 ? 1.134 -14.598 -43.031 1 90.72 830 LYS B CA 1
ATOM 15265 C C . LYS B 1 830 ? 2.018 -14.122 -41.882 1 90.72 830 LYS B C 1
ATOM 15267 O O . LYS B 1 830 ? 1.551 -13.98 -40.75 1 90.72 830 LYS B O 1
ATOM 15272 N N . LEU B 1 831 ? 3.262 -14.005 -42.158 1 88.89 831 LEU B N 1
ATOM 15273 C CA . LEU B 1 831 ? 4.216 -13.304 -41.305 1 88.89 831 LEU B CA 1
ATOM 15274 C C . LEU B 1 831 ? 4.784 -12.08 -42.016 1 88.89 831 LEU B C 1
ATOM 15276 O O . LEU B 1 831 ? 4.175 -11.565 -42.957 1 88.89 831 LEU B O 1
ATOM 15280 N N . ALA B 1 832 ? 5.851 -11.469 -41.509 1 80.55 832 ALA B N 1
ATOM 15281 C CA . ALA B 1 832 ? 6.448 -10.325 -42.193 1 80.55 832 ALA B CA 1
ATOM 15282 C C . ALA B 1 832 ? 6.913 -10.705 -43.595 1 80.55 832 ALA B C 1
ATOM 15284 O O . ALA B 1 832 ? 7.271 -11.858 -43.846 1 80.55 832 ALA B O 1
ATOM 15285 N N . ASP B 1 833 ? 6.796 -9.712 -44.542 1 74.62 833 ASP B N 1
ATOM 15286 C CA . ASP B 1 833 ? 7.193 -9.99 -45.919 1 74.62 833 ASP B CA 1
ATOM 15287 C C . ASP B 1 833 ? 8.603 -10.574 -45.977 1 74.62 833 ASP B C 1
ATOM 15289 O O . ASP B 1 833 ? 9.533 -10.025 -45.384 1 74.62 833 ASP B O 1
ATOM 15293 N N . GLY B 1 834 ? 8.77 -11.626 -46.568 1 72.86 834 GLY B N 1
ATOM 15294 C CA . GLY B 1 834 ? 10.064 -12.273 -46.717 1 72.86 834 GLY B CA 1
ATOM 15295 C C . GLY B 1 834 ? 10.383 -13.234 -45.587 1 72.86 834 GLY B C 1
ATOM 15296 O O . GLY B 1 834 ? 11.406 -13.922 -45.621 1 72.86 834 GLY B O 1
ATOM 15297 N N . LEU B 1 835 ? 9.492 -13.195 -44.553 1 80.11 835 LEU B N 1
ATOM 15298 C CA . LEU B 1 835 ? 9.715 -14.101 -43.431 1 80.11 835 LEU B CA 1
ATOM 15299 C C . LEU B 1 835 ? 8.703 -15.242 -43.445 1 80.11 835 LEU B C 1
ATOM 15301 O O . LEU B 1 835 ? 7.497 -15.01 -43.337 1 80.11 835 LEU B O 1
ATOM 15305 N N . ASP B 1 836 ? 9.187 -16.417 -43.533 1 86.46 836 ASP B N 1
ATOM 15306 C CA . ASP B 1 836 ? 8.293 -17.569 -43.606 1 86.46 836 ASP B CA 1
ATOM 15307 C C . ASP B 1 836 ? 8.269 -18.331 -42.283 1 86.46 836 ASP B C 1
ATOM 15309 O O . ASP B 1 836 ? 7.426 -19.207 -42.081 1 86.46 836 ASP B O 1
ATOM 15313 N N . VAL B 1 837 ? 9.134 -17.954 -41.397 1 88.8 837 VAL B N 1
ATOM 15314 C CA . VAL B 1 837 ? 9.224 -18.692 -40.141 1 88.8 837 VAL B CA 1
ATOM 15315 C C . VAL B 1 837 ? 9.429 -17.717 -38.984 1 88.8 837 VAL B C 1
ATOM 15317 O O . VAL B 1 837 ? 10.165 -16.736 -39.112 1 88.8 837 VAL B O 1
ATOM 15320 N N . LEU B 1 838 ? 8.704 -17.926 -37.979 1 86.41 838 LEU B N 1
ATOM 15321 C CA . LEU B 1 838 ? 8.931 -17.228 -36.718 1 86.41 838 LEU B CA 1
ATOM 15322 C C . LEU B 1 838 ? 9.414 -18.193 -35.641 1 86.41 838 LEU B C 1
ATOM 15324 O O . LEU B 1 838 ? 8.743 -19.184 -35.344 1 86.41 838 LEU B O 1
ATOM 15328 N N . SER B 1 839 ? 10.541 -17.906 -35.073 1 86.9 839 SER B N 1
ATOM 15329 C CA . SER B 1 839 ? 11.095 -18.744 -34.014 1 86.9 839 SER B CA 1
ATOM 15330 C C . SER B 1 839 ? 10.615 -18.287 -32.641 1 86.9 839 SER B C 1
ATOM 15332 O O . SER B 1 839 ? 10.584 -17.088 -32.356 1 86.9 839 SER B O 1
ATOM 15334 N N . HIS B 1 840 ? 10.2 -19.199 -31.867 1 87.73 840 HIS B N 1
ATOM 15335 C CA . HIS B 1 840 ? 9.687 -18.871 -30.541 1 87.73 840 HIS B CA 1
ATOM 15336 C C . HIS B 1 840 ? 10.685 -19.253 -29.454 1 87.73 840 HIS B C 1
ATOM 15338 O O . HIS B 1 840 ? 10.802 -18.56 -28.441 1 87.73 840 HIS B O 1
ATOM 15344 N N . ALA B 1 841 ? 11.283 -20.404 -29.575 1 88.4 841 ALA B N 1
ATOM 15345 C CA . ALA B 1 841 ? 12.219 -20.91 -28.575 1 88.4 841 ALA B CA 1
ATOM 15346 C C . ALA B 1 841 ? 13.294 -21.779 -29.22 1 88.4 841 ALA B C 1
ATOM 15348 O O . ALA B 1 841 ? 13.073 -22.363 -30.284 1 88.4 841 ALA B O 1
ATOM 15349 N N . ASN B 1 842 ? 14.329 -21.783 -28.56 1 90.23 842 ASN B N 1
ATOM 15350 C CA . ASN B 1 842 ? 15.498 -22.566 -28.945 1 90.23 842 ASN B CA 1
ATOM 15351 C C . ASN B 1 842 ? 16.114 -23.281 -27.746 1 90.23 842 ASN B C 1
ATOM 15353 O O . ASN B 1 842 ? 16.511 -22.639 -26.772 1 90.23 842 ASN B O 1
ATOM 15357 N N . TRP B 1 843 ? 16.121 -24.66 -27.845 1 91.05 843 TRP B N 1
ATOM 15358 C CA . TRP B 1 843 ? 16.709 -25.42 -26.747 1 91.05 843 TRP B CA 1
ATOM 15359 C C . TRP B 1 843 ? 18.051 -26.019 -27.157 1 91.05 843 TRP B C 1
ATOM 15361 O O . TRP B 1 843 ? 18.193 -26.539 -28.266 1 91.05 843 TRP B O 1
ATOM 15371 N N . ASP B 1 844 ? 19.011 -25.897 -26.286 1 92.13 844 ASP B N 1
ATOM 15372 C CA . ASP B 1 844 ? 20.301 -26.578 -26.343 1 92.13 844 ASP B CA 1
ATOM 15373 C C . ASP B 1 844 ? 21.014 -26.295 -27.663 1 92.13 844 ASP B C 1
ATOM 15375 O O . ASP B 1 844 ? 21.415 -27.222 -28.369 1 92.13 844 ASP B O 1
ATOM 15379 N N . ASN B 1 845 ? 21.1 -25.093 -27.968 1 88.95 845 ASN B N 1
ATOM 15380 C CA . ASN B 1 845 ? 21.833 -24.583 -29.121 1 88.95 845 ASN B CA 1
ATOM 15381 C C . ASN B 1 845 ? 21.187 -25.019 -30.433 1 88.95 845 ASN B C 1
ATOM 15383 O O . ASN B 1 845 ? 21.882 -25.425 -31.367 1 88.95 845 ASN B O 1
ATOM 15387 N N . GLY B 1 846 ? 19.871 -25.169 -30.346 1 89.55 846 GLY B N 1
ATOM 15388 C CA . GLY B 1 846 ? 19.125 -25.453 -31.562 1 89.55 846 GLY B CA 1
ATOM 15389 C C . GLY B 1 846 ? 18.876 -26.933 -31.778 1 89.55 846 GLY B C 1
ATOM 15390 O O . GLY B 1 846 ? 18.421 -27.342 -32.848 1 89.55 846 GLY B O 1
ATOM 15391 N N . ALA B 1 847 ? 19.191 -27.776 -30.838 1 94.67 847 ALA B N 1
ATOM 15392 C CA . ALA B 1 847 ? 18.884 -29.199 -30.954 1 94.67 847 ALA B CA 1
ATOM 15393 C C . ALA B 1 847 ? 17.392 -29.421 -31.18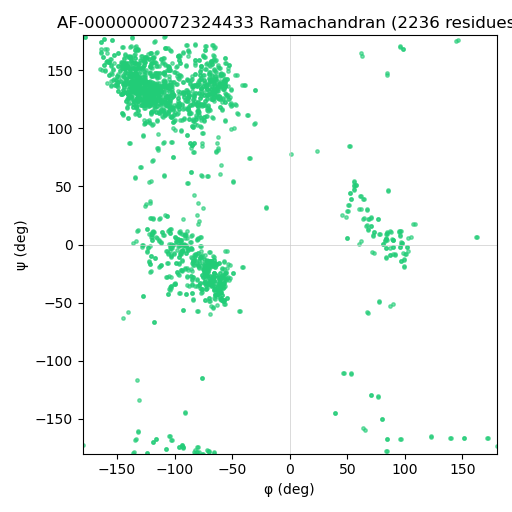1 1 94.67 847 ALA B C 1
ATOM 15395 O O . ALA B 1 847 ? 16.996 -30.363 -31.873 1 94.67 847 ALA B O 1
ATOM 15396 N N . ALA B 1 848 ? 16.61 -28.575 -30.534 1 95.79 848 ALA B N 1
ATOM 15397 C CA . ALA B 1 848 ? 15.171 -28.497 -30.767 1 95.79 848 ALA B CA 1
ATOM 15398 C C . ALA B 1 848 ? 14.706 -27.046 -30.846 1 95.79 848 ALA B C 1
ATOM 15400 O O . ALA B 1 848 ? 15.194 -26.19 -30.104 1 95.79 848 ALA B O 1
ATOM 15401 N N . THR B 1 849 ? 13.839 -26.769 -31.721 1 95.16 849 THR B N 1
ATOM 15402 C CA . THR B 1 849 ? 13.293 -25.422 -31.845 1 95.16 849 THR B CA 1
ATOM 15403 C C . THR B 1 849 ? 11.771 -25.462 -31.947 1 95.16 849 THR B C 1
ATOM 15405 O O . THR B 1 849 ? 11.201 -26.458 -32.397 1 95.16 849 THR B O 1
ATOM 15408 N N . LEU B 1 850 ? 11.166 -24.504 -31.412 1 94.93 850 LEU B N 1
ATOM 15409 C CA . LEU B 1 850 ? 9.736 -24.255 -31.566 1 94.93 850 LEU B CA 1
ATOM 15410 C C . LEU B 1 850 ? 9.486 -23.097 -32.526 1 94.93 850 LEU B C 1
ATOM 15412 O O . LEU B 1 850 ? 9.939 -21.976 -32.286 1 94.93 850 LEU B O 1
ATOM 15416 N N . GLU B 1 851 ? 8.808 -23.41 -33.576 1 93.67 851 GLU B N 1
ATOM 15417 C CA . GLU B 1 851 ? 8.654 -22.421 -34.638 1 93.67 851 GLU B CA 1
ATOM 15418 C C . GLU B 1 851 ? 7.228 -22.414 -35.184 1 93.67 851 GLU B C 1
ATOM 15420 O O . GLU B 1 851 ? 6.488 -23.384 -35.011 1 93.67 851 GLU B O 1
ATOM 15425 N N . SER B 1 852 ? 6.923 -21.328 -35.765 1 91.82 852 SER B N 1
ATOM 15426 C CA . SER B 1 852 ? 5.678 -21.209 -36.517 1 91.82 852 SER B CA 1
ATOM 15427 C C . SER B 1 852 ? 5.947 -20.913 -37.989 1 91.82 852 SER B C 1
ATOM 15429 O O . SER B 1 852 ? 6.622 -19.935 -38.318 1 91.82 852 SER B O 1
ATOM 15431 N N . HIS B 1 853 ? 5.417 -21.754 -38.855 1 92.69 853 HIS B N 1
ATOM 15432 C CA . HIS B 1 853 ? 5.617 -21.643 -40.295 1 92.69 853 HIS B CA 1
ATOM 15433 C C . HIS B 1 853 ? 4.34 -21.193 -40.996 1 92.69 853 HIS B C 1
ATOM 15435 O O . HIS B 1 853 ? 3.244 -21.634 -40.642 1 92.69 853 HIS B O 1
ATOM 15441 N N . VAL B 1 854 ? 4.598 -20.262 -42.081 1 93.88 854 VAL B N 1
ATOM 15442 C CA . VAL B 1 854 ? 3.462 -19.811 -42.877 1 93.88 854 VAL B CA 1
ATOM 15443 C C . VAL B 1 854 ? 2.794 -21.008 -43.55 1 93.88 854 VAL B C 1
ATOM 15445 O O . VAL B 1 854 ? 3.467 -21.836 -44.168 1 93.88 854 VAL B O 1
ATOM 15448 N N . GLY B 1 855 ? 1.485 -21.13 -43.341 1 92.7 855 GLY B N 1
ATOM 15449 C CA . GLY B 1 855 ? 0.708 -22.192 -43.96 1 92.7 855 GLY B CA 1
ATOM 15450 C C . GLY B 1 855 ? 0.471 -23.373 -43.038 1 92.7 855 GLY B C 1
ATOM 15451 O O . GLY B 1 855 ? -0.284 -24.287 -43.374 1 92.7 855 GLY B O 1
ATOM 15452 N N . GLU B 1 856 ? 1.039 -23.432 -41.913 1 93.53 856 GLU B N 1
ATOM 15453 C CA . GLU B 1 856 ? 0.935 -24.519 -40.945 1 93.53 856 GLU B CA 1
ATOM 15454 C C . GLU B 1 856 ? 0.394 -24.018 -39.609 1 93.53 856 GLU B C 1
ATOM 15456 O O . GLU B 1 856 ? 0.301 -22.809 -39.385 1 93.53 856 GLU B O 1
ATOM 15461 N N . PRO B 1 857 ? -0.023 -25.025 -38.814 1 92.39 857 PRO B N 1
ATOM 15462 C CA . PRO B 1 857 ? -0.401 -24.595 -37.466 1 92.39 857 PRO B CA 1
ATOM 15463 C C . PRO B 1 857 ? 0.768 -23.993 -36.689 1 92.39 857 PRO B C 1
ATOM 15465 O O . PRO B 1 857 ? 1.922 -24.367 -36.915 1 92.39 857 PRO B O 1
ATOM 15468 N N . MET B 1 858 ? 0.495 -23.157 -35.795 1 91.01 858 MET B N 1
ATOM 15469 C CA . MET B 1 858 ? 1.55 -22.551 -34.987 1 91.01 858 MET B CA 1
ATOM 15470 C C . MET B 1 858 ? 2.177 -23.578 -34.051 1 91.01 858 MET B C 1
ATOM 15472 O O . MET B 1 858 ? 1.505 -24.51 -33.605 1 91.01 858 MET B O 1
ATOM 15476 N N . GLY B 1 859 ? 3.464 -23.43 -33.755 1 93.48 859 GLY B N 1
ATOM 15477 C CA . GLY B 1 859 ? 4.153 -24.168 -32.708 1 93.48 859 GLY B CA 1
ATOM 15478 C C . GLY B 1 859 ? 4.667 -25.519 -33.171 1 93.48 859 GLY B C 1
ATOM 15479 O O . GLY B 1 859 ? 4.416 -26.538 -32.524 1 93.48 859 GLY B O 1
ATOM 15480 N N . ASP B 1 860 ? 5.302 -25.558 -34.282 1 96.19 860 ASP B N 1
ATOM 15481 C CA . ASP B 1 860 ? 5.935 -26.775 -34.781 1 96.19 860 ASP B CA 1
ATOM 15482 C C . ASP B 1 860 ? 7.293 -26.998 -34.119 1 96.19 860 ASP B C 1
ATOM 15484 O O . ASP B 1 860 ? 8.059 -26.052 -33.927 1 96.19 860 ASP B O 1
ATOM 15488 N N . PHE B 1 861 ? 7.496 -28.24 -33.764 1 97.55 861 PHE B N 1
ATOM 15489 C CA . PHE B 1 861 ? 8.811 -28.609 -33.254 1 97.55 861 PHE B CA 1
ATOM 15490 C C . PHE B 1 861 ? 9.711 -29.1 -34.381 1 97.55 861 PHE B C 1
ATOM 15492 O O . PHE B 1 861 ? 9.309 -29.952 -35.178 1 97.55 861 PHE B O 1
ATOM 15499 N N . TYR B 1 862 ? 10.879 -28.555 -34.43 1 97.07 862 TYR B N 1
ATOM 15500 C CA . TYR B 1 862 ? 11.893 -29.001 -35.379 1 97.07 862 TYR B CA 1
ATOM 15501 C C . TYR B 1 862 ? 13.134 -29.508 -34.654 1 97.07 862 TYR B C 1
ATOM 15503 O O . TYR B 1 862 ? 13.586 -28.896 -33.683 1 97.07 862 TYR B O 1
ATOM 15511 N N . THR B 1 863 ? 13.614 -30.681 -35.033 1 97.14 863 THR B N 1
ATOM 15512 C CA . THR B 1 863 ? 14.845 -31.259 -34.505 1 97.14 863 THR B CA 1
ATOM 15513 C C . THR B 1 863 ? 15.657 -31.914 -35.62 1 97.14 863 THR B C 1
ATOM 15515 O O . THR B 1 863 ? 15.167 -32.072 -36.74 1 97.14 863 THR B O 1
ATOM 15518 N N . TYR B 1 864 ? 16.95 -32.109 -35.3 1 96.31 864 TYR B N 1
ATOM 15519 C CA . TYR B 1 864 ? 17.707 -33.016 -36.154 1 96.31 864 TYR B CA 1
ATOM 15520 C C . TYR B 1 864 ? 17.259 -34.459 -35.95 1 96.31 864 TYR B C 1
ATOM 15522 O O . TYR B 1 864 ? 17.08 -34.905 -34.815 1 96.31 864 TYR B O 1
ATOM 15530 N N . THR B 1 865 ? 16.937 -35.225 -37.068 1 96.25 865 THR B N 1
ATOM 15531 C CA . THR B 1 865 ? 16.468 -36.603 -36.973 1 96.25 865 THR B CA 1
ATOM 15532 C C . THR B 1 865 ? 17.547 -37.574 -37.443 1 96.25 865 THR B C 1
ATOM 15534 O O . THR B 1 865 ? 18.57 -37.157 -37.989 1 96.25 865 THR B O 1
ATOM 15537 N N . TRP B 1 866 ? 17.328 -38.837 -37.208 1 96.03 866 TRP B N 1
ATOM 15538 C CA . TRP B 1 866 ? 18.276 -39.864 -37.629 1 96.03 866 TRP B CA 1
ATOM 15539 C C . TRP B 1 866 ? 18.299 -39.992 -39.148 1 96.03 866 TRP B C 1
ATOM 15541 O O . TRP B 1 866 ? 17.253 -39.923 -39.8 1 96.03 866 TRP B O 1
ATOM 15551 N N . LYS B 1 867 ? 19.482 -40.18 -39.674 1 95.27 867 LYS B N 1
ATOM 15552 C CA . LYS B 1 867 ? 19.611 -40.487 -41.096 1 95.27 867 LYS B CA 1
ATOM 15553 C C . LYS B 1 867 ? 19.115 -41.897 -41.401 1 95.27 867 LYS B C 1
ATOM 15555 O O . LYS B 1 867 ? 19.376 -42.831 -40.641 1 95.27 867 LYS B O 1
ATOM 15560 N N . THR B 1 868 ? 18.356 -42.13 -42.498 1 94.68 868 THR B N 1
ATOM 15561 C CA . THR B 1 868 ? 17.815 -43.435 -42.863 1 94.68 868 THR B CA 1
ATOM 15562 C C . THR B 1 868 ? 18.177 -43.787 -44.303 1 94.68 868 THR B C 1
ATOM 15564 O O . THR B 1 868 ? 18.461 -42.901 -45.111 1 94.68 868 THR B O 1
ATOM 15567 N N . ASP B 1 869 ? 18.264 -45.001 -44.601 1 92.87 869 ASP B N 1
ATOM 15568 C CA . ASP B 1 869 ? 18.459 -45.447 -45.977 1 92.87 869 ASP B CA 1
ATOM 15569 C C . ASP B 1 869 ? 17.143 -45.435 -46.75 1 92.87 869 ASP B C 1
ATOM 15571 O O . ASP B 1 869 ? 16.137 -44.91 -46.266 1 92.87 869 ASP B O 1
ATOM 15575 N N . GLU B 1 870 ? 17.144 -45.914 -47.967 1 90.8 870 GLU B N 1
ATOM 15576 C CA . GLU B 1 870 ? 15.985 -45.855 -48.852 1 90.8 870 GLU B CA 1
ATOM 15577 C C . GLU B 1 870 ? 14.823 -46.673 -48.295 1 90.8 870 GLU B C 1
ATOM 15579 O O . GLU B 1 870 ? 13.66 -46.394 -48.594 1 90.8 870 GLU B O 1
ATOM 15584 N N . ASN B 1 871 ? 15.198 -47.692 -47.472 1 92.59 871 ASN B N 1
ATOM 15585 C CA . ASN B 1 871 ? 14.162 -48.552 -46.911 1 92.59 871 ASN B CA 1
ATOM 15586 C C . ASN B 1 871 ? 13.731 -48.08 -45.525 1 92.59 871 ASN B C 1
ATOM 15588 O O . ASN B 1 871 ? 12.956 -48.758 -44.847 1 92.59 871 ASN B O 1
ATOM 15592 N N . GLY B 1 872 ? 14.222 -46.972 -45.009 1 92.3 872 GLY B N 1
ATOM 15593 C CA . GLY B 1 872 ? 13.821 -46.414 -43.728 1 92.3 872 GLY B CA 1
ATOM 15594 C C . GLY B 1 872 ? 14.655 -46.923 -42.567 1 92.3 872 GLY B C 1
ATOM 15595 O O . GLY B 1 872 ? 14.364 -46.621 -41.408 1 92.3 872 GLY B O 1
ATOM 15596 N N . ASN B 1 873 ? 15.668 -47.728 -42.832 1 95.15 873 ASN B N 1
ATOM 15597 C CA . ASN B 1 873 ? 16.537 -48.206 -41.762 1 95.15 873 ASN B CA 1
ATOM 15598 C C . ASN B 1 873 ? 17.521 -47.128 -41.315 1 95.15 873 ASN B C 1
ATOM 15600 O O . ASN B 1 873 ? 18.075 -46.405 -42.145 1 95.15 873 ASN B O 1
ATOM 15604 N N . ARG B 1 874 ? 17.653 -46.949 -40.056 1 96.76 874 ARG B N 1
ATOM 15605 C CA . ARG B 1 874 ? 18.625 -45.989 -39.543 1 96.76 874 ARG B CA 1
ATOM 15606 C C . ARG B 1 874 ? 20.04 -46.362 -39.973 1 96.76 874 ARG B C 1
ATOM 15608 O O . ARG B 1 874 ? 20.391 -47.543 -40.015 1 96.76 874 ARG B O 1
ATOM 15615 N N . ILE B 1 875 ? 20.821 -45.426 -40.339 1 97.21 875 ILE B N 1
ATOM 15616 C CA . ILE B 1 875 ? 22.209 -45.641 -40.737 1 97.21 875 ILE B CA 1
ATOM 15617 C C . ILE B 1 875 ? 23.114 -45.571 -39.509 1 97.21 875 ILE B C 1
ATOM 15619 O O . ILE B 1 875 ? 23.042 -44.617 -38.731 1 97.21 875 ILE B O 1
ATOM 15623 N N . VAL B 1 876 ? 23.879 -46.593 -39.359 1 97.46 876 VAL B N 1
ATOM 15624 C CA . VAL B 1 876 ? 24.813 -46.686 -38.241 1 97.46 876 VAL B CA 1
ATOM 15625 C C . VAL B 1 876 ? 26.224 -46.349 -38.718 1 97.46 876 VAL B C 1
ATOM 15627 O O . VAL B 1 876 ? 26.692 -46.89 -39.722 1 97.46 876 VAL B O 1
ATOM 15630 N N . GLY B 1 877 ? 26.872 -45.449 -38.023 1 95.86 877 GLY B N 1
ATOM 15631 C CA . GLY B 1 877 ? 28.238 -45.075 -38.354 1 95.86 877 GLY B CA 1
ATOM 15632 C C . GLY B 1 877 ? 29.261 -46.105 -37.914 1 95.86 877 GLY B C 1
ATOM 15633 O O . GLY B 1 877 ? 28.906 -47.13 -37.328 1 95.86 877 GLY B O 1
ATOM 15634 N N . GLU B 1 878 ? 30.554 -45.791 -38.202 1 93.57 878 GLU B N 1
ATOM 15635 C CA . GLU B 1 878 ? 31.659 -46.694 -37.897 1 93.57 878 GLU B CA 1
ATOM 15636 C C . GLU B 1 878 ? 31.817 -46.885 -36.391 1 93.57 878 GLU B C 1
ATOM 15638 O O . GLU B 1 878 ? 32.443 -47.848 -35.944 1 93.57 878 GLU B O 1
ATOM 15643 N N . ASP B 1 879 ? 31.222 -46.05 -35.715 1 93.98 879 ASP B N 1
ATOM 15644 C CA . ASP B 1 879 ? 31.324 -46.134 -34.261 1 93.98 879 ASP B CA 1
ATOM 15645 C C . ASP B 1 879 ? 30.184 -46.964 -33.677 1 93.98 879 ASP B C 1
ATOM 15647 O O . ASP B 1 879 ? 30.12 -47.174 -32.464 1 93.98 879 ASP B O 1
ATOM 15651 N N . GLY B 1 880 ? 29.271 -47.495 -34.484 1 95.17 880 GLY B N 1
ATOM 15652 C CA . GLY B 1 880 ? 28.15 -48.303 -34.032 1 95.17 880 GLY B CA 1
ATOM 15653 C C . GLY B 1 880 ? 26.96 -47.475 -33.584 1 95.17 880 GLY B C 1
ATOM 15654 O O . GLY B 1 880 ? 25.991 -48.013 -33.044 1 95.17 880 GLY B O 1
ATOM 15655 N N . LEU B 1 881 ? 27.018 -46.089 -33.765 1 96.92 881 LEU B N 1
ATOM 15656 C CA . LEU B 1 881 ? 25.956 -45.176 -33.354 1 96.92 881 LEU B CA 1
ATOM 15657 C C . LEU B 1 881 ? 25.181 -44.665 -34.563 1 96.92 881 LEU B C 1
ATOM 15659 O O . LEU B 1 881 ? 25.712 -44.627 -35.676 1 96.92 881 LEU B O 1
ATOM 15663 N N . TYR B 1 882 ? 23.932 -44.314 -34.293 1 97.26 882 TYR B N 1
ATOM 15664 C CA . TYR B 1 882 ? 23.136 -43.73 -35.367 1 97.26 882 TYR B CA 1
ATOM 15665 C C . TYR B 1 882 ? 23.72 -42.396 -35.816 1 97.26 882 TYR B C 1
ATOM 15667 O O . TYR B 1 882 ? 24.186 -41.606 -34.991 1 97.26 882 TYR B O 1
ATOM 15675 N N . ILE B 1 883 ? 23.667 -42.167 -37.1 1 96.46 883 ILE B N 1
ATOM 15676 C CA . ILE B 1 883 ? 24.095 -40.882 -37.643 1 96.46 883 ILE B CA 1
ATOM 15677 C C . ILE B 1 883 ? 22.897 -39.94 -37.745 1 96.46 883 ILE B C 1
ATOM 15679 O O . ILE B 1 883 ? 21.824 -40.338 -38.204 1 96.46 883 ILE B O 1
ATOM 15683 N N . THR B 1 884 ? 23.1 -38.756 -37.218 1 96.14 884 THR B N 1
ATOM 15684 C CA . THR B 1 884 ? 22.054 -37.741 -37.282 1 96.14 884 THR B CA 1
ATOM 15685 C C . THR B 1 884 ? 22.142 -36.954 -38.587 1 96.14 884 THR B C 1
ATOM 15687 O O . THR B 1 884 ? 23.239 -36.656 -39.064 1 96.14 884 THR B O 1
ATOM 15690 N N . ASP B 1 885 ? 21.036 -36.659 -39.21 1 94.29 885 ASP B N 1
ATOM 15691 C CA . ASP B 1 885 ? 20.986 -35.761 -40.36 1 94.29 885 ASP B CA 1
ATOM 15692 C C . ASP B 1 885 ? 21.125 -34.304 -39.925 1 94.29 885 ASP B C 1
ATOM 15694 O O . ASP B 1 885 ? 20.128 -33.644 -39.624 1 94.29 885 ASP B O 1
ATOM 15698 N N . THR B 1 886 ? 22.388 -33.753 -39.984 1 91.79 886 THR B N 1
ATOM 15699 C CA . THR B 1 886 ? 22.655 -32.398 -39.517 1 91.79 886 THR B CA 1
ATOM 15700 C C . THR B 1 886 ? 22.506 -31.394 -40.656 1 91.79 886 THR B C 1
ATOM 15702 O O . THR B 1 886 ? 22.89 -30.23 -40.52 1 91.79 886 THR B O 1
ATOM 15705 N N . SER B 1 887 ? 21.953 -32.048 -41.855 1 88.68 887 SER B N 1
ATOM 15706 C CA . SER B 1 887 ? 21.82 -31.178 -43.019 1 88.68 887 SER B CA 1
ATOM 15707 C C . SER B 1 887 ? 20.657 -30.206 -42.853 1 88.68 887 SER B C 1
ATOM 15709 O O . SER B 1 887 ? 20.708 -29.079 -43.35 1 88.68 887 SER B O 1
ATOM 15711 N N . GLU B 1 888 ? 19.664 -30.559 -42.154 1 91.28 888 GLU B N 1
ATOM 15712 C CA . GLU B 1 888 ? 18.502 -29.719 -41.881 1 91.28 888 GLU B CA 1
ATOM 15713 C C . GLU B 1 888 ? 17.673 -30.28 -40.729 1 91.28 888 GLU B C 1
ATOM 15715 O O . GLU B 1 888 ? 17.742 -31.475 -40.432 1 91.28 888 GLU B O 1
ATOM 15720 N N . ARG B 1 889 ? 16.985 -29.392 -39.99 1 94.38 889 ARG B N 1
ATOM 15721 C CA . ARG B 1 889 ? 16.021 -29.83 -38.986 1 94.38 889 ARG B CA 1
ATOM 15722 C C . ARG B 1 889 ? 14.707 -30.252 -39.635 1 94.38 889 ARG B C 1
ATOM 15724 O O . ARG B 1 889 ? 14.28 -29.658 -40.627 1 94.38 889 ARG B O 1
ATOM 15731 N N . HIS B 1 890 ? 14.056 -31.261 -39.047 1 95.16 890 HIS B N 1
ATOM 15732 C CA . HIS B 1 890 ? 12.78 -31.755 -39.55 1 95.16 890 HIS B CA 1
ATOM 15733 C C . HIS B 1 890 ? 11.668 -31.554 -38.525 1 95.16 890 HIS B C 1
ATOM 15735 O O . HIS B 1 890 ? 11.923 -31.558 -37.318 1 95.16 890 HIS B O 1
ATOM 15741 N N . LYS B 1 891 ? 10.478 -31.321 -39.059 1 96.51 891 LYS B N 1
ATOM 15742 C CA . LYS B 1 891 ? 9.318 -31.222 -38.178 1 96.51 891 LYS B CA 1
ATOM 15743 C C . LYS B 1 891 ? 9.016 -32.562 -37.514 1 96.51 891 LYS B C 1
ATOM 15745 O O . LYS B 1 891 ? 8.863 -33.578 -38.196 1 96.51 891 LYS B O 1
ATOM 15750 N N . VAL B 1 892 ? 8.946 -32.615 -36.221 1 97.09 892 VAL B N 1
ATOM 15751 C CA . VAL B 1 892 ? 8.76 -33.886 -35.53 1 97.09 892 VAL B CA 1
ATOM 15752 C C . VAL B 1 892 ? 7.474 -33.845 -34.708 1 97.09 892 VAL B C 1
ATOM 15754 O O . VAL B 1 892 ? 7.036 -34.869 -34.178 1 97.09 892 VAL B O 1
ATOM 15757 N N . GLY B 1 893 ? 6.878 -32.708 -34.58 1 96.47 893 GLY B N 1
ATOM 15758 C CA . GLY B 1 893 ? 5.65 -32.596 -33.809 1 96.47 893 GLY B CA 1
ATOM 15759 C C . GLY B 1 893 ? 5.072 -31.194 -33.808 1 96.47 893 GLY B C 1
ATOM 15760 O O . GLY B 1 893 ? 5.631 -30.285 -34.426 1 96.47 893 GLY B O 1
ATOM 15761 N N . ASN B 1 894 ? 3.95 -30.963 -33.179 1 96.59 894 ASN B N 1
ATOM 15762 C CA . ASN B 1 894 ? 3.266 -29.685 -33.018 1 96.59 894 ASN B CA 1
ATOM 15763 C C . ASN B 1 894 ? 2.698 -29.526 -31.61 1 96.59 894 ASN B C 1
ATOM 15765 O O . ASN B 1 894 ? 2.137 -30.47 -31.052 1 96.59 894 ASN B O 1
ATOM 15769 N N . ALA B 1 895 ? 2.879 -28.328 -31.047 1 94.33 895 ALA B N 1
ATOM 15770 C CA . ALA B 1 895 ? 2.542 -28.076 -29.648 1 94.33 895 ALA B CA 1
ATOM 15771 C C . ALA B 1 895 ? 1.033 -27.956 -29.46 1 94.33 895 ALA B C 1
ATOM 15773 O O . ALA B 1 895 ? 0.526 -28.104 -28.346 1 94.33 895 ALA B O 1
ATOM 15774 N N . MET B 1 896 ? 0.226 -27.67 -30.464 1 93.39 896 MET B N 1
ATOM 15775 C CA . MET B 1 896 ? -1.206 -27.412 -30.342 1 93.39 896 MET B CA 1
ATOM 15776 C C . MET B 1 896 ? -1.984 -28.716 -30.2 1 93.39 896 MET B C 1
ATOM 15778 O O . MET B 1 896 ? -1.775 -29.655 -30.97 1 93.39 896 MET B O 1
ATOM 15782 N N . PRO B 1 897 ? -2.87 -28.796 -29.215 1 92.9 897 PRO B N 1
ATOM 15783 C CA . PRO B 1 897 ? -3.693 -30.002 -29.094 1 92.9 897 PRO B CA 1
ATOM 15784 C C . PRO B 1 897 ? -4.69 -30.153 -30.24 1 92.9 897 PRO B C 1
ATOM 15786 O O . PRO B 1 897 ? -5.136 -29.154 -30.811 1 92.9 897 PRO B O 1
ATOM 15789 N N . ASP B 1 898 ? -5.098 -31.387 -30.513 1 94.39 898 ASP B N 1
ATOM 15790 C CA . ASP B 1 898 ? -6.097 -31.666 -31.54 1 94.39 898 ASP B CA 1
ATOM 15791 C C . ASP B 1 898 ? -7.511 -31.528 -30.982 1 94.39 898 ASP B C 1
ATOM 15793 O O . ASP B 1 898 ? -8.439 -31.169 -31.71 1 94.39 898 ASP B O 1
ATOM 15797 N N . ALA B 1 899 ? -7.602 -31.886 -29.764 1 95.2 899 ALA B N 1
ATOM 15798 C CA . ALA B 1 899 ? -8.904 -31.796 -29.108 1 95.2 899 ALA B CA 1
ATOM 15799 C C . ALA B 1 899 ? -8.751 -31.708 -27.593 1 95.2 899 ALA B C 1
ATOM 15801 O O . ALA B 1 899 ? -7.814 -32.273 -27.023 1 95.2 899 ALA B O 1
ATOM 15802 N N . VAL B 1 900 ? -9.576 -31.026 -26.956 1 94.64 900 VAL B N 1
ATOM 15803 C CA . VAL B 1 900 ? -9.624 -30.93 -25.5 1 94.64 900 VAL B CA 1
ATOM 15804 C C . VAL B 1 900 ? -11.066 -31.077 -25.019 1 94.64 900 VAL B C 1
ATOM 15806 O O . VAL B 1 900 ? -12.007 -30.866 -25.787 1 94.64 900 VAL B O 1
ATOM 15809 N N . GLY B 1 901 ? -11.252 -31.476 -23.817 1 94.7 901 GLY B N 1
ATOM 15810 C CA . GLY B 1 901 ? -12.587 -31.606 -23.254 1 94.7 901 GLY B CA 1
ATOM 15811 C C . GLY B 1 901 ? -12.597 -32.279 -21.894 1 94.7 901 GLY B C 1
ATOM 15812 O O . GLY B 1 901 ? -11.574 -32.318 -21.207 1 94.7 901 GLY B O 1
ATOM 15813 N N . GLY B 1 902 ? -13.761 -32.645 -21.526 1 95.14 902 GLY B N 1
ATOM 15814 C CA . GLY B 1 902 ? -13.935 -33.325 -20.252 1 95.14 902 GLY B CA 1
ATOM 15815 C C . GLY B 1 902 ? -15.258 -34.058 -20.143 1 95.14 902 GLY B C 1
ATOM 15816 O O . GLY B 1 902 ? -16.134 -33.9 -20.996 1 95.14 902 GLY B O 1
ATOM 15817 N N . PHE B 1 903 ? -15.35 -34.94 -19.267 1 95.17 903 PHE B N 1
ATOM 15818 C CA . PHE B 1 903 ? -16.606 -35.603 -18.937 1 95.17 903 PHE B CA 1
ATOM 15819 C C . PHE B 1 903 ? -16.747 -35.778 -17.43 1 95.17 903 PHE B C 1
ATOM 15821 O O . PHE B 1 903 ? -15.749 -35.812 -16.708 1 95.17 903 PHE B O 1
ATOM 15828 N N . ALA B 1 904 ? -17.88 -35.782 -16.943 1 93.83 904 ALA B N 1
ATOM 15829 C CA . ALA B 1 904 ? -18.168 -35.871 -15.514 1 93.83 904 ALA B CA 1
ATOM 15830 C C . ALA B 1 904 ? -19.429 -36.691 -15.259 1 93.83 904 ALA B C 1
ATOM 15832 O O . ALA B 1 904 ? -20.29 -36.805 -16.134 1 93.83 904 ALA B O 1
ATOM 15833 N N . ALA B 1 905 ? -19.504 -37.272 -14.126 1 94.51 905 ALA B N 1
ATOM 15834 C CA . ALA B 1 905 ? -20.656 -38.049 -13.678 1 94.51 905 ALA B CA 1
ATOM 15835 C C . ALA B 1 905 ? -21.005 -37.725 -12.228 1 94.51 905 ALA B C 1
ATOM 15837 O O . ALA B 1 905 ? -20.115 -37.54 -11.395 1 94.51 905 ALA B O 1
ATOM 15838 N N . SER B 1 906 ? -22.213 -37.538 -11.991 1 93.86 906 SER B N 1
ATOM 15839 C CA . SER B 1 906 ? -22.75 -37.376 -10.644 1 93.86 906 SER B CA 1
ATOM 15840 C C . SER B 1 906 ? -23.831 -38.411 -10.351 1 93.86 906 SER B C 1
ATOM 15842 O O . SER B 1 906 ? -24.856 -38.456 -11.034 1 93.86 906 SER B O 1
ATOM 15844 N N . VAL B 1 907 ? -23.619 -39.251 -9.356 1 95.65 907 VAL B N 1
ATOM 15845 C CA . VAL B 1 907 ? -24.563 -40.29 -8.959 1 95.65 907 VAL B CA 1
ATOM 15846 C C . VAL B 1 907 ? -25.068 -40.016 -7.544 1 95.65 907 VAL B C 1
ATOM 15848 O O . VAL B 1 907 ? -24.28 -39.97 -6.596 1 95.65 907 VAL B O 1
ATOM 15851 N N . SER B 1 908 ? -26.269 -39.743 -7.494 1 93.38 908 SER B N 1
ATOM 15852 C CA . SER B 1 908 ? -26.876 -39.504 -6.189 1 93.38 908 SER B CA 1
ATOM 15853 C C . SER B 1 908 ? -27.787 -40.658 -5.784 1 93.38 908 SER B C 1
ATOM 15855 O O . SER B 1 908 ? -28.593 -41.132 -6.587 1 93.38 908 SER B O 1
ATOM 15857 N N . TYR B 1 909 ? -27.681 -41.262 -4.677 1 94.54 909 TYR B N 1
ATOM 15858 C CA . TYR B 1 909 ? -28.559 -42.242 -4.048 1 94.54 909 TYR B CA 1
ATOM 15859 C C . TYR B 1 909 ? -29.013 -41.764 -2.674 1 94.54 909 TYR B C 1
ATOM 15861 O O . TYR B 1 909 ? -28.224 -41.738 -1.726 1 94.54 909 TYR B O 1
ATOM 15869 N N . LYS B 1 910 ? -30.178 -41.37 -2.487 1 90.57 910 LYS B N 1
ATOM 15870 C CA . LYS B 1 910 ? -30.724 -40.773 -1.271 1 90.57 910 LYS B CA 1
ATOM 15871 C C . LYS B 1 910 ? -29.879 -39.588 -0.813 1 90.57 910 LYS B C 1
ATOM 15873 O O . LYS B 1 910 ? -29.673 -38.637 -1.569 1 90.57 910 LYS B O 1
ATOM 15878 N N . ASN B 1 911 ? -29.191 -39.788 0.346 1 90.81 911 ASN B N 1
ATOM 15879 C CA . ASN B 1 911 ? -28.436 -38.663 0.888 1 90.81 911 ASN B CA 1
ATOM 15880 C C . ASN B 1 911 ? -26.965 -38.73 0.487 1 90.81 911 ASN B C 1
ATOM 15882 O O . ASN B 1 911 ? -26.174 -37.864 0.864 1 90.81 911 ASN B O 1
ATOM 15886 N N . PHE B 1 912 ? -26.605 -39.735 -0.366 1 95.12 912 PHE B N 1
ATOM 15887 C CA . PHE B 1 912 ? -25.23 -39.88 -0.829 1 95.12 912 PHE B CA 1
ATOM 15888 C C . PHE B 1 912 ? -25.082 -39.361 -2.254 1 95.12 912 PHE B C 1
ATOM 15890 O O . PHE B 1 912 ? -25.966 -39.561 -3.089 1 95.12 912 PHE B O 1
ATOM 15897 N N . THR B 1 913 ? -24.052 -38.653 -2.498 1 94.32 913 THR B N 1
ATOM 15898 C CA . THR B 1 913 ? -23.745 -38.21 -3.853 1 94.32 913 THR B CA 1
ATOM 15899 C C . THR B 1 913 ? -22.281 -38.476 -4.191 1 94.32 913 THR B C 1
ATOM 15901 O O . THR B 1 913 ? -21.384 -38.076 -3.446 1 94.32 913 THR B O 1
ATOM 15904 N N . LEU B 1 914 ? -22.008 -39.205 -5.225 1 95.96 914 LEU B N 1
ATOM 15905 C CA . LEU B 1 914 ? -20.672 -39.443 -5.762 1 95.96 914 LEU B CA 1
ATOM 15906 C C . LEU B 1 914 ? -20.44 -38.619 -7.024 1 95.96 914 LEU B C 1
ATOM 15908 O O . LEU B 1 914 ? -21.168 -38.764 -8.008 1 95.96 914 LEU B O 1
ATOM 15912 N N . ASP B 1 915 ? -19.502 -37.76 -6.953 1 94.18 915 ASP B N 1
ATOM 15913 C CA . ASP B 1 915 ? -19.149 -36.926 -8.098 1 94.18 915 ASP B CA 1
ATOM 15914 C C . ASP B 1 915 ? -17.765 -37.284 -8.633 1 94.18 915 ASP B C 1
ATOM 15916 O O . ASP B 1 915 ? -16.815 -37.436 -7.862 1 94.18 915 ASP B O 1
ATOM 15920 N N . MET B 1 916 ? -17.654 -37.427 -9.907 1 94.4 916 MET B N 1
ATOM 15921 C CA . MET B 1 916 ? -16.387 -37.689 -10.583 1 94.4 916 MET B CA 1
ATOM 15922 C C . MET B 1 916 ? -16.218 -36.778 -11.795 1 94.4 916 MET B C 1
ATOM 15924 O O . MET B 1 916 ? -17.161 -36.577 -12.562 1 94.4 916 MET B O 1
ATOM 15928 N N . SER B 1 917 ? -15.064 -36.217 -11.946 1 93.15 917 SER B N 1
ATOM 15929 C CA . SER B 1 917 ? -14.776 -35.345 -13.08 1 93.15 917 SER B CA 1
ATOM 15930 C C . SER B 1 917 ? -13.461 -35.729 -13.751 1 93.15 917 SER B C 1
ATOM 15932 O O . SER B 1 917 ? -12.473 -36.016 -13.073 1 93.15 917 SER B O 1
ATOM 15934 N N . PHE B 1 918 ? -13.498 -35.783 -15.078 1 94.73 918 PHE B N 1
ATOM 15935 C CA . PHE B 1 918 ? -12.338 -36.115 -15.896 1 94.73 918 PHE B CA 1
ATOM 15936 C C . PHE B 1 918 ? -12.093 -35.042 -16.949 1 94.73 918 PHE B C 1
ATOM 15938 O O . PHE B 1 918 ? -13.036 -34.413 -17.434 1 94.73 918 PHE B O 1
ATOM 15945 N N . ASP B 1 919 ? -10.916 -34.771 -17.239 1 93.34 919 ASP B N 1
ATOM 15946 C CA . ASP B 1 919 ? -10.548 -33.928 -18.372 1 93.34 919 ASP B CA 1
ATOM 15947 C C . ASP B 1 919 ? -9.545 -34.636 -19.28 1 93.34 919 ASP B C 1
ATOM 15949 O O . ASP B 1 919 ? -8.884 -35.588 -18.861 1 93.34 919 ASP B O 1
ATOM 15953 N N . TYR B 1 920 ? -9.527 -34.278 -20.49 1 94.34 920 TYR B N 1
ATOM 15954 C CA . TYR B 1 920 ? -8.598 -34.946 -21.395 1 94.34 920 TYR B CA 1
ATOM 15955 C C . TYR B 1 920 ? -8.02 -33.962 -22.405 1 94.34 920 TYR B C 1
ATOM 15957 O O . TYR B 1 920 ? -8.596 -32.899 -22.646 1 94.34 920 TYR B O 1
ATOM 15965 N N . ARG B 1 921 ? -6.936 -34.135 -22.87 1 94.55 921 ARG B N 1
ATOM 15966 C CA . ARG B 1 921 ? -6.206 -33.497 -23.96 1 94.55 921 ARG B CA 1
ATOM 15967 C C . ARG B 1 921 ? -5.719 -34.529 -24.971 1 94.55 921 ARG B C 1
ATOM 15969 O O . ARG B 1 921 ? -5.03 -35.485 -24.608 1 94.55 921 ARG B O 1
ATOM 15976 N N . ILE B 1 922 ? -6.15 -34.375 -26.224 1 95.5 922 ILE B N 1
ATOM 15977 C CA . ILE B 1 922 ? -5.747 -35.297 -27.281 1 95.5 922 ILE B CA 1
ATOM 15978 C C . ILE B 1 922 ? -4.828 -34.58 -28.268 1 95.5 922 ILE B C 1
ATOM 15980 O O . ILE B 1 922 ? -5.193 -33.541 -28.823 1 95.5 922 ILE B O 1
ATOM 15984 N N . GLY B 1 923 ? -3.739 -35.222 -28.368 1 93.73 923 GLY B N 1
ATOM 15985 C CA . GLY B 1 923 ? -2.777 -34.664 -29.305 1 93.73 923 GLY B CA 1
ATOM 15986 C C . GLY B 1 923 ? -1.928 -33.56 -28.703 1 93.73 923 GLY B C 1
ATOM 15987 O O . GLY B 1 923 ? -2.043 -33.262 -27.512 1 93.73 923 GLY B O 1
ATOM 15988 N N . GLY B 1 924 ? -1.072 -32.999 -29.564 1 93.64 924 GLY B N 1
ATOM 15989 C CA . GLY B 1 924 ? -0.098 -32.009 -29.132 1 93.64 924 GLY B CA 1
ATOM 15990 C C . GLY B 1 924 ? 1.174 -32.626 -28.579 1 93.64 924 GLY B C 1
ATOM 15991 O O . GLY B 1 924 ? 1.135 -33.694 -27.965 1 93.64 924 GLY B O 1
ATOM 15992 N N . ASP B 1 925 ? 2.207 -31.947 -28.801 1 96.4 925 ASP B N 1
ATOM 15993 C CA . ASP B 1 925 ? 3.509 -32.431 -28.352 1 96.4 925 ASP B CA 1
ATOM 15994 C C . ASP B 1 925 ? 4.174 -31.427 -27.413 1 96.4 925 ASP B C 1
ATOM 15996 O O . ASP B 1 925 ? 3.811 -30.249 -27.397 1 96.4 925 ASP B O 1
ATOM 16000 N N . VAL B 1 926 ? 4.981 -31.894 -26.583 1 95.38 926 VAL B N 1
ATOM 16001 C CA . VAL B 1 926 ? 5.792 -31.061 -25.701 1 95.38 926 VAL B CA 1
ATOM 16002 C C . VAL B 1 926 ? 7.244 -31.535 -25.733 1 95.38 926 VAL B C 1
ATOM 16004 O O . VAL B 1 926 ? 7.526 -32.664 -26.139 1 95.38 926 VAL B O 1
ATOM 16007 N N . ILE B 1 927 ? 8.086 -30.625 -25.426 1 95.52 927 ILE B N 1
ATOM 16008 C CA . ILE B 1 927 ? 9.47 -31.053 -25.254 1 95.52 927 ILE B CA 1
ATOM 16009 C C . ILE B 1 927 ? 9.693 -31.515 -23.816 1 95.52 927 ILE B C 1
ATOM 16011 O O . ILE B 1 927 ? 9.417 -30.774 -22.87 1 95.52 927 ILE B O 1
ATOM 16015 N N . ASN B 1 928 ? 10.067 -32.723 -23.634 1 94.4 928 ASN B N 1
ATOM 16016 C CA . ASN B 1 928 ? 10.46 -33.328 -22.366 1 94.4 928 ASN B CA 1
ATOM 16017 C C . ASN B 1 928 ? 11.977 -33.43 -22.241 1 94.4 928 ASN B C 1
ATOM 16019 O O . ASN B 1 928 ? 12.535 -34.528 -22.286 1 94.4 928 ASN B O 1
ATOM 16023 N N . GLN B 1 929 ? 12.585 -32.298 -21.983 1 92.74 929 GLN B N 1
ATOM 16024 C CA . GLN B 1 929 ? 14.039 -32.206 -21.916 1 92.74 929 GLN B CA 1
ATOM 16025 C C . GLN B 1 929 ? 14.594 -33.071 -20.787 1 92.74 929 GLN B C 1
ATOM 16027 O O . GLN B 1 929 ? 15.66 -33.674 -20.927 1 92.74 929 GLN B O 1
ATOM 16032 N N . PRO B 1 930 ? 13.907 -33.153 -19.649 1 92.86 930 PRO B N 1
ATOM 16033 C CA . PRO B 1 930 ? 14.404 -34.039 -18.594 1 92.86 930 PRO B CA 1
ATOM 16034 C C . PRO B 1 930 ? 14.507 -35.494 -19.045 1 92.86 930 PRO B C 1
ATOM 16036 O O . PRO B 1 930 ? 15.456 -36.192 -18.68 1 92.86 930 PRO B O 1
ATOM 16039 N N . TRP B 1 931 ? 13.529 -35.955 -19.778 1 95.05 931 TRP B N 1
ATOM 16040 C CA . TRP B 1 931 ? 13.598 -37.326 -20.271 1 95.05 931 TRP B CA 1
ATOM 16041 C C . TRP B 1 931 ? 14.849 -37.538 -21.118 1 95.05 931 TRP B C 1
ATOM 16043 O O . TRP B 1 931 ? 15.529 -38.559 -20.988 1 95.05 931 TRP B O 1
ATOM 16053 N N . GLN B 1 932 ? 15.163 -36.565 -22.01 1 95.94 932 GLN B N 1
ATOM 16054 C CA . GLN B 1 932 ? 16.36 -36.597 -22.843 1 95.94 932 GLN B CA 1
ATOM 16055 C C . GLN B 1 932 ? 17.617 -36.771 -21.994 1 95.94 932 GLN B C 1
ATOM 16057 O O . GLN B 1 932 ? 18.442 -37.644 -22.27 1 95.94 932 GLN B O 1
ATOM 16062 N N . TYR B 1 933 ? 17.688 -36.046 -20.976 1 95.02 933 TYR B N 1
ATOM 16063 C CA . TYR B 1 933 ? 18.889 -36.062 -20.147 1 95.02 933 TYR B CA 1
ATOM 16064 C C . TYR B 1 933 ? 18.915 -37.294 -19.25 1 95.02 933 TYR B C 1
ATOM 16066 O O . TYR B 1 933 ? 19.984 -37.834 -18.957 1 95.02 933 TYR B O 1
ATOM 16074 N N . TYR B 1 934 ? 17.809 -37.76 -18.803 1 95.25 934 TYR B N 1
ATOM 16075 C CA . TYR B 1 934 ? 17.76 -38.948 -17.958 1 95.25 934 TYR B CA 1
ATOM 16076 C C . TYR B 1 934 ? 18.093 -40.201 -18.759 1 95.25 934 TYR B C 1
ATOM 16078 O O . TYR B 1 934 ? 18.668 -41.152 -18.226 1 95.25 934 TYR B O 1
ATOM 16086 N N . MET B 1 935 ? 17.716 -40.196 -20.02 1 96.04 935 MET B N 1
ATOM 16087 C CA . MET B 1 935 ? 18.18 -41.265 -20.9 1 96.04 935 MET B CA 1
ATOM 16088 C C . MET B 1 935 ? 19.702 -41.277 -20.985 1 96.04 935 MET B C 1
ATOM 16090 O O . MET B 1 935 ? 20.323 -42.34 -20.927 1 96.04 935 MET B O 1
ATOM 16094 N N . ASP B 1 936 ? 20.209 -40.121 -21.064 1 95.79 936 ASP B N 1
ATOM 16095 C CA . ASP B 1 936 ? 21.659 -39.973 -21.133 1 95.79 936 ASP B CA 1
ATOM 16096 C C . ASP B 1 936 ? 22.322 -40.465 -19.848 1 95.79 936 ASP B C 1
ATOM 16098 O O . ASP B 1 936 ? 23.303 -41.211 -19.895 1 95.79 936 ASP B O 1
ATOM 16102 N N . THR B 1 937 ? 21.755 -40.141 -18.705 1 94.04 937 THR B N 1
ATOM 16103 C CA . THR B 1 937 ? 22.403 -40.424 -17.43 1 94.04 937 THR B CA 1
ATOM 16104 C C . THR B 1 937 ? 22.113 -41.854 -16.982 1 94.04 937 THR B C 1
ATOM 16106 O O . THR B 1 937 ? 22.785 -42.379 -16.091 1 94.04 937 THR B O 1
ATOM 16109 N N . GLY B 1 938 ? 21.141 -42.478 -17.558 1 94.37 938 GLY B N 1
ATOM 16110 C CA . GLY B 1 938 ? 20.835 -43.869 -17.264 1 94.37 938 GLY B CA 1
ATOM 16111 C C . GLY B 1 938 ? 20.112 -44.054 -15.943 1 94.37 938 GLY B C 1
ATOM 16112 O O . GLY B 1 938 ? 20.106 -45.151 -15.381 1 94.37 938 GLY B O 1
ATOM 16113 N N . ILE B 1 939 ? 19.469 -43.015 -15.451 1 92.5 939 ILE B N 1
ATOM 16114 C CA . ILE B 1 939 ? 18.909 -43 -14.104 1 92.5 939 ILE B CA 1
ATOM 16115 C C . ILE B 1 939 ? 17.485 -43.552 -14.131 1 92.5 939 ILE B C 1
ATOM 16117 O O . ILE B 1 939 ? 16.987 -44.049 -13.118 1 92.5 939 ILE B O 1
ATOM 16121 N N . ILE B 1 940 ? 16.838 -43.538 -15.259 1 94.08 940 ILE B N 1
ATOM 16122 C CA . ILE B 1 940 ? 15.429 -43.913 -15.291 1 94.08 940 ILE B CA 1
ATOM 16123 C C . ILE B 1 940 ? 15.283 -45.329 -15.844 1 94.08 940 ILE B C 1
ATOM 16125 O O . ILE B 1 940 ? 16.201 -45.85 -16.483 1 94.08 940 ILE B O 1
ATOM 16129 N N . LYS B 1 941 ? 14.178 -45.903 -15.711 1 92.05 941 LYS B N 1
ATOM 16130 C CA . LYS B 1 941 ? 13.917 -47.278 -16.126 1 92.05 941 LYS B CA 1
ATOM 16131 C C . LYS B 1 941 ? 14.01 -47.423 -17.642 1 92.05 941 LYS B C 1
ATOM 16133 O O . LYS B 1 941 ? 14.49 -48.441 -18.146 1 92.05 941 LYS B O 1
ATOM 16138 N N . ASP B 1 942 ? 13.662 -46.356 -18.295 1 91.23 942 ASP B N 1
ATOM 16139 C CA . ASP B 1 942 ? 13.676 -46.378 -19.754 1 91.23 942 ASP B CA 1
ATOM 16140 C C . ASP B 1 942 ? 15.103 -46.481 -20.289 1 91.23 942 ASP B C 1
ATOM 16142 O O . ASP B 1 942 ? 15.312 -46.845 -21.448 1 91.23 942 ASP B O 1
ATOM 16146 N N . ALA B 1 943 ? 16.085 -46.253 -19.494 1 94.03 943 ALA B N 1
ATOM 16147 C CA . ALA B 1 943 ? 17.463 -46.122 -19.959 1 94.03 943 ALA B CA 1
ATOM 16148 C C . ALA B 1 943 ? 18.268 -47.382 -19.653 1 94.03 943 ALA B C 1
ATOM 16150 O O . ALA B 1 943 ? 19.464 -47.448 -19.945 1 94.03 943 ALA B O 1
ATOM 16151 N N . VAL B 1 944 ? 17.791 -48.392 -19.015 1 91.77 944 VAL B N 1
ATOM 16152 C CA . VAL B 1 944 ? 18.541 -49.559 -18.561 1 91.77 944 VAL B CA 1
ATOM 16153 C C . VAL B 1 944 ? 19.126 -50.297 -19.763 1 91.77 944 VAL B C 1
ATOM 16155 O O . VAL B 1 944 ? 20.336 -50.525 -19.83 1 91.77 944 VAL B O 1
ATOM 16158 N N . GLY B 1 945 ? 17.823 -50.195 -20.708 1 91.75 945 GLY B N 1
ATOM 16159 C CA . GLY B 1 945 ? 18.322 -50.93 -21.86 1 91.75 945 GLY B CA 1
ATOM 16160 C C . GLY B 1 945 ? 19.164 -52.133 -21.481 1 91.75 945 GLY B C 1
ATOM 16161 O O . GLY B 1 945 ? 18.895 -52.794 -20.475 1 91.75 945 GLY B O 1
ATOM 16162 N N . ALA B 1 946 ? 20.727 -52.829 -22.415 1 94.64 946 ALA B N 1
ATOM 16163 C CA . ALA B 1 946 ? 21.63 -53.955 -22.191 1 94.64 946 ALA B CA 1
ATOM 16164 C C . ALA B 1 946 ? 22.927 -53.495 -21.532 1 94.64 946 ALA B C 1
ATOM 16166 O O . ALA B 1 946 ? 23.837 -53.011 -22.209 1 94.64 946 ALA B O 1
ATOM 16167 N N . ARG B 1 947 ? 23.105 -53.791 -20.317 1 94.03 947 ARG B N 1
ATOM 16168 C CA . ARG B 1 947 ? 24.248 -53.279 -19.567 1 94.03 947 ARG B CA 1
ATOM 16169 C C . ARG B 1 947 ? 25.196 -54.407 -19.175 1 94.03 947 ARG B C 1
ATOM 16171 O O . ARG B 1 947 ? 26.336 -54.157 -18.779 1 94.03 947 ARG B O 1
ATOM 16178 N N . ASP B 1 948 ? 24.777 -55.656 -19.161 1 93.78 948 ASP B N 1
ATOM 16179 C CA . ASP B 1 948 ? 25.54 -56.876 -18.919 1 93.78 948 ASP B CA 1
ATOM 16180 C C . ASP B 1 948 ? 24.883 -58.078 -19.593 1 93.78 948 ASP B C 1
ATOM 16182 O O . ASP B 1 948 ? 23.859 -57.937 -20.265 1 93.78 948 ASP B O 1
ATOM 16186 N N . TYR B 1 949 ? 25.557 -59.204 -19.496 1 93.75 949 TYR B N 1
ATOM 16187 C CA . TYR B 1 949 ? 25.036 -60.389 -20.169 1 93.75 949 TYR B CA 1
ATOM 16188 C C . TYR B 1 949 ? 23.63 -60.718 -19.683 1 93.75 949 TYR B C 1
ATOM 16190 O O . TYR B 1 949 ? 22.777 -61.137 -20.469 1 93.75 949 TYR B O 1
ATOM 16198 N N . GLN B 1 950 ? 23.286 -60.473 -18.403 1 90.2 950 GLN B N 1
ATOM 16199 C CA . GLN B 1 950 ? 21.985 -60.755 -17.804 1 90.2 950 GLN B CA 1
ATOM 16200 C C . GLN B 1 950 ? 20.908 -59.836 -18.372 1 90.2 950 GLN B C 1
ATOM 16202 O O . GLN B 1 950 ? 19.742 -60.225 -18.473 1 90.2 950 GLN B O 1
ATOM 16207 N N . SER B 1 951 ? 21.252 -58.573 -18.706 1 92.23 951 SER B N 1
ATOM 16208 C CA . SER B 1 951 ? 20.3 -57.621 -19.27 1 92.23 951 SER B CA 1
ATOM 16209 C C . SER B 1 951 ? 20.342 -57.634 -20.795 1 92.23 951 SER B C 1
ATOM 16211 O O . SER B 1 951 ? 19.843 -56.712 -21.443 1 92.23 951 SER B O 1
ATOM 16213 N N . GLY B 1 952 ? 21.114 -58.654 -21.376 1 92.81 952 GLY B N 1
ATOM 16214 C CA . GLY B 1 952 ? 21.067 -58.854 -22.816 1 92.81 952 GLY B CA 1
ATOM 16215 C C . GLY B 1 952 ? 22.341 -58.427 -23.52 1 92.81 952 GLY B C 1
ATOM 16216 O O . GLY B 1 952 ? 22.359 -58.276 -24.743 1 92.81 952 GLY B O 1
ATOM 16217 N N . GLY B 1 953 ? 23.44 -58.27 -22.877 1 95.68 953 GLY B N 1
ATOM 16218 C CA . GLY B 1 953 ? 24.702 -57.863 -23.475 1 95.68 953 GLY B CA 1
ATOM 16219 C C . GLY B 1 953 ? 25.423 -58.998 -24.178 1 95.68 953 GLY B C 1
ATOM 16220 O O . GLY B 1 953 ? 25.175 -60.171 -23.89 1 95.68 953 GLY B O 1
ATOM 16221 N N . ILE B 1 954 ? 26.335 -58.59 -25.117 1 95.88 954 ILE B N 1
ATOM 16222 C CA . ILE B 1 954 ? 27.158 -59.513 -25.891 1 95.88 954 ILE B CA 1
ATOM 16223 C C . ILE B 1 954 ? 28.579 -59.529 -25.333 1 95.88 954 ILE B C 1
ATOM 16225 O O . ILE B 1 954 ? 29.115 -58.485 -24.951 1 95.88 954 ILE B O 1
ATOM 16229 N N . PHE B 1 955 ? 29.175 -60.826 -25.281 1 96.24 955 PHE B N 1
ATOM 16230 C CA . PHE B 1 955 ? 30.566 -60.942 -24.858 1 96.24 955 PHE B CA 1
ATOM 16231 C C . PHE B 1 955 ? 31.51 -60.529 -25.981 1 96.24 955 PHE B C 1
ATOM 16233 O O . PHE B 1 955 ? 31.28 -60.861 -27.146 1 96.24 955 PHE B O 1
ATOM 16240 N N . TYR B 1 956 ? 32.455 -59.759 -25.633 1 95.99 956 TYR B N 1
ATOM 16241 C CA . TYR B 1 956 ? 33.453 -59.359 -26.619 1 95.99 956 TYR B CA 1
ATOM 16242 C C . TYR B 1 956 ? 34.765 -58.977 -25.943 1 95.99 956 TYR B C 1
ATOM 16244 O O . TYR B 1 956 ? 34.818 -58.819 -24.722 1 95.99 956 TYR B O 1
ATOM 16252 N N . TYR B 1 957 ? 35.808 -58.97 -26.576 1 93.38 957 TYR B N 1
ATOM 16253 C CA . TYR B 1 957 ? 37.057 -58.355 -26.14 1 93.38 957 TYR B CA 1
ATOM 16254 C C . TYR B 1 957 ? 37.672 -57.521 -27.257 1 93.38 957 TYR B C 1
ATOM 16256 O O . TYR B 1 957 ? 37.299 -57.661 -28.423 1 93.38 957 TYR B O 1
ATOM 16264 N N . SER B 1 958 ? 38.409 -56.513 -26.926 1 92.51 958 SER B N 1
ATOM 16265 C CA . SER B 1 958 ? 39.156 -55.688 -27.869 1 92.51 958 SER B CA 1
ATOM 16266 C C . SER B 1 958 ? 40.644 -56.023 -27.839 1 92.51 958 SER B C 1
ATOM 16268 O O . SER B 1 958 ? 41.241 -56.123 -26.765 1 92.51 958 SER B O 1
ATOM 16270 N N . THR B 1 959 ? 41.203 -56.108 -28.976 1 91.46 959 THR B N 1
ATOM 16271 C CA . THR B 1 959 ? 42.625 -56.428 -29.034 1 91.46 959 THR B CA 1
ATOM 16272 C C . THR B 1 959 ? 43.469 -55.209 -28.672 1 91.46 959 THR B C 1
ATOM 16274 O O . THR B 1 959 ? 44.667 -55.333 -28.411 1 91.46 959 THR B O 1
ATOM 16277 N N . THR B 1 960 ? 42.892 -54.053 -28.552 1 89.09 960 THR B N 1
ATOM 16278 C CA . THR B 1 960 ? 43.581 -52.83 -28.153 1 89.09 960 THR B CA 1
ATOM 16279 C C . THR B 1 960 ? 43.081 -52.345 -26.796 1 89.09 960 THR B C 1
ATOM 16281 O O . THR B 1 960 ? 43.446 -51.257 -26.347 1 89.09 960 THR B O 1
ATOM 16284 N N . GLU B 1 961 ? 42.268 -53.053 -26.227 1 84.74 961 GLU B N 1
ATOM 16285 C CA . GLU B 1 961 ? 41.673 -52.736 -24.932 1 84.74 961 GLU B CA 1
ATOM 16286 C C . GLU B 1 961 ? 40.839 -51.46 -25.005 1 84.74 961 GLU B C 1
ATOM 16288 O O . GLU B 1 961 ? 40.675 -50.761 -24.003 1 84.74 961 GLU B O 1
ATOM 16293 N N . SER B 1 962 ? 40.403 -51.11 -26.197 1 86.18 962 SER B N 1
ATOM 16294 C CA . SER B 1 962 ? 39.574 -49.927 -26.402 1 86.18 962 SER B CA 1
ATOM 16295 C C . SER B 1 962 ? 38.278 -50.279 -27.124 1 86.18 962 SER B C 1
ATOM 16297 O O . SER B 1 962 ? 38.304 -50.865 -28.209 1 86.18 962 SER B O 1
ATOM 16299 N N . VAL B 1 963 ? 37.252 -49.882 -26.45 1 87.55 963 VAL B N 1
ATOM 16300 C CA . VAL B 1 963 ? 35.942 -50.134 -27.042 1 87.55 963 VAL B CA 1
ATOM 16301 C C . VAL B 1 963 ? 35.711 -49.18 -28.212 1 87.55 963 VAL B C 1
ATOM 16303 O O . VAL B 1 963 ? 34.876 -49.444 -29.08 1 87.55 963 VAL B O 1
ATOM 16306 N N . ASP B 1 964 ? 36.407 -48.099 -28.318 1 87.88 964 ASP B N 1
ATOM 16307 C CA . ASP B 1 964 ? 36.245 -47.096 -29.366 1 87.88 964 ASP B CA 1
ATOM 16308 C C . ASP B 1 964 ? 36.85 -47.575 -30.684 1 87.88 964 ASP B C 1
ATOM 16310 O O . ASP B 1 964 ? 36.465 -47.106 -31.757 1 87.88 964 ASP B O 1
ATOM 16314 N N . ASP B 1 965 ? 37.84 -48.476 -30.475 1 88.98 965 ASP B N 1
ATOM 16315 C CA . ASP B 1 965 ? 38.432 -49.067 -31.671 1 88.98 965 ASP B CA 1
ATOM 16316 C C . ASP B 1 965 ? 37.599 -50.246 -32.171 1 88.98 965 ASP B C 1
ATOM 16318 O O . ASP B 1 965 ? 37.932 -51.403 -31.911 1 88.98 965 ASP B O 1
ATOM 16322 N N . LYS B 1 966 ? 36.674 -50.018 -32.934 1 93.49 966 LYS B N 1
ATOM 16323 C CA . LYS B 1 966 ? 35.649 -50.982 -33.322 1 93.49 966 LYS B CA 1
ATOM 16324 C C . LYS B 1 966 ? 36.245 -52.114 -34.154 1 93.49 966 LYS B C 1
ATOM 16326 O O . LYS B 1 966 ? 35.765 -53.248 -34.103 1 93.49 966 LYS B O 1
ATOM 16331 N N . ALA B 1 967 ? 37.286 -51.921 -34.874 1 90.8 967 ALA B N 1
ATOM 16332 C CA . ALA B 1 967 ? 37.926 -52.905 -35.742 1 90.8 967 ALA B CA 1
ATOM 16333 C C . ALA B 1 967 ? 38.636 -53.98 -34.924 1 90.8 967 ALA B C 1
ATOM 16335 O O . ALA B 1 967 ? 38.889 -55.081 -35.419 1 90.8 967 ALA B O 1
ATOM 16336 N N . SER B 1 968 ? 38.979 -53.74 -33.613 1 92.07 968 SER B N 1
ATOM 16337 C CA . SER B 1 968 ? 39.748 -54.652 -32.773 1 92.07 968 SER B CA 1
ATOM 16338 C C . SER B 1 968 ? 38.835 -55.473 -31.868 1 92.07 968 SER B C 1
ATOM 16340 O O . SER B 1 968 ? 39.31 -56.215 -31.007 1 92.07 968 SER B O 1
ATOM 16342 N N . ILE B 1 969 ? 37.516 -55.262 -32.144 1 95.13 969 ILE B N 1
ATOM 16343 C CA . ILE B 1 969 ? 36.57 -55.938 -31.263 1 95.13 969 ILE B CA 1
ATOM 16344 C C . ILE B 1 969 ? 36.247 -57.323 -31.818 1 95.13 969 ILE B C 1
ATOM 16346 O O . ILE B 1 969 ? 35.924 -57.465 -33 1 95.13 969 ILE B O 1
ATOM 16350 N N . VAL B 1 970 ? 36.301 -58.329 -31.015 1 95.26 970 VAL B N 1
ATOM 16351 C CA . VAL B 1 970 ? 36.004 -59.711 -31.378 1 95.26 970 VAL B CA 1
ATOM 16352 C C . VAL B 1 970 ? 34.855 -60.235 -30.519 1 95.26 970 VAL B C 1
ATOM 16354 O O . VAL B 1 970 ? 34.929 -60.207 -29.289 1 95.26 970 VAL B O 1
ATOM 16357 N N . ARG B 1 971 ? 33.811 -60.638 -31.137 1 95.88 971 ARG B N 1
ATOM 16358 C CA . ARG B 1 971 ? 32.68 -61.22 -30.422 1 95.88 971 ARG B CA 1
ATOM 16359 C C . ARG B 1 971 ? 33.041 -62.584 -29.842 1 95.88 971 ARG B C 1
ATOM 16361 O O . ARG B 1 971 ? 33.742 -63.37 -30.482 1 95.88 971 ARG B O 1
ATOM 16368 N N . VAL B 1 972 ? 32.573 -62.837 -28.682 1 96.1 972 VAL B N 1
ATOM 16369 C CA . VAL B 1 972 ? 32.897 -64.079 -27.989 1 96.1 972 VAL B CA 1
ATOM 16370 C C . VAL B 1 972 ? 31.626 -64.898 -27.774 1 96.1 972 VAL B C 1
ATOM 16372 O O . VAL B 1 972 ? 30.608 -64.369 -27.321 1 96.1 972 VAL B O 1
ATOM 16375 N N . ASP B 1 973 ? 31.657 -66.224 -28.147 1 92.84 973 ASP B N 1
ATOM 16376 C CA . ASP B 1 973 ? 30.562 -67.137 -27.836 1 92.84 973 ASP B CA 1
ATOM 16377 C C . ASP B 1 973 ? 30.476 -67.399 -26.334 1 92.84 973 ASP B C 1
ATOM 16379 O O . ASP B 1 973 ? 31.491 -67.658 -25.684 1 92.84 973 ASP B O 1
ATOM 16383 N N . PRO B 1 974 ? 29.345 -67.215 -25.85 1 93.63 974 PRO B N 1
ATOM 16384 C CA . PRO B 1 974 ? 29.187 -67.419 -24.408 1 93.63 974 PRO B CA 1
ATOM 16385 C C . PRO B 1 974 ? 29.77 -68.747 -23.932 1 93.63 974 PRO B C 1
ATOM 16387 O O . PRO B 1 974 ? 30.2 -68.859 -22.781 1 93.63 974 PRO B O 1
ATOM 16390 N N . SER B 1 975 ? 29.878 -69.77 -24.874 1 92.95 975 SER B N 1
ATOM 16391 C CA . SER B 1 975 ? 30.413 -71.078 -24.507 1 92.95 975 SER B CA 1
ATOM 16392 C C . SER B 1 975 ? 31.91 -71.003 -24.226 1 92.95 975 SER B C 1
ATOM 16394 O O . SER B 1 975 ? 32.464 -71.872 -23.549 1 92.95 975 SER B O 1
ATOM 16396 N N . GLN B 1 976 ? 32.496 -69.991 -24.695 1 93.36 976 GLN B N 1
ATOM 16397 C CA . GLN B 1 976 ? 33.936 -69.828 -24.522 1 93.36 976 GLN B CA 1
ATOM 16398 C C . GLN B 1 976 ? 34.261 -69.203 -23.169 1 93.36 976 GLN B C 1
ATOM 16400 O O . GLN B 1 976 ? 35.411 -69.232 -22.726 1 93.36 976 GLN B O 1
ATOM 16405 N N . VAL B 1 977 ? 33.235 -68.67 -22.567 1 93.98 977 VAL B N 1
ATOM 16406 C CA . VAL B 1 977 ? 33.453 -68.023 -21.278 1 93.98 977 VAL B CA 1
ATOM 16407 C C . VAL B 1 977 ? 32.373 -68.461 -20.291 1 93.98 977 VAL B C 1
ATOM 16409 O O . VAL B 1 977 ? 31.689 -67.624 -19.697 1 93.98 977 VAL B O 1
ATOM 16412 N N . PRO B 1 978 ? 32.149 -69.774 -19.979 1 90.29 978 PRO B N 1
ATOM 16413 C CA . PRO B 1 978 ? 31.076 -70.265 -19.111 1 90.29 978 PRO B CA 1
ATOM 16414 C C . PRO B 1 978 ? 31.151 -69.692 -17.698 1 90.29 978 PRO B C 1
ATOM 16416 O O . PRO B 1 978 ? 30.126 -69.569 -17.022 1 90.29 978 PRO B O 1
ATOM 16419 N N . ASN B 1 979 ? 32.387 -69.434 -17.165 1 90.93 979 ASN B N 1
ATOM 16420 C CA . ASN B 1 979 ? 32.551 -68.833 -15.845 1 90.93 979 ASN B CA 1
ATOM 16421 C C . ASN B 1 979 ? 33.056 -67.396 -15.942 1 90.93 979 ASN B C 1
ATOM 16423 O O . ASN B 1 979 ? 34.05 -67.039 -15.307 1 90.93 979 ASN B O 1
ATOM 16427 N N . TYR B 1 980 ? 32.3 -66.622 -16.607 1 93.45 980 TYR B N 1
ATOM 16428 C CA . TYR B 1 980 ? 32.713 -65.247 -16.87 1 93.45 980 TYR B CA 1
ATOM 16429 C C . TYR B 1 980 ? 32.715 -64.424 -15.587 1 93.45 980 TYR B C 1
ATOM 16431 O O . TYR B 1 980 ? 31.771 -64.493 -14.796 1 93.45 980 TYR B O 1
ATOM 16439 N N . GLN B 1 981 ? 33.766 -63.68 -15.308 1 87.93 981 GLN B N 1
ATOM 16440 C CA . GLN B 1 981 ? 33.892 -62.672 -14.26 1 87.93 981 GLN B CA 1
ATOM 16441 C C . GLN B 1 981 ? 34.512 -61.388 -14.804 1 87.93 981 GLN B C 1
ATOM 16443 O O . GLN B 1 981 ? 35.655 -61.392 -15.267 1 87.93 981 GLN B O 1
ATOM 16448 N N . ARG B 1 982 ? 33.721 -60.279 -14.696 1 87 982 ARG B N 1
ATOM 16449 C CA . ARG B 1 982 ? 34.201 -58.998 -15.205 1 87 982 ARG B CA 1
ATOM 16450 C C . ARG B 1 982 ? 35.506 -58.594 -14.527 1 87 982 ARG B C 1
ATOM 16452 O O . ARG B 1 982 ? 35.624 -58.667 -13.302 1 87 982 ARG B O 1
ATOM 16459 N N . GLY B 1 983 ? 36.382 -58.144 -15.219 1 82.96 983 GLY B N 1
ATOM 16460 C CA . GLY B 1 983 ? 37.675 -57.716 -14.709 1 82.96 983 GLY B CA 1
ATOM 16461 C C . GLY B 1 983 ? 38.639 -58.866 -14.486 1 82.96 983 GLY B C 1
ATOM 16462 O O . GLY B 1 983 ? 39.782 -58.653 -14.076 1 82.96 983 GLY B O 1
ATOM 16463 N N . VAL B 1 984 ? 38.279 -60.118 -14.762 1 87.83 984 VAL B N 1
ATOM 16464 C CA . VAL B 1 984 ? 39.135 -61.274 -14.512 1 87.83 984 VAL B CA 1
ATOM 16465 C C . VAL B 1 984 ? 39.252 -62.114 -15.782 1 87.83 984 VAL B C 1
ATOM 16467 O O . VAL B 1 984 ? 40.358 -62.462 -16.203 1 87.83 984 VAL B O 1
ATOM 16470 N N . THR B 1 985 ? 38.16 -62.367 -16.492 1 91.52 985 THR B N 1
ATOM 16471 C CA . THR B 1 985 ? 38.14 -63.258 -17.646 1 91.52 985 THR B CA 1
ATOM 16472 C C . THR B 1 985 ? 38.861 -62.624 -18.832 1 91.52 985 THR B C 1
ATOM 16474 O O . THR B 1 985 ? 38.567 -61.487 -19.208 1 91.52 985 THR B O 1
ATOM 16477 N N . MET B 1 986 ? 39.818 -63.378 -19.437 1 91.7 986 MET B N 1
ATOM 16478 C CA . MET B 1 986 ? 40.591 -62.914 -20.585 1 91.7 986 MET B CA 1
ATOM 16479 C C . MET B 1 986 ? 40.618 -63.97 -21.685 1 91.7 986 MET B C 1
ATOM 16481 O O . MET B 1 986 ? 40.583 -65.168 -21.402 1 91.7 986 MET B O 1
ATOM 16485 N N . ILE B 1 987 ? 40.536 -63.583 -22.972 1 92.45 987 ILE B N 1
ATOM 16486 C CA . ILE B 1 987 ? 40.81 -64.409 -24.143 1 92.45 987 ILE B CA 1
ATOM 16487 C C . ILE B 1 987 ? 41.995 -63.832 -24.914 1 92.45 987 ILE B C 1
ATOM 16489 O O . ILE B 1 987 ? 41.993 -62.654 -25.278 1 92.45 987 ILE B O 1
ATOM 16493 N N . ASP B 1 988 ? 43.071 -64.513 -25.092 1 91.48 988 ASP B N 1
ATOM 16494 C CA . ASP B 1 988 ? 44.271 -64.083 -25.805 1 91.48 988 ASP B CA 1
ATOM 16495 C C . ASP B 1 988 ? 44.898 -62.861 -25.137 1 91.48 988 ASP B C 1
ATOM 16497 O O . ASP B 1 988 ? 45.306 -61.917 -25.817 1 91.48 988 ASP B O 1
ATOM 16501 N N . GLY B 1 989 ? 44.744 -62.733 -23.803 1 88.2 989 GLY B N 1
ATOM 16502 C CA . GLY B 1 989 ? 45.381 -61.685 -23.021 1 88.2 989 GLY B CA 1
ATOM 16503 C C . GLY B 1 989 ? 44.544 -60.424 -22.919 1 88.2 989 GLY B C 1
ATOM 16504 O O . GLY B 1 989 ? 44.997 -59.414 -22.376 1 88.2 989 GLY B O 1
ATOM 16505 N N . HIS B 1 990 ? 43.433 -60.486 -23.436 1 90.25 990 HIS B N 1
ATOM 16506 C CA . HIS B 1 990 ? 42.554 -59.322 -23.422 1 90.25 990 HIS B CA 1
ATOM 16507 C C . HIS B 1 990 ? 41.315 -59.578 -22.571 1 90.25 990 HIS B C 1
ATOM 16509 O O . HIS B 1 990 ? 40.73 -60.662 -22.629 1 90.25 990 HIS B O 1
ATOM 16515 N N . TYR B 1 991 ? 40.912 -58.529 -21.768 1 90.24 991 TYR B N 1
ATOM 16516 C CA . TYR B 1 991 ? 39.748 -58.677 -20.901 1 90.24 991 TYR B CA 1
ATOM 16517 C C . TYR B 1 991 ? 38.474 -58.839 -21.722 1 90.24 991 TYR B C 1
ATOM 16519 O O . TYR B 1 991 ? 38.276 -58.139 -22.717 1 90.24 991 TYR B O 1
ATOM 16527 N N . VAL B 1 992 ? 37.613 -59.743 -21.27 1 92.2 992 VAL B N 1
ATOM 16528 C CA . VAL B 1 992 ? 36.324 -59.955 -21.921 1 92.2 992 VAL B CA 1
ATOM 16529 C C . VAL B 1 992 ? 35.258 -59.089 -21.253 1 92.2 992 VAL B C 1
ATOM 16531 O O . VAL B 1 992 ? 35.223 -58.974 -20.026 1 92.2 992 VAL B O 1
ATOM 16534 N N . TRP B 1 993 ? 34.544 -58.432 -22.001 1 92.41 993 TRP B N 1
ATOM 16535 C CA . TRP B 1 993 ? 33.427 -57.627 -21.519 1 92.41 993 TRP B CA 1
ATOM 16536 C C . TRP B 1 993 ? 32.094 -58.255 -21.911 1 92.41 993 TRP B C 1
ATOM 16538 O O . TRP B 1 993 ? 32.025 -59.04 -22.86 1 92.41 993 TRP B O 1
ATOM 16548 N N . ASP B 1 994 ? 31.017 -58.008 -21.222 1 94.39 994 ASP B N 1
ATOM 16549 C CA . ASP B 1 994 ? 29.732 -58.66 -21.456 1 94.39 994 ASP B CA 1
ATOM 16550 C C . ASP B 1 994 ? 28.641 -57.633 -21.753 1 94.39 994 ASP B C 1
ATOM 16552 O O . ASP B 1 994 ? 27.451 -57.943 -21.672 1 94.39 994 ASP B O 1
ATOM 16556 N N . ASN B 1 995 ? 28.981 -56.355 -21.956 1 94.32 995 ASN B N 1
ATOM 16557 C CA . ASN B 1 995 ? 27.994 -55.294 -22.131 1 94.32 995 ASN B CA 1
ATOM 16558 C C . ASN B 1 995 ? 27.923 -54.829 -23.583 1 94.32 995 ASN B C 1
ATOM 16560 O O . ASN B 1 995 ? 27.599 -53.671 -23.853 1 94.32 995 ASN B O 1
ATOM 16564 N N . GLY B 1 996 ? 28.281 -55.616 -24.554 1 94.64 996 GLY B N 1
ATOM 16565 C CA . GLY B 1 996 ? 28.204 -55.249 -25.959 1 94.64 996 GLY B CA 1
ATOM 16566 C C . GLY B 1 996 ? 26.78 -55.164 -26.476 1 94.64 996 GLY B C 1
ATOM 16567 O O . GLY B 1 996 ? 25.913 -55.929 -26.049 1 94.64 996 GLY B O 1
ATOM 16568 N N . VAL B 1 997 ? 26.553 -54.192 -27.351 1 96.56 997 VAL B N 1
ATOM 16569 C CA . VAL B 1 997 ? 25.244 -54 -27.967 1 96.56 997 VAL B CA 1
ATOM 16570 C C . VAL B 1 997 ? 25.411 -53.727 -29.46 1 96.56 997 VAL B C 1
ATOM 16572 O O . VAL B 1 997 ? 26.345 -53.035 -29.871 1 96.56 997 VAL B O 1
ATOM 16575 N N . ILE B 1 998 ? 24.605 -54.359 -30.267 1 96.04 998 ILE B N 1
ATOM 16576 C CA . ILE B 1 998 ? 24.505 -54.031 -31.685 1 96.04 998 ILE B CA 1
ATOM 16577 C C . ILE B 1 998 ? 23.163 -53.358 -31.966 1 96.04 998 ILE B C 1
ATOM 16579 O O . ILE B 1 998 ? 22.106 -53.964 -31.775 1 96.04 998 ILE B O 1
ATOM 16583 N N . GLN B 1 999 ? 23.209 -52.196 -32.296 1 95.91 999 GLN B N 1
ATOM 16584 C CA . GLN B 1 999 ? 21.978 -51.465 -32.577 1 95.91 999 GLN B CA 1
ATOM 16585 C C . GLN B 1 999 ? 21.354 -51.925 -33.892 1 95.91 999 GLN B C 1
ATOM 16587 O O . GLN B 1 999 ? 22.066 -52.216 -34.855 1 95.91 999 GLN B O 1
ATOM 16592 N N . PRO B 1 1000 ? 19.977 -52.51 -33.52 1 95.34 1000 PRO B N 1
ATOM 16593 C CA . PRO B 1 1000 ? 19.335 -52.845 -34.794 1 95.34 1000 PRO B CA 1
ATOM 16594 C C . PRO B 1 1000 ? 19.56 -51.78 -35.865 1 95.34 1000 PRO B C 1
ATOM 16596 O O . PRO B 1 1000 ? 19.564 -50.584 -35.561 1 95.34 1000 PRO B O 1
ATOM 16599 N N . GLY B 1 1001 ? 19.921 -51.682 -37.474 1 96.89 1001 GLY B N 1
ATOM 16600 C CA . GLY B 1 1001 ? 20.106 -50.754 -38.578 1 96.89 1001 GLY B CA 1
ATOM 16601 C C . GLY B 1 1001 ? 21.076 -51.263 -39.628 1 96.89 1001 GLY B C 1
ATOM 16602 O O . GLY B 1 1001 ? 21.356 -52.462 -39.694 1 96.89 1001 GLY B O 1
ATOM 16603 N N . VAL B 1 1002 ? 21.535 -50.257 -40.606 1 96.93 1002 VAL B N 1
ATOM 16604 C CA . VAL B 1 1002 ? 22.451 -50.615 -41.684 1 96.93 1002 VAL B CA 1
ATOM 16605 C C . VAL B 1 1002 ? 23.668 -49.693 -41.657 1 96.93 1002 VAL B C 1
ATOM 16607 O O . VAL B 1 1002 ? 23.561 -48.525 -41.277 1 96.93 1002 VAL B O 1
ATOM 16610 N N . LYS B 1 1003 ? 24.824 -50.248 -42.087 1 95.45 1003 LYS B N 1
ATOM 16611 C CA . LYS B 1 1003 ? 26.026 -49.43 -42.226 1 95.45 1003 LYS B CA 1
ATOM 16612 C C . LYS B 1 1003 ? 25.927 -48.511 -43.441 1 95.45 1003 LYS B C 1
ATOM 16614 O O . LYS B 1 1003 ? 24.976 -48.603 -44.22 1 95.45 1003 LYS B O 1
ATOM 16619 N N . GLU B 1 1004 ? 26.776 -47.65 -43.461 1 92.28 1004 GLU B N 1
ATOM 16620 C CA . GLU B 1 1004 ? 26.759 -46.679 -44.551 1 92.28 1004 GLU B CA 1
ATOM 16621 C C . GLU B 1 1004 ? 26.801 -47.374 -45.909 1 92.28 1004 GLU B C 1
ATOM 16623 O O . GLU B 1 1004 ? 26.288 -46.846 -46.898 1 92.28 1004 GLU B O 1
ATOM 16628 N N . ASP B 1 1005 ? 27.339 -48.646 -45.968 1 91.52 1005 ASP B N 1
ATOM 16629 C CA . ASP B 1 1005 ? 27.456 -49.38 -47.224 1 91.52 1005 ASP B CA 1
ATOM 16630 C C . ASP B 1 1005 ? 26.208 -50.221 -47.486 1 91.52 1005 ASP B C 1
ATOM 16632 O O . ASP B 1 1005 ? 26.126 -50.921 -48.498 1 91.52 1005 ASP B O 1
ATOM 16636 N N . GLY B 1 1006 ? 25.228 -50.214 -46.598 1 92.25 1006 GLY B N 1
ATOM 16637 C CA . GLY B 1 1006 ? 23.949 -50.87 -46.818 1 92.25 1006 GLY B CA 1
ATOM 16638 C C . GLY B 1 1006 ? 23.853 -52.229 -46.151 1 92.25 1006 GLY B C 1
ATOM 16639 O O . GLY B 1 1006 ? 22.766 -52.803 -46.052 1 92.25 1006 GLY B O 1
ATOM 16640 N N . THR B 1 1007 ? 24.968 -52.796 -45.682 1 95.08 1007 THR B N 1
ATOM 16641 C CA . THR B 1 1007 ? 24.944 -54.097 -45.022 1 95.08 1007 THR B CA 1
ATOM 16642 C C . THR B 1 1007 ? 24.417 -53.969 -43.595 1 95.08 1007 THR B C 1
ATOM 16644 O O . THR B 1 1007 ? 24.526 -52.906 -42.98 1 95.08 1007 THR B O 1
ATOM 16647 N N . PRO B 1 1008 ? 23.828 -55.106 -43.081 1 95.72 1008 PRO B N 1
ATOM 16648 C CA . PRO B 1 1008 ? 23.337 -55.041 -41.703 1 95.72 1008 PRO B CA 1
ATOM 16649 C C . PRO B 1 1008 ? 24.434 -54.689 -40.701 1 95.72 1008 PRO B C 1
ATOM 16651 O O . PRO B 1 1008 ? 25.57 -55.152 -40.835 1 95.72 1008 PRO B O 1
ATOM 16654 N N . ASN B 1 1009 ? 24.058 -53.823 -39.769 1 96.74 1009 ASN B N 1
ATOM 16655 C CA . ASN B 1 1009 ? 25.029 -53.405 -38.763 1 96.74 1009 ASN B CA 1
ATOM 16656 C C . ASN B 1 1009 ? 25.495 -54.582 -37.91 1 96.74 1009 ASN B C 1
ATOM 16658 O O . ASN B 1 1009 ? 24.679 -55.384 -37.452 1 96.74 1009 ASN B O 1
ATOM 16662 N N . ASP B 1 1010 ? 26.752 -54.761 -37.694 1 95.07 1010 ASP B N 1
ATOM 16663 C CA . ASP B 1 1010 ? 27.319 -55.794 -36.833 1 95.07 1010 ASP B CA 1
ATOM 16664 C C . ASP B 1 1010 ? 28.375 -55.211 -35.897 1 95.07 1010 ASP B C 1
ATOM 16666 O O . ASP B 1 1010 ? 29.174 -55.949 -35.318 1 95.07 1010 ASP B O 1
ATOM 16670 N N . ILE B 1 1011 ? 28.369 -53.861 -35.901 1 96 1011 ILE B N 1
ATOM 16671 C CA . ILE B 1 1011 ? 29.367 -53.179 -35.084 1 96 1011 ILE B CA 1
ATOM 16672 C C . ILE B 1 1011 ? 28.942 -53.211 -33.618 1 96 1011 ILE B C 1
ATOM 16674 O O . ILE B 1 1011 ? 27.837 -52.785 -33.275 1 96 1011 ILE B O 1
ATOM 16678 N N . ILE B 1 1012 ? 29.836 -53.701 -32.727 1 95.63 1012 ILE B N 1
ATOM 16679 C CA . ILE B 1 1012 ? 29.556 -53.81 -31.299 1 95.63 1012 ILE B CA 1
ATOM 16680 C C . ILE B 1 1012 ? 29.921 -52.503 -30.6 1 95.63 1012 ILE B C 1
ATOM 16682 O O . ILE B 1 1012 ? 30.998 -51.948 -30.83 1 95.63 1012 ILE B O 1
ATOM 16686 N N . THR B 1 1013 ? 29.059 -51.958 -29.849 1 95.39 1013 THR B N 1
ATOM 16687 C CA . THR B 1 1013 ? 29.257 -50.82 -28.958 1 95.39 1013 THR B CA 1
ATOM 16688 C C . THR B 1 1013 ? 28.688 -51.112 -27.573 1 95.39 1013 THR B C 1
ATOM 16690 O O . THR B 1 1013 ? 28.57 -52.273 -27.176 1 95.39 1013 THR B O 1
ATOM 16693 N N . THR B 1 1014 ? 28.408 -50.089 -26.729 1 95.24 1014 THR B N 1
ATOM 16694 C CA . THR B 1 1014 ? 27.839 -50.281 -25.399 1 95.24 1014 THR B CA 1
ATOM 16695 C C . THR B 1 1014 ? 26.591 -49.423 -25.216 1 95.24 1014 THR B C 1
ATOM 16697 O O . THR B 1 1014 ? 26.381 -48.457 -25.954 1 95.24 1014 THR B O 1
ATOM 16700 N N . GLN B 1 1015 ? 25.798 -49.804 -24.296 1 95.32 1015 GLN B N 1
ATOM 16701 C CA . GLN B 1 1015 ? 24.596 -49.028 -24.01 1 95.32 1015 GLN B CA 1
ATOM 16702 C C . GLN B 1 1015 ? 24.949 -47.619 -23.543 1 95.32 1015 GLN B C 1
ATOM 16704 O O . GLN B 1 1015 ? 24.223 -46.665 -23.828 1 95.32 1015 GLN B O 1
ATOM 16709 N N . PHE B 1 1016 ? 25.955 -47.413 -22.76 1 94.54 1016 PHE B N 1
ATOM 16710 C CA . PHE B 1 1016 ? 26.371 -46.094 -22.299 1 94.54 1016 PHE B CA 1
ATOM 16711 C C . PHE B 1 1016 ? 26.738 -45.2 -23.477 1 94.54 1016 PHE B C 1
ATOM 16713 O O . PHE B 1 1016 ? 26.32 -44.041 -23.538 1 94.54 1016 PHE B O 1
ATOM 16720 N N . ALA B 1 1017 ? 27.466 -45.712 -24.357 1 94.74 1017 ALA B N 1
ATOM 16721 C CA . ALA B 1 1017 ? 27.844 -44.943 -25.539 1 94.74 1017 ALA B CA 1
ATOM 16722 C C . ALA B 1 1017 ? 26.612 -44.495 -26.32 1 94.74 1017 ALA B C 1
ATOM 16724 O O . ALA B 1 1017 ? 26.535 -43.348 -26.767 1 94.74 1017 ALA B O 1
ATOM 16725 N N . ILE B 1 1018 ? 25.737 -45.487 -26.516 1 96.03 1018 ILE B N 1
ATOM 16726 C CA . ILE B 1 1018 ? 24.509 -45.182 -27.242 1 96.03 1018 ILE B CA 1
ATOM 16727 C C . ILE B 1 1018 ? 23.764 -44.048 -26.542 1 96.03 1018 ILE B C 1
ATOM 16729 O O . ILE B 1 1018 ? 23.434 -43.036 -27.164 1 96.03 1018 ILE B O 1
ATOM 16733 N N . ASN B 1 1019 ? 23.53 -44.145 -25.256 1 96.31 1019 ASN B N 1
ATOM 16734 C CA . ASN B 1 1019 ? 22.727 -43.169 -24.528 1 96.31 1019 ASN B CA 1
ATOM 16735 C C . ASN B 1 1019 ? 23.446 -41.828 -24.408 1 96.31 1019 ASN B C 1
ATOM 16737 O O . ASN B 1 1019 ? 22.831 -40.772 -24.568 1 96.31 1019 ASN B O 1
ATOM 16741 N N . ASP B 1 1020 ? 24.626 -41.739 -24.081 1 94.6 1020 ASP B N 1
ATOM 16742 C CA . ASP B 1 1020 ? 25.383 -40.507 -23.881 1 94.6 1020 ASP B CA 1
ATOM 16743 C C . ASP B 1 1020 ? 25.521 -39.729 -25.188 1 94.6 1020 ASP B C 1
ATOM 16745 O O . ASP B 1 1020 ? 25.388 -38.503 -25.204 1 94.6 1020 ASP B O 1
ATOM 16749 N N . MET B 1 1021 ? 25.812 -40.481 -26.242 1 95.41 1021 MET B N 1
ATOM 16750 C CA . MET B 1 1021 ? 26.118 -39.815 -27.505 1 95.41 1021 MET B CA 1
ATOM 16751 C C . MET B 1 1021 ? 24.84 -39.475 -28.264 1 95.41 1021 MET B C 1
ATOM 16753 O O . MET B 1 1021 ? 24.826 -38.555 -29.084 1 95.41 1021 MET B O 1
ATOM 16757 N N . GLN B 1 1022 ? 23.827 -40.232 -28.04 1 96.18 1022 GLN B N 1
ATOM 16758 C CA . GLN B 1 1022 ? 22.62 -40.013 -28.83 1 96.18 1022 GLN B CA 1
ATOM 16759 C C . GLN B 1 1022 ? 21.618 -39.144 -28.074 1 96.18 1022 GLN B C 1
ATOM 16761 O O . GLN B 1 1022 ? 20.783 -38.475 -28.686 1 96.18 1022 GLN B O 1
ATOM 16766 N N . TYR B 1 1023 ? 21.649 -39.117 -26.713 1 96.49 1023 TYR B N 1
ATOM 16767 C CA . TYR B 1 1023 ? 20.658 -38.396 -25.921 1 96.49 1023 TYR B CA 1
ATOM 16768 C C . TYR B 1 1023 ? 21.319 -37.32 -25.068 1 96.49 1023 TYR B C 1
ATOM 16770 O O . TYR B 1 1023 ? 20.65 -36.643 -24.283 1 96.49 1023 TYR B O 1
ATOM 16778 N N . GLY B 1 1024 ? 22.536 -37.075 -25.143 1 93.27 1024 GLY B N 1
ATOM 16779 C CA . GLY B 1 1024 ? 23.234 -36.039 -24.398 1 93.27 1024 GLY B CA 1
ATOM 16780 C C . GLY B 1 1024 ? 22.886 -34.636 -24.858 1 93.27 1024 GLY B C 1
ATOM 16781 O O . GLY B 1 1024 ? 22.035 -34.457 -25.732 1 93.27 1024 GLY B O 1
ATOM 16782 N N . TRP B 1 1025 ? 23.494 -33.711 -24.287 1 91.81 1025 TRP B N 1
ATOM 16783 C CA . TRP B 1 1025 ? 23.263 -32.302 -24.589 1 91.81 1025 TRP B CA 1
ATOM 16784 C C . TRP B 1 1025 ? 23.932 -31.909 -25.902 1 91.81 1025 TRP B C 1
ATOM 16786 O O . TRP B 1 1025 ? 25.087 -32.265 -26.148 1 91.81 1025 TRP B O 1
ATOM 16796 N N . GLY B 1 1026 ? 23.174 -31.237 -26.796 1 90.1 1026 GLY B N 1
ATOM 16797 C CA . GLY B 1 1026 ? 23.85 -30.59 -27.909 1 90.1 1026 GLY B CA 1
ATOM 16798 C C . GLY B 1 1026 ? 23.349 -31.056 -29.263 1 90.1 1026 GLY B C 1
ATOM 16799 O O . GLY B 1 1026 ? 22.224 -31.547 -29.379 1 90.1 1026 GLY B O 1
ATOM 16800 N N . THR B 1 1027 ? 24.153 -30.729 -30.339 1 92.86 1027 THR B N 1
ATOM 16801 C CA . THR B 1 1027 ? 23.76 -30.956 -31.725 1 92.86 1027 THR B CA 1
ATOM 16802 C C . THR B 1 1027 ? 24.811 -31.787 -32.456 1 92.86 1027 THR B C 1
ATOM 16804 O O . THR B 1 1027 ? 25 -31.635 -33.664 1 92.86 1027 THR B O 1
ATOM 16807 N N . SER B 1 1028 ? 25.424 -32.691 -31.763 1 91.71 1028 SER B N 1
ATOM 16808 C CA . SER B 1 1028 ? 26.485 -33.49 -32.368 1 91.71 1028 SER B CA 1
ATOM 16809 C C . SER B 1 1028 ? 25.932 -34.42 -33.442 1 91.71 1028 SER B C 1
ATOM 16811 O O . SER B 1 1028 ? 24.716 -34.581 -33.566 1 91.71 1028 SER B O 1
ATOM 16813 N N . ALA B 1 1029 ? 26.878 -35.075 -34.185 1 92.92 1029 ALA B N 1
ATOM 16814 C CA . ALA B 1 1029 ? 26.546 -35.894 -35.348 1 92.92 1029 ALA B CA 1
ATOM 16815 C C . ALA B 1 1029 ? 25.796 -37.156 -34.933 1 92.92 1029 ALA B C 1
ATOM 16817 O O . ALA B 1 1029 ? 25.195 -37.832 -35.772 1 92.92 1029 ALA B O 1
ATOM 16818 N N . THR B 1 1030 ? 25.798 -37.48 -33.706 1 94.94 1030 THR B N 1
ATOM 16819 C CA . THR B 1 1030 ? 25.12 -38.682 -33.234 1 94.94 1030 THR B CA 1
ATOM 16820 C C . THR B 1 1030 ? 24.02 -38.327 -32.238 1 94.94 1030 THR B C 1
ATOM 16822 O O . THR B 1 1030 ? 23.553 -39.187 -31.488 1 94.94 1030 THR B O 1
ATOM 16825 N N . GLN B 1 1031 ? 23.689 -37.073 -32.132 1 95.63 1031 GLN B N 1
ATOM 16826 C CA . GLN B 1 1031 ? 22.707 -36.628 -31.149 1 95.63 1031 GLN B CA 1
ATOM 16827 C C . GLN B 1 1031 ? 21.409 -36.194 -31.825 1 95.63 1031 GLN B C 1
ATOM 16829 O O . GLN B 1 1031 ? 21.436 -35.509 -32.85 1 95.63 1031 GLN B O 1
ATOM 16834 N N . SER B 1 1032 ? 20.249 -36.648 -31.227 1 96.02 1032 SER B N 1
ATOM 16835 C CA . SER B 1 1032 ? 18.95 -36.214 -31.731 1 96.02 1032 SER B CA 1
ATOM 16836 C C . SER B 1 1032 ? 17.961 -35.992 -30.592 1 96.02 1032 SER B C 1
ATOM 16838 O O . SER B 1 1032 ? 17.937 -36.758 -29.626 1 96.02 1032 SER B O 1
ATOM 16840 N N . TYR B 1 1033 ? 17.141 -34.977 -30.735 1 97.21 1033 TYR B N 1
ATOM 16841 C CA . TYR B 1 1033 ? 16.102 -34.669 -29.759 1 97.21 1033 TYR B CA 1
ATOM 16842 C C . TYR B 1 1033 ? 14.733 -35.11 -30.264 1 97.21 1033 TYR B C 1
ATOM 16844 O O . TYR B 1 1033 ? 13.705 -34.739 -29.692 1 97.21 1033 TYR B O 1
ATOM 16852 N N . GLN B 1 1034 ? 14.703 -35.878 -31.275 1 96.25 1034 GLN B N 1
ATOM 16853 C CA . GLN B 1 1034 ? 13.44 -36.275 -31.89 1 96.25 1034 GLN B CA 1
ATOM 16854 C C . GLN B 1 1034 ? 12.557 -37.027 -30.898 1 96.25 1034 GLN B C 1
ATOM 16856 O O . GLN B 1 1034 ? 11.338 -36.849 -30.886 1 96.25 1034 GLN B O 1
ATOM 16861 N N . GLU B 1 1035 ? 13.159 -37.836 -30.053 1 94.93 1035 GLU B N 1
ATOM 16862 C CA . GLU B 1 1035 ? 12.38 -38.631 -29.108 1 94.93 1035 GLU B CA 1
ATOM 16863 C C . GLU B 1 1035 ? 12.022 -37.818 -27.867 1 94.93 1035 GLU B C 1
ATOM 16865 O O . GLU B 1 1035 ? 11.14 -38.206 -27.098 1 94.93 1035 GLU B O 1
ATOM 16870 N N . ALA B 1 1036 ? 12.73 -36.739 -27.689 1 95.88 1036 ALA B N 1
ATOM 16871 C CA . ALA B 1 1036 ? 12.407 -35.853 -26.573 1 95.88 1036 ALA B CA 1
ATOM 16872 C C . ALA B 1 1036 ? 11.109 -35.093 -26.834 1 95.88 1036 ALA B C 1
ATOM 16874 O O . ALA B 1 1036 ? 10.497 -34.561 -25.905 1 95.88 1036 ALA B O 1
ATOM 16875 N N . ILE B 1 1037 ? 10.749 -34.868 -28.107 1 97.38 1037 ILE B N 1
ATOM 16876 C CA . ILE B 1 1037 ? 9.431 -34.343 -28.444 1 97.38 1037 ILE B CA 1
ATOM 16877 C C . ILE B 1 1037 ? 8.38 -35.437 -28.269 1 97.38 1037 ILE B C 1
ATOM 16879 O O . ILE B 1 1037 ? 8.34 -36.398 -29.042 1 97.38 1037 ILE B O 1
ATOM 16883 N N . GLN B 1 1038 ? 7.564 -35.304 -27.289 1 96.18 1038 GLN B N 1
ATOM 16884 C CA . GLN B 1 1038 ? 6.65 -36.386 -26.939 1 96.18 1038 GLN B CA 1
ATOM 16885 C C . GLN B 1 1038 ? 5.197 -35.933 -27.044 1 96.18 1038 GLN B C 1
ATOM 16887 O O . GLN B 1 1038 ? 4.877 -34.78 -26.749 1 96.18 1038 GLN B O 1
ATOM 16892 N N . LYS B 1 1039 ? 4.43 -36.858 -27.438 1 96.22 1039 LYS B N 1
ATOM 16893 C CA . LYS B 1 1039 ? 2.992 -36.605 -27.443 1 96.22 1039 LYS B CA 1
ATOM 16894 C C . LYS B 1 1039 ? 2.461 -36.417 -26.025 1 96.22 1039 LYS B C 1
ATOM 16896 O O . LYS B 1 1039 ? 2.87 -37.127 -25.104 1 96.22 1039 LYS B O 1
ATOM 16901 N N . ASN B 1 1040 ? 1.683 -35.538 -25.911 1 94.97 1040 ASN B N 1
ATOM 16902 C CA . ASN B 1 1040 ? 1.081 -35.257 -24.612 1 94.97 1040 ASN B CA 1
ATOM 16903 C C . ASN B 1 1040 ? -0.437 -35.409 -24.654 1 94.97 1040 ASN B C 1
ATOM 16905 O O . ASN B 1 1040 ? -1.166 -34.418 -24.586 1 94.97 1040 ASN B O 1
ATOM 16909 N N . SER B 1 1041 ? -0.923 -36.579 -24.747 1 96.5 1041 SER B N 1
ATOM 16910 C CA . SER B 1 1041 ? -2.334 -36.94 -24.653 1 96.5 1041 SER B CA 1
ATOM 16911 C C . SER B 1 1041 ? -2.648 -37.598 -23.313 1 96.5 1041 SER B C 1
ATOM 16913 O O . SER B 1 1041 ? -1.873 -38.42 -22.822 1 96.5 1041 SER B O 1
ATOM 16915 N N . TYR B 1 1042 ? -3.721 -37.211 -22.77 1 95.81 1042 TYR B N 1
ATOM 16916 C CA . TYR B 1 1042 ? -4.056 -37.828 -21.491 1 95.81 1042 TYR B CA 1
ATOM 16917 C C . TYR B 1 1042 ? -5.553 -37.74 -21.219 1 95.81 1042 TYR B C 1
ATOM 16919 O O . TYR B 1 1042 ? -6.261 -36.957 -21.856 1 95.81 1042 TYR B O 1
ATOM 16927 N N . VAL B 1 1043 ? -6.034 -38.577 -20.432 1 96.55 1043 VAL B N 1
ATOM 16928 C CA . VAL B 1 1043 ? -7.306 -38.521 -19.72 1 96.55 1043 VAL B CA 1
ATOM 16929 C C . VAL B 1 1043 ? -7.058 -38.58 -18.214 1 96.55 1043 VAL B C 1
ATOM 16931 O O . VAL B 1 1043 ? -6.57 -39.588 -17.698 1 96.55 1043 VAL B O 1
ATOM 16934 N N . LYS B 1 1044 ? -7.328 -37.563 -17.561 1 94.99 1044 LYS B N 1
ATOM 16935 C CA . LYS B 1 1044 ? -6.971 -37.409 -16.153 1 94.99 1044 LYS B CA 1
ATOM 16936 C C . LYS B 1 1044 ? -8.217 -37.276 -15.282 1 94.99 1044 LYS B C 1
ATOM 16938 O O . LYS B 1 1044 ? -9.162 -36.571 -15.644 1 94.99 1044 LYS B O 1
ATOM 16943 N N . CYS B 1 1045 ? -8.21 -37.996 -14.182 1 94.72 1045 CYS B N 1
ATOM 16944 C CA . CYS B 1 1045 ? -9.238 -37.769 -13.172 1 94.72 1045 CYS B CA 1
ATOM 16945 C C . CYS B 1 1045 ? -8.915 -36.539 -12.332 1 94.72 1045 CYS B C 1
ATOM 16947 O O . CYS B 1 1045 ? -7.922 -36.524 -11.603 1 94.72 1045 CYS B O 1
ATOM 16949 N N . ARG B 1 1046 ? -9.736 -35.551 -12.452 1 91.74 1046 ARG B N 1
ATOM 16950 C CA . ARG B 1 1046 ? -9.464 -34.29 -11.769 1 91.74 1046 ARG B CA 1
ATOM 16951 C C . ARG B 1 1046 ? -9.968 -34.326 -10.33 1 91.74 1046 ARG B C 1
ATOM 16953 O O . ARG B 1 1046 ? -9.308 -33.815 -9.423 1 91.74 1046 ARG B O 1
ATOM 16960 N N . GLU B 1 1047 ? -11.139 -34.879 -10.174 1 92.03 1047 GLU B N 1
ATOM 16961 C CA . GLU B 1 1047 ? -11.738 -34.856 -8.843 1 92.03 1047 GLU B CA 1
ATOM 16962 C C . GLU B 1 1047 ? -12.687 -36.033 -8.644 1 92.03 1047 GLU B C 1
ATOM 16964 O O . GLU B 1 1047 ? -13.381 -36.443 -9.577 1 92.03 1047 GLU B O 1
ATOM 16969 N N . ILE B 1 1048 ? -12.671 -36.56 -7.475 1 94.17 1048 ILE B N 1
ATOM 16970 C CA . ILE B 1 1048 ? -13.669 -37.488 -6.954 1 94.17 1048 ILE B CA 1
ATOM 16971 C C . ILE B 1 1048 ? -14.15 -37.014 -5.585 1 94.17 1048 ILE B C 1
ATOM 16973 O O . ILE B 1 1048 ? -13.342 -36.638 -4.732 1 94.17 1048 ILE B O 1
ATOM 16977 N N . SER B 1 1049 ? -15.386 -36.965 -5.455 1 94.21 1049 SER B N 1
ATOM 16978 C CA . SER B 1 1049 ? -15.926 -36.546 -4.166 1 94.21 1049 SER B CA 1
ATOM 16979 C C . SER B 1 1049 ? -17.117 -37.406 -3.758 1 94.21 1049 SER B C 1
ATOM 16981 O O . SER B 1 1049 ? -17.989 -37.698 -4.58 1 94.21 1049 SER B O 1
ATOM 16983 N N . LEU B 1 1050 ? -17.111 -37.876 -2.539 1 96.39 1050 LEU B N 1
ATOM 16984 C CA . LEU B 1 1050 ? -18.239 -38.56 -1.916 1 96.39 1050 LEU B CA 1
ATOM 16985 C C . LEU B 1 1050 ? -18.826 -37.721 -0.786 1 96.39 1050 LEU B C 1
ATOM 16987 O O . LEU B 1 1050 ? -18.138 -37.419 0.191 1 96.39 1050 LEU B O 1
ATOM 16991 N N . SER B 1 1051 ? -20.017 -37.36 -1.002 1 95.07 1051 SER B N 1
ATOM 16992 C CA . SER B 1 1051 ? -20.643 -36.494 -0.008 1 95.07 1051 SER B CA 1
ATOM 16993 C C . SER B 1 1051 ? -21.857 -37.165 0.625 1 95.07 1051 SER B C 1
ATOM 16995 O O . SER B 1 1051 ? -22.536 -37.966 -0.02 1 95.07 1051 SER B O 1
ATOM 16997 N N . TYR B 1 1052 ? -22.067 -36.907 1.857 1 95.21 1052 TYR B N 1
ATOM 16998 C CA . TYR B 1 1052 ? -23.23 -37.357 2.614 1 95.21 1052 TYR B CA 1
ATOM 16999 C C . TYR B 1 1052 ? -23.937 -36.181 3.278 1 95.21 1052 TYR B C 1
ATOM 17001 O O . TYR B 1 1052 ? -23.343 -35.472 4.093 1 95.21 1052 TYR B O 1
ATOM 17009 N N . GLN B 1 1053 ? -25.15 -35.981 2.886 1 92.63 1053 GLN B N 1
ATOM 17010 C CA . GLN B 1 1053 ? -25.978 -34.966 3.53 1 92.63 1053 GLN B CA 1
ATOM 17011 C C . GLN B 1 1053 ? -26.735 -35.547 4.72 1 92.63 1053 GLN B C 1
ATOM 17013 O O . GLN B 1 1053 ? -27.604 -36.405 4.551 1 92.63 1053 GLN B O 1
ATOM 17018 N N . LEU B 1 1054 ? -26.499 -35.118 5.821 1 92 1054 LEU B N 1
ATOM 17019 C CA . LEU B 1 1054 ? -27.172 -35.624 7.012 1 92 1054 LEU B CA 1
ATOM 17020 C C . LEU B 1 1054 ? -28.651 -35.253 6.999 1 92 1054 LEU B C 1
ATOM 17022 O O . LEU B 1 1054 ? -29.013 -34.141 6.608 1 92 1054 LEU B O 1
ATOM 17026 N N . PRO B 1 1055 ? -29.518 -36.124 7.432 1 87.65 1055 PRO B N 1
ATOM 17027 C CA . PRO B 1 1055 ? -30.953 -35.83 7.469 1 87.65 1055 PRO B CA 1
ATOM 17028 C C . PRO B 1 1055 ? -31.286 -34.628 8.351 1 87.65 1055 PRO B C 1
ATOM 17030 O O . PRO B 1 1055 ? -30.69 -34.456 9.417 1 87.65 1055 PRO B O 1
ATOM 17033 N N . THR B 1 1056 ? -32.132 -33.87 7.851 1 83.12 1056 THR B N 1
ATOM 17034 C CA . THR B 1 1056 ? -32.517 -32.628 8.513 1 83.12 1056 THR B CA 1
ATOM 17035 C C . THR B 1 1056 ? -33.033 -32.903 9.922 1 83.12 1056 THR B C 1
ATOM 17037 O O . THR B 1 1056 ? -32.928 -32.05 10.805 1 83.12 1056 THR B O 1
ATOM 17040 N N . GLN B 1 1057 ? -33.655 -34.117 10.198 1 78.96 1057 GLN B N 1
ATOM 17041 C CA . GLN B 1 1057 ? -34.188 -34.487 11.505 1 78.96 1057 GLN B CA 1
ATOM 17042 C C . GLN B 1 1057 ? -33.091 -34.489 12.566 1 78.96 1057 GLN B C 1
ATOM 17044 O O . GLN B 1 1057 ? -33.342 -34.158 13.726 1 78.96 1057 GLN B O 1
ATOM 17049 N N . TRP B 1 1058 ? -31.911 -34.759 12.115 1 84.49 1058 TRP B N 1
ATOM 17050 C CA . TRP B 1 1058 ? -30.784 -34.823 13.04 1 84.49 1058 TRP B CA 1
ATOM 17051 C C . TRP B 1 1058 ? -30.158 -33.446 13.231 1 84.49 1058 TRP B C 1
ATOM 17053 O O . TRP B 1 1058 ? -29.754 -33.089 14.341 1 84.49 1058 TRP B O 1
ATOM 17063 N N . THR B 1 1059 ? -30.169 -32.701 12.11 1 85.26 1059 THR B N 1
ATOM 17064 C CA . THR B 1 1059 ? -29.382 -31.473 12.144 1 85.26 1059 THR B CA 1
ATOM 17065 C C . THR B 1 1059 ? -30.187 -30.332 12.76 1 85.26 1059 THR B C 1
ATOM 17067 O O . THR B 1 1059 ? -29.616 -29.393 13.318 1 85.26 1059 THR B O 1
ATOM 17070 N N . LYS B 1 1060 ? -31.424 -30.364 12.766 1 76.09 1060 LYS B N 1
ATOM 17071 C CA . LYS B 1 1060 ? -32.289 -29.323 13.313 1 76.09 1060 LYS B CA 1
ATOM 17072 C C . LYS B 1 1060 ? -32.105 -29.191 14.822 1 76.09 1060 LYS B C 1
ATOM 17074 O O . LYS B 1 1060 ? -32.287 -28.109 15.383 1 76.09 1060 LYS B O 1
ATOM 17079 N N . ARG B 1 1061 ? -31.795 -30.323 15.449 1 78.66 1061 ARG B N 1
ATOM 17080 C CA . ARG B 1 1061 ? -31.615 -30.329 16.897 1 78.66 1061 ARG B CA 1
ATOM 17081 C C . ARG B 1 1061 ? -30.543 -29.33 17.321 1 78.66 1061 ARG B C 1
ATOM 17083 O O . ARG B 1 1061 ? -30.576 -28.813 18.439 1 78.66 1061 ARG B O 1
ATOM 17090 N N . PHE B 1 1062 ? -29.767 -29.039 16.364 1 82.3 1062 PHE B N 1
ATOM 17091 C CA . PHE B 1 1062 ? -28.717 -28.102 16.744 1 82.3 1062 PHE B CA 1
ATOM 17092 C C . PHE B 1 1062 ? -28.787 -26.837 15.897 1 82.3 1062 PHE B C 1
ATOM 17094 O O . PHE B 1 1062 ? -27.775 -26.165 15.69 1 82.3 1062 PHE B O 1
ATOM 17101 N N . GLY B 1 1063 ? -30.579 -26.291 15.509 1 76.93 1063 GLY B N 1
ATOM 17102 C CA . GLY B 1 1063 ? -30.825 -25.063 14.77 1 76.93 1063 GLY B CA 1
ATOM 17103 C C . GLY B 1 1063 ? -30.2 -25.063 13.388 1 76.93 1063 GLY B C 1
ATOM 17104 O O . GLY B 1 1063 ? -30.028 -24.005 12.778 1 76.93 1063 GLY B O 1
ATOM 17105 N N . CYS B 1 1064 ? -29.275 -26.421 12.739 1 86.41 1064 CYS B N 1
ATOM 17106 C CA . CYS B 1 1064 ? -28.62 -26.563 11.444 1 86.41 1064 CYS B CA 1
ATOM 17107 C C . CYS B 1 1064 ? -29.617 -26.984 10.371 1 86.41 1064 CYS B C 1
ATOM 17109 O O . CYS B 1 1064 ? -30.31 -27.992 10.523 1 86.41 1064 CYS B O 1
ATOM 17111 N N . SER B 1 1065 ? -29.684 -26.161 9.321 1 81.87 1065 SER B N 1
ATOM 17112 C CA . SER B 1 1065 ? -30.624 -26.462 8.246 1 81.87 1065 SER B CA 1
ATOM 17113 C C . SER B 1 1065 ? -30.047 -27.49 7.279 1 81.87 1065 SER B C 1
ATOM 17115 O O . SER B 1 1065 ? -30.792 -28.239 6.644 1 81.87 1065 SER B O 1
ATOM 17117 N N . ASN B 1 1066 ? -28.765 -27.418 7.054 1 87.52 1066 ASN B N 1
ATOM 17118 C CA . ASN B 1 1066 ? -28.101 -28.342 6.141 1 87.52 1066 ASN B CA 1
ATOM 17119 C C . ASN B 1 1066 ? -26.68 -28.658 6.599 1 87.52 1066 ASN B C 1
ATOM 17121 O O . ASN B 1 1066 ? -25.954 -27.767 7.044 1 87.52 1066 ASN B O 1
ATOM 17125 N N . LEU B 1 1067 ? -26.36 -29.879 6.674 1 91.54 1067 LEU B N 1
ATOM 17126 C CA . LEU B 1 1067 ? -25.015 -30.343 6.997 1 91.54 1067 LEU B CA 1
ATOM 17127 C C . LEU B 1 1067 ? -24.562 -31.421 6.018 1 91.54 1067 LEU B C 1
ATOM 17129 O O . LEU B 1 1067 ? -25.202 -32.468 5.901 1 91.54 1067 LEU B O 1
ATOM 17133 N N . THR B 1 1068 ? -23.59 -31.092 5.308 1 92.53 1068 THR B N 1
ATOM 17134 C CA . THR B 1 1068 ? -23.047 -32.031 4.332 1 92.53 1068 THR B CA 1
ATOM 17135 C C . THR B 1 1068 ? -21.588 -32.352 4.644 1 92.53 1068 THR B C 1
ATOM 17137 O O . THR B 1 1068 ? -20.78 -31.446 4.858 1 92.53 1068 THR B O 1
ATOM 17140 N N . VAL B 1 1069 ? -21.184 -33.597 4.735 1 94.12 1069 VAL B N 1
ATOM 17141 C CA . VAL B 1 1069 ? -19.803 -34.039 4.899 1 94.12 1069 VAL B CA 1
ATOM 17142 C C . VAL B 1 1069 ? -19.33 -34.74 3.627 1 94.12 1069 VAL B C 1
ATOM 17144 O O . VAL B 1 1069 ? -20.078 -35.511 3.022 1 94.12 1069 VAL B O 1
ATOM 17147 N N . SER B 1 1070 ? -18.138 -34.402 3.241 1 94.88 1070 SER B N 1
ATOM 17148 C CA . SER B 1 1070 ? -17.639 -35.01 2.012 1 94.88 1070 SER B CA 1
ATOM 17149 C C . SER B 1 1070 ? -16.173 -35.408 2.148 1 94.88 1070 SER B C 1
ATOM 17151 O O . SER B 1 1070 ? -15.426 -34.795 2.913 1 94.88 1070 SER B O 1
ATOM 17153 N N . ALA B 1 1071 ? -15.779 -36.448 1.562 1 96.11 1071 ALA B N 1
ATOM 17154 C CA . ALA B 1 1071 ? -14.396 -36.842 1.31 1 96.11 1071 ALA B CA 1
ATOM 17155 C C . ALA B 1 1071 ? -14.047 -36.703 -0.169 1 96.11 1071 ALA B C 1
ATOM 17157 O O . ALA B 1 1071 ? -14.87 -36.999 -1.038 1 96.11 1071 ALA B O 1
ATOM 17158 N N . PHE B 1 1072 ? -12.852 -36.179 -0.4 1 94.24 1072 PHE B N 1
ATOM 17159 C CA . PHE B 1 1072 ? -12.553 -35.95 -1.809 1 94.24 1072 PHE B CA 1
ATOM 17160 C C . PHE B 1 1072 ? -11.1 -36.289 -2.116 1 94.24 1072 PHE B C 1
ATOM 17162 O O . PHE B 1 1072 ? -10.283 -36.429 -1.203 1 94.24 1072 PHE B O 1
ATOM 17169 N N . ALA B 1 1073 ? -10.808 -36.479 -3.359 1 94.31 1073 ALA B N 1
ATOM 17170 C CA . ALA B 1 1073 ? -9.48 -36.649 -3.941 1 94.31 1073 ALA B CA 1
ATOM 17171 C C . ALA B 1 1073 ? -9.327 -35.818 -5.212 1 94.31 1073 ALA B C 1
ATOM 17173 O O . ALA B 1 1073 ? -10.244 -35.757 -6.035 1 94.31 1073 ALA B O 1
ATOM 17174 N N . ARG B 1 1074 ? -8.233 -35.107 -5.273 1 91.69 1074 ARG B N 1
ATOM 17175 C CA . ARG B 1 1074 ? -7.934 -34.333 -6.473 1 91.69 1074 ARG B CA 1
ATOM 17176 C C . ARG B 1 1074 ? -6.673 -34.85 -7.158 1 91.69 1074 ARG B C 1
ATOM 17178 O O . ARG B 1 1074 ? -5.654 -35.077 -6.503 1 91.69 1074 ARG B O 1
ATOM 17185 N N . ASN B 1 1075 ? -6.738 -35.024 -8.465 1 90.65 1075 ASN B N 1
ATOM 17186 C CA . ASN B 1 1075 ? -5.635 -35.519 -9.282 1 90.65 1075 ASN B CA 1
ATOM 17187 C C . ASN B 1 1075 ? -5.149 -36.883 -8.8 1 90.65 1075 ASN B C 1
ATOM 17189 O O . ASN B 1 1075 ? -3.958 -37.068 -8.544 1 90.65 1075 ASN B O 1
ATOM 17193 N N . PRO B 1 1076 ? -6.079 -37.834 -8.628 1 93.17 1076 PRO B N 1
ATOM 17194 C CA . PRO B 1 1076 ? -5.693 -39.11 -8.019 1 93.17 1076 PRO B CA 1
ATOM 17195 C C . PRO B 1 1076 ? -4.963 -40.032 -8.993 1 93.17 1076 PRO B C 1
ATOM 17197 O O . PRO B 1 1076 ? -4.058 -40.768 -8.591 1 93.17 1076 PRO B O 1
ATOM 17200 N N . PHE B 1 1077 ? -5.468 -39.981 -10.334 1 94.11 1077 PHE B N 1
ATOM 17201 C CA . PHE B 1 1077 ? -4.824 -40.889 -11.276 1 94.11 1077 PHE B CA 1
ATOM 17202 C C . PHE B 1 1077 ? -5.147 -40.497 -12.713 1 94.11 1077 PHE B C 1
ATOM 17204 O O . PHE B 1 1077 ? -5.99 -39.629 -12.95 1 94.11 1077 PHE B O 1
ATOM 17211 N N . TYR B 1 1078 ? -4.381 -41.05 -13.641 1 96.21 1078 TYR B N 1
ATOM 17212 C CA . TYR B 1 1078 ? -4.668 -40.976 -15.069 1 96.21 1078 TYR B CA 1
ATOM 17213 C C . TYR B 1 1078 ? -5.362 -42.243 -15.552 1 96.21 1078 TYR B C 1
ATOM 17215 O O . TYR B 1 1078 ? -5.021 -43.348 -15.124 1 96.21 1078 TYR B O 1
ATOM 17223 N N . LEU B 1 1079 ? -6.397 -42.085 -16.419 1 96.1 1079 LEU B N 1
ATOM 17224 C CA . LEU B 1 1079 ? -6.923 -43.236 -17.144 1 96.1 1079 LEU B CA 1
ATOM 17225 C C . LEU B 1 1079 ? -6.022 -43.594 -18.322 1 96.1 1079 LEU B C 1
ATOM 17227 O O . LEU B 1 1079 ? -5.973 -44.752 -18.742 1 96.1 1079 LEU B O 1
ATOM 17231 N N . TYR B 1 1080 ? -5.496 -42.586 -18.861 1 96.01 1080 TYR B N 1
ATOM 17232 C CA . TYR B 1 1080 ? -4.598 -42.707 -20.004 1 96.01 1080 TYR B CA 1
ATOM 17233 C C . TYR B 1 1080 ? -3.6 -41.555 -20.038 1 96.01 1080 TYR B C 1
ATOM 17235 O O . TYR B 1 1080 ? -3.947 -40.416 -19.718 1 96.01 1080 TYR B O 1
ATOM 17243 N N . ARG B 1 1081 ? -2.368 -41.784 -20.313 1 95.57 1081 ARG B N 1
ATOM 17244 C CA . ARG B 1 1081 ? -1.346 -40.75 -20.446 1 95.57 1081 ARG B CA 1
ATOM 17245 C C . ARG B 1 1081 ? -0.201 -41.223 -21.335 1 95.57 1081 ARG B C 1
ATOM 17247 O O . ARG B 1 1081 ? 0.258 -42.36 -21.213 1 95.57 1081 ARG B O 1
ATOM 17254 N N . THR B 1 1082 ? 0.221 -40.365 -22.183 1 95.5 1082 THR B N 1
ATOM 17255 C CA . THR B 1 1082 ? 1.314 -40.728 -23.079 1 95.5 1082 THR B CA 1
ATOM 17256 C C . THR B 1 1082 ? 2.639 -40.168 -22.57 1 95.5 1082 THR B C 1
ATOM 17258 O O . THR B 1 1082 ? 3.699 -40.746 -22.819 1 95.5 1082 THR B O 1
ATOM 17261 N N . LEU B 1 1083 ? 2.606 -39.027 -21.97 1 94.01 1083 LEU B N 1
ATOM 17262 C CA . LEU B 1 1083 ? 3.826 -38.356 -21.533 1 94.01 1083 LEU B CA 1
ATOM 17263 C C . LEU B 1 1083 ? 4.537 -39.169 -20.456 1 94.01 1083 LEU B C 1
ATOM 17265 O O . LEU B 1 1083 ? 3.896 -39.69 -19.54 1 94.01 1083 LEU B O 1
ATOM 17269 N N . LYS B 1 1084 ? 5.772 -39.14 -20.538 1 91.07 1084 LYS B N 1
ATOM 17270 C CA . LYS B 1 1084 ? 6.576 -39.906 -19.59 1 91.07 1084 LYS B CA 1
ATOM 17271 C C . LYS B 1 1084 ? 7.083 -39.018 -18.457 1 91.07 1084 LYS B C 1
ATOM 17273 O O . LYS B 1 1084 ? 7.204 -37.802 -18.62 1 91.07 1084 LYS B O 1
ATOM 17278 N N . LEU B 1 1085 ? 7.335 -39.671 -17.262 1 90.29 1085 LEU B N 1
ATOM 17279 C CA . LEU B 1 1085 ? 8.085 -39.181 -16.11 1 90.29 1085 LEU B CA 1
ATOM 17280 C C . LEU B 1 1085 ? 7.251 -38.198 -15.296 1 90.29 1085 LEU B C 1
ATOM 17282 O O . LEU B 1 1085 ? 7.241 -38.257 -14.065 1 90.29 1085 LEU B O 1
ATOM 17286 N N . PHE B 1 1086 ? 6.645 -37.19 -15.992 1 91.11 1086 PHE B N 1
ATOM 17287 C CA . PHE B 1 1086 ? 6.035 -36.092 -15.252 1 91.11 1086 PHE B CA 1
ATOM 17288 C C . PHE B 1 1086 ? 4.532 -36.04 -15.5 1 91.11 1086 PHE B C 1
ATOM 17290 O O . PHE B 1 1086 ? 4.011 -36.778 -16.34 1 91.11 1086 PHE B O 1
ATOM 17297 N N . ASP B 1 1087 ? 3.993 -35.091 -14.713 1 90.4 1087 ASP B N 1
ATOM 17298 C CA . ASP B 1 1087 ? 2.591 -34.766 -14.957 1 90.4 1087 ASP B CA 1
ATOM 17299 C C . ASP B 1 1087 ? 2.427 -33.984 -16.258 1 90.4 1087 ASP B C 1
ATOM 17301 O O . ASP B 1 1087 ? 3.244 -33.117 -16.575 1 90.4 1087 ASP B O 1
ATOM 17305 N N . SER B 1 1088 ? 1.449 -34.326 -16.999 1 88.31 1088 SER B N 1
ATOM 17306 C CA . SER B 1 1088 ? 1.234 -33.774 -18.333 1 88.31 1088 SER B CA 1
ATOM 17307 C C . SER B 1 1088 ? 0.92 -32.283 -18.27 1 88.31 1088 SER B C 1
ATOM 17309 O O . SER B 1 1088 ? 0.987 -31.586 -19.285 1 88.31 1088 SER B O 1
ATOM 17311 N N . GLU B 1 1089 ? 0.675 -31.712 -17.138 1 79.24 1089 GLU B N 1
ATOM 17312 C CA . GLU B 1 1089 ? 0.256 -30.315 -17.07 1 79.24 1089 GLU B CA 1
ATOM 17313 C C . GLU B 1 1089 ? 1.295 -29.461 -16.348 1 79.24 1089 GLU B C 1
ATOM 17315 O O . GLU B 1 1089 ? 1.071 -28.273 -16.107 1 79.24 1089 GLU B O 1
ATOM 17320 N N . THR B 1 1090 ? 2.401 -29.895 -15.975 1 78.9 1090 THR B N 1
ATOM 17321 C CA . THR B 1 1090 ? 3.405 -29.126 -15.248 1 78.9 1090 THR B CA 1
ATOM 17322 C C . THR B 1 1090 ? 4.136 -28.168 -16.184 1 78.9 1090 THR B C 1
ATOM 17324 O O . THR B 1 1090 ? 5.177 -28.515 -16.747 1 78.9 1090 THR B O 1
ATOM 17327 N N . THR B 1 1091 ? 3.468 -26.97 -16.353 1 75.29 1091 THR B N 1
ATOM 17328 C CA . THR B 1 1091 ? 4.086 -26.003 -17.253 1 75.29 1091 THR B CA 1
ATOM 17329 C C . THR B 1 1091 ? 4.937 -25.005 -16.473 1 75.29 1091 THR B C 1
ATOM 17331 O O . THR B 1 1091 ? 4.763 -24.844 -15.264 1 75.29 1091 THR B O 1
ATOM 17334 N N . ASP B 1 1092 ? 5.8 -24.319 -17.082 1 75.34 1092 ASP B N 1
ATOM 17335 C CA . ASP B 1 1092 ? 6.753 -23.389 -16.484 1 75.34 1092 ASP B CA 1
ATOM 17336 C C . ASP B 1 1092 ? 6.213 -21.96 -16.505 1 75.34 1092 ASP B C 1
ATOM 17338 O O . ASP B 1 1092 ? 6.91 -21.022 -16.112 1 75.34 1092 ASP B O 1
ATOM 17342 N N . GLY B 1 1093 ? 5.007 -21.743 -16.978 1 78.58 1093 GLY B N 1
ATOM 17343 C CA . GLY B 1 1093 ? 4.475 -20.392 -17.059 1 78.58 1093 GLY B CA 1
ATOM 17344 C C . GLY B 1 1093 ? 3.069 -20.338 -17.629 1 78.58 1093 GLY B C 1
ATOM 17345 O O . GLY B 1 1093 ? 2.452 -21.376 -17.871 1 78.58 1093 GLY B O 1
ATOM 17346 N N . THR B 1 1094 ? 2.702 -19.108 -17.822 1 81.8 1094 THR B N 1
ATOM 17347 C CA . THR B 1 1094 ? 1.338 -18.93 -18.307 1 81.8 1094 THR B CA 1
ATOM 17348 C C . THR B 1 1094 ? 1.325 -18.707 -19.817 1 81.8 1094 THR B C 1
ATOM 17350 O O . THR B 1 1094 ? 0.296 -18.897 -20.469 1 81.8 1094 THR B O 1
ATOM 17353 N N . ASN B 1 1095 ? 2.47 -18.393 -20.402 1 85.2 1095 ASN B N 1
ATOM 17354 C CA . ASN B 1 1095 ? 2.603 -18.249 -21.847 1 85.2 1095 ASN B CA 1
ATOM 17355 C C . ASN B 1 1095 ? 2.691 -19.606 -22.54 1 85.2 1095 ASN B C 1
ATOM 17357 O O . ASN B 1 1095 ? 3.324 -20.53 -22.026 1 85.2 1095 ASN B O 1
ATOM 17361 N N . TRP B 1 1096 ? 2.057 -19.742 -23.717 1 85.3 1096 TRP B N 1
ATOM 17362 C CA . TRP B 1 1096 ? 1.959 -21.027 -24.4 1 85.3 1096 TRP B CA 1
ATOM 17363 C C . TRP B 1 1096 ? 3.342 -21.556 -24.767 1 85.3 1096 TRP B C 1
ATOM 17365 O O . TRP B 1 1096 ? 3.544 -22.769 -24.862 1 85.3 1096 TRP B O 1
ATOM 17375 N N . ILE B 1 1097 ? 4.293 -20.627 -24.972 1 87.25 1097 ILE B N 1
ATOM 17376 C CA . ILE B 1 1097 ? 5.655 -21.031 -25.304 1 87.25 1097 ILE B CA 1
ATOM 17377 C C . ILE B 1 1097 ? 6.266 -21.797 -24.133 1 87.25 1097 ILE B C 1
ATOM 17379 O O . ILE B 1 1097 ? 6.894 -22.841 -24.327 1 87.25 1097 ILE B O 1
ATOM 17383 N N . TYR B 1 1098 ? 5.98 -21.373 -22.97 1 85.9 1098 TYR B N 1
ATOM 17384 C CA . TYR B 1 1098 ? 6.516 -22.018 -21.777 1 85.9 1098 TYR B CA 1
ATOM 17385 C C . TYR B 1 1098 ? 5.719 -23.27 -21.429 1 85.9 1098 TYR B C 1
ATOM 17387 O O . TYR B 1 1098 ? 6.205 -24.142 -20.705 1 85.9 1098 TYR B O 1
ATOM 17395 N N . GLN B 1 1099 ? 4.589 -23.367 -21.97 1 86.61 1099 GLN B N 1
ATOM 17396 C CA . GLN B 1 1099 ? 3.766 -24.55 -21.738 1 86.61 1099 GLN B CA 1
ATOM 17397 C C . GLN B 1 1099 ? 4.166 -25.689 -22.672 1 86.61 1099 GLN B C 1
ATOM 17399 O O . GLN B 1 1099 ? 3.791 -26.842 -22.45 1 86.61 1099 GLN B O 1
ATOM 17404 N N . ALA B 1 1100 ? 4.945 -25.35 -23.672 1 90.89 1100 ALA B N 1
ATOM 17405 C CA . ALA B 1 1100 ? 5.413 -26.36 -24.618 1 90.89 1100 ALA B CA 1
ATOM 17406 C C . ALA B 1 1100 ? 6.605 -27.129 -24.054 1 90.89 1100 ALA B C 1
ATOM 17408 O O . ALA B 1 1100 ? 7.161 -28.002 -24.724 1 90.89 1100 ALA B O 1
ATOM 17409 N N . GLN B 1 1101 ? 6.905 -26.843 -22.903 1 90.01 1101 GLN B N 1
ATOM 17410 C CA . GLN B 1 1101 ? 7.961 -27.562 -22.198 1 90.01 1101 GLN B CA 1
ATOM 17411 C C . GLN B 1 1101 ? 7.462 -28.1 -20.86 1 90.01 1101 GLN B C 1
ATOM 17413 O O . GLN B 1 1101 ? 6.672 -27.445 -20.178 1 90.01 1101 GLN B O 1
ATOM 17418 N N . VAL B 1 1102 ? 8.004 -29.271 -20.467 1 88.51 1102 VAL B N 1
ATOM 17419 C CA . VAL B 1 1102 ? 7.541 -29.861 -19.216 1 88.51 1102 VAL B CA 1
ATOM 17420 C C . VAL B 1 1102 ? 8.734 -30.147 -18.307 1 88.51 1102 VAL B C 1
ATOM 17422 O O . VAL B 1 1102 ? 9.874 -30.217 -18.772 1 88.51 1102 VAL B O 1
ATOM 17425 N N . GLY B 1 1103 ? 8.438 -30.226 -16.995 1 82.88 1103 GLY B N 1
ATOM 17426 C CA . GLY B 1 1103 ? 9.391 -30.775 -16.044 1 82.88 1103 GLY B CA 1
ATOM 17427 C C . GLY B 1 1103 ? 10.15 -29.71 -15.276 1 82.88 1103 GLY B C 1
ATOM 17428 O O . GLY B 1 1103 ? 10.826 -30.011 -14.29 1 82.88 1103 GLY B O 1
ATOM 17429 N N . GLY B 1 1104 ? 10.051 -28.471 -15.594 1 82.08 1104 GLY B N 1
ATOM 17430 C CA . GLY B 1 1104 ? 10.886 -27.47 -14.95 1 82.08 1104 GLY B CA 1
ATOM 17431 C C . GLY B 1 1104 ? 10.201 -26.783 -13.783 1 82.08 1104 GLY B C 1
ATOM 17432 O O . GLY B 1 1104 ? 10.862 -26.165 -12.945 1 82.08 1104 GLY B O 1
ATOM 17433 N N . SER B 1 1105 ? 9.013 -26.827 -13.618 1 85.84 1105 SER B N 1
ATOM 17434 C CA . SER B 1 1105 ? 8.3 -26.134 -12.55 1 85.84 1105 SER B CA 1
ATOM 17435 C C . SER B 1 1105 ? 8.482 -26.844 -11.212 1 85.84 1105 SER B C 1
ATOM 17437 O O . SER B 1 1105 ? 9.598 -26.929 -10.695 1 85.84 1105 SER B O 1
ATOM 17439 N N . THR B 1 1106 ? 7.58 -27.393 -10.566 1 88.57 1106 THR B N 1
ATOM 17440 C CA . THR B 1 1106 ? 7.678 -28.205 -9.358 1 88.57 1106 THR B CA 1
ATOM 17441 C C . THR B 1 1106 ? 6.777 -29.432 -9.456 1 88.57 1106 THR B C 1
ATOM 17443 O O . THR B 1 1106 ? 6.183 -29.69 -10.505 1 88.57 1106 THR B O 1
ATOM 17446 N N . ALA B 1 1107 ? 6.809 -30.245 -8.475 1 89.33 1107 ALA B N 1
ATOM 17447 C CA . ALA B 1 1107 ? 6.027 -31.479 -8.502 1 89.33 1107 ALA B CA 1
ATOM 17448 C C . ALA B 1 1107 ? 4.539 -31.189 -8.331 1 89.33 1107 ALA B C 1
ATOM 17450 O O . ALA B 1 1107 ? 4.156 -30.312 -7.553 1 89.33 1107 ALA B O 1
ATOM 17451 N N . SER B 1 1108 ? 3.751 -31.879 -9.158 1 88.95 1108 SER B N 1
ATOM 17452 C CA . SER B 1 1108 ? 2.305 -31.784 -8.986 1 88.95 1108 SER B CA 1
ATOM 17453 C C . SER B 1 1108 ? 1.847 -32.53 -7.738 1 88.95 1108 SER B C 1
ATOM 17455 O O . SER B 1 1108 ? 2.494 -33.486 -7.306 1 88.95 1108 SER B O 1
ATOM 17457 N N . ALA B 1 1109 ? 0.737 -32.131 -7.247 1 89.01 1109 ALA B N 1
ATOM 17458 C CA . ALA B 1 1109 ? 0.247 -32.709 -5.999 1 89.01 1109 ALA B CA 1
ATOM 17459 C C . ALA B 1 1109 ? -0.968 -33.598 -6.245 1 89.01 1109 ALA B C 1
ATOM 17461 O O . ALA B 1 1109 ? -1.797 -33.302 -7.11 1 89.01 1109 ALA B O 1
ATOM 17462 N N . ARG B 1 1110 ? -1.053 -34.708 -5.577 1 92.54 1110 ARG B N 1
ATOM 17463 C CA . ARG B 1 1110 ? -2.267 -35.477 -5.32 1 92.54 1110 ARG B CA 1
ATOM 17464 C C . ARG B 1 1110 ? -2.849 -35.14 -3.951 1 92.54 1110 ARG B C 1
ATOM 17466 O O . ARG B 1 1110 ? -2.177 -35.295 -2.93 1 92.54 1110 ARG B O 1
ATOM 17473 N N . THR B 1 1111 ? -4.048 -34.656 -3.978 1 92.46 1111 THR B N 1
ATOM 17474 C CA . THR B 1 1111 ? -4.608 -34.105 -2.749 1 92.46 1111 THR B CA 1
ATOM 17475 C C . THR B 1 1111 ? -5.75 -34.978 -2.237 1 92.46 1111 THR B C 1
ATOM 17477 O O . THR B 1 1111 ? -6.629 -35.374 -3.005 1 92.46 1111 THR B O 1
ATOM 17480 N N . PHE B 1 1112 ? -5.758 -35.303 -0.973 1 95.24 1112 PHE B N 1
ATOM 17481 C CA . PHE B 1 1112 ? -6.844 -35.978 -0.271 1 95.24 1112 PHE B CA 1
ATOM 17482 C C . PHE B 1 1112 ? -7.367 -35.117 0.872 1 95.24 1112 PHE B C 1
ATOM 17484 O O . PHE B 1 1112 ? -6.589 -34.467 1.573 1 95.24 1112 PHE B O 1
ATOM 17491 N N . GLY B 1 1113 ? -8.63 -35.08 0.935 1 95.1 1113 GLY B N 1
ATOM 17492 C CA . GLY B 1 1113 ? -9.105 -34.224 2.01 1 95.1 1113 GLY B CA 1
ATOM 17493 C C . GLY B 1 1113 ? -10.544 -34.502 2.403 1 95.1 1113 GLY B C 1
ATOM 17494 O O . GLY B 1 1113 ? -11.159 -35.445 1.899 1 95.1 1113 GLY B O 1
ATOM 17495 N N . VAL B 1 1114 ? -11.014 -33.799 3.419 1 95.74 1114 VAL B N 1
ATOM 17496 C CA . VAL B 1 1114 ? -12.374 -33.848 3.947 1 95.74 1114 VAL B CA 1
ATOM 17497 C C . VAL B 1 1114 ? -12.95 -32.436 4.024 1 95.74 1114 VAL B C 1
ATOM 17499 O O . VAL B 1 1114 ? -12.211 -31.468 4.219 1 95.74 1114 VAL B O 1
ATOM 17502 N N . SER B 1 1115 ? -14.2 -32.387 3.7 1 94.38 1115 SER B N 1
ATOM 17503 C CA . SER B 1 1115 ? -14.886 -31.1 3.744 1 94.38 1115 SER B CA 1
ATOM 17504 C C . SER B 1 1115 ? -16.161 -31.181 4.577 1 94.38 1115 SER B C 1
ATOM 17506 O O . SER B 1 1115 ? -16.829 -32.216 4.599 1 94.38 1115 SER B O 1
ATOM 17508 N N . LEU B 1 1116 ? -16.436 -30.192 5.324 1 94.72 1116 LEU B N 1
ATOM 17509 C CA . LEU B 1 1116 ? -17.662 -30.006 6.092 1 94.72 1116 LEU B CA 1
ATOM 17510 C C . LEU B 1 1116 ? -18.349 -28.699 5.712 1 94.72 1116 LEU B C 1
ATOM 17512 O O . LEU B 1 1116 ? -17.708 -27.647 5.665 1 94.72 1116 LEU B O 1
ATOM 17516 N N . ARG B 1 1117 ? -19.614 -28.808 5.337 1 93.73 1117 ARG B N 1
ATOM 17517 C CA . ARG B 1 1117 ? -20.418 -27.628 5.037 1 93.73 1117 ARG B CA 1
ATOM 17518 C C . ARG B 1 1117 ? -21.693 -27.607 5.872 1 93.73 1117 ARG B C 1
ATOM 17520 O O . ARG B 1 1117 ? -22.431 -28.593 5.913 1 93.73 1117 ARG B O 1
ATOM 17527 N N . ALA B 1 1118 ? -21.908 -26.55 6.491 1 93.23 1118 ALA B N 1
ATOM 17528 C CA . ALA B 1 1118 ? -23.075 -26.408 7.358 1 93.23 1118 ALA B CA 1
ATOM 17529 C C . ALA B 1 1118 ? -23.77 -25.068 7.128 1 93.23 1118 ALA B C 1
ATOM 17531 O O . ALA B 1 1118 ? -23.112 -24.058 6.866 1 93.23 1118 ALA B O 1
ATOM 17532 N N . SER B 1 1119 ? -24.986 -25.152 7.135 1 90.21 1119 SER B N 1
ATOM 17533 C CA . SER B 1 1119 ? -25.799 -23.941 7.073 1 90.21 1119 SER B CA 1
ATOM 17534 C C . SER B 1 1119 ? -26.728 -23.837 8.277 1 90.21 1119 SER B C 1
ATOM 17536 O O . SER B 1 1119 ? -27.305 -24.836 8.712 1 90.21 1119 SER B O 1
ATOM 17538 N N . PHE B 1 1120 ? -26.867 -22.766 8.761 1 88.35 1120 PHE B N 1
ATOM 17539 C CA . PHE B 1 1120 ? -27.693 -22.523 9.938 1 88.35 1120 PHE B CA 1
ATOM 17540 C C . PHE B 1 1120 ? -28.7 -21.411 9.673 1 88.35 1120 PHE B C 1
ATOM 17542 O O . PHE B 1 1120 ? -28.434 -20.501 8.884 1 88.35 1120 PHE B O 1
#

Sequence (2240 aa):
MMAICLLFAAVVNAQNVTVKGSVLDTKGDPIIGATIKAEGTQTGTVTNYDGDFTISCRNGATLNVSYIGFAPKQVKAETGKVLKIVLEEEATTLNEVVVTALGIKKDQKKLGYAISSINSDELIKTGASNFASALYGKAPGVRIQSAPGGNTSAVSISVRGMSSITGNTQPLIVMDGVPIHNGNTNNEGYWDNQRIRSNGLIDINPEDIENISILKGAAASALYGSEAANGVVMITTKKAAKGTGTRVDFSANVSWDKIAYMPDMQTEFGPGFDNWAYGSNKDPEALTGFNTSRFDRNGNSIVTPAQARYYSYGPRYDGREVTYFDGTKRPYAPIGGNQWNEVFRTGFNQNYNVAITNSSERSNIRFSYNFNDSKPMQYNSAKHNFNLNGTFDITNTIKLNYTATYQKQYIKNRPYRISRIVQNYSGMFGSFTDVKYIREHTMTSLGYMNSVYAANGGTTNTLTPDEQFLYTPMGSTSLISEYFWNILGKEQIEDHQRFIGSINPTWEIIPGLTLGARIATDLTSDKIENMNRAENAHIFSTNGQYSDAYALENSKYEIVYGDVMLSFDKTFADIHNVQANFGYNARQETYYMSSVSTSQGLSQENWFNLAASVGTKNANMNKQDLLRTGMFLTASYGFDNWAYIEGTIRNEKTSTLKKGNNSFWYPSASASILFTELMKDNKPSWYDYGKIRASYGIVGNAPEIYRANLAYSQGNLQHGDNYVYNYMGTSVGNESIKPEKKYEFEIGLESKFFNNRLGFEFSYYHNDIKDQILQTTSAYSMGAQSMLMNVGELTNSGAEFSIYGTPFMNKDWRVDLRANIAVNKNKVKKLADGLDVLSHANWDNGAATLESHVGEPMGDFYTYTWKTDENGNRIVGEDGLYITDTSERHKVGNAMPDAVGGFAASVSYKNFTLDMSFDYRIGGDVINQPWQYYMDTGIIKDAVGARDYQSGGIFYYSTTESVDDKASIVRVDPSQVPNYQRGVTMIDGHYVWDNGVIQPGVKEDGTPNDIITTQFAINDMQYGWGTSATQSYQEAIQKNSYVKCREISLSYQLPTQWTKRFGCSNLTVSAFARNPFYLYRTLKLFDSETTDGTNWIYQAQVGGSTASARTFGVSLRASFMMAICLLFAAVVNAQNVTVKGSVLDTKGDPIIGATIKAEGTQTGTVTNYDGDFTISCRNGATLNVSYIGFAPKQVKAETGKVLKIVLEEEATTLNEVVVTALGIKKDQKKLGYAISSINSDELIKTGASNFASALYGKAPGVRIQSAPGGNTSAVSISVRGMSSITGNTQPLIVMDGVPIHNGNTNNEGYWDNQRIRSNGLIDINPEDIENISILKGAAASALYGSEAANGVVMITTKKAAKGTGTRVDFSANVSWDKIAYMPDMQTEFGPGFDNWAYGSNKDPEALTGFNTSRFDRNGNSIVTPAQARYYSYGPRYDGREVTYFDGTKRPYAPIGGNQWNEVFRTGFNQNYNVAITNSSERSNIRFSYNFNDSKPMQYNSAKHNFNLNGTFDITNTIKLNYTATYQKQYIKNRPYRISRIVQNYSGMFGSFTDVKYIREHTMTSLGYMNSVYAANGGTTNTLTPDEQFLYTPMGSTSLISEYFWNILGKEQIEDHQRFIGSINPTWEIIPGLTLGARIATDLTSDKIENMNRAENAHIFSTNGQYSDAYALENSKYEIVYGDVMLSFDKTFADIHNVQANFGYNARQETYYMSSVSTSQGLSQENWFNLAASVGTKNANMNKQDLLRTGMFLTASYGFDNWAYIEGTIRNEKTSTLKKGNNSFWYPSASASILFTELMKDNKPSWYDYGKIRASYGIVGNAPEIYRANLAYSQGNLQHGDNYVYNYMGTSVGNESIKPEKKYEFEIGLESKFFNNRLGFEFSYYHNDIKDQILQTTSAYSMGAQSMLMNVGELTNSGAEFSIYGTPFMNKDWRVDLRANIAVNKNKVKKLADGLDVLSHANWDNGAATLESHVGEPMGDFYTYTWKTDENGNRIVGEDGLYITDTSERHKVGNAMPDAVGGFAASVSYKNFTLDMSFDYRIGGDVINQPWQYYMDTGIIKDAVGARDYQSGGIFYYSTTESVDDKASIVRVDPSQVPNYQRGVTMIDGHYVWDNGVIQPGVKEDGTPNDIITTQFAINDMQYGWGTSATQSYQEAIQKNSYVKCREISLSYQLPTQWTKRFGCSNLTVSAFARNPFYLYRTLKLFDSETTDGTNWIYQAQVGGSTASARTFGVSLRASF